Protein 6PQT (pdb70)

Sequence (92 aa):
GAHMMQARREELLAKKARLAEIKRQRELRAQQAAGRSITPSELVSPTPSRANSRREIESLIDSILSSSAGANSPRRGSRPNSVISTGELSTDGAHMMQARREELLAKKARLAEIKRQRELRAQQAAGRSITPSELVSPTPSRANSRREIESLIDSILSSSAGANSPRRGSRPNSVISTGELSTDGAHMMQARREELLAKKARLAEIKRQRELRAQQAAGRSITPSELVSPTPSRANSRREIESLIDSILSSSAGANSPRRGSRPNSVISTGELSTDGAHMMQARREELLAKKARLAEIKRQRELRAQQAAGRSITPSELVSPTPSRANSRREIESLIDSILSSSAGANSPRRGSRPNSVISTGELSTDGAHMMQARREELLAKKARLAEIKRQRELRAQQAAGRSITPSELVSPTPSRANSRREIESLIDSILSSSAGANSPRRGSRPNSVISTGELSTDGAHMMQARREELLAKKARLAEIKRQRELRAQQAAGRSITPSELVSPTPSRANSRREIESLIDSILSSSAGANSPRRGSRPNSVISTGELSTDGAHMMQARREELLAKKARLAEIKRQRELRAQQAAGRSITPSELVSPTPSRANSRREIESLIDSILSSSAGANSPRRGSRPNSVISTGELSTDGAHMMQARREELLAKKARLAEIKRQRELRAQQAAGRSITPSELVSPTPSRANSRREIESLIDSILSSSAGANSPRRGSRPNSVISTGELSTDGAHMMQARREELLAKKARLAEIKRQRELRAQQAAGRSITPSELVSPTPSRANSRREIESLIDSILSSSAGANSPRRGSRPNSVISTGELSTDGAHMMQARREELLAKKARLAEIKRQRELRAQQAAGRSITPSELVSPTPSRANSRREIESLIDSILSSSAGANSPRRGSRPNSVISTGELSTDGAHMMQARREELLAKKARLAEIKRQRELRAQQAAGRSITPSELVSPTPSRANSRREIESLIDSILSSSAGANSPRRGSRPNSVISTGELSTDGAHMMQARREELLAKKARLAEIKRQRELRAQQAAGRSITPSELVSPTPSRANSRREIESLIDSILSSSAGANSPRRGSRPNSVISTGELSTDGAHMMQARREELLAKKARLAEIKRQRELRAQQAAGRSITPSELVSPTPSRANSRREIESLIDSILSSSAGANSPRRGSRPNSVISTGELSTDGAHMMQARREELLAKKARLAEIKRQRELRAQQAAGRSITPSELVSPTPSRANSRREIESLIDSILSSSAGANSPRRGSRPNSVISTGELSTDGAHMMQARREELLAKKARLAEIKRQRELRAQQAAGRSITPSELVSPTPSRANSRREIESLIDSILSSSAGANSPRRGSRPNSVISTGELSTDGAHMMQARREELLAKKARLAEIKRQRELRAQQAAGRSITPSELVSPTPSRANSRREIESLIDSILSSSAGANSPRRGSRPNSVISTGELSTDGAHMMQARREELLAKKARLAEIKRQRELRAQQAAGRSITPSELVSPTPSRANSRREIESLIDSILSSSAGANSPRRGSRPNSVISTGELSTDGAHMMQARREELLAKKARLAEIKRQRELRAQQAAGRSITPSELVSPTPSRANSRREIESLIDSILSSSAGANSPRRGSRPNSVISTGELSTDGAHMMQARREELLAKKARLAEIKRQRELRAQQAAGRSITPSELVSPTPSRANSRREIESLIDSILSSSAGANSPRRGSRPNSVISTGELSTDGAHMMQARREELLAKKARLAEIKRQRELRAQQAAGRSITPSELVSPTPSRANSRREIESLIDSILSSSAGANSPRRGSRPNSVISTGELSTD

Radius of gyration: 39.23 Å; Cα contacts (8 Å, |Δi|>4): 24; chains: 1; bounding box: 118×35×17 Å

InterPro domains:
  IPR001680 WD40 repeat [PF00400] (389-422)
  IPR001680 WD40 repeat [PF00400] (489-528)
  IPR001680 WD40 repeat [PS50082] (491-538)
  IPR001680 WD40 repeat [SM00320] (334-373)
  IPR001680 WD40 repeat [SM00320] (379-422)
  IPR001680 WD40 repeat [SM00320] (484-529)
  IPR001680 WD40 repeat [SM00320] (576-615)
  IPR001680 WD40 repeat [SM00320] (631-670)
  IPR015943 WD40/YVTN repeat-like-containing domain superfamily [G3DSA:2.130.10.10] (247-434)
  IPR015943 WD40/YVTN repeat-like-containing domain superfamily [G3DSA:2.130.10.10] (435-679)
  IPR036322 WD40-repeat-containing domain superfamily [SSF50978] (292-672)
  IPR050687 Dynein axonemal intermediate chain 1/2/3/4 [PTHR12442] (11-694)

Organism: Chaetomium thermophilum (strain DSM 1495 / CBS 144.50 / IMI 039719) (NCBI:txid759272)

Solvent-accessible surface area: 9391 Å² total; per-residue (Å²): 96,29,174,178,97,119,84,140,85,79,101,53,90,71,91,92,71,178,83,50,103,114,114,124,86,150,71,76,131,53,141,101,57,78,33,180,80,125,108,118,107,156,166,121,90,111,57,135,96,168,113,134,87,179,177,63,116,181,43,103,118,60,33,111,73,13,82,64,69,43,114,148,95,68,131,146,49,98,208,98,110,109,53,123,105,49,28,136,124,86,137,106

Secondary structure (DSSP, 8-state):
--TT-HHHHHHHHHHHHHHHHHHHHHHHHHHHHGGG-----------SSS---SS-TTTSHHHHHSTT--SS---------S-SSSSTTT--

Structure (mmCIF, N/CA/C/O backbone):
data_6PQT
#
_entry.id   6PQT
#
loop_
_atom_site.group_PDB
_atom_site.id
_atom_site.type_symbol
_atom_site.label_atom_id
_atom_site.label_alt_id
_atom_site.label_comp_id
_atom_site.label_asym_id
_atom_site.label_entity_id
_atom_site.label_seq_id
_atom_site.pdbx_PDB_ins_code
_atom_site.Cartn_x
_atom_site.Cartn_y
_atom_site.Cartn_z
_atom_site.occupancy
_atom_site.B_iso_or_equiv
_atom_site.auth_seq_id
_atom_site.auth_comp_id
_atom_site.auth_asym_id
_atom_site.auth_atom_id
_atom_site.pdbx_PDB_model_num
ATOM 1 N N . GLY A 1 1 ? -55.127 4.894 -11.525 1.00 0.00 -3 GLY A N 1
ATOM 2 C CA . GLY A 1 1 ? -54.260 4.860 -10.324 1.00 0.00 -3 GLY A CA 1
ATOM 3 C C . GLY A 1 1 ? -54.903 4.100 -9.184 1.00 0.00 -3 GLY A C 1
ATOM 4 O O . GLY A 1 1 ? -56.076 3.736 -9.260 1.00 0.00 -3 GLY A O 1
ATOM 10 N N . ALA A 1 2 ? -54.141 3.869 -8.122 1.00 0.00 -2 ALA A N 1
ATOM 11 C CA . ALA A 1 2 ? -54.632 3.118 -6.974 1.00 0.00 -2 ALA A CA 1
ATOM 12 C C . ALA A 1 2 ? -55.524 3.983 -6.090 1.00 0.00 -2 ALA A C 1
ATOM 13 O O . ALA A 1 2 ? -56.314 3.470 -5.294 1.00 0.00 -2 ALA A O 1
ATOM 20 N N . HIS A 1 3 ? -55.403 5.297 -6.243 1.00 0.00 -1 HIS A N 1
ATOM 21 C CA . HIS A 1 3 ? -56.193 6.241 -5.457 1.00 0.00 -1 HIS A CA 1
ATOM 22 C C . HIS A 1 3 ? -57.685 6.050 -5.726 1.00 0.00 -1 HIS A C 1
ATOM 23 O O . HIS A 1 3 ? -58.502 6.154 -4.816 1.00 0.00 -1 HIS A O 1
ATOM 38 N N . MET A 1 4 ? -58.036 5.767 -6.973 1.00 0.00 0 MET A N 1
ATOM 39 C CA . MET A 1 4 ? -59.429 5.517 -7.329 1.00 0.00 0 MET A CA 1
ATOM 40 C C . MET A 1 4 ? -59.626 4.063 -7.742 1.00 0.00 0 MET A C 1
ATOM 41 O O . MET A 1 4 ? -60.465 3.753 -8.588 1.00 0.00 0 MET A O 1
ATOM 55 N N . MET A 1 5 ? -58.845 3.178 -7.138 1.00 0.00 1 MET A N 1
ATOM 56 C CA . MET A 1 5 ? -58.950 1.751 -7.406 1.00 0.00 1 MET A CA 1
ATOM 57 C C . MET A 1 5 ? -58.463 0.958 -6.196 1.00 0.00 1 MET A C 1
ATOM 58 O O . MET A 1 5 ? -57.303 0.540 -6.134 1.00 0.00 1 MET A O 1
ATOM 72 N N . GLN A 1 6 ? -59.356 0.755 -5.233 1.00 0.00 2 GLN A N 1
ATOM 73 C CA . GLN A 1 6 ? -59.006 0.066 -3.993 1.00 0.00 2 GLN A CA 1
ATOM 74 C C . GLN A 1 6 ? -58.632 -1.388 -4.259 1.00 0.00 2 GLN A C 1
ATOM 75 O O . GLN A 1 6 ? -57.784 -1.948 -3.565 1.00 0.00 2 GLN A O 1
ATOM 89 N N . ALA A 1 7 ? -59.247 -1.985 -5.275 1.00 0.00 3 ALA A N 1
ATOM 90 C CA . ALA A 1 7 ? -58.950 -3.364 -5.649 1.00 0.00 3 ALA A CA 1
ATOM 91 C C . ALA A 1 7 ? -57.452 -3.556 -5.863 1.00 0.00 3 ALA A C 1
ATOM 92 O O . ALA A 1 7 ? -56.853 -4.515 -5.368 1.00 0.00 3 ALA A O 1
ATOM 99 N N . ARG A 1 8 ? -56.852 -2.626 -6.594 1.00 0.00 4 ARG A N 1
ATOM 100 C CA . ARG A 1 8 ? -55.422 -2.658 -6.853 1.00 0.00 4 ARG A CA 1
ATOM 101 C C . ARG A 1 8 ? -54.644 -2.199 -5.624 1.00 0.00 4 ARG A C 1
ATOM 102 O O . ARG A 1 8 ? -53.621 -2.787 -5.273 1.00 0.00 4 ARG A O 1
ATOM 123 N N . ARG A 1 9 ? -55.154 -1.169 -4.948 1.00 0.00 5 ARG A N 1
ATOM 124 C CA . ARG A 1 9 ? -54.456 -0.545 -3.826 1.00 0.00 5 ARG A CA 1
ATOM 125 C C . ARG A 1 9 ? -54.294 -1.529 -2.674 1.00 0.00 5 ARG A C 1
ATOM 126 O O . ARG A 1 9 ? -53.252 -1.572 -2.022 1.00 0.00 5 ARG A O 1
ATOM 147 N N . GLU A 1 10 ? -55.324 -2.326 -2.438 1.00 0.00 6 GLU A N 1
ATOM 148 C CA . GLU A 1 10 ? -55.343 -3.212 -1.287 1.00 0.00 6 GLU A CA 1
ATOM 149 C C . GLU A 1 10 ? -54.276 -4.291 -1.442 1.00 0.00 6 GLU A C 1
ATOM 150 O O . GLU A 1 10 ? -53.626 -4.681 -0.468 1.00 0.00 6 GLU A O 1
ATOM 162 N N . GLU A 1 11 ? -54.084 -4.763 -2.672 1.00 0.00 7 GLU A N 1
ATOM 163 C CA . GLU A 1 11 ? -53.030 -5.718 -2.974 1.00 0.00 7 GLU A CA 1
ATOM 164 C C . GLU A 1 11 ? -51.665 -5.048 -2.864 1.00 0.00 7 GLU A C 1
ATOM 165 O O . GLU A 1 11 ? -50.689 -5.664 -2.448 1.00 0.00 7 GLU A O 1
ATOM 177 N N . LEU A 1 12 ? -51.608 -3.778 -3.241 1.00 0.00 8 LEU A N 1
ATOM 178 C CA . LEU A 1 12 ? -50.371 -3.013 -3.170 1.00 0.00 8 LEU A CA 1
ATOM 179 C C . LEU A 1 12 ? -49.894 -2.860 -1.726 1.00 0.00 8 LEU A C 1
ATOM 180 O O . LEU A 1 12 ? -48.693 -2.785 -1.469 1.00 0.00 8 LEU A O 1
ATOM 196 N N . LEU A 1 13 ? -50.829 -2.795 -0.789 1.00 0.00 9 LEU A N 1
ATOM 197 C CA . LEU A 1 13 ? -50.484 -2.802 0.628 1.00 0.00 9 LEU A CA 1
ATOM 198 C C . LEU A 1 13 ? -49.980 -4.176 1.062 1.00 0.00 9 LEU A C 1
ATOM 199 O O . LEU A 1 13 ? -49.081 -4.286 1.896 1.00 0.00 9 LEU A O 1
ATOM 215 N N . ALA A 1 14 ? -50.579 -5.219 0.508 1.00 0.00 10 ALA A N 1
ATOM 216 C CA . ALA A 1 14 ? -50.100 -6.577 0.723 1.00 0.00 10 ALA A CA 1
ATOM 217 C C . ALA A 1 14 ? -48.678 -6.728 0.191 1.00 0.00 10 ALA A C 1
ATOM 218 O O . ALA A 1 14 ? -47.784 -7.220 0.881 1.00 0.00 10 ALA A O 1
ATOM 225 N N . LYS A 1 15 ? -48.481 -6.269 -1.037 1.00 0.00 11 LYS A N 1
ATOM 226 C CA . LYS A 1 15 ? -47.182 -6.321 -1.697 1.00 0.00 11 LYS A CA 1
ATOM 227 C C . LYS A 1 15 ? -46.209 -5.336 -1.061 1.00 0.00 11 LYS A C 1
ATOM 228 O O . LYS A 1 15 ? -44.998 -5.443 -1.239 1.00 0.00 11 LYS A O 1
ATOM 247 N N . LYS A 1 16 ? -46.755 -4.363 -0.334 1.00 0.00 12 LYS A N 1
ATOM 248 C CA . LYS A 1 16 ? -45.955 -3.376 0.380 1.00 0.00 12 LYS A CA 1
ATOM 249 C C . LYS A 1 16 ? -44.949 -4.063 1.308 1.00 0.00 12 LYS A C 1
ATOM 250 O O . LYS A 1 16 ? -43.849 -3.557 1.529 1.00 0.00 12 LYS A O 1
ATOM 269 N N . ALA A 1 17 ? -45.327 -5.227 1.831 1.00 0.00 13 ALA A N 1
ATOM 270 C CA . ALA A 1 17 ? -44.436 -6.018 2.667 1.00 0.00 13 ALA A CA 1
ATOM 271 C C . ALA A 1 17 ? -43.233 -6.505 1.864 1.00 0.00 13 ALA A C 1
ATOM 272 O O . ALA A 1 17 ? -42.097 -6.486 2.341 1.00 0.00 13 ALA A O 1
ATOM 279 N N . ARG A 1 18 ? -43.497 -6.953 0.641 1.00 0.00 14 ARG A N 1
ATOM 280 C CA . ARG A 1 18 ? -42.438 -7.343 -0.286 1.00 0.00 14 ARG A CA 1
ATOM 281 C C . ARG A 1 18 ? -41.564 -6.144 -0.636 1.00 0.00 14 ARG A C 1
ATOM 282 O O . ARG A 1 18 ? -40.350 -6.269 -0.799 1.00 0.00 14 ARG A O 1
ATOM 303 N N . LEU A 1 19 ? -42.194 -4.982 -0.756 1.00 0.00 15 LEU A N 1
ATOM 304 C CA . LEU A 1 19 ? -41.480 -3.753 -1.069 1.00 0.00 15 LEU A CA 1
ATOM 305 C C . LEU A 1 19 ? -40.571 -3.347 0.084 1.00 0.00 15 LEU A C 1
ATOM 306 O O . LEU A 1 19 ? -39.466 -2.847 -0.133 1.00 0.00 15 LEU A O 1
ATOM 322 N N . ALA A 1 20 ? -41.040 -3.565 1.307 1.00 0.00 16 ALA A N 1
ATOM 323 C CA . ALA A 1 20 ? -40.230 -3.336 2.492 1.00 0.00 16 ALA A CA 1
ATOM 324 C C . ALA A 1 20 ? -39.016 -4.261 2.492 1.00 0.00 16 ALA A C 1
ATOM 325 O O . ALA A 1 20 ? -37.930 -3.879 2.927 1.00 0.00 16 ALA A O 1
ATOM 332 N N . GLU A 1 21 ? -39.222 -5.483 2.009 1.00 0.00 17 GLU A N 1
ATOM 333 C CA . GLU A 1 21 ? -38.131 -6.432 1.820 1.00 0.00 17 GLU A CA 1
ATOM 334 C C . GLU A 1 21 ? -37.089 -5.856 0.856 1.00 0.00 17 GLU A C 1
ATOM 335 O O . GLU A 1 21 ? -35.887 -5.905 1.124 1.00 0.00 17 GLU A O 1
ATOM 347 N N . ILE A 1 22 ? -37.554 -5.306 -0.263 1.00 0.00 18 ILE A N 1
ATOM 348 C CA . ILE A 1 22 ? -36.671 -4.641 -1.213 1.00 0.00 18 ILE A CA 1
ATOM 349 C C . ILE A 1 22 ? -35.939 -3.472 -0.551 1.00 0.00 18 ILE A C 1
ATOM 350 O O . ILE A 1 22 ? -34.739 -3.283 -0.753 1.00 0.00 18 ILE A O 1
ATOM 366 N N . LYS A 1 23 ? -36.665 -2.690 0.239 1.00 0.00 19 LYS A N 1
ATOM 367 C CA . LYS A 1 23 ? -36.066 -1.579 0.975 1.00 0.00 19 LYS A CA 1
ATOM 368 C C . LYS A 1 23 ? -34.999 -2.090 1.941 1.00 0.00 19 LYS A C 1
ATOM 369 O O .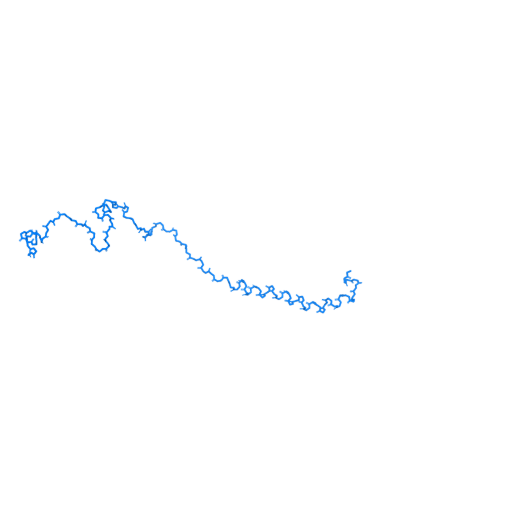 LYS A 1 23 ? -33.961 -1.461 2.121 1.00 0.00 19 LYS A O 1
ATOM 388 N N . ARG A 1 24 ? -35.262 -3.250 2.539 1.00 0.00 20 ARG A N 1
ATOM 389 C CA . ARG A 1 24 ? -34.354 -3.846 3.514 1.00 0.00 20 ARG A CA 1
ATOM 390 C C . ARG A 1 24 ? -32.993 -4.122 2.890 1.00 0.00 20 ARG A C 1
ATOM 391 O O . ARG A 1 24 ? -31.971 -4.095 3.574 1.00 0.00 20 ARG A O 1
ATOM 412 N N . GLN A 1 25 ? -32.992 -4.373 1.587 1.00 0.00 21 GLN A N 1
ATOM 413 C CA . GLN A 1 25 ? -31.761 -4.643 0.858 1.00 0.00 21 GLN A CA 1
ATOM 414 C C . GLN A 1 25 ? -30.834 -3.438 0.948 1.00 0.00 21 GLN A C 1
ATOM 415 O O . GLN A 1 25 ? -29.620 -3.577 1.070 1.00 0.00 21 GLN A O 1
ATOM 429 N N . ARG A 1 26 ? -31.429 -2.256 0.883 1.00 0.00 22 ARG A N 1
ATOM 430 C CA . ARG A 1 26 ? -30.690 -1.008 1.010 1.00 0.00 22 ARG A CA 1
ATOM 431 C C . ARG A 1 26 ? -29.969 -0.925 2.359 1.00 0.00 22 ARG A C 1
ATOM 432 O O . ARG A 1 26 ? -28.792 -0.562 2.416 1.00 0.00 22 ARG A O 1
ATOM 453 N N . GLU A 1 27 ? -30.668 -1.275 3.437 1.00 0.00 23 GLU A N 1
ATOM 454 C CA . GLU A 1 27 ? -30.062 -1.278 4.767 1.00 0.00 23 GLU A CA 1
ATOM 455 C C . GLU A 1 27 ? -29.069 -2.423 4.891 1.00 0.00 23 GLU A C 1
ATOM 456 O O . GLU A 1 27 ? -28.070 -2.324 5.604 1.00 0.00 23 GLU A O 1
ATOM 468 N N . LEU A 1 28 ? -29.353 -3.511 4.196 1.00 0.00 24 LEU A N 1
ATOM 469 C CA . LEU A 1 28 ? -28.490 -4.674 4.206 1.00 0.00 24 LEU A CA 1
ATOM 470 C C . LEU A 1 28 ? -27.161 -4.333 3.552 1.00 0.00 24 LEU A C 1
ATOM 471 O O . LEU A 1 28 ? -26.095 -4.589 4.110 1.00 0.00 24 LEU A O 1
ATOM 487 N N . ARG A 1 29 ? -27.240 -3.716 2.377 1.00 0.00 25 ARG A N 1
ATOM 488 C CA . ARG A 1 29 ? -26.058 -3.334 1.618 1.00 0.00 25 ARG A CA 1
ATOM 489 C C . ARG A 1 29 ? -25.216 -2.317 2.383 1.00 0.00 25 ARG A C 1
ATOM 490 O O . ARG A 1 29 ? -24.027 -2.162 2.120 1.00 0.00 25 ARG A O 1
ATOM 511 N N . ALA A 1 30 ? -25.837 -1.638 3.334 1.00 0.00 26 ALA A N 1
ATOM 512 C CA . ALA A 1 30 ? -25.128 -0.677 4.158 1.00 0.00 26 ALA A CA 1
ATOM 513 C C . ALA A 1 30 ? -24.087 -1.389 5.015 1.00 0.00 26 ALA A C 1
ATOM 514 O O . ALA A 1 30 ? -22.900 -1.093 4.935 1.00 0.00 26 ALA A O 1
ATOM 521 N N . GLN A 1 31 ? -24.534 -2.351 5.810 1.00 0.00 27 GLN A N 1
ATOM 522 C CA . GLN A 1 31 ? -23.624 -3.152 6.629 1.00 0.00 27 GLN A CA 1
ATOM 523 C C . GLN A 1 31 ? -22.764 -4.079 5.763 1.00 0.00 27 GLN A C 1
ATOM 524 O O . GLN A 1 31 ? -21.668 -4.481 6.158 1.00 0.00 27 GLN A O 1
ATOM 538 N N . GLN A 1 32 ? -23.259 -4.392 4.577 1.00 0.00 28 GLN A N 1
ATOM 539 C CA . GLN A 1 32 ? -22.547 -5.285 3.675 1.00 0.00 28 GLN A CA 1
ATOM 540 C C . GLN A 1 32 ? -21.410 -4.565 2.951 1.00 0.00 28 GLN A C 1
ATOM 541 O O . GLN A 1 32 ? -20.244 -4.921 3.110 1.00 0.00 28 GLN A O 1
ATOM 555 N N . ALA A 1 33 ? -21.744 -3.550 2.166 1.00 0.00 29 ALA A N 1
ATOM 556 C CA . ALA A 1 33 ? -20.746 -2.838 1.385 1.00 0.00 29 ALA A CA 1
ATOM 557 C C . ALA A 1 33 ? -19.999 -1.814 2.225 1.00 0.00 29 ALA A C 1
ATOM 558 O O . ALA A 1 33 ? -18.770 -1.834 2.303 1.00 0.00 29 ALA A O 1
ATOM 565 N N . ALA A 1 34 ? -20.752 -0.948 2.893 1.00 0.00 30 ALA A N 1
ATOM 566 C CA . ALA A 1 34 ? -20.161 0.137 3.664 1.00 0.00 30 ALA A CA 1
ATOM 567 C C . ALA A 1 34 ? -19.659 -0.369 5.004 1.00 0.00 30 ALA A C 1
ATOM 568 O O . ALA A 1 34 ? -18.873 0.292 5.682 1.00 0.00 30 ALA A O 1
ATOM 575 N N . GLY A 1 35 ? -20.124 -1.547 5.377 1.00 0.00 31 GLY A N 1
ATOM 576 C CA . GLY A 1 35 ? -19.661 -2.177 6.593 1.00 0.00 31 GLY A CA 1
ATOM 577 C C . GLY A 1 35 ? -18.352 -2.899 6.376 1.00 0.00 31 GLY A C 1
ATOM 578 O O . GLY A 1 35 ? -17.618 -3.177 7.322 1.00 0.00 31 GLY A O 1
ATOM 582 N N . ARG A 1 36 ? -18.058 -3.198 5.119 1.00 0.00 32 ARG A N 1
ATOM 583 C CA . ARG A 1 36 ? -16.822 -3.870 4.761 1.00 0.00 32 ARG A CA 1
ATOM 584 C C . ARG A 1 36 ? -15.969 -2.985 3.861 1.00 0.00 32 ARG A C 1
ATOM 585 O O . ARG A 1 36 ? -15.592 -3.372 2.756 1.00 0.00 32 ARG A O 1
ATOM 606 N N . SER A 1 37 ? -15.684 -1.788 4.337 1.00 0.00 33 SER A N 1
ATOM 607 C CA . SER A 1 37 ? -14.777 -0.887 3.643 1.00 0.00 33 SER A CA 1
ATOM 608 C C . SER A 1 37 ? -13.631 -0.525 4.577 1.00 0.00 33 SER A C 1
ATOM 609 O O . SER A 1 37 ? -13.209 0.629 4.669 1.00 0.00 33 SER A O 1
ATOM 617 N N . ILE A 1 38 ? -13.128 -1.544 5.257 1.00 0.00 34 ILE A N 1
ATOM 618 C CA . ILE A 1 38 ? -12.111 -1.366 6.277 1.00 0.00 34 ILE A CA 1
ATOM 619 C C . ILE A 1 38 ? -10.728 -1.500 5.658 1.00 0.00 34 ILE A C 1
ATOM 620 O O . ILE A 1 38 ? -10.113 -2.568 5.685 1.00 0.00 34 ILE A O 1
ATOM 636 N N . THR A 1 39 ? -10.263 -0.420 5.070 1.00 0.00 35 THR A N 1
ATOM 637 C CA . THR A 1 39 ? -8.954 -0.384 4.456 1.00 0.00 35 THR A CA 1
ATOM 638 C C . THR A 1 39 ? -8.171 0.811 4.988 1.00 0.00 35 THR A C 1
ATOM 639 O O . THR A 1 39 ? -8.300 1.923 4.474 1.00 0.00 35 THR A O 1
ATOM 650 N N . PRO A 1 40 ? -7.382 0.603 6.058 1.00 0.00 36 PRO A N 1
ATOM 651 C CA . PRO A 1 40 ? -6.587 1.665 6.685 1.00 0.00 36 PRO A CA 1
ATOM 652 C C . PRO A 1 40 ? -5.453 2.155 5.788 1.00 0.00 36 PRO A C 1
ATOM 653 O O . PRO A 1 40 ? -4.281 1.853 6.017 1.00 0.00 36 PRO A O 1
ATOM 664 N N . SER A 1 41 ? -5.816 2.914 4.771 1.00 0.00 37 SER A N 1
ATOM 665 C CA . SER A 1 41 ? -4.850 3.497 3.859 1.00 0.00 37 SER A CA 1
ATOM 666 C C . SER A 1 41 ? -4.165 4.696 4.511 1.00 0.00 37 SER A C 1
ATOM 667 O O . SER A 1 41 ? -4.598 5.841 4.360 1.00 0.00 37 SER A O 1
ATOM 675 N N . GLU A 1 42 ? -3.103 4.426 5.255 1.00 0.00 38 GLU A N 1
ATOM 676 C CA . GLU A 1 42 ? -2.419 5.465 5.997 1.00 0.00 38 GLU A CA 1
ATOM 677 C C . GLU A 1 42 ? -0.911 5.367 5.801 1.00 0.00 38 GLU A C 1
ATOM 678 O O . GLU A 1 42 ? -0.176 4.934 6.691 1.00 0.00 38 GLU A O 1
ATOM 690 N N . LEU A 1 43 ? -0.462 5.750 4.623 1.00 0.00 39 LEU A N 1
ATOM 691 C CA . LEU A 1 43 ? 0.956 5.814 4.328 1.00 0.00 39 LEU A CA 1
ATOM 692 C C . LEU A 1 43 ? 1.304 7.213 3.839 1.00 0.00 39 LEU A C 1
ATOM 693 O O . LEU A 1 43 ? 1.497 7.448 2.646 1.00 0.00 39 LEU A O 1
ATOM 709 N N . VAL A 1 44 ? 1.355 8.142 4.774 1.00 0.00 40 VAL A N 1
ATOM 710 C CA . VAL A 1 44 ? 1.609 9.535 4.464 1.00 0.00 40 VAL A CA 1
ATOM 711 C C . VAL A 1 44 ? 2.951 9.953 5.047 1.00 0.00 40 VAL A C 1
ATOM 712 O O . VAL A 1 44 ? 3.057 10.255 6.235 1.00 0.00 40 VAL A O 1
ATOM 725 N N . SER A 1 45 ? 3.978 9.946 4.216 1.00 0.00 41 SER A N 1
ATOM 726 C CA . SER A 1 45 ? 5.322 10.270 4.668 1.00 0.00 41 SER A CA 1
ATOM 727 C C . SER A 1 45 ? 5.962 11.367 3.812 1.00 0.00 41 SER A C 1
ATOM 728 O O . SER A 1 45 ? 6.873 11.106 3.027 1.00 0.00 41 SER A O 1
ATOM 736 N N . PRO A 1 46 ? 5.499 12.619 3.956 1.00 0.00 42 PRO A N 1
ATOM 737 C CA . PRO A 1 46 ? 6.065 13.761 3.255 1.00 0.00 42 PRO A CA 1
ATOM 738 C C . PRO A 1 46 ? 7.214 14.372 4.050 1.00 0.00 42 PRO A C 1
ATOM 739 O O . PRO A 1 46 ? 7.256 15.579 4.283 1.00 0.00 42 PRO A O 1
ATOM 750 N N . THR A 1 47 ? 8.137 13.525 4.476 1.00 0.00 43 THR A N 1
ATOM 751 C CA . THR A 1 47 ? 9.223 13.947 5.343 1.00 0.00 43 THR A CA 1
ATOM 752 C C . THR A 1 47 ? 10.552 13.986 4.585 1.00 0.00 43 THR A C 1
ATOM 753 O O . THR A 1 47 ? 11.182 12.948 4.372 1.00 0.00 43 THR A O 1
ATOM 764 N N . PRO A 1 48 ? 10.993 15.184 4.151 1.00 0.00 44 PRO A N 1
ATOM 765 C CA . PRO A 1 48 ? 12.279 15.344 3.466 1.00 0.00 44 PRO A CA 1
ATOM 766 C C . PRO A 1 48 ? 13.458 15.071 4.395 1.00 0.00 44 PRO A C 1
ATOM 767 O O . PRO A 1 48 ? 14.537 14.687 3.947 1.00 0.00 44 PRO A O 1
ATOM 778 N N . SER A 1 49 ? 13.246 15.254 5.693 1.00 0.00 45 SER A N 1
ATOM 779 C CA . SER A 1 49 ? 14.275 14.966 6.675 1.00 0.00 45 SER A CA 1
ATOM 780 C C . SER A 1 49 ? 14.097 13.543 7.188 1.00 0.00 45 SER A C 1
ATOM 781 O O . SER A 1 49 ? 13.648 13.319 8.314 1.00 0.00 45 SER A O 1
ATOM 789 N N . ARG A 1 50 ? 14.433 12.586 6.339 1.00 0.00 46 ARG A N 1
ATOM 790 C CA . ARG A 1 50 ? 14.294 11.180 6.667 1.00 0.00 46 ARG A CA 1
ATOM 791 C C . ARG A 1 50 ? 15.293 10.373 5.853 1.00 0.00 46 ARG A C 1
ATOM 792 O O . ARG A 1 50 ? 15.443 10.610 4.654 1.00 0.00 46 ARG A O 1
ATOM 813 N N . ALA A 1 51 ? 15.980 9.440 6.503 1.00 0.00 47 ALA A N 1
ATOM 814 C CA . ALA A 1 51 ? 16.939 8.585 5.822 1.00 0.00 47 ALA A CA 1
ATOM 815 C C . ALA A 1 51 ? 16.225 7.612 4.895 1.00 0.00 47 ALA A C 1
ATOM 816 O O . ALA A 1 51 ? 15.901 6.486 5.277 1.00 0.00 47 ALA A O 1
ATOM 823 N N . ASN A 1 52 ? 15.962 8.063 3.681 1.00 0.00 48 ASN A N 1
ATOM 824 C CA . ASN A 1 52 ? 15.274 7.248 2.693 1.00 0.00 48 ASN A CA 1
ATOM 825 C C . ASN A 1 52 ? 15.961 7.407 1.345 1.00 0.00 48 ASN A C 1
ATOM 826 O O . ASN A 1 52 ? 15.459 8.093 0.453 1.00 0.00 48 ASN A O 1
ATOM 837 N N . SER A 1 53 ? 17.131 6.797 1.214 1.00 0.00 49 SER A N 1
ATOM 838 C CA . SER A 1 53 ? 17.932 6.929 0.011 1.00 0.00 49 SER A CA 1
ATOM 839 C C . SER A 1 53 ? 18.900 5.758 -0.109 1.00 0.00 49 SER A C 1
ATOM 840 O O . SER A 1 53 ? 19.323 5.183 0.894 1.00 0.00 49 SER A O 1
ATOM 848 N N . ARG A 1 54 ? 19.232 5.402 -1.337 1.00 0.00 50 ARG A N 1
ATOM 849 C CA . ARG A 1 54 ? 20.222 4.372 -1.602 1.00 0.00 50 ARG A CA 1
ATOM 850 C C . ARG A 1 54 ? 21.268 4.942 -2.552 1.00 0.00 50 ARG A C 1
ATOM 851 O O . ARG A 1 54 ? 21.481 4.419 -3.649 1.00 0.00 50 ARG A O 1
ATOM 872 N N . ARG A 1 55 ? 21.911 6.024 -2.133 1.00 0.00 51 ARG A N 1
ATOM 873 C CA . ARG A 1 55 ? 22.838 6.738 -2.995 1.00 0.00 51 ARG A CA 1
ATOM 874 C C . ARG A 1 55 ? 23.715 7.683 -2.180 1.00 0.00 51 ARG A C 1
ATOM 875 O O . ARG A 1 55 ? 23.214 8.615 -1.550 1.00 0.00 51 ARG A O 1
ATOM 896 N N . GLU A 1 56 ? 25.016 7.418 -2.181 1.00 0.00 52 GLU A N 1
ATOM 897 C CA . GLU A 1 56 ? 25.989 8.275 -1.505 1.00 0.00 52 GLU A CA 1
ATOM 898 C C . GLU A 1 56 ? 26.166 9.588 -2.266 1.00 0.00 52 GLU A C 1
ATOM 899 O O . GLU A 1 56 ? 27.121 9.759 -3.026 1.00 0.00 52 GLU A O 1
ATOM 911 N N . ILE A 1 57 ? 25.243 10.508 -2.053 1.00 0.00 53 ILE A N 1
ATOM 912 C CA . ILE A 1 57 ? 25.232 11.773 -2.768 1.00 0.00 53 ILE A CA 1
ATOM 913 C C . ILE A 1 57 ? 26.205 12.773 -2.147 1.00 0.00 53 ILE A C 1
ATOM 914 O O . ILE A 1 57 ? 26.927 13.474 -2.858 1.00 0.00 53 ILE A O 1
ATOM 930 N N . GLU A 1 58 ? 26.231 12.819 -0.821 1.00 0.00 54 GLU A N 1
ATOM 931 C CA . GLU A 1 58 ? 27.048 13.795 -0.102 1.00 0.00 54 GLU A CA 1
ATOM 932 C C . GLU A 1 58 ? 28.535 13.511 -0.294 1.00 0.00 54 GLU A C 1
ATOM 933 O O . GLU A 1 58 ? 29.366 14.421 -0.257 1.00 0.00 54 GLU A O 1
ATOM 945 N N . SER A 1 59 ? 28.872 12.252 -0.516 1.00 0.00 55 SER A N 1
ATOM 946 C CA . SER A 1 59 ? 30.260 11.870 -0.689 1.00 0.00 55 SER A CA 1
ATOM 947 C C . SER A 1 59 ? 30.635 11.835 -2.167 1.00 0.00 55 SER A C 1
ATOM 948 O O . SER A 1 59 ? 31.617 12.455 -2.575 1.00 0.00 55 SER A O 1
ATOM 956 N N . LEU A 1 60 ? 29.825 11.120 -2.954 1.00 0.00 56 LEU A N 1
ATOM 957 C CA . LEU A 1 60 ? 29.982 11.012 -4.410 1.00 0.00 56 LEU A CA 1
ATOM 958 C C . LEU A 1 60 ? 31.256 10.245 -4.785 1.00 0.00 56 LEU A C 1
ATOM 959 O O . LEU A 1 60 ? 31.185 9.176 -5.388 1.00 0.00 56 LEU A O 1
ATOM 975 N N . ILE A 1 61 ? 32.408 10.770 -4.395 1.00 0.00 57 ILE A N 1
ATOM 976 C CA . ILE A 1 61 ? 33.691 10.192 -4.778 1.00 0.00 57 ILE A CA 1
ATOM 977 C C . ILE A 1 61 ? 33.903 8.852 -4.092 1.00 0.00 57 ILE A C 1
ATOM 978 O O . ILE A 1 61 ? 34.470 7.926 -4.671 1.00 0.00 57 ILE A O 1
ATOM 994 N N . ASP A 1 62 ? 33.409 8.740 -2.869 1.00 0.00 58 ASP A N 1
ATOM 995 C CA . ASP A 1 62 ? 33.524 7.499 -2.113 1.00 0.00 58 ASP A CA 1
ATOM 996 C C . ASP A 1 62 ? 32.708 6.400 -2.778 1.00 0.00 58 ASP A C 1
ATOM 997 O O . ASP A 1 62 ? 33.023 5.215 -2.667 1.00 0.00 58 ASP A O 1
ATOM 1006 N N . SER A 1 63 ? 31.681 6.812 -3.504 1.00 0.00 59 SER A N 1
ATOM 1007 C CA . SER A 1 63 ? 30.828 5.881 -4.227 1.00 0.00 59 SER A CA 1
ATOM 1008 C C . SER A 1 63 ? 31.529 5.422 -5.504 1.00 0.00 59 SER A C 1
ATOM 1009 O O . SER A 1 63 ? 31.194 4.391 -6.074 1.00 0.00 59 SER A O 1
ATOM 1017 N N . ILE A 1 64 ? 32.515 6.195 -5.940 1.00 0.00 60 ILE A N 1
ATOM 1018 C CA . ILE A 1 64 ? 33.300 5.854 -7.112 1.00 0.00 60 ILE A CA 1
ATOM 1019 C C . ILE A 1 64 ? 34.543 5.066 -6.703 1.00 0.00 60 ILE A C 1
ATOM 1020 O O . ILE A 1 64 ? 35.020 4.197 -7.434 1.00 0.00 60 ILE A O 1
ATOM 1036 N N . LEU A 1 65 ? 35.037 5.367 -5.510 1.00 0.00 61 LEU A N 1
ATOM 1037 C CA . LEU A 1 65 ? 36.262 4.764 -4.994 1.00 0.00 61 LEU A CA 1
ATOM 1038 C C . LEU A 1 65 ? 36.107 3.255 -4.812 1.00 0.00 61 LEU A C 1
ATOM 1039 O O . LEU A 1 65 ? 37.058 2.496 -5.009 1.00 0.00 61 LEU A O 1
ATOM 1055 N N . SER A 1 66 ? 34.909 2.824 -4.451 1.00 0.00 62 SER A N 1
ATOM 1056 C CA . SER A 1 66 ? 34.645 1.405 -4.264 1.00 0.00 62 SER A CA 1
ATOM 1057 C C . SER A 1 66 ? 33.432 0.985 -5.085 1.00 0.00 62 SER A C 1
ATOM 1058 O O . SER A 1 66 ? 32.922 -0.129 -4.940 1.00 0.00 62 SER A O 1
ATOM 1066 N N . SER A 1 67 ? 32.975 1.900 -5.942 1.00 0.00 63 SER A N 1
ATOM 1067 C CA . SER A 1 67 ? 31.819 1.670 -6.814 1.00 0.00 63 SER A CA 1
ATOM 1068 C C . SER A 1 67 ? 30.558 1.316 -6.015 1.00 0.00 63 SER A C 1
ATOM 1069 O O . SER A 1 67 ? 29.558 0.875 -6.589 1.00 0.00 63 SER A O 1
ATOM 1077 N N . SER A 1 68 ? 30.604 1.541 -4.696 1.00 0.00 64 SER A N 1
ATOM 1078 C CA . SER A 1 68 ? 29.538 1.116 -3.787 1.00 0.00 64 SER A CA 1
ATOM 1079 C C . SER A 1 68 ? 29.208 -0.360 -3.997 1.00 0.00 64 SER A C 1
ATOM 1080 O O . SER A 1 68 ? 28.064 -0.786 -3.847 1.00 0.00 64 SER A O 1
ATOM 1088 N N . ALA A 1 69 ? 30.228 -1.132 -4.344 1.00 0.00 65 ALA A N 1
ATOM 1089 C CA . ALA A 1 69 ? 30.065 -2.547 -4.612 1.00 0.00 65 ALA A CA 1
ATOM 1090 C C . ALA A 1 69 ? 30.734 -3.365 -3.521 1.00 0.00 65 ALA A C 1
ATOM 1091 O O . ALA A 1 69 ? 31.960 -3.364 -3.398 1.00 0.00 65 ALA A O 1
ATOM 1098 N N . GLY A 1 70 ? 29.931 -4.050 -2.726 1.00 0.00 66 GLY A N 1
ATOM 1099 C CA . GLY A 1 70 ? 30.467 -4.821 -1.629 1.00 0.00 66 GLY A CA 1
ATOM 1100 C C . GLY A 1 70 ? 30.002 -4.290 -0.292 1.00 0.00 66 GLY A C 1
ATOM 1101 O O . GLY A 1 70 ? 30.629 -3.402 0.281 1.00 0.00 66 GLY A O 1
ATOM 1105 N N . ALA A 1 71 ? 28.902 -4.834 0.212 1.00 0.00 67 ALA A N 1
ATOM 1106 C CA . ALA A 1 71 ? 28.330 -4.366 1.468 1.00 0.00 67 ALA A CA 1
ATOM 1107 C C . ALA A 1 71 ? 29.019 -5.006 2.670 1.00 0.00 67 ALA A C 1
ATOM 1108 O O . ALA A 1 71 ? 28.555 -4.875 3.804 1.00 0.00 67 ALA A O 1
ATOM 1115 N N . ASN A 1 72 ? 30.128 -5.693 2.421 1.00 0.00 68 ASN A N 1
ATOM 1116 C CA . ASN A 1 72 ? 30.896 -6.319 3.496 1.00 0.00 68 ASN A CA 1
ATOM 1117 C C . ASN A 1 72 ? 32.086 -5.443 3.847 1.00 0.00 68 ASN A C 1
ATOM 1118 O O . ASN A 1 72 ? 32.201 -4.946 4.969 1.00 0.00 68 ASN A O 1
ATOM 1129 N N . SER A 1 73 ? 32.961 -5.241 2.876 1.00 0.00 69 SER A N 1
ATOM 1130 C CA . SER A 1 73 ? 34.131 -4.403 3.065 1.00 0.00 69 SER A CA 1
ATOM 1131 C C . SER A 1 73 ? 34.522 -3.721 1.755 1.00 0.00 69 SER A C 1
ATOM 1132 O O . SER A 1 73 ? 35.239 -4.298 0.934 1.00 0.00 69 SER A O 1
ATOM 1140 N N . PRO A 1 74 ? 34.020 -2.493 1.527 1.00 0.00 70 PRO A N 1
ATOM 1141 C CA . PRO A 1 74 ? 34.396 -1.686 0.361 1.00 0.00 70 PRO A CA 1
ATOM 1142 C C . PRO A 1 74 ? 35.910 -1.538 0.234 1.00 0.00 70 PRO A C 1
ATOM 1143 O O . PRO A 1 74 ? 36.640 -1.624 1.226 1.00 0.00 70 PRO A O 1
ATOM 1154 N N . ARG A 1 75 ? 36.374 -1.315 -0.985 1.00 0.00 71 ARG A N 1
ATOM 1155 C CA . ARG A 1 75 ? 37.800 -1.193 -1.248 1.00 0.00 71 ARG A CA 1
ATOM 1156 C C . ARG A 1 75 ? 38.292 0.162 -0.748 1.00 0.00 71 ARG A C 1
ATOM 1157 O O . ARG A 1 75 ? 38.213 1.169 -1.453 1.00 0.00 71 ARG A O 1
ATOM 1178 N N . ARG A 1 76 ? 38.779 0.177 0.485 1.00 0.00 72 ARG A N 1
ATOM 1179 C CA . ARG A 1 76 ? 39.220 1.405 1.130 1.00 0.00 72 ARG A CA 1
ATOM 1180 C C . ARG A 1 76 ? 40.688 1.294 1.520 1.00 0.00 72 ARG A C 1
ATOM 1181 O O . ARG A 1 76 ? 41.017 0.893 2.639 1.00 0.00 72 ARG A O 1
ATOM 1202 N N . GLY A 1 77 ? 41.563 1.627 0.589 1.00 0.00 73 GLY A N 1
ATOM 1203 C CA . GLY A 1 77 ? 42.980 1.602 0.864 1.00 0.00 73 GLY A CA 1
ATOM 1204 C C . GLY A 1 77 ? 43.787 1.149 -0.331 1.00 0.00 73 GLY A C 1
ATOM 1205 O O . GLY A 1 77 ? 43.290 0.408 -1.181 1.00 0.00 73 GLY A O 1
ATOM 1209 N N . SER A 1 78 ? 45.026 1.604 -0.410 1.00 0.00 74 SER A N 1
ATOM 1210 C CA . SER A 1 78 ? 45.921 1.206 -1.483 1.00 0.00 74 SER A CA 1
ATOM 1211 C C . SER A 1 78 ? 47.312 0.914 -0.931 1.00 0.00 74 SER A C 1
ATOM 1212 O O . SER A 1 78 ? 48.291 1.569 -1.289 1.00 0.00 74 SER A O 1
ATOM 1220 N N . ARG A 1 79 ? 47.391 -0.069 -0.044 1.00 0.00 75 ARG A N 1
ATOM 1221 C CA . ARG A 1 79 ? 48.650 -0.410 0.602 1.00 0.00 75 ARG A CA 1
ATOM 1222 C C . ARG A 1 79 ? 48.866 -1.920 0.587 1.00 0.00 75 ARG A C 1
ATOM 1223 O O . ARG A 1 79 ? 48.077 -2.671 1.163 1.00 0.00 75 ARG A O 1
ATOM 1244 N N . PRO A 1 80 ? 49.913 -2.391 -0.108 1.00 0.00 76 PRO A N 1
ATOM 1245 C CA . PRO A 1 80 ? 50.290 -3.808 -0.106 1.00 0.00 76 PRO A CA 1
ATOM 1246 C C . PRO A 1 80 ? 50.749 -4.269 1.276 1.00 0.00 76 PRO A C 1
ATOM 1247 O O . PRO A 1 80 ? 51.930 -4.200 1.615 1.00 0.00 76 PRO A O 1
ATOM 1258 N N . ASN A 1 81 ? 49.798 -4.731 2.069 1.00 0.00 77 ASN A N 1
ATOM 1259 C CA . ASN A 1 81 ? 50.075 -5.196 3.421 1.00 0.00 77 ASN A CA 1
ATOM 1260 C C . ASN A 1 81 ? 49.926 -6.711 3.489 1.00 0.00 77 ASN A C 1
ATOM 1261 O O . ASN A 1 81 ? 49.082 -7.283 2.794 1.00 0.00 77 ASN A O 1
ATOM 1272 N N . SER A 1 82 ? 50.762 -7.350 4.306 1.00 0.00 78 SER A N 1
ATOM 1273 C CA . SER A 1 82 ? 50.734 -8.804 4.475 1.00 0.00 78 SER A CA 1
ATOM 1274 C C . SER A 1 82 ? 50.893 -9.512 3.129 1.00 0.00 78 SER A C 1
ATOM 1275 O O . SER A 1 82 ? 50.253 -10.531 2.862 1.00 0.00 78 SER A O 1
ATOM 1283 N N . VAL A 1 83 ? 51.754 -8.961 2.285 1.00 0.00 79 VAL A N 1
ATOM 1284 C CA . VAL A 1 83 ? 51.949 -9.482 0.943 1.00 0.00 79 VAL A CA 1
ATOM 1285 C C . VAL A 1 83 ? 53.343 -9.111 0.428 1.00 0.00 79 VAL A C 1
ATOM 1286 O O . VAL A 1 83 ? 53.632 -9.160 -0.769 1.00 0.00 79 VAL A O 1
ATOM 1299 N N . ILE A 1 84 ? 54.214 -8.755 1.353 1.00 0.00 80 ILE A N 1
ATOM 1300 C CA . ILE A 1 84 ? 55.577 -8.383 1.020 1.00 0.00 80 ILE A CA 1
ATOM 1301 C C . ILE A 1 84 ? 56.537 -9.438 1.553 1.00 0.00 80 ILE A C 1
ATOM 1302 O O . ILE A 1 84 ? 56.550 -9.715 2.752 1.00 0.00 80 ILE A O 1
ATOM 1318 N N . SER A 1 85 ? 57.310 -10.041 0.650 1.00 0.00 81 SER A N 1
ATOM 1319 C CA . SER A 1 85 ? 58.236 -11.122 1.008 1.00 0.00 81 SER A CA 1
ATOM 1320 C C . SER A 1 85 ? 57.464 -12.344 1.514 1.00 0.00 81 SER A C 1
ATOM 1321 O O . SER A 1 85 ? 57.978 -13.142 2.300 1.00 0.00 81 SER A O 1
ATOM 1329 N N . THR A 1 86 ? 56.228 -12.488 1.045 1.00 0.00 82 THR A N 1
ATOM 1330 C CA . THR A 1 86 ? 55.364 -13.572 1.465 1.00 0.00 82 THR A CA 1
ATOM 1331 C C . THR A 1 86 ? 54.136 -13.606 0.561 1.00 0.00 82 THR A C 1
ATOM 1332 O O . THR A 1 86 ? 53.753 -12.580 -0.008 1.00 0.00 82 THR A O 1
ATOM 1343 N N . GLY A 1 87 ? 53.553 -14.783 0.396 1.00 0.00 83 GLY A N 1
ATOM 1344 C CA . GLY A 1 87 ? 52.357 -14.917 -0.413 1.00 0.00 83 GLY A CA 1
ATOM 1345 C C . GLY A 1 87 ? 52.655 -14.958 -1.898 1.00 0.00 83 GLY A C 1
ATOM 1346 O O . GLY A 1 87 ? 52.483 -15.994 -2.543 1.00 0.00 83 GLY A O 1
ATOM 1350 N N . GLU A 1 88 ? 53.144 -13.846 -2.433 1.00 0.00 84 GLU A N 1
ATOM 1351 C CA . GLU A 1 88 ? 53.338 -13.700 -3.875 1.00 0.00 84 GLU A CA 1
ATOM 1352 C C . GLU A 1 88 ? 54.683 -14.268 -4.324 1.00 0.00 84 GLU A C 1
ATOM 1353 O O . GLU A 1 88 ? 55.356 -13.705 -5.188 1.00 0.00 84 GLU A O 1
ATOM 1365 N N . LEU A 1 89 ? 55.070 -15.380 -3.725 1.00 0.00 85 LEU A N 1
ATOM 1366 C CA . LEU A 1 89 ? 56.285 -16.083 -4.111 1.00 0.00 85 LEU A CA 1
ATOM 1367 C C . LEU A 1 89 ? 55.950 -17.520 -4.486 1.00 0.00 85 LEU A C 1
ATOM 1368 O O . LEU A 1 89 ? 56.122 -17.934 -5.632 1.00 0.00 85 LEU A O 1
ATOM 1384 N N . SER A 1 90 ? 55.465 -18.272 -3.510 1.00 0.00 86 SER A N 1
ATOM 1385 C CA . SER A 1 90 ? 55.081 -19.657 -3.725 1.00 0.00 86 SER A CA 1
ATOM 1386 C C . SER A 1 90 ? 53.881 -20.018 -2.856 1.00 0.00 86 SER A C 1
ATOM 1387 O O . SER A 1 90 ? 53.779 -21.137 -2.353 1.00 0.00 86 SER A O 1
ATOM 1395 N N . THR A 1 91 ? 52.971 -19.057 -2.694 1.00 0.00 87 THR A N 1
ATOM 1396 C CA . THR A 1 91 ? 51.824 -19.219 -1.799 1.00 0.00 87 THR A CA 1
ATOM 1397 C C . THR A 1 91 ? 52.318 -19.560 -0.389 1.00 0.00 87 THR A C 1
ATOM 1398 O O . THR A 1 91 ? 51.895 -20.539 0.233 1.00 0.00 87 THR A O 1
ATOM 1409 N N . ASP A 1 92 ? 53.241 -18.743 0.093 1.00 0.00 88 ASP A N 1
ATOM 1410 C CA . ASP A 1 92 ? 53.891 -18.979 1.371 1.00 0.00 88 ASP A CA 1
ATOM 1411 C C . ASP A 1 92 ? 53.793 -17.743 2.253 1.00 0.00 88 ASP A C 1
ATOM 1412 O O . ASP A 1 92 ? 52.993 -17.765 3.209 1.00 0.00 88 ASP A O 1
ATOM 1422 N N . GLY A 1 1 ? -69.147 -3.455 -2.912 1.00 0.00 -3 GLY A N 2
ATOM 1423 C CA . GLY A 1 1 ? -68.331 -2.226 -2.791 1.00 0.00 -3 GLY A CA 2
ATOM 1424 C C . GLY A 1 1 ? -67.140 -2.245 -3.719 1.00 0.00 -3 GLY A C 2
ATOM 1425 O O . GLY A 1 1 ? -66.198 -3.012 -3.515 1.00 0.00 -3 GLY A O 2
ATOM 1431 N N . ALA A 1 2 ? -67.180 -1.410 -4.745 1.00 0.00 -2 ALA A N 2
ATOM 1432 C CA . ALA A 1 2 ? -66.103 -1.344 -5.716 1.00 0.00 -2 ALA A CA 2
ATOM 1433 C C . ALA A 1 2 ? -65.892 0.085 -6.196 1.00 0.00 -2 ALA A C 2
ATOM 1434 O O . ALA A 1 2 ? -65.741 0.335 -7.390 1.00 0.00 -2 ALA A O 2
ATOM 1441 N N . HIS A 1 3 ? -65.893 1.025 -5.258 1.00 0.00 -1 HIS A N 2
ATOM 1442 C CA . HIS A 1 3 ? -65.632 2.424 -5.581 1.00 0.00 -1 HIS A CA 2
ATOM 1443 C C . HIS A 1 3 ? -64.198 2.572 -6.068 1.00 0.00 -1 HIS A C 2
ATOM 1444 O O . HIS A 1 3 ? -63.917 3.341 -6.984 1.00 0.00 -1 HIS A O 2
ATOM 1459 N N . MET A 1 4 ? -63.299 1.835 -5.438 1.00 0.00 0 MET A N 2
ATOM 1460 C CA . MET A 1 4 ? -61.904 1.801 -5.849 1.00 0.00 0 MET A CA 2
ATOM 1461 C C . MET A 1 4 ? -61.375 0.371 -5.752 1.00 0.00 0 MET A C 2
ATOM 1462 O O . MET A 1 4 ? -60.266 0.065 -6.193 1.00 0.00 0 MET A O 2
ATOM 1476 N N . MET A 1 5 ? -62.229 -0.508 -5.217 1.00 0.00 1 MET A N 2
ATOM 1477 C CA . MET A 1 5 ? -61.892 -1.910 -4.972 1.00 0.00 1 MET A CA 2
ATOM 1478 C C . MET A 1 5 ? -60.894 -2.004 -3.819 1.00 0.00 1 MET A C 2
ATOM 1479 O O . MET A 1 5 ? -59.756 -2.455 -3.981 1.00 0.00 1 MET A O 2
ATOM 1493 N N . GLN A 1 6 ? -61.352 -1.577 -2.645 1.00 0.00 2 GLN A N 2
ATOM 1494 C CA . GLN A 1 6 ? -60.510 -1.511 -1.454 1.00 0.00 2 GLN A CA 2
ATOM 1495 C C . GLN A 1 6 ? -60.071 -2.907 -1.018 1.00 0.00 2 GLN A C 2
ATOM 1496 O O . GLN A 1 6 ? -58.985 -3.076 -0.461 1.00 0.00 2 GLN A O 2
ATOM 1510 N N . ALA A 1 7 ? -60.914 -3.902 -1.286 1.00 0.00 3 ALA A N 2
ATOM 1511 C CA . ALA A 1 7 ? -60.585 -5.290 -0.981 1.00 0.00 3 ALA A CA 2
ATOM 1512 C C . ALA A 1 7 ? -59.283 -5.693 -1.663 1.00 0.00 3 ALA A C 2
ATOM 1513 O O . ALA A 1 7 ? -58.397 -6.287 -1.047 1.00 0.00 3 ALA A O 2
ATOM 1520 N N . ARG A 1 8 ? -59.170 -5.345 -2.937 1.00 0.00 4 ARG A N 2
ATOM 1521 C CA . ARG A 1 8 ? -57.965 -5.624 -3.702 1.00 0.00 4 ARG A CA 2
ATOM 1522 C C . ARG A 1 8 ? -56.836 -4.728 -3.226 1.00 0.00 4 ARG A C 2
ATOM 1523 O O . ARG A 1 8 ? -55.700 -5.175 -3.066 1.00 0.00 4 ARG A O 2
ATOM 1544 N N . ARG A 1 9 ? -57.156 -3.455 -3.000 1.00 0.00 5 ARG A N 2
ATOM 1545 C CA . ARG A 1 9 ? -56.177 -2.478 -2.544 1.00 0.00 5 ARG A CA 2
ATOM 1546 C C . ARG A 1 9 ? -55.482 -2.911 -1.257 1.00 0.00 5 ARG A C 2
ATOM 1547 O O . ARG A 1 9 ? -54.311 -2.588 -1.056 1.00 0.00 5 ARG A O 2
ATOM 1568 N N . GLU A 1 10 ? -56.156 -3.664 -0.393 1.00 0.00 6 GLU A N 2
ATOM 1569 C CA . GLU A 1 10 ? -55.530 -4.082 0.853 1.00 0.00 6 GLU A CA 2
ATOM 1570 C C . GLU A 1 10 ? -54.489 -5.159 0.568 1.00 0.00 6 GLU A C 2
ATOM 1571 O O . GLU A 1 10 ? -53.459 -5.244 1.239 1.00 0.00 6 GLU A O 2
ATOM 1583 N N . GLU A 1 11 ? -54.757 -5.963 -0.454 1.00 0.00 7 GLU A N 2
ATOM 1584 C CA . GLU A 1 11 ? -53.835 -7.010 -0.862 1.00 0.00 7 GLU A CA 2
ATOM 1585 C C . GLU A 1 11 ? -52.615 -6.373 -1.517 1.00 0.00 7 GLU A C 2
ATOM 1586 O O . GLU A 1 11 ? -51.514 -6.915 -1.484 1.00 0.00 7 GLU A O 2
ATOM 1598 N N . LEU A 1 12 ? -52.824 -5.203 -2.108 1.00 0.00 8 LEU A N 2
ATOM 1599 C CA . LEU A 1 12 ? -51.741 -4.436 -2.693 1.00 0.00 8 LEU A CA 2
ATOM 1600 C C . LEU A 1 12 ? -50.847 -3.867 -1.597 1.00 0.00 8 LEU A C 2
ATOM 1601 O O . LEU A 1 12 ? -49.635 -3.755 -1.770 1.00 0.00 8 LEU A O 2
ATOM 1617 N N . LEU A 1 13 ? -51.455 -3.508 -0.469 1.00 0.00 9 LEU A N 2
ATOM 1618 C CA . LEU A 1 13 ? -50.700 -3.083 0.709 1.00 0.00 9 LEU A CA 2
ATOM 1619 C C . LEU A 1 13 ? -49.940 -4.261 1.304 1.00 0.00 9 LEU A C 2
ATOM 1620 O O . LEU A 1 13 ? -48.895 -4.093 1.930 1.00 0.00 9 LEU A O 2
ATOM 1636 N N . ALA A 1 14 ? -50.484 -5.449 1.106 1.00 0.00 10 ALA A N 2
ATOM 1637 C CA . ALA A 1 14 ? -49.808 -6.672 1.499 1.00 0.00 10 ALA A CA 2
ATOM 1638 C C . ALA A 1 14 ? -48.585 -6.868 0.612 1.00 0.00 10 ALA A C 2
ATOM 1639 O O . ALA A 1 14 ? -47.490 -7.169 1.082 1.00 0.00 10 ALA A O 2
ATOM 1646 N N . LYS A 1 15 ? -48.798 -6.661 -0.683 1.00 0.00 11 LYS A N 2
ATOM 1647 C CA . LYS A 1 15 ? -47.737 -6.743 -1.679 1.00 0.00 11 LYS A CA 2
ATOM 1648 C C . LYS A 1 15 ? -46.741 -5.600 -1.522 1.00 0.00 11 LYS A C 2
ATOM 1649 O O . LYS A 1 15 ? -45.630 -5.663 -2.040 1.00 0.00 11 LYS A O 2
ATOM 1668 N N . LYS A 1 16 ? -47.153 -4.545 -0.816 1.00 0.00 12 LYS A N 2
ATOM 1669 C CA . LYS A 1 16 ? -46.297 -3.389 -0.561 1.00 0.00 12 LYS A CA 2
ATOM 1670 C C . LYS A 1 16 ? -44.998 -3.812 0.131 1.00 0.00 12 LYS A C 2
ATOM 1671 O O . LYS A 1 16 ? -43.990 -3.103 0.077 1.00 0.00 12 LYS A O 2
ATOM 1690 N N . ALA A 1 17 ? -45.029 -4.986 0.759 1.00 0.00 13 ALA A N 2
ATOM 1691 C CA . ALA A 1 17 ? -43.855 -5.559 1.400 1.00 0.00 13 ALA A CA 2
ATOM 1692 C C . ALA A 1 17 ? -42.702 -5.735 0.411 1.00 0.00 13 ALA A C 2
ATOM 1693 O O . ALA A 1 17 ? -41.549 -5.856 0.813 1.00 0.00 13 ALA A O 2
ATOM 1700 N N . ARG A 1 18 ? -43.020 -5.747 -0.884 1.00 0.00 14 ARG A N 2
ATOM 1701 C CA . ARG A 1 18 ? -42.000 -5.834 -1.928 1.00 0.00 14 ARG A CA 2
ATOM 1702 C C . ARG A 1 18 ? -41.015 -4.676 -1.819 1.00 0.00 14 ARG A C 2
ATOM 1703 O O . ARG A 1 18 ? -39.806 -4.856 -1.986 1.00 0.00 14 ARG A O 2
ATOM 1724 N N . LEU A 1 19 ? -41.534 -3.486 -1.527 1.00 0.00 15 LEU A N 2
ATOM 1725 C CA . LEU A 1 19 ? -40.695 -2.307 -1.377 1.00 0.00 15 LEU A CA 2
ATOM 1726 C C . LEU A 1 19 ? -39.984 -2.331 -0.034 1.00 0.00 15 LEU A C 2
ATOM 1727 O O . LEU A 1 19 ? -38.847 -1.877 0.084 1.00 0.00 15 LEU A O 2
ATOM 1743 N N . ALA A 1 20 ? -40.658 -2.869 0.977 1.00 0.00 16 ALA A N 2
ATOM 1744 C CA . ALA A 1 20 ? -40.052 -3.054 2.285 1.00 0.00 16 ALA A CA 2
ATOM 1745 C C . ALA A 1 20 ? -38.875 -4.019 2.187 1.00 0.00 16 ALA A C 2
ATOM 1746 O O . ALA A 1 20 ? -37.855 -3.847 2.850 1.00 0.00 16 ALA A O 2
ATOM 1753 N N . GLU A 1 21 ? -39.036 -5.033 1.344 1.00 0.00 17 GLU A N 2
ATOM 1754 C CA . GLU A 1 21 ? -37.975 -5.985 1.048 1.00 0.00 17 GLU A CA 2
ATOM 1755 C C . GLU A 1 21 ? -36.769 -5.264 0.444 1.00 0.00 17 GLU A C 2
ATOM 1756 O O . GLU A 1 21 ? -35.645 -5.400 0.928 1.00 0.00 17 GLU A O 2
ATOM 1768 N N . ILE A 1 22 ? -37.028 -4.488 -0.605 1.00 0.00 18 ILE A N 2
ATOM 1769 C CA . ILE A 1 22 ? -35.985 -3.727 -1.281 1.00 0.00 18 ILE A CA 2
ATOM 1770 C C . ILE A 1 22 ? -35.302 -2.758 -0.318 1.00 0.00 18 ILE A C 2
ATOM 1771 O O . ILE A 1 22 ? -34.074 -2.645 -0.297 1.00 0.00 18 ILE A O 2
ATOM 1787 N N . LYS A 1 23 ? -36.099 -2.061 0.477 1.00 0.00 19 LYS A N 2
ATOM 1788 C CA . LYS A 1 23 ? -35.566 -1.121 1.452 1.00 0.00 19 LYS A CA 2
ATOM 1789 C C . LYS A 1 23 ? -34.714 -1.837 2.497 1.00 0.00 19 LYS A C 2
ATOM 1790 O O . LYS A 1 23 ? -33.614 -1.390 2.824 1.00 0.00 19 LYS A O 2
ATOM 1809 N N . ARG A 1 24 ? -35.221 -2.952 3.013 1.00 0.00 20 ARG A N 2
ATOM 1810 C CA . ARG A 1 24 ? -34.517 -3.701 4.043 1.00 0.00 20 ARG A CA 2
ATOM 1811 C C . ARG A 1 24 ? -33.212 -4.277 3.509 1.00 0.00 20 ARG A C 2
ATOM 1812 O O . ARG A 1 24 ? -32.189 -4.229 4.184 1.00 0.00 20 ARG A O 2
ATOM 1833 N N . GLN A 1 25 ? -33.251 -4.829 2.300 1.00 0.00 21 GLN A N 2
ATOM 1834 C CA . GLN A 1 25 ? -32.056 -5.415 1.702 1.00 0.00 21 GLN A CA 2
ATOM 1835 C C . GLN A 1 25 ? -31.002 -4.335 1.460 1.00 0.00 21 GLN A C 2
ATOM 1836 O O . GLN A 1 25 ? -29.801 -4.597 1.536 1.00 0.00 21 GLN A O 2
ATOM 1850 N N . ARG A 1 26 ? -31.458 -3.114 1.183 1.00 0.00 22 ARG A N 2
ATOM 1851 C CA . ARG A 1 26 ? -30.563 -1.969 1.102 1.00 0.00 22 ARG A CA 2
ATOM 1852 C C . ARG A 1 26 ? -29.943 -1.700 2.473 1.00 0.00 22 ARG A C 2
ATOM 1853 O O . ARG A 1 26 ? -28.735 -1.525 2.591 1.00 0.00 22 ARG A O 2
ATOM 1874 N N . GLU A 1 27 ? -30.790 -1.663 3.498 1.00 0.00 23 GLU A N 2
ATOM 1875 C CA . GLU A 1 27 ? -30.339 -1.502 4.882 1.00 0.00 23 GLU A CA 2
ATOM 1876 C C . GLU A 1 27 ? -29.376 -2.621 5.291 1.00 0.00 23 GLU A C 2
ATOM 1877 O O . GLU A 1 27 ? -28.483 -2.421 6.116 1.00 0.00 23 GLU A O 2
ATOM 1889 N N . LEU A 1 28 ? -29.559 -3.792 4.704 1.00 0.00 24 LEU A N 2
ATOM 1890 C CA . LEU A 1 28 ? -28.693 -4.925 4.976 1.00 0.00 24 LEU A CA 2
ATOM 1891 C C . LEU A 1 28 ? -27.335 -4.667 4.332 1.00 0.00 24 LEU A C 2
ATOM 1892 O O . LEU A 1 28 ? -26.283 -4.862 4.944 1.00 0.00 24 LEU A O 2
ATOM 1908 N N . ARG A 1 29 ? -27.383 -4.220 3.083 1.00 0.00 25 ARG A N 2
ATOM 1909 C CA . ARG A 1 29 ? -26.190 -3.823 2.350 1.00 0.00 25 ARG A CA 2
ATOM 1910 C C . ARG A 1 29 ? -25.515 -2.624 3.012 1.00 0.00 25 ARG A C 2
ATOM 1911 O O . ARG A 1 29 ? -24.309 -2.450 2.903 1.00 0.00 25 ARG A O 2
ATOM 1932 N N . ALA A 1 30 ? -26.298 -1.800 3.693 1.00 0.00 26 ALA A N 2
ATOM 1933 C CA . ALA A 1 30 ? -25.760 -0.661 4.425 1.00 0.00 26 ALA A CA 2
ATOM 1934 C C . ALA A 1 30 ? -24.882 -1.146 5.570 1.00 0.00 26 ALA A C 2
ATOM 1935 O O . ALA A 1 30 ? -23.917 -0.493 5.958 1.00 0.00 26 ALA A O 2
ATOM 1942 N N . GLN A 1 31 ? -25.234 -2.308 6.091 1.00 0.00 27 GLN A N 2
ATOM 1943 C CA . GLN A 1 31 ? -24.425 -2.960 7.104 1.00 0.00 27 GLN A CA 2
ATOM 1944 C C . GLN A 1 31 ? -23.151 -3.505 6.464 1.00 0.00 27 GLN A C 2
ATOM 1945 O O . GLN A 1 31 ? -22.042 -3.154 6.865 1.00 0.00 27 GLN A O 2
ATOM 1959 N N . GLN A 1 32 ? -23.332 -4.362 5.463 1.00 0.00 28 GLN A N 2
ATOM 1960 C CA . GLN A 1 32 ? -22.215 -4.961 4.738 1.00 0.00 28 GLN A CA 2
ATOM 1961 C C . GLN A 1 32 ? -21.281 -3.927 4.102 1.00 0.00 28 GLN A C 2
ATOM 1962 O O . GLN A 1 32 ? -20.099 -3.874 4.439 1.00 0.00 28 GLN A O 2
ATOM 1976 N N . ALA A 1 33 ? -21.802 -3.105 3.203 1.00 0.00 29 ALA A N 2
ATOM 1977 C CA . ALA A 1 33 ? -20.974 -2.165 2.463 1.00 0.00 29 ALA A CA 2
ATOM 1978 C C . ALA A 1 33 ? -20.486 -1.038 3.359 1.00 0.00 29 ALA A C 2
ATOM 1979 O O . ALA A 1 33 ? -19.326 -0.635 3.284 1.00 0.00 29 ALA A O 2
ATOM 1986 N N . ALA A 1 34 ? -21.401 -0.519 4.181 1.00 0.00 30 ALA A N 2
ATOM 1987 C CA . ALA A 1 34 ? -21.094 0.510 5.185 1.00 0.00 30 ALA A CA 2
ATOM 1988 C C . ALA A 1 34 ? -20.810 1.880 4.562 1.00 0.00 30 ALA A C 2
ATOM 1989 O O . ALA A 1 34 ? -20.887 2.905 5.238 1.00 0.00 30 ALA A O 2
ATOM 1996 N N . GLY A 1 35 ? -20.493 1.893 3.278 1.00 0.00 31 GLY A N 2
ATOM 1997 C CA . GLY A 1 35 ? -20.198 3.137 2.595 1.00 0.00 31 GLY A CA 2
ATOM 1998 C C . GLY A 1 35 ? -21.145 3.401 1.443 1.00 0.00 31 GLY A C 2
ATOM 1999 O O . GLY A 1 35 ? -20.727 3.455 0.287 1.00 0.00 31 GLY A O 2
ATOM 2003 N N . ARG A 1 36 ? -22.425 3.551 1.756 1.00 0.00 32 ARG A N 2
ATOM 2004 C CA . ARG A 1 36 ? -23.434 3.847 0.746 1.00 0.00 32 ARG A CA 2
ATOM 2005 C C . ARG A 1 36 ? -24.270 5.048 1.173 1.00 0.00 32 ARG A C 2
ATOM 2006 O O . ARG A 1 36 ? -25.494 4.952 1.282 1.00 0.00 32 ARG A O 2
ATOM 2027 N N . SER A 1 37 ? -23.594 6.172 1.413 1.00 0.00 33 SER A N 2
ATOM 2028 C CA . SER A 1 37 ? -24.242 7.388 1.905 1.00 0.00 33 SER A CA 2
ATOM 2029 C C . SER A 1 37 ? -24.902 7.119 3.253 1.00 0.00 33 SER A C 2
ATOM 2030 O O . SER A 1 37 ? -26.115 7.271 3.421 1.00 0.00 33 SER A O 2
ATOM 2038 N N . ILE A 1 38 ? -24.084 6.711 4.210 1.00 0.00 34 ILE A N 2
ATOM 2039 C CA . ILE A 1 38 ? -24.565 6.327 5.524 1.00 0.00 34 ILE A CA 2
ATOM 2040 C C . ILE A 1 38 ? -23.930 7.200 6.597 1.00 0.00 34 ILE A C 2
ATOM 2041 O O . ILE A 1 38 ? -22.871 6.880 7.139 1.00 0.00 34 ILE A O 2
ATOM 2057 N N . THR A 1 39 ? -24.565 8.320 6.873 1.00 0.00 35 THR A N 2
ATOM 2058 C CA . THR A 1 39 ? -24.118 9.216 7.919 1.00 0.00 35 THR A CA 2
ATOM 2059 C C . THR A 1 39 ? -25.072 9.152 9.103 1.00 0.00 35 THR A C 2
ATOM 2060 O O . THR A 1 39 ? -26.170 9.709 9.051 1.00 0.00 35 THR A O 2
ATOM 2071 N N . PRO A 1 40 ? -24.690 8.428 10.166 1.00 0.00 36 PRO A N 2
ATOM 2072 C CA . PRO A 1 40 ? -25.490 8.345 11.388 1.00 0.00 36 PRO A CA 2
ATOM 2073 C C . PRO A 1 40 ? -25.827 9.728 11.939 1.00 0.00 36 PRO A C 2
ATOM 2074 O O . PRO A 1 40 ? -24.933 10.542 12.177 1.00 0.00 36 PRO A O 2
ATOM 2085 N N . SER A 1 41 ? -27.121 9.981 12.111 1.00 0.00 37 SER A N 2
ATOM 2086 C CA . SER A 1 41 ? -27.617 11.257 12.615 1.00 0.00 37 SER A CA 2
ATOM 2087 C C . SER A 1 41 ? -27.387 12.373 11.591 1.00 0.00 37 SER A C 2
ATOM 2088 O O . SER A 1 41 ? -26.749 13.386 11.881 1.00 0.00 37 SER A O 2
ATOM 2096 N N . GLU A 1 42 ? -27.932 12.181 10.394 1.00 0.00 38 GLU A N 2
ATOM 2097 C CA . GLU A 1 42 ? -27.823 13.170 9.328 1.00 0.00 38 GLU A CA 2
ATOM 2098 C C . GLU A 1 42 ? -29.197 13.781 9.055 1.00 0.00 38 GLU A C 2
ATOM 2099 O O . GLU A 1 42 ? -29.553 14.099 7.919 1.00 0.00 38 GLU A O 2
ATOM 2111 N N . LEU A 1 43 ? -29.972 13.927 10.111 1.00 0.00 39 LEU A N 2
ATOM 2112 C CA . LEU A 1 43 ? -31.304 14.488 10.008 1.00 0.00 39 LEU A CA 2
ATOM 2113 C C . LEU A 1 43 ? -31.399 15.724 10.890 1.00 0.00 39 LEU A C 2
ATOM 2114 O O . LEU A 1 43 ? -32.121 15.748 11.884 1.00 0.00 39 LEU A O 2
ATOM 2130 N N . VAL A 1 44 ? -30.648 16.747 10.526 1.00 0.00 40 VAL A N 2
ATOM 2131 C CA . VAL A 1 44 ? -30.580 17.961 11.319 1.00 0.00 40 VAL A CA 2
ATOM 2132 C C . VAL A 1 44 ? -31.224 19.121 10.568 1.00 0.00 40 VAL A C 2
ATOM 2133 O O . VAL A 1 44 ? -30.534 19.961 9.984 1.00 0.00 40 VAL A O 2
ATOM 2146 N N . SER A 1 45 ? -32.554 19.134 10.581 1.00 0.00 41 SER A N 2
ATOM 2147 C CA . SER A 1 45 ? -33.344 20.189 9.935 1.00 0.00 41 SER A CA 2
ATOM 2148 C C . SER A 1 45 ? -32.903 20.424 8.482 1.00 0.00 41 SER A C 2
ATOM 2149 O O . SER A 1 45 ? -32.291 21.446 8.169 1.00 0.00 41 SER A O 2
ATOM 2157 N N . PRO A 1 46 ? -33.220 19.489 7.570 1.00 0.00 42 PRO A N 2
ATOM 2158 C CA . PRO A 1 46 ? -32.799 19.565 6.169 1.00 0.00 42 PRO A CA 2
ATOM 2159 C C . PRO A 1 46 ? -33.670 20.515 5.342 1.00 0.00 42 PRO A C 2
ATOM 2160 O O . PRO A 1 46 ? -34.121 20.169 4.249 1.00 0.00 42 PRO A O 2
ATOM 2171 N N . THR A 1 47 ? -33.918 21.704 5.872 1.00 0.00 43 THR A N 2
ATOM 2172 C CA . THR A 1 47 ? -34.690 22.714 5.162 1.00 0.00 43 THR A CA 2
ATOM 2173 C C . THR A 1 47 ? -33.792 23.889 4.772 1.00 0.00 43 THR A C 2
ATOM 2174 O O . THR A 1 47 ? -33.502 24.752 5.600 1.00 0.00 43 THR A O 2
ATOM 2185 N N . PRO A 1 48 ? -33.328 23.935 3.512 1.00 0.00 44 PRO A N 2
ATOM 2186 C CA . PRO A 1 48 ? -32.417 24.982 3.041 1.00 0.00 44 PRO A CA 2
ATOM 2187 C C . PRO A 1 48 ? -33.119 26.325 2.839 1.00 0.00 44 PRO A C 2
ATOM 2188 O O . PRO A 1 48 ? -33.495 26.678 1.723 1.00 0.00 44 PRO A O 2
ATOM 2199 N N . SER A 1 49 ? -33.310 27.057 3.925 1.00 0.00 45 SER A N 2
ATOM 2200 C CA . SER A 1 49 ? -33.897 28.385 3.855 1.00 0.00 45 SER A CA 2
ATOM 2201 C C . SER A 1 49 ? -33.096 29.378 4.691 1.00 0.00 45 SER A C 2
ATOM 2202 O O . SER A 1 49 ? -33.565 29.853 5.728 1.00 0.00 45 SER A O 2
ATOM 2210 N N . ARG A 1 50 ? -31.875 29.670 4.227 1.00 0.00 46 ARG A N 2
ATOM 2211 C CA . ARG A 1 50 ? -30.975 30.619 4.888 1.00 0.00 46 ARG A CA 2
ATOM 2212 C C . ARG A 1 50 ? -30.478 30.086 6.233 1.00 0.00 46 ARG A C 2
ATOM 2213 O O . ARG A 1 50 ? -31.263 29.609 7.053 1.00 0.00 46 ARG A O 2
ATOM 2234 N N . ALA A 1 51 ? -29.165 30.176 6.445 1.00 0.00 47 ALA A N 2
ATOM 2235 C CA . ALA A 1 51 ? -28.537 29.747 7.695 1.00 0.00 47 ALA A CA 2
ATOM 2236 C C . ALA A 1 51 ? -28.843 28.286 7.997 1.00 0.00 47 ALA A C 2
ATOM 2237 O O . ALA A 1 51 ? -28.986 27.892 9.153 1.00 0.00 47 ALA A O 2
ATOM 2244 N N . ASN A 1 52 ? -28.933 27.484 6.947 1.00 0.00 48 ASN A N 2
ATOM 2245 C CA . ASN A 1 52 ? -29.234 26.067 7.092 1.00 0.00 48 ASN A CA 2
ATOM 2246 C C . ASN A 1 52 ? -28.264 25.225 6.277 1.00 0.00 48 ASN A C 2
ATOM 2247 O O . ASN A 1 52 ? -28.525 24.914 5.114 1.00 0.00 48 ASN A O 2
ATOM 2258 N N . SER A 1 53 ? -27.138 24.886 6.898 1.00 0.00 49 SER A N 2
ATOM 2259 C CA . SER A 1 53 ? -26.121 24.035 6.289 1.00 0.00 49 SER A CA 2
ATOM 2260 C C . SER A 1 53 ? -25.518 24.699 5.053 1.00 0.00 49 SER A C 2
ATOM 2261 O O . SER A 1 53 ? -25.845 24.353 3.915 1.00 0.00 49 SER A O 2
ATOM 2269 N N . ARG A 1 54 ? -24.638 25.664 5.282 1.00 0.00 50 ARG A N 2
ATOM 2270 C CA . ARG A 1 54 ? -23.938 26.320 4.188 1.00 0.00 50 ARG A CA 2
ATOM 2271 C C . ARG A 1 54 ? -22.739 25.484 3.759 1.00 0.00 50 ARG A C 2
ATOM 2272 O O . ARG A 1 54 ? -21.611 25.710 4.201 1.00 0.00 50 ARG A O 2
ATOM 2293 N N . ARG A 1 55 ? -22.991 24.519 2.887 1.00 0.00 51 ARG A N 2
ATOM 2294 C CA . ARG A 1 55 ? -21.948 23.629 2.405 1.00 0.00 51 ARG A CA 2
ATOM 2295 C C . ARG A 1 55 ? -22.334 23.083 1.035 1.00 0.00 51 ARG A C 2
ATOM 2296 O O . ARG A 1 55 ? -22.657 21.907 0.881 1.00 0.00 51 ARG A O 2
ATOM 2317 N N . GLU A 1 56 ? -22.310 23.982 0.059 1.00 0.00 52 GLU A N 2
ATOM 2318 C CA . GLU A 1 56 ? -22.603 23.677 -1.338 1.00 0.00 52 GLU A CA 2
ATOM 2319 C C . GLU A 1 56 ? -22.169 24.862 -2.190 1.00 0.00 52 GLU A C 2
ATOM 2320 O O . GLU A 1 56 ? -22.997 25.628 -2.686 1.00 0.00 52 GLU A O 2
ATOM 2332 N N . ILE A 1 57 ? -20.861 25.005 -2.342 1.00 0.00 53 ILE A N 2
ATOM 2333 C CA . ILE A 1 57 ? -20.276 26.171 -2.989 1.00 0.00 53 ILE A CA 2
ATOM 2334 C C . ILE A 1 57 ? -20.511 26.138 -4.493 1.00 0.00 53 ILE A C 2
ATOM 2335 O O . ILE A 1 57 ? -20.648 27.180 -5.137 1.00 0.00 53 ILE A O 2
ATOM 2351 N N . GLU A 1 58 ? -20.613 24.932 -5.036 1.00 0.00 54 GLU A N 2
ATOM 2352 C CA . GLU A 1 58 ? -20.766 24.750 -6.476 1.00 0.00 54 GLU A CA 2
ATOM 2353 C C . GLU A 1 58 ? -22.083 25.356 -6.955 1.00 0.00 54 GLU A C 2
ATOM 2354 O O . GLU A 1 58 ? -22.222 25.727 -8.118 1.00 0.00 54 GLU A O 2
ATOM 2366 N N . SER A 1 59 ? -23.036 25.477 -6.044 1.00 0.00 55 SER A N 2
ATOM 2367 C CA . SER A 1 59 ? -24.338 26.049 -6.364 1.00 0.00 55 SER A CA 2
ATOM 2368 C C . SER A 1 59 ? -24.560 27.335 -5.576 1.00 0.00 55 SER A C 2
ATOM 2369 O O . SER A 1 59 ? -25.638 27.928 -5.615 1.00 0.00 55 SER A O 2
ATOM 2377 N N . LEU A 1 60 ? -23.521 27.768 -4.871 1.00 0.00 56 LEU A N 2
ATOM 2378 C CA . LEU A 1 60 ? -23.615 28.943 -4.010 1.00 0.00 56 LEU A CA 2
ATOM 2379 C C . LEU A 1 60 ? -23.119 30.188 -4.732 1.00 0.00 56 LEU A C 2
ATOM 2380 O O . LEU A 1 60 ? -23.613 31.290 -4.504 1.00 0.00 56 LEU A O 2
ATOM 2396 N N . ILE A 1 61 ? -22.154 30.004 -5.622 1.00 0.00 57 ILE A N 2
ATOM 2397 C CA . ILE A 1 61 ? -21.535 31.124 -6.324 1.00 0.00 57 ILE A CA 2
ATOM 2398 C C . ILE A 1 61 ? -22.481 31.671 -7.392 1.00 0.00 57 ILE A C 2
ATOM 2399 O O . ILE A 1 61 ? -22.298 32.777 -7.903 1.00 0.00 57 ILE A O 2
ATOM 2415 N N . ASP A 1 62 ? -23.529 30.910 -7.679 1.00 0.00 58 ASP A N 2
ATOM 2416 C CA . ASP A 1 62 ? -24.500 31.291 -8.698 1.00 0.00 58 ASP A CA 2
ATOM 2417 C C . ASP A 1 62 ? -25.216 32.581 -8.312 1.00 0.00 58 ASP A C 2
ATOM 2418 O O . ASP A 1 62 ? -25.549 33.398 -9.169 1.00 0.00 58 ASP A O 2
ATOM 2427 N N . SER A 1 63 ? -25.413 32.779 -7.019 1.00 0.00 59 SER A N 2
ATOM 2428 C CA . SER A 1 63 ? -26.135 33.947 -6.525 1.00 0.00 59 SER A CA 2
ATOM 2429 C C . SER A 1 63 ? -25.211 35.153 -6.392 1.00 0.00 59 SER A C 2
ATOM 2430 O O . SER A 1 63 ? -25.664 36.282 -6.201 1.00 0.00 59 SER A O 2
ATOM 2438 N N . ILE A 1 64 ? -23.915 34.904 -6.480 1.00 0.00 60 ILE A N 2
ATOM 2439 C CA . ILE A 1 64 ? -22.919 35.956 -6.386 1.00 0.00 60 ILE A CA 2
ATOM 2440 C C . ILE A 1 64 ? -22.544 36.466 -7.780 1.00 0.00 60 ILE A C 2
ATOM 2441 O O . ILE A 1 64 ? -22.039 37.580 -7.943 1.00 0.00 60 ILE A O 2
ATOM 2457 N N . LEU A 1 65 ? -22.832 35.652 -8.785 1.00 0.00 61 LEU A N 2
ATOM 2458 C CA . LEU A 1 65 ? -22.368 35.905 -10.145 1.00 0.00 61 LEU A CA 2
ATOM 2459 C C . LEU A 1 65 ? -23.396 36.694 -10.962 1.00 0.00 61 LEU A C 2
ATOM 2460 O O . LEU A 1 65 ? -23.558 36.456 -12.161 1.00 0.00 61 LEU A O 2
ATOM 2476 N N . SER A 1 66 ? -24.101 37.614 -10.295 1.00 0.00 62 SER A N 2
ATOM 2477 C CA . SER A 1 66 ? -25.065 38.505 -10.950 1.00 0.00 62 SER A CA 2
ATOM 2478 C C . SER A 1 66 ? -26.041 37.733 -11.841 1.00 0.00 62 SER A C 2
ATOM 2479 O O . SER A 1 66 ? -26.254 38.089 -13.001 1.00 0.00 62 SER A O 2
ATOM 2487 N N . SER A 1 67 ? -26.636 36.682 -11.297 1.00 0.00 63 SER A N 2
ATOM 2488 C CA . SER A 1 67 ? -27.529 35.835 -12.072 1.00 0.00 63 SER A CA 2
ATOM 2489 C C . SER A 1 67 ? -28.494 35.073 -11.168 1.00 0.00 63 SER A C 2
ATOM 2490 O O . SER A 1 67 ? -29.711 35.165 -11.346 1.00 0.00 63 SER A O 2
ATOM 2498 N N . SER A 1 68 ? -27.950 34.332 -10.201 1.00 0.00 64 SER A N 2
ATOM 2499 C CA . SER A 1 68 ? -28.759 33.543 -9.271 1.00 0.00 64 SER A CA 2
ATOM 2500 C C . SER A 1 68 ? -29.689 32.590 -10.019 1.00 0.00 64 SER A C 2
ATOM 2501 O O . SER A 1 68 ? -30.900 32.818 -10.087 1.00 0.00 64 SER A O 2
ATOM 2509 N N . ALA A 1 69 ? -29.116 31.541 -10.601 1.00 0.00 65 ALA A N 2
ATOM 2510 C CA . ALA A 1 69 ? -29.903 30.514 -11.273 1.00 0.00 65 ALA A CA 2
ATOM 2511 C C . ALA A 1 69 ? -30.759 29.763 -10.260 1.00 0.00 65 ALA A C 2
ATOM 2512 O O . ALA A 1 69 ? -30.306 28.800 -9.638 1.00 0.00 65 ALA A O 2
ATOM 2519 N N . GLY A 1 70 ? -31.991 30.214 -10.090 1.00 0.00 66 GLY A N 2
ATOM 2520 C CA . GLY A 1 70 ? -32.846 29.661 -9.062 1.00 0.00 66 GLY A CA 2
ATOM 2521 C C . GLY A 1 70 ? -32.646 30.380 -7.742 1.00 0.00 66 GLY A C 2
ATOM 2522 O O . GLY A 1 70 ? -32.030 29.846 -6.816 1.00 0.00 66 GLY A O 2
ATOM 2526 N N . ALA A 1 71 ? -33.154 31.600 -7.660 1.00 0.00 67 ALA A N 2
ATOM 2527 C CA . ALA A 1 71 ? -32.986 32.425 -6.474 1.00 0.00 67 ALA A CA 2
ATOM 2528 C C . ALA A 1 71 ? -34.062 32.099 -5.447 1.00 0.00 67 ALA A C 2
ATOM 2529 O O . ALA A 1 71 ? -35.033 32.845 -5.298 1.00 0.00 67 ALA A O 2
ATOM 2536 N N . ASN A 1 72 ? -33.899 30.960 -4.769 1.00 0.00 68 ASN A N 2
ATOM 2537 C CA . ASN A 1 72 ? -34.877 30.488 -3.779 1.00 0.00 68 ASN A CA 2
ATOM 2538 C C . ASN A 1 72 ? -36.233 30.275 -4.440 1.00 0.00 68 ASN A C 2
ATOM 2539 O O . ASN A 1 72 ? -37.278 30.348 -3.795 1.00 0.00 68 ASN A O 2
ATOM 2550 N N . SER A 1 73 ? -36.198 30.009 -5.737 1.00 0.00 69 SER A N 2
ATOM 2551 C CA . SER A 1 73 ? -37.401 29.833 -6.530 1.00 0.00 69 SER A CA 2
ATOM 2552 C C . SER A 1 73 ? -37.034 29.292 -7.908 1.00 0.00 69 SER A C 2
ATOM 2553 O O . SER A 1 73 ? -36.206 29.879 -8.607 1.00 0.00 69 SER A O 2
ATOM 2561 N N . PRO A 1 74 ? -37.616 28.154 -8.307 1.00 0.00 70 PRO A N 2
ATOM 2562 C CA . PRO A 1 74 ? -37.364 27.575 -9.626 1.00 0.00 70 PRO A CA 2
ATOM 2563 C C . PRO A 1 74 ? -37.993 28.412 -10.734 1.00 0.00 70 PRO A C 2
ATOM 2564 O O . PRO A 1 74 ? -39.023 29.058 -10.526 1.00 0.00 70 PRO A O 2
ATOM 2575 N N . ARG A 1 75 ? -37.369 28.415 -11.902 1.00 0.00 71 ARG A N 2
ATOM 2576 C CA . ARG A 1 75 ? -37.892 29.159 -13.038 1.00 0.00 71 ARG A CA 2
ATOM 2577 C C . ARG A 1 75 ? -39.002 28.355 -13.712 1.00 0.00 71 ARG A C 2
ATOM 2578 O O . ARG A 1 75 ? -38.796 27.734 -14.753 1.00 0.00 71 ARG A O 2
ATOM 2599 N N . ARG A 1 76 ? -40.176 28.357 -13.097 1.00 0.00 72 ARG A N 2
ATOM 2600 C CA . ARG A 1 76 ? -41.309 27.597 -13.605 1.00 0.00 72 ARG A CA 2
ATOM 2601 C C . ARG A 1 76 ? -42.502 28.516 -13.821 1.00 0.00 72 ARG A C 2
ATOM 2602 O O . ARG A 1 76 ? -43.462 28.504 -13.051 1.00 0.00 72 ARG A O 2
ATOM 2623 N N . GLY A 1 77 ? -42.428 29.322 -14.869 1.00 0.00 73 GLY A N 2
ATOM 2624 C CA . GLY A 1 77 ? -43.482 30.272 -15.156 1.00 0.00 73 GLY A CA 2
ATOM 2625 C C . GLY A 1 77 ? -42.957 31.689 -15.188 1.00 0.00 73 GLY A C 2
ATOM 2626 O O . GLY A 1 77 ? -43.182 32.420 -16.153 1.00 0.00 73 GLY A O 2
ATOM 2630 N N . SER A 1 78 ? -42.247 32.068 -14.126 1.00 0.00 74 SER A N 2
ATOM 2631 C CA . SER A 1 78 ? -41.617 33.383 -14.034 1.00 0.00 74 SER A CA 2
ATOM 2632 C C . SER A 1 78 ? -42.664 34.498 -14.092 1.00 0.00 74 SER A C 2
ATOM 2633 O O . SER A 1 78 ? -42.456 35.535 -14.725 1.00 0.00 74 SER A O 2
ATOM 2641 N N . ARG A 1 79 ? -43.783 34.281 -13.416 1.00 0.00 75 ARG A N 2
ATOM 2642 C CA . ARG A 1 79 ? -44.884 35.232 -13.413 1.00 0.00 75 ARG A CA 2
ATOM 2643 C C . ARG A 1 79 ? -45.912 34.820 -12.367 1.00 0.00 75 ARG A C 2
ATOM 2644 O O . ARG A 1 79 ? -46.321 33.656 -12.324 1.00 0.00 75 ARG A O 2
ATOM 2665 N N . PRO A 1 80 ? -46.328 35.756 -11.496 1.00 0.00 76 PRO A N 2
ATOM 2666 C CA . PRO A 1 80 ? -47.371 35.495 -10.504 1.00 0.00 76 PRO A CA 2
ATOM 2667 C C . PRO A 1 80 ? -48.651 35.018 -11.176 1.00 0.00 76 PRO A C 2
ATOM 2668 O O . PRO A 1 80 ? -49.168 35.677 -12.077 1.00 0.00 76 PRO A O 2
ATOM 2679 N N . ASN A 1 81 ? -49.143 33.864 -10.749 1.00 0.00 77 ASN A N 2
ATOM 2680 C CA . ASN A 1 81 ? -50.309 33.246 -11.380 1.00 0.00 77 ASN A CA 2
ATOM 2681 C C . ASN A 1 81 ? -51.581 34.028 -11.063 1.00 0.00 77 ASN A C 2
ATOM 2682 O O . ASN A 1 81 ? -52.304 33.695 -10.123 1.00 0.00 77 ASN A O 2
ATOM 2693 N N . SER A 1 82 ? -51.829 35.077 -11.846 1.00 0.00 78 SER A N 2
ATOM 2694 C CA . SER A 1 82 ? -53.009 35.923 -11.688 1.00 0.00 78 SER A CA 2
ATOM 2695 C C . SER A 1 82 ? -53.091 36.504 -10.277 1.00 0.00 78 SER A C 2
ATOM 2696 O O . SER A 1 82 ? -54.115 36.393 -9.602 1.00 0.00 78 SER A O 2
ATOM 2704 N N . VAL A 1 83 ? -52.006 37.123 -9.837 1.00 0.00 79 VAL A N 2
ATOM 2705 C CA . VAL A 1 83 ? -51.962 37.741 -8.520 1.00 0.00 79 VAL A CA 2
ATOM 2706 C C . VAL A 1 83 ? -51.947 39.258 -8.670 1.00 0.00 79 VAL A C 2
ATOM 2707 O O . VAL A 1 83 ? -50.903 39.903 -8.553 1.00 0.00 79 VAL A O 2
ATOM 2720 N N . ILE A 1 84 ? -53.108 39.822 -8.967 1.00 0.00 80 ILE A N 2
ATOM 2721 C CA . ILE A 1 84 ? -53.224 41.251 -9.193 1.00 0.00 80 ILE A CA 2
ATOM 2722 C C . ILE A 1 84 ? -54.069 41.891 -8.095 1.00 0.00 80 ILE A C 2
ATOM 2723 O O . ILE A 1 84 ? -55.253 42.173 -8.281 1.00 0.00 80 ILE A O 2
ATOM 2739 N N . SER A 1 85 ? -53.460 42.095 -6.939 1.00 0.00 81 SER A N 2
ATOM 2740 C CA . SER A 1 85 ? -54.159 42.686 -5.806 1.00 0.00 81 SER A CA 2
ATOM 2741 C C . SER A 1 85 ? -54.104 44.216 -5.848 1.00 0.00 81 SER A C 2
ATOM 2742 O O . SER A 1 85 ? -55.017 44.891 -5.369 1.00 0.00 81 SER A O 2
ATOM 2750 N N . THR A 1 86 ? -53.047 44.764 -6.440 1.00 0.00 82 THR A N 2
ATOM 2751 C CA . THR A 1 86 ? -52.877 46.206 -6.501 1.00 0.00 82 THR A CA 2
ATOM 2752 C C . THR A 1 86 ? -52.944 46.702 -7.941 1.00 0.00 82 THR A C 2
ATOM 2753 O O . THR A 1 86 ? -52.249 47.643 -8.325 1.00 0.00 82 THR A O 2
ATOM 2764 N N . GLY A 1 87 ? -53.789 46.058 -8.731 1.00 0.00 83 GLY A N 2
ATOM 2765 C CA . GLY A 1 87 ? -53.959 46.449 -10.112 1.00 0.00 83 GLY A CA 2
ATOM 2766 C C . GLY A 1 87 ? -55.378 46.886 -10.392 1.00 0.00 83 GLY A C 2
ATOM 2767 O O . GLY A 1 87 ? -56.314 46.415 -9.741 1.00 0.00 83 GLY A O 2
ATOM 2771 N N . GLU A 1 88 ? -55.549 47.782 -11.348 1.00 0.00 84 GLU A N 2
ATOM 2772 C CA . GLU A 1 88 ? -56.861 48.317 -11.664 1.00 0.00 84 GLU A CA 2
ATOM 2773 C C . GLU A 1 88 ? -57.321 47.821 -13.029 1.00 0.00 84 GLU A C 2
ATOM 2774 O O . GLU A 1 88 ? -57.393 48.584 -13.993 1.00 0.00 84 GLU A O 2
ATOM 2786 N N . LEU A 1 89 ? -57.615 46.533 -13.105 1.00 0.00 85 LEU A N 2
ATOM 2787 C CA . LEU A 1 89 ? -58.102 45.933 -14.339 1.00 0.00 85 LEU A CA 2
ATOM 2788 C C . LEU A 1 89 ? -59.622 45.999 -14.406 1.00 0.00 85 LEU A C 2
ATOM 2789 O O . LEU A 1 89 ? -60.194 46.418 -15.411 1.00 0.00 85 LEU A O 2
ATOM 2805 N N . SER A 1 90 ? -60.276 45.597 -13.328 1.00 0.00 86 SER A N 2
ATOM 2806 C CA . SER A 1 90 ? -61.731 45.575 -13.291 1.00 0.00 86 SER A CA 2
ATOM 2807 C C . SER A 1 90 ? -62.258 46.278 -12.045 1.00 0.00 86 SER A C 2
ATOM 2808 O O . SER A 1 90 ? -63.258 45.866 -11.457 1.00 0.00 86 SER A O 2
ATOM 2816 N N . THR A 1 91 ? -61.585 47.346 -11.650 1.00 0.00 87 THR A N 2
ATOM 2817 C CA . THR A 1 91 ? -61.993 48.101 -10.476 1.00 0.00 87 THR A CA 2
ATOM 2818 C C . THR A 1 91 ? -62.876 49.284 -10.880 1.00 0.00 87 THR A C 2
ATOM 2819 O O . THR A 1 91 ? -64.067 49.287 -10.581 1.00 0.00 87 THR A O 2
ATOM 2830 N N . ASP A 1 92 ? -62.269 50.263 -11.568 1.00 0.00 88 ASP A N 2
ATOM 2831 C CA . ASP A 1 92 ? -62.968 51.444 -12.121 1.00 0.00 88 ASP A CA 2
ATOM 2832 C C . ASP A 1 92 ? -64.111 51.930 -11.228 1.00 0.00 88 ASP A C 2
ATOM 2833 O O . ASP A 1 92 ? -65.290 51.697 -11.564 1.00 0.00 88 ASP A O 2
ATOM 2843 N N . GLY A 1 1 ? -64.137 0.834 8.528 1.00 0.00 -3 GLY A N 3
ATOM 2844 C CA . GLY A 1 1 ? -64.081 1.396 7.156 1.00 0.00 -3 GLY A CA 3
ATOM 2845 C C . GLY A 1 1 ? -64.938 0.617 6.180 1.00 0.00 -3 GLY A C 3
ATOM 2846 O O . GLY A 1 1 ? -65.962 1.119 5.715 1.00 0.00 -3 GLY A O 3
ATOM 2852 N N . ALA A 1 2 ? -64.505 -0.610 5.872 1.00 0.00 -2 ALA A N 3
ATOM 2853 C CA . ALA A 1 2 ? -65.215 -1.502 4.954 1.00 0.00 -2 ALA A CA 3
ATOM 2854 C C . ALA A 1 2 ? -65.219 -0.952 3.531 1.00 0.00 -2 ALA A C 3
ATOM 2855 O O . ALA A 1 2 ? -65.963 -0.026 3.206 1.00 0.00 -2 ALA A O 3
ATOM 2862 N N . HIS A 1 3 ? -64.376 -1.521 2.686 1.00 0.00 -1 HIS A N 3
ATOM 2863 C CA . HIS A 1 3 ? -64.289 -1.098 1.295 1.00 0.00 -1 HIS A CA 3
ATOM 2864 C C . HIS A 1 3 ? -65.139 -2.000 0.408 1.00 0.00 -1 HIS A C 3
ATOM 2865 O O . HIS A 1 3 ? -66.115 -1.544 -0.190 1.00 0.00 -1 HIS A O 3
ATOM 2880 N N . MET A 1 4 ? -64.770 -3.277 0.329 1.00 0.00 0 MET A N 3
ATOM 2881 C CA . MET A 1 4 ? -65.514 -4.244 -0.472 1.00 0.00 0 MET A CA 3
ATOM 2882 C C . MET A 1 4 ? -64.946 -5.645 -0.278 1.00 0.00 0 MET A C 3
ATOM 2883 O O . MET A 1 4 ? -65.672 -6.572 0.083 1.00 0.00 0 MET A O 3
ATOM 2897 N N . MET A 1 5 ? -63.642 -5.794 -0.489 1.00 0.00 1 MET A N 3
ATOM 2898 C CA . MET A 1 5 ? -63.013 -7.110 -0.439 1.00 0.00 1 MET A CA 3
ATOM 2899 C C . MET A 1 5 ? -61.581 -7.020 0.090 1.00 0.00 1 MET A C 3
ATOM 2900 O O . MET A 1 5 ? -60.783 -6.207 -0.380 1.00 0.00 1 MET A O 3
ATOM 2914 N N . GLN A 1 6 ? -61.261 -7.880 1.057 1.00 0.00 2 GLN A N 3
ATOM 2915 C CA . GLN A 1 6 ? -59.950 -7.873 1.709 1.00 0.00 2 GLN A CA 3
ATOM 2916 C C . GLN A 1 6 ? -58.860 -8.350 0.758 1.00 0.00 2 GLN A C 3
ATOM 2917 O O . GLN A 1 6 ? -57.681 -8.060 0.960 1.00 0.00 2 GLN A O 3
ATOM 2931 N N . ALA A 1 7 ? -59.264 -9.083 -0.273 1.00 0.00 3 ALA A N 3
ATOM 2932 C CA . ALA A 1 7 ? -58.333 -9.581 -1.279 1.00 0.00 3 ALA A CA 3
ATOM 2933 C C . ALA A 1 7 ? -57.530 -8.445 -1.904 1.00 0.00 3 ALA A C 3
ATOM 2934 O O . ALA A 1 7 ? -56.328 -8.579 -2.138 1.00 0.00 3 ALA A O 3
ATOM 2941 N N . ARG A 1 8 ? -58.196 -7.323 -2.160 1.00 0.00 4 ARG A N 3
ATOM 2942 C CA . ARG A 1 8 ? -57.531 -6.159 -2.733 1.00 0.00 4 ARG A CA 3
ATOM 2943 C C . ARG A 1 8 ? -56.632 -5.503 -1.696 1.00 0.00 4 ARG A C 3
ATOM 2944 O O . ARG A 1 8 ? -55.562 -4.986 -2.021 1.00 0.00 4 ARG A O 3
ATOM 2965 N N . ARG A 1 9 ? -57.069 -5.543 -0.443 1.00 0.00 5 ARG A N 3
ATOM 2966 C CA . ARG A 1 9 ? -56.317 -4.934 0.640 1.00 0.00 5 ARG A CA 3
ATOM 2967 C C . ARG A 1 9 ? -54.994 -5.661 0.813 1.00 0.00 5 ARG A C 3
ATOM 2968 O O . ARG A 1 9 ? -53.941 -5.033 0.916 1.00 0.00 5 ARG A O 3
ATOM 2989 N N . GLU A 1 10 ? -55.042 -6.988 0.819 1.00 0.00 6 GLU A N 3
ATOM 2990 C CA . GLU A 1 10 ? -53.837 -7.782 0.985 1.00 0.00 6 GLU A CA 3
ATOM 2991 C C . GLU A 1 10 ? -52.943 -7.660 -0.245 1.00 0.00 6 GLU A C 3
ATOM 2992 O O . GLU A 1 10 ? -51.730 -7.822 -0.160 1.00 0.00 6 GLU A O 3
ATOM 3004 N N . GLU A 1 11 ? -53.560 -7.364 -1.384 1.00 0.00 7 GLU A N 3
ATOM 3005 C CA . GLU A 1 11 ? -52.840 -7.225 -2.645 1.00 0.00 7 GLU A CA 3
ATOM 3006 C C . GLU A 1 11 ? -51.893 -6.028 -2.594 1.00 0.00 7 GLU A C 3
ATOM 3007 O O . GLU A 1 11 ? -50.723 -6.131 -2.970 1.00 0.00 7 GLU A O 3
ATOM 3019 N N . LEU A 1 12 ? -52.395 -4.898 -2.111 1.00 0.00 8 LEU A N 3
ATOM 3020 C CA . LEU A 1 12 ? -51.586 -3.694 -2.001 1.00 0.00 8 LEU A CA 3
ATOM 3021 C C . LEU A 1 12 ? -50.493 -3.885 -0.952 1.00 0.00 8 LEU A C 3
ATOM 3022 O O . LEU A 1 12 ? -49.357 -3.444 -1.130 1.00 0.00 8 LEU A O 3
ATOM 3038 N N . LEU A 1 13 ? -50.856 -4.552 0.135 1.00 0.00 9 LEU A N 3
ATOM 3039 C CA . LEU A 1 13 ? -49.923 -4.864 1.212 1.00 0.00 9 LEU A CA 3
ATOM 3040 C C . LEU A 1 13 ? -48.859 -5.854 0.750 1.00 0.00 9 LEU A C 3
ATOM 3041 O O . LEU A 1 13 ? -47.716 -5.801 1.197 1.00 0.00 9 LEU A O 3
ATOM 3057 N N . ALA A 1 14 ? -49.242 -6.752 -0.147 1.00 0.00 10 ALA A N 3
ATOM 3058 C CA . ALA A 1 14 ? -48.301 -7.688 -0.748 1.00 0.00 10 ALA A CA 3
ATOM 3059 C C . ALA A 1 14 ? -47.272 -6.923 -1.567 1.00 0.00 10 ALA A C 3
ATOM 3060 O O . ALA A 1 14 ? -46.080 -7.228 -1.555 1.00 0.00 10 ALA A O 3
ATOM 3067 N N . LYS A 1 15 ? -47.759 -5.906 -2.260 1.00 0.00 11 LYS A N 3
ATOM 3068 C CA . LYS A 1 15 ? -46.914 -5.033 -3.056 1.00 0.00 11 LYS A CA 3
ATOM 3069 C C . LYS A 1 15 ? -46.098 -4.104 -2.165 1.00 0.00 11 LYS A C 3
ATOM 3070 O O . LYS A 1 15 ? -45.060 -3.590 -2.574 1.00 0.00 11 LYS A O 3
ATOM 3089 N N . LYS A 1 16 ? -46.561 -3.913 -0.936 1.00 0.00 12 LYS A N 3
ATOM 3090 C CA . LYS A 1 16 ? -45.839 -3.107 0.031 1.00 0.00 12 LYS A CA 3
ATOM 3091 C C . LYS A 1 16 ? -44.741 -3.944 0.673 1.00 0.00 12 LYS A C 3
ATOM 3092 O O . LYS A 1 16 ? -43.654 -3.446 0.961 1.00 0.00 12 LYS A O 3
ATOM 3111 N N . ALA A 1 17 ? -45.029 -5.226 0.874 1.00 0.00 13 ALA A N 3
ATOM 3112 C CA . ALA A 1 17 ? -44.045 -6.168 1.380 1.00 0.00 13 ALA A CA 3
ATOM 3113 C C . ALA A 1 17 ? -42.868 -6.276 0.420 1.00 0.00 13 ALA A C 3
ATOM 3114 O O . ALA A 1 17 ? -41.712 -6.344 0.840 1.00 0.00 13 ALA A O 3
ATOM 3121 N N . ARG A 1 18 ? -43.178 -6.271 -0.877 1.00 0.00 14 ARG A N 3
ATOM 3122 C CA . ARG A 1 18 ? -42.156 -6.282 -1.924 1.00 0.00 14 ARG A CA 3
ATOM 3123 C C . ARG A 1 18 ? -41.220 -5.089 -1.777 1.00 0.00 14 ARG A C 3
ATOM 3124 O O . ARG A 1 18 ? -40.022 -5.187 -2.044 1.00 0.00 14 ARG A O 3
ATOM 3145 N N . LEU A 1 19 ? -41.774 -3.964 -1.350 1.00 0.00 15 LEU A N 3
ATOM 3146 C CA . LEU A 1 19 ? -40.994 -2.755 -1.150 1.00 0.00 15 LEU A CA 3
ATOM 3147 C C . LEU A 1 19 ? -40.272 -2.805 0.190 1.00 0.00 15 LEU A C 3
ATOM 3148 O O . LEU A 1 19 ? -39.135 -2.354 0.315 1.00 0.00 15 LEU A O 3
ATOM 3164 N N . ALA A 1 20 ? -40.944 -3.365 1.189 1.00 0.00 16 ALA A N 3
ATOM 3165 C CA . ALA A 1 20 ? -40.391 -3.484 2.527 1.00 0.00 16 ALA A CA 3
ATOM 3166 C C . ALA A 1 20 ? -39.154 -4.374 2.534 1.00 0.00 16 ALA A C 3
ATOM 3167 O O . ALA A 1 20 ? -38.148 -4.051 3.168 1.00 0.00 16 ALA A O 3
ATOM 3174 N N . GLU A 1 21 ? -39.236 -5.488 1.819 1.00 0.00 17 GLU A N 3
ATOM 3175 C CA . GLU A 1 21 ? -38.120 -6.423 1.743 1.00 0.00 17 GLU A CA 3
ATOM 3176 C C . GLU A 1 21 ? -36.917 -5.756 1.070 1.00 0.00 17 GLU A C 3
ATOM 3177 O O . GLU A 1 21 ? -35.802 -5.809 1.588 1.00 0.00 17 GLU A O 3
ATOM 3189 N N . ILE A 1 22 ? -37.159 -5.118 -0.073 1.00 0.00 18 ILE A N 3
ATOM 3190 C CA . ILE A 1 22 ? -36.123 -4.376 -0.780 1.00 0.00 18 ILE A CA 3
ATOM 3191 C C . ILE A 1 22 ? -35.522 -3.288 0.110 1.00 0.00 18 ILE A C 3
ATOM 3192 O O . ILE A 1 22 ? -34.305 -3.110 0.143 1.00 0.00 18 ILE A O 3
ATOM 3208 N N . LYS A 1 23 ? -36.377 -2.571 0.835 1.00 0.00 19 LYS A N 3
ATOM 3209 C CA . LYS A 1 23 ? -35.918 -1.530 1.751 1.00 0.00 19 LYS A CA 3
ATOM 3210 C C . LYS A 1 23 ? -34.964 -2.109 2.792 1.00 0.00 19 LYS A C 3
ATOM 3211 O O . LYS A 1 23 ? -33.906 -1.542 3.060 1.00 0.00 19 LYS A O 3
ATOM 3230 N N . ARG A 1 24 ? -35.334 -3.255 3.356 1.00 0.00 20 ARG A N 3
ATOM 3231 C CA . ARG A 1 24 ? -34.504 -3.921 4.357 1.00 0.00 20 ARG A CA 3
ATOM 3232 C C . ARG A 1 24 ? -33.160 -4.323 3.760 1.00 0.00 20 ARG A C 3
ATOM 3233 O O . ARG A 1 24 ? -32.119 -4.215 4.408 1.00 0.00 20 ARG A O 3
ATOM 3254 N N . GLN A 1 25 ? -33.199 -4.784 2.518 1.00 0.00 21 GLN A N 3
ATOM 3255 C CA . GLN A 1 25 ? -32.001 -5.221 1.815 1.00 0.00 21 GLN A CA 3
ATOM 3256 C C . GLN A 1 25 ? -31.081 -4.037 1.530 1.00 0.00 21 GLN A C 3
ATOM 3257 O O . GLN A 1 25 ? -29.899 -4.057 1.869 1.00 0.00 21 GLN A O 3
ATOM 3271 N N . ARG A 1 26 ? -31.648 -3.011 0.912 1.00 0.00 22 ARG A N 3
ATOM 3272 C CA . ARG A 1 26 ? -30.900 -1.829 0.507 1.00 0.00 22 ARG A CA 3
ATOM 3273 C C . ARG A 1 26 ? -30.263 -1.130 1.707 1.00 0.00 22 ARG A C 3
A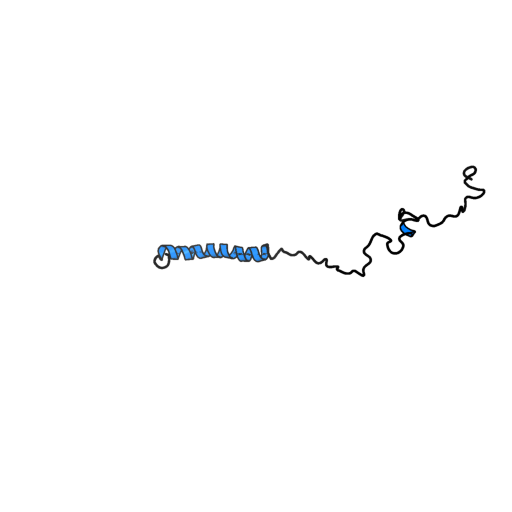TOM 3274 O O . ARG A 1 26 ? -29.056 -0.882 1.717 1.00 0.00 22 ARG A O 3
ATOM 3295 N N . GLU A 1 27 ? -31.078 -0.818 2.711 1.00 0.00 23 GLU A N 3
ATOM 3296 C CA . GLU A 1 27 ? -30.598 -0.144 3.916 1.00 0.00 23 GLU A CA 3
ATOM 3297 C C . GLU A 1 27 ? -29.474 -0.930 4.582 1.00 0.00 23 GLU A C 3
ATOM 3298 O O . GLU A 1 27 ? -28.438 -0.371 4.934 1.00 0.00 23 GLU A O 3
ATOM 3310 N N . LEU A 1 28 ? -29.680 -2.229 4.739 1.00 0.00 24 LEU A N 3
ATOM 3311 C CA . LEU A 1 28 ? -28.700 -3.082 5.393 1.00 0.00 24 LEU A CA 3
ATOM 3312 C C . LEU A 1 28 ? -27.423 -3.166 4.564 1.00 0.00 24 LEU A C 3
ATOM 3313 O O . LEU A 1 28 ? -26.316 -3.163 5.103 1.00 0.00 24 LEU A O 3
ATOM 3329 N N . ARG A 1 29 ? -27.585 -3.254 3.250 1.00 0.00 25 ARG A N 3
ATOM 3330 C CA . ARG A 1 29 ? -26.452 -3.362 2.340 1.00 0.00 25 ARG A CA 3
ATOM 3331 C C . ARG A 1 29 ? -25.560 -2.126 2.411 1.00 0.00 25 ARG A C 3
ATOM 3332 O O . ARG A 1 29 ? -24.368 -2.200 2.117 1.00 0.00 25 ARG A O 3
ATOM 3353 N N . ALA A 1 30 ? -26.130 -0.996 2.809 1.00 0.00 26 ALA A N 3
ATOM 3354 C CA . ALA A 1 30 ? -25.364 0.235 2.945 1.00 0.00 26 ALA A CA 3
ATOM 3355 C C . ALA A 1 30 ? -24.325 0.106 4.050 1.00 0.00 26 ALA A C 3
ATOM 3356 O O . ALA A 1 30 ? -23.240 0.679 3.966 1.00 0.00 26 ALA A O 3
ATOM 3363 N N . GLN A 1 31 ? -24.663 -0.653 5.081 1.00 0.00 27 GLN A N 3
ATOM 3364 C CA . GLN A 1 31 ? -23.732 -0.924 6.167 1.00 0.00 27 GLN A CA 3
ATOM 3365 C C . GLN A 1 31 ? -22.765 -2.033 5.762 1.00 0.00 27 GLN A C 3
ATOM 3366 O O . GLN A 1 31 ? -21.612 -2.065 6.190 1.00 0.00 27 GLN A O 3
ATOM 3380 N N . GLN A 1 32 ? -23.248 -2.923 4.904 1.00 0.00 28 GLN A N 3
ATOM 3381 C CA . GLN A 1 32 ? -22.484 -4.088 4.494 1.00 0.00 28 GLN A CA 3
ATOM 3382 C C . GLN A 1 32 ? -21.416 -3.718 3.472 1.00 0.00 28 GLN A C 3
ATOM 3383 O O . GLN A 1 32 ? -20.224 -3.901 3.718 1.00 0.00 28 GLN A O 3
ATOM 3397 N N . ALA A 1 33 ? -21.842 -3.193 2.331 1.00 0.00 29 ALA A N 3
ATOM 3398 C CA . ALA A 1 33 ? -20.915 -2.788 1.289 1.00 0.00 29 ALA A CA 3
ATOM 3399 C C . ALA A 1 33 ? -20.199 -1.506 1.682 1.00 0.00 29 ALA A C 3
ATOM 3400 O O . ALA A 1 33 ? -18.990 -1.357 1.470 1.00 0.00 29 ALA A O 3
ATOM 3407 N N . ALA A 1 34 ? -20.977 -0.586 2.259 1.00 0.00 30 ALA A N 3
ATOM 3408 C CA . ALA A 1 34 ? -20.468 0.678 2.790 1.00 0.00 30 ALA A CA 3
ATOM 3409 C C . ALA A 1 34 ? -19.949 1.581 1.681 1.00 0.00 30 ALA A C 3
ATOM 3410 O O . ALA A 1 34 ? -19.097 2.442 1.909 1.00 0.00 30 ALA A O 3
ATOM 3417 N N . GLY A 1 35 ? -20.486 1.392 0.487 1.00 0.00 31 GLY A N 3
ATOM 3418 C CA . GLY A 1 35 ? -20.080 2.199 -0.644 1.00 0.00 31 GLY A CA 3
ATOM 3419 C C . GLY A 1 35 ? -20.920 3.449 -0.780 1.00 0.00 31 GLY A C 3
ATOM 3420 O O . GLY A 1 35 ? -20.401 4.514 -1.118 1.00 0.00 31 GLY A O 3
ATOM 3424 N N . ARG A 1 36 ? -22.224 3.297 -0.509 1.00 0.00 32 ARG A N 3
ATOM 3425 C CA . ARG A 1 36 ? -23.222 4.379 -0.584 1.00 0.00 32 ARG A CA 3
ATOM 3426 C C . ARG A 1 36 ? -23.052 5.252 -1.832 1.00 0.00 32 ARG A C 3
ATOM 3427 O O . ARG A 1 36 ? -23.342 6.453 -1.814 1.00 0.00 32 ARG A O 3
ATOM 3448 N N . SER A 1 37 ? -22.626 4.629 -2.919 1.00 0.00 33 SER A N 3
ATOM 3449 C CA . SER A 1 37 ? -22.377 5.322 -4.171 1.00 0.00 33 SER A CA 3
ATOM 3450 C C . SER A 1 37 ? -21.977 4.313 -5.235 1.00 0.00 33 SER A C 3
ATOM 3451 O O . SER A 1 37 ? -20.956 3.636 -5.107 1.00 0.00 33 SER A O 3
ATOM 3459 N N . ILE A 1 38 ? -22.790 4.201 -6.271 1.00 0.00 34 ILE A N 3
ATOM 3460 C CA . ILE A 1 38 ? -22.517 3.277 -7.356 1.00 0.00 34 ILE A CA 3
ATOM 3461 C C . ILE A 1 38 ? -22.149 4.063 -8.605 1.00 0.00 34 ILE A C 3
ATOM 3462 O O . ILE A 1 38 ? -22.937 4.187 -9.545 1.00 0.00 34 ILE A O 3
ATOM 3478 N N . THR A 1 39 ? -20.959 4.631 -8.590 1.00 0.00 35 THR A N 3
ATOM 3479 C CA . THR A 1 39 ? -20.474 5.424 -9.706 1.00 0.00 35 THR A CA 3
ATOM 3480 C C . THR A 1 39 ? -18.962 5.245 -9.867 1.00 0.00 35 THR A C 3
ATOM 3481 O O . THR A 1 39 ? -18.170 6.081 -9.421 1.00 0.00 35 THR A O 3
ATOM 3492 N N . PRO A 1 40 ? -18.551 4.128 -10.492 1.00 0.00 36 PRO A N 3
ATOM 3493 C CA . PRO A 1 40 ? -17.137 3.809 -10.705 1.00 0.00 36 PRO A CA 3
ATOM 3494 C C . PRO A 1 40 ? -16.465 4.794 -11.651 1.00 0.00 36 PRO A C 3
ATOM 3495 O O . PRO A 1 40 ? -17.008 5.123 -12.709 1.00 0.00 36 PRO A O 3
ATOM 3506 N N . SER A 1 41 ? -15.289 5.264 -11.272 1.00 0.00 37 SER A N 3
ATOM 3507 C CA . SER A 1 41 ? -14.536 6.187 -12.105 1.00 0.00 37 SER A CA 3
ATOM 3508 C C . SER A 1 41 ? -13.733 5.428 -13.157 1.00 0.00 37 SER A C 3
ATOM 3509 O O . SER A 1 41 ? -12.513 5.295 -13.055 1.00 0.00 37 SER A O 3
ATOM 3517 N N . GLU A 1 42 ? -14.434 4.917 -14.160 1.00 0.00 38 GLU A N 3
ATOM 3518 C CA . GLU A 1 42 ? -13.797 4.199 -15.253 1.00 0.00 38 GLU A CA 3
ATOM 3519 C C . GLU A 1 42 ? -14.071 4.930 -16.565 1.00 0.00 38 GLU A C 3
ATOM 3520 O O . GLU A 1 42 ? -14.423 4.328 -17.582 1.00 0.00 38 GLU A O 3
ATOM 3532 N N . LEU A 1 43 ? -13.925 6.241 -16.526 1.00 0.00 39 LEU A N 3
ATOM 3533 C CA . LEU A 1 43 ? -14.154 7.071 -17.696 1.00 0.00 39 LEU A CA 3
ATOM 3534 C C . LEU A 1 43 ? -12.941 7.962 -17.918 1.00 0.00 39 LEU A C 3
ATOM 3535 O O . LEU A 1 43 ? -12.980 9.174 -17.686 1.00 0.00 39 LEU A O 3
ATOM 3551 N N . VAL A 1 44 ? -11.862 7.348 -18.373 1.00 0.00 40 VAL A N 3
ATOM 3552 C CA . VAL A 1 44 ? -10.614 8.057 -18.588 1.00 0.00 40 VAL A CA 3
ATOM 3553 C C . VAL A 1 44 ? -10.483 8.417 -20.062 1.00 0.00 40 VAL A C 3
ATOM 3554 O O . VAL A 1 44 ? -9.632 7.898 -20.785 1.00 0.00 40 VAL A O 3
ATOM 3567 N N . SER A 1 45 ? -11.363 9.295 -20.503 1.00 0.00 41 SER A N 3
ATOM 3568 C CA . SER A 1 45 ? -11.379 9.746 -21.885 1.00 0.00 41 SER A CA 3
ATOM 3569 C C . SER A 1 45 ? -12.056 11.115 -21.969 1.00 0.00 41 SER A C 3
ATOM 3570 O O . SER A 1 45 ? -13.202 11.233 -22.410 1.00 0.00 41 SER A O 3
ATOM 3578 N N . PRO A 1 46 ? -11.357 12.172 -21.528 1.00 0.00 42 PRO A N 3
ATOM 3579 C CA . PRO A 1 46 ? -11.896 13.522 -21.500 1.00 0.00 42 PRO A CA 3
ATOM 3580 C C . PRO A 1 46 ? -11.709 14.240 -22.833 1.00 0.00 42 PRO A C 3
ATOM 3581 O O . PRO A 1 46 ? -10.960 15.213 -22.925 1.00 0.00 42 PRO A O 3
ATOM 3592 N N . THR A 1 47 ? -12.379 13.749 -23.864 1.00 0.00 43 THR A N 3
ATOM 3593 C CA . THR A 1 47 ? -12.298 14.351 -25.188 1.00 0.00 43 THR A CA 3
ATOM 3594 C C . THR A 1 47 ? -13.496 15.268 -25.440 1.00 0.00 43 THR A C 3
ATOM 3595 O O . THR A 1 47 ? -14.581 14.794 -25.776 1.00 0.00 43 THR A O 3
ATOM 3606 N N . PRO A 1 48 ? -13.326 16.594 -25.289 1.00 0.00 44 PRO A N 3
ATOM 3607 C CA . PRO A 1 48 ? -14.399 17.559 -25.512 1.00 0.00 44 PRO A CA 3
ATOM 3608 C C . PRO A 1 48 ? -14.546 17.905 -26.992 1.00 0.00 44 PRO A C 3
ATOM 3609 O O . PRO A 1 48 ? -14.532 19.079 -27.365 1.00 0.00 44 PRO A O 3
ATOM 3620 N N . SER A 1 49 ? -14.674 16.864 -27.820 1.00 0.00 45 SER A N 3
ATOM 3621 C CA . SER A 1 49 ? -14.763 17.002 -29.274 1.00 0.00 45 SER A CA 3
ATOM 3622 C C . SER A 1 49 ? -13.400 17.379 -29.864 1.00 0.00 45 SER A C 3
ATOM 3623 O O . SER A 1 49 ? -12.627 18.127 -29.260 1.00 0.00 45 SER A O 3
ATOM 3631 N N . ARG A 1 50 ? -13.101 16.845 -31.038 1.00 0.00 46 ARG A N 3
ATOM 3632 C CA . ARG A 1 50 ? -11.819 17.092 -31.677 1.00 0.00 46 ARG A CA 3
ATOM 3633 C C . ARG A 1 50 ? -12.021 17.307 -33.174 1.00 0.00 46 ARG A C 3
ATOM 3634 O O . ARG A 1 50 ? -11.675 16.458 -33.995 1.00 0.00 46 ARG A O 3
ATOM 3655 N N . ALA A 1 51 ? -12.609 18.443 -33.519 1.00 0.00 47 ALA A N 3
ATOM 3656 C CA . ALA A 1 51 ? -12.888 18.769 -34.906 1.00 0.00 47 ALA A CA 3
ATOM 3657 C C . ALA A 1 51 ? -12.111 20.005 -35.342 1.00 0.00 47 ALA A C 3
ATOM 3658 O O . ALA A 1 51 ? -12.600 21.129 -35.219 1.00 0.00 47 ALA A O 3
ATOM 3665 N N . ASN A 1 52 ? -10.894 19.784 -35.841 1.00 0.00 48 ASN A N 3
ATOM 3666 C CA . ASN A 1 52 ? -10.043 20.865 -36.361 1.00 0.00 48 ASN A CA 3
ATOM 3667 C C . ASN A 1 52 ? -9.707 21.876 -35.269 1.00 0.00 48 ASN A C 3
ATOM 3668 O O . ASN A 1 52 ? -9.807 23.085 -35.477 1.00 0.00 48 ASN A O 3
ATOM 3679 N N . SER A 1 53 ? -9.293 21.386 -34.109 1.00 0.00 49 SER A N 3
ATOM 3680 C CA . SER A 1 53 ? -8.989 22.261 -32.987 1.00 0.00 49 SER A CA 3
ATOM 3681 C C . SER A 1 53 ? -7.482 22.460 -32.844 1.00 0.00 49 SER A C 3
ATOM 3682 O O . SER A 1 53 ? -6.927 22.337 -31.752 1.00 0.00 49 SER A O 3
ATOM 3690 N N . ARG A 1 54 ? -6.823 22.770 -33.949 1.00 0.00 50 ARG A N 3
ATOM 3691 C CA . ARG A 1 54 ? -5.384 22.987 -33.940 1.00 0.00 50 ARG A CA 3
ATOM 3692 C C . ARG A 1 54 ? -5.090 24.423 -34.364 1.00 0.00 50 ARG A C 3
ATOM 3693 O O . ARG A 1 54 ? -4.056 24.722 -34.967 1.00 0.00 50 ARG A O 3
ATOM 3714 N N . ARG A 1 55 ? -6.025 25.303 -34.047 1.00 0.00 51 ARG A N 3
ATOM 3715 C CA . ARG A 1 55 ? -5.915 26.714 -34.373 1.00 0.00 51 ARG A CA 3
ATOM 3716 C C . ARG A 1 55 ? -6.946 27.507 -33.576 1.00 0.00 51 ARG A C 3
ATOM 3717 O O . ARG A 1 55 ? -8.077 27.711 -34.022 1.00 0.00 51 ARG A O 3
ATOM 3738 N N . GLU A 1 56 ? -6.563 27.910 -32.374 1.00 0.00 52 GLU A N 3
ATOM 3739 C CA . GLU A 1 56 ? -7.422 28.725 -31.533 1.00 0.00 52 GLU A CA 3
ATOM 3740 C C . GLU A 1 56 ? -7.504 30.137 -32.106 1.00 0.00 52 GLU A C 3
ATOM 3741 O O . GLU A 1 56 ? -6.725 31.018 -31.737 1.00 0.00 52 GLU A O 3
ATOM 3753 N N . ILE A 1 57 ? -8.442 30.336 -33.020 1.00 0.00 53 ILE A N 3
ATOM 3754 C CA . ILE A 1 57 ? -8.625 31.626 -33.673 1.00 0.00 53 ILE A CA 3
ATOM 3755 C C . ILE A 1 57 ? -9.074 32.667 -32.656 1.00 0.00 53 ILE A C 3
ATOM 3756 O O . ILE A 1 57 ? -8.791 33.859 -32.793 1.00 0.00 53 ILE A O 3
ATOM 3772 N N . GLU A 1 58 ? -9.737 32.189 -31.614 1.00 0.00 54 GLU A N 3
ATOM 3773 C CA . GLU A 1 58 ? -10.212 33.044 -30.529 1.00 0.00 54 GLU A CA 3
ATOM 3774 C C . GLU A 1 58 ? -9.031 33.700 -29.811 1.00 0.00 54 GLU A C 3
ATOM 3775 O O . GLU A 1 58 ? -9.177 34.748 -29.185 1.00 0.00 54 GLU A O 3
ATOM 3787 N N . SER A 1 59 ? -7.859 33.094 -29.936 1.00 0.00 55 SER A N 3
ATOM 3788 C CA . SER A 1 59 ? -6.666 33.600 -29.276 1.00 0.00 55 SER A CA 3
ATOM 3789 C C . SER A 1 59 ? -5.496 33.639 -30.252 1.00 0.00 55 SER A C 3
ATOM 3790 O O . SER A 1 59 ? -4.354 33.349 -29.892 1.00 0.00 55 SER A O 3
ATOM 3798 N N . LEU A 1 60 ? -5.795 33.993 -31.494 1.00 0.00 56 LEU A N 3
ATOM 3799 C CA . LEU A 1 60 ? -4.772 34.087 -32.529 1.00 0.00 56 LEU A CA 3
ATOM 3800 C C . LEU A 1 60 ? -4.135 35.469 -32.518 1.00 0.00 56 LEU A C 3
ATOM 3801 O O . LEU A 1 60 ? -2.918 35.609 -32.629 1.00 0.00 56 LEU A O 3
ATOM 3817 N N . ILE A 1 61 ? -4.966 36.488 -32.353 1.00 0.00 57 ILE A N 3
ATOM 3818 C CA . ILE A 1 61 ? -4.490 37.862 -32.334 1.00 0.00 57 ILE A CA 3
ATOM 3819 C C . ILE A 1 61 ? -3.917 38.185 -30.958 1.00 0.00 57 ILE A C 3
ATOM 3820 O O . ILE A 1 61 ? -3.153 39.134 -30.787 1.00 0.00 57 ILE A O 3
ATOM 3836 N N . ASP A 1 62 ? -4.255 37.345 -29.988 1.00 0.00 58 ASP A N 3
ATOM 3837 C CA . ASP A 1 62 ? -3.772 37.506 -28.620 1.00 0.00 58 ASP A CA 3
ATOM 3838 C C . ASP A 1 62 ? -2.260 37.368 -28.558 1.00 0.00 58 ASP A C 3
ATOM 3839 O O . ASP A 1 62 ? -1.602 37.997 -27.735 1.00 0.00 58 ASP A O 3
ATOM 3848 N N . SER A 1 63 ? -1.710 36.554 -29.444 1.00 0.00 59 SER A N 3
ATOM 3849 C CA . SER A 1 63 ? -0.268 36.352 -29.496 1.00 0.00 59 SER A CA 3
ATOM 3850 C C . SER A 1 63 ? 0.407 37.510 -30.228 1.00 0.00 59 SER A C 3
ATOM 3851 O O . SER A 1 63 ? 1.609 37.735 -30.092 1.00 0.00 59 SER A O 3
ATOM 3859 N N . ILE A 1 64 ? -0.382 38.253 -30.990 1.00 0.00 60 ILE A N 3
ATOM 3860 C CA . ILE A 1 64 ? 0.122 39.383 -31.741 1.00 0.00 60 ILE A CA 3
ATOM 3861 C C . ILE A 1 64 ? 0.088 40.640 -30.880 1.00 0.00 60 ILE A C 3
ATOM 3862 O O . ILE A 1 64 ? 1.004 41.462 -30.913 1.00 0.00 60 ILE A O 3
ATOM 3878 N N . LEU A 1 65 ? -0.963 40.765 -30.081 1.00 0.00 61 LEU A N 3
ATOM 3879 C CA . LEU A 1 65 ? -1.131 41.923 -29.222 1.00 0.00 61 LEU A CA 3
ATOM 3880 C C . LEU A 1 65 ? -0.156 41.867 -28.051 1.00 0.00 61 LEU A C 3
ATOM 3881 O O . LEU A 1 65 ? 0.263 42.898 -27.532 1.00 0.00 61 LEU A O 3
ATOM 3897 N N . SER A 1 66 ? 0.246 40.661 -27.673 1.00 0.00 62 SER A N 3
ATOM 3898 C CA . SER A 1 66 ? 1.175 40.485 -26.565 1.00 0.00 62 SER A CA 3
ATOM 3899 C C . SER A 1 66 ? 2.615 40.646 -27.041 1.00 0.00 62 SER A C 3
ATOM 3900 O O . SER A 1 66 ? 3.563 40.390 -26.299 1.00 0.00 62 SER A O 3
ATOM 3908 N N . SER A 1 67 ? 2.767 41.060 -28.289 1.00 0.00 63 SER A N 3
ATOM 3909 C CA . SER A 1 67 ? 4.079 41.319 -28.853 1.00 0.00 63 SER A CA 3
ATOM 3910 C C . SER A 1 67 ? 4.095 42.670 -29.564 1.00 0.00 63 SER A C 3
ATOM 3911 O O . SER A 1 67 ? 5.006 42.970 -30.338 1.00 0.00 63 SER A O 3
ATOM 3919 N N . SER A 1 68 ? 3.077 43.484 -29.292 1.00 0.00 64 SER A N 3
ATOM 3920 C CA . SER A 1 68 ? 2.983 44.818 -29.870 1.00 0.00 64 SER A CA 3
ATOM 3921 C C . SER A 1 68 ? 1.961 45.665 -29.113 1.00 0.00 64 SER A C 3
ATOM 3922 O O . SER A 1 68 ? 1.203 46.431 -29.709 1.00 0.00 64 SER A O 3
ATOM 3930 N N . ALA A 1 69 ? 1.947 45.524 -27.793 1.00 0.00 65 ALA A N 3
ATOM 3931 C CA . ALA A 1 69 ? 1.014 46.276 -26.958 1.00 0.00 65 ALA A CA 3
ATOM 3932 C C . ALA A 1 69 ? 1.609 47.619 -26.560 1.00 0.00 65 ALA A C 3
ATOM 3933 O O . ALA A 1 69 ? 0.906 48.512 -26.080 1.00 0.00 65 ALA A O 3
ATOM 3940 N N . GLY A 1 70 ? 2.910 47.753 -26.762 1.00 0.00 66 GLY A N 3
ATOM 3941 C CA . GLY A 1 70 ? 3.588 48.992 -26.459 1.00 0.00 66 GLY A CA 3
ATOM 3942 C C . GLY A 1 70 ? 4.302 49.542 -27.669 1.00 0.00 66 GLY A C 3
ATOM 3943 O O . GLY A 1 70 ? 5.373 50.136 -27.555 1.00 0.00 66 GLY A O 3
ATOM 3947 N N . ALA A 1 71 ? 3.699 49.357 -28.833 1.00 0.00 67 ALA A N 3
ATOM 3948 C CA . ALA A 1 71 ? 4.309 49.771 -30.084 1.00 0.00 67 ALA A CA 3
ATOM 3949 C C . ALA A 1 71 ? 3.691 51.071 -30.580 1.00 0.00 67 ALA A C 3
ATOM 3950 O O . ALA A 1 71 ? 3.406 51.227 -31.766 1.00 0.00 67 ALA A O 3
ATOM 3957 N N . ASN A 1 72 ? 3.488 52.009 -29.665 1.00 0.00 68 ASN A N 3
ATOM 3958 C CA . ASN A 1 72 ? 2.899 53.302 -30.014 1.00 0.00 68 ASN A CA 3
ATOM 3959 C C . ASN A 1 72 ? 3.997 54.324 -30.262 1.00 0.00 68 ASN A C 3
ATOM 3960 O O . ASN A 1 72 ? 3.883 55.490 -29.884 1.00 0.00 68 ASN A O 3
ATOM 3971 N N . SER A 1 73 ? 5.066 53.870 -30.892 1.00 0.00 69 SER A N 3
ATOM 3972 C CA . SER A 1 73 ? 6.188 54.737 -31.212 1.00 0.00 69 SER A CA 3
ATOM 3973 C C . SER A 1 73 ? 6.329 54.875 -32.723 1.00 0.00 69 SER A C 3
ATOM 3974 O O . SER A 1 73 ? 6.608 53.893 -33.415 1.00 0.00 69 SER A O 3
ATOM 3982 N N . PRO A 1 74 ? 6.122 56.089 -33.259 1.00 0.00 70 PRO A N 3
ATOM 3983 C CA . PRO A 1 74 ? 6.244 56.337 -34.696 1.00 0.00 70 PRO A CA 3
ATOM 3984 C C . PRO A 1 74 ? 7.682 56.171 -35.174 1.00 0.00 70 PRO A C 3
ATOM 3985 O O . PRO A 1 74 ? 8.607 56.765 -34.615 1.00 0.00 70 PRO A O 3
ATOM 3996 N N . ARG A 1 75 ? 7.873 55.357 -36.197 1.00 0.00 71 ARG A N 3
ATOM 3997 C CA . ARG A 1 75 ? 9.201 55.109 -36.725 1.00 0.00 71 ARG A CA 3
ATOM 3998 C C . ARG A 1 75 ? 9.529 56.131 -37.807 1.00 0.00 71 ARG A C 3
ATOM 3999 O O . ARG A 1 75 ? 9.377 55.866 -38.999 1.00 0.00 71 ARG A O 3
ATOM 4020 N N . ARG A 1 76 ? 9.968 57.304 -37.380 1.00 0.00 72 ARG A N 3
ATOM 4021 C CA . ARG A 1 76 ? 10.261 58.390 -38.302 1.00 0.00 72 ARG A CA 3
ATOM 4022 C C . ARG A 1 76 ? 11.759 58.657 -38.342 1.00 0.00 72 ARG A C 3
ATOM 4023 O O . ARG A 1 76 ? 12.303 59.353 -37.484 1.00 0.00 72 ARG A O 3
ATOM 4044 N N . GLY A 1 77 ? 12.419 58.088 -39.338 1.00 0.00 73 GLY A N 3
ATOM 4045 C CA . GLY A 1 77 ? 13.854 58.213 -39.447 1.00 0.00 73 GLY A CA 3
ATOM 4046 C C . GLY A 1 77 ? 14.521 56.861 -39.554 1.00 0.00 73 GLY A C 3
ATOM 4047 O O . GLY A 1 77 ? 14.906 56.440 -40.648 1.00 0.00 73 GLY A O 3
ATOM 4051 N N . SER A 1 78 ? 14.618 56.166 -38.421 1.00 0.00 74 SER A N 3
ATOM 4052 C CA . SER A 1 78 ? 15.254 54.852 -38.355 1.00 0.00 74 SER A CA 3
ATOM 4053 C C . SER A 1 78 ? 16.677 54.917 -38.911 1.00 0.00 74 SER A C 3
ATOM 4054 O O . SER A 1 78 ? 17.094 54.068 -39.703 1.00 0.00 74 SER A O 3
ATOM 4062 N N . ARG A 1 79 ? 17.412 55.937 -38.491 1.00 0.00 75 ARG A N 3
ATOM 4063 C CA . ARG A 1 79 ? 18.771 56.149 -38.954 1.00 0.00 75 ARG A CA 3
ATOM 4064 C C . ARG A 1 79 ? 19.470 57.161 -38.060 1.00 0.00 75 ARG A C 3
ATOM 4065 O O . ARG A 1 79 ? 18.987 58.284 -37.896 1.00 0.00 75 ARG A O 3
ATOM 4086 N N . PRO A 1 80 ? 20.598 56.783 -37.451 1.00 0.00 76 PRO A N 3
ATOM 4087 C CA . PRO A 1 80 ? 21.406 57.719 -36.681 1.00 0.00 76 PRO A CA 3
ATOM 4088 C C . PRO A 1 80 ? 22.099 58.720 -37.599 1.00 0.00 76 PRO A C 3
ATOM 4089 O O . PRO A 1 80 ? 22.899 58.344 -38.457 1.00 0.00 76 PRO A O 3
ATOM 4100 N N . ASN A 1 81 ? 21.759 59.990 -37.441 1.00 0.00 77 ASN A N 3
ATOM 4101 C CA . ASN A 1 81 ? 22.352 61.045 -38.257 1.00 0.00 77 ASN A CA 3
ATOM 4102 C C . ASN A 1 81 ? 23.783 61.322 -37.818 1.00 0.00 77 ASN A C 3
ATOM 4103 O O . ASN A 1 81 ? 24.062 62.343 -37.183 1.00 0.00 77 ASN A O 3
ATOM 4114 N N . SER A 1 82 ? 24.676 60.393 -38.153 1.00 0.00 78 SER A N 3
ATOM 4115 C CA . SER A 1 82 ? 26.087 60.500 -37.805 1.00 0.00 78 SER A CA 3
ATOM 4116 C C . SER A 1 82 ? 26.258 60.624 -36.291 1.00 0.00 78 SER A C 3
ATOM 4117 O O . SER A 1 82 ? 26.887 61.561 -35.795 1.00 0.00 78 SER A O 3
ATOM 4125 N N . VAL A 1 83 ? 25.689 59.677 -35.561 1.00 0.00 79 VAL A N 3
ATOM 4126 C CA . VAL A 1 83 ? 25.734 59.703 -34.109 1.00 0.00 79 VAL A CA 3
ATOM 4127 C C . VAL A 1 83 ? 26.422 58.451 -33.581 1.00 0.00 79 VAL A C 3
ATOM 4128 O O . VAL A 1 83 ? 25.811 57.383 -33.520 1.00 0.00 79 VAL A O 3
ATOM 4141 N N . ILE A 1 84 ? 27.699 58.589 -33.227 1.00 0.00 80 ILE A N 3
ATOM 4142 C CA . ILE A 1 84 ? 28.487 57.485 -32.687 1.00 0.00 80 ILE A CA 3
ATOM 4143 C C . ILE A 1 84 ? 28.462 56.296 -33.653 1.00 0.00 80 ILE A C 3
ATOM 4144 O O . ILE A 1 84 ? 27.981 55.206 -33.328 1.00 0.00 80 ILE A O 3
ATOM 4160 N N . SER A 1 85 ? 28.986 56.523 -34.849 1.00 0.00 81 SER A N 3
ATOM 4161 C CA . SER A 1 85 ? 28.963 55.522 -35.912 1.00 0.00 81 SER A CA 3
ATOM 4162 C C . SER A 1 85 ? 30.046 54.463 -35.706 1.00 0.00 81 SER A C 3
ATOM 4163 O O . SER A 1 85 ? 30.184 53.543 -36.509 1.00 0.00 81 SER A O 3
ATOM 4171 N N . THR A 1 86 ? 30.810 54.597 -34.631 1.00 0.00 82 THR A N 3
ATOM 4172 C CA . THR A 1 86 ? 31.878 53.659 -34.334 1.00 0.00 82 THR A CA 3
ATOM 4173 C C . THR A 1 86 ? 31.840 53.242 -32.868 1.00 0.00 82 THR A C 3
ATOM 4174 O O . THR A 1 86 ? 32.877 53.163 -32.207 1.00 0.00 82 THR A O 3
ATOM 4185 N N . GLY A 1 87 ? 30.643 52.975 -32.358 1.00 0.00 83 GLY A N 3
ATOM 4186 C CA . GLY A 1 87 ? 30.514 52.624 -30.959 1.00 0.00 83 GLY A CA 3
ATOM 4187 C C . GLY A 1 87 ? 29.108 52.218 -30.568 1.00 0.00 83 GLY A C 3
ATOM 4188 O O . GLY A 1 87 ? 28.927 51.314 -29.758 1.00 0.00 83 GLY A O 3
ATOM 4192 N N . GLU A 1 88 ? 28.108 52.872 -31.141 1.00 0.00 84 GLU A N 3
ATOM 4193 C CA . GLU A 1 88 ? 26.726 52.600 -30.770 1.00 0.00 84 GLU A CA 3
ATOM 4194 C C . GLU A 1 88 ? 26.196 51.389 -31.533 1.00 0.00 84 GLU A C 3
ATOM 4195 O O . GLU A 1 88 ? 25.459 51.514 -32.516 1.00 0.00 84 GLU A O 3
ATOM 4207 N N . LEU A 1 89 ? 26.601 50.217 -31.079 1.00 0.00 85 LEU A N 3
ATOM 4208 C CA . LEU A 1 89 ? 26.133 48.969 -31.651 1.00 0.00 85 LEU A CA 3
ATOM 4209 C C . LEU A 1 89 ? 25.630 48.065 -30.531 1.00 0.00 85 LEU A C 3
ATOM 4210 O O . LEU A 1 89 ? 26.411 47.408 -29.848 1.00 0.00 85 LEU A O 3
ATOM 4226 N N . SER A 1 90 ? 24.327 48.063 -30.331 1.00 0.00 86 SER A N 3
ATOM 4227 C CA . SER A 1 90 ? 23.713 47.221 -29.320 1.00 0.00 86 SER A CA 3
ATOM 4228 C C . SER A 1 90 ? 22.541 46.471 -29.943 1.00 0.00 86 SER A C 3
ATOM 4229 O O . SER A 1 90 ? 21.480 46.307 -29.338 1.00 0.00 86 SER A O 3
ATOM 4237 N N . THR A 1 91 ? 22.736 46.039 -31.181 1.00 0.00 87 THR A N 3
ATOM 4238 C CA . THR A 1 91 ? 21.709 45.315 -31.910 1.00 0.00 87 THR A CA 3
ATOM 4239 C C . THR A 1 91 ? 22.346 44.308 -32.867 1.00 0.00 87 THR A C 3
ATOM 4240 O O . THR A 1 91 ? 22.649 44.631 -34.017 1.00 0.00 87 THR A O 3
ATOM 4251 N N . ASP A 1 92 ? 22.569 43.099 -32.374 1.00 0.00 88 ASP A N 3
ATOM 4252 C CA . ASP A 1 92 ? 23.142 42.030 -33.186 1.00 0.00 88 ASP A CA 3
ATOM 4253 C C . ASP A 1 92 ? 22.724 40.679 -32.633 1.00 0.00 88 ASP A C 3
ATOM 4254 O O . ASP A 1 92 ? 23.246 40.276 -31.576 1.00 0.00 88 ASP A O 3
ATOM 4264 N N . GLY A 1 1 ? -54.394 4.160 -6.628 1.00 0.00 -3 GLY A N 4
ATOM 4265 C CA . GLY A 1 1 ? -55.653 4.386 -7.379 1.00 0.00 -3 GLY A CA 4
ATOM 4266 C C . GLY A 1 1 ? -56.871 4.268 -6.489 1.00 0.00 -3 GLY A C 4
ATOM 4267 O O . GLY A 1 1 ? -56.873 3.489 -5.536 1.00 0.00 -3 GLY A O 4
ATOM 4273 N N . ALA A 1 2 ? -57.908 5.041 -6.793 1.00 0.00 -2 ALA A N 4
ATOM 4274 C CA . ALA A 1 2 ? -59.123 5.034 -5.989 1.00 0.00 -2 ALA A CA 4
ATOM 4275 C C . ALA A 1 2 ? -60.363 5.263 -6.848 1.00 0.00 -2 ALA A C 4
ATOM 4276 O O . ALA A 1 2 ? -61.311 5.930 -6.428 1.00 0.00 -2 ALA A O 4
ATOM 4283 N N . HIS A 1 3 ? -60.357 4.718 -8.055 1.00 0.00 -1 HIS A N 4
ATOM 4284 C CA . HIS A 1 3 ? -61.522 4.814 -8.928 1.00 0.00 -1 HIS A CA 4
ATOM 4285 C C . HIS A 1 3 ? -62.372 3.563 -8.766 1.00 0.00 -1 HIS A C 4
ATOM 4286 O O . HIS A 1 3 ? -63.558 3.636 -8.436 1.00 0.00 -1 HIS A O 4
ATOM 4301 N N . MET A 1 4 ? -61.747 2.416 -8.994 1.00 0.00 0 MET A N 4
ATOM 4302 C CA . MET A 1 4 ? -62.381 1.126 -8.771 1.00 0.00 0 MET A CA 4
ATOM 4303 C C . MET A 1 4 ? -61.313 0.041 -8.751 1.00 0.00 0 MET A C 4
ATOM 4304 O O . MET A 1 4 ? -61.353 -0.917 -9.522 1.00 0.00 0 MET A O 4
ATOM 4318 N N . MET A 1 5 ? -60.338 0.220 -7.880 1.00 0.00 1 MET A N 4
ATOM 4319 C CA . MET A 1 5 ? -59.240 -0.721 -7.756 1.00 0.00 1 MET A CA 4
ATOM 4320 C C . MET A 1 5 ? -58.839 -0.841 -6.290 1.00 0.00 1 MET A C 4
ATOM 4321 O O . MET A 1 5 ? -57.673 -1.042 -5.955 1.00 0.00 1 MET A O 4
ATOM 4335 N N . GLN A 1 6 ? -59.825 -0.721 -5.412 1.00 0.00 2 GLN A N 4
ATOM 4336 C CA . GLN A 1 6 ? -59.565 -0.721 -3.979 1.00 0.00 2 GLN A CA 4
ATOM 4337 C C . GLN A 1 6 ? -59.229 -2.127 -3.497 1.00 0.00 2 GLN A C 4
ATOM 4338 O O . GLN A 1 6 ? -58.427 -2.302 -2.580 1.00 0.00 2 GLN A O 4
ATOM 4352 N N . ALA A 1 7 ? -59.835 -3.125 -4.128 1.00 0.00 3 ALA A N 4
ATOM 4353 C CA . ALA A 1 7 ? -59.575 -4.514 -3.782 1.00 0.00 3 ALA A CA 4
ATOM 4354 C C . ALA A 1 7 ? -58.113 -4.853 -4.037 1.00 0.00 3 ALA A C 4
ATOM 4355 O O . ALA A 1 7 ? -57.435 -5.439 -3.188 1.00 0.00 3 ALA A O 4
ATOM 4362 N N . ARG A 1 8 ? -57.626 -4.459 -5.204 1.00 0.00 4 ARG A N 4
ATOM 4363 C CA . ARG A 1 8 ? -56.233 -4.661 -5.553 1.00 0.00 4 ARG A CA 4
ATOM 4364 C C . ARG A 1 8 ? -55.345 -3.746 -4.721 1.00 0.00 4 ARG A C 4
ATOM 4365 O O . ARG A 1 8 ? -54.279 -4.151 -4.289 1.00 0.00 4 ARG A O 4
ATOM 4386 N N . ARG A 1 9 ? -55.789 -2.510 -4.507 1.00 0.00 5 ARG A N 4
ATOM 4387 C CA . ARG A 1 9 ? -55.038 -1.557 -3.687 1.00 0.00 5 ARG A CA 4
ATOM 4388 C C . ARG A 1 9 ? -54.790 -2.102 -2.281 1.00 0.00 5 ARG A C 4
ATOM 4389 O O . ARG A 1 9 ? -53.716 -1.905 -1.715 1.00 0.00 5 ARG A O 4
ATOM 4410 N N . GLU A 1 10 ? -55.768 -2.806 -1.736 1.00 0.00 6 GLU A N 4
ATOM 4411 C CA . GLU A 1 10 ? -55.606 -3.408 -0.422 1.00 0.00 6 GLU A CA 4
ATOM 4412 C C . GLU A 1 10 ? -54.557 -4.511 -0.502 1.00 0.00 6 GLU A C 4
ATOM 4413 O O . GLU A 1 10 ? -53.635 -4.581 0.316 1.00 0.00 6 GLU A O 4
ATOM 4425 N N . GLU A 1 11 ? -54.715 -5.360 -1.509 1.00 0.00 7 GLU A N 4
ATOM 4426 C CA . GLU A 1 11 ? -53.757 -6.420 -1.792 1.00 0.00 7 GLU A CA 4
ATOM 4427 C C . GLU A 1 11 ? -52.365 -5.838 -2.044 1.00 0.00 7 GLU A C 4
ATOM 4428 O O . GLU A 1 11 ? -51.363 -6.401 -1.610 1.00 0.00 7 GLU A O 4
ATOM 4440 N N . LEU A 1 12 ? -52.311 -4.709 -2.741 1.00 0.00 8 LEU A N 4
ATOM 4441 C CA . LEU A 1 12 ? -51.054 -4.039 -3.036 1.00 0.00 8 LEU A CA 4
ATOM 4442 C C . LEU A 1 12 ? -50.395 -3.488 -1.781 1.00 0.00 8 LEU A C 4
ATOM 4443 O O . LEU A 1 12 ? -49.171 -3.472 -1.684 1.00 0.00 8 LEU A O 4
ATOM 4459 N N . LEU A 1 13 ? -51.190 -3.027 -0.822 1.00 0.00 9 LEU A N 4
ATOM 4460 C CA . LEU A 1 13 ? -50.643 -2.556 0.442 1.00 0.00 9 LEU A CA 4
ATOM 4461 C C . LEU A 1 13 ? -50.118 -3.732 1.251 1.00 0.00 9 LEU A C 4
ATOM 4462 O O . LEU A 1 13 ? -49.095 -3.635 1.917 1.00 0.00 9 LEU A O 4
ATOM 4478 N N . ALA A 1 14 ? -50.825 -4.847 1.197 1.00 0.00 10 ALA A N 4
ATOM 4479 C CA . ALA A 1 14 ? -50.317 -6.088 1.753 1.00 0.00 10 ALA A CA 4
ATOM 4480 C C . ALA A 1 14 ? -49.022 -6.485 1.049 1.00 0.00 10 ALA A C 4
ATOM 4481 O O . ALA A 1 14 ? -48.071 -6.952 1.673 1.00 0.00 10 ALA A O 4
ATOM 4488 N N . LYS A 1 15 ? -48.994 -6.256 -0.257 1.00 0.00 11 LYS A N 4
ATOM 4489 C CA . LYS A 1 15 ? -47.860 -6.619 -1.095 1.00 0.00 11 LYS A CA 4
ATOM 4490 C C . LYS A 1 15 ? -46.685 -5.664 -0.878 1.00 0.00 11 LYS A C 4
ATOM 4491 O O . LYS A 1 15 ? -45.545 -5.991 -1.207 1.00 0.00 11 LYS A O 4
ATOM 4510 N N . LYS A 1 16 ? -46.979 -4.477 -0.337 1.00 0.00 12 LYS A N 4
ATOM 4511 C CA . LYS A 1 16 ? -45.953 -3.478 -0.012 1.00 0.00 12 LYS A CA 4
ATOM 4512 C C . LYS A 1 16 ? -44.829 -4.070 0.846 1.00 0.00 12 LYS A C 4
ATOM 4513 O O . LYS A 1 16 ? -43.737 -3.509 0.918 1.00 0.00 12 LYS A O 4
ATOM 4532 N N . ALA A 1 17 ? -45.098 -5.199 1.497 1.00 0.00 13 ALA A N 4
ATOM 4533 C CA . ALA A 1 17 ? -44.075 -5.919 2.240 1.00 0.00 13 ALA A CA 4
ATOM 4534 C C . ALA A 1 17 ? -42.908 -6.292 1.325 1.00 0.00 13 ALA A C 4
ATOM 4535 O O . ALA A 1 17 ? -41.747 -6.250 1.728 1.00 0.00 13 ALA A O 4
ATOM 4542 N N . ARG A 1 18 ? -43.230 -6.656 0.086 1.00 0.00 14 ARG A N 4
ATOM 4543 C CA . ARG A 1 18 ? -42.216 -6.958 -0.922 1.00 0.00 14 ARG A CA 4
ATOM 4544 C C . ARG A 1 18 ? -41.397 -5.713 -1.258 1.00 0.00 14 ARG A C 4
ATOM 4545 O O . ARG A 1 18 ? -40.249 -5.808 -1.690 1.00 0.00 14 ARG A O 4
ATOM 4566 N N . LEU A 1 19 ? -42.002 -4.547 -1.071 1.00 0.00 15 LEU A N 4
ATOM 4567 C CA . LEU A 1 19 ? -41.306 -3.286 -1.273 1.00 0.00 15 LEU A CA 4
ATOM 4568 C C . LEU A 1 19 ? -40.415 -2.999 -0.072 1.00 0.00 15 LEU A C 4
ATOM 4569 O O . LEU A 1 19 ? -39.313 -2.466 -0.209 1.00 0.00 15 LEU A O 4
ATOM 4585 N N . ALA A 1 20 ? -40.903 -3.367 1.109 1.00 0.00 16 ALA A N 4
ATOM 4586 C CA . ALA A 1 20 ? -40.109 -3.299 2.323 1.00 0.00 16 ALA A CA 4
ATOM 4587 C C . ALA A 1 20 ? -38.910 -4.235 2.213 1.00 0.00 16 ALA A C 4
ATOM 4588 O O . ALA A 1 20 ? -37.847 -3.972 2.773 1.00 0.00 16 ALA A O 4
ATOM 4595 N N . GLU A 1 21 ? -39.106 -5.338 1.497 1.00 0.00 17 GLU A N 4
ATOM 4596 C CA . GLU A 1 21 ? -38.026 -6.262 1.167 1.00 0.00 17 GLU A CA 4
ATOM 4597 C C . GLU A 1 21 ? -36.915 -5.536 0.401 1.00 0.00 17 GLU A C 4
ATOM 4598 O O . GLU A 1 21 ? -35.728 -5.747 0.653 1.00 0.00 17 GLU A O 4
ATOM 4610 N N . ILE A 1 22 ? -37.311 -4.687 -0.542 1.00 0.00 18 ILE A N 4
ATOM 4611 C CA . ILE A 1 22 ? -36.363 -3.880 -1.295 1.00 0.00 18 ILE A CA 4
ATOM 4612 C C . ILE A 1 22 ? -35.610 -2.931 -0.363 1.00 0.00 18 ILE A C 4
ATOM 4613 O O . ILE A 1 22 ? -34.404 -2.731 -0.498 1.00 0.00 18 ILE A O 4
ATOM 4629 N N . LYS A 1 23 ? -36.333 -2.340 0.579 1.00 0.00 19 LYS A N 4
ATOM 4630 C CA . LYS A 1 23 ? -35.716 -1.486 1.587 1.00 0.00 19 LYS A CA 4
ATOM 4631 C C . LYS A 1 23 ? -34.759 -2.289 2.470 1.00 0.00 19 LYS A C 4
ATOM 4632 O O . LYS A 1 23 ? -33.688 -1.810 2.825 1.00 0.00 19 LYS A O 4
ATOM 4651 N N . ARG A 1 24 ? -35.151 -3.516 2.795 1.00 0.00 20 ARG A N 4
ATOM 4652 C CA . ARG A 1 24 ? -34.359 -4.394 3.655 1.00 0.00 20 ARG A CA 4
ATOM 4653 C C . ARG A 1 24 ? -32.978 -4.634 3.051 1.00 0.00 20 ARG A C 4
ATOM 4654 O O . ARG A 1 24 ? -31.957 -4.388 3.692 1.00 0.00 20 ARG A O 4
ATOM 4675 N N . GLN A 1 25 ? -32.967 -5.119 1.818 1.00 0.00 21 GLN A N 4
ATOM 4676 C CA . GLN A 1 25 ? -31.718 -5.375 1.103 1.00 0.00 21 GLN A CA 4
ATOM 4677 C C . GLN A 1 25 ? -30.881 -4.099 0.979 1.00 0.00 21 GLN A C 4
ATOM 4678 O O . GLN A 1 25 ? -29.652 -4.147 1.041 1.00 0.00 21 GLN A O 4
ATOM 4692 N N . ARG A 1 26 ? -31.552 -2.964 0.814 1.00 0.00 22 ARG A N 4
ATOM 4693 C CA . ARG A 1 26 ? -30.884 -1.667 0.776 1.00 0.00 22 ARG A CA 4
ATOM 4694 C C . ARG A 1 26 ? -30.244 -1.344 2.127 1.00 0.00 22 ARG A C 4
ATOM 4695 O O . ARG A 1 26 ? -29.072 -0.979 2.202 1.00 0.00 22 ARG A O 4
ATOM 4716 N N . GLU A 1 27 ? -31.030 -1.486 3.186 1.00 0.00 23 GLU A N 4
ATOM 4717 C CA . GLU A 1 27 ? -30.556 -1.225 4.541 1.00 0.00 23 GLU A CA 4
ATOM 4718 C C . GLU A 1 27 ? -29.417 -2.174 4.902 1.00 0.00 23 GLU A C 4
ATOM 4719 O O . GLU A 1 27 ? -28.474 -1.797 5.601 1.00 0.00 23 GLU A O 4
ATOM 4731 N N . LEU A 1 28 ? -29.518 -3.405 4.420 1.00 0.00 24 LEU A N 4
ATOM 4732 C CA . LEU A 1 28 ? -28.470 -4.397 4.590 1.00 0.00 24 LEU A CA 4
ATOM 4733 C C . LEU A 1 28 ? -27.197 -3.951 3.873 1.00 0.00 24 LEU A C 4
ATOM 4734 O O . LEU A 1 28 ? -26.099 -4.035 4.417 1.00 0.00 24 LEU A O 4
ATOM 4750 N N . ARG A 1 29 ? -27.371 -3.448 2.657 1.00 0.00 25 ARG A N 4
ATOM 4751 C CA . ARG A 1 29 ? -26.252 -2.990 1.844 1.00 0.00 25 ARG A CA 4
ATOM 4752 C C . ARG A 1 29 ? -25.587 -1.780 2.493 1.00 0.00 25 ARG A C 4
ATOM 4753 O O . ARG A 1 29 ? -24.365 -1.638 2.455 1.00 0.00 25 ARG A O 4
ATOM 4774 N N . ALA A 1 30 ? -26.397 -0.932 3.117 1.00 0.00 26 ALA A N 4
ATOM 4775 C CA . ALA A 1 30 ? -25.899 0.260 3.789 1.00 0.00 26 ALA A CA 4
ATOM 4776 C C . ALA A 1 30 ? -25.097 -0.117 5.026 1.00 0.00 26 ALA A C 4
ATOM 4777 O O . ALA A 1 30 ? -24.216 0.621 5.462 1.00 0.00 26 ALA A O 4
ATOM 4784 N N . GLN A 1 31 ? -25.411 -1.277 5.583 1.00 0.00 27 GLN A N 4
ATOM 4785 C CA . GLN A 1 31 ? -24.690 -1.778 6.741 1.00 0.00 27 GLN A CA 4
ATOM 4786 C C . GLN A 1 31 ? -23.420 -2.488 6.285 1.00 0.00 27 GLN A C 4
ATOM 4787 O O . GLN A 1 31 ? -22.393 -2.457 6.964 1.00 0.00 27 GLN A O 4
ATOM 4801 N N . GLN A 1 32 ? -23.502 -3.125 5.120 1.00 0.00 28 GLN A N 4
ATOM 4802 C CA . GLN A 1 32 ? -22.387 -3.883 4.580 1.00 0.00 28 GLN A CA 4
ATOM 4803 C C . GLN A 1 32 ? -21.341 -2.958 3.970 1.00 0.00 28 GLN A C 4
ATOM 4804 O O . GLN A 1 32 ? -20.203 -2.900 4.434 1.00 0.00 28 GLN A O 4
ATOM 4818 N N . ALA A 1 33 ? -21.738 -2.216 2.945 1.00 0.00 29 ALA A N 4
ATOM 4819 C CA . ALA A 1 33 ? -20.819 -1.347 2.240 1.00 0.00 29 ALA A CA 4
ATOM 4820 C C . ALA A 1 33 ? -20.522 -0.104 3.057 1.00 0.00 29 ALA A C 4
ATOM 4821 O O . ALA A 1 33 ? -19.360 0.240 3.291 1.00 0.00 29 ALA A O 4
ATOM 4828 N N . ALA A 1 34 ? -21.599 0.550 3.500 1.00 0.00 30 ALA A N 4
ATOM 4829 C CA . ALA A 1 34 ? -21.525 1.745 4.345 1.00 0.00 30 ALA A CA 4
ATOM 4830 C C . ALA A 1 34 ? -20.874 2.919 3.619 1.00 0.00 30 ALA A C 4
ATOM 4831 O O . ALA A 1 34 ? -20.643 3.981 4.207 1.00 0.00 30 ALA A O 4
ATOM 4838 N N . GLY A 1 35 ? -20.613 2.729 2.332 1.00 0.00 31 GLY A N 4
ATOM 4839 C CA . GLY A 1 35 ? -19.922 3.732 1.546 1.00 0.00 31 GLY A CA 4
ATOM 4840 C C . GLY A 1 35 ? -18.513 3.969 2.049 1.00 0.00 31 GLY A C 4
ATOM 4841 O O . GLY A 1 35 ? -18.018 5.096 2.025 1.00 0.00 31 GLY A O 4
ATOM 4845 N N . ARG A 1 36 ? -17.867 2.904 2.507 1.00 0.00 32 ARG A N 4
ATOM 4846 C CA . ARG A 1 36 ? -16.546 3.011 3.112 1.00 0.00 32 ARG A CA 4
ATOM 4847 C C . ARG A 1 36 ? -15.446 3.066 2.049 1.00 0.00 32 ARG A C 4
ATOM 4848 O O . ARG A 1 36 ? -14.334 3.515 2.322 1.00 0.00 32 ARG A O 4
ATOM 4869 N N . SER A 1 37 ? -15.752 2.616 0.838 1.00 0.00 33 SER A N 4
ATOM 4870 C CA . SER A 1 37 ? -14.760 2.589 -0.226 1.00 0.00 33 SER A CA 4
ATOM 4871 C C . SER A 1 37 ? -15.221 3.405 -1.427 1.00 0.00 33 SER A C 4
ATOM 4872 O O . SER A 1 37 ? -15.403 2.881 -2.526 1.00 0.00 33 SER A O 4
ATOM 4880 N N . ILE A 1 38 ? -15.409 4.697 -1.208 1.00 0.00 34 ILE A N 4
ATOM 4881 C CA . ILE A 1 38 ? -15.812 5.601 -2.272 1.00 0.00 34 ILE A CA 4
ATOM 4882 C C . ILE A 1 38 ? -14.719 6.634 -2.514 1.00 0.00 34 ILE A C 4
ATOM 4883 O O . ILE A 1 38 ? -14.727 7.716 -1.928 1.00 0.00 34 ILE A O 4
ATOM 4899 N N . THR A 1 39 ? -13.762 6.282 -3.353 1.00 0.00 35 THR A N 4
ATOM 4900 C CA . THR A 1 39 ? -12.664 7.176 -3.668 1.00 0.00 35 THR A CA 4
ATOM 4901 C C . THR A 1 39 ? -12.298 7.080 -5.148 1.00 0.00 35 THR A C 4
ATOM 4902 O O . THR A 1 39 ? -11.487 6.242 -5.544 1.00 0.00 35 THR A O 4
ATOM 4913 N N . PRO A 1 40 ? -12.928 7.913 -5.990 1.00 0.00 36 PRO A N 4
ATOM 4914 C CA . PRO A 1 40 ? -12.606 7.991 -7.417 1.00 0.00 36 PRO A CA 4
ATOM 4915 C C . PRO A 1 40 ? -11.218 8.581 -7.645 1.00 0.00 36 PRO A C 4
ATOM 4916 O O . PRO A 1 40 ? -10.873 9.616 -7.069 1.00 0.00 36 PRO A O 4
ATOM 4927 N N . SER A 1 41 ? -10.417 7.911 -8.461 1.00 0.00 37 SER A N 4
ATOM 4928 C CA . SER A 1 41 ? -9.071 8.380 -8.758 1.00 0.00 37 SER A CA 4
ATOM 4929 C C . SER A 1 41 ? -8.684 8.042 -10.191 1.00 0.00 37 SER A C 4
ATOM 4930 O O . SER A 1 41 ? -7.502 7.950 -10.529 1.00 0.00 37 SER A O 4
ATOM 4938 N N . GLU A 1 42 ? -9.687 7.866 -11.032 1.00 0.00 38 GLU A N 4
ATOM 4939 C CA . GLU A 1 42 ? -9.460 7.566 -12.431 1.00 0.00 38 GLU A CA 4
ATOM 4940 C C . GLU A 1 42 ? -10.614 8.100 -13.270 1.00 0.00 38 GLU A C 4
ATOM 4941 O O . GLU A 1 42 ? -11.535 7.368 -13.636 1.00 0.00 38 GLU A O 4
ATOM 4953 N N . LEU A 1 43 ? -10.560 9.387 -13.562 1.00 0.00 39 LEU A N 4
ATOM 4954 C CA . LEU A 1 43 ? -11.599 10.045 -14.340 1.00 0.00 39 LEU A CA 4
ATOM 4955 C C . LEU A 1 43 ? -11.222 10.075 -15.819 1.00 0.00 39 LEU A C 4
ATOM 4956 O O . LEU A 1 43 ? -11.499 11.047 -16.526 1.00 0.00 39 LEU A O 4
ATOM 4972 N N . VAL A 1 44 ? -10.585 8.981 -16.255 1.00 0.00 40 VAL A N 4
ATOM 4973 C CA . VAL A 1 44 ? -10.107 8.792 -17.633 1.00 0.00 40 VAL A CA 4
ATOM 4974 C C . VAL A 1 44 ? -9.516 10.083 -18.223 1.00 0.00 40 VAL A C 4
ATOM 4975 O O . VAL A 1 44 ? -9.947 10.591 -19.260 1.00 0.00 40 VAL A O 4
ATOM 4988 N N . SER A 1 45 ? -8.499 10.596 -17.546 1.00 0.00 41 SER A N 4
ATOM 4989 C CA . SER A 1 45 ? -7.843 11.834 -17.951 1.00 0.00 41 SER A CA 4
ATOM 4990 C C . SER A 1 45 ? -6.323 11.724 -17.808 1.00 0.00 41 SER A C 4
ATOM 4991 O O . SER A 1 45 ? -5.745 12.236 -16.848 1.00 0.00 41 SER A O 4
ATOM 4999 N N . PRO A 1 46 ? -5.651 11.053 -18.756 1.00 0.00 42 PRO A N 4
ATOM 5000 C CA . PRO A 1 46 ? -4.202 10.910 -18.753 1.00 0.00 42 PRO A CA 4
ATOM 5001 C C . PRO A 1 46 ? -3.518 12.041 -19.518 1.00 0.00 42 PRO A C 4
ATOM 5002 O O . PRO A 1 46 ? -2.498 11.838 -20.175 1.00 0.00 42 PRO A O 4
ATOM 5013 N N . THR A 1 47 ? -4.093 13.230 -19.429 1.00 0.00 43 THR A N 4
ATOM 5014 C CA . THR A 1 47 ? -3.591 14.383 -20.157 1.00 0.00 43 THR A CA 4
ATOM 5015 C C . THR A 1 47 ? -2.990 15.413 -19.199 1.00 0.00 43 THR A C 4
ATOM 5016 O O . THR A 1 47 ? -3.721 16.164 -18.552 1.00 0.00 43 THR A O 4
ATOM 5027 N N . PRO A 1 48 ? -1.651 15.461 -19.083 1.00 0.00 44 PRO A N 4
ATOM 5028 C CA . PRO A 1 48 ? -0.958 16.430 -18.225 1.00 0.00 44 PRO A CA 4
ATOM 5029 C C . PRO A 1 48 ? -0.930 17.833 -18.838 1.00 0.00 44 PRO A C 4
ATOM 5030 O O . PRO A 1 48 ? 0.124 18.467 -18.915 1.00 0.00 44 PRO A O 4
ATOM 5041 N N . SER A 1 49 ? -2.099 18.301 -19.277 1.00 0.00 45 SER A N 4
ATOM 5042 C CA . SER A 1 49 ? -2.240 19.609 -19.910 1.00 0.00 45 SER A CA 4
ATOM 5043 C C . SER A 1 49 ? -1.319 19.714 -21.126 1.00 0.00 45 SER A C 4
ATOM 5044 O O . SER A 1 49 ? -0.749 20.771 -21.408 1.00 0.00 45 SER A O 4
ATOM 5052 N N . ARG A 1 50 ? -1.190 18.606 -21.845 1.00 0.00 46 ARG A N 4
ATOM 5053 C CA . ARG A 1 50 ? -0.294 18.526 -22.986 1.00 0.00 46 ARG A CA 4
ATOM 5054 C C . ARG A 1 50 ? -0.690 17.350 -23.871 1.00 0.00 46 ARG A C 4
ATOM 5055 O O . ARG A 1 50 ? -1.059 16.292 -23.356 1.00 0.00 46 ARG A O 4
ATOM 5076 N N . ALA A 1 51 ? -0.625 17.550 -25.189 1.00 0.00 47 ALA A N 4
ATOM 5077 C CA . ALA A 1 51 ? -0.966 16.510 -26.158 1.00 0.00 47 ALA A CA 4
ATOM 5078 C C . ALA A 1 51 ? -2.413 16.065 -25.981 1.00 0.00 47 ALA A C 4
ATOM 5079 O O . ALA A 1 51 ? -2.692 14.942 -25.549 1.00 0.00 47 ALA A O 4
ATOM 5086 N N . ASN A 1 52 ? -3.331 16.953 -26.333 1.00 0.00 48 ASN A N 4
ATOM 5087 C CA . ASN A 1 52 ? -4.761 16.705 -26.154 1.00 0.00 48 ASN A CA 4
ATOM 5088 C C . ASN A 1 52 ? -5.312 15.908 -27.329 1.00 0.00 48 ASN A C 4
ATOM 5089 O O . ASN A 1 52 ? -6.300 16.310 -27.945 1.00 0.00 48 ASN A O 4
ATOM 5100 N N . SER A 1 53 ? -4.665 14.782 -27.631 1.00 0.00 49 SER A N 4
ATOM 5101 C CA . SER A 1 53 ? -5.045 13.945 -28.764 1.00 0.00 49 SER A CA 4
ATOM 5102 C C . SER A 1 53 ? -4.852 14.719 -30.068 1.00 0.00 49 SER A C 4
ATOM 5103 O O . SER A 1 53 ? -5.795 15.299 -30.609 1.00 0.00 49 SER A O 4
ATOM 5111 N N . ARG A 1 54 ? -3.617 14.735 -30.556 1.00 0.00 50 ARG A N 4
ATOM 5112 C CA . ARG A 1 54 ? -3.291 15.465 -31.776 1.00 0.00 50 ARG A CA 4
ATOM 5113 C C . ARG A 1 54 ? -3.893 14.762 -32.982 1.00 0.00 50 ARG A C 4
ATOM 5114 O O . ARG A 1 54 ? -4.746 15.324 -33.670 1.00 0.00 50 ARG A O 4
ATOM 5135 N N . ARG A 1 55 ? -3.451 13.526 -33.210 1.00 0.00 51 ARG A N 4
ATOM 5136 C CA . ARG A 1 55 ? -3.926 12.702 -34.317 1.00 0.00 51 ARG A CA 4
ATOM 5137 C C . ARG A 1 55 ? -3.760 13.438 -35.646 1.00 0.00 51 ARG A C 4
ATOM 5138 O O . ARG A 1 55 ? -4.678 14.106 -36.116 1.00 0.00 51 ARG A O 4
ATOM 5159 N N . GLU A 1 56 ? -2.587 13.291 -36.245 1.00 0.00 52 GLU A N 4
ATOM 5160 C CA . GLU A 1 56 ? -2.274 13.911 -37.527 1.00 0.00 52 GLU A CA 4
ATOM 5161 C C . GLU A 1 56 ? -1.088 13.207 -38.164 1.00 0.00 52 GLU A C 4
ATOM 5162 O O . GLU A 1 56 ? 0.051 13.668 -38.090 1.00 0.00 52 GLU A O 4
ATOM 5174 N N . ILE A 1 57 ? -1.382 12.089 -38.809 1.00 0.00 53 ILE A N 4
ATOM 5175 C CA . ILE A 1 57 ? -0.364 11.254 -39.424 1.00 0.00 53 ILE A CA 4
ATOM 5176 C C . ILE A 1 57 ? 0.268 11.984 -40.604 1.00 0.00 53 ILE A C 4
ATOM 5177 O O . ILE A 1 57 ? 1.437 11.771 -40.935 1.00 0.00 53 ILE A O 4
ATOM 5193 N N . GLU A 1 58 ? -0.500 12.890 -41.193 1.00 0.00 54 GLU A N 4
ATOM 5194 C CA . GLU A 1 58 ? -0.052 13.639 -42.362 1.00 0.00 54 GLU A CA 4
ATOM 5195 C C . GLU A 1 58 ? 1.179 14.478 -42.017 1.00 0.00 54 GLU A C 4
ATOM 5196 O O . GLU A 1 58 ? 2.106 14.596 -42.818 1.00 0.00 54 GLU A O 4
ATOM 5208 N N . SER A 1 59 ? 1.200 15.025 -40.809 1.00 0.00 55 SER A N 4
ATOM 5209 C CA . SER A 1 59 ? 2.308 15.870 -40.380 1.00 0.00 55 SER A CA 4
ATOM 5210 C C . SER A 1 59 ? 3.506 15.019 -39.961 1.00 0.00 55 SER A C 4
ATOM 5211 O O . SER A 1 59 ? 4.658 15.439 -40.092 1.00 0.00 55 SER A O 4
ATOM 5219 N N . LEU A 1 60 ? 3.234 13.804 -39.495 1.00 0.00 56 LEU A N 4
ATOM 5220 C CA . LEU A 1 60 ? 4.296 12.880 -39.112 1.00 0.00 56 LEU A CA 4
ATOM 5221 C C . LEU A 1 60 ? 5.007 12.353 -40.351 1.00 0.00 56 LEU A C 4
ATOM 5222 O O . LEU A 1 60 ? 6.232 12.225 -40.374 1.00 0.00 56 LEU A O 4
ATOM 5238 N N . ILE A 1 61 ? 4.234 12.068 -41.389 1.00 0.00 57 ILE A N 4
ATOM 5239 C CA . ILE A 1 61 ? 4.792 11.612 -42.651 1.00 0.00 57 ILE A CA 4
ATOM 5240 C C . ILE A 1 61 ? 5.471 12.772 -43.370 1.00 0.00 57 ILE A C 4
ATOM 5241 O O . ILE A 1 61 ? 6.446 12.583 -44.097 1.00 0.00 57 ILE A O 4
ATOM 5257 N N . ASP A 1 62 ? 4.969 13.978 -43.130 1.00 0.00 58 ASP A N 4
ATOM 5258 C CA . ASP A 1 62 ? 5.553 15.183 -43.714 1.00 0.00 58 ASP A CA 4
ATOM 5259 C C . ASP A 1 62 ? 6.945 15.415 -43.148 1.00 0.00 58 ASP A C 4
ATOM 5260 O O . ASP A 1 62 ? 7.833 15.924 -43.832 1.00 0.00 58 ASP A O 4
ATOM 5269 N N . SER A 1 63 ? 7.134 15.014 -41.899 1.00 0.00 59 SER A N 4
ATOM 5270 C CA . SER A 1 63 ? 8.434 15.122 -41.254 1.00 0.00 59 SER A CA 4
ATOM 5271 C C . SER A 1 63 ? 9.454 14.251 -41.986 1.00 0.00 59 SER A C 4
ATOM 5272 O O . SER A 1 63 ? 10.581 14.675 -42.235 1.00 0.00 59 SER A O 4
ATOM 5280 N N . ILE A 1 64 ? 9.025 13.057 -42.381 1.00 0.00 60 ILE A N 4
ATOM 5281 C CA . ILE A 1 64 ? 9.884 12.112 -43.074 1.00 0.00 60 ILE A CA 4
ATOM 5282 C C . ILE A 1 64 ? 10.069 12.544 -44.527 1.00 0.00 60 ILE A C 4
ATOM 5283 O O . ILE A 1 64 ? 11.087 12.257 -45.164 1.00 0.00 60 ILE A O 4
ATOM 5299 N N . LEU A 1 65 ? 9.082 13.272 -45.020 1.00 0.00 61 LEU A N 4
ATOM 5300 C CA . LEU A 1 65 ? 9.046 13.710 -46.408 1.00 0.00 61 LEU A CA 4
ATOM 5301 C C . LEU A 1 65 ? 10.063 14.823 -46.656 1.00 0.00 61 LEU A C 4
ATOM 5302 O O . LEU A 1 65 ? 10.413 15.12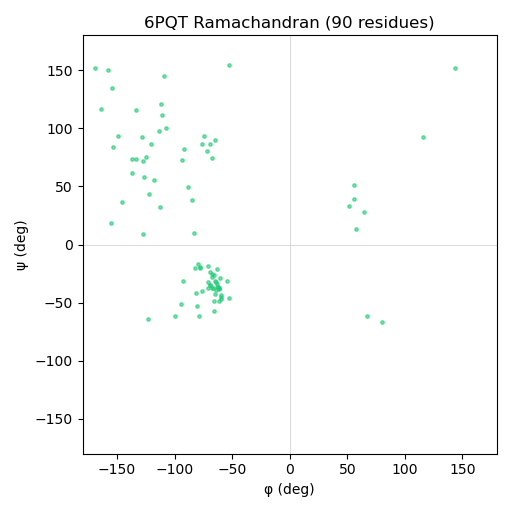0 -47.799 1.00 0.00 61 LEU A O 4
ATOM 5318 N N . SER A 1 66 ? 10.556 15.420 -45.579 1.00 0.00 62 SER A N 4
ATOM 5319 C CA . SER A 1 66 ? 11.492 16.525 -45.696 1.00 0.00 62 SER A CA 4
ATOM 5320 C C . SER A 1 66 ? 12.677 16.324 -44.750 1.00 0.00 62 SER A C 4
ATOM 5321 O O . SER A 1 66 ? 13.151 17.266 -44.111 1.00 0.00 62 SER A O 4
ATOM 5329 N N . SER A 1 67 ? 13.149 15.088 -44.657 1.00 0.00 63 SER A N 4
ATOM 5330 C CA . SER A 1 67 ? 14.323 14.782 -43.849 1.00 0.00 63 SER A CA 4
ATOM 5331 C C . SER A 1 67 ? 15.174 13.708 -44.519 1.00 0.00 63 SER A C 4
ATOM 5332 O O . SER A 1 67 ? 16.337 13.938 -44.841 1.00 0.00 63 SER A O 4
ATOM 5340 N N . SER A 1 68 ? 14.585 12.544 -44.756 1.00 0.00 64 SER A N 4
ATOM 5341 C CA . SER A 1 68 ? 15.311 11.434 -45.351 1.00 0.00 64 SER A CA 4
ATOM 5342 C C . SER A 1 68 ? 14.911 11.231 -46.810 1.00 0.00 64 SER A C 4
ATOM 5343 O O . SER A 1 68 ? 14.682 10.105 -47.256 1.00 0.00 64 SER A O 4
ATOM 5351 N N . ALA A 1 69 ? 14.839 12.327 -47.552 1.00 0.00 65 ALA A N 4
ATOM 5352 C CA . ALA A 1 69 ? 14.488 12.275 -48.964 1.00 0.00 65 ALA A CA 4
ATOM 5353 C C . ALA A 1 69 ? 15.687 11.814 -49.789 1.00 0.00 65 ALA A C 4
ATOM 5354 O O . ALA A 1 69 ? 16.394 12.620 -50.395 1.00 0.00 65 ALA A O 4
ATOM 5361 N N . GLY A 1 70 ? 15.921 10.512 -49.783 1.00 0.00 66 GLY A N 4
ATOM 5362 C CA . GLY A 1 70 ? 17.063 9.954 -50.468 1.00 0.00 66 GLY A CA 4
ATOM 5363 C C . GLY A 1 70 ? 17.881 9.089 -49.536 1.00 0.00 66 GLY A C 4
ATOM 5364 O O . GLY A 1 70 ? 17.323 8.391 -48.687 1.00 0.00 66 GLY A O 4
ATOM 5368 N N . ALA A 1 71 ? 19.196 9.145 -49.669 1.00 0.00 67 ALA A N 4
ATOM 5369 C CA . ALA A 1 71 ? 20.080 8.389 -48.799 1.00 0.00 67 ALA A CA 4
ATOM 5370 C C . ALA A 1 71 ? 20.339 9.162 -47.512 1.00 0.00 67 ALA A C 4
ATOM 5371 O O . ALA A 1 71 ? 21.363 9.837 -47.381 1.00 0.00 67 ALA A O 4
ATOM 5378 N N . ASN A 1 72 ? 19.372 9.092 -46.591 1.00 0.00 68 ASN A N 4
ATOM 5379 C CA . ASN A 1 72 ? 19.468 9.721 -45.261 1.00 0.00 68 ASN A CA 4
ATOM 5380 C C . ASN A 1 72 ? 19.220 11.220 -45.326 1.00 0.00 68 ASN A C 4
ATOM 5381 O O . ASN A 1 72 ? 18.394 11.751 -44.588 1.00 0.00 68 ASN A O 4
ATOM 5392 N N . SER A 1 73 ? 19.926 11.895 -46.213 1.00 0.00 69 SER A N 4
ATOM 5393 C CA . SER A 1 73 ? 19.838 13.341 -46.316 1.00 0.00 69 SER A CA 4
ATOM 5394 C C . SER A 1 73 ? 19.477 13.771 -47.736 1.00 0.00 69 SER A C 4
ATOM 5395 O O . SER A 1 73 ? 19.888 13.136 -48.711 1.00 0.00 69 SER A O 4
ATOM 5403 N N . PRO A 1 74 ? 18.688 14.849 -47.872 1.00 0.00 70 PRO A N 4
ATOM 5404 C CA . PRO A 1 74 ? 18.346 15.407 -49.171 1.00 0.00 70 PRO A CA 4
ATOM 5405 C C . PRO A 1 74 ? 19.427 16.357 -49.666 1.00 0.00 70 PRO A C 4
ATOM 5406 O O . PRO A 1 74 ? 19.991 17.128 -48.888 1.00 0.00 70 PRO A O 4
ATOM 5417 N N . ARG A 1 75 ? 19.713 16.312 -50.957 1.00 0.00 71 ARG A N 4
ATOM 5418 C CA . ARG A 1 75 ? 20.738 17.169 -51.534 1.00 0.00 71 ARG A CA 4
ATOM 5419 C C . ARG A 1 75 ? 20.144 18.531 -51.865 1.00 0.00 71 ARG A C 4
ATOM 5420 O O . ARG A 1 75 ? 20.094 18.945 -53.023 1.00 0.00 71 ARG A O 4
ATOM 5441 N N . ARG A 1 76 ? 19.684 19.220 -50.833 1.00 0.00 72 ARG A N 4
ATOM 5442 C CA . ARG A 1 76 ? 19.066 20.525 -50.992 1.00 0.00 72 ARG A CA 4
ATOM 5443 C C . ARG A 1 76 ? 20.093 21.621 -50.723 1.00 0.00 72 ARG A C 4
ATOM 5444 O O . ARG A 1 76 ? 20.076 22.267 -49.674 1.00 0.00 72 ARG A O 4
ATOM 5465 N N . GLY A 1 77 ? 21.007 21.802 -51.664 1.00 0.00 73 GLY A N 4
ATOM 5466 C CA . GLY A 1 77 ? 22.030 22.821 -51.519 1.00 0.00 73 GLY A CA 4
ATOM 5467 C C . GLY A 1 77 ? 23.229 22.330 -50.733 1.00 0.00 73 GLY A C 4
ATOM 5468 O O . GLY A 1 77 ? 24.373 22.556 -51.136 1.00 0.00 73 GLY A O 4
ATOM 5472 N N . SER A 1 78 ? 22.961 21.652 -49.615 1.00 0.00 74 SER A N 4
ATOM 5473 C CA . SER A 1 78 ? 24.011 21.168 -48.723 1.00 0.00 74 SER A CA 4
ATOM 5474 C C . SER A 1 78 ? 24.871 22.331 -48.239 1.00 0.00 74 SER A C 4
ATOM 5475 O O . SER A 1 78 ? 26.102 22.290 -48.304 1.00 0.00 74 SER A O 4
ATOM 5483 N N . ARG A 1 79 ? 24.202 23.370 -47.758 1.00 0.00 75 ARG A N 4
ATOM 5484 C CA . ARG A 1 79 ? 24.865 24.581 -47.313 1.00 0.00 75 ARG A CA 4
ATOM 5485 C C . ARG A 1 79 ? 23.921 25.358 -46.400 1.00 0.00 75 ARG A C 4
ATOM 5486 O O . ARG A 1 79 ? 23.160 26.207 -46.866 1.00 0.00 75 ARG A O 4
ATOM 5507 N N . PRO A 1 80 ? 23.943 25.056 -45.095 1.00 0.00 76 PRO A N 4
ATOM 5508 C CA . PRO A 1 80 ? 23.039 25.674 -44.124 1.00 0.00 76 PRO A CA 4
ATOM 5509 C C . PRO A 1 80 ? 23.314 27.163 -43.962 1.00 0.00 76 PRO A C 4
ATOM 5510 O O . PRO A 1 80 ? 24.291 27.562 -43.327 1.00 0.00 76 PRO A O 4
ATOM 5521 N N . ASN A 1 81 ? 22.453 27.979 -44.546 1.00 0.00 77 ASN A N 4
ATOM 5522 C CA . ASN A 1 81 ? 22.593 29.429 -44.462 1.00 0.00 77 ASN A CA 4
ATOM 5523 C C . ASN A 1 81 ? 22.026 29.940 -43.141 1.00 0.00 77 ASN A C 4
ATOM 5524 O O . ASN A 1 81 ? 21.183 30.838 -43.113 1.00 0.00 77 ASN A O 4
ATOM 5535 N N . SER A 1 82 ? 22.504 29.368 -42.045 1.00 0.00 78 SER A N 4
ATOM 5536 C CA . SER A 1 82 ? 22.020 29.715 -40.721 1.00 0.00 78 SER A CA 4
ATOM 5537 C C . SER A 1 82 ? 22.710 30.977 -40.209 1.00 0.00 78 SER A C 4
ATOM 5538 O O . SER A 1 82 ? 23.567 30.920 -39.327 1.00 0.00 78 SER A O 4
ATOM 5546 N N . VAL A 1 83 ? 22.345 32.112 -40.784 1.00 0.00 79 VAL A N 4
ATOM 5547 C CA . VAL A 1 83 ? 22.893 33.390 -40.359 1.00 0.00 79 VAL A CA 4
ATOM 5548 C C . VAL A 1 83 ? 21.850 34.137 -39.535 1.00 0.00 79 VAL A C 4
ATOM 5549 O O . VAL A 1 83 ? 21.267 35.129 -39.978 1.00 0.00 79 VAL A O 4
ATOM 5562 N N . ILE A 1 84 ? 21.599 33.628 -38.341 1.00 0.00 80 ILE A N 4
ATOM 5563 C CA . ILE A 1 84 ? 20.601 34.200 -37.457 1.00 0.00 80 ILE A CA 4
ATOM 5564 C C . ILE A 1 84 ? 21.286 34.911 -36.295 1.00 0.00 80 ILE A C 4
ATOM 5565 O O . ILE A 1 84 ? 21.416 34.364 -35.201 1.00 0.00 80 ILE A O 4
ATOM 5581 N N . SER A 1 85 ? 21.743 36.124 -36.548 1.00 0.00 81 SER A N 4
ATOM 5582 C CA . SER A 1 85 ? 22.417 36.914 -35.527 1.00 0.00 81 SER A CA 4
ATOM 5583 C C . SER A 1 85 ? 21.408 37.715 -34.703 1.00 0.00 81 SER A C 4
ATOM 5584 O O . SER A 1 85 ? 21.786 38.485 -33.819 1.00 0.00 81 SER A O 4
ATOM 5592 N N . THR A 1 86 ? 20.124 37.530 -34.991 1.00 0.00 82 THR A N 4
ATOM 5593 C CA . THR A 1 86 ? 19.069 38.209 -34.260 1.00 0.00 82 THR A CA 4
ATOM 5594 C C . THR A 1 86 ? 17.785 37.385 -34.311 1.00 0.00 82 THR A C 4
ATOM 5595 O O . THR A 1 86 ? 17.031 37.446 -35.285 1.00 0.00 82 THR A O 4
ATOM 5606 N N . GLY A 1 87 ? 17.555 36.591 -33.278 1.00 0.00 83 GLY A N 4
ATOM 5607 C CA . GLY A 1 87 ? 16.347 35.800 -33.218 1.00 0.00 83 GLY A CA 4
ATOM 5608 C C . GLY A 1 87 ? 16.475 34.612 -32.291 1.00 0.00 83 GLY A C 4
ATOM 5609 O O . GLY A 1 87 ? 15.909 33.552 -32.557 1.00 0.00 83 GLY A O 4
ATOM 5613 N N . GLU A 1 88 ? 17.222 34.782 -31.207 1.00 0.00 84 GLU A N 4
ATOM 5614 C CA . GLU A 1 88 ? 17.402 33.715 -30.230 1.00 0.00 84 GLU A CA 4
ATOM 5615 C C . GLU A 1 88 ? 17.387 34.272 -28.813 1.00 0.00 84 GLU A C 4
ATOM 5616 O O . GLU A 1 88 ? 18.272 33.986 -28.009 1.00 0.00 84 GLU A O 4
ATOM 5628 N N . LEU A 1 89 ? 16.382 35.076 -28.521 1.00 0.00 85 LEU A N 4
ATOM 5629 C CA . LEU A 1 89 ? 16.193 35.624 -27.186 1.00 0.00 85 LEU A CA 4
ATOM 5630 C C . LEU A 1 89 ? 14.729 35.508 -26.790 1.00 0.00 85 LEU A C 4
ATOM 5631 O O . LEU A 1 89 ? 13.861 35.332 -27.645 1.00 0.00 85 LEU A O 4
ATOM 5647 N N . SER A 1 90 ? 14.457 35.600 -25.498 1.00 0.00 86 SER A N 4
ATOM 5648 C CA . SER A 1 90 ? 13.091 35.514 -25.000 1.00 0.00 86 SER A CA 4
ATOM 5649 C C . SER A 1 90 ? 12.550 36.903 -24.673 1.00 0.00 86 SER A C 4
ATOM 5650 O O . SER A 1 90 ? 11.945 37.121 -23.621 1.00 0.00 86 SER A O 4
ATOM 5658 N N . THR A 1 91 ? 12.772 37.843 -25.580 1.00 0.00 87 THR A N 4
ATOM 5659 C CA . THR A 1 91 ? 12.270 39.199 -25.413 1.00 0.00 87 THR A CA 4
ATOM 5660 C C . THR A 1 91 ? 11.028 39.406 -26.284 1.00 0.00 87 THR A C 4
ATOM 5661 O O . THR A 1 91 ? 10.807 40.484 -26.842 1.00 0.00 87 THR A O 4
ATOM 5672 N N . ASP A 1 92 ? 10.230 38.350 -26.404 1.00 0.00 88 ASP A N 4
ATOM 5673 C CA . ASP A 1 92 ? 9.001 38.379 -27.192 1.00 0.00 88 ASP A CA 4
ATOM 5674 C C . ASP A 1 92 ? 8.247 37.074 -26.992 1.00 0.00 88 ASP A C 4
ATOM 5675 O O . ASP A 1 92 ? 8.901 36.057 -26.676 1.00 0.00 88 ASP A O 4
ATOM 5685 N N . GLY A 1 1 ? -62.004 -14.223 -8.349 1.00 0.00 -3 GLY A N 5
ATOM 5686 C CA . GLY A 1 1 ? -61.474 -12.888 -7.990 1.00 0.00 -3 GLY A CA 5
ATOM 5687 C C . GLY A 1 1 ? -62.581 -11.880 -7.783 1.00 0.00 -3 GLY A C 5
ATOM 5688 O O . GLY A 1 1 ? -63.735 -12.261 -7.572 1.00 0.00 -3 GLY A O 5
ATOM 5694 N N . ALA A 1 2 ? -62.223 -10.598 -7.834 1.00 0.00 -2 ALA A N 5
ATOM 5695 C CA . ALA A 1 2 ? -63.179 -9.501 -7.700 1.00 0.00 -2 ALA A CA 5
ATOM 5696 C C . ALA A 1 2 ? -63.952 -9.588 -6.387 1.00 0.00 -2 ALA A C 5
ATOM 5697 O O . ALA A 1 2 ? -65.173 -9.429 -6.357 1.00 0.00 -2 ALA A O 5
ATOM 5704 N N . HIS A 1 3 ? -63.235 -9.842 -5.302 1.00 0.00 -1 HIS A N 5
ATOM 5705 C CA . HIS A 1 3 ? -63.853 -9.917 -3.982 1.00 0.00 -1 HIS A CA 5
ATOM 5706 C C . HIS A 1 3 ? -63.933 -8.540 -3.349 1.00 0.00 -1 HIS A C 5
ATOM 5707 O O . HIS A 1 3 ? -64.730 -8.333 -2.432 1.00 0.00 -1 HIS A O 5
ATOM 5722 N N . MET A 1 4 ? -63.111 -7.612 -3.855 1.00 0.00 0 MET A N 5
ATOM 5723 C CA . MET A 1 4 ? -63.109 -6.205 -3.427 1.00 0.00 0 MET A CA 5
ATOM 5724 C C . MET A 1 4 ? -63.326 -6.069 -1.921 1.00 0.00 0 MET A C 5
ATOM 5725 O O . MET A 1 4 ? -64.222 -5.356 -1.461 1.00 0.00 0 MET A O 5
ATOM 5739 N N . MET A 1 5 ? -62.502 -6.776 -1.165 1.00 0.00 1 MET A N 5
ATOM 5740 C CA . MET A 1 5 ? -62.597 -6.785 0.284 1.00 0.00 1 MET A CA 5
ATOM 5741 C C . MET A 1 5 ? -61.301 -6.228 0.872 1.00 0.00 1 MET A C 5
ATOM 5742 O O . MET A 1 5 ? -60.385 -5.903 0.116 1.00 0.00 1 MET A O 5
ATOM 5756 N N . GLN A 1 6 ? -61.211 -6.107 2.193 1.00 0.00 2 GLN A N 5
ATOM 5757 C CA . GLN A 1 6 ? -59.992 -5.600 2.831 1.00 0.00 2 GLN A CA 5
ATOM 5758 C C . GLN A 1 6 ? -58.768 -6.420 2.409 1.00 0.00 2 GLN A C 5
ATOM 5759 O O . GLN A 1 6 ? -57.644 -5.915 2.389 1.00 0.00 2 GLN A O 5
ATOM 5773 N N . ALA A 1 7 ? -59.002 -7.680 2.052 1.00 0.00 3 ALA A N 5
ATOM 5774 C CA . ALA A 1 7 ? -57.954 -8.561 1.546 1.00 0.00 3 ALA A CA 5
ATOM 5775 C C . ALA A 1 7 ? -57.248 -7.958 0.331 1.00 0.00 3 ALA A C 5
ATOM 5776 O O . ALA A 1 7 ? -56.069 -8.217 0.095 1.00 0.00 3 ALA A O 5
ATOM 5783 N N . ARG A 1 8 ? -57.973 -7.156 -0.439 1.00 0.00 4 ARG A N 5
ATOM 5784 C CA . ARG A 1 8 ? -57.409 -6.498 -1.610 1.00 0.00 4 ARG A CA 5
ATOM 5785 C C . ARG A 1 8 ? -56.457 -5.384 -1.176 1.00 0.00 4 ARG A C 5
ATOM 5786 O O . ARG A 1 8 ? -55.404 -5.175 -1.777 1.00 0.00 4 ARG A O 5
ATOM 5807 N N . ARG A 1 9 ? -56.845 -4.673 -0.124 1.00 0.00 5 ARG A N 5
ATOM 5808 C CA . ARG A 1 9 ? -55.990 -3.656 0.482 1.00 0.00 5 ARG A CA 5
ATOM 5809 C C . ARG A 1 9 ? -54.784 -4.342 1.125 1.00 0.00 5 ARG A C 5
ATOM 5810 O O . ARG A 1 9 ? -53.677 -3.803 1.154 1.00 0.00 5 ARG A O 5
ATOM 5831 N N . GLU A 1 10 ? -55.030 -5.540 1.632 1.00 0.00 6 GLU A N 5
ATOM 5832 C CA . GLU A 1 10 ? -53.975 -6.372 2.194 1.00 0.00 6 GLU A CA 5
ATOM 5833 C C . GLU A 1 10 ? -52.984 -6.748 1.093 1.00 0.00 6 GLU A C 5
ATOM 5834 O O . GLU A 1 10 ? -51.777 -6.614 1.261 1.00 0.00 6 GLU A O 5
ATOM 5846 N N . GLU A 1 11 ? -53.516 -7.213 -0.035 1.00 0.00 7 GLU A N 5
ATOM 5847 C CA . GLU A 1 11 ? -52.718 -7.484 -1.236 1.00 0.00 7 GLU A CA 5
ATOM 5848 C C . GLU A 1 11 ? -51.915 -6.255 -1.664 1.00 0.00 7 GLU A C 5
ATOM 5849 O O . GLU A 1 11 ? -50.827 -6.378 -2.222 1.00 0.00 7 GLU A O 5
ATOM 5861 N N . LEU A 1 12 ? -52.445 -5.077 -1.378 1.00 0.00 8 LEU A N 5
ATOM 5862 C CA . LEU A 1 12 ? -51.763 -3.837 -1.709 1.00 0.00 8 LEU A CA 5
ATOM 5863 C C . LEU A 1 12 ? -50.560 -3.644 -0.786 1.00 0.00 8 LEU A C 5
ATOM 5864 O O . LEU A 1 12 ? -49.440 -3.429 -1.245 1.00 0.00 8 LEU A O 5
ATOM 5880 N N . LEU A 1 13 ? -50.809 -3.714 0.517 1.00 0.00 9 LEU A N 5
ATOM 5881 C CA . LEU A 1 13 ? -49.737 -3.649 1.512 1.00 0.00 9 LEU A CA 5
ATOM 5882 C C . LEU A 1 13 ? -48.730 -4.780 1.328 1.00 0.00 9 LEU A C 5
ATOM 5883 O O . LEU A 1 13 ? -47.535 -4.601 1.566 1.00 0.00 9 LEU A O 5
ATOM 5899 N N . ALA A 1 14 ? -49.216 -5.947 0.924 1.00 0.00 10 ALA A N 5
ATOM 5900 C CA . ALA A 1 14 ? -48.348 -7.066 0.592 1.00 0.00 10 ALA A CA 5
ATOM 5901 C C . ALA A 1 14 ? -47.481 -6.720 -0.612 1.00 0.00 10 ALA A C 5
ATOM 5902 O O . ALA A 1 14 ? -46.286 -7.018 -0.650 1.00 0.00 10 ALA A O 5
ATOM 5909 N N . LYS A 1 15 ? -48.104 -6.080 -1.590 1.00 0.00 11 LYS A N 5
ATOM 5910 C CA . LYS A 1 15 ? -47.424 -5.657 -2.802 1.00 0.00 11 LYS A CA 5
ATOM 5911 C C . LYS A 1 15 ? -46.405 -4.571 -2.476 1.00 0.00 11 LYS A C 5
ATOM 5912 O O . LYS A 1 15 ? -45.350 -4.475 -3.105 1.00 0.00 11 LYS A O 5
ATOM 5931 N N . LYS A 1 16 ? -46.722 -3.773 -1.462 1.00 0.00 12 LYS A N 5
ATOM 5932 C CA . LYS A 1 16 ? -45.822 -2.743 -0.977 1.00 0.00 12 LYS A CA 5
ATOM 5933 C C . LYS A 1 16 ? -44.667 -3.373 -0.204 1.00 0.00 12 LYS A C 5
ATOM 5934 O O . LYS A 1 16 ? -43.539 -2.887 -0.247 1.00 0.00 12 LYS A O 5
ATOM 5953 N N . ALA A 1 17 ? -44.957 -4.474 0.481 1.00 0.00 13 ALA A N 5
ATOM 5954 C CA . ALA A 1 17 ? -43.954 -5.190 1.254 1.00 0.00 13 ALA A CA 5
ATOM 5955 C C . ALA A 1 17 ? -42.824 -5.692 0.361 1.00 0.00 13 ALA A C 5
ATOM 5956 O O . ALA A 1 17 ? -41.697 -5.875 0.815 1.00 0.00 13 ALA A O 5
ATOM 5963 N N . ARG A 1 18 ? -43.135 -5.923 -0.909 1.00 0.00 14 ARG A N 5
ATOM 5964 C CA . ARG A 1 18 ? -42.120 -6.292 -1.890 1.00 0.00 14 ARG A CA 5
ATOM 5965 C C . ARG A 1 18 ? -41.102 -5.166 -2.057 1.00 0.00 14 ARG A C 5
ATOM 5966 O O . ARG A 1 18 ? -39.896 -5.404 -2.114 1.00 0.00 14 ARG A O 5
ATOM 5987 N N . LEU A 1 19 ? -41.597 -3.935 -2.120 1.00 0.00 15 LEU A N 5
ATOM 5988 C CA . LEU A 1 19 ? -40.734 -2.767 -2.231 1.00 0.00 15 LEU A CA 5
ATOM 5989 C C . LEU A 1 19 ? -40.030 -2.513 -0.906 1.00 0.00 15 LEU A C 5
ATOM 5990 O O . LEU A 1 19 ? -38.867 -2.111 -0.872 1.00 0.00 15 LEU A O 5
ATOM 6006 N N . ALA A 1 20 ? -40.750 -2.754 0.184 1.00 0.00 16 ALA A N 5
ATOM 6007 C CA . ALA A 1 20 ? -40.182 -2.658 1.517 1.00 0.00 16 ALA A CA 5
ATOM 6008 C C . ALA A 1 20 ? -39.056 -3.671 1.688 1.00 0.00 16 ALA A C 5
ATOM 6009 O O . ALA A 1 20 ? -38.084 -3.422 2.395 1.00 0.00 16 ALA A O 5
ATOM 6016 N N . GLU A 1 21 ? -39.201 -4.810 1.019 1.00 0.00 17 GLU A N 5
ATOM 6017 C CA . GLU A 1 21 ? -38.182 -5.847 1.026 1.00 0.00 17 GLU A CA 5
ATOM 6018 C C . GLU A 1 21 ? -36.890 -5.300 0.424 1.00 0.00 17 GLU A C 5
ATOM 6019 O O . GLU A 1 21 ? -35.829 -5.390 1.032 1.00 0.00 17 GLU A O 5
ATOM 6031 N N . ILE A 1 22 ? -37.006 -4.713 -0.764 1.00 0.00 18 ILE A N 5
ATOM 6032 C CA . ILE A 1 22 ? -35.874 -4.081 -1.433 1.00 0.00 18 ILE A CA 5
ATOM 6033 C C . ILE A 1 22 ? -35.250 -3.002 -0.545 1.00 0.00 18 ILE A C 5
ATOM 6034 O O . ILE A 1 22 ? -34.029 -2.936 -0.392 1.00 0.00 18 ILE A O 5
ATOM 6050 N N . LYS A 1 23 ? -36.102 -2.175 0.051 1.00 0.00 19 LYS A N 5
ATOM 6051 C CA . LYS A 1 23 ? -35.658 -1.125 0.966 1.00 0.00 19 LYS A CA 5
ATOM 6052 C C . LYS A 1 23 ? -34.884 -1.724 2.145 1.00 0.00 19 LYS A C 5
ATOM 6053 O O . LYS A 1 23 ? -33.839 -1.205 2.552 1.00 0.00 19 LYS A O 5
ATOM 6072 N N . ARG A 1 24 ? -35.409 -2.815 2.683 1.00 0.00 20 ARG A N 5
ATOM 6073 C CA . ARG A 1 24 ? -34.786 -3.508 3.805 1.00 0.00 20 ARG A CA 5
ATOM 6074 C C . ARG A 1 24 ? -33.476 -4.169 3.385 1.00 0.00 20 ARG A C 5
ATOM 6075 O O . ARG A 1 24 ? -32.500 -4.152 4.130 1.00 0.00 20 ARG A O 5
ATOM 6096 N N . GLN A 1 25 ? -33.462 -4.750 2.189 1.00 0.00 21 GLN A N 5
ATOM 6097 C CA . GLN A 1 25 ? -32.265 -5.393 1.656 1.00 0.00 21 GLN A CA 5
ATOM 6098 C C . GLN A 1 25 ? -31.158 -4.366 1.453 1.00 0.00 21 GLN A C 5
ATOM 6099 O O . GLN A 1 25 ? -29.976 -4.678 1.579 1.00 0.00 21 GLN A O 5
ATOM 6113 N N . ARG A 1 26 ? -31.564 -3.146 1.133 1.00 0.00 22 ARG A N 5
ATOM 6114 C CA . ARG A 1 26 ? -30.632 -2.034 1.011 1.00 0.00 22 ARG A CA 5
ATOM 6115 C C . ARG A 1 26 ? -29.945 -1.775 2.350 1.00 0.00 22 ARG A C 5
ATOM 6116 O O . ARG A 1 26 ? -28.719 -1.665 2.420 1.00 0.00 22 ARG A O 5
ATOM 6137 N N . GLU A 1 27 ? -30.748 -1.695 3.409 1.00 0.00 23 GLU A N 5
ATOM 6138 C CA . GLU A 1 27 ? -30.231 -1.526 4.765 1.00 0.00 23 GLU A CA 5
ATOM 6139 C C . GLU A 1 27 ? -29.404 -2.742 5.176 1.00 0.00 23 GLU A C 5
ATOM 6140 O O . GLU A 1 27 ? -28.444 -2.636 5.941 1.00 0.00 23 GLU A O 5
ATOM 6152 N N . LEU A 1 28 ? -29.780 -3.891 4.637 1.00 0.00 24 LEU A N 5
ATOM 6153 C CA . LEU A 1 28 ? -29.108 -5.138 4.942 1.00 0.00 24 LEU A CA 5
ATOM 6154 C C . LEU A 1 28 ? -27.725 -5.127 4.305 1.00 0.00 24 LEU A C 5
ATOM 6155 O O . LEU A 1 28 ? -26.719 -5.413 4.955 1.00 0.00 24 LEU A O 5
ATOM 6171 N N . ARG A 1 29 ? -27.697 -4.794 3.022 1.00 0.00 25 ARG A N 5
ATOM 6172 C CA . ARG A 1 29 ? -26.453 -4.628 2.292 1.00 0.00 25 ARG A CA 5
ATOM 6173 C C . ARG A 1 29 ? -25.572 -3.575 2.949 1.00 0.00 25 ARG A C 5
ATOM 6174 O O . ARG A 1 29 ? -24.366 -3.762 3.059 1.00 0.00 25 ARG A O 5
ATOM 6195 N N . ALA A 1 30 ? -26.165 -2.466 3.384 1.00 0.00 26 ALA A N 5
ATOM 6196 C CA . ALA A 1 30 ? -25.422 -1.437 4.100 1.00 0.00 26 ALA A CA 5
ATOM 6197 C C . ALA A 1 30 ? -24.789 -1.979 5.373 1.00 0.00 26 ALA A C 5
ATOM 6198 O O . ALA A 1 30 ? -23.726 -1.517 5.787 1.00 0.00 26 ALA A O 5
ATOM 6205 N N . GLN A 1 31 ? -25.417 -2.974 5.983 1.00 0.00 27 GLN A N 5
ATOM 6206 C CA . GLN A 1 31 ? -24.862 -3.597 7.176 1.00 0.00 27 GLN A CA 5
ATOM 6207 C C . GLN A 1 31 ? -23.737 -4.544 6.773 1.00 0.00 27 GLN A C 5
ATOM 6208 O O . GLN A 1 31 ? -22.754 -4.712 7.492 1.00 0.00 27 GLN A O 5
ATOM 6222 N N . GLN A 1 32 ? -23.890 -5.138 5.596 1.00 0.00 28 GLN A N 5
ATOM 6223 C CA . GLN A 1 32 ? -22.922 -6.077 5.067 1.00 0.00 28 GLN A CA 5
ATOM 6224 C C . GLN A 1 32 ? -21.671 -5.337 4.596 1.00 0.00 28 GLN A C 5
ATOM 6225 O O . GLN A 1 32 ? -20.546 -5.754 4.876 1.00 0.00 28 GLN A O 5
ATOM 6239 N N . ALA A 1 33 ? -21.882 -4.234 3.884 1.00 0.00 29 ALA A N 5
ATOM 6240 C CA . ALA A 1 33 ? -20.791 -3.397 3.404 1.00 0.00 29 ALA A CA 5
ATOM 6241 C C . ALA A 1 33 ? -20.174 -2.603 4.547 1.00 0.00 29 ALA A C 5
ATOM 6242 O O . ALA A 1 33 ? -18.980 -2.289 4.541 1.00 0.00 29 ALA A O 5
ATOM 6249 N N . ALA A 1 34 ? -21.030 -2.263 5.511 1.00 0.00 30 ALA A N 5
ATOM 6250 C CA . ALA A 1 34 ? -20.625 -1.588 6.743 1.00 0.00 30 ALA A CA 5
ATOM 6251 C C . ALA A 1 34 ? -20.164 -0.164 6.470 1.00 0.00 30 ALA A C 5
ATOM 6252 O O . ALA A 1 34 ? -19.234 0.337 7.105 1.00 0.00 30 ALA A O 5
ATOM 6259 N N . GLY A 1 35 ? -20.824 0.485 5.524 1.00 0.00 31 GLY A N 5
ATOM 6260 C CA . GLY A 1 35 ? -20.487 1.852 5.192 1.00 0.00 31 GLY A CA 5
ATOM 6261 C C . GLY A 1 35 ? -20.642 2.146 3.715 1.00 0.00 31 GLY A C 5
ATOM 6262 O O . GLY A 1 35 ? -19.655 2.305 3.001 1.00 0.00 31 GLY A O 5
ATOM 6266 N N . ARG A 1 36 ? -21.881 2.212 3.251 1.00 0.00 32 ARG A N 5
ATOM 6267 C CA . ARG A 1 36 ? -22.150 2.549 1.864 1.00 0.00 32 ARG A CA 5
ATOM 6268 C C . ARG A 1 36 ? -22.725 3.962 1.780 1.00 0.00 32 ARG A C 5
ATOM 6269 O O . ARG A 1 36 ? -23.912 4.160 1.509 1.00 0.00 32 ARG A O 5
ATOM 6290 N N . SER A 1 37 ? -21.878 4.941 2.062 1.00 0.00 33 SER A N 5
ATOM 6291 C CA . SER A 1 37 ? -22.266 6.344 1.995 1.00 0.00 33 SER A CA 5
ATOM 6292 C C . SER A 1 37 ? -21.052 7.200 1.653 1.00 0.00 33 SER A C 5
ATOM 6293 O O . SER A 1 37 ? -20.617 8.036 2.445 1.00 0.00 33 SER A O 5
ATOM 6301 N N . ILE A 1 38 ? -20.504 6.984 0.467 1.00 0.00 34 ILE A N 5
ATOM 6302 C CA . ILE A 1 38 ? -19.273 7.651 0.064 1.00 0.00 34 ILE A CA 5
ATOM 6303 C C . ILE A 1 38 ? -19.428 8.354 -1.276 1.00 0.00 34 ILE A C 5
ATOM 6304 O O . ILE A 1 38 ? -20.440 8.206 -1.965 1.00 0.00 34 ILE A O 5
ATOM 6320 N N . THR A 1 39 ? -18.419 9.127 -1.622 1.00 0.00 35 THR A N 5
ATOM 6321 C CA . THR A 1 39 ? -18.351 9.795 -2.907 1.00 0.00 35 THR A CA 5
ATOM 6322 C C . THR A 1 39 ? -16.941 9.647 -3.477 1.00 0.00 35 THR A C 5
ATOM 6323 O O . THR A 1 39 ? -16.092 10.525 -3.300 1.00 0.00 35 THR A O 5
ATOM 6334 N N . PRO A 1 40 ? -16.670 8.515 -4.146 1.00 0.00 36 PRO A N 5
ATOM 6335 C CA . PRO A 1 40 ? -15.341 8.206 -4.675 1.00 0.00 36 PRO A CA 5
ATOM 6336 C C . PRO A 1 40 ? -14.914 9.176 -5.765 1.00 0.00 36 PRO A C 5
ATOM 6337 O O . PRO A 1 40 ? -15.585 9.312 -6.793 1.00 0.00 36 PRO A O 5
ATOM 6348 N N . SER A 1 41 ? -13.798 9.846 -5.538 1.00 0.00 37 SER A N 5
ATOM 6349 C CA . SER A 1 41 ? -13.289 10.811 -6.492 1.00 0.00 37 SER A CA 5
ATOM 6350 C C . SER A 1 41 ? -11.770 10.825 -6.472 1.00 0.00 37 SER A C 5
ATOM 6351 O O . SER A 1 41 ? -11.153 11.035 -5.428 1.00 0.00 37 SER A O 5
ATOM 6359 N N . GLU A 1 42 ? -11.174 10.603 -7.631 1.00 0.00 38 GLU A N 5
ATOM 6360 C CA . GLU A 1 42 ? -9.729 10.633 -7.773 1.00 0.00 38 GLU A CA 5
ATOM 6361 C C . GLU A 1 42 ? -9.288 12.064 -8.072 1.00 0.00 38 GLU A C 5
ATOM 6362 O O . GLU A 1 42 ? -8.546 12.326 -9.022 1.00 0.00 38 GLU A O 5
ATOM 6374 N N . LEU A 1 43 ? -9.781 12.980 -7.244 1.00 0.00 39 LEU A N 5
ATOM 6375 C CA . LEU A 1 43 ? -9.548 14.412 -7.404 1.00 0.00 39 LEU A CA 5
ATOM 6376 C C . LEU A 1 43 ? -10.069 14.869 -8.760 1.00 0.00 39 LEU A C 5
ATOM 6377 O O . LEU A 1 43 ? -9.306 15.090 -9.702 1.00 0.00 39 LEU A O 5
ATOM 6393 N N . VAL A 1 44 ? -11.382 14.989 -8.855 1.00 0.00 40 VAL A N 5
ATOM 6394 C CA . VAL A 1 44 ? -12.016 15.474 -10.068 1.00 0.00 40 VAL A CA 5
ATOM 6395 C C . VAL A 1 44 ? -12.423 16.928 -9.859 1.00 0.00 40 VAL A C 5
ATOM 6396 O O . VAL A 1 44 ? -13.587 17.308 -9.988 1.00 0.00 40 VAL A O 5
ATOM 6409 N N . SER A 1 45 ? -11.438 17.727 -9.490 1.00 0.00 41 SER A N 5
ATOM 6410 C CA . SER A 1 45 ? -11.646 19.137 -9.205 1.00 0.00 41 SER A CA 5
ATOM 6411 C C . SER A 1 45 ? -10.326 19.899 -9.306 1.00 0.00 41 SER A C 5
ATOM 6412 O O . SER A 1 45 ? -9.671 20.173 -8.299 1.00 0.00 41 SER A O 5
ATOM 6420 N N . PRO A 1 46 ? -9.917 20.259 -10.532 1.00 0.00 42 PRO A N 5
ATOM 6421 C CA . PRO A 1 46 ? -8.655 20.954 -10.781 1.00 0.00 42 PRO A CA 5
ATOM 6422 C C . PRO A 1 46 ? -8.769 22.453 -10.530 1.00 0.00 42 PRO A C 5
ATOM 6423 O O . PRO A 1 46 ? -8.096 23.259 -11.176 1.00 0.00 42 PRO A O 5
ATOM 6434 N N . THR A 1 47 ? -9.630 22.820 -9.596 1.00 0.00 43 THR A N 5
ATOM 6435 C CA . THR A 1 47 ? -9.881 24.216 -9.302 1.00 0.00 43 THR A CA 5
ATOM 6436 C C . THR A 1 47 ? -9.361 24.581 -7.909 1.00 0.00 43 THR A C 5
ATOM 6437 O O . THR A 1 47 ? -10.036 24.347 -6.906 1.00 0.00 43 THR A O 5
ATOM 6448 N N . PRO A 1 48 ? -8.152 25.157 -7.828 1.00 0.00 44 PRO A N 5
ATOM 6449 C CA . PRO A 1 48 ? -7.585 25.616 -6.563 1.00 0.00 44 PRO A CA 5
ATOM 6450 C C . PRO A 1 48 ? -8.035 27.033 -6.190 1.00 0.00 44 PRO A C 5
ATOM 6451 O O . PRO A 1 48 ? -7.390 28.018 -6.560 1.00 0.00 44 PRO A O 5
ATOM 6462 N N . SER A 1 49 ? -9.154 27.121 -5.472 1.00 0.00 45 SER A N 5
ATOM 6463 C CA . SER A 1 49 ? -9.687 28.397 -4.994 1.00 0.00 45 SER A CA 5
ATOM 6464 C C . SER A 1 49 ? -9.928 29.374 -6.146 1.00 0.00 45 SER A C 5
ATOM 6465 O O . SER A 1 49 ? -9.290 30.428 -6.243 1.00 0.00 45 SER A O 5
ATOM 6473 N N . ARG A 1 50 ? -10.856 29.009 -7.015 1.00 0.00 46 ARG A N 5
ATOM 6474 C CA . ARG A 1 50 ? -11.216 29.834 -8.159 1.00 0.00 46 ARG A CA 5
ATOM 6475 C C . ARG A 1 50 ? -12.729 29.949 -8.254 1.00 0.00 46 ARG A C 5
ATOM 6476 O O . ARG A 1 50 ? -13.452 29.076 -7.767 1.00 0.00 46 ARG A O 5
ATOM 6497 N N . ALA A 1 51 ? -13.200 31.024 -8.871 1.00 0.00 47 ALA A N 5
ATOM 6498 C CA . ALA A 1 51 ? -14.626 31.242 -9.060 1.00 0.00 47 ALA A CA 5
ATOM 6499 C C . ALA A 1 51 ? -15.165 30.340 -10.167 1.00 0.00 47 ALA A C 5
ATOM 6500 O O . ALA A 1 51 ? -15.373 30.777 -11.299 1.00 0.00 47 ALA A O 5
ATOM 6507 N N . ASN A 1 52 ? -15.399 29.081 -9.827 1.00 0.00 48 ASN A N 5
ATOM 6508 C CA . ASN A 1 52 ? -15.833 28.086 -10.803 1.00 0.00 48 ASN A CA 5
ATOM 6509 C C . ASN A 1 52 ? -17.357 28.004 -10.861 1.00 0.00 48 ASN A C 5
ATOM 6510 O O . ASN A 1 52 ? -17.928 26.959 -11.175 1.00 0.00 48 ASN A O 5
ATOM 6521 N N . SER A 1 53 ? -18.008 29.121 -10.591 1.00 0.00 49 SER A N 5
ATOM 6522 C CA . SER A 1 53 ? -19.457 29.180 -10.607 1.00 0.00 49 SER A CA 5
ATOM 6523 C C . SER A 1 53 ? -19.932 30.377 -11.422 1.00 0.00 49 SER A C 5
ATOM 6524 O O . SER A 1 53 ? -20.818 31.123 -11.002 1.00 0.00 49 SER A O 5
ATOM 6532 N N . ARG A 1 54 ? -19.323 30.561 -12.589 1.00 0.00 50 ARG A N 5
ATOM 6533 C CA . ARG A 1 54 ? -19.691 31.667 -13.470 1.00 0.00 50 ARG A CA 5
ATOM 6534 C C . ARG A 1 54 ? -21.097 31.448 -14.021 1.00 0.00 50 ARG A C 5
ATOM 6535 O O . ARG A 1 54 ? -21.909 32.371 -14.061 1.00 0.00 50 ARG A O 5
ATOM 6556 N N . ARG A 1 55 ? -21.380 30.215 -14.428 1.00 0.00 51 ARG A N 5
ATOM 6557 C CA . ARG A 1 55 ? -22.692 29.855 -14.947 1.00 0.00 51 ARG A CA 5
ATOM 6558 C C . ARG A 1 55 ? -22.813 28.339 -15.029 1.00 0.00 51 ARG A C 5
ATOM 6559 O O . ARG A 1 55 ? -23.680 27.741 -14.390 1.00 0.00 51 ARG A O 5
ATOM 6580 N N . GLU A 1 56 ? -21.919 27.724 -15.797 1.00 0.00 52 GLU A N 5
ATOM 6581 C CA . GLU A 1 56 ? -21.891 26.280 -15.945 1.00 0.00 52 GLU A CA 5
ATOM 6582 C C . GLU A 1 56 ? -20.606 25.835 -16.631 1.00 0.00 52 GLU A C 5
ATOM 6583 O O . GLU A 1 56 ? -20.600 25.513 -17.820 1.00 0.00 52 GLU A O 5
ATOM 6595 N N . ILE A 1 57 ? -19.524 25.807 -15.871 1.00 0.00 53 ILE A N 5
ATOM 6596 C CA . ILE A 1 57 ? -18.231 25.395 -16.393 1.00 0.00 53 ILE A CA 5
ATOM 6597 C C . ILE A 1 57 ? -18.205 23.884 -16.608 1.00 0.00 53 ILE A C 5
ATOM 6598 O O . ILE A 1 57 ? -17.475 23.376 -17.461 1.00 0.00 53 ILE A O 5
ATOM 6614 N N . GLU A 1 58 ? -19.047 23.172 -15.863 1.00 0.00 54 GLU A N 5
ATOM 6615 C CA . GLU A 1 58 ? -19.159 21.720 -16.001 1.00 0.00 54 GLU A CA 5
ATOM 6616 C C . GLU A 1 58 ? -19.775 21.366 -17.356 1.00 0.00 54 GLU A C 5
ATOM 6617 O O . GLU A 1 58 ? -19.798 20.202 -17.761 1.00 0.00 54 GLU A O 5
ATOM 6629 N N . SER A 1 59 ? -20.289 22.396 -18.033 1.00 0.00 55 SER A N 5
ATOM 6630 C CA . SER A 1 59 ? -20.753 22.293 -19.411 1.00 0.00 55 SER A CA 5
ATOM 6631 C C . SER A 1 59 ? -22.074 21.539 -19.521 1.00 0.00 55 SER A C 5
ATOM 6632 O O . SER A 1 59 ? -22.279 20.756 -20.447 1.00 0.00 55 SER A O 5
ATOM 6640 N N . LEU A 1 60 ? -22.983 21.793 -18.584 1.00 0.00 56 LEU A N 5
ATOM 6641 C CA . LEU A 1 60 ? -24.340 21.260 -18.684 1.00 0.00 56 LEU A CA 5
ATOM 6642 C C . LEU A 1 60 ? -25.051 21.889 -19.876 1.00 0.00 56 LEU A C 5
ATOM 6643 O O . LEU A 1 60 ? -25.995 21.329 -20.428 1.00 0.00 56 LEU A O 5
ATOM 6659 N N . ILE A 1 61 ? -24.555 23.049 -20.284 1.00 0.00 57 ILE A N 5
ATOM 6660 C CA . ILE A 1 61 ? -25.139 23.799 -21.390 1.00 0.00 57 ILE A CA 5
ATOM 6661 C C . ILE A 1 61 ? -24.933 23.053 -22.705 1.00 0.00 57 ILE A C 5
ATOM 6662 O O . ILE A 1 61 ? -25.667 23.254 -23.673 1.00 0.00 57 ILE A O 5
ATOM 6678 N N . ASP A 1 62 ? -23.957 22.155 -22.714 1.00 0.00 58 ASP A N 5
ATOM 6679 C CA . ASP A 1 62 ? -23.623 21.390 -23.913 1.00 0.00 58 ASP A CA 5
ATOM 6680 C C . ASP A 1 62 ? -24.778 20.478 -24.312 1.00 0.00 58 ASP A C 5
ATOM 6681 O O . ASP A 1 62 ? -25.126 20.378 -25.490 1.00 0.00 58 ASP A O 5
ATOM 6690 N N . SER A 1 63 ? -25.395 19.847 -23.329 1.00 0.00 59 SER A N 5
ATOM 6691 C CA . SER A 1 63 ? -26.508 18.950 -23.594 1.00 0.00 59 SER A CA 5
ATOM 6692 C C . SER A 1 63 ? -27.795 19.739 -23.806 1.00 0.00 59 SER A C 5
ATOM 6693 O O . SER A 1 63 ? -28.763 19.238 -24.378 1.00 0.00 59 SER A O 5
ATOM 6701 N N . ILE A 1 64 ? -27.792 20.983 -23.351 1.00 0.00 60 ILE A N 5
ATOM 6702 C CA . ILE A 1 64 ? -28.929 21.863 -23.525 1.00 0.00 60 ILE A CA 5
ATOM 6703 C C . ILE A 1 64 ? -28.920 22.455 -24.931 1.00 0.00 60 ILE A C 5
ATOM 6704 O O . ILE A 1 64 ? -29.963 22.604 -25.568 1.00 0.00 60 ILE A O 5
ATOM 6720 N N . LEU A 1 65 ? -27.727 22.738 -25.431 1.00 0.00 61 LEU A N 5
ATOM 6721 C CA . LEU A 1 65 ? -27.570 23.314 -26.760 1.00 0.00 61 LEU A CA 5
ATOM 6722 C C . LEU A 1 65 ? -27.941 22.291 -27.833 1.00 0.00 61 LEU A C 5
ATOM 6723 O O . LEU A 1 65 ? -28.195 22.640 -28.985 1.00 0.00 61 LEU A O 5
ATOM 6739 N N . SER A 1 66 ? -27.994 21.028 -27.438 1.00 0.00 62 SER A N 5
ATOM 6740 C CA . SER A 1 66 ? -28.362 19.957 -28.349 1.00 0.00 62 SER A CA 5
ATOM 6741 C C . SER A 1 66 ? -29.759 19.424 -28.031 1.00 0.00 62 SER A C 5
ATOM 6742 O O . SER A 1 66 ? -30.138 18.333 -28.464 1.00 0.00 62 SER A O 5
ATOM 6750 N N . SER A 1 67 ? -30.524 20.196 -27.271 1.00 0.00 63 SER A N 5
ATOM 6751 C CA . SER A 1 67 ? -31.889 19.812 -26.937 1.00 0.00 63 SER A CA 5
ATOM 6752 C C . SER A 1 67 ? -32.849 20.981 -27.130 1.00 0.00 63 SER A C 5
ATOM 6753 O O . SER A 1 67 ? -34.023 20.788 -27.449 1.00 0.00 63 SER A O 5
ATOM 6761 N N . SER A 1 68 ? -32.352 22.193 -26.941 1.00 0.00 64 SER A N 5
ATOM 6762 C CA . SER A 1 68 ? -33.156 23.376 -27.175 1.00 0.00 64 SER A CA 5
ATOM 6763 C C . SER A 1 68 ? -32.474 24.303 -28.174 1.00 0.00 64 SER A C 5
ATOM 6764 O O . SER A 1 68 ? -32.272 25.487 -27.910 1.00 0.00 64 SER A O 5
ATOM 6772 N N . ALA A 1 69 ? -32.128 23.752 -29.335 1.00 0.00 65 ALA A N 5
ATOM 6773 C CA . ALA A 1 69 ? -31.562 24.545 -30.422 1.00 0.00 65 ALA A CA 5
ATOM 6774 C C . ALA A 1 69 ? -32.674 25.232 -31.204 1.00 0.00 65 ALA A C 5
ATOM 6775 O O . ALA A 1 69 ? -32.453 25.815 -32.267 1.00 0.00 65 ALA A O 5
ATOM 6782 N N . GLY A 1 70 ? -33.874 25.144 -30.657 1.00 0.00 66 GLY A N 5
ATOM 6783 C CA . GLY A 1 70 ? -35.031 25.765 -31.249 1.00 0.00 66 GLY A CA 5
ATOM 6784 C C . GLY A 1 70 ? -36.229 25.640 -30.338 1.00 0.00 66 GLY A C 5
ATOM 6785 O O . GLY A 1 70 ? -36.274 24.742 -29.494 1.00 0.00 66 GLY A O 5
ATOM 6789 N N . ALA A 1 71 ? -37.199 26.523 -30.500 1.00 0.00 67 ALA A N 5
ATOM 6790 C CA . ALA A 1 71 ? -38.388 26.515 -29.657 1.00 0.00 67 ALA A CA 5
ATOM 6791 C C . ALA A 1 71 ? -39.419 25.520 -30.181 1.00 0.00 67 ALA A C 5
ATOM 6792 O O . ALA A 1 71 ? -40.617 25.793 -30.188 1.00 0.00 67 ALA A O 5
ATOM 6799 N N . ASN A 1 72 ? -38.945 24.352 -30.598 1.00 0.00 68 ASN A N 5
ATOM 6800 C CA . ASN A 1 72 ? -39.820 23.330 -31.173 1.00 0.00 68 ASN A CA 5
ATOM 6801 C C . ASN A 1 72 ? -39.756 22.051 -30.353 1.00 0.00 68 ASN A C 5
ATOM 6802 O O . ASN A 1 72 ? -39.825 20.945 -30.888 1.00 0.00 68 ASN A O 5
ATOM 6813 N N . SER A 1 73 ? -39.631 22.222 -29.044 1.00 0.00 69 SER A N 5
ATOM 6814 C CA . SER A 1 73 ? -39.616 21.104 -28.110 1.00 0.00 69 SER A CA 5
ATOM 6815 C C . SER A 1 73 ? -39.738 21.617 -26.667 1.00 0.00 69 SER A C 5
ATOM 6816 O O . SER A 1 73 ? -40.637 21.193 -25.940 1.00 0.00 69 SER A O 5
ATOM 6824 N N . PRO A 1 74 ? -38.855 22.545 -26.222 1.00 0.00 70 PRO A N 5
ATOM 6825 C CA . PRO A 1 74 ? -38.989 23.172 -24.900 1.00 0.00 70 PRO A CA 5
ATOM 6826 C C . PRO A 1 74 ? -40.130 24.184 -24.871 1.00 0.00 70 PRO A C 5
ATOM 6827 O O . PRO A 1 74 ? -39.918 25.385 -25.049 1.00 0.00 70 PRO A O 5
ATOM 6838 N N . ARG A 1 75 ? -41.342 23.700 -24.661 1.00 0.00 71 ARG A N 5
ATOM 6839 C CA . ARG A 1 75 ? -42.508 24.566 -24.663 1.00 0.00 71 ARG A CA 5
ATOM 6840 C C . ARG A 1 75 ? -43.133 24.629 -23.278 1.00 0.00 71 ARG A C 5
ATOM 6841 O O . ARG A 1 75 ? -44.354 24.626 -23.121 1.00 0.00 71 ARG A O 5
ATOM 6862 N N . ARG A 1 76 ? -42.271 24.673 -22.274 1.00 0.00 72 ARG A N 5
ATOM 6863 C CA . ARG A 1 76 ? -42.692 24.893 -20.900 1.00 0.00 72 ARG A CA 5
ATOM 6864 C C . ARG A 1 76 ? -42.382 26.340 -20.531 1.00 0.00 72 ARG A C 5
ATOM 6865 O O . ARG A 1 76 ? -42.110 26.679 -19.380 1.00 0.00 72 ARG A O 5
ATOM 6886 N N . GLY A 1 77 ? -42.419 27.178 -21.551 1.00 0.00 73 GLY A N 5
ATOM 6887 C CA . GLY A 1 77 ? -42.110 28.579 -21.412 1.00 0.00 73 GLY A CA 5
ATOM 6888 C C . GLY A 1 77 ? -42.051 29.231 -22.773 1.00 0.00 73 GLY A C 5
ATOM 6889 O O . GLY A 1 77 ? -41.769 28.557 -23.764 1.00 0.00 73 GLY A O 5
ATOM 6893 N N . SER A 1 78 ? -42.324 30.522 -22.842 1.00 0.00 74 SER A N 5
ATOM 6894 C CA . SER A 1 78 ? -42.352 31.208 -24.117 1.00 0.00 74 SER A CA 5
ATOM 6895 C C . SER A 1 78 ? -41.726 32.594 -23.992 1.00 0.00 74 SER A C 5
ATOM 6896 O O . SER A 1 78 ? -42.372 33.545 -23.543 1.00 0.00 74 SER A O 5
ATOM 6904 N N . ARG A 1 79 ? -40.462 32.688 -24.370 1.00 0.00 75 ARG A N 5
ATOM 6905 C CA . ARG A 1 79 ? -39.735 33.949 -24.362 1.00 0.00 75 ARG A CA 5
ATOM 6906 C C . ARG A 1 79 ? -38.496 33.808 -25.239 1.00 0.00 75 ARG A C 5
ATOM 6907 O O . ARG A 1 79 ? -37.822 32.780 -25.180 1.00 0.00 75 ARG A O 5
ATOM 6928 N N . PRO A 1 80 ? -38.194 34.819 -26.079 1.00 0.00 76 PRO A N 5
ATOM 6929 C CA . PRO A 1 80 ? -37.011 34.801 -26.949 1.00 0.00 76 PRO A CA 5
ATOM 6930 C C . PRO A 1 80 ? -35.728 34.547 -26.160 1.00 0.00 76 PRO A C 5
ATOM 6931 O O . PRO A 1 80 ? -35.146 35.463 -25.581 1.00 0.00 76 PRO A O 5
ATOM 6942 N N . ASN A 1 81 ? -35.306 33.293 -26.135 1.00 0.00 77 ASN A N 5
ATOM 6943 C CA . ASN A 1 81 ? -34.141 32.880 -25.358 1.00 0.00 77 ASN A CA 5
ATOM 6944 C C . ASN A 1 81 ? -32.941 32.640 -26.264 1.00 0.00 77 ASN A C 5
ATOM 6945 O O . ASN A 1 81 ? -32.063 31.831 -25.961 1.00 0.00 77 ASN A O 5
ATOM 6956 N N . SER A 1 82 ? -32.901 33.371 -27.361 1.00 0.00 78 SER A N 5
ATOM 6957 C CA . SER A 1 82 ? -31.820 33.264 -28.318 1.00 0.00 78 SER A CA 5
ATOM 6958 C C . SER A 1 82 ? -31.515 34.642 -28.892 1.00 0.00 78 SER A C 5
ATOM 6959 O O . SER A 1 82 ? -32.319 35.208 -29.636 1.00 0.00 78 SER A O 5
ATOM 6967 N N . VAL A 1 83 ? -30.370 35.195 -28.518 1.00 0.00 79 VAL A N 5
ATOM 6968 C CA . VAL A 1 83 ? -29.996 36.538 -28.940 1.00 0.00 79 VAL A CA 5
ATOM 6969 C C . VAL A 1 83 ? -29.502 36.528 -30.383 1.00 0.00 79 VAL A C 5
ATOM 6970 O O . VAL A 1 83 ? -28.297 36.481 -30.642 1.00 0.00 79 VAL A O 5
ATOM 6983 N N . ILE A 1 84 ? -30.455 36.554 -31.313 1.00 0.00 80 ILE A N 5
ATOM 6984 C CA . ILE A 1 84 ? -30.166 36.544 -32.743 1.00 0.00 80 ILE A CA 5
ATOM 6985 C C . ILE A 1 84 ? -29.240 35.374 -33.090 1.00 0.00 80 ILE A C 5
ATOM 6986 O O . ILE A 1 84 ? -28.241 35.514 -33.796 1.00 0.00 80 ILE A O 5
ATOM 7002 N N . SER A 1 85 ? -29.576 34.211 -32.560 1.00 0.00 81 SER A N 5
ATOM 7003 C CA . SER A 1 85 ? -28.812 33.002 -32.826 1.00 0.00 81 SER A CA 5
ATOM 7004 C C . SER A 1 85 ? -29.301 32.341 -34.114 1.00 0.00 81 SER A C 5
ATOM 7005 O O . SER A 1 85 ? -28.652 31.444 -34.650 1.00 0.00 81 SER A O 5
ATOM 7013 N N . THR A 1 86 ? -30.441 32.806 -34.619 1.00 0.00 82 THR A N 5
ATOM 7014 C CA . THR A 1 86 ? -31.027 32.246 -35.826 1.00 0.00 82 THR A CA 5
ATOM 7015 C C . THR A 1 86 ? -30.877 33.201 -37.006 1.00 0.00 82 THR A C 5
ATOM 7016 O O . THR A 1 86 ? -31.522 33.036 -38.044 1.00 0.00 82 THR A O 5
ATOM 7027 N N . GLY A 1 87 ? -30.010 34.189 -36.846 1.00 0.00 83 GLY A N 5
ATOM 7028 C CA . GLY A 1 87 ? -29.798 35.169 -37.889 1.00 0.00 83 GLY A CA 5
ATOM 7029 C C . GLY A 1 87 ? -28.432 35.807 -37.794 1.00 0.00 83 GLY A C 5
ATOM 7030 O O . GLY A 1 87 ? -28.304 37.030 -37.835 1.00 0.00 83 GLY A O 5
ATOM 7034 N N . GLU A 1 88 ? -27.407 34.978 -37.661 1.00 0.00 84 GLU A N 5
ATOM 7035 C CA . GLU A 1 88 ? -26.047 35.473 -37.521 1.00 0.00 84 GLU A CA 5
ATOM 7036 C C . GLU A 1 88 ? -25.056 34.438 -38.044 1.00 0.00 84 GLU A C 5
ATOM 7037 O O . GLU A 1 88 ? -24.240 33.894 -37.298 1.00 0.00 84 GLU A O 5
ATOM 7049 N N . LEU A 1 89 ? -25.150 34.161 -39.334 1.00 0.00 85 LEU A N 5
ATOM 7050 C CA . LEU A 1 89 ? -24.254 33.219 -39.991 1.00 0.00 85 LEU A CA 5
ATOM 7051 C C . LEU A 1 89 ? -23.824 33.771 -41.346 1.00 0.00 85 LEU A C 5
ATOM 7052 O O . LEU A 1 89 ? -23.639 33.028 -42.310 1.00 0.00 85 LEU A O 5
ATOM 7068 N N . SER A 1 90 ? -23.674 35.084 -41.409 1.00 0.00 86 SER A N 5
ATOM 7069 C CA . SER A 1 90 ? -23.290 35.753 -42.642 1.00 0.00 86 SER A CA 5
ATOM 7070 C C . SER A 1 90 ? -21.833 36.206 -42.583 1.00 0.00 86 SER A C 5
ATOM 7071 O O . SER A 1 90 ? -21.508 37.343 -42.925 1.00 0.00 86 SER A O 5
ATOM 7079 N N . THR A 1 91 ? -20.955 35.316 -42.142 1.00 0.00 87 THR A N 5
ATOM 7080 C CA . THR A 1 91 ? -19.539 35.637 -42.034 1.00 0.00 87 THR A CA 5
ATOM 7081 C C . THR A 1 91 ? -18.690 34.565 -42.719 1.00 0.00 87 THR A C 5
ATOM 7082 O O . THR A 1 91 ? -18.081 33.717 -42.062 1.00 0.00 87 THR A O 5
ATOM 7093 N N . ASP A 1 92 ? -18.668 34.599 -44.044 1.00 0.00 88 ASP A N 5
ATOM 7094 C CA . ASP A 1 92 ? -17.859 33.667 -44.829 1.00 0.00 88 ASP A CA 5
ATOM 7095 C C . ASP A 1 92 ? -17.142 34.422 -45.930 1.00 0.00 88 ASP A C 5
ATOM 7096 O O . ASP A 1 92 ? -17.751 34.634 -46.998 1.00 0.00 88 ASP A O 5
ATOM 7106 N N . GLY A 1 1 ? -65.638 -3.003 9.873 1.00 0.00 -3 GLY A N 6
ATOM 7107 C CA . GLY A 1 1 ? -64.652 -1.964 9.490 1.00 0.00 -3 GLY A CA 6
ATOM 7108 C C . GLY A 1 1 ? -64.043 -2.229 8.130 1.00 0.00 -3 GLY A C 6
ATOM 7109 O O . GLY A 1 1 ? -62.821 -2.281 7.989 1.00 0.00 -3 GLY A O 6
ATOM 7115 N N . ALA A 1 2 ? -64.894 -2.411 7.128 1.00 0.00 -2 ALA A N 6
ATOM 7116 C CA . ALA A 1 2 ? -64.441 -2.656 5.769 1.00 0.00 -2 ALA A CA 6
ATOM 7117 C C . ALA A 1 2 ? -65.446 -2.107 4.765 1.00 0.00 -2 ALA A C 6
ATOM 7118 O O . ALA A 1 2 ? -66.334 -2.822 4.304 1.00 0.00 -2 ALA A O 6
ATOM 7125 N N . HIS A 1 3 ? -65.315 -0.829 4.439 1.00 0.00 -1 HIS A N 6
ATOM 7126 C CA . HIS A 1 3 ? -66.228 -0.190 3.494 1.00 0.00 -1 HIS A CA 6
ATOM 7127 C C . HIS A 1 3 ? -65.585 -0.057 2.120 1.00 0.00 -1 HIS A C 6
ATOM 7128 O O . HIS A 1 3 ? -66.271 0.154 1.123 1.00 0.00 -1 HIS A O 6
ATOM 7143 N N . MET A 1 4 ? -64.267 -0.182 2.068 1.00 0.00 0 MET A N 6
ATOM 7144 C CA . MET A 1 4 ? -63.539 -0.072 0.810 1.00 0.00 0 MET A CA 6
ATOM 7145 C C . MET A 1 4 ? -62.748 -1.354 0.561 1.00 0.00 0 MET A C 6
ATOM 7146 O O . MET A 1 4 ? -61.625 -1.327 0.056 1.00 0.00 0 MET A O 6
ATOM 7160 N N . MET A 1 5 ? -63.358 -2.474 0.944 1.00 0.00 1 MET A N 6
ATOM 7161 C CA . MET A 1 5 ? -62.766 -3.804 0.798 1.00 0.00 1 MET A CA 6
ATOM 7162 C C . MET A 1 5 ? -61.397 -3.875 1.480 1.00 0.00 1 MET A C 6
ATOM 7163 O O . MET A 1 5 ? -60.350 -3.815 0.829 1.00 0.00 1 MET A O 6
ATOM 7177 N N . GLN A 1 6 ? -61.418 -4.023 2.803 1.00 0.00 2 GLN A N 6
ATOM 7178 C CA . GLN A 1 6 ? -60.193 -4.063 3.597 1.00 0.00 2 GLN A CA 6
ATOM 7179 C C . GLN A 1 6 ? -59.359 -5.284 3.223 1.00 0.00 2 GLN A C 6
ATOM 7180 O O . GLN A 1 6 ? -58.138 -5.283 3.366 1.00 0.00 2 GLN A O 6
ATOM 7194 N N . ALA A 1 7 ? -60.032 -6.315 2.728 1.00 0.00 3 ALA A N 6
ATOM 7195 C CA . ALA A 1 7 ? -59.365 -7.524 2.273 1.00 0.00 3 ALA A CA 6
ATOM 7196 C C . ALA A 1 7 ? -58.369 -7.210 1.163 1.00 0.00 3 ALA A C 6
ATOM 7197 O O . ALA A 1 7 ? -57.225 -7.673 1.189 1.00 0.00 3 ALA A O 6
ATOM 7204 N N . ARG A 1 8 ? -58.806 -6.407 0.202 1.00 0.00 4 ARG A N 6
ATOM 7205 C CA . ARG A 1 8 ? -57.966 -6.037 -0.928 1.00 0.00 4 ARG A CA 6
ATOM 7206 C C . ARG A 1 8 ? -56.913 -5.029 -0.488 1.00 0.00 4 ARG A C 6
ATOM 7207 O O . ARG A 1 8 ? -55.810 -4.988 -1.033 1.00 0.00 4 ARG A O 6
ATOM 7228 N N . ARG A 1 9 ? -57.257 -4.236 0.521 1.00 0.00 5 ARG A N 6
ATOM 7229 C CA . ARG A 1 9 ? -56.341 -3.244 1.065 1.00 0.00 5 ARG A CA 6
ATOM 7230 C C . ARG A 1 9 ? -55.180 -3.939 1.766 1.00 0.00 5 ARG A C 6
ATOM 7231 O O . ARG A 1 9 ? -54.017 -3.586 1.565 1.00 0.00 5 ARG A O 6
ATOM 7252 N N . GLU A 1 10 ? -55.509 -4.940 2.571 1.00 0.00 6 GLU A N 6
ATOM 7253 C CA . GLU A 1 10 ? -54.503 -5.725 3.266 1.00 0.00 6 GLU A CA 6
ATOM 7254 C C . GLU A 1 10 ? -53.613 -6.430 2.252 1.00 0.00 6 GLU A C 6
ATOM 7255 O O . GLU A 1 10 ? -52.391 -6.340 2.322 1.00 0.00 6 GLU A O 6
ATOM 7267 N N . GLU A 1 11 ? -54.240 -7.124 1.307 1.00 0.00 7 GLU A N 6
ATOM 7268 C CA . GLU A 1 11 ? -53.518 -7.767 0.215 1.00 0.00 7 GLU A CA 6
ATOM 7269 C C . GLU A 1 11 ? -52.617 -6.788 -0.537 1.00 0.00 7 GLU A C 6
ATOM 7270 O O . GLU A 1 11 ? -51.510 -7.148 -0.936 1.00 0.00 7 GLU A O 6
ATOM 7282 N N . LEU A 1 12 ? -53.065 -5.551 -0.713 1.00 0.00 8 LEU A N 6
ATOM 7283 C CA . LEU A 1 12 ? -52.277 -4.568 -1.437 1.00 0.00 8 LEU A CA 6
ATOM 7284 C C . LEU A 1 12 ? -51.060 -4.171 -0.612 1.00 0.00 8 LEU A C 6
ATOM 7285 O O . LEU A 1 12 ? -49.944 -4.139 -1.119 1.00 0.00 8 LEU A O 6
ATOM 7301 N N . LEU A 1 13 ? -51.290 -3.864 0.659 1.00 0.00 9 LEU A N 6
ATOM 7302 C CA . LEU A 1 13 ? -50.202 -3.547 1.581 1.00 0.00 9 LEU A CA 6
ATOM 7303 C C . LEU A 1 13 ? -49.250 -4.731 1.737 1.00 0.00 9 LEU A C 6
ATOM 7304 O O . LEU A 1 13 ? -48.045 -4.549 1.933 1.00 0.00 9 LEU A O 6
ATOM 7320 N N . ALA A 1 14 ? -49.794 -5.937 1.636 1.00 0.00 10 ALA A N 6
ATOM 7321 C CA . ALA A 1 14 ? -48.990 -7.147 1.633 1.00 0.00 10 ALA A CA 6
ATOM 7322 C C . ALA A 1 14 ? -48.063 -7.152 0.424 1.00 0.00 10 ALA A C 6
ATOM 7323 O O . ALA A 1 14 ? -46.887 -7.496 0.523 1.00 0.00 10 ALA A O 6
ATOM 7330 N N . LYS A 1 15 ? -48.612 -6.757 -0.717 1.00 0.00 11 LYS A N 6
ATOM 7331 C CA . LYS A 1 15 ? -47.850 -6.664 -1.954 1.00 0.00 11 LYS A CA 6
ATOM 7332 C C . LYS A 1 15 ? -46.909 -5.465 -1.915 1.00 0.00 11 LYS A C 6
ATOM 7333 O O . LYS A 1 15 ? -45.856 -5.461 -2.552 1.00 0.00 11 LYS A O 6
ATOM 7352 N N . LYS A 1 16 ? -47.297 -4.451 -1.150 1.00 0.00 12 LYS A N 6
ATOM 7353 C CA . LYS A 1 16 ? -46.507 -3.240 -0.994 1.00 0.00 12 LYS A CA 6
ATOM 7354 C C . LYS A 1 16 ? -45.214 -3.549 -0.242 1.00 0.00 12 LYS A C 6
ATOM 7355 O O . LYS A 1 16 ? -44.234 -2.802 -0.320 1.00 0.00 12 LYS A O 6
ATOM 7374 N N . ALA A 1 17 ? -45.226 -4.665 0.484 1.00 0.00 13 ALA A N 6
ATOM 7375 C CA . ALA A 1 17 ? -44.069 -5.125 1.235 1.00 0.00 13 ALA A CA 6
ATOM 7376 C C . ALA A 1 17 ? -42.898 -5.445 0.313 1.00 0.00 13 ALA A C 6
ATOM 7377 O O . ALA A 1 17 ? -41.759 -5.551 0.762 1.00 0.00 13 ALA A O 6
ATOM 7384 N N . ARG A 1 18 ? -43.189 -5.621 -0.973 1.00 0.00 14 ARG A N 6
ATOM 7385 C CA . ARG A 1 18 ? -42.150 -5.832 -1.978 1.00 0.00 14 ARG A CA 6
ATOM 7386 C C . ARG A 1 18 ? -41.136 -4.692 -1.960 1.00 0.00 14 ARG A C 6
ATOM 7387 O O . ARG A 1 18 ? -39.928 -4.926 -2.029 1.00 0.00 14 ARG A O 6
ATOM 7408 N N . LEU A 1 19 ? -41.629 -3.463 -1.848 1.00 0.00 15 LEU A N 6
ATOM 7409 C CA . LEU A 1 19 ? -40.758 -2.297 -1.775 1.00 0.00 15 LEU A CA 6
ATOM 7410 C C . LEU A 1 19 ? -39.972 -2.310 -0.473 1.00 0.00 15 LEU A C 6
ATOM 7411 O O . LEU A 1 19 ? -38.803 -1.932 -0.436 1.00 0.00 15 LEU A O 6
ATOM 7427 N N . ALA A 1 20 ? -40.623 -2.765 0.592 1.00 0.00 16 ALA A N 6
ATOM 7428 C CA . ALA A 1 20 ? -39.973 -2.917 1.882 1.00 0.00 16 ALA A CA 6
ATOM 7429 C C . ALA A 1 20 ? -38.851 -3.944 1.795 1.00 0.00 16 ALA A C 6
ATOM 7430 O O . ALA A 1 20 ? -37.819 -3.800 2.440 1.00 0.00 16 ALA A O 6
ATOM 7437 N N . GLU A 1 21 ? -39.067 -4.979 0.987 1.00 0.00 17 GLU A N 6
ATOM 7438 C CA . GLU A 1 21 ? -38.055 -6.006 0.757 1.00 0.00 17 GLU A CA 6
ATOM 7439 C C . GLU A 1 21 ? -36.847 -5.411 0.045 1.00 0.00 17 GLU A C 6
ATOM 7440 O O . GLU A 1 21 ? -35.708 -5.587 0.481 1.00 0.00 17 GLU A O 6
ATOM 7452 N N . ILE A 1 22 ? -37.105 -4.704 -1.049 1.00 0.00 18 ILE A N 6
ATOM 7453 C CA . ILE A 1 22 ? -36.051 -4.039 -1.799 1.00 0.00 18 ILE A CA 6
ATOM 7454 C C . ILE A 1 22 ? -35.285 -3.062 -0.905 1.00 0.00 18 ILE A C 6
ATOM 7455 O O . ILE A 1 22 ? -34.051 -3.040 -0.904 1.00 0.00 18 ILE A O 6
ATOM 7471 N N . LYS A 1 23 ? -36.022 -2.267 -0.141 1.00 0.00 19 LYS A N 6
ATOM 7472 C CA . LYS A 1 23 ? -35.422 -1.336 0.808 1.00 0.00 19 LYS A CA 6
ATOM 7473 C C . LYS A 1 23 ? -34.616 -2.087 1.870 1.00 0.00 19 LYS A C 6
ATOM 7474 O O . LYS A 1 23 ? -33.536 -1.653 2.270 1.00 0.00 19 LYS A O 6
ATOM 7493 N N . ARG A 1 24 ? -35.148 -3.224 2.309 1.00 0.00 20 ARG A N 6
ATOM 7494 C CA . ARG A 1 24 ? -34.513 -4.032 3.344 1.00 0.00 20 ARG A CA 6
ATOM 7495 C C . ARG A 1 24 ? -33.162 -4.554 2.873 1.00 0.00 20 ARG A C 6
ATOM 7496 O O . ARG A 1 24 ? -32.231 -4.663 3.660 1.00 0.00 20 ARG A O 6
ATOM 7517 N N . GLN A 1 25 ? -33.059 -4.866 1.586 1.00 0.00 21 GLN A N 6
ATOM 7518 C CA . GLN A 1 25 ? -31.791 -5.303 1.006 1.00 0.00 21 GLN A CA 6
ATOM 7519 C C . GLN A 1 25 ? -30.756 -4.189 1.111 1.00 0.00 21 GLN A C 6
ATOM 7520 O O . GLN A 1 25 ? -29.582 -4.429 1.410 1.00 0.00 21 GLN A O 6
ATOM 7534 N N . ARG A 1 26 ? -31.202 -2.969 0.851 1.00 0.00 22 ARG A N 6
ATOM 7535 C CA . ARG A 1 26 ? -30.353 -1.797 0.966 1.00 0.00 22 ARG A CA 6
ATOM 7536 C C . ARG A 1 26 ? -29.925 -1.590 2.418 1.00 0.00 22 ARG A C 6
ATOM 7537 O O . ARG A 1 26 ? -28.737 -1.474 2.713 1.00 0.00 22 ARG A O 6
ATOM 7558 N N . GLU A 1 27 ? -30.903 -1.559 3.318 1.00 0.00 23 GLU A N 6
ATOM 7559 C CA . GLU A 1 27 ? -30.637 -1.377 4.742 1.00 0.00 23 GLU A CA 6
ATOM 7560 C C . GLU A 1 27 ? -29.863 -2.559 5.324 1.00 0.00 23 GLU A C 6
ATOM 7561 O O . GLU A 1 27 ? -29.217 -2.441 6.369 1.00 0.00 23 GLU A O 6
ATOM 7573 N N . LEU A 1 28 ? -29.917 -3.686 4.631 1.00 0.00 24 LEU A N 6
ATOM 7574 C CA . LEU A 1 28 ? -29.166 -4.860 5.027 1.00 0.00 24 LEU A CA 6
ATOM 7575 C C . LEU A 1 28 ? -27.692 -4.591 4.784 1.00 0.00 24 LEU A C 6
ATOM 7576 O O . LEU A 1 28 ? -26.864 -4.741 5.677 1.00 0.00 24 LEU A O 6
ATOM 7592 N N . ARG A 1 29 ? -27.394 -4.165 3.562 1.00 0.00 25 ARG A N 6
ATOM 7593 C CA . ARG A 1 29 ? -26.047 -3.765 3.175 1.00 0.00 25 ARG A CA 6
ATOM 7594 C C . ARG A 1 29 ? -25.566 -2.585 4.017 1.00 0.00 25 ARG A C 6
ATOM 7595 O O . ARG A 1 29 ? -24.376 -2.454 4.284 1.00 0.00 25 ARG A O 6
ATOM 7616 N N . ALA A 1 30 ? -26.501 -1.754 4.459 1.00 0.00 26 ALA A N 6
ATOM 7617 C CA . ALA A 1 30 ? -26.164 -0.573 5.240 1.00 0.00 26 ALA A CA 6
ATOM 7618 C C . ALA A 1 30 ? -25.663 -0.972 6.619 1.00 0.00 26 ALA A C 6
ATOM 7619 O O . ALA A 1 30 ? -24.662 -0.450 7.105 1.00 0.00 26 ALA A O 6
ATOM 7626 N N . GLN A 1 31 ? -26.366 -1.900 7.248 1.00 0.00 27 GLN A N 6
ATOM 7627 C CA . GLN A 1 31 ? -25.961 -2.409 8.550 1.00 0.00 27 GLN A CA 6
ATOM 7628 C C . GLN A 1 31 ? -24.787 -3.375 8.405 1.00 0.00 27 GLN A C 6
ATOM 7629 O O . GLN A 1 31 ? -23.975 -3.527 9.317 1.00 0.00 27 GLN A O 6
ATOM 7643 N N . GLN A 1 32 ? -24.708 -4.025 7.251 1.00 0.00 28 GLN A N 6
ATOM 7644 C CA . GLN A 1 32 ? -23.674 -5.008 6.987 1.00 0.00 28 GLN A CA 6
ATOM 7645 C C . GLN A 1 32 ? -22.332 -4.325 6.746 1.00 0.00 28 GLN A C 6
ATOM 7646 O O . GLN A 1 32 ? -21.326 -4.673 7.367 1.00 0.00 28 GLN A O 6
ATOM 7660 N N . ALA A 1 33 ? -22.324 -3.353 5.842 1.00 0.00 29 ALA A N 6
ATOM 7661 C CA . ALA A 1 33 ? -21.116 -2.618 5.520 1.00 0.00 29 ALA A CA 6
ATOM 7662 C C . ALA A 1 33 ? -20.777 -1.636 6.628 1.00 0.00 29 ALA A C 6
ATOM 7663 O O . ALA A 1 33 ? -19.642 -1.603 7.100 1.00 0.00 29 ALA A O 6
ATOM 7670 N N . ALA A 1 34 ? -21.762 -0.839 7.030 1.00 0.00 30 ALA A N 6
ATOM 7671 C CA . ALA A 1 34 ? -21.599 0.100 8.139 1.00 0.00 30 ALA A CA 6
ATOM 7672 C C . ALA A 1 34 ? -20.419 1.042 7.900 1.00 0.00 30 ALA A C 6
ATOM 7673 O O . ALA A 1 34 ? -19.580 1.257 8.781 1.00 0.00 30 ALA A O 6
ATOM 7680 N N . GLY A 1 35 ? -20.352 1.572 6.685 1.00 0.00 31 GLY A N 6
ATOM 7681 C CA . GLY A 1 35 ? -19.360 2.578 6.349 1.00 0.00 31 GLY A CA 6
ATOM 7682 C C . GLY A 1 35 ? -17.933 2.057 6.348 1.00 0.00 31 GLY A C 6
ATOM 7683 O O . GLY A 1 35 ? -17.011 2.769 6.741 1.00 0.00 31 GLY A O 6
ATOM 7687 N N . ARG A 1 36 ? -17.743 0.821 5.910 1.00 0.00 32 ARG A N 6
ATOM 7688 C CA . ARG A 1 36 ? -16.403 0.253 5.795 1.00 0.00 32 ARG A CA 6
ATOM 7689 C C . ARG A 1 36 ? -15.850 0.465 4.389 1.00 0.00 32 ARG A C 6
ATOM 7690 O O . ARG A 1 36 ? -15.456 -0.490 3.719 1.00 0.00 32 ARG A O 6
ATOM 7711 N N . SER A 1 37 ? -15.824 1.726 3.965 1.00 0.00 33 SER A N 6
ATOM 7712 C CA . SER A 1 37 ? -15.340 2.106 2.636 1.00 0.00 33 SER A CA 6
ATOM 7713 C C . SER A 1 37 ? -16.217 1.506 1.540 1.00 0.00 33 SER A C 6
ATOM 7714 O O . SER A 1 37 ? -15.836 0.537 0.877 1.00 0.00 33 SER A O 6
ATOM 7722 N N . ILE A 1 38 ? -17.391 2.090 1.354 1.00 0.00 34 ILE A N 6
ATOM 7723 C CA . ILE A 1 38 ? -18.320 1.628 0.330 1.00 0.00 34 ILE A CA 6
ATOM 7724 C C . ILE A 1 38 ? -18.816 2.791 -0.519 1.00 0.00 34 ILE A C 6
ATOM 7725 O O . ILE A 1 38 ? -20.017 2.987 -0.703 1.00 0.00 34 ILE A O 6
ATOM 7741 N N . THR A 1 39 ? -17.883 3.566 -1.038 1.00 0.00 35 THR A N 6
ATOM 7742 C CA . THR A 1 39 ? -18.223 4.676 -1.908 1.00 0.00 35 THR A CA 6
ATOM 7743 C C . THR A 1 39 ? -17.691 4.433 -3.322 1.00 0.00 35 THR A C 6
ATOM 7744 O O . THR A 1 39 ? -16.639 4.949 -3.701 1.00 0.00 35 THR A O 6
ATOM 7755 N N . PRO A 1 40 ? -18.411 3.634 -4.122 1.00 0.00 36 PRO A N 6
ATOM 7756 C CA . PRO A 1 40 ? -18.018 3.303 -5.478 1.00 0.00 36 PRO A CA 6
ATOM 7757 C C . PRO A 1 40 ? -18.658 4.239 -6.493 1.00 0.00 36 PRO A C 6
ATOM 7758 O O . PRO A 1 40 ? -19.329 3.808 -7.431 1.00 0.00 36 PRO A O 6
ATOM 7769 N N . SER A 1 41 ? -18.450 5.526 -6.290 1.00 0.00 37 SER A N 6
ATOM 7770 C CA . SER A 1 41 ? -19.034 6.536 -7.156 1.00 0.00 37 SER A CA 6
ATOM 7771 C C . SER A 1 41 ? -17.943 7.384 -7.794 1.00 0.00 37 SER A C 6
ATOM 7772 O O . SER A 1 41 ? -18.080 8.598 -7.942 1.00 0.00 37 SER A O 6
ATOM 7780 N N . GLU A 1 42 ? -16.853 6.730 -8.160 1.00 0.00 38 GLU A N 6
ATOM 7781 C CA . GLU A 1 42 ? -15.753 7.391 -8.841 1.00 0.00 38 GLU A CA 6
ATOM 7782 C C . GLU A 1 42 ? -15.193 6.455 -9.905 1.00 0.00 38 GLU A C 6
ATOM 7783 O O . GLU A 1 42 ? -13.982 6.258 -10.023 1.00 0.00 38 GLU A O 6
ATOM 7795 N N . LEU A 1 43 ? -16.098 5.871 -10.672 1.00 0.00 39 LEU A N 6
ATOM 7796 C CA . LEU A 1 43 ? -15.733 4.892 -11.686 1.00 0.00 39 LEU A CA 6
ATOM 7797 C C . LEU A 1 43 ? -15.873 5.477 -13.086 1.00 0.00 39 LEU A C 6
ATOM 7798 O O . LEU A 1 43 ? -16.155 4.758 -14.050 1.00 0.00 39 LEU A O 6
ATOM 7814 N N . VAL A 1 44 ? -15.644 6.785 -13.180 1.00 0.00 40 VAL A N 6
ATOM 7815 C CA . VAL A 1 44 ? -15.751 7.522 -14.436 1.00 0.00 40 VAL A CA 6
ATOM 7816 C C . VAL A 1 44 ? -17.209 7.658 -14.862 1.00 0.00 40 VAL A C 6
ATOM 7817 O O . VAL A 1 44 ? -17.838 6.701 -15.311 1.00 0.00 40 VAL A O 6
ATOM 7830 N N . SER A 1 45 ? -17.745 8.852 -14.692 1.00 0.00 41 SER A N 6
ATOM 7831 C CA . SER A 1 45 ? -19.111 9.143 -15.092 1.00 0.00 41 SER A CA 6
ATOM 7832 C C . SER A 1 45 ? -19.173 10.483 -15.823 1.00 0.00 41 SER A C 6
ATOM 7833 O O . SER A 1 45 ? -19.457 11.522 -15.225 1.00 0.00 41 SER A O 6
ATOM 7841 N N . PRO A 1 46 ? -18.886 10.477 -17.137 1.00 0.00 42 PRO A N 6
ATOM 7842 C CA . PRO A 1 46 ? -18.873 11.691 -17.960 1.00 0.00 42 PRO A CA 6
ATOM 7843 C C . PRO A 1 46 ? -20.274 12.238 -18.261 1.00 0.00 42 PRO A C 6
ATOM 7844 O O . PRO A 1 46 ? -20.425 13.170 -19.053 1.00 0.00 42 PRO A O 6
ATOM 7855 N N . THR A 1 47 ? -21.294 11.662 -17.642 1.00 0.00 43 THR A N 6
ATOM 7856 C CA . THR A 1 47 ? -22.647 12.182 -17.774 1.00 0.00 43 THR A CA 6
ATOM 7857 C C . THR A 1 47 ? -23.116 12.780 -16.445 1.00 0.00 43 THR A C 6
ATOM 7858 O O . THR A 1 47 ? -23.565 12.057 -15.551 1.00 0.00 43 THR A O 6
ATOM 7869 N N . PRO A 1 48 ? -23.017 14.112 -16.296 1.00 0.00 44 PRO A N 6
ATOM 7870 C CA . PRO A 1 48 ? -23.437 14.814 -15.090 1.00 0.00 44 PRO A CA 6
ATOM 7871 C C . PRO A 1 48 ? -24.911 15.200 -15.135 1.00 0.00 44 PRO A C 6
ATOM 7872 O O . PRO A 1 48 ? -25.273 16.353 -14.900 1.00 0.00 44 PRO A O 6
ATOM 7883 N N . SER A 1 49 ? -25.756 14.231 -15.450 1.00 0.00 45 SER A N 6
ATOM 7884 C CA . SER A 1 49 ? -27.190 14.459 -15.514 1.00 0.00 45 SER A CA 6
ATOM 7885 C C . SER A 1 49 ? -27.783 14.483 -14.110 1.00 0.00 45 SER A C 6
ATOM 7886 O O . SER A 1 49 ? -28.140 13.436 -13.563 1.00 0.00 45 SER A O 6
ATOM 7894 N N . ARG A 1 50 ? -27.851 15.678 -13.529 1.00 0.00 46 ARG A N 6
ATOM 7895 C CA . ARG A 1 50 ? -28.408 15.876 -12.196 1.00 0.00 46 ARG A CA 6
ATOM 7896 C C . ARG A 1 50 ? -27.636 15.052 -11.166 1.00 0.00 46 ARG A C 6
ATOM 7897 O O . ARG A 1 50 ? -28.132 14.053 -10.644 1.00 0.00 46 ARG A O 6
ATOM 7918 N N . ALA A 1 51 ? -26.413 15.479 -10.884 1.00 0.00 47 ALA A N 6
ATOM 7919 C CA . ALA A 1 51 ? -25.551 14.776 -9.944 1.00 0.00 47 ALA A CA 6
ATOM 7920 C C . ALA A 1 51 ? -25.594 15.436 -8.569 1.00 0.00 47 ALA A C 6
ATOM 7921 O O . ALA A 1 51 ? -24.713 15.222 -7.731 1.00 0.00 47 ALA A O 6
ATOM 7928 N N . ASN A 1 52 ? -26.627 16.234 -8.349 1.00 0.00 48 ASN A N 6
ATOM 7929 C CA . ASN A 1 52 ? -26.817 16.941 -7.087 1.00 0.00 48 ASN A CA 6
ATOM 7930 C C . ASN A 1 52 ? -28.308 17.164 -6.856 1.00 0.00 48 ASN A C 6
ATOM 7931 O O . ASN A 1 52 ? -29.011 17.573 -7.779 1.00 0.00 48 ASN A O 6
ATOM 7942 N N . SER A 1 53 ? -28.777 16.885 -5.634 1.00 0.00 49 SER A N 6
ATOM 7943 C CA . SER A 1 53 ? -30.192 17.037 -5.247 1.00 0.00 49 SER A CA 6
ATOM 7944 C C . SER A 1 53 ? -31.145 16.321 -6.216 1.00 0.00 49 SER A C 6
ATOM 7945 O O . SER A 1 53 ? -31.514 16.849 -7.268 1.00 0.00 49 SER A O 6
ATOM 7953 N N . ARG A 1 54 ? -31.533 15.103 -5.855 1.00 0.00 50 ARG A N 6
ATOM 7954 C CA . ARG A 1 54 ? -32.446 14.312 -6.671 1.00 0.00 50 ARG A CA 6
ATOM 7955 C C . ARG A 1 54 ? -33.748 14.037 -5.923 1.00 0.00 50 ARG A C 6
ATOM 7956 O O . ARG A 1 54 ? -34.173 12.886 -5.802 1.00 0.00 50 ARG A O 6
ATOM 7977 N N . ARG A 1 55 ? -34.384 15.089 -5.429 1.00 0.00 51 ARG A N 6
ATOM 7978 C CA . ARG A 1 55 ? -35.631 14.943 -4.696 1.00 0.00 51 ARG A CA 6
ATOM 7979 C C . ARG A 1 55 ? -36.377 16.270 -4.643 1.00 0.00 51 ARG A C 6
ATOM 7980 O O . ARG A 1 55 ? -36.469 16.906 -3.592 1.00 0.00 51 ARG A O 6
ATOM 8001 N N . GLU A 1 56 ? -36.929 16.674 -5.780 1.00 0.00 52 GLU A N 6
ATOM 8002 C CA . GLU A 1 56 ? -37.674 17.922 -5.881 1.00 0.00 52 GLU A CA 6
ATOM 8003 C C . GLU A 1 56 ? -38.676 17.819 -7.023 1.00 0.00 52 GLU A C 6
ATOM 8004 O O . GLU A 1 56 ? -38.462 18.357 -8.112 1.00 0.00 52 GLU A O 6
ATOM 8016 N N . ILE A 1 57 ? -39.771 17.123 -6.763 1.00 0.00 53 ILE A N 6
ATOM 8017 C CA . ILE A 1 57 ? -40.835 16.964 -7.744 1.00 0.00 53 ILE A CA 6
ATOM 8018 C C . ILE A 1 57 ? -41.548 18.295 -7.955 1.00 0.00 53 ILE A C 6
ATOM 8019 O O . ILE A 1 57 ? -42.123 18.562 -9.016 1.00 0.00 53 ILE A O 6
ATOM 8035 N N . GLU A 1 58 ? -41.458 19.145 -6.943 1.00 0.00 54 GLU A N 6
ATOM 8036 C CA . GLU A 1 58 ? -42.062 20.473 -6.976 1.00 0.00 54 GLU A CA 6
ATOM 8037 C C . GLU A 1 58 ? -41.436 21.323 -8.081 1.00 0.00 54 GLU A C 6
ATOM 8038 O O . GLU A 1 58 ? -42.065 22.244 -8.603 1.00 0.00 54 GLU A O 6
ATOM 8050 N N . SER A 1 59 ? -40.208 20.992 -8.454 1.00 0.00 55 SER A N 6
ATOM 8051 C CA . SER A 1 59 ? -39.496 21.741 -9.474 1.00 0.00 55 SER A CA 6
ATOM 8052 C C . SER A 1 59 ? -39.078 20.832 -10.626 1.00 0.00 55 SER A C 6
ATOM 8053 O O . SER A 1 59 ? -38.021 21.017 -11.235 1.00 0.00 55 SER A O 6
ATOM 8061 N N . LEU A 1 60 ? -39.911 19.837 -10.909 1.00 0.00 56 LEU A N 6
ATOM 8062 C CA . LEU A 1 60 ? -39.684 18.953 -12.047 1.00 0.00 56 LEU A CA 6
ATOM 8063 C C . LEU A 1 60 ? -40.542 19.362 -13.237 1.00 0.00 56 LEU A C 6
ATOM 8064 O O . LEU A 1 60 ? -40.091 19.314 -14.379 1.00 0.00 56 LEU A O 6
ATOM 8080 N N . ILE A 1 61 ? -41.764 19.799 -12.961 1.00 0.00 57 ILE A N 6
ATOM 8081 C CA . ILE A 1 61 ? -42.731 20.097 -14.011 1.00 0.00 57 ILE A CA 6
ATOM 8082 C C . ILE A 1 61 ? -42.241 21.244 -14.883 1.00 0.00 57 ILE A C 6
ATOM 8083 O O . ILE A 1 61 ? -42.340 21.200 -16.109 1.00 0.00 57 ILE A O 6
ATOM 8099 N N . ASP A 1 62 ? -41.673 22.252 -14.240 1.00 0.00 58 ASP A N 6
ATOM 8100 C CA . ASP A 1 62 ? -41.159 23.424 -14.938 1.00 0.00 58 ASP A CA 6
ATOM 8101 C C . ASP A 1 62 ? -39.969 23.060 -15.812 1.00 0.00 58 ASP A C 6
ATOM 8102 O O . ASP A 1 62 ? -39.686 23.729 -16.804 1.00 0.00 58 ASP A O 6
ATOM 8111 N N . SER A 1 63 ? -39.281 21.993 -15.443 1.00 0.00 59 SER A N 6
ATOM 8112 C CA . SER A 1 63 ? -38.135 21.530 -16.210 1.00 0.00 59 SER A CA 6
ATOM 8113 C C . SER A 1 63 ? -38.610 20.648 -17.363 1.00 0.00 59 SER A C 6
ATOM 8114 O O . SER A 1 63 ? -38.076 20.717 -18.472 1.00 0.00 59 SER A O 6
ATOM 8122 N N . ILE A 1 64 ? -39.648 19.854 -17.107 1.00 0.00 60 ILE A N 6
ATOM 8123 C CA . ILE A 1 64 ? -40.228 18.986 -18.120 1.00 0.00 60 ILE A CA 6
ATOM 8124 C C . ILE A 1 64 ? -40.889 19.826 -19.207 1.00 0.00 60 ILE A C 6
ATOM 8125 O O . ILE A 1 64 ? -40.967 19.430 -20.373 1.00 0.00 60 ILE A O 6
ATOM 8141 N N . LEU A 1 65 ? -41.324 21.012 -18.809 1.00 0.00 61 LEU A N 6
ATOM 8142 C CA . LEU A 1 65 ? -41.930 21.969 -19.722 1.00 0.00 61 LEU A CA 6
ATOM 8143 C C . LEU A 1 65 ? -40.944 22.380 -20.817 1.00 0.00 61 LEU A C 6
ATOM 8144 O O . LEU A 1 65 ? -41.343 22.811 -21.901 1.00 0.00 61 LEU A O 6
ATOM 8160 N N . SER A 1 66 ? -39.658 22.214 -20.540 1.00 0.00 62 SER A N 6
ATOM 8161 C CA . SER A 1 66 ? -38.621 22.584 -21.488 1.00 0.00 62 SER A CA 6
ATOM 8162 C C . SER A 1 66 ? -37.775 21.357 -21.839 1.00 0.00 62 SER A C 6
ATOM 8163 O O . SER A 1 66 ? -36.607 21.471 -22.206 1.00 0.00 62 SER A O 6
ATOM 8171 N N . SER A 1 67 ? -38.380 20.181 -21.717 1.00 0.00 63 SER A N 6
ATOM 8172 C CA . SER A 1 67 ? -37.722 18.932 -22.084 1.00 0.00 63 SER A CA 6
ATOM 8173 C C . SER A 1 67 ? -38.764 17.882 -22.457 1.00 0.00 63 SER A C 6
ATOM 8174 O O . SER A 1 67 ? -38.846 16.811 -21.849 1.00 0.00 63 SER A O 6
ATOM 8182 N N . SER A 1 68 ? -39.574 18.205 -23.453 1.00 0.00 64 SER A N 6
ATOM 8183 C CA . SER A 1 68 ? -40.627 17.311 -23.906 1.00 0.00 64 SER A CA 6
ATOM 8184 C C . SER A 1 68 ? -40.956 17.577 -25.370 1.00 0.00 64 SER A C 6
ATOM 8185 O O . SER A 1 68 ? -42.122 17.642 -25.760 1.00 0.00 64 SER A O 6
ATOM 8193 N N . ALA A 1 69 ? -39.917 17.719 -26.181 1.00 0.00 65 ALA A N 6
ATOM 8194 C CA . ALA A 1 69 ? -40.085 18.059 -27.587 1.00 0.00 65 ALA A CA 6
ATOM 8195 C C . ALA A 1 69 ? -40.305 16.817 -28.445 1.00 0.00 65 ALA A C 6
ATOM 8196 O O . ALA A 1 69 ? -40.378 16.905 -29.671 1.00 0.00 65 ALA A O 6
ATOM 8203 N N . GLY A 1 70 ? -40.407 15.667 -27.799 1.00 0.00 66 GLY A N 6
ATOM 8204 C CA . GLY A 1 70 ? -40.681 14.440 -28.516 1.00 0.00 66 GLY A CA 6
ATOM 8205 C C . GLY A 1 70 ? -39.531 13.456 -28.441 1.00 0.00 66 GLY A C 6
ATOM 8206 O O . GLY A 1 70 ? -38.439 13.729 -28.945 1.00 0.00 66 GLY A O 6
ATOM 8210 N N . ALA A 1 71 ? -39.769 12.309 -27.812 1.00 0.00 67 ALA A N 6
ATOM 8211 C CA . ALA A 1 71 ? -38.752 11.267 -27.705 1.00 0.00 67 ALA A CA 6
ATOM 8212 C C . ALA A 1 71 ? -38.776 10.346 -28.925 1.00 0.00 67 ALA A C 6
ATOM 8213 O O . ALA A 1 71 ? -38.054 9.348 -28.984 1.00 0.00 67 ALA A O 6
ATOM 8220 N N . ASN A 1 72 ? -39.596 10.698 -29.902 1.00 0.00 68 ASN A N 6
ATOM 8221 C CA . ASN A 1 72 ? -39.728 9.917 -31.127 1.00 0.00 68 ASN A CA 6
ATOM 8222 C C . ASN A 1 72 ? -40.264 10.817 -32.232 1.00 0.00 68 ASN A C 6
ATOM 8223 O O . ASN A 1 72 ? -41.422 10.723 -32.635 1.00 0.00 68 ASN A O 6
ATOM 8234 N N . SER A 1 73 ? -39.422 11.728 -32.687 1.00 0.00 69 SER A N 6
ATOM 8235 C CA . SER A 1 73 ? -39.802 12.668 -33.722 1.00 0.00 69 SER A CA 6
ATOM 8236 C C . SER A 1 73 ? -38.682 12.793 -34.748 1.00 0.00 69 SER A C 6
ATOM 8237 O O . SER A 1 73 ? -37.502 12.767 -34.389 1.00 0.00 69 SER A O 6
ATOM 8245 N N . PRO A 1 74 ? -39.031 12.899 -36.041 1.00 0.00 70 PRO A N 6
ATOM 8246 C CA . PRO A 1 74 ? -38.047 13.059 -37.116 1.00 0.00 70 PRO A CA 6
ATOM 8247 C C . PRO A 1 74 ? -37.209 14.318 -36.927 1.00 0.00 70 PRO A C 6
ATOM 8248 O O . PRO A 1 74 ? -37.737 15.381 -36.593 1.00 0.00 70 PRO A O 6
ATOM 8259 N N . ARG A 1 75 ? -35.906 14.190 -37.134 1.00 0.00 71 ARG A N 6
ATOM 8260 C CA . ARG A 1 75 ? -34.986 15.299 -36.928 1.00 0.00 71 ARG A CA 6
ATOM 8261 C C . ARG A 1 75 ? -35.212 16.367 -37.996 1.00 0.00 71 ARG A C 6
ATOM 8262 O O . ARG A 1 75 ? -34.990 16.128 -39.183 1.00 0.00 71 ARG A O 6
ATOM 8283 N N . ARG A 1 76 ? -35.657 17.536 -37.562 1.00 0.00 72 ARG A N 6
ATOM 8284 C CA . ARG A 1 76 ? -35.904 18.654 -38.460 1.00 0.00 72 ARG A CA 6
ATOM 8285 C C . ARG A 1 76 ? -35.193 19.895 -37.938 1.00 0.00 72 ARG A C 6
ATOM 8286 O O . ARG A 1 76 ? -35.806 20.750 -37.299 1.00 0.00 72 ARG A O 6
ATOM 8307 N N . GLY A 1 77 ? -33.897 19.986 -38.199 1.00 0.00 73 GLY A N 6
ATOM 8308 C CA . GLY A 1 77 ? -33.119 21.094 -37.682 1.00 0.00 73 GLY A CA 6
ATOM 8309 C C . GLY A 1 77 ? -32.482 21.923 -38.775 1.00 0.00 73 GLY A C 6
ATOM 8310 O O . GLY A 1 77 ? -31.358 22.403 -38.623 1.00 0.00 73 GLY A O 6
ATOM 8314 N N . SER A 1 78 ? -33.198 22.098 -39.872 1.00 0.00 74 SER A N 6
ATOM 8315 C CA . SER A 1 78 ? -32.705 22.893 -40.983 1.00 0.00 74 SER A CA 6
ATOM 8316 C C . SER A 1 78 ? -33.677 24.037 -41.255 1.00 0.00 74 SER A C 6
ATOM 8317 O O . SER A 1 78 ? -34.178 24.202 -42.368 1.00 0.00 74 SER A O 6
ATOM 8325 N N . ARG A 1 79 ? -33.950 24.814 -40.216 1.00 0.00 75 ARG A N 6
ATOM 8326 C CA . ARG A 1 79 ? -34.868 25.938 -40.312 1.00 0.00 75 ARG A CA 6
ATOM 8327 C C . ARG A 1 79 ? -34.606 26.917 -39.177 1.00 0.00 75 ARG A C 6
ATOM 8328 O O . ARG A 1 79 ? -34.518 26.513 -38.017 1.00 0.00 75 ARG A O 6
ATOM 8349 N N . PRO A 1 80 ? -34.452 28.210 -39.492 1.00 0.00 76 PRO A N 6
ATOM 8350 C CA . PRO A 1 80 ? -34.350 29.248 -38.470 1.00 0.00 76 PRO A CA 6
ATOM 8351 C C . PRO A 1 80 ? -35.692 29.473 -37.786 1.00 0.00 76 PRO A C 6
ATOM 8352 O O . PRO A 1 80 ? -36.721 29.631 -38.450 1.00 0.00 76 PRO A O 6
ATOM 8363 N N . ASN A 1 81 ? -35.685 29.450 -36.462 1.00 0.00 77 ASN A N 6
ATOM 8364 C CA . ASN A 1 81 ? -36.895 29.705 -35.692 1.00 0.00 77 ASN A CA 6
ATOM 8365 C C . ASN A 1 81 ? -37.432 31.092 -36.011 1.00 0.00 77 ASN A C 6
ATOM 8366 O O . ASN A 1 81 ? -36.673 32.061 -36.068 1.00 0.00 77 ASN A O 6
ATOM 8377 N N . SER A 1 82 ? -38.737 31.181 -36.223 1.00 0.00 78 SER A N 6
ATOM 8378 C CA . SER A 1 82 ? -39.365 32.431 -36.627 1.00 0.00 78 SER A CA 6
ATOM 8379 C C . SER A 1 82 ? -39.520 33.371 -35.432 1.00 0.00 78 SER A C 6
ATOM 8380 O O . SER A 1 82 ? -40.633 33.682 -35.006 1.00 0.00 78 SER A O 6
ATOM 8388 N N . VAL A 1 83 ? -38.393 33.807 -34.887 1.00 0.00 79 VAL A N 6
ATOM 8389 C CA . VAL A 1 83 ? -38.393 34.711 -33.748 1.00 0.00 79 VAL A CA 6
ATOM 8390 C C . VAL A 1 83 ? -38.040 36.123 -34.198 1.00 0.00 79 VAL A C 6
ATOM 8391 O O . VAL A 1 83 ? -38.351 37.108 -33.526 1.00 0.00 79 VAL A O 6
ATOM 8404 N N . ILE A 1 84 ? -37.423 36.215 -35.363 1.00 0.00 80 ILE A N 6
ATOM 8405 C CA . ILE A 1 84 ? -36.988 37.492 -35.900 1.00 0.00 80 ILE A CA 6
ATOM 8406 C C . ILE A 1 84 ? -37.994 37.976 -36.942 1.00 0.00 80 ILE A C 6
ATOM 8407 O O . ILE A 1 84 ? -37.720 37.999 -38.142 1.00 0.00 80 ILE A O 6
ATOM 8423 N N . SER A 1 85 ? -39.177 38.331 -36.468 1.00 0.00 81 SER A N 6
ATOM 8424 C CA . SER A 1 85 ? -40.251 38.771 -37.343 1.00 0.00 81 SER A CA 6
ATOM 8425 C C . SER A 1 85 ? -40.183 40.277 -37.612 1.00 0.00 81 SER A C 6
ATOM 8426 O O . SER A 1 85 ? -40.960 40.810 -38.406 1.00 0.00 81 SER A O 6
ATOM 8434 N N . THR A 1 86 ? -39.250 40.964 -36.959 1.00 0.00 82 THR A N 6
ATOM 8435 C CA . THR A 1 86 ? -39.035 42.383 -37.210 1.00 0.00 82 THR A CA 6
ATOM 8436 C C . THR A 1 86 ? -37.570 42.639 -37.543 1.00 0.00 82 THR A C 6
ATOM 8437 O O . THR A 1 86 ? -36.948 43.568 -37.027 1.00 0.00 82 THR A O 6
ATOM 8448 N N . GLY A 1 87 ? -37.025 41.793 -38.404 1.00 0.00 83 GLY A N 6
ATOM 8449 C CA . GLY A 1 87 ? -35.637 41.911 -38.793 1.00 0.00 83 GLY A CA 6
ATOM 8450 C C . GLY A 1 87 ? -35.392 41.358 -40.177 1.00 0.00 83 GLY A C 6
ATOM 8451 O O . GLY A 1 87 ? -34.317 40.837 -40.468 1.00 0.00 83 GLY A O 6
ATOM 8455 N N . GLU A 1 88 ? -36.400 41.463 -41.026 1.00 0.00 84 GLU A N 6
ATOM 8456 C CA . GLU A 1 88 ? -36.301 41.016 -42.403 1.00 0.00 84 GLU A CA 6
ATOM 8457 C C . GLU A 1 88 ? -36.862 42.092 -43.317 1.00 0.00 84 GLU A C 6
ATOM 8458 O O . GLU A 1 88 ? -38.079 42.207 -43.482 1.00 0.00 84 GLU A O 6
ATOM 8470 N N . LEU A 1 89 ? -35.963 42.899 -43.872 1.00 0.00 85 LEU A N 6
ATOM 8471 C CA . LEU A 1 89 ? -36.333 44.012 -44.743 1.00 0.00 85 LEU A CA 6
ATOM 8472 C C . LEU A 1 89 ? -37.167 45.022 -43.966 1.00 0.00 85 LEU A C 6
ATOM 8473 O O . LEU A 1 89 ? -38.041 45.693 -44.518 1.00 0.00 85 LEU A O 6
ATOM 8489 N N . SER A 1 90 ? -36.880 45.120 -42.678 1.00 0.00 86 SER A N 6
ATOM 8490 C CA . SER A 1 90 ? -37.594 46.023 -41.794 1.00 0.00 86 SER A CA 6
ATOM 8491 C C . SER A 1 90 ? -36.630 46.594 -40.761 1.00 0.00 86 SER A C 6
ATOM 8492 O O . SER A 1 90 ? -36.597 46.165 -39.606 1.00 0.00 86 SER A O 6
ATOM 8500 N N . THR A 1 91 ? -35.831 47.550 -41.197 1.00 0.00 87 THR A N 6
ATOM 8501 C CA . THR A 1 91 ? -34.860 48.187 -40.325 1.00 0.00 87 THR A CA 6
ATOM 8502 C C . THR A 1 91 ? -35.334 49.594 -39.958 1.00 0.00 87 THR A C 6
ATOM 8503 O O . THR A 1 91 ? -34.538 50.524 -39.811 1.00 0.00 87 THR A O 6
ATOM 8514 N N . ASP A 1 92 ? -36.646 49.741 -39.823 1.00 0.00 88 ASP A N 6
ATOM 8515 C CA . ASP A 1 92 ? -37.250 51.013 -39.445 1.00 0.00 88 ASP A CA 6
ATOM 8516 C C . ASP A 1 92 ? -38.646 50.758 -38.895 1.00 0.00 88 ASP A C 6
ATOM 8517 O O . ASP A 1 92 ? -39.266 49.752 -39.299 1.00 0.00 88 ASP A O 6
ATOM 8527 N N . GLY A 1 1 ? -70.549 4.405 -11.824 1.00 0.00 -3 GLY A N 7
ATOM 8528 C CA . GLY A 1 1 ? -69.489 5.294 -11.289 1.00 0.00 -3 GLY A CA 7
ATOM 8529 C C . GLY A 1 1 ? -69.240 5.063 -9.814 1.00 0.00 -3 GLY A C 7
ATOM 8530 O O . GLY A 1 1 ? -70.121 4.577 -9.103 1.00 0.00 -3 GLY A O 7
ATOM 8536 N N . ALA A 1 2 ? -68.041 5.423 -9.357 1.00 0.00 -2 ALA A N 7
ATOM 8537 C CA . ALA A 1 2 ? -67.644 5.262 -7.959 1.00 0.00 -2 ALA A CA 7
ATOM 8538 C C . ALA A 1 2 ? -67.691 3.796 -7.536 1.00 0.00 -2 ALA A C 7
ATOM 8539 O O . ALA A 1 2 ? -68.256 3.454 -6.497 1.00 0.00 -2 ALA A O 7
ATOM 8546 N N . HIS A 1 3 ? -67.092 2.934 -8.347 1.00 0.00 -1 HIS A N 7
ATOM 8547 C CA . HIS A 1 3 ? -67.038 1.509 -8.039 1.00 0.00 -1 HIS A CA 7
ATOM 8548 C C . HIS A 1 3 ? -65.844 1.229 -7.128 1.00 0.00 -1 HIS A C 7
ATOM 8549 O O . HIS A 1 3 ? -65.761 0.175 -6.493 1.00 0.00 -1 HIS A O 7
ATOM 8564 N N . MET A 1 4 ? -64.927 2.202 -7.087 1.00 0.00 0 MET A N 7
ATOM 8565 C CA . MET A 1 4 ? -63.753 2.169 -6.212 1.00 0.00 0 MET A CA 7
ATOM 8566 C C . MET A 1 4 ? -62.815 1.024 -6.584 1.00 0.00 0 MET A C 7
ATOM 8567 O O . MET A 1 4 ? -63.032 0.331 -7.580 1.00 0.00 0 MET A O 7
ATOM 8581 N N . MET A 1 5 ? -61.762 0.835 -5.798 1.00 0.00 1 MET A N 7
ATOM 8582 C CA . MET A 1 5 ? -60.773 -0.195 -6.089 1.00 0.00 1 MET A CA 7
ATOM 8583 C C . MET A 1 5 ? -60.029 -0.598 -4.813 1.00 0.00 1 MET A C 7
ATOM 8584 O O . MET A 1 5 ? -58.803 -0.509 -4.731 1.00 0.00 1 MET A O 7
ATOM 8598 N N . GLN A 1 6 ? -60.779 -1.043 -3.813 1.00 0.00 2 GLN A N 7
ATOM 8599 C CA . GLN A 1 6 ? -60.178 -1.498 -2.561 1.00 0.00 2 GLN A CA 7
ATOM 8600 C C . GLN A 1 6 ? -59.665 -2.921 -2.718 1.00 0.00 2 GLN A C 7
ATOM 8601 O O . GLN A 1 6 ? -58.705 -3.322 -2.059 1.00 0.00 2 GLN A O 7
ATOM 8615 N N . ALA A 1 7 ? -60.307 -3.668 -3.608 1.00 0.00 3 ALA A N 7
ATOM 8616 C CA . ALA A 1 7 ? -59.949 -5.057 -3.863 1.00 0.00 3 ALA A CA 7
ATOM 8617 C C . ALA A 1 7 ? -58.491 -5.184 -4.288 1.00 0.00 3 ALA A C 7
ATOM 8618 O O . ALA A 1 7 ? -57.713 -5.896 -3.655 1.00 0.00 3 ALA A O 7
ATOM 8625 N N . ARG A 1 8 ? -58.119 -4.467 -5.341 1.00 0.00 4 ARG A N 7
ATOM 8626 C CA . ARG A 1 8 ? -56.752 -4.512 -5.849 1.00 0.00 4 ARG A CA 7
ATOM 8627 C C . ARG A 1 8 ? -55.809 -3.820 -4.877 1.00 0.00 4 ARG A C 7
ATOM 8628 O O . ARG A 1 8 ? -54.622 -4.139 -4.806 1.00 0.00 4 ARG A O 7
ATOM 8649 N N . ARG A 1 9 ? -56.354 -2.891 -4.104 1.00 0.00 5 ARG A N 7
ATOM 8650 C CA . ARG A 1 9 ? -55.567 -2.114 -3.162 1.00 0.00 5 ARG A CA 7
ATOM 8651 C C . ARG A 1 9 ? -55.027 -3.020 -2.057 1.00 0.00 5 ARG A C 7
ATOM 8652 O O . ARG A 1 9 ? -53.971 -2.753 -1.482 1.00 0.00 5 ARG A O 7
ATOM 8673 N N . GLU A 1 10 ? -55.742 -4.107 -1.784 1.00 0.00 6 GLU A N 7
ATOM 8674 C CA . GLU A 1 10 ? -55.348 -5.020 -0.723 1.00 0.00 6 GLU A CA 7
ATOM 8675 C C . GLU A 1 10 ? -54.039 -5.716 -1.084 1.00 0.00 6 GLU A C 7
ATOM 8676 O O . GLU A 1 10 ? -53.135 -5.820 -0.248 1.00 0.00 6 GLU A O 7
ATOM 8688 N N . GLU A 1 11 ? -53.926 -6.183 -2.328 1.00 0.00 7 GLU A N 7
ATOM 8689 C CA . GLU A 1 11 ? -52.688 -6.790 -2.802 1.00 0.00 7 GLU A CA 7
ATOM 8690 C C . GLU A 1 11 ? -51.588 -5.744 -2.915 1.00 0.00 7 GLU A C 7
ATOM 8691 O O . GLU A 1 11 ? -50.408 -6.060 -2.797 1.00 0.00 7 GLU A O 7
ATOM 8703 N N . LEU A 1 12 ? -51.981 -4.499 -3.150 1.00 0.00 8 LEU A N 7
ATOM 8704 C CA . LEU A 1 12 ? -51.025 -3.411 -3.241 1.00 0.00 8 LEU A CA 7
ATOM 8705 C C . LEU A 1 12 ? -50.349 -3.175 -1.898 1.00 0.00 8 LEU A C 7
ATOM 8706 O O . LEU A 1 12 ? -49.161 -2.862 -1.844 1.00 0.00 8 LEU A O 7
ATOM 8722 N N . LEU A 1 13 ? -51.105 -3.318 -0.814 1.00 0.00 9 LEU A N 7
ATOM 8723 C CA . LEU A 1 13 ? -50.533 -3.254 0.527 1.00 0.00 9 LEU A CA 7
ATOM 8724 C C . LEU A 1 13 ? -49.636 -4.455 0.784 1.00 0.00 9 LEU A C 7
ATOM 8725 O O . LEU A 1 13 ? -48.590 -4.339 1.428 1.00 0.00 9 LEU A O 7
ATOM 8741 N N . ALA A 1 14 ? -50.046 -5.607 0.269 1.00 0.00 10 ALA A N 7
ATOM 8742 C CA . ALA A 1 14 ? -49.234 -6.807 0.351 1.00 0.00 10 ALA A CA 7
ATOM 8743 C C . ALA A 1 14 ? -47.910 -6.581 -0.367 1.00 0.00 10 ALA A C 7
ATOM 8744 O O . ALA A 1 14 ? -46.836 -6.912 0.142 1.00 0.00 10 ALA A O 7
ATOM 8751 N N . LYS A 1 15 ? -48.009 -5.984 -1.548 1.00 0.00 11 LYS A N 7
ATOM 8752 C CA . LYS A 1 15 ? -46.848 -5.647 -2.354 1.00 0.00 11 LYS A CA 7
ATOM 8753 C C . LYS A 1 15 ? -46.037 -4.537 -1.701 1.00 0.00 11 LYS A C 7
ATOM 8754 O O . LYS A 1 15 ? -44.830 -4.454 -1.896 1.00 0.00 11 LYS A O 7
ATOM 8773 N N . LYS A 1 16 ? -46.700 -3.696 -0.913 1.00 0.00 12 LYS A N 7
ATOM 8774 C CA . LYS A 1 16 ? -46.034 -2.614 -0.199 1.00 0.00 12 LYS A CA 7
ATOM 8775 C C . LYS A 1 16 ? -45.095 -3.182 0.861 1.00 0.00 12 LYS A C 7
ATOM 8776 O O . LYS A 1 16 ? -43.967 -2.714 1.021 1.00 0.00 12 LYS A O 7
ATOM 8795 N N . ALA A 1 17 ? -45.563 -4.201 1.572 1.00 0.00 13 ALA A N 7
ATOM 8796 C CA . ALA A 1 17 ? -44.736 -4.892 2.544 1.00 0.00 13 ALA A CA 7
ATOM 8797 C C . ALA A 1 17 ? -43.583 -5.600 1.845 1.00 0.00 13 ALA A C 7
ATOM 8798 O O . ALA A 1 17 ? -42.447 -5.581 2.319 1.00 0.00 13 ALA A O 7
ATOM 8805 N N . ARG A 1 18 ? -43.887 -6.215 0.706 1.00 0.00 14 ARG A N 7
ATOM 8806 C CA . ARG A 1 18 ? -42.874 -6.880 -0.107 1.00 0.00 14 ARG A CA 7
ATOM 8807 C C . ARG A 1 18 ? -41.830 -5.874 -0.593 1.00 0.00 14 ARG A C 7
ATOM 8808 O O .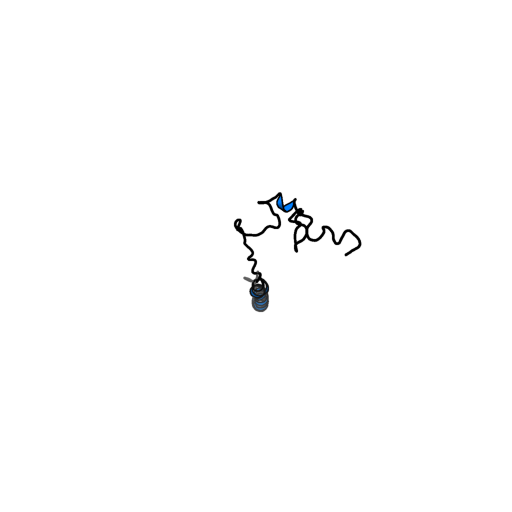 ARG A 1 18 ? -40.632 -6.163 -0.597 1.00 0.00 14 ARG A O 7
ATOM 8829 N N . LEU A 1 19 ? -42.291 -4.693 -0.994 1.00 0.00 15 LEU A N 7
ATOM 8830 C CA . LEU A 1 19 ? -41.398 -3.620 -1.415 1.00 0.00 15 LEU A CA 7
ATOM 8831 C C . LEU A 1 19 ? -40.534 -3.153 -0.254 1.00 0.00 15 LEU A C 7
ATOM 8832 O O . LEU A 1 19 ? -39.350 -2.878 -0.427 1.00 0.00 15 LEU A O 7
ATOM 8848 N N . ALA A 1 20 ? -41.136 -3.064 0.925 1.00 0.00 16 ALA A N 7
ATOM 8849 C CA . ALA A 1 20 ? -40.413 -2.682 2.127 1.00 0.00 16 ALA A CA 7
ATOM 8850 C C . ALA A 1 20 ? -39.325 -3.697 2.438 1.00 0.00 16 ALA A C 7
ATOM 8851 O O . ALA A 1 20 ? -38.223 -3.338 2.855 1.00 0.00 16 ALA A O 7
ATOM 8858 N N . GLU A 1 21 ? -39.645 -4.969 2.240 1.00 0.00 17 GLU A N 7
ATOM 8859 C CA . GLU A 1 21 ? -38.670 -6.033 2.405 1.00 0.00 17 GLU A CA 7
ATOM 8860 C C . GLU A 1 21 ? -37.510 -5.845 1.427 1.00 0.00 17 GLU A C 7
ATOM 8861 O O . GLU A 1 21 ? -36.347 -5.968 1.801 1.00 0.00 17 GLU A O 7
ATOM 8873 N N . ILE A 1 22 ? -37.830 -5.539 0.174 1.00 0.00 18 ILE A N 7
ATOM 8874 C CA . ILE A 1 22 ? -36.813 -5.252 -0.827 1.00 0.00 18 ILE A CA 7
ATOM 8875 C C . ILE A 1 22 ? -35.987 -4.024 -0.431 1.00 0.00 18 ILE A C 7
ATOM 8876 O O . ILE A 1 22 ? -34.782 -3.974 -0.669 1.00 0.00 18 ILE A O 7
ATOM 8892 N N . LYS A 1 23 ? -36.635 -3.043 0.188 1.00 0.00 19 LYS A N 7
ATOM 8893 C CA . LYS A 1 23 ? -35.948 -1.835 0.658 1.00 0.00 19 LYS A CA 7
ATOM 8894 C C . LYS A 1 23 ? -34.851 -2.178 1.663 1.00 0.00 19 LYS A C 7
ATOM 8895 O O . LYS A 1 23 ? -33.862 -1.455 1.783 1.00 0.00 19 LYS A O 7
ATOM 8914 N N . ARG A 1 24 ? -35.032 -3.287 2.372 1.00 0.00 20 ARG A N 7
ATOM 8915 C CA . ARG A 1 24 ? -34.078 -3.740 3.378 1.00 0.00 20 ARG A CA 7
ATOM 8916 C C . ARG A 1 24 ? -32.710 -4.057 2.762 1.00 0.00 20 ARG A C 7
ATOM 8917 O O . ARG A 1 24 ? -31.694 -4.069 3.459 1.00 0.00 20 ARG A O 7
ATOM 8938 N N . GLN A 1 25 ? -32.687 -4.310 1.456 1.00 0.00 21 GLN A N 7
ATOM 8939 C CA . GLN A 1 25 ? -31.428 -4.583 0.766 1.00 0.00 21 GLN A CA 7
ATOM 8940 C C . GLN A 1 25 ? -30.487 -3.387 0.926 1.00 0.00 21 GLN A C 7
ATOM 8941 O O . GLN A 1 25 ? -29.273 -3.548 1.003 1.00 0.00 21 GLN A O 7
ATOM 8955 N N . ARG A 1 26 ? -31.070 -2.194 0.985 1.00 0.00 22 ARG A N 7
ATOM 8956 C CA . ARG A 1 26 ? -30.322 -0.970 1.251 1.00 0.00 22 ARG A CA 7
ATOM 8957 C C . ARG A 1 26 ? -29.577 -1.069 2.583 1.00 0.00 22 ARG A C 7
ATOM 8958 O O . ARG A 1 26 ? -28.404 -0.708 2.678 1.00 0.00 22 ARG A O 7
ATOM 8979 N N . GLU A 1 27 ? -30.259 -1.584 3.600 1.00 0.00 23 GLU A N 7
ATOM 8980 C CA . GLU A 1 27 ? -29.651 -1.769 4.909 1.00 0.00 23 GLU A CA 7
ATOM 8981 C C . GLU A 1 27 ? -28.626 -2.895 4.856 1.00 0.00 23 GLU A C 7
ATOM 8982 O O . GLU A 1 27 ? -27.643 -2.891 5.596 1.00 0.00 23 GLU A O 7
ATOM 8994 N N . LEU A 1 28 ? -28.855 -3.850 3.967 1.00 0.00 24 LEU A N 7
ATOM 8995 C CA . LEU A 1 28 ? -27.928 -4.951 3.768 1.00 0.00 24 LEU A CA 7
ATOM 8996 C C . LEU A 1 28 ? -26.640 -4.434 3.138 1.00 0.00 24 LEU A C 7
ATOM 8997 O O . LEU A 1 28 ? -25.544 -4.767 3.579 1.00 0.00 24 LEU A O 7
ATOM 9013 N N . ARG A 1 29 ? -26.785 -3.594 2.114 1.00 0.00 25 ARG A N 7
ATOM 9014 C CA . ARG A 1 29 ? -25.639 -2.987 1.442 1.00 0.00 25 ARG A CA 7
ATOM 9015 C C . ARG A 1 29 ? -24.859 -2.087 2.390 1.00 0.00 25 ARG A C 7
ATOM 9016 O O . ARG A 1 29 ? -23.669 -1.844 2.189 1.00 0.00 25 ARG A O 7
ATOM 9037 N N . ALA A 1 30 ? -25.527 -1.601 3.428 1.00 0.00 26 ALA A N 7
ATOM 9038 C CA . ALA A 1 30 ? -24.864 -0.815 4.455 1.00 0.00 26 ALA A CA 7
ATOM 9039 C C . ALA A 1 30 ? -23.854 -1.674 5.200 1.00 0.00 26 ALA A C 7
ATOM 9040 O O . ALA A 1 30 ? -22.792 -1.197 5.607 1.00 0.00 26 ALA A O 7
ATOM 9047 N N . GLN A 1 31 ? -24.182 -2.952 5.336 1.00 0.00 27 GLN A N 7
ATOM 9048 C CA . GLN A 1 31 ? -23.309 -3.913 5.995 1.00 0.00 27 GLN A CA 7
ATOM 9049 C C . GLN A 1 31 ? -22.259 -4.414 5.004 1.00 0.00 27 GLN A C 7
ATOM 9050 O O . GLN A 1 31 ? -21.169 -4.848 5.382 1.00 0.00 27 GLN A O 7
ATOM 9064 N N . GLN A 1 32 ? -22.608 -4.316 3.725 1.00 0.00 28 GLN A N 7
ATOM 9065 C CA . GLN A 1 32 ? -21.744 -4.766 2.644 1.00 0.00 28 GLN A CA 7
ATOM 9066 C C . GLN A 1 32 ? -20.632 -3.755 2.407 1.00 0.00 28 GLN A C 7
ATOM 9067 O O . GLN A 1 32 ? -19.456 -4.110 2.330 1.00 0.00 28 GLN A O 7
ATOM 9081 N N . ALA A 1 33 ? -21.018 -2.492 2.281 1.00 0.00 29 ALA A N 7
ATOM 9082 C CA . ALA A 1 33 ? -20.066 -1.409 2.125 1.00 0.00 29 ALA A CA 7
ATOM 9083 C C . ALA A 1 33 ? -19.368 -1.119 3.444 1.00 0.00 29 ALA A C 7
ATOM 9084 O O . ALA A 1 33 ? -18.187 -0.776 3.472 1.00 0.00 29 ALA A O 7
ATOM 9091 N N . ALA A 1 34 ? -20.139 -1.238 4.530 1.00 0.00 30 ALA A N 7
ATOM 9092 C CA . ALA A 1 34 ? -19.629 -1.116 5.902 1.00 0.00 30 ALA A CA 7
ATOM 9093 C C . ALA A 1 34 ? -19.303 0.330 6.259 1.00 0.00 30 ALA A C 7
ATOM 9094 O O . ALA A 1 34 ? -18.780 0.611 7.338 1.00 0.00 30 ALA A O 7
ATOM 9101 N N . GLY A 1 35 ? -19.625 1.241 5.357 1.00 0.00 31 GLY A N 7
ATOM 9102 C CA . GLY A 1 35 ? -19.380 2.647 5.601 1.00 0.00 31 GLY A CA 7
ATOM 9103 C C . GLY A 1 35 ? -20.665 3.428 5.767 1.00 0.00 31 GLY A C 7
ATOM 9104 O O . GLY A 1 35 ? -20.655 4.655 5.837 1.00 0.00 31 GLY A O 7
ATOM 9108 N N . ARG A 1 36 ? -21.778 2.715 5.834 1.00 0.00 32 ARG A N 7
ATOM 9109 C CA . ARG A 1 36 ? -23.084 3.347 5.960 1.00 0.00 32 ARG A CA 7
ATOM 9110 C C . ARG A 1 36 ? -23.601 3.226 7.387 1.00 0.00 32 ARG A C 7
ATOM 9111 O O . ARG A 1 36 ? -24.718 2.767 7.628 1.00 0.00 32 ARG A O 7
ATOM 9132 N N . SER A 1 37 ? -22.772 3.643 8.327 1.00 0.00 33 SER A N 7
ATOM 9133 C CA . SER A 1 37 ? -23.119 3.601 9.736 1.00 0.00 33 SER A CA 7
ATOM 9134 C C . SER A 1 37 ? -22.439 4.756 10.457 1.00 0.00 33 SER A C 7
ATOM 9135 O O . SER A 1 37 ? -21.225 4.932 10.353 1.00 0.00 33 SER A O 7
ATOM 9143 N N . ILE A 1 38 ? -23.222 5.554 11.164 1.00 0.00 34 ILE A N 7
ATOM 9144 C CA . ILE A 1 38 ? -22.699 6.716 11.859 1.00 0.00 34 ILE A CA 7
ATOM 9145 C C . ILE A 1 38 ? -22.880 6.550 13.364 1.00 0.00 34 ILE A C 7
ATOM 9146 O O . ILE A 1 38 ? -23.820 7.083 13.958 1.00 0.00 34 ILE A O 7
ATOM 9162 N N . THR A 1 39 ? -22.002 5.768 13.969 1.00 0.00 35 THR A N 7
ATOM 9163 C CA . THR A 1 39 ? -22.023 5.569 15.408 1.00 0.00 35 THR A CA 7
ATOM 9164 C C . THR A 1 39 ? -20.712 6.060 16.026 1.00 0.00 35 THR A C 7
ATOM 9165 O O . THR A 1 39 ? -19.728 5.317 16.086 1.00 0.00 35 THR A O 7
ATOM 9176 N N . PRO A 1 40 ? -20.673 7.331 16.465 1.00 0.00 36 PRO A N 7
ATOM 9177 C CA . PRO A 1 40 ? -19.482 7.918 17.089 1.00 0.00 36 PRO A CA 7
ATOM 9178 C C . PRO A 1 40 ? -19.097 7.183 18.366 1.00 0.00 36 PRO A C 7
ATOM 9179 O O . PRO A 1 40 ? -19.940 6.950 19.233 1.00 0.00 36 PRO A O 7
ATOM 9190 N N . SER A 1 41 ? -17.829 6.812 18.477 1.00 0.00 37 SER A N 7
ATOM 9191 C CA . SER A 1 41 ? -17.353 6.071 19.638 1.00 0.00 37 SER A CA 7
ATOM 9192 C C . SER A 1 41 ? -17.135 6.992 20.833 1.00 0.00 37 SER A C 7
ATOM 9193 O O . SER A 1 41 ? -16.005 7.231 21.264 1.00 0.00 37 SER A O 7
ATOM 9201 N N . GLU A 1 42 ? -18.235 7.510 21.356 1.00 0.00 38 GLU A N 7
ATOM 9202 C CA . GLU A 1 42 ? -18.206 8.335 22.549 1.00 0.00 38 GLU A CA 7
ATOM 9203 C C . GLU A 1 42 ? -19.270 7.838 23.518 1.00 0.00 38 GLU A C 7
ATOM 9204 O O . GLU A 1 42 ? -20.110 8.597 24.009 1.00 0.00 38 GLU A O 7
ATOM 9216 N N . LEU A 1 43 ? -19.238 6.540 23.763 1.00 0.00 39 LEU A N 7
ATOM 9217 C CA . LEU A 1 43 ? -20.213 5.899 24.625 1.00 0.00 39 LEU A CA 7
ATOM 9218 C C . LEU A 1 43 ? -19.579 4.703 25.325 1.00 0.00 39 LEU A C 7
ATOM 9219 O O . LEU A 1 43 ? -20.054 3.571 25.205 1.00 0.00 39 LEU A O 7
ATOM 9235 N N . VAL A 1 44 ? -18.490 4.972 26.043 1.00 0.00 40 VAL A N 7
ATOM 9236 C CA . VAL A 1 44 ? -17.762 3.944 26.786 1.00 0.00 40 VAL A CA 7
ATOM 9237 C C . VAL A 1 44 ? -17.205 2.879 25.846 1.00 0.00 40 VAL A C 7
ATOM 9238 O O . VAL A 1 44 ? -17.874 1.896 25.523 1.00 0.00 40 VAL A O 7
ATOM 9251 N N . SER A 1 45 ? -15.977 3.087 25.404 1.00 0.00 41 SER A N 7
ATOM 9252 C CA . SER A 1 45 ? -15.321 2.153 24.507 1.00 0.00 41 SER A CA 7
ATOM 9253 C C . SER A 1 45 ? -14.040 1.615 25.146 1.00 0.00 41 SER A C 7
ATOM 9254 O O . SER A 1 45 ? -12.969 2.210 25.009 1.00 0.00 41 SER A O 7
ATOM 9262 N N . PRO A 1 46 ? -14.146 0.488 25.874 1.00 0.00 42 PRO A N 7
ATOM 9263 C CA . PRO A 1 46 ? -13.013 -0.134 26.570 1.00 0.00 42 PRO A CA 7
ATOM 9264 C C . PRO A 1 46 ? -12.038 -0.828 25.616 1.00 0.00 42 PRO A C 7
ATOM 9265 O O . PRO A 1 46 ? -11.790 -2.032 25.721 1.00 0.00 42 PRO A O 7
ATOM 9276 N N . THR A 1 47 ? -11.499 -0.060 24.684 1.00 0.00 43 THR A N 7
ATOM 9277 C CA . THR A 1 47 ? -10.505 -0.555 23.745 1.00 0.00 43 THR A CA 7
ATOM 9278 C C . THR A 1 47 ? -9.121 -0.566 24.406 1.00 0.00 43 THR A C 7
ATOM 9279 O O . THR A 1 47 ? -8.573 0.497 24.707 1.00 0.00 43 THR A O 7
ATOM 9290 N N . PRO A 1 48 ? -8.548 -1.760 24.675 1.00 0.00 44 PRO A N 7
ATOM 9291 C CA . PRO A 1 48 ? -7.243 -1.887 25.342 1.00 0.00 44 PRO A CA 7
ATOM 9292 C C . PRO A 1 48 ? -6.079 -1.416 24.469 1.00 0.00 44 PRO A C 7
ATOM 9293 O O . PRO A 1 48 ? -5.297 -2.221 23.961 1.00 0.00 44 PRO A O 7
ATOM 9304 N N . SER A 1 49 ? -5.988 -0.109 24.293 1.00 0.00 45 SER A N 7
ATOM 9305 C CA . SER A 1 49 ? -4.891 0.510 23.573 1.00 0.00 45 SER A CA 7
ATOM 9306 C C . SER A 1 49 ? -4.813 1.981 23.968 1.00 0.00 45 SER A C 7
ATOM 9307 O O . SER A 1 49 ? -5.626 2.800 23.528 1.00 0.00 45 SER A O 7
ATOM 9315 N N . ARG A 1 50 ? -3.850 2.305 24.821 1.00 0.00 46 ARG A N 7
ATOM 9316 C CA . ARG A 1 50 ? -3.749 3.634 25.404 1.00 0.00 46 ARG A CA 7
ATOM 9317 C C . ARG A 1 50 ? -2.453 3.730 26.197 1.00 0.00 46 ARG A C 7
ATOM 9318 O O . ARG A 1 50 ? -1.860 2.704 26.534 1.00 0.00 46 ARG A O 7
ATOM 9339 N N . ALA A 1 51 ? -2.014 4.950 26.495 1.00 0.00 47 ALA A N 7
ATOM 9340 C CA . ALA A 1 51 ? -0.812 5.158 27.297 1.00 0.00 47 ALA A CA 7
ATOM 9341 C C . ALA A 1 51 ? -1.100 4.928 28.777 1.00 0.00 47 ALA A C 7
ATOM 9342 O O . ALA A 1 51 ? -0.750 5.741 29.632 1.00 0.00 47 ALA A O 7
ATOM 9349 N N . ASN A 1 52 ? -1.739 3.808 29.060 1.00 0.00 48 ASN A N 7
ATOM 9350 C CA . ASN A 1 52 ? -2.115 3.436 30.411 1.00 0.00 48 ASN A CA 7
ATOM 9351 C C . ASN A 1 52 ? -2.318 1.932 30.467 1.00 0.00 48 ASN A C 7
ATOM 9352 O O . ASN A 1 52 ? -3.175 1.396 29.763 1.00 0.00 48 ASN A O 7
ATOM 9363 N N . SER A 1 53 ? -1.518 1.251 31.272 1.00 0.00 49 SER A N 7
ATOM 9364 C CA . SER A 1 53 ? -1.617 -0.195 31.388 1.00 0.00 49 SER A CA 7
ATOM 9365 C C . SER A 1 53 ? -2.869 -0.586 32.165 1.00 0.00 49 SER A C 7
ATOM 9366 O O . SER A 1 53 ? -2.833 -0.766 33.379 1.00 0.00 49 SER A O 7
ATOM 9374 N N . ARG A 1 54 ? -3.981 -0.670 31.454 1.00 0.00 50 ARG A N 7
ATOM 9375 C CA . ARG A 1 54 ? -5.232 -1.126 32.032 1.00 0.00 50 ARG A CA 7
ATOM 9376 C C . ARG A 1 54 ? -5.511 -2.533 31.522 1.00 0.00 50 ARG A C 7
ATOM 9377 O O . ARG A 1 54 ? -6.226 -2.709 30.533 1.00 0.00 50 ARG A O 7
ATOM 9398 N N . ARG A 1 55 ? -4.934 -3.517 32.213 1.00 0.00 51 ARG A N 7
ATOM 9399 C CA . ARG A 1 55 ? -4.917 -4.906 31.761 1.00 0.00 51 ARG A CA 7
ATOM 9400 C C . ARG A 1 55 ? -3.996 -5.015 30.549 1.00 0.00 51 ARG A C 7
ATOM 9401 O O . ARG A 1 55 ? -4.448 -5.042 29.407 1.00 0.00 51 ARG A O 7
ATOM 9422 N N . GLU A 1 56 ? -2.697 -5.067 30.826 1.00 0.00 52 GLU A N 7
ATOM 9423 C CA . GLU A 1 56 ? -1.662 -5.104 29.798 1.00 0.00 52 GLU A CA 7
ATOM 9424 C C . GLU A 1 56 ? -0.339 -5.536 30.417 1.00 0.00 52 GLU A C 7
ATOM 9425 O O . GLU A 1 56 ? 0.433 -4.711 30.907 1.00 0.00 52 GLU A O 7
ATOM 9437 N N . ILE A 1 57 ? -0.079 -6.833 30.385 1.00 0.00 53 ILE A N 7
ATOM 9438 C CA . ILE A 1 57 ? 1.131 -7.388 30.974 1.00 0.00 53 ILE A CA 7
ATOM 9439 C C . ILE A 1 57 ? 2.351 -7.047 30.115 1.00 0.00 53 ILE A C 7
ATOM 9440 O O . ILE A 1 57 ? 3.491 -7.117 30.572 1.00 0.00 53 ILE A O 7
ATOM 9456 N N . GLU A 1 58 ? 2.094 -6.608 28.889 1.00 0.00 54 GLU A N 7
ATOM 9457 C CA . GLU A 1 58 ? 3.164 -6.281 27.946 1.00 0.00 54 GLU A CA 7
ATOM 9458 C C . GLU A 1 58 ? 4.037 -5.147 28.486 1.00 0.00 54 GLU A C 7
ATOM 9459 O O . GLU A 1 58 ? 5.236 -5.088 28.217 1.00 0.00 54 GLU A O 7
ATOM 9471 N N . SER A 1 59 ? 3.436 -4.257 29.263 1.00 0.00 55 SER A N 7
ATOM 9472 C CA . SER A 1 59 ? 4.172 -3.154 29.863 1.00 0.00 55 SER A CA 7
ATOM 9473 C C . SER A 1 59 ? 4.423 -3.419 31.343 1.00 0.00 55 SER A C 7
ATOM 9474 O O . SER A 1 59 ? 5.077 -2.638 32.032 1.00 0.00 55 SER A O 7
ATOM 9482 N N . LEU A 1 60 ? 3.915 -4.546 31.820 1.00 0.00 56 LEU A N 7
ATOM 9483 C CA . LEU A 1 60 ? 4.082 -4.926 33.215 1.00 0.00 56 LEU A CA 7
ATOM 9484 C C . LEU A 1 60 ? 5.420 -5.632 33.405 1.00 0.00 56 LEU A C 7
ATOM 9485 O O . LEU A 1 60 ? 5.941 -5.725 34.515 1.00 0.00 56 LEU A O 7
ATOM 9501 N N . ILE A 1 61 ? 5.982 -6.110 32.304 1.00 0.00 57 ILE A N 7
ATOM 9502 C CA . ILE A 1 61 ? 7.262 -6.806 32.331 1.00 0.00 57 ILE A CA 7
ATOM 9503 C C . ILE A 1 61 ? 8.410 -5.799 32.185 1.00 0.00 57 ILE A C 7
ATOM 9504 O O . ILE A 1 61 ? 9.584 -6.163 32.123 1.00 0.00 57 ILE A O 7
ATOM 9520 N N . ASP A 1 62 ? 8.057 -4.519 32.188 1.00 0.00 58 ASP A N 7
ATOM 9521 C CA . ASP A 1 62 ? 9.040 -3.447 32.037 1.00 0.00 58 ASP A CA 7
ATOM 9522 C C . ASP A 1 62 ? 10.035 -3.469 33.187 1.00 0.00 58 ASP A C 7
ATOM 9523 O O . ASP A 1 62 ? 11.241 -3.340 32.984 1.00 0.00 58 ASP A O 7
ATOM 9532 N N . SER A 1 63 ? 9.520 -3.671 34.387 1.00 0.00 59 SER A N 7
ATOM 9533 C CA . SER A 1 63 ? 10.340 -3.686 35.588 1.00 0.00 59 SER A CA 7
ATOM 9534 C C . SER A 1 63 ? 11.210 -4.942 35.642 1.00 0.00 59 SER A C 7
ATOM 9535 O O . SER A 1 63 ? 12.204 -4.998 36.369 1.00 0.00 59 SER A O 7
ATOM 9543 N N . ILE A 1 64 ? 10.838 -5.935 34.848 1.00 0.00 60 ILE A N 7
ATOM 9544 C CA . ILE A 1 64 ? 11.524 -7.213 34.835 1.00 0.00 60 ILE A CA 7
ATOM 9545 C C . ILE A 1 64 ? 12.621 -7.223 33.771 1.00 0.00 60 ILE A C 7
ATOM 9546 O O . ILE A 1 64 ? 13.590 -7.978 33.864 1.00 0.00 60 ILE A O 7
ATOM 9562 N N . LEU A 1 65 ? 12.484 -6.342 32.789 1.00 0.00 61 LEU A N 7
ATOM 9563 C CA . LEU A 1 65 ? 13.398 -6.303 31.653 1.00 0.00 61 LEU A CA 7
ATOM 9564 C C . LEU A 1 65 ? 14.683 -5.535 31.997 1.00 0.00 61 LEU A C 7
ATOM 9565 O O . LEU A 1 65 ? 15.065 -4.599 31.293 1.00 0.00 61 LEU A O 7
ATOM 9581 N N . SER A 1 66 ? 15.327 -5.929 33.095 1.00 0.00 62 SER A N 7
ATOM 9582 C CA . SER A 1 66 ? 16.615 -5.366 33.503 1.00 0.00 62 SER A CA 7
ATOM 9583 C C . SER A 1 66 ? 16.585 -3.836 33.544 1.00 0.00 62 SER A C 7
ATOM 9584 O O . SER A 1 66 ? 17.443 -3.171 32.962 1.00 0.00 62 SER A O 7
ATOM 9592 N N . SER A 1 67 ? 15.601 -3.278 34.231 1.00 0.00 63 SER A N 7
ATOM 9593 C CA . SER A 1 67 ? 15.465 -1.829 34.307 1.00 0.00 63 SER A CA 7
ATOM 9594 C C . SER A 1 67 ? 15.731 -1.334 35.724 1.00 0.00 63 SER A C 7
ATOM 9595 O O . SER A 1 67 ? 15.545 -0.156 36.031 1.00 0.00 63 SER A O 7
ATOM 9603 N N . SER A 1 68 ? 16.168 -2.244 36.584 1.00 0.00 64 SER A N 7
ATOM 9604 C CA . SER A 1 68 ? 16.510 -1.902 37.955 1.00 0.00 64 SER A CA 7
ATOM 9605 C C . SER A 1 68 ? 17.465 -2.945 38.526 1.00 0.00 64 SER A C 7
ATOM 9606 O O . SER A 1 68 ? 17.076 -3.787 39.330 1.00 0.00 64 SER A O 7
ATOM 9614 N N . ALA A 1 69 ? 18.717 -2.894 38.098 1.00 0.00 65 ALA A N 7
ATOM 9615 C CA . ALA A 1 69 ? 19.721 -3.839 38.567 1.00 0.00 65 ALA A CA 7
ATOM 9616 C C . ALA A 1 69 ? 20.583 -3.203 39.651 1.00 0.00 65 ALA A C 7
ATOM 9617 O O . ALA A 1 69 ? 21.628 -3.732 40.029 1.00 0.00 65 ALA A O 7
ATOM 9624 N N . GLY A 1 70 ? 20.122 -2.066 40.151 1.00 0.00 66 GLY A N 7
ATOM 9625 C CA . GLY A 1 70 ? 20.859 -1.338 41.162 1.00 0.00 66 GLY A CA 7
ATOM 9626 C C . GLY A 1 70 ? 20.794 -1.999 42.524 1.00 0.00 66 GLY A C 7
ATOM 9627 O O . GLY A 1 70 ? 19.773 -1.916 43.209 1.00 0.00 66 GLY A O 7
ATOM 9631 N N . ALA A 1 71 ? 21.877 -2.677 42.897 1.00 0.00 67 ALA A N 7
ATOM 9632 C CA . ALA A 1 71 ? 22.026 -3.275 44.228 1.00 0.00 67 ALA A CA 7
ATOM 9633 C C . ALA A 1 71 ? 20.915 -4.274 44.558 1.00 0.00 67 ALA A C 7
ATOM 9634 O O . ALA A 1 71 ? 20.540 -4.432 45.719 1.00 0.00 67 ALA A O 7
ATOM 9641 N N . ASN A 1 72 ? 20.380 -4.939 43.541 1.00 0.00 68 ASN A N 7
ATOM 9642 C CA . ASN A 1 72 ? 19.396 -5.998 43.771 1.00 0.00 68 ASN A CA 7
ATOM 9643 C C . ASN A 1 72 ? 19.547 -7.111 42.739 1.00 0.00 68 ASN A C 7
ATOM 9644 O O . ASN A 1 72 ? 18.630 -7.903 42.521 1.00 0.00 68 ASN A O 7
ATOM 9655 N N . SER A 1 73 ? 20.717 -7.181 42.115 1.00 0.00 69 SER A N 7
ATOM 9656 C CA . SER A 1 73 ? 20.977 -8.158 41.064 1.00 0.00 69 SER A CA 7
ATOM 9657 C C . SER A 1 73 ? 22.481 -8.332 40.875 1.00 0.00 69 SER A C 7
ATOM 9658 O O . SER A 1 73 ? 23.208 -7.345 40.767 1.00 0.00 69 SER A O 7
ATOM 9666 N N . PRO A 1 74 ? 22.972 -9.584 40.841 1.00 0.00 70 PRO A N 7
ATOM 9667 C CA . PRO A 1 74 ? 24.392 -9.876 40.593 1.00 0.00 70 PRO A CA 7
ATOM 9668 C C . PRO A 1 74 ? 24.786 -9.655 39.130 1.00 0.00 70 PRO A C 7
ATOM 9669 O O . PRO A 1 74 ? 25.438 -10.497 38.511 1.00 0.00 70 PRO A O 7
ATOM 9680 N N . ARG A 1 75 ? 24.392 -8.511 38.594 1.00 0.00 71 ARG A N 7
ATOM 9681 C CA . ARG A 1 75 ? 24.656 -8.168 37.205 1.00 0.00 71 ARG A CA 7
ATOM 9682 C C . ARG A 1 75 ? 25.242 -6.767 37.108 1.00 0.00 71 ARG A C 7
ATOM 9683 O O . ARG A 1 75 ? 25.203 -6.130 36.055 1.00 0.00 71 ARG A O 7
ATOM 9704 N N . ARG A 1 76 ? 25.794 -6.295 38.212 1.00 0.00 72 ARG A N 7
ATOM 9705 C CA . ARG A 1 76 ? 26.351 -4.955 38.267 1.00 0.00 72 ARG A CA 7
ATOM 9706 C C . ARG A 1 76 ? 27.872 -5.024 38.382 1.00 0.00 72 ARG A C 7
ATOM 9707 O O . ARG A 1 76 ? 28.522 -4.104 38.881 1.00 0.00 72 ARG A O 7
ATOM 9728 N N . GLY A 1 77 ? 28.434 -6.127 37.916 1.00 0.00 73 GLY A N 7
ATOM 9729 C CA . GLY A 1 77 ? 29.869 -6.313 37.979 1.00 0.00 73 GLY A CA 7
ATOM 9730 C C . GLY A 1 77 ? 30.578 -5.712 36.781 1.00 0.00 73 GLY A C 7
ATOM 9731 O O . GLY A 1 77 ? 30.897 -6.425 35.828 1.00 0.00 73 GLY A O 7
ATOM 9735 N N . SER A 1 78 ? 30.817 -4.398 36.835 1.00 0.00 74 SER A N 7
ATOM 9736 C CA . SER A 1 78 ? 31.496 -3.656 35.764 1.00 0.00 74 SER A CA 7
ATOM 9737 C C . SER A 1 78 ? 30.900 -3.970 34.390 1.00 0.00 74 SER A C 7
ATOM 9738 O O . SER A 1 78 ? 31.622 -4.222 33.423 1.00 0.00 74 SER A O 7
ATOM 9746 N N . ARG A 1 79 ? 29.578 -3.945 34.316 1.00 0.00 75 ARG A N 7
ATOM 9747 C CA . ARG A 1 79 ? 28.872 -4.215 33.073 1.00 0.00 75 ARG A CA 7
ATOM 9748 C C . ARG A 1 79 ? 27.677 -3.286 32.926 1.00 0.00 75 ARG A C 7
ATOM 9749 O O . ARG A 1 79 ? 26.554 -3.641 33.292 1.00 0.00 75 ARG A O 7
ATOM 9770 N N . PRO A 1 80 ? 27.906 -2.071 32.415 1.00 0.00 76 PRO A N 7
ATOM 9771 C CA . PRO A 1 80 ? 26.828 -1.147 32.098 1.00 0.00 76 PRO A CA 7
ATOM 9772 C C . PRO A 1 80 ? 26.190 -1.511 30.765 1.00 0.00 76 PRO A C 7
ATOM 9773 O O . PRO A 1 80 ? 26.464 -0.892 29.736 1.00 0.00 76 PRO A O 7
ATOM 9784 N N . ASN A 1 81 ? 25.347 -2.532 30.792 1.00 0.00 77 ASN A N 7
ATOM 9785 C CA . ASN A 1 81 ? 24.743 -3.053 29.572 1.00 0.00 77 ASN A CA 7
ATOM 9786 C C . ASN A 1 81 ? 23.666 -2.100 29.065 1.00 0.00 77 ASN A C 7
ATOM 9787 O O . ASN A 1 81 ? 22.494 -2.218 29.431 1.00 0.00 77 ASN A O 7
ATOM 9798 N N . SER A 1 82 ? 24.092 -1.139 28.249 1.00 0.00 78 SER A N 7
ATOM 9799 C CA . SER A 1 82 ? 23.198 -0.159 27.645 1.00 0.00 78 SER A CA 7
ATOM 9800 C C . SER A 1 82 ? 22.467 0.654 28.710 1.00 0.00 78 SER A C 7
ATOM 9801 O O . SER A 1 82 ? 21.241 0.762 28.702 1.00 0.00 78 SER A O 7
ATOM 9809 N N . VAL A 1 83 ? 23.231 1.233 29.627 1.00 0.00 79 VAL A N 7
ATOM 9810 C CA . VAL A 1 83 ? 22.660 2.078 30.665 1.00 0.00 79 VAL A CA 7
ATOM 9811 C C . VAL A 1 83 ? 22.697 3.531 30.200 1.00 0.00 79 VAL A C 7
ATOM 9812 O O . VAL A 1 83 ? 23.380 4.378 30.779 1.00 0.00 79 VAL A O 7
ATOM 9825 N N . ILE A 1 84 ? 21.985 3.800 29.116 1.00 0.00 80 ILE A N 7
ATOM 9826 C CA . ILE A 1 84 ? 21.967 5.126 28.522 1.00 0.00 80 ILE A CA 7
ATOM 9827 C C . ILE A 1 84 ? 20.531 5.651 28.478 1.00 0.00 80 ILE A C 7
ATOM 9828 O O . ILE A 1 84 ? 20.057 6.155 27.460 1.00 0.00 80 ILE A O 7
ATOM 9844 N N . SER A 1 85 ? 19.836 5.510 29.593 1.00 0.00 81 SER A N 7
ATOM 9845 C CA . SER A 1 85 ? 18.458 5.968 29.696 1.00 0.00 81 SER A CA 7
ATOM 9846 C C . SER A 1 85 ? 18.390 7.482 29.888 1.00 0.00 81 SER A C 7
ATOM 9847 O O . SER A 1 85 ? 17.400 8.117 29.521 1.00 0.00 81 SER A O 7
ATOM 9855 N N . THR A 1 86 ? 19.448 8.057 30.457 1.00 0.00 82 THR A N 7
ATOM 9856 C CA . THR A 1 86 ? 19.519 9.497 30.654 1.00 0.00 82 THR A CA 7
ATOM 9857 C C . THR A 1 86 ? 19.750 10.206 29.320 1.00 0.00 82 THR A C 7
ATOM 9858 O O . THR A 1 86 ? 19.185 11.268 29.055 1.00 0.00 82 THR A O 7
ATOM 9869 N N . GLY A 1 87 ? 20.582 9.602 28.482 1.00 0.00 83 GLY A N 7
ATOM 9870 C CA . GLY A 1 87 ? 20.830 10.145 27.161 1.00 0.00 83 GLY A CA 7
ATOM 9871 C C . GLY A 1 87 ? 19.700 9.831 26.205 1.00 0.00 83 GLY A C 7
ATOM 9872 O O . GLY A 1 87 ? 19.253 10.702 25.456 1.00 0.00 83 GLY A O 7
ATOM 9876 N N . GLU A 1 88 ? 19.243 8.580 26.243 1.00 0.00 84 GLU A N 7
ATOM 9877 C CA . GLU A 1 88 ? 18.123 8.123 25.423 1.00 0.00 84 GLU A CA 7
ATOM 9878 C C . GLU A 1 88 ? 18.437 8.284 23.933 1.00 0.00 84 GLU A C 7
ATOM 9879 O O . GLU A 1 88 ? 17.788 9.049 23.219 1.00 0.00 84 GLU A O 7
ATOM 9891 N N . LEU A 1 89 ? 19.453 7.565 23.477 1.00 0.00 85 LEU A N 7
ATOM 9892 C CA . LEU A 1 89 ? 19.816 7.552 22.064 1.00 0.00 85 LEU A CA 7
ATOM 9893 C C . LEU A 1 89 ? 19.399 6.231 21.434 1.00 0.00 85 LEU A C 7
ATOM 9894 O O . LEU A 1 89 ? 18.463 6.177 20.640 1.00 0.00 85 LEU A O 7
ATOM 9910 N N . SER A 1 90 ? 20.079 5.163 21.821 1.00 0.00 86 SER A N 7
ATOM 9911 C CA . SER A 1 90 ? 19.810 3.841 21.280 1.00 0.00 86 SER A CA 7
ATOM 9912 C C . SER A 1 90 ? 18.860 3.070 22.194 1.00 0.00 86 SER A C 7
ATOM 9913 O O . SER A 1 90 ? 19.180 1.985 22.683 1.00 0.00 86 SER A O 7
ATOM 9921 N N . THR A 1 91 ? 17.694 3.648 22.435 1.00 0.00 87 THR A N 7
ATOM 9922 C CA . THR A 1 91 ? 16.692 3.026 23.292 1.00 0.00 87 THR A CA 7
ATOM 9923 C C . THR A 1 91 ? 15.292 3.461 22.869 1.00 0.00 87 THR A C 7
ATOM 9924 O O . THR A 1 91 ? 14.544 2.669 22.294 1.00 0.00 87 THR A O 7
ATOM 9935 N N . ASP A 1 92 ? 14.973 4.732 23.134 1.00 0.00 88 ASP A N 7
ATOM 9936 C CA . ASP A 1 92 ? 13.670 5.319 22.798 1.00 0.00 88 ASP A CA 7
ATOM 9937 C C . ASP A 1 92 ? 12.577 4.754 23.696 1.00 0.00 88 ASP A C 7
ATOM 9938 O O . ASP A 1 92 ? 12.024 3.682 23.378 1.00 0.00 88 ASP A O 7
ATOM 9948 N N . GLY A 1 1 ? -66.031 -13.466 4.469 1.00 0.00 -3 GLY A N 8
ATOM 9949 C CA . GLY A 1 1 ? -65.686 -12.059 4.166 1.00 0.00 -3 GLY A CA 8
ATOM 9950 C C . GLY A 1 1 ? -64.730 -11.487 5.187 1.00 0.00 -3 GLY A C 8
ATOM 9951 O O . GLY A 1 1 ? -64.533 -12.072 6.253 1.00 0.00 -3 GLY A O 8
ATOM 9957 N N . ALA A 1 2 ? -64.133 -10.349 4.869 1.00 0.00 -2 ALA A N 8
ATOM 9958 C CA . ALA A 1 2 ? -63.195 -9.703 5.768 1.00 0.00 -2 ALA A CA 8
ATOM 9959 C C . ALA A 1 2 ? -63.280 -8.190 5.629 1.00 0.00 -2 ALA A C 8
ATOM 9960 O O . ALA A 1 2 ? -62.811 -7.626 4.636 1.00 0.00 -2 ALA A O 8
ATOM 9967 N N . HIS A 1 3 ? -63.897 -7.554 6.626 1.00 0.00 -1 HIS A N 8
ATOM 9968 C CA . HIS A 1 3 ? -64.085 -6.098 6.659 1.00 0.00 -1 HIS A CA 8
ATOM 9969 C C . HIS A 1 3 ? -65.064 -5.658 5.569 1.00 0.00 -1 HIS A C 8
ATOM 9970 O O . HIS A 1 3 ? -66.232 -5.383 5.845 1.00 0.00 -1 HIS A O 8
ATOM 9985 N N . MET A 1 4 ? -64.586 -5.612 4.336 1.00 0.00 0 MET A N 8
ATOM 9986 C CA . MET A 1 4 ? -65.408 -5.249 3.193 1.00 0.00 0 MET A CA 8
ATOM 9987 C C . MET A 1 4 ? -64.859 -5.937 1.953 1.00 0.00 0 MET A C 8
ATOM 9988 O O . MET A 1 4 ? -65.553 -6.710 1.291 1.00 0.00 0 MET A O 8
ATOM 10002 N N . MET A 1 5 ? -63.597 -5.665 1.665 1.00 0.00 1 MET A N 8
ATOM 10003 C CA . MET A 1 5 ? -62.887 -6.319 0.580 1.00 0.00 1 MET A CA 8
ATOM 10004 C C . MET A 1 5 ? -61.395 -6.277 0.882 1.00 0.00 1 MET A C 8
ATOM 10005 O O . MET A 1 5 ? -60.603 -5.662 0.157 1.00 0.00 1 MET A O 8
ATOM 10019 N N . GLN A 1 6 ? -61.021 -6.935 1.973 1.00 0.00 2 GLN A N 8
ATOM 10020 C CA . GLN A 1 6 ? -59.650 -6.906 2.460 1.00 0.00 2 GLN A CA 8
ATOM 10021 C C . GLN A 1 6 ? -58.742 -7.722 1.549 1.00 0.00 2 GLN A C 8
ATOM 10022 O O . GLN A 1 6 ? -57.526 -7.578 1.586 1.00 0.00 2 GLN A O 8
ATOM 10036 N N . ALA A 1 7 ? -59.341 -8.571 0.725 1.00 0.00 3 ALA A N 8
ATOM 10037 C CA . ALA A 1 7 ? -58.590 -9.329 -0.265 1.00 0.00 3 ALA A CA 8
ATOM 10038 C C . ALA A 1 7 ? -57.845 -8.387 -1.211 1.00 0.00 3 ALA A C 8
ATOM 10039 O O . ALA A 1 7 ? -56.636 -8.512 -1.405 1.00 0.00 3 ALA A O 8
ATOM 10046 N N . ARG A 1 8 ? -58.570 -7.420 -1.764 1.00 0.00 4 ARG A N 8
ATOM 10047 C CA . ARG A 1 8 ? -57.975 -6.413 -2.640 1.00 0.00 4 ARG A CA 8
ATOM 10048 C C . ARG A 1 8 ? -57.063 -5.490 -1.839 1.00 0.00 4 ARG A C 8
ATOM 10049 O O . ARG A 1 8 ? -56.066 -4.978 -2.349 1.00 0.00 4 ARG A O 8
ATOM 10070 N N . ARG A 1 9 ? -57.408 -5.297 -0.574 1.00 0.00 5 ARG A N 8
ATOM 10071 C CA . ARG A 1 9 ? -56.611 -4.469 0.323 1.00 0.00 5 ARG A CA 8
ATOM 10072 C C . ARG A 1 9 ? -55.262 -5.146 0.569 1.00 0.00 5 ARG A C 8
ATOM 10073 O O . ARG A 1 9 ? -54.218 -4.490 0.626 1.00 0.00 5 ARG A O 8
ATOM 10094 N N . GLU A 1 10 ? -55.300 -6.468 0.685 1.00 0.00 6 GLU A N 8
ATOM 10095 C CA . GLU A 1 10 ? -54.115 -7.273 0.951 1.00 0.00 6 GLU A CA 8
ATOM 10096 C C . GLU A 1 10 ? -53.148 -7.210 -0.223 1.00 0.00 6 GLU A C 8
ATOM 10097 O O . GLU A 1 10 ? -51.938 -7.332 -0.049 1.00 0.00 6 GLU A O 8
ATOM 10109 N N . GLU A 1 11 ? -53.694 -6.991 -1.413 1.00 0.00 7 GLU A N 8
ATOM 10110 C CA . GLU A 1 11 ? -52.894 -6.932 -2.629 1.00 0.00 7 GLU A CA 8
ATOM 10111 C C . GLU A 1 11 ? -51.948 -5.738 -2.571 1.00 0.00 7 GLU A C 8
ATOM 10112 O O . GLU A 1 11 ? -50.787 -5.831 -2.967 1.00 0.00 7 GLU A O 8
ATOM 10124 N N . LEU A 1 12 ? -52.444 -4.623 -2.050 1.00 0.00 8 LEU A N 8
ATOM 10125 C CA . LEU A 1 12 ? -51.635 -3.425 -1.908 1.00 0.00 8 LEU A CA 8
ATOM 10126 C C . LEU A 1 12 ? -50.541 -3.641 -0.873 1.00 0.00 8 LEU A C 8
ATOM 10127 O O . LEU A 1 12 ? -49.385 -3.297 -1.102 1.00 0.00 8 LEU A O 8
ATOM 10143 N N . LEU A 1 13 ? -50.907 -4.223 0.265 1.00 0.00 9 LEU A N 8
ATOM 10144 C CA . LEU A 1 13 ? -49.940 -4.491 1.322 1.00 0.00 9 LEU A CA 8
ATOM 10145 C C . LEU A 1 13 ? -48.924 -5.526 0.868 1.00 0.00 9 LEU A C 8
ATOM 10146 O O . LEU A 1 13 ? -47.769 -5.500 1.287 1.00 0.00 9 LEU A O 8
ATOM 10162 N N . ALA A 1 14 ? -49.359 -6.427 -0.001 1.00 0.00 10 ALA A N 8
ATOM 10163 C CA . ALA A 1 14 ? -48.470 -7.403 -0.604 1.00 0.00 10 ALA A CA 8
ATOM 10164 C C . ALA A 1 14 ? -47.420 -6.691 -1.438 1.00 0.00 10 ALA A C 8
ATOM 10165 O O . ALA A 1 14 ? -46.227 -6.979 -1.351 1.00 0.00 10 ALA A O 8
ATOM 10172 N N . LYS A 1 15 ? -47.887 -5.734 -2.228 1.00 0.00 11 LYS A N 8
ATOM 10173 C CA . LYS A 1 15 ? -47.024 -4.933 -3.081 1.00 0.00 11 LYS A CA 8
ATOM 10174 C C . LYS A 1 15 ? -46.141 -4.015 -2.243 1.00 0.00 11 LYS A C 8
ATOM 10175 O O . LYS A 1 15 ? -45.056 -3.617 -2.664 1.00 0.00 11 LYS A O 8
ATOM 10194 N N . LYS A 1 16 ? -46.598 -3.712 -1.036 1.00 0.00 12 LYS A N 8
ATOM 10195 C CA . LYS A 1 16 ? -45.866 -2.823 -0.153 1.00 0.00 12 LYS A CA 8
ATOM 10196 C C . LYS A 1 16 ? -44.800 -3.602 0.605 1.00 0.00 12 LYS A C 8
ATOM 10197 O O . LYS A 1 16 ? -43.690 -3.115 0.805 1.00 0.00 12 LYS A O 8
ATOM 10216 N N . ALA A 1 17 ? -45.140 -4.820 1.011 1.00 0.00 13 ALA A N 8
ATOM 10217 C CA . ALA A 1 17 ? -44.193 -5.706 1.668 1.00 0.00 13 ALA A CA 8
ATOM 10218 C C . ALA A 1 17 ? -43.052 -6.061 0.724 1.00 0.00 13 ALA A C 8
ATOM 10219 O O . ALA A 1 17 ? -41.912 -6.251 1.147 1.00 0.00 13 ALA A O 8
ATOM 10226 N N . ARG A 1 18 ? -43.377 -6.152 -0.562 1.00 0.00 14 ARG A N 8
ATOM 10227 C CA . ARG A 1 18 ? -42.377 -6.374 -1.599 1.00 0.00 14 ARG A CA 8
ATOM 10228 C C . ARG A 1 18 ? -41.349 -5.245 -1.600 1.00 0.00 14 ARG A C 8
ATOM 10229 O O . ARG A 1 18 ? -40.147 -5.480 -1.745 1.00 0.00 14 ARG A O 8
ATOM 10250 N N . LEU A 1 19 ? -41.830 -4.019 -1.428 1.00 0.00 15 LEU A N 8
ATOM 10251 C CA . LEU A 1 19 ? -40.965 -2.848 -1.404 1.00 0.00 15 LEU A CA 8
ATOM 10252 C C . LEU A 1 19 ? -40.252 -2.730 -0.060 1.00 0.00 15 LEU A C 8
ATOM 10253 O O . LEU A 1 19 ? -39.104 -2.284 0.008 1.00 0.00 15 LEU A O 8
ATOM 10269 N N . ALA A 1 20 ? -40.937 -3.131 1.004 1.00 0.00 16 ALA A N 8
ATOM 10270 C CA . ALA A 1 20 ? -40.355 -3.149 2.339 1.00 0.00 16 ALA A CA 8
ATOM 10271 C C . ALA A 1 20 ? -39.179 -4.118 2.400 1.00 0.00 16 ALA A C 8
ATOM 10272 O O . ALA A 1 20 ? -38.185 -3.868 3.088 1.00 0.00 16 ALA A O 8
ATOM 10279 N N . GLU A 1 21 ? -39.307 -5.220 1.668 1.00 0.00 17 GLU A N 8
ATOM 10280 C CA . GLU A 1 21 ? -38.239 -6.201 1.548 1.00 0.00 17 GLU A CA 8
ATOM 10281 C C . GLU A 1 21 ? -37.019 -5.549 0.905 1.00 0.00 17 GLU A C 8
ATOM 10282 O O . GLU A 1 21 ? -35.913 -5.606 1.444 1.00 0.00 17 GLU A O 8
ATOM 10294 N N . ILE A 1 22 ? -37.240 -4.910 -0.243 1.00 0.00 18 ILE A N 8
ATOM 10295 C CA . ILE A 1 22 ? -36.193 -4.176 -0.937 1.00 0.00 18 ILE A CA 8
ATOM 10296 C C . ILE A 1 22 ? -35.571 -3.119 -0.026 1.00 0.00 18 ILE A C 8
ATOM 10297 O O . ILE A 1 22 ? -34.353 -2.968 0.013 1.00 0.00 18 ILE A O 8
ATOM 10313 N N . LYS A 1 23 ? -36.413 -2.408 0.715 1.00 0.00 19 LYS A N 8
ATOM 10314 C CA . LYS A 1 23 ? -35.947 -1.369 1.627 1.00 0.00 19 LYS A CA 8
ATOM 10315 C C . LYS A 1 23 ? -34.997 -1.950 2.675 1.00 0.00 19 LYS A C 8
ATOM 10316 O O . LYS A 1 23 ? -33.928 -1.395 2.933 1.00 0.00 19 LYS A O 8
ATOM 10335 N N . ARG A 1 24 ? -35.387 -3.079 3.256 1.00 0.00 20 ARG A N 8
ATOM 10336 C CA . ARG A 1 24 ? -34.574 -3.749 4.266 1.00 0.00 20 ARG A CA 8
ATOM 10337 C C . ARG A 1 24 ? -33.246 -4.204 3.668 1.00 0.00 20 ARG A C 8
ATOM 10338 O O . ARG A 1 24 ? -32.189 -4.044 4.284 1.00 0.00 20 ARG A O 8
ATOM 10359 N N . GLN A 1 25 ? -33.311 -4.747 2.459 1.00 0.00 21 GLN A N 8
ATOM 10360 C CA . GLN A 1 25 ? -32.127 -5.262 1.784 1.00 0.00 21 GLN A CA 8
ATOM 10361 C C . GLN A 1 25 ? -31.200 -4.119 1.409 1.00 0.00 21 GLN A C 8
ATOM 10362 O O . GLN A 1 25 ? -29.989 -4.202 1.595 1.00 0.00 21 GLN A O 8
ATOM 10376 N N . ARG A 1 26 ? -31.794 -3.053 0.889 1.00 0.00 22 ARG A N 8
ATOM 10377 C CA . ARG A 1 26 ? -31.065 -1.851 0.519 1.00 0.00 22 ARG A CA 8
ATOM 10378 C C . ARG A 1 26 ? -30.310 -1.291 1.720 1.00 0.00 22 ARG A C 8
ATOM 10379 O O . ARG A 1 26 ? -29.098 -1.077 1.656 1.00 0.00 22 ARG A O 8
ATOM 10400 N N . GLU A 1 27 ? -31.034 -1.072 2.812 1.00 0.00 23 GLU A N 8
ATOM 10401 C CA . GLU A 1 27 ? -30.437 -0.556 4.038 1.00 0.00 23 GLU A CA 8
ATOM 10402 C C . GLU A 1 27 ? -29.317 -1.461 4.532 1.00 0.00 23 GLU A C 8
ATOM 10403 O O . GLU A 1 27 ? -28.268 -0.980 4.958 1.00 0.00 23 GLU A O 8
ATOM 10415 N N . LEU A 1 28 ? -29.527 -2.770 4.471 1.00 0.00 24 LEU A N 8
ATOM 10416 C CA . LEU A 1 28 ? -28.518 -3.719 4.901 1.00 0.00 24 LEU A CA 8
ATOM 10417 C C . LEU A 1 28 ? -27.315 -3.702 3.968 1.00 0.00 24 LEU A C 8
ATOM 10418 O O . LEU A 1 28 ? -26.171 -3.706 4.415 1.00 0.00 24 LEU A O 8
ATOM 10434 N N . ARG A 1 29 ? -27.582 -3.696 2.670 1.00 0.00 25 ARG A N 8
ATOM 10435 C CA . ARG A 1 29 ? -26.531 -3.726 1.668 1.00 0.00 25 ARG A CA 8
ATOM 10436 C C . ARG A 1 29 ? -25.668 -2.472 1.727 1.00 0.00 25 ARG A C 8
ATOM 10437 O O . ARG A 1 29 ? -24.484 -2.523 1.411 1.00 0.00 25 ARG A O 8
ATOM 10458 N N . ALA A 1 30 ? -26.244 -1.350 2.141 1.00 0.00 26 ALA A N 8
ATOM 10459 C CA . ALA A 1 30 ? -25.479 -0.122 2.296 1.00 0.00 26 ALA A CA 8
ATOM 10460 C C . ALA A 1 30 ? -24.463 -0.258 3.424 1.00 0.00 26 ALA A C 8
ATOM 10461 O O . ALA A 1 30 ? -23.381 0.324 3.379 1.00 0.00 26 ALA A O 8
ATOM 10468 N N . GLN A 1 31 ? -24.818 -1.045 4.429 1.00 0.00 27 GLN A N 8
ATOM 10469 C CA . GLN A 1 31 ? -23.915 -1.347 5.537 1.00 0.00 27 GLN A CA 8
ATOM 10470 C C . GLN A 1 31 ? -22.884 -2.389 5.101 1.00 0.00 27 GLN A C 8
ATOM 10471 O O . GLN A 1 31 ? -21.780 -2.467 5.637 1.00 0.00 27 GLN A O 8
ATOM 10485 N N . GLN A 1 32 ? -23.267 -3.178 4.112 1.00 0.00 28 GLN A N 8
ATOM 10486 C CA . GLN A 1 32 ? -22.434 -4.264 3.621 1.00 0.00 28 GLN A CA 8
ATOM 10487 C C . GLN A 1 32 ? -21.420 -3.762 2.591 1.00 0.00 28 GLN A C 8
ATOM 10488 O O . GLN A 1 32 ? -20.210 -3.888 2.778 1.00 0.00 28 GLN A O 8
ATOM 10502 N N . ALA A 1 33 ? -21.931 -3.192 1.508 1.00 0.00 29 ALA A N 8
ATOM 10503 C CA . ALA A 1 33 ? -21.099 -2.676 0.434 1.00 0.00 29 ALA A CA 8
ATOM 10504 C C . ALA A 1 33 ? -20.432 -1.372 0.841 1.00 0.00 29 ALA A C 8
ATOM 10505 O O . ALA A 1 33 ? -19.223 -1.210 0.665 1.00 0.00 29 ALA A O 8
ATOM 10512 N N . ALA A 1 34 ? -21.230 -0.449 1.379 1.00 0.00 30 ALA A N 8
ATOM 10513 C CA . ALA A 1 34 ? -20.744 0.867 1.792 1.00 0.00 30 ALA A CA 8
ATOM 10514 C C . ALA A 1 34 ? -20.234 1.655 0.590 1.00 0.00 30 ALA A C 8
ATOM 10515 O O . ALA A 1 34 ? -19.051 2.001 0.503 1.00 0.00 30 ALA A O 8
ATOM 10522 N N . GLY A 1 35 ? -21.141 1.927 -0.337 1.00 0.00 31 GLY A N 8
ATOM 10523 C CA . GLY A 1 35 ? -20.792 2.669 -1.532 1.00 0.00 31 GLY A CA 8
ATOM 10524 C C . GLY A 1 35 ? -21.098 1.889 -2.792 1.00 0.00 31 GLY A C 8
ATOM 10525 O O . GLY A 1 35 ? -20.535 2.162 -3.852 1.00 0.00 31 GLY A O 8
ATOM 10529 N N . ARG A 1 36 ? -22.004 0.917 -2.666 1.00 0.00 32 ARG A N 8
ATOM 10530 C CA . ARG A 1 36 ? -22.364 0.010 -3.761 1.00 0.00 32 ARG A CA 8
ATOM 10531 C C . ARG A 1 36 ? -21.132 -0.677 -4.351 1.00 0.00 32 ARG A C 8
ATOM 10532 O O . ARG A 1 36 ? -21.150 -1.130 -5.496 1.00 0.00 32 ARG A O 8
ATOM 10553 N N . SER A 1 37 ? -20.073 -0.772 -3.558 1.00 0.00 33 SER A N 8
ATOM 10554 C CA . SER A 1 37 ? -18.819 -1.345 -4.011 1.00 0.00 33 SER A CA 8
ATOM 10555 C C . SER A 1 37 ? -17.873 -1.504 -2.827 1.00 0.00 33 SER A C 8
ATOM 10556 O O . SER A 1 37 ? -17.803 -0.631 -1.961 1.00 0.00 33 SER A O 8
ATOM 10564 N N . ILE A 1 38 ? -17.168 -2.622 -2.785 1.00 0.00 34 ILE A N 8
ATOM 10565 C CA . ILE A 1 38 ? -16.243 -2.900 -1.701 1.00 0.00 34 ILE A CA 8
ATOM 10566 C C . ILE A 1 38 ? -14.808 -2.662 -2.161 1.00 0.00 34 ILE A C 8
ATOM 10567 O O . ILE A 1 38 ? -14.194 -3.520 -2.794 1.00 0.00 34 ILE A O 8
ATOM 10583 N N . THR A 1 39 ? -14.294 -1.480 -1.868 1.00 0.00 35 THR A N 8
ATOM 10584 C CA . THR A 1 39 ? -12.938 -1.114 -2.245 1.00 0.00 35 THR A CA 8
ATOM 10585 C C . THR A 1 39 ? -11.953 -1.439 -1.118 1.00 0.00 35 THR A C 8
ATOM 10586 O O . THR A 1 39 ? -12.052 -0.874 -0.026 1.00 0.00 35 THR A O 8
ATOM 10597 N N . PRO A 1 40 ? -11.014 -2.381 -1.354 1.00 0.00 36 PRO A N 8
ATOM 10598 C CA . PRO A 1 40 ? -9.936 -2.682 -0.402 1.00 0.00 36 PRO A CA 8
ATOM 10599 C C . PRO A 1 40 ? -9.223 -1.414 0.053 1.00 0.00 36 PRO A C 8
ATOM 10600 O O . PRO A 1 40 ? -8.450 -0.814 -0.695 1.00 0.00 36 PRO A O 8
ATOM 10611 N N . SER A 1 41 ? -9.487 -1.011 1.283 1.00 0.00 37 SER A N 8
ATOM 10612 C CA . SER A 1 41 ? -9.016 0.274 1.774 1.00 0.00 37 SER A CA 8
ATOM 10613 C C . SER A 1 41 ? -7.662 0.147 2.463 1.00 0.00 37 SER A C 8
ATOM 10614 O O . SER A 1 41 ? -7.584 0.102 3.691 1.00 0.00 37 SER A O 8
ATOM 10622 N N . GLU A 1 42 ? -6.608 0.078 1.654 1.00 0.00 38 GLU A N 8
ATOM 10623 C CA . GLU A 1 42 ? -5.233 0.056 2.145 1.00 0.00 38 GLU A CA 8
ATOM 10624 C C . GLU A 1 42 ? -4.897 -1.263 2.842 1.00 0.00 38 GLU A C 8
ATOM 10625 O O . GLU A 1 42 ? -5.058 -1.403 4.056 1.00 0.00 38 GLU A O 8
ATOM 10637 N N . LEU A 1 43 ? -4.437 -2.224 2.045 1.00 0.00 39 LEU A N 8
ATOM 10638 C CA . LEU A 1 43 ? -3.932 -3.507 2.542 1.00 0.00 39 LEU A CA 8
ATOM 10639 C C . LEU A 1 43 ? -4.975 -4.262 3.359 1.00 0.00 39 LEU A C 8
ATOM 10640 O O . LEU A 1 43 ? -4.657 -4.889 4.371 1.00 0.00 39 LEU A O 8
ATOM 10656 N N . VAL A 1 44 ? -6.216 -4.214 2.906 1.00 0.00 40 VAL A N 8
ATOM 10657 C CA . VAL A 1 44 ? -7.297 -4.931 3.558 1.00 0.00 40 VAL A CA 8
ATOM 10658 C C . VAL A 1 44 ? -8.459 -5.123 2.589 1.00 0.00 40 VAL A C 8
ATOM 10659 O O . VAL A 1 44 ? -9.067 -4.162 2.118 1.00 0.00 40 VAL A O 8
ATOM 10672 N N . SER A 1 45 ? -8.734 -6.372 2.265 1.00 0.00 41 SER A N 8
ATOM 10673 C CA . SER A 1 45 ? -9.790 -6.704 1.324 1.00 0.00 41 SER A CA 8
ATOM 10674 C C . SER A 1 45 ? -10.902 -7.480 2.029 1.00 0.00 41 SER A C 8
ATOM 10675 O O . SER A 1 45 ? -10.748 -8.668 2.312 1.00 0.00 41 SER A O 8
ATOM 10683 N N . PRO A 1 46 ? -12.028 -6.809 2.346 1.00 0.00 42 PRO A N 8
ATOM 10684 C CA . PRO A 1 46 ? -13.180 -7.441 3.015 1.00 0.00 42 PRO A CA 8
ATOM 10685 C C . PRO A 1 46 ? -13.765 -8.619 2.228 1.00 0.00 42 PRO A C 8
ATOM 10686 O O . PRO A 1 46 ? -14.582 -9.378 2.750 1.00 0.00 42 PRO A O 8
ATOM 10697 N N . THR A 1 47 ? -13.348 -8.762 0.977 1.00 0.00 43 THR A N 8
ATOM 10698 C CA . THR A 1 47 ? -13.756 -9.883 0.149 1.00 0.00 43 THR A CA 8
ATOM 10699 C C . THR A 1 47 ? -12.649 -10.940 0.134 1.00 0.00 43 THR A C 8
ATOM 10700 O O . THR A 1 47 ? -11.644 -10.769 -0.556 1.00 0.00 43 THR A O 8
ATOM 10711 N N . PRO A 1 48 ? -12.789 -12.020 0.926 1.00 0.00 44 PRO A N 8
ATOM 10712 C CA . PRO A 1 48 ? -11.790 -13.095 0.987 1.00 0.00 44 PRO A CA 8
ATOM 10713 C C . PRO A 1 48 ? -11.708 -13.885 -0.319 1.00 0.00 44 PRO A C 8
ATOM 10714 O O . PRO A 1 48 ? -12.349 -14.925 -0.475 1.00 0.00 44 PRO A O 8
ATOM 10725 N N . SER A 1 49 ? -10.933 -13.374 -1.261 1.00 0.00 45 SER A N 8
ATOM 10726 C CA . SER A 1 49 ? -10.739 -14.034 -2.540 1.00 0.00 45 SER A CA 8
ATOM 10727 C C . SER A 1 49 ? -9.301 -13.839 -3.007 1.00 0.00 45 SER A C 8
ATOM 10728 O O . SER A 1 49 ? -9.046 -13.302 -4.085 1.00 0.00 45 SER A O 8
ATOM 10736 N N . ARG A 1 50 ? -8.362 -14.272 -2.177 1.00 0.00 46 ARG A N 8
ATOM 10737 C CA . ARG A 1 50 ? -6.949 -14.119 -2.478 1.00 0.00 46 ARG A CA 8
ATOM 10738 C C . ARG A 1 50 ? -6.196 -15.395 -2.130 1.00 0.00 46 ARG A C 8
ATOM 10739 O O . ARG A 1 50 ? -5.941 -15.679 -0.959 1.00 0.00 46 ARG A O 8
ATOM 10760 N N . ALA A 1 51 ? -5.855 -16.164 -3.153 1.00 0.00 47 ALA A N 8
ATOM 10761 C CA . ALA A 1 51 ? -5.145 -17.419 -2.969 1.00 0.00 47 ALA A CA 8
ATOM 10762 C C . ALA A 1 51 ? -3.693 -17.175 -2.564 1.00 0.00 47 ALA A C 8
ATOM 10763 O O . ALA A 1 51 ? -2.858 -16.810 -3.394 1.00 0.00 47 ALA A O 8
ATOM 10770 N N . ASN A 1 52 ? -3.402 -17.354 -1.283 1.00 0.00 48 ASN A N 8
ATOM 10771 C CA . ASN A 1 52 ? -2.045 -17.176 -0.771 1.00 0.00 48 ASN A CA 8
ATOM 10772 C C . ASN A 1 52 ? -1.515 -18.479 -0.190 1.00 0.00 48 ASN A C 8
ATOM 10773 O O . ASN A 1 52 ? -1.035 -18.520 0.944 1.00 0.00 48 ASN A O 8
ATOM 10784 N N . SER A 1 53 ? -1.595 -19.542 -0.977 1.00 0.00 49 SER A N 8
ATOM 10785 C CA . SER A 1 53 ? -1.117 -20.848 -0.544 1.00 0.00 49 SER A CA 8
ATOM 10786 C C . SER A 1 53 ? 0.386 -20.964 -0.781 1.00 0.00 49 SER A C 8
ATOM 10787 O O . SER A 1 53 ? 0.839 -21.782 -1.589 1.00 0.00 49 SER A O 8
ATOM 10795 N N . ARG A 1 54 ? 1.147 -20.137 -0.065 1.00 0.00 50 ARG A N 8
ATOM 10796 C CA . ARG A 1 54 ? 2.598 -20.061 -0.229 1.00 0.00 50 ARG A CA 8
ATOM 10797 C C . ARG A 1 54 ? 2.945 -19.792 -1.693 1.00 0.00 50 ARG A C 8
ATOM 10798 O O . ARG A 1 54 ? 3.713 -20.522 -2.315 1.00 0.00 50 ARG A O 8
ATOM 10819 N N . ARG A 1 55 ? 2.336 -18.755 -2.247 1.00 0.00 51 ARG A N 8
ATOM 10820 C CA . ARG A 1 55 ? 2.584 -18.378 -3.630 1.00 0.00 51 ARG A CA 8
ATOM 10821 C C . ARG A 1 55 ? 3.897 -17.605 -3.724 1.00 0.00 51 ARG A C 8
ATOM 10822 O O . ARG A 1 55 ? 4.093 -16.635 -2.993 1.00 0.00 51 ARG A O 8
ATOM 10843 N N . GLU A 1 56 ? 4.793 -18.042 -4.604 1.00 0.00 52 GLU A N 8
ATOM 10844 C CA . GLU A 1 56 ? 6.090 -17.385 -4.764 1.00 0.00 52 GLU A CA 8
ATOM 10845 C C . GLU A 1 56 ? 5.928 -16.005 -5.397 1.00 0.00 52 GLU A C 8
ATOM 10846 O O . GLU A 1 56 ? 6.072 -15.840 -6.606 1.00 0.00 52 GLU A O 8
ATOM 10858 N N . ILE A 1 57 ? 5.637 -15.020 -4.563 1.00 0.00 53 ILE A N 8
ATOM 10859 C CA . ILE A 1 57 ? 5.515 -13.639 -5.004 1.00 0.00 53 ILE A CA 8
ATOM 10860 C C . ILE A 1 57 ? 6.885 -13.119 -5.430 1.00 0.00 53 ILE A C 8
ATOM 10861 O O . ILE A 1 57 ? 7.001 -12.241 -6.289 1.00 0.00 53 ILE A O 8
ATOM 10877 N N . GLU A 1 58 ? 7.918 -13.721 -4.850 1.00 0.00 54 GLU A N 8
ATOM 10878 C CA . GLU A 1 58 ? 9.312 -13.405 -5.171 1.00 0.00 54 GLU A CA 8
ATOM 10879 C C . GLU A 1 58 ? 9.640 -13.810 -6.613 1.00 0.00 54 GLU A C 8
ATOM 10880 O O . GLU A 1 58 ? 10.683 -13.439 -7.155 1.00 0.00 54 GLU A O 8
ATOM 10892 N N . SER A 1 59 ? 8.743 -14.567 -7.227 1.00 0.00 55 SER A N 8
ATOM 10893 C CA . SER A 1 59 ? 8.938 -15.048 -8.585 1.00 0.00 55 SER A CA 8
ATOM 10894 C C . SER A 1 59 ? 7.609 -15.016 -9.336 1.00 0.00 55 SER A C 8
ATOM 10895 O O . SER A 1 59 ? 7.178 -16.018 -9.913 1.00 0.00 55 SER A O 8
ATOM 10903 N N . LEU A 1 60 ? 6.958 -13.859 -9.313 1.00 0.00 56 LEU A N 8
ATOM 10904 C CA . LEU A 1 60 ? 5.651 -13.708 -9.944 1.00 0.00 56 LEU A CA 8
ATOM 10905 C C . LEU A 1 60 ? 5.421 -12.256 -10.360 1.00 0.00 56 LEU A C 8
ATOM 10906 O O . LEU A 1 60 ? 5.165 -11.965 -11.529 1.00 0.00 56 LEU A O 8
ATOM 10922 N N . ILE A 1 61 ? 5.549 -11.341 -9.407 1.00 0.00 57 ILE A N 8
ATOM 10923 C CA . ILE A 1 61 ? 5.256 -9.932 -9.655 1.00 0.00 57 ILE A CA 8
ATOM 10924 C C . ILE A 1 61 ? 6.359 -9.295 -10.500 1.00 0.00 57 ILE A C 8
ATOM 10925 O O . ILE A 1 61 ? 6.199 -8.203 -11.043 1.00 0.00 57 ILE A O 8
ATOM 10941 N N . ASP A 1 62 ? 7.454 -10.020 -10.653 1.00 0.00 58 ASP A N 8
ATOM 10942 C CA . ASP A 1 62 ? 8.610 -9.540 -11.402 1.00 0.00 58 ASP A CA 8
ATOM 10943 C C . ASP A 1 62 ? 8.248 -9.307 -12.862 1.00 0.00 58 ASP A C 8
ATOM 10944 O O . ASP A 1 62 ? 8.716 -8.355 -13.488 1.00 0.00 58 ASP A O 8
ATOM 10953 N N . SER A 1 63 ? 7.398 -10.172 -13.391 1.00 0.00 59 SER A N 8
ATOM 10954 C CA . SER A 1 63 ? 6.991 -10.088 -14.785 1.00 0.00 59 SER A CA 8
ATOM 10955 C C . SER A 1 63 ? 5.852 -9.085 -14.956 1.00 0.00 59 SER A C 8
ATOM 10956 O O . SER A 1 63 ? 5.643 -8.544 -16.039 1.00 0.00 59 SER A O 8
ATOM 10964 N N . ILE A 1 64 ? 5.131 -8.828 -13.873 1.00 0.00 60 ILE A N 8
ATOM 10965 C CA . ILE A 1 64 ? 4.038 -7.870 -13.890 1.00 0.00 60 ILE A CA 8
ATOM 10966 C C . ILE A 1 64 ? 4.597 -6.459 -13.758 1.00 0.00 60 ILE A C 8
ATOM 10967 O O . ILE A 1 64 ? 4.019 -5.485 -14.246 1.00 0.00 60 ILE A O 8
ATOM 10983 N N . LEU A 1 65 ? 5.756 -6.379 -13.123 1.00 0.00 61 LEU A N 8
ATOM 10984 C CA . LEU A 1 65 ? 6.426 -5.111 -12.873 1.00 0.00 61 LEU A CA 8
ATOM 10985 C C . LEU A 1 65 ? 6.952 -4.522 -14.189 1.00 0.00 61 LEU A C 8
ATOM 10986 O O . LEU A 1 65 ? 7.198 -3.322 -14.298 1.00 0.00 61 LEU A O 8
ATOM 11002 N N . SER A 1 66 ? 7.083 -5.393 -15.193 1.00 0.00 62 SER A N 8
ATOM 11003 C CA . SER A 1 66 ? 7.483 -4.999 -16.544 1.00 0.00 62 SER A CA 8
ATOM 11004 C C . SER A 1 66 ? 8.905 -4.437 -16.578 1.00 0.00 62 SER A C 8
ATOM 11005 O O . SER A 1 66 ? 9.242 -3.621 -17.436 1.00 0.00 62 SER A O 8
ATOM 11013 N N . SER A 1 67 ? 9.738 -4.889 -15.647 1.00 0.00 63 SER A N 8
ATOM 11014 C CA . SER A 1 67 ? 11.137 -4.471 -15.590 1.00 0.00 63 SER A CA 8
ATOM 11015 C C . SER A 1 67 ? 11.968 -5.542 -14.892 1.00 0.00 63 SER A C 8
ATOM 11016 O O . SER A 1 67 ? 12.544 -5.312 -13.828 1.00 0.00 63 SER A O 8
ATOM 11024 N N . SER A 1 68 ? 12.023 -6.718 -15.497 1.00 0.00 64 SER A N 8
ATOM 11025 C CA . SER A 1 68 ? 12.731 -7.851 -14.914 1.00 0.00 64 SER A CA 8
ATOM 11026 C C . SER A 1 68 ? 14.217 -7.802 -15.272 1.00 0.00 64 SER A C 8
ATOM 11027 O O . SER A 1 68 ? 14.793 -8.787 -15.730 1.00 0.00 64 SER A O 8
ATOM 11035 N N . ALA A 1 69 ? 14.834 -6.648 -15.046 1.00 0.00 65 ALA A N 8
ATOM 11036 C CA . ALA A 1 69 ? 16.245 -6.453 -15.350 1.00 0.00 65 ALA A CA 8
ATOM 11037 C C . ALA A 1 69 ? 17.111 -6.879 -14.167 1.00 0.00 65 ALA A C 8
ATOM 11038 O O . ALA A 1 69 ? 18.011 -6.151 -13.743 1.00 0.00 65 ALA A O 8
ATOM 11045 N N . GLY A 1 70 ? 16.831 -8.069 -13.648 1.00 0.00 66 GLY A N 8
ATOM 11046 C CA . GLY A 1 70 ? 17.523 -8.563 -12.471 1.00 0.00 66 GLY A CA 8
ATOM 11047 C C . GLY A 1 70 ? 18.995 -8.828 -12.711 1.00 0.00 66 GLY A C 8
ATOM 11048 O O . GLY A 1 70 ? 19.809 -8.698 -11.797 1.00 0.00 66 GLY A O 8
ATOM 11052 N N . ALA A 1 71 ? 19.342 -9.184 -13.941 1.00 0.00 67 ALA A N 8
ATOM 11053 C CA . ALA A 1 71 ? 20.725 -9.489 -14.288 1.00 0.00 67 ALA A CA 8
ATOM 11054 C C . ALA A 1 71 ? 21.554 -8.218 -14.465 1.00 0.00 67 ALA A C 8
ATOM 11055 O O . ALA A 1 71 ? 22.739 -8.282 -14.786 1.00 0.00 67 ALA A O 8
ATOM 11062 N N . ASN A 1 72 ? 20.928 -7.064 -14.260 1.00 0.00 68 ASN A N 8
ATOM 11063 C CA . ASN A 1 72 ? 21.626 -5.781 -14.371 1.00 0.00 68 ASN A CA 8
ATOM 11064 C C . ASN A 1 72 ? 21.496 -4.999 -13.072 1.00 0.00 68 ASN A C 8
ATOM 11065 O O . ASN A 1 72 ? 22.423 -4.961 -12.265 1.00 0.00 68 ASN A O 8
ATOM 11076 N N . SER A 1 73 ? 20.329 -4.394 -12.866 1.00 0.00 69 SER A N 8
ATOM 11077 C CA . SER A 1 73 ? 20.055 -3.637 -11.650 1.00 0.00 69 SER A CA 8
ATOM 11078 C C . SER A 1 73 ? 18.590 -3.198 -11.600 1.00 0.00 69 SER A C 8
ATOM 11079 O O . SER A 1 73 ? 18.225 -2.146 -12.131 1.00 0.00 69 SER A O 8
ATOM 11087 N N . PRO A 1 74 ? 17.721 -4.016 -10.992 1.00 0.00 70 PRO A N 8
ATOM 11088 C CA . PRO A 1 74 ? 16.309 -3.677 -10.832 1.00 0.00 70 PRO A CA 8
ATOM 11089 C C . PRO A 1 74 ? 16.073 -2.775 -9.622 1.00 0.00 70 PRO A C 8
ATOM 11090 O O . PRO A 1 74 ? 16.777 -2.875 -8.614 1.00 0.00 70 PRO A O 8
ATOM 11101 N N . ARG A 1 75 ? 15.085 -1.899 -9.726 1.00 0.00 71 ARG A N 8
ATOM 11102 C CA . ARG A 1 75 ? 14.753 -0.987 -8.640 1.00 0.00 71 ARG A CA 8
ATOM 11103 C C . ARG A 1 75 ? 13.919 -1.706 -7.583 1.00 0.00 71 ARG A C 8
ATOM 11104 O O . ARG A 1 75 ? 12.698 -1.554 -7.520 1.00 0.00 71 ARG A O 8
ATOM 11125 N N . ARG A 1 76 ? 14.589 -2.503 -6.766 1.00 0.00 72 ARG A N 8
ATOM 11126 C CA . ARG A 1 76 ? 13.932 -3.252 -5.703 1.00 0.00 72 ARG A CA 8
ATOM 11127 C C . ARG A 1 76 ? 14.665 -3.036 -4.389 1.00 0.00 72 ARG A C 8
ATOM 11128 O O . ARG A 1 76 ? 14.713 -3.919 -3.531 1.00 0.00 72 ARG A O 8
ATOM 11149 N N . GLY A 1 77 ? 15.229 -1.849 -4.239 1.00 0.00 73 GLY A N 8
ATOM 11150 C CA . GLY A 1 77 ? 16.019 -1.542 -3.068 1.00 0.00 73 GLY A CA 8
ATOM 11151 C C . GLY A 1 77 ? 15.171 -1.072 -1.903 1.00 0.00 73 GLY A C 8
ATOM 11152 O O . GLY A 1 77 ? 13.977 -1.371 -1.829 1.00 0.00 73 GLY A O 8
ATOM 11156 N N . SER A 1 78 ? 15.779 -0.316 -1.001 1.00 0.00 74 SER A N 8
ATOM 11157 C CA . SER A 1 78 ? 15.099 0.140 0.203 1.00 0.00 74 SER A CA 8
ATOM 11158 C C . SER A 1 78 ? 14.346 1.445 -0.049 1.00 0.00 74 SER A C 8
ATOM 11159 O O . SER A 1 78 ? 14.496 2.417 0.694 1.00 0.00 74 SER A O 8
ATOM 11167 N N . ARG A 1 79 ? 13.541 1.465 -1.106 1.00 0.00 75 ARG A N 8
ATOM 11168 C CA . ARG A 1 79 ? 12.729 2.634 -1.436 1.00 0.00 75 ARG A CA 8
ATOM 11169 C C . ARG A 1 79 ? 11.751 2.322 -2.564 1.00 0.00 75 ARG A C 8
ATOM 11170 O O . ARG A 1 79 ? 12.009 2.619 -3.731 1.00 0.00 75 ARG A O 8
ATOM 11191 N N . PRO A 1 80 ? 10.613 1.704 -2.226 1.00 0.00 76 PRO A N 8
ATOM 11192 C CA . PRO A 1 80 ? 9.550 1.420 -3.189 1.00 0.00 76 PRO A CA 8
ATOM 11193 C C . PRO A 1 80 ? 8.833 2.698 -3.612 1.00 0.00 76 PRO A C 8
ATOM 11194 O O . PRO A 1 80 ? 7.955 3.195 -2.902 1.00 0.00 76 PRO A O 8
ATOM 11205 N N . ASN A 1 81 ? 9.237 3.229 -4.762 1.00 0.00 77 ASN A N 8
ATOM 11206 C CA . ASN A 1 81 ? 8.676 4.477 -5.299 1.00 0.00 77 ASN A CA 8
ATOM 11207 C C . ASN A 1 81 ? 8.811 5.624 -4.301 1.00 0.00 77 ASN A C 8
ATOM 11208 O O . ASN A 1 81 ? 7.835 6.311 -3.996 1.00 0.00 77 ASN A O 8
ATOM 11219 N N . SER A 1 82 ? 10.022 5.828 -3.801 1.00 0.00 78 SER A N 8
ATOM 11220 C CA . SER A 1 82 ? 10.294 6.916 -2.873 1.00 0.00 78 SER A CA 8
ATOM 11221 C C . SER A 1 82 ? 11.795 7.175 -2.811 1.00 0.00 78 SER A C 8
ATOM 11222 O O . SER A 1 82 ? 12.480 6.741 -1.883 1.00 0.00 78 SER A O 8
ATOM 11230 N N . VAL A 1 83 ? 12.304 7.873 -3.816 1.00 0.00 79 VAL A N 8
ATOM 11231 C CA . VAL A 1 83 ? 13.730 8.148 -3.908 1.00 0.00 79 VAL A CA 8
ATOM 11232 C C . VAL A 1 83 ? 14.107 9.349 -3.041 1.00 0.00 79 VAL A C 8
ATOM 11233 O O . VAL A 1 83 ? 15.281 9.586 -2.755 1.00 0.00 79 VAL A O 8
ATOM 11246 N N . ILE A 1 84 ? 13.102 10.089 -2.606 1.00 0.00 80 ILE A N 8
ATOM 11247 C CA . ILE A 1 84 ? 13.323 11.234 -1.743 1.00 0.00 80 ILE A CA 8
ATOM 11248 C C . ILE A 1 84 ? 13.144 10.817 -0.288 1.00 0.00 80 ILE A C 8
ATOM 11249 O O . ILE A 1 84 ? 12.109 11.064 0.333 1.00 0.00 80 ILE A O 8
ATOM 11265 N N . SER A 1 85 ? 14.165 10.167 0.243 1.00 0.00 81 SER A N 8
ATOM 11266 C CA . SER A 1 85 ? 14.123 9.649 1.606 1.00 0.00 81 SER A CA 8
ATOM 11267 C C . SER A 1 85 ? 14.525 10.724 2.617 1.00 0.00 81 SER A C 8
ATOM 11268 O O . SER A 1 85 ? 14.840 10.421 3.767 1.00 0.00 81 SER A O 8
ATOM 11276 N N . THR A 1 86 ? 14.503 11.979 2.184 1.00 0.00 82 THR A N 8
ATOM 11277 C CA . THR A 1 86 ? 14.848 13.101 3.045 1.00 0.00 82 THR A CA 8
ATOM 11278 C C . THR A 1 86 ? 13.598 13.848 3.500 1.00 0.00 82 THR A C 8
ATOM 11279 O O . THR A 1 86 ? 13.664 15.005 3.923 1.00 0.00 82 THR A O 8
ATOM 11290 N N . GLY A 1 87 ? 12.459 13.176 3.413 1.00 0.00 83 GLY A N 8
ATOM 11291 C CA . GLY A 1 87 ? 11.212 13.770 3.844 1.00 0.00 83 GLY A CA 8
ATOM 11292 C C . GLY A 1 87 ? 10.616 13.019 5.012 1.00 0.00 83 GLY A C 8
ATOM 11293 O O . GLY A 1 87 ? 10.571 13.536 6.130 1.00 0.00 83 GLY A O 8
ATOM 11297 N N . GLU A 1 88 ? 10.162 11.796 4.744 1.00 0.00 84 GLU A N 8
ATOM 11298 C CA . GLU A 1 88 ? 9.634 10.902 5.774 1.00 0.00 84 GLU A CA 8
ATOM 11299 C C . GLU A 1 88 ? 8.522 11.575 6.586 1.00 0.00 84 GLU A C 8
ATOM 11300 O O . GLU A 1 88 ? 8.586 11.656 7.814 1.00 0.00 84 GLU A O 8
ATOM 11312 N N . LEU A 1 89 ? 7.506 12.062 5.894 1.00 0.00 85 LEU A N 8
ATOM 11313 C CA . LEU A 1 89 ? 6.344 12.632 6.564 1.00 0.00 85 LEU A CA 8
ATOM 11314 C C . LEU A 1 89 ? 5.356 11.522 6.880 1.00 0.00 85 LEU A C 8
ATOM 11315 O O . LEU A 1 89 ? 4.753 11.492 7.951 1.00 0.00 85 LEU A O 8
ATOM 11331 N N . SER A 1 90 ? 5.206 10.608 5.938 1.00 0.00 86 SER A N 8
ATOM 11332 C CA . SER A 1 90 ? 4.343 9.454 6.124 1.00 0.00 86 SER A CA 8
ATOM 11333 C C . SER A 1 90 ? 5.055 8.179 5.687 1.00 0.00 86 SER A C 8
ATOM 11334 O O . SER A 1 90 ? 4.424 7.153 5.431 1.00 0.00 86 SER A O 8
ATOM 11342 N N . THR A 1 91 ? 6.380 8.243 5.621 1.00 0.00 87 THR A N 8
ATOM 11343 C CA . THR A 1 91 ? 7.174 7.102 5.187 1.00 0.00 87 THR A CA 8
ATOM 11344 C C . THR A 1 91 ? 7.563 6.237 6.384 1.00 0.00 87 THR A C 8
ATOM 11345 O O . THR A 1 91 ? 8.743 6.070 6.695 1.00 0.00 87 THR A O 8
ATOM 11356 N N . ASP A 1 92 ? 6.561 5.701 7.058 1.00 0.00 88 ASP A N 8
ATOM 11357 C CA . ASP A 1 92 ? 6.796 4.840 8.212 1.00 0.00 88 ASP A CA 8
ATOM 11358 C C . ASP A 1 92 ? 6.052 3.534 8.039 1.00 0.00 88 ASP A C 8
ATOM 11359 O O . ASP A 1 92 ? 4.835 3.497 8.306 1.00 0.00 88 ASP A O 8
ATOM 11369 N N . GLY A 1 1 ? -63.017 5.729 -18.305 1.00 0.00 -3 GLY A N 9
ATOM 11370 C CA . GLY A 1 1 ? -61.878 5.116 -17.587 1.00 0.00 -3 GLY A CA 9
ATOM 11371 C C . GLY A 1 1 ? -62.276 4.637 -16.210 1.00 0.00 -3 GLY A C 9
ATOM 11372 O O . GLY A 1 1 ? -63.408 4.191 -16.004 1.00 0.00 -3 GLY A O 9
ATOM 11378 N N . ALA A 1 2 ? -61.359 4.736 -15.265 1.00 0.00 -2 ALA A N 9
ATOM 11379 C CA . ALA A 1 2 ? -61.625 4.318 -13.901 1.00 0.00 -2 ALA A CA 9
ATOM 11380 C C . ALA A 1 2 ? -61.410 5.473 -12.936 1.00 0.00 -2 ALA A C 9
ATOM 11381 O O . ALA A 1 2 ? -60.355 6.110 -12.937 1.00 0.00 -2 ALA A O 9
ATOM 11388 N N . HIS A 1 3 ? -62.424 5.755 -12.131 1.00 0.00 -1 HIS A N 9
ATOM 11389 C CA . HIS A 1 3 ? -62.328 6.782 -11.100 1.00 0.00 -1 HIS A CA 9
ATOM 11390 C C . HIS A 1 3 ? -61.424 6.283 -9.980 1.00 0.00 -1 HIS A C 9
ATOM 11391 O O . HIS A 1 3 ? -60.692 7.055 -9.360 1.00 0.00 -1 HIS A O 9
ATOM 11406 N N . MET A 1 4 ? -61.490 4.982 -9.735 1.00 0.00 0 MET A N 9
ATOM 11407 C CA . MET A 1 4 ? -60.642 4.326 -8.751 1.00 0.00 0 MET A CA 9
ATOM 11408 C C . MET A 1 4 ? -60.792 2.819 -8.882 1.00 0.00 0 MET A C 9
ATOM 11409 O O . MET A 1 4 ? -61.706 2.338 -9.554 1.00 0.00 0 MET A O 9
ATOM 11423 N N . MET A 1 5 ? -59.895 2.082 -8.253 1.00 0.00 1 MET A N 9
ATOM 11424 C CA . MET A 1 5 ? -59.979 0.632 -8.232 1.00 0.00 1 MET A CA 9
ATOM 11425 C C . MET A 1 5 ? -59.441 0.122 -6.905 1.00 0.00 1 MET A C 9
ATOM 11426 O O . MET A 1 5 ? -58.327 -0.404 -6.826 1.00 0.00 1 MET A O 9
ATOM 11440 N N . GLN A 1 6 ? -60.246 0.288 -5.861 1.00 0.00 2 GLN A N 9
ATOM 11441 C CA . GLN A 1 6 ? -59.823 -0.015 -4.495 1.00 0.00 2 GLN A CA 9
ATOM 11442 C C . GLN A 1 6 ? -59.442 -1.485 -4.346 1.00 0.00 2 GLN A C 9
ATOM 11443 O O . GLN A 1 6 ? -58.541 -1.816 -3.585 1.00 0.00 2 GLN A O 9
ATOM 11457 N N . ALA A 1 7 ? -60.119 -2.357 -5.084 1.00 0.00 3 ALA A N 9
ATOM 11458 C CA . ALA A 1 7 ? -59.823 -3.785 -5.047 1.00 0.00 3 ALA A CA 9
ATOM 11459 C C . ALA A 1 7 ? -58.365 -4.051 -5.411 1.00 0.00 3 ALA A C 9
ATOM 11460 O O . ALA A 1 7 ? -57.661 -4.786 -4.716 1.00 0.00 3 ALA A O 9
ATOM 11467 N N . ARG A 1 8 ? -57.914 -3.428 -6.491 1.00 0.00 4 ARG A N 9
ATOM 11468 C CA . ARG A 1 8 ? -56.545 -3.594 -6.959 1.00 0.00 4 ARG A CA 9
ATOM 11469 C C . ARG A 1 8 ? -55.574 -2.881 -6.028 1.00 0.00 4 ARG A C 9
ATOM 11470 O O . ARG A 1 8 ? -54.483 -3.382 -5.748 1.00 0.00 4 ARG A O 9
ATOM 11491 N N . ARG A 1 9 ? -55.980 -1.716 -5.538 1.00 0.00 5 ARG A N 9
ATOM 11492 C CA . ARG A 1 9 ? -55.115 -0.891 -4.709 1.00 0.00 5 ARG A CA 9
ATOM 11493 C C . ARG A 1 9 ? -54.939 -1.516 -3.325 1.00 0.00 5 ARG A C 9
ATOM 11494 O O . ARG A 1 9 ? -53.885 -1.382 -2.701 1.00 0.00 5 ARG A O 9
ATOM 11515 N N . GLU A 1 10 ? -55.968 -2.217 -2.864 1.00 0.00 6 GLU A N 9
ATOM 11516 C CA . GLU A 1 10 ? -55.928 -2.861 -1.559 1.00 0.00 6 GLU A CA 9
ATOM 11517 C C . GLU A 1 10 ? -54.909 -3.989 -1.597 1.00 0.00 6 GLU A C 9
ATOM 11518 O O . GLU A 1 10 ? -54.140 -4.194 -0.652 1.00 0.00 6 GLU A O 9
ATOM 11530 N N . GLU A 1 11 ? -54.897 -4.699 -2.717 1.00 0.00 7 GLU A N 9
ATOM 11531 C CA . GLU A 1 11 ? -53.944 -5.766 -2.945 1.00 0.00 7 GLU A CA 9
ATOM 11532 C C . GLU A 1 11 ? -52.547 -5.176 -3.108 1.00 0.00 7 GLU A C 9
ATOM 11533 O O . GLU A 1 11 ? -51.557 -5.754 -2.670 1.00 0.00 7 GLU A O 9
ATOM 11545 N N . LEU A 1 12 ? -52.490 -4.000 -3.728 1.00 0.00 8 LEU A N 9
ATOM 11546 C CA . LEU A 1 12 ? -51.233 -3.300 -3.950 1.00 0.00 8 LEU A CA 9
ATOM 11547 C C . LEU A 1 12 ? -50.584 -2.945 -2.615 1.00 0.00 8 LEU A C 9
ATOM 11548 O O . LEU A 1 12 ? -49.370 -3.026 -2.474 1.00 0.00 8 LEU A O 9
ATOM 11564 N N . LEU A 1 13 ? -51.398 -2.584 -1.631 1.00 0.00 9 LEU A N 9
ATOM 11565 C CA . LEU A 1 13 ? -50.885 -2.284 -0.299 1.00 0.00 9 LEU A CA 9
ATOM 11566 C C . LEU A 1 13 ? -50.353 -3.548 0.359 1.00 0.00 9 LEU A C 9
ATOM 11567 O O . LEU A 1 13 ? -49.312 -3.532 1.013 1.00 0.00 9 LEU A O 9
ATOM 11583 N N . ALA A 1 14 ? -51.078 -4.640 0.172 1.00 0.00 10 ALA A N 9
ATOM 11584 C CA . ALA A 1 14 ? -50.664 -5.935 0.684 1.00 0.00 10 ALA A CA 9
ATOM 11585 C C . ALA A 1 14 ? -49.335 -6.360 0.073 1.00 0.00 10 ALA A C 9
ATOM 11586 O O . ALA A 1 14 ? -48.461 -6.885 0.759 1.00 0.00 10 ALA A O 9
ATOM 11593 N N . LYS A 1 15 ? -49.187 -6.129 -1.225 1.00 0.00 11 LYS A N 9
ATOM 11594 C CA . LYS A 1 15 ? -47.951 -6.462 -1.920 1.00 0.00 11 LYS A CA 9
ATOM 11595 C C . LYS A 1 15 ? -46.861 -5.443 -1.599 1.00 0.00 11 LYS A C 9
ATOM 11596 O O . LYS A 1 15 ? -45.674 -5.764 -1.627 1.00 0.00 11 LYS A O 9
ATOM 11615 N N . LYS A 1 16 ? -47.275 -4.215 -1.289 1.00 0.00 12 LYS A N 9
ATOM 11616 C CA . LYS A 1 16 ? -46.351 -3.162 -0.882 1.00 0.00 12 LYS A CA 9
ATOM 11617 C C . LYS A 1 16 ? -45.565 -3.579 0.359 1.00 0.00 12 LYS A C 9
ATOM 11618 O O . LYS A 1 16 ? -44.417 -3.173 0.544 1.00 0.00 12 LYS A O 9
ATOM 11637 N N . ALA A 1 17 ? -46.185 -4.399 1.200 1.00 0.00 13 ALA A N 9
ATOM 11638 C CA . ALA A 1 17 ? -45.526 -4.924 2.386 1.00 0.00 13 ALA A CA 9
ATOM 11639 C C . ALA A 1 17 ? -44.272 -5.711 2.011 1.00 0.00 13 ALA A C 9
ATOM 11640 O O . ALA A 1 17 ? -43.264 -5.669 2.717 1.00 0.00 13 ALA A O 9
ATOM 11647 N N . ARG A 1 18 ? -44.345 -6.415 0.886 1.00 0.00 14 ARG A N 9
ATOM 11648 C CA . ARG A 1 18 ? -43.222 -7.204 0.383 1.00 0.00 14 ARG A CA 9
ATOM 11649 C C . ARG A 1 18 ? -42.006 -6.329 0.100 1.00 0.00 14 ARG A C 9
ATOM 11650 O O . ARG A 1 18 ? -40.875 -6.788 0.190 1.00 0.00 14 ARG A O 9
ATOM 11671 N N . LEU A 1 19 ? -42.250 -5.067 -0.226 1.00 0.00 15 LEU A N 9
ATOM 11672 C CA . LEU A 1 19 ? -41.181 -4.146 -0.603 1.00 0.00 15 LEU A CA 9
ATOM 11673 C C . LEU A 1 19 ? -40.201 -3.925 0.547 1.00 0.00 15 LEU A C 9
ATOM 11674 O O . LEU A 1 19 ? -39.082 -3.458 0.336 1.00 0.00 15 LEU A O 9
ATOM 11690 N N . ALA A 1 20 ? -40.628 -4.253 1.761 1.00 0.00 16 ALA A N 9
ATOM 11691 C CA . ALA A 1 20 ? -39.769 -4.148 2.931 1.00 0.00 16 ALA A CA 9
ATOM 11692 C C . ALA A 1 20 ? -38.543 -5.054 2.798 1.00 0.00 16 ALA A C 9
ATOM 11693 O O . ALA A 1 20 ? -37.460 -4.722 3.281 1.00 0.00 16 ALA A O 9
ATOM 11700 N N . GLU A 1 21 ? -38.729 -6.207 2.161 1.00 0.00 17 GLU A N 9
ATOM 11701 C CA . GLU A 1 21 ? -37.611 -7.112 1.892 1.00 0.00 17 GLU A CA 9
ATOM 11702 C C . GLU A 1 21 ? -36.559 -6.408 1.029 1.00 0.00 17 GLU A C 9
ATOM 11703 O O . GLU A 1 21 ? -35.359 -6.558 1.253 1.00 0.00 17 GLU A O 9
ATOM 11715 N N . ILE A 1 22 ? -37.018 -5.630 0.051 1.00 0.00 18 ILE A N 9
ATOM 11716 C CA . ILE A 1 22 ? -36.134 -4.769 -0.727 1.00 0.00 18 ILE A CA 9
ATOM 11717 C C . ILE A 1 22 ? -35.467 -3.724 0.172 1.00 0.00 18 ILE A C 9
ATOM 11718 O O . ILE A 1 22 ? -34.270 -3.452 0.045 1.00 0.00 18 ILE A O 9
ATOM 11734 N N . LYS A 1 23 ? -36.248 -3.149 1.086 1.00 0.00 19 LYS A N 9
ATOM 11735 C CA . LYS A 1 23 ? -35.731 -2.163 2.037 1.00 0.00 19 LYS A CA 9
ATOM 11736 C C . LYS A 1 23 ? -34.594 -2.759 2.866 1.00 0.00 19 LYS A C 9
ATOM 11737 O O . LYS A 1 23 ? -33.637 -2.064 3.218 1.00 0.00 19 LYS A O 9
ATOM 11756 N N . ARG A 1 24 ? -34.705 -4.049 3.170 1.00 0.00 20 ARG A N 9
ATOM 11757 C CA . ARG A 1 24 ? -33.655 -4.762 3.882 1.00 0.00 20 ARG A CA 9
ATOM 11758 C C . ARG A 1 24 ? -32.369 -4.725 3.074 1.00 0.00 20 ARG A C 9
ATOM 11759 O O . ARG A 1 24 ? -31.309 -4.405 3.597 1.00 0.00 20 ARG A O 9
ATOM 11780 N N . GLN A 1 25 ? -32.485 -5.028 1.789 1.00 0.00 21 GLN A N 9
ATOM 11781 C CA . GLN A 1 25 ? -31.333 -5.114 0.902 1.00 0.00 21 GLN A CA 9
ATOM 11782 C C . GLN A 1 25 ? -30.652 -3.761 0.739 1.00 0.00 21 GLN A C 9
ATOM 11783 O O . GLN A 1 25 ? -29.423 -3.677 0.696 1.00 0.00 21 GLN A O 9
ATOM 11797 N N . ARG A 1 26 ? -31.452 -2.708 0.639 1.00 0.00 22 ARG A N 9
ATOM 11798 C CA . ARG A 1 26 ? -30.924 -1.353 0.537 1.00 0.00 22 ARG A CA 9
ATOM 11799 C C . ARG A 1 26 ? -30.087 -0.997 1.760 1.00 0.00 22 ARG A C 9
ATOM 11800 O O . ARG A 1 26 ? -28.982 -0.466 1.639 1.00 0.00 22 ARG A O 9
ATOM 11821 N N . GLU A 1 27 ? -30.620 -1.289 2.936 1.00 0.00 23 GLU A N 9
ATOM 11822 C CA . GLU A 1 27 ? -29.933 -0.972 4.179 1.00 0.00 23 GLU A CA 9
ATOM 11823 C C . GLU A 1 27 ? -28.823 -1.981 4.451 1.00 0.00 23 GLU A C 9
ATOM 11824 O O . GLU A 1 27 ? -27.873 -1.697 5.180 1.00 0.00 23 GLU A O 9
ATOM 11836 N N . LEU A 1 28 ? -28.960 -3.165 3.873 1.00 0.00 24 LEU A N 9
ATOM 11837 C CA . LEU A 1 28 ? -27.912 -4.171 3.919 1.00 0.00 24 LEU A CA 9
ATOM 11838 C C . LEU A 1 28 ? -26.695 -3.681 3.147 1.00 0.00 24 LEU A C 9
ATOM 11839 O O . LEU A 1 28 ? -25.554 -3.911 3.547 1.00 0.00 24 LEU A O 9
ATOM 11855 N N . ARG A 1 29 ? -26.952 -2.982 2.046 1.00 0.00 25 ARG A N 9
ATOM 11856 C CA . ARG A 1 29 ? -25.892 -2.409 1.228 1.00 0.00 25 ARG A CA 9
ATOM 11857 C C . ARG A 1 29 ? -25.097 -1.370 2.016 1.00 0.00 25 ARG A C 9
ATOM 11858 O O . ARG A 1 29 ? -23.963 -1.054 1.670 1.00 0.00 25 ARG A O 9
ATOM 11879 N N . ALA A 1 30 ? -25.689 -0.853 3.085 1.00 0.00 26 ALA A N 9
ATOM 11880 C CA . ALA A 1 30 ? -24.998 0.082 3.956 1.00 0.00 26 ALA A CA 9
ATOM 11881 C C . ALA A 1 30 ? -23.835 -0.612 4.655 1.00 0.00 26 ALA A C 9
ATOM 11882 O O . ALA A 1 30 ? -22.820 0.007 4.964 1.00 0.00 26 ALA A O 9
ATOM 11889 N N . GLN A 1 31 ? -23.995 -1.908 4.881 1.00 0.00 27 GLN A N 9
ATOM 11890 C CA . GLN A 1 31 ? -22.949 -2.728 5.481 1.00 0.00 27 GLN A CA 9
ATOM 11891 C C . GLN A 1 31 ? -21.978 -3.209 4.400 1.00 0.00 27 GLN A C 9
ATOM 11892 O O . GLN A 1 31 ? -20.778 -3.369 4.632 1.00 0.00 27 GLN A O 9
ATOM 11906 N N . GLN A 1 32 ? -22.524 -3.419 3.210 1.00 0.00 28 GLN A N 9
ATOM 11907 C CA . GLN A 1 32 ? -21.768 -3.975 2.097 1.00 0.00 28 GLN A CA 9
ATOM 11908 C C . GLN A 1 32 ? -20.916 -2.908 1.413 1.00 0.00 28 GLN A C 9
ATOM 11909 O O . GLN A 1 32 ? -19.692 -3.018 1.369 1.00 0.00 28 GLN A O 9
ATOM 11923 N N . ALA A 1 33 ? -21.565 -1.877 0.886 1.00 0.00 29 ALA A N 9
ATOM 11924 C CA . ALA A 1 33 ? -20.866 -0.783 0.234 1.00 0.00 29 ALA A CA 9
ATOM 11925 C C . ALA A 1 33 ? -20.177 0.101 1.265 1.00 0.00 29 ALA A C 9
ATOM 11926 O O . ALA A 1 33 ? -19.115 0.668 1.006 1.00 0.00 29 ALA A O 9
ATOM 11933 N N . ALA A 1 34 ? -20.829 0.223 2.426 1.00 0.00 30 ALA A N 9
ATOM 11934 C CA . ALA A 1 34 ? -20.268 0.903 3.598 1.00 0.00 30 ALA A CA 9
ATOM 11935 C C . ALA A 1 34 ? -20.214 2.415 3.414 1.00 0.00 30 ALA A C 9
ATOM 11936 O O . ALA A 1 34 ? -19.566 3.124 4.186 1.00 0.00 30 ALA A O 9
ATOM 11943 N N . GLY A 1 35 ? -20.921 2.905 2.409 1.00 0.00 31 GLY A N 9
ATOM 11944 C CA . GLY A 1 35 ? -20.961 4.332 2.157 1.00 0.00 31 GLY A CA 9
ATOM 11945 C C . GLY A 1 35 ? -22.188 4.978 2.764 1.00 0.00 31 GLY A C 9
ATOM 11946 O O . GLY A 1 35 ? -22.633 6.035 2.319 1.00 0.00 31 GLY A O 9
ATOM 11950 N N . ARG A 1 36 ? -22.739 4.330 3.780 1.00 0.00 32 ARG A N 9
ATOM 11951 C CA . ARG A 1 36 ? -23.915 4.836 4.475 1.00 0.00 32 ARG A CA 9
ATOM 11952 C C . ARG A 1 36 ? -23.676 4.808 5.982 1.00 0.00 32 ARG A C 9
ATOM 11953 O O . ARG A 1 36 ? -24.563 4.453 6.758 1.00 0.00 32 ARG A O 9
ATOM 11974 N N . SER A 1 37 ? -22.471 5.181 6.386 1.00 0.00 33 SER A N 9
ATOM 11975 C CA . SER A 1 37 ? -22.086 5.137 7.788 1.00 0.00 33 SER A CA 9
ATOM 11976 C C . SER A 1 37 ? -20.869 6.025 8.016 1.00 0.00 33 SER A C 9
ATOM 11977 O O . SER A 1 37 ? -19.752 5.667 7.638 1.00 0.00 33 SER A O 9
ATOM 11985 N N . ILE A 1 38 ? -21.100 7.187 8.627 1.00 0.00 34 ILE A N 9
ATOM 11986 C CA . ILE A 1 38 ? -20.057 8.196 8.820 1.00 0.00 34 ILE A CA 9
ATOM 11987 C C . ILE A 1 38 ? -19.423 8.525 7.469 1.00 0.00 34 ILE A C 9
ATOM 11988 O O . ILE A 1 38 ? -18.205 8.594 7.316 1.00 0.00 34 ILE A O 9
ATOM 12004 N N . THR A 1 39 ? -20.280 8.698 6.484 1.00 0.00 35 THR A N 9
ATOM 12005 C CA . THR A 1 39 ? -19.849 8.950 5.124 1.00 0.00 35 THR A CA 9
ATOM 12006 C C . THR A 1 39 ? -20.348 10.318 4.667 1.00 0.00 35 THR A C 9
ATOM 12007 O O . THR A 1 39 ? -21.454 10.433 4.137 1.00 0.00 35 THR A O 9
ATOM 12018 N N . PRO A 1 40 ? -19.549 11.375 4.897 1.00 0.00 36 PRO A N 9
ATOM 12019 C CA . PRO A 1 40 ? -19.934 12.751 4.564 1.00 0.00 36 PRO A CA 9
ATOM 12020 C C . PRO A 1 40 ? -20.216 12.934 3.080 1.00 0.00 36 PRO A C 9
ATOM 12021 O O . PRO A 1 40 ? -19.295 12.998 2.262 1.00 0.00 36 PRO A O 9
ATOM 12032 N N . SER A 1 41 ? -21.495 13.004 2.742 1.00 0.00 37 SER A N 9
ATOM 12033 C CA . SER A 1 41 ? -21.916 13.235 1.372 1.00 0.00 37 SER A CA 9
ATOM 12034 C C . SER A 1 41 ? -23.349 13.763 1.356 1.00 0.00 37 SER A C 9
ATOM 12035 O O . SER A 1 41 ? -24.178 13.357 0.537 1.00 0.00 37 SER A O 9
ATOM 12043 N N . GLU A 1 42 ? -23.636 14.665 2.282 1.00 0.00 38 GLU A N 9
ATOM 12044 C CA . GLU A 1 42 ? -24.943 15.296 2.357 1.00 0.00 38 GLU A CA 9
ATOM 12045 C C . GLU A 1 42 ? -24.785 16.744 2.811 1.00 0.00 38 GLU A C 9
ATOM 12046 O O . GLU A 1 42 ? -25.245 17.142 3.887 1.00 0.00 38 GLU A O 9
ATOM 12058 N N . LEU A 1 43 ? -24.091 17.512 1.992 1.00 0.00 39 LEU A N 9
ATOM 12059 C CA . LEU A 1 43 ? -23.895 18.930 2.234 1.00 0.00 39 LEU A CA 9
ATOM 12060 C C . LEU A 1 43 ? -23.907 19.673 0.904 1.00 0.00 39 LEU A C 9
ATOM 12061 O O . LEU A 1 43 ? -22.880 20.166 0.433 1.00 0.00 39 LEU A O 9
ATOM 12077 N N . VAL A 1 44 ? -25.075 19.725 0.287 1.00 0.00 40 VAL A N 9
ATOM 12078 C CA . VAL A 1 44 ? -25.224 20.376 -1.003 1.00 0.00 40 VAL A CA 9
ATOM 12079 C C . VAL A 1 44 ? -26.127 21.594 -0.873 1.00 0.00 40 VAL A C 9
ATOM 12080 O O . VAL A 1 44 ? -27.352 21.480 -0.909 1.00 0.00 40 VAL A O 9
ATOM 12093 N N . SER A 1 45 ? -25.518 22.750 -0.698 1.00 0.00 41 SER A N 9
ATOM 12094 C CA . SER A 1 45 ? -26.265 23.994 -0.598 1.00 0.00 41 SER A CA 9
ATOM 12095 C C . SER A 1 45 ? -25.544 25.096 -1.365 1.00 0.00 41 SER A C 9
ATOM 12096 O O . SER A 1 45 ? -24.852 25.927 -0.771 1.00 0.00 41 SER A O 9
ATOM 12104 N N . PRO A 1 46 ? -25.678 25.109 -2.705 1.00 0.00 42 PRO A N 9
ATOM 12105 C CA . PRO A 1 46 ? -25.068 26.141 -3.553 1.00 0.00 42 PRO A CA 9
ATOM 12106 C C . PRO A 1 46 ? -25.648 27.527 -3.280 1.00 0.00 42 PRO A C 9
ATOM 12107 O O . PRO A 1 46 ? -25.138 28.536 -3.772 1.00 0.00 42 PRO A O 9
ATOM 12118 N N . THR A 1 47 ? -26.709 27.568 -2.486 1.00 0.00 43 THR A N 9
ATOM 12119 C CA . THR A 1 47 ? -27.312 28.818 -2.068 1.00 0.00 43 THR A CA 9
ATOM 12120 C C . THR A 1 47 ? -26.763 29.211 -0.695 1.00 0.00 43 THR A C 9
ATOM 12121 O O . THR A 1 47 ? -27.062 28.548 0.299 1.00 0.00 43 THR A O 9
ATOM 12132 N N . PRO A 1 48 ? -25.927 30.266 -0.624 1.00 0.00 44 PRO A N 9
ATOM 12133 C CA . PRO A 1 48 ? -25.327 30.710 0.640 1.00 0.00 44 PRO A CA 9
ATOM 12134 C C . PRO A 1 48 ? -26.382 31.118 1.670 1.00 0.00 44 PRO A C 9
ATOM 12135 O O . PRO A 1 48 ? -26.987 32.190 1.569 1.00 0.00 44 PRO A O 9
ATOM 12146 N N . SER A 1 49 ? -26.609 30.252 2.648 1.00 0.00 45 SER A N 9
ATOM 12147 C CA . SER A 1 49 ? -27.575 30.519 3.700 1.00 0.00 45 SER A CA 9
ATOM 12148 C C . SER A 1 49 ? -26.897 31.156 4.910 1.00 0.00 45 SER A C 9
ATOM 12149 O O . SER A 1 49 ? -26.126 30.507 5.617 1.00 0.00 45 SER A O 9
ATOM 12157 N N . ARG A 1 50 ? -27.176 32.435 5.136 1.00 0.00 46 ARG A N 9
ATOM 12158 C CA . ARG A 1 50 ? -26.625 33.143 6.282 1.00 0.00 46 ARG A CA 9
ATOM 12159 C C . ARG A 1 50 ? -27.729 33.427 7.293 1.00 0.00 46 ARG A C 9
ATOM 12160 O O . ARG A 1 50 ? -27.940 34.570 7.699 1.00 0.00 46 ARG A O 9
ATOM 12181 N N . ALA A 1 51 ? -28.433 32.379 7.686 1.00 0.00 47 ALA A N 9
ATOM 12182 C CA . ALA A 1 51 ? -29.540 32.503 8.620 1.00 0.00 47 ALA A CA 9
ATOM 12183 C C . ALA A 1 51 ? -29.457 31.420 9.688 1.00 0.00 47 ALA A C 9
ATOM 12184 O O . ALA A 1 51 ? -29.968 30.315 9.497 1.00 0.00 47 ALA A O 9
ATOM 12191 N N . ASN A 1 52 ? -28.800 31.744 10.804 1.00 0.00 48 ASN A N 9
ATOM 12192 C CA . ASN A 1 52 ? -28.572 30.778 11.884 1.00 0.00 48 ASN A CA 9
ATOM 12193 C C . ASN A 1 52 ? -27.917 29.515 11.339 1.00 0.00 48 ASN A C 9
ATOM 12194 O O . ASN A 1 52 ? -28.486 28.422 11.415 1.00 0.00 48 ASN A O 9
ATOM 12205 N N . SER A 1 53 ? -26.719 29.672 10.788 1.00 0.00 49 SER A N 9
ATOM 12206 C CA . SER A 1 53 ? -26.008 28.564 10.163 1.00 0.00 49 SER A CA 9
ATOM 12207 C C . SER A 1 53 ? -25.375 27.654 11.216 1.00 0.00 49 SER A C 9
ATOM 12208 O O . SER A 1 53 ? -24.152 27.533 11.307 1.00 0.00 49 SER A O 9
ATOM 12216 N N . ARG A 1 54 ? -26.222 27.008 12.007 1.00 0.00 50 ARG A N 9
ATOM 12217 C CA . ARG A 1 54 ? -25.762 26.066 13.017 1.00 0.00 50 ARG A CA 9
ATOM 12218 C C . ARG A 1 54 ? -25.604 24.691 12.380 1.00 0.00 50 ARG A C 9
ATOM 12219 O O . ARG A 1 54 ? -26.247 23.719 12.779 1.00 0.00 50 ARG A O 9
ATOM 12240 N N . ARG A 1 55 ? -24.747 24.636 11.375 1.00 0.00 51 ARG A N 9
ATOM 12241 C CA . ARG A 1 55 ? -24.451 23.410 10.664 1.00 0.00 51 ARG A CA 9
ATOM 12242 C C . ARG A 1 55 ? -23.175 23.615 9.855 1.00 0.00 51 ARG A C 9
ATOM 12243 O O . ARG A 1 55 ? -23.147 24.454 8.950 1.00 0.00 51 ARG A O 9
ATOM 12264 N N . GLU A 1 56 ? -22.125 22.875 10.221 1.00 0.00 52 GLU A N 9
ATOM 12265 C CA . GLU A 1 56 ? -20.809 22.980 9.586 1.00 0.00 52 GLU A CA 9
ATOM 12266 C C . GLU A 1 56 ? -20.062 24.214 10.083 1.00 0.00 52 GLU A C 9
ATOM 12267 O O . GLU A 1 56 ? -20.084 25.272 9.449 1.00 0.00 52 GLU A O 9
ATOM 12279 N N . ILE A 1 57 ? -19.384 24.057 11.213 1.00 0.00 53 ILE A N 9
ATOM 12280 C CA . ILE A 1 57 ? -18.619 25.141 11.821 1.00 0.00 53 ILE A CA 9
ATOM 12281 C C . ILE A 1 57 ? -17.382 25.449 10.980 1.00 0.00 53 ILE A C 9
ATOM 12282 O O . ILE A 1 57 ? -16.824 26.548 11.033 1.00 0.00 53 ILE A O 9
ATOM 12298 N N . GLU A 1 58 ? -16.991 24.478 10.166 1.00 0.00 54 GLU A N 9
ATOM 12299 C CA . GLU A 1 58 ? -15.832 24.620 9.286 1.00 0.00 54 GLU A CA 9
ATOM 12300 C C . GLU A 1 58 ? -16.071 25.738 8.272 1.00 0.00 54 GLU A C 9
ATOM 12301 O O . GLU A 1 58 ? -15.132 26.287 7.695 1.00 0.00 54 GLU A O 9
ATOM 12313 N N . SER A 1 59 ? -17.332 26.093 8.082 1.00 0.00 55 SER A N 9
ATOM 12314 C CA . SER A 1 59 ? -17.689 27.174 7.179 1.00 0.00 55 SER A CA 9
ATOM 12315 C C . SER A 1 59 ? -18.443 28.259 7.939 1.00 0.00 55 SER A C 9
ATOM 12316 O O . SER A 1 59 ? -19.331 28.920 7.397 1.00 0.00 55 SER A O 9
ATOM 12324 N N . LEU A 1 60 ? -18.091 28.422 9.210 1.00 0.00 56 LEU A N 9
ATOM 12325 C CA . LEU A 1 60 ? -18.686 29.458 10.050 1.00 0.00 56 LEU A CA 9
ATOM 12326 C C . LEU A 1 60 ? -17.624 30.436 10.555 1.00 0.00 56 LEU A C 9
ATOM 12327 O O . LEU A 1 60 ? -17.914 31.602 10.825 1.00 0.00 56 LEU A O 9
ATOM 12343 N N . ILE A 1 61 ? -16.387 29.960 10.655 1.00 0.00 57 ILE A N 9
ATOM 12344 C CA . ILE A 1 61 ? -15.295 30.745 11.229 1.00 0.00 57 ILE A CA 9
ATOM 12345 C C . ILE A 1 61 ? -14.964 31.948 10.349 1.00 0.00 57 ILE A C 9
ATOM 12346 O O . ILE A 1 61 ? -14.542 32.997 10.836 1.00 0.00 57 ILE A O 9
ATOM 12362 N N . ASP A 1 62 ? -15.203 31.801 9.055 1.00 0.00 58 ASP A N 9
ATOM 12363 C CA . ASP A 1 62 ? -14.931 32.867 8.093 1.00 0.00 58 ASP A CA 9
ATOM 12364 C C . ASP A 1 62 ? -15.814 34.081 8.370 1.00 0.00 58 ASP A C 9
ATOM 12365 O O . ASP A 1 62 ? -15.390 35.225 8.191 1.00 0.00 58 ASP A O 9
ATOM 12374 N N . SER A 1 63 ? -17.028 33.829 8.841 1.00 0.00 59 SER A N 9
ATOM 12375 C CA . SER A 1 63 ? -17.950 34.908 9.183 1.00 0.00 59 SER A CA 9
ATOM 12376 C C . SER A 1 63 ? -17.510 35.610 10.463 1.00 0.00 59 SER A C 9
ATOM 12377 O O . SER A 1 63 ? -17.798 36.789 10.663 1.00 0.00 59 SER A O 9
ATOM 12385 N N . ILE A 1 64 ? -16.791 34.890 11.316 1.00 0.00 60 ILE A N 9
ATOM 12386 C CA . ILE A 1 64 ? -16.280 35.458 12.551 1.00 0.00 60 ILE A CA 9
ATOM 12387 C C . ILE A 1 64 ? -15.049 36.308 12.251 1.00 0.00 60 ILE A C 9
ATOM 12388 O O . ILE A 1 64 ? -14.791 37.324 12.902 1.00 0.00 60 ILE A O 9
ATOM 12404 N N . LEU A 1 65 ? -14.319 35.891 11.226 1.00 0.00 61 LEU A N 9
ATOM 12405 C CA . LEU A 1 65 ? -13.127 36.595 10.778 1.00 0.00 61 LEU A CA 9
ATOM 12406 C C . LEU A 1 65 ? -13.517 37.945 10.171 1.00 0.00 61 LEU A C 9
ATOM 12407 O O . LEU A 1 65 ? -12.755 38.909 10.229 1.00 0.00 61 LEU A O 9
ATOM 12423 N N . SER A 1 66 ? -14.727 38.020 9.631 1.00 0.00 62 SER A N 9
ATOM 12424 C CA . SER A 1 66 ? -15.198 39.244 8.991 1.00 0.00 62 SER A CA 9
ATOM 12425 C C . SER A 1 66 ? -16.265 39.913 9.855 1.00 0.00 62 SER A C 9
ATOM 12426 O O . SER A 1 66 ? -17.316 40.338 9.364 1.00 0.00 62 SER A O 9
ATOM 12434 N N . SER A 1 67 ? -15.991 39.991 11.148 1.00 0.00 63 SER A N 9
ATOM 12435 C CA . SER A 1 67 ? -16.893 40.646 12.082 1.00 0.00 63 SER A CA 9
ATOM 12436 C C . SER A 1 67 ? -16.146 41.058 13.347 1.00 0.00 63 SER A C 9
ATOM 12437 O O . SER A 1 67 ? -16.315 42.174 13.841 1.00 0.00 63 SER A O 9
ATOM 12445 N N . SER A 1 68 ? -15.304 40.165 13.857 1.00 0.00 64 SER A N 9
ATOM 12446 C CA . SER A 1 68 ? -14.544 40.446 15.065 1.00 0.00 64 SER A CA 9
ATOM 12447 C C . SER A 1 68 ? -13.061 40.125 14.872 1.00 0.00 64 SER A C 9
ATOM 12448 O O . SER A 1 68 ? -12.651 38.968 14.943 1.00 0.00 64 SER A O 9
ATOM 12456 N N . ALA A 1 69 ? -12.263 41.154 14.614 1.00 0.00 65 ALA A N 9
ATOM 12457 C CA . ALA A 1 69 ? -10.828 40.985 14.451 1.00 0.00 65 ALA A CA 9
ATOM 12458 C C . ALA A 1 69 ? -10.134 41.006 15.809 1.00 0.00 65 ALA A C 9
ATOM 12459 O O . ALA A 1 69 ? -9.838 42.074 16.347 1.00 0.00 65 ALA A O 9
ATOM 12466 N N . GLY A 1 70 ? -9.891 39.821 16.362 1.00 0.00 66 GLY A N 9
ATOM 12467 C CA . GLY A 1 70 ? -9.271 39.712 17.671 1.00 0.00 66 GLY A CA 9
ATOM 12468 C C . GLY A 1 70 ? -7.928 40.412 17.763 1.00 0.00 66 GLY A C 9
ATOM 12469 O O . GLY A 1 70 ? -7.628 41.061 18.764 1.00 0.00 66 GLY A O 9
ATOM 12473 N N . ALA A 1 71 ? -7.126 40.307 16.715 1.00 0.00 67 ALA A N 9
ATOM 12474 C CA . ALA A 1 71 ? -5.798 40.902 16.710 1.00 0.00 67 ALA A CA 9
ATOM 12475 C C . ALA A 1 71 ? -5.826 42.345 16.207 1.00 0.00 67 ALA A C 9
ATOM 12476 O O . ALA A 1 71 ? -4.916 42.784 15.505 1.00 0.00 67 ALA A O 9
ATOM 12483 N N . ASN A 1 72 ? -6.865 43.087 16.573 1.00 0.00 68 ASN A N 9
ATOM 12484 C CA . ASN A 1 72 ? -6.940 44.504 16.206 1.00 0.00 68 ASN A CA 9
ATOM 12485 C C . ASN A 1 72 ? -5.976 45.308 17.077 1.00 0.00 68 ASN A C 9
ATOM 12486 O O . ASN A 1 72 ? -5.398 46.300 16.637 1.00 0.00 68 ASN A O 9
ATOM 12497 N N . SER A 1 73 ? -5.804 44.859 18.310 1.00 0.00 69 SER A N 9
ATOM 12498 C CA . SER A 1 73 ? -4.839 45.449 19.224 1.00 0.00 69 SER A CA 9
ATOM 12499 C C . SER A 1 73 ? -4.460 44.431 20.298 1.00 0.00 69 SER A C 9
ATOM 12500 O O . SER A 1 73 ? -4.783 44.602 21.476 1.00 0.00 69 SER A O 9
ATOM 12508 N N . PRO A 1 74 ? -3.758 43.354 19.902 1.00 0.00 70 PRO A N 9
ATOM 12509 C CA . PRO A 1 74 ? -3.449 42.244 20.806 1.00 0.00 70 PRO A CA 9
ATOM 12510 C C . PRO A 1 74 ? -2.511 42.669 21.925 1.00 0.00 70 PRO A C 9
ATOM 12511 O O . PRO A 1 74 ? -1.728 43.608 21.772 1.00 0.00 70 PRO A O 9
ATOM 12522 N N . ARG A 1 75 ? -2.580 41.963 23.041 1.00 0.00 71 ARG A N 9
ATOM 12523 C CA . ARG A 1 75 ? -1.749 42.274 24.192 1.00 0.00 71 ARG A CA 9
ATOM 12524 C C . ARG A 1 75 ? -0.406 41.562 24.061 1.00 0.00 71 ARG A C 9
ATOM 12525 O O . ARG A 1 75 ? 0.293 41.325 25.045 1.00 0.00 71 ARG A O 9
ATOM 12546 N N . ARG A 1 76 ? -0.059 41.223 22.827 1.00 0.00 72 ARG A N 9
ATOM 12547 C CA . ARG A 1 76 ? 1.192 40.546 22.533 1.00 0.00 72 ARG A CA 9
ATOM 12548 C C . ARG A 1 76 ? 2.339 41.549 22.552 1.00 0.00 72 ARG A C 9
ATOM 12549 O O . ARG A 1 76 ? 2.616 42.208 21.547 1.00 0.00 72 ARG A O 9
ATOM 12570 N N . GLY A 1 77 ? 2.979 41.685 23.704 1.00 0.00 73 GLY A N 9
ATOM 12571 C CA . GLY A 1 77 ? 4.071 42.625 23.841 1.00 0.00 73 GLY A CA 9
ATOM 12572 C C . GLY A 1 77 ? 3.796 43.661 24.912 1.00 0.00 73 GLY A C 9
ATOM 12573 O O . GLY A 1 77 ? 2.998 44.577 24.704 1.00 0.00 73 GLY A O 9
ATOM 12577 N N . SER A 1 78 ? 4.437 43.515 26.063 1.00 0.00 74 SER A N 9
ATOM 12578 C CA . SER A 1 78 ? 4.257 44.456 27.157 1.00 0.00 74 SER A CA 9
ATOM 12579 C C . SER A 1 78 ? 5.540 44.562 27.978 1.00 0.00 74 SER A C 9
ATOM 12580 O O . SER A 1 78 ? 5.569 44.231 29.166 1.00 0.00 74 SER A O 9
ATOM 12588 N N . ARG A 1 79 ? 6.599 45.026 27.335 1.00 0.00 75 ARG A N 9
ATOM 12589 C CA . ARG A 1 79 ? 7.888 45.197 27.993 1.00 0.00 75 ARG A CA 9
ATOM 12590 C C . ARG A 1 79 ? 8.404 46.603 27.739 1.00 0.00 75 ARG A C 9
ATOM 12591 O O . ARG A 1 79 ? 8.409 47.065 26.600 1.00 0.00 75 ARG A O 9
ATOM 12612 N N . PRO A 1 80 ? 8.819 47.312 28.796 1.00 0.00 76 PRO A N 9
ATOM 12613 C CA . PRO A 1 80 ? 9.343 48.670 28.669 1.00 0.00 76 PRO A CA 9
ATOM 12614 C C . PRO A 1 80 ? 10.712 48.696 27.996 1.00 0.00 76 PRO A C 9
ATOM 12615 O O . PRO A 1 80 ? 11.751 48.656 28.659 1.00 0.00 76 PRO A O 9
ATOM 12626 N N . ASN A 1 81 ? 10.708 48.754 26.677 1.00 0.00 77 ASN A N 9
ATOM 12627 C CA . ASN A 1 81 ? 11.950 48.812 25.916 1.00 0.00 77 ASN A CA 9
ATOM 12628 C C . ASN A 1 81 ? 12.388 50.264 25.771 1.00 0.00 77 ASN A C 9
ATOM 12629 O O . ASN A 1 81 ? 12.282 50.854 24.693 1.00 0.00 77 ASN A O 9
ATOM 12640 N N . SER A 1 82 ? 12.850 50.838 26.882 1.00 0.00 78 SER A N 9
ATOM 12641 C CA . SER A 1 82 ? 13.283 52.232 26.921 1.00 0.00 78 SER A CA 9
ATOM 12642 C C . SER A 1 82 ? 12.174 53.153 26.417 1.00 0.00 78 SER A C 9
ATOM 12643 O O . SER A 1 82 ? 12.365 53.924 25.473 1.00 0.00 78 SER A O 9
ATOM 12651 N N . VAL A 1 83 ? 11.016 53.058 27.054 1.00 0.00 79 VAL A N 9
ATOM 12652 C CA . VAL A 1 83 ? 9.850 53.825 26.652 1.00 0.00 79 VAL A CA 9
ATOM 12653 C C . VAL A 1 83 ? 10.020 55.293 27.030 1.00 0.00 79 VAL A C 9
ATOM 12654 O O . VAL A 1 83 ? 9.751 55.693 28.166 1.00 0.00 79 VAL A O 9
ATOM 12667 N N . ILE A 1 84 ? 10.483 56.082 26.077 1.00 0.00 80 ILE A N 9
ATOM 12668 C CA . ILE A 1 84 ? 10.688 57.504 26.283 1.00 0.00 80 ILE A CA 9
ATOM 12669 C C . ILE A 1 84 ? 9.806 58.280 25.318 1.00 0.00 80 ILE A C 9
ATOM 12670 O O . ILE A 1 84 ? 10.256 58.696 24.247 1.00 0.00 80 ILE A O 9
ATOM 12686 N N . SER A 1 85 ? 8.539 58.442 25.692 1.00 0.00 81 SER A N 9
ATOM 12687 C CA . SER A 1 85 ? 7.549 59.082 24.826 1.00 0.00 81 SER A CA 9
ATOM 12688 C C . SER A 1 85 ? 7.480 58.364 23.473 1.00 0.00 81 SER A C 9
ATOM 12689 O O . SER A 1 85 ? 7.263 58.986 22.432 1.00 0.00 81 SER A O 9
ATOM 12697 N N . THR A 1 86 ? 7.672 57.046 23.497 1.00 0.00 82 THR A N 9
ATOM 12698 C CA . THR A 1 86 ? 7.710 56.250 22.281 1.00 0.00 82 THR A CA 9
ATOM 12699 C C . THR A 1 86 ? 6.509 55.312 22.200 1.00 0.00 82 THR A C 9
ATOM 12700 O O . THR A 1 86 ? 6.611 54.192 21.700 1.00 0.00 82 THR A O 9
ATOM 12711 N N . GLY A 1 87 ? 5.372 55.779 22.693 1.00 0.00 83 GLY A N 9
ATOM 12712 C CA . GLY A 1 87 ? 4.177 54.964 22.687 1.00 0.00 83 GLY A CA 9
ATOM 12713 C C . GLY A 1 87 ? 3.784 54.522 24.078 1.00 0.00 83 GLY A C 9
ATOM 12714 O O . GLY A 1 87 ? 3.706 53.326 24.358 1.00 0.00 83 GLY A O 9
ATOM 12718 N N . GLU A 1 88 ? 3.539 55.486 24.950 1.00 0.00 84 GLU A N 9
ATOM 12719 C CA . GLU A 1 88 ? 3.150 55.197 26.319 1.00 0.00 84 GLU A CA 9
ATOM 12720 C C . GLU A 1 88 ? 1.839 55.893 26.651 1.00 0.00 84 GLU A C 9
ATOM 12721 O O . GLU A 1 88 ? 1.820 56.998 27.202 1.00 0.00 84 GLU A O 9
ATOM 12733 N N . LEU A 1 89 ? 0.744 55.253 26.283 1.00 0.00 85 LEU A N 9
ATOM 12734 C CA . LEU A 1 89 ? -0.578 55.749 26.630 1.00 0.00 85 LEU A CA 9
ATOM 12735 C C . LEU A 1 89 ? -1.025 55.102 27.931 1.00 0.00 85 LEU A C 9
ATOM 12736 O O . LEU A 1 89 ? -1.335 55.781 28.912 1.00 0.00 85 LEU A O 9
ATOM 12752 N N . SER A 1 90 ? -1.019 53.780 27.936 1.00 0.00 86 SER A N 9
ATOM 12753 C CA . SER A 1 90 ? -1.390 53.008 29.107 1.00 0.00 86 SER A CA 9
ATOM 12754 C C . SER A 1 90 ? -0.766 51.620 29.026 1.00 0.00 86 SER A C 9
ATOM 12755 O O . SER A 1 90 ? -1.406 50.615 29.333 1.00 0.00 86 SER A O 9
ATOM 12763 N N . THR A 1 91 ? 0.492 51.573 28.614 1.00 0.00 87 THR A N 9
ATOM 12764 C CA . THR A 1 91 ? 1.165 50.308 28.364 1.00 0.00 87 THR A CA 9
ATOM 12765 C C . THR A 1 91 ? 1.841 49.796 29.635 1.00 0.00 87 THR A C 9
ATOM 12766 O O . THR A 1 91 ? 3.069 49.714 29.727 1.00 0.00 87 THR A O 9
ATOM 12777 N N . ASP A 1 92 ? 1.027 49.471 30.629 1.00 0.00 88 ASP A N 9
ATOM 12778 C CA . ASP A 1 92 ? 1.534 48.942 31.887 1.00 0.00 88 ASP A CA 9
ATOM 12779 C C . ASP A 1 92 ? 1.320 47.435 31.944 1.00 0.00 88 ASP A C 9
ATOM 12780 O O . ASP A 1 92 ? 0.161 46.985 31.840 1.00 0.00 88 ASP A O 9
ATOM 12790 N N . GLY A 1 1 ? -58.172 3.368 -7.044 1.00 0.00 -3 GLY A N 10
ATOM 12791 C CA . GLY A 1 1 ? -57.150 3.774 -6.050 1.00 0.00 -3 GLY A CA 10
ATOM 12792 C C . GLY A 1 1 ? -57.592 3.477 -4.634 1.00 0.00 -3 GLY A C 10
ATOM 12793 O O . GLY A 1 1 ? -58.368 2.548 -4.404 1.00 0.00 -3 GLY A O 10
ATOM 12799 N N . ALA A 1 2 ? -57.115 4.273 -3.685 1.00 0.00 -2 ALA A N 10
ATOM 12800 C CA . ALA A 1 2 ? -57.441 4.075 -2.279 1.00 0.00 -2 ALA A CA 10
ATOM 12801 C C . ALA A 1 2 ? -58.813 4.653 -1.941 1.00 0.00 -2 ALA A C 10
ATOM 12802 O O . ALA A 1 2 ? -58.938 5.560 -1.117 1.00 0.00 -2 ALA A O 10
ATOM 12809 N N . HIS A 1 3 ? -59.841 4.125 -2.590 1.00 0.00 -1 HIS A N 10
ATOM 12810 C CA . HIS A 1 3 ? -61.212 4.540 -2.329 1.00 0.00 -1 HIS A CA 10
ATOM 12811 C C . HIS A 1 3 ? -62.156 3.381 -2.622 1.00 0.00 -1 HIS A C 10
ATOM 12812 O O . HIS A 1 3 ? -62.876 2.917 -1.741 1.00 0.00 -1 HIS A O 10
ATOM 12827 N N . MET A 1 4 ? -62.147 2.912 -3.863 1.00 0.00 0 MET A N 10
ATOM 12828 C CA . MET A 1 4 ? -62.929 1.743 -4.236 1.00 0.00 0 MET A CA 10
ATOM 12829 C C . MET A 1 4 ? -62.014 0.540 -4.403 1.00 0.00 0 MET A C 10
ATOM 12830 O O . MET A 1 4 ? -60.805 0.702 -4.596 1.00 0.00 0 MET A O 10
ATOM 12844 N N . MET A 1 5 ? -62.592 -0.657 -4.330 1.00 0.00 1 MET A N 10
ATOM 12845 C CA . MET A 1 5 ? -61.829 -1.900 -4.431 1.00 0.00 1 MET A CA 10
ATOM 12846 C C . MET A 1 5 ? -60.829 -1.982 -3.271 1.00 0.00 1 MET A C 10
ATOM 12847 O O . MET A 1 5 ? -59.648 -2.297 -3.448 1.00 0.00 1 MET A O 10
ATOM 12861 N N . GLN A 1 6 ? -61.329 -1.687 -2.078 1.00 0.00 2 GLN A N 10
ATOM 12862 C CA . GLN A 1 6 ? -60.505 -1.617 -0.877 1.00 0.00 2 GLN A CA 10
ATOM 12863 C C . GLN A 1 6 ? -60.230 -3.010 -0.314 1.00 0.00 2 GLN A C 10
ATOM 12864 O O . GLN A 1 6 ? -59.192 -3.241 0.310 1.00 0.00 2 GLN A O 10
ATOM 12878 N N . ALA A 1 7 ? -61.146 -3.943 -0.553 1.00 0.00 3 ALA A N 10
ATOM 12879 C CA . ALA A 1 7 ? -60.962 -5.316 -0.098 1.00 0.00 3 ALA A CA 10
ATOM 12880 C C . ALA A 1 7 ? -59.707 -5.914 -0.719 1.00 0.00 3 ALA A C 10
ATOM 12881 O O . ALA A 1 7 ? -58.931 -6.605 -0.053 1.00 0.00 3 ALA A O 10
ATOM 12888 N N . ARG A 1 8 ? -59.514 -5.639 -2.000 1.00 0.00 4 ARG A N 10
ATOM 12889 C CA . ARG A 1 8 ? -58.296 -6.028 -2.692 1.00 0.00 4 ARG A CA 10
ATOM 12890 C C . ARG A 1 8 ? -57.135 -5.155 -2.246 1.00 0.00 4 ARG A C 10
ATOM 12891 O O . ARG A 1 8 ? -56.025 -5.644 -2.044 1.00 0.00 4 ARG A O 10
ATOM 12912 N N . ARG A 1 9 ? -57.395 -3.856 -2.090 1.00 0.00 5 ARG A N 10
ATOM 12913 C CA . ARG A 1 9 ? -56.354 -2.889 -1.743 1.00 0.00 5 ARG A CA 10
ATOM 12914 C C . ARG A 1 9 ? -55.699 -3.210 -0.399 1.00 0.00 5 ARG A C 10
ATOM 12915 O O . ARG A 1 9 ? -54.571 -2.794 -0.147 1.00 0.00 5 ARG A O 10
ATOM 12936 N N . GLU A 1 10 ? -56.381 -3.963 0.455 1.00 0.00 6 GLU A N 10
ATOM 12937 C CA . GLU A 1 10 ? -55.779 -4.393 1.710 1.00 0.00 6 GLU A CA 10
ATOM 12938 C C . GLU A 1 10 ? -54.658 -5.383 1.406 1.00 0.00 6 GLU A C 10
ATOM 12939 O O . GLU A 1 10 ? -53.503 -5.173 1.775 1.00 0.00 6 GLU A O 10
ATOM 12951 N N . GLU A 1 11 ? -55.013 -6.467 0.722 1.00 0.00 7 GLU A N 10
ATOM 12952 C CA . GLU A 1 11 ? -54.035 -7.433 0.226 1.00 0.00 7 GLU A CA 10
ATOM 12953 C C . GLU A 1 11 ? -52.992 -6.763 -0.675 1.00 0.00 7 GLU A C 10
ATOM 12954 O O . GLU A 1 11 ? -51.869 -7.247 -0.803 1.00 0.00 7 GLU A O 10
ATOM 12966 N N . LEU A 1 12 ? -53.355 -5.642 -1.284 1.00 0.00 8 LEU A N 10
ATOM 12967 C CA . LEU A 1 12 ? -52.418 -4.889 -2.103 1.00 0.00 8 LEU A CA 10
ATOM 12968 C C . LEU A 1 12 ? -51.353 -4.253 -1.218 1.00 0.00 8 LEU A C 10
ATOM 12969 O O . LEU A 1 12 ? -50.174 -4.265 -1.549 1.00 0.00 8 LEU A O 10
ATOM 12985 N N . LEU A 1 13 ? -51.785 -3.701 -0.087 1.00 0.00 9 LEU A N 10
ATOM 12986 C CA . LEU A 1 13 ? -50.860 -3.183 0.916 1.00 0.00 9 LEU A CA 10
ATOM 12987 C C . LEU A 1 13 ? -49.991 -4.300 1.472 1.00 0.00 9 LEU A C 10
ATOM 12988 O O . LEU A 1 13 ? -48.856 -4.069 1.886 1.00 0.00 9 LEU A O 10
ATOM 13004 N N . ALA A 1 14 ? -50.530 -5.508 1.495 1.00 0.00 10 ALA A N 10
ATOM 13005 C CA . ALA A 1 14 ? -49.757 -6.677 1.872 1.00 0.00 10 ALA A CA 10
ATOM 13006 C C . ALA A 1 14 ? -48.642 -6.914 0.861 1.00 0.00 10 ALA A C 10
ATOM 13007 O O . ALA A 1 14 ? -47.491 -7.148 1.224 1.00 0.00 10 ALA A O 10
ATOM 13014 N N . LYS A 1 15 ? -48.999 -6.835 -0.415 1.00 0.00 11 LYS A N 10
ATOM 13015 C CA . LYS A 1 15 ? -48.045 -7.011 -1.501 1.00 0.00 11 LYS A CA 10
ATOM 13016 C C . LYS A 1 15 ? -47.115 -5.801 -1.597 1.00 0.00 11 LYS A C 10
ATOM 13017 O O . LYS A 1 15 ? -46.024 -5.877 -2.166 1.00 0.00 11 LYS A O 10
ATOM 13036 N N . LYS A 1 16 ? -47.552 -4.687 -1.016 1.00 0.00 12 LYS A N 10
ATOM 13037 C CA . LYS A 1 16 ? -46.764 -3.464 -0.975 1.00 0.00 12 LYS A CA 10
ATOM 13038 C C . LYS A 1 16 ? -45.481 -3.685 -0.175 1.00 0.00 12 LYS A C 10
ATOM 13039 O O . LYS A 1 16 ? -44.476 -3.001 -0.384 1.00 0.00 12 LYS A O 10
ATOM 13058 N N . ALA A 1 17 ? -45.523 -4.667 0.725 1.00 0.00 13 ALA A N 10
ATOM 13059 C CA . ALA A 1 17 ? -44.377 -5.022 1.551 1.00 0.00 13 ALA A CA 10
ATOM 13060 C C . ALA A 1 17 ? -43.177 -5.423 0.701 1.00 0.00 13 ALA A C 10
ATOM 13061 O O . ALA A 1 17 ? -42.045 -5.405 1.173 1.00 0.00 13 ALA A O 10
ATOM 13068 N N . ARG A 1 18 ? -43.434 -5.777 -0.556 1.00 0.00 14 ARG A N 10
ATOM 13069 C CA . ARG A 1 18 ? -42.373 -6.132 -1.495 1.00 0.00 14 ARG A CA 10
ATOM 13070 C C . ARG A 1 18 ? -41.341 -5.014 -1.598 1.00 0.00 14 ARG A C 10
ATOM 13071 O O . ARG A 1 18 ? -40.139 -5.272 -1.624 1.00 0.00 14 ARG A O 10
ATOM 13092 N N . LEU A 1 19 ? -41.812 -3.770 -1.632 1.00 0.00 15 LEU A N 10
ATOM 13093 C CA . LEU A 1 19 ? -40.921 -2.623 -1.739 1.00 0.00 15 LEU A CA 10
ATOM 13094 C C . LEU A 1 19 ? -40.092 -2.470 -0.472 1.00 0.00 15 LEU A C 10
ATOM 13095 O O . LEU A 1 19 ? -38.897 -2.177 -0.531 1.00 0.00 15 LEU A O 10
ATOM 13111 N N . ALA A 1 20 ? -40.734 -2.676 0.669 1.00 0.00 16 ALA A N 10
ATOM 13112 C CA . ALA A 1 20 ? -40.060 -2.608 1.953 1.00 0.00 16 ALA A CA 10
ATOM 13113 C C . ALA A 1 20 ? -39.024 -3.720 2.074 1.00 0.00 16 ALA A C 10
ATOM 13114 O O . ALA A 1 20 ? -37.955 -3.529 2.656 1.00 0.00 16 ALA A O 10
ATOM 13121 N N . GLU A 1 21 ? -39.347 -4.878 1.507 1.00 0.00 17 GLU A N 10
ATOM 13122 C CA . GLU A 1 21 ? -38.426 -6.009 1.492 1.00 0.00 17 GLU A CA 10
ATOM 13123 C C . GLU A 1 21 ? -37.223 -5.691 0.612 1.00 0.00 17 GLU A C 10
ATOM 13124 O O . GLU A 1 21 ? -36.081 -5.936 0.996 1.00 0.00 17 GLU A O 10
ATOM 13136 N N . ILE A 1 22 ? -37.488 -5.153 -0.573 1.00 0.00 18 ILE A N 10
ATOM 13137 C CA . ILE A 1 22 ? -36.429 -4.724 -1.474 1.00 0.00 18 ILE A CA 10
ATOM 13138 C C . ILE A 1 22 ? -35.521 -3.695 -0.799 1.00 0.00 18 ILE A C 10
ATOM 13139 O O . ILE A 1 22 ? -34.299 -3.766 -0.914 1.00 0.00 18 ILE A O 10
ATOM 13155 N N . LYS A 1 23 ? -36.125 -2.765 -0.067 1.00 0.00 19 LYS A N 10
ATOM 13156 C CA . LYS A 1 23 ? -35.374 -1.710 0.618 1.00 0.00 19 LYS A CA 10
ATOM 13157 C C . LYS A 1 23 ? -34.395 -2.299 1.639 1.00 0.00 19 LYS A C 10
ATOM 13158 O O . LYS A 1 23 ? -33.419 -1.654 2.028 1.00 0.00 19 LYS A O 10
ATOM 13177 N N . ARG A 1 24 ? -34.651 -3.536 2.055 1.00 0.00 20 ARG A N 10
ATOM 13178 C CA . ARG A 1 24 ? -33.795 -4.220 3.020 1.00 0.00 20 ARG A CA 10
ATOM 13179 C C . ARG A 1 24 ? -32.398 -4.458 2.450 1.00 0.00 20 ARG A C 10
ATOM 13180 O O . ARG A 1 24 ? -31.446 -4.647 3.205 1.00 0.00 20 ARG A O 10
ATOM 13201 N N . GLN A 1 25 ? -32.278 -4.471 1.122 1.00 0.00 21 GLN A N 10
ATOM 13202 C CA . GLN A 1 25 ? -30.972 -4.609 0.478 1.00 0.00 21 GLN A CA 10
ATOM 13203 C C . GLN A 1 25 ? -30.065 -3.456 0.897 1.00 0.00 21 GLN A C 10
ATOM 13204 O O . GLN A 1 25 ? -28.865 -3.634 1.121 1.00 0.00 21 GLN A O 10
ATOM 13218 N N . ARG A 1 26 ? -30.653 -2.269 1.001 1.00 0.00 22 ARG A N 10
ATOM 13219 C CA . ARG A 1 26 ? -29.947 -1.102 1.488 1.00 0.00 22 ARG A CA 10
ATOM 13220 C C . ARG A 1 26 ? -29.582 -1.293 2.950 1.00 0.00 22 ARG A C 10
ATOM 13221 O O . ARG A 1 26 ? -28.432 -1.119 3.337 1.00 0.00 22 ARG A O 10
ATOM 13242 N N . GLU A 1 27 ? -30.582 -1.669 3.743 1.00 0.00 23 GLU A N 10
ATOM 13243 C CA . GLU A 1 27 ? -30.406 -1.909 5.174 1.00 0.00 23 GLU A CA 10
ATOM 13244 C C . GLU A 1 27 ? -29.279 -2.906 5.430 1.00 0.00 23 GLU A C 10
ATOM 13245 O O . GLU A 1 27 ? -28.516 -2.769 6.390 1.00 0.00 23 GLU A O 10
ATOM 13257 N N . LEU A 1 28 ? -29.166 -3.884 4.542 1.00 0.00 24 LEU A N 10
ATOM 13258 C CA . LEU A 1 28 ? -28.164 -4.924 4.659 1.00 0.00 24 LEU A CA 10
ATOM 13259 C C . LEU A 1 28 ? -26.778 -4.344 4.415 1.00 0.00 24 LEU A C 10
ATOM 13260 O O . LEU A 1 28 ? -25.895 -4.437 5.265 1.00 0.00 24 LEU A O 10
ATOM 13276 N N . ARG A 1 29 ? -26.603 -3.734 3.249 1.00 0.00 25 ARG A N 10
ATOM 13277 C CA . ARG A 1 29 ? -25.329 -3.131 2.879 1.00 0.00 25 ARG A CA 10
ATOM 13278 C C . ARG A 1 29 ? -24.975 -1.950 3.778 1.00 0.00 25 ARG A C 10
ATOM 13279 O O . ARG A 1 29 ? -23.804 -1.624 3.947 1.00 0.00 25 ARG A O 10
ATOM 13300 N N . ALA A 1 30 ? -25.981 -1.318 4.365 1.00 0.00 26 ALA A N 10
ATOM 13301 C CA . ALA A 1 30 ? -25.747 -0.264 5.341 1.00 0.00 26 ALA A CA 10
ATOM 13302 C C . ALA A 1 30 ? -25.089 -0.853 6.578 1.00 0.00 26 ALA A C 10
ATOM 13303 O O . ALA A 1 30 ? -24.192 -0.255 7.170 1.00 0.00 26 ALA A O 10
ATOM 13310 N N . GLN A 1 31 ? -25.531 -2.048 6.937 1.00 0.00 27 GLN A N 10
ATOM 13311 C CA . GLN A 1 31 ? -24.977 -2.778 8.066 1.00 0.00 27 GLN A CA 10
ATOM 13312 C C . GLN A 1 31 ? -23.591 -3.314 7.716 1.00 0.00 27 GLN A C 10
ATOM 13313 O O . GLN A 1 31 ? -22.711 -3.413 8.574 1.00 0.00 27 GLN A O 10
ATOM 13327 N N . GLN A 1 32 ? -23.402 -3.633 6.442 1.00 0.00 28 GLN A N 10
ATOM 13328 C CA . GLN A 1 32 ? -22.156 -4.213 5.970 1.00 0.00 28 GLN A CA 10
ATOM 13329 C C . GLN A 1 32 ? -21.071 -3.150 5.855 1.00 0.00 28 GLN A C 10
ATOM 13330 O O . GLN A 1 32 ? -19.980 -3.299 6.405 1.00 0.00 28 GLN A O 10
ATOM 13344 N N . ALA A 1 33 ? -21.385 -2.075 5.144 1.00 0.00 29 ALA A N 10
ATOM 13345 C CA . ALA A 1 33 ? -20.443 -0.990 4.929 1.00 0.00 29 ALA A CA 10
ATOM 13346 C C . ALA A 1 33 ? -20.246 -0.164 6.194 1.00 0.00 29 ALA A C 10
ATOM 13347 O O . ALA A 1 33 ? -19.165 0.374 6.432 1.00 0.00 29 ALA A O 10
ATOM 13354 N N . ALA A 1 34 ? -21.321 -0.057 6.979 1.00 0.00 30 ALA A N 10
ATOM 13355 C CA . ALA A 1 34 ? -21.305 0.622 8.281 1.00 0.00 30 ALA A CA 10
ATOM 13356 C C . ALA A 1 34 ? -21.286 2.141 8.126 1.00 0.00 30 ALA A C 10
ATOM 13357 O O . ALA A 1 34 ? -21.185 2.877 9.111 1.00 0.00 30 ALA A O 10
ATOM 13364 N N . GLY A 1 35 ? -21.392 2.599 6.887 1.00 0.00 31 GLY A N 10
ATOM 13365 C CA . GLY A 1 35 ? -21.487 4.022 6.619 1.00 0.00 31 GLY A CA 10
ATOM 13366 C C . GLY A 1 35 ? -22.919 4.443 6.370 1.00 0.00 31 GLY A C 10
ATOM 13367 O O . GLY A 1 35 ? -23.199 5.611 6.104 1.00 0.00 31 GLY A O 10
ATOM 13371 N N . ARG A 1 36 ? -23.812 3.455 6.446 1.00 0.00 32 ARG A N 10
ATOM 13372 C CA . ARG A 1 36 ? -25.260 3.636 6.308 1.00 0.00 32 ARG A CA 10
ATOM 13373 C C . ARG A 1 36 ? -25.684 4.003 4.877 1.00 0.00 32 ARG A C 10
ATOM 13374 O O . ARG A 1 36 ? -26.644 3.437 4.356 1.00 0.00 32 ARG A O 10
ATOM 13395 N N . SER A 1 37 ? -24.978 4.922 4.236 1.00 0.00 33 SER A N 10
ATOM 13396 C CA . SER A 1 37 ? -25.380 5.393 2.920 1.00 0.00 33 SER A CA 10
ATOM 13397 C C . SER A 1 37 ? -24.180 5.863 2.110 1.00 0.00 33 SER A C 10
ATOM 13398 O O . SER A 1 37 ? -23.418 6.718 2.568 1.00 0.00 33 SER A O 10
ATOM 13406 N N . ILE A 1 38 ? -24.026 5.297 0.913 1.00 0.00 34 ILE A N 10
ATOM 13407 C CA . ILE A 1 38 ? -22.939 5.662 0.003 1.00 0.00 34 ILE A CA 10
ATOM 13408 C C . ILE A 1 38 ? -21.589 5.456 0.681 1.00 0.00 34 ILE A C 10
ATOM 13409 O O . ILE A 1 38 ? -20.943 6.401 1.142 1.00 0.00 34 ILE A O 10
ATOM 13425 N N . THR A 1 39 ? -21.182 4.204 0.756 1.00 0.00 35 THR A N 10
ATOM 13426 C CA . THR A 1 39 ? -19.953 3.838 1.432 1.00 0.00 35 THR A CA 10
ATOM 13427 C C . THR A 1 39 ? -19.151 2.857 0.577 1.00 0.00 35 THR A C 10
ATOM 13428 O O . THR A 1 39 ? -19.433 1.660 0.572 1.00 0.00 35 THR A O 10
ATOM 13439 N N . PRO A 1 40 ? -18.162 3.362 -0.181 1.00 0.00 36 PRO A N 10
ATOM 13440 C CA . PRO A 1 40 ? -17.332 2.527 -1.062 1.00 0.00 36 PRO A CA 10
ATOM 13441 C C . PRO A 1 40 ? -16.650 1.386 -0.312 1.00 0.00 36 PRO A C 10
ATOM 13442 O O . PRO A 1 40 ? -16.033 1.600 0.735 1.00 0.00 36 PRO A O 10
ATOM 13453 N N . SER A 1 41 ? -16.772 0.176 -0.852 1.00 0.00 37 SER A N 10
ATOM 13454 C CA . SER A 1 41 ? -16.174 -1.008 -0.247 1.00 0.00 37 SER A CA 10
ATOM 13455 C C . SER A 1 41 ? -14.653 -0.982 -0.383 1.00 0.00 37 SER A C 10
ATOM 13456 O O . SER A 1 41 ? -14.095 -1.516 -1.346 1.00 0.00 37 SER A O 10
ATOM 13464 N N . GLU A 1 42 ? -14.004 -0.339 0.582 1.00 0.00 38 GLU A N 10
ATOM 13465 C CA . GLU A 1 42 ? -12.549 -0.221 0.618 1.00 0.00 38 GLU A CA 10
ATOM 13466 C C . GLU A 1 42 ? -12.023 0.385 -0.682 1.00 0.00 38 GLU A C 10
ATOM 13467 O O . GLU A 1 42 ? -11.142 -0.169 -1.340 1.00 0.00 38 GLU A O 10
ATOM 13479 N N . LEU A 1 43 ? -12.592 1.522 -1.050 1.00 0.00 39 LEU A N 10
ATOM 13480 C CA . LEU A 1 43 ? -12.174 2.236 -2.248 1.00 0.00 39 LEU A CA 10
ATOM 13481 C C . LEU A 1 43 ? -11.904 3.696 -1.924 1.00 0.00 39 LEU A C 10
ATOM 13482 O O . LEU A 1 43 ? -12.338 4.599 -2.639 1.00 0.00 39 LEU A O 10
ATOM 13498 N N . VAL A 1 44 ? -11.200 3.920 -0.826 1.00 0.00 40 VAL A N 10
ATOM 13499 C CA . VAL A 1 44 ? -10.841 5.264 -0.406 1.00 0.00 40 VAL A CA 10
ATOM 13500 C C . VAL A 1 44 ? -9.336 5.349 -0.191 1.00 0.00 40 VAL A C 10
ATOM 13501 O O . VAL A 1 44 ? -8.838 5.237 0.932 1.00 0.00 40 VAL A O 10
ATOM 13514 N N . SER A 1 45 ? -8.618 5.525 -1.284 1.00 0.00 41 SER A N 10
ATOM 13515 C CA . SER A 1 45 ? -7.168 5.602 -1.240 1.00 0.00 41 SER A CA 10
ATOM 13516 C C . SER A 1 45 ? -6.637 6.546 -2.320 1.00 0.00 41 SER A C 10
ATOM 13517 O O . SER A 1 45 ? -5.972 6.117 -3.263 1.00 0.00 41 SER A O 10
ATOM 13525 N N . PRO A 1 46 ? -6.928 7.851 -2.196 1.00 0.00 42 PRO A N 10
ATOM 13526 C CA . PRO A 1 46 ? -6.486 8.850 -3.164 1.00 0.00 42 PRO A CA 10
ATOM 13527 C C . PRO A 1 46 ? -5.068 9.345 -2.887 1.00 0.00 42 PRO A C 10
ATOM 13528 O O . PRO A 1 46 ? -4.668 10.404 -3.365 1.00 0.00 42 PRO A O 10
ATOM 13539 N N . THR A 1 47 ? -4.317 8.580 -2.108 1.00 0.00 43 THR A N 10
ATOM 13540 C CA . THR A 1 47 ? -2.941 8.929 -1.794 1.00 0.00 43 THR A CA 10
ATOM 13541 C C . THR A 1 47 ? -1.979 8.030 -2.571 1.00 0.00 43 THR A C 10
ATOM 13542 O O . THR A 1 47 ? -1.747 6.882 -2.185 1.00 0.00 43 THR A O 10
ATOM 13553 N N . PRO A 1 48 ? -1.414 8.533 -3.686 1.00 0.00 44 PRO A N 10
ATOM 13554 C CA . PRO A 1 48 ? -0.494 7.759 -4.526 1.00 0.00 44 PRO A CA 10
ATOM 13555 C C . PRO A 1 48 ? 0.924 7.680 -3.955 1.00 0.00 44 PRO A C 10
ATOM 13556 O O . PRO A 1 48 ? 1.851 7.228 -4.628 1.00 0.00 44 PRO A O 10
ATOM 13567 N N . SER A 1 49 ? 1.089 8.121 -2.716 1.00 0.00 45 SE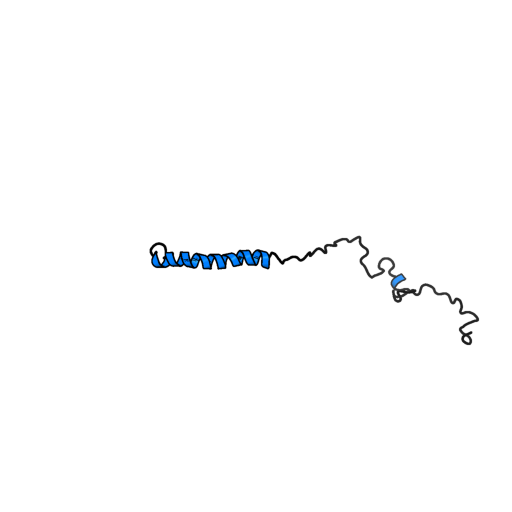R A N 10
ATOM 13568 C CA . SER A 1 49 ? 2.380 8.050 -2.048 1.00 0.00 45 SER A CA 10
ATOM 13569 C C . SER A 1 49 ? 2.427 6.821 -1.145 1.00 0.00 45 SER A C 10
ATOM 13570 O O . SER A 1 49 ? 1.578 6.659 -0.266 1.00 0.00 45 SER A O 10
ATOM 13578 N N . ARG A 1 50 ? 3.401 5.950 -1.379 1.00 0.00 46 ARG A N 10
ATOM 13579 C CA . ARG A 1 50 ? 3.555 4.746 -0.577 1.00 0.00 46 ARG A CA 10
ATOM 13580 C C . ARG A 1 50 ? 5.029 4.369 -0.473 1.00 0.00 46 ARG A C 10
ATOM 13581 O O . ARG A 1 50 ? 5.820 4.670 -1.369 1.00 0.00 46 ARG A O 10
ATOM 13602 N N . ALA A 1 51 ? 5.394 3.712 0.618 1.00 0.00 47 ALA A N 10
ATOM 13603 C CA . ALA A 1 51 ? 6.783 3.358 0.871 1.00 0.00 47 ALA A CA 10
ATOM 13604 C C . ALA A 1 51 ? 7.187 2.095 0.118 1.00 0.00 47 ALA A C 10
ATOM 13605 O O . ALA A 1 51 ? 7.386 1.040 0.725 1.00 0.00 47 ALA A O 10
ATOM 13612 N N . ASN A 1 52 ? 7.299 2.213 -1.206 1.00 0.00 48 ASN A N 10
ATOM 13613 C CA . ASN A 1 52 ? 7.750 1.107 -2.063 1.00 0.00 48 ASN A CA 10
ATOM 13614 C C . ASN A 1 52 ? 6.901 -0.144 -1.850 1.00 0.00 48 ASN A C 10
ATOM 13615 O O . ASN A 1 52 ? 7.396 -1.172 -1.379 1.00 0.00 48 ASN A O 10
ATOM 13626 N N . SER A 1 53 ? 5.626 -0.063 -2.201 1.00 0.00 49 SER A N 10
ATOM 13627 C CA . SER A 1 53 ? 4.712 -1.177 -1.989 1.00 0.00 49 SER A CA 10
ATOM 13628 C C . SER A 1 53 ? 4.863 -2.236 -3.080 1.00 0.00 49 SER A C 10
ATOM 13629 O O . SER A 1 53 ? 4.051 -2.321 -4.002 1.00 0.00 49 SER A O 10
ATOM 13637 N N . ARG A 1 54 ? 5.925 -3.021 -2.980 1.00 0.00 50 ARG A N 10
ATOM 13638 C CA . ARG A 1 54 ? 6.123 -4.166 -3.856 1.00 0.00 50 ARG A CA 10
ATOM 13639 C C . ARG A 1 54 ? 7.012 -5.189 -3.157 1.00 0.00 50 ARG A C 10
ATOM 13640 O O . ARG A 1 54 ? 7.574 -6.087 -3.784 1.00 0.00 50 ARG A O 10
ATOM 13661 N N . ARG A 1 55 ? 7.138 -5.044 -1.847 1.00 0.00 51 ARG A N 10
ATOM 13662 C CA . ARG A 1 55 ? 8.011 -5.904 -1.063 1.00 0.00 51 ARG A CA 10
ATOM 13663 C C . ARG A 1 55 ? 7.359 -7.267 -0.844 1.00 0.00 51 ARG A C 10
ATOM 13664 O O . ARG A 1 55 ? 6.132 -7.372 -0.775 1.00 0.00 51 ARG A O 10
ATOM 13685 N N . GLU A 1 56 ? 8.187 -8.305 -0.768 1.00 0.00 52 GLU A N 10
ATOM 13686 C CA . GLU A 1 56 ? 7.720 -9.669 -0.542 1.00 0.00 52 GLU A CA 10
ATOM 13687 C C . GLU A 1 56 ? 7.200 -9.833 0.882 1.00 0.00 52 GLU A C 10
ATOM 13688 O O . GLU A 1 56 ? 7.840 -10.473 1.718 1.00 0.00 52 GLU A O 10
ATOM 13700 N N . ILE A 1 57 ? 6.036 -9.267 1.147 1.00 0.00 53 ILE A N 10
ATOM 13701 C CA . ILE A 1 57 ? 5.423 -9.352 2.462 1.00 0.00 53 ILE A CA 10
ATOM 13702 C C . ILE A 1 57 ? 4.867 -10.753 2.687 1.00 0.00 53 ILE A C 10
ATOM 13703 O O . ILE A 1 57 ? 4.748 -11.222 3.820 1.00 0.00 53 ILE A O 10
ATOM 13719 N N . GLU A 1 58 ? 4.568 -11.428 1.584 1.00 0.00 54 GLU A N 10
ATOM 13720 C CA . GLU A 1 58 ? 3.994 -12.770 1.624 1.00 0.00 54 GLU A CA 10
ATOM 13721 C C . GLU A 1 58 ? 5.008 -13.790 2.148 1.00 0.00 54 GLU A C 10
ATOM 13722 O O . GLU A 1 58 ? 4.668 -14.947 2.401 1.00 0.00 54 GLU A O 10
ATOM 13734 N N . SER A 1 59 ? 6.260 -13.342 2.278 1.00 0.00 55 SER A N 10
ATOM 13735 C CA . SER A 1 59 ? 7.368 -14.179 2.730 1.00 0.00 55 SER A CA 10
ATOM 13736 C C . SER A 1 59 ? 7.730 -15.190 1.645 1.00 0.00 55 SER A C 10
ATOM 13737 O O . SER A 1 59 ? 7.703 -16.404 1.854 1.00 0.00 55 SER A O 10
ATOM 13745 N N . LEU A 1 60 ? 8.068 -14.669 0.475 1.00 0.00 56 LEU A N 10
ATOM 13746 C CA . LEU A 1 60 ? 8.406 -15.500 -0.673 1.00 0.00 56 LEU A CA 10
ATOM 13747 C C . LEU A 1 60 ? 9.863 -15.940 -0.584 1.00 0.00 56 LEU A C 10
ATOM 13748 O O . LEU A 1 60 ? 10.215 -17.055 -0.966 1.00 0.00 56 LEU A O 10
ATOM 13764 N N . ILE A 1 61 ? 10.698 -15.078 -0.024 1.00 0.00 57 ILE A N 10
ATOM 13765 C CA . ILE A 1 61 ? 12.136 -15.314 0.017 1.00 0.00 57 ILE A CA 10
ATOM 13766 C C . ILE A 1 61 ? 12.502 -16.305 1.128 1.00 0.00 57 ILE A C 10
ATOM 13767 O O . ILE A 1 61 ? 13.634 -16.774 1.208 1.00 0.00 57 ILE A O 10
ATOM 13783 N N . ASP A 1 62 ? 11.527 -16.671 1.951 1.00 0.00 58 ASP A N 10
ATOM 13784 C CA . ASP A 1 62 ? 11.769 -17.609 3.051 1.00 0.00 58 ASP A CA 10
ATOM 13785 C C . ASP A 1 62 ? 12.204 -18.971 2.520 1.00 0.00 58 ASP A C 10
ATOM 13786 O O . ASP A 1 62 ? 13.039 -19.651 3.121 1.00 0.00 58 ASP A O 10
ATOM 13795 N N . SER A 1 63 ? 11.664 -19.347 1.371 1.00 0.00 59 SER A N 10
ATOM 13796 C CA . SER A 1 63 ? 12.001 -20.620 0.749 1.00 0.00 59 SER A CA 10
ATOM 13797 C C . SER A 1 63 ? 13.395 -20.560 0.130 1.00 0.00 59 SER A C 10
ATOM 13798 O O . SER A 1 63 ? 13.993 -21.585 -0.193 1.00 0.00 59 SER A O 10
ATOM 13806 N N . ILE A 1 64 ? 13.900 -19.348 -0.033 1.00 0.00 60 ILE A N 10
ATOM 13807 C CA . ILE A 1 64 ? 15.244 -19.129 -0.535 1.00 0.00 60 ILE A CA 10
ATOM 13808 C C . ILE A 1 64 ? 16.208 -19.017 0.644 1.00 0.00 60 ILE A C 10
ATOM 13809 O O . ILE A 1 64 ? 17.346 -19.483 0.591 1.00 0.00 60 ILE A O 10
ATOM 13825 N N . LEU A 1 65 ? 15.708 -18.447 1.733 1.00 0.00 61 LEU A N 10
ATOM 13826 C CA . LEU A 1 65 ? 16.520 -18.158 2.908 1.00 0.00 61 LEU A CA 10
ATOM 13827 C C . LEU A 1 65 ? 16.741 -19.418 3.746 1.00 0.00 61 LEU A C 10
ATOM 13828 O O . LEU A 1 65 ? 17.373 -19.375 4.800 1.00 0.00 61 LEU A O 10
ATOM 13844 N N . SER A 1 66 ? 16.223 -20.542 3.274 1.00 0.00 62 SER A N 10
ATOM 13845 C CA . SER A 1 66 ? 16.427 -21.818 3.947 1.00 0.00 62 SER A CA 10
ATOM 13846 C C . SER A 1 66 ? 17.688 -22.503 3.424 1.00 0.00 62 SER A C 10
ATOM 13847 O O . SER A 1 66 ? 18.131 -23.516 3.965 1.00 0.00 62 SER A O 10
ATOM 13855 N N . SER A 1 67 ? 18.265 -21.935 2.373 1.00 0.00 63 SER A N 10
ATOM 13856 C CA . SER A 1 67 ? 19.474 -22.485 1.773 1.00 0.00 63 SER A CA 10
ATOM 13857 C C . SER A 1 67 ? 20.434 -21.362 1.398 1.00 0.00 63 SER A C 10
ATOM 13858 O O . SER A 1 67 ? 21.241 -21.498 0.479 1.00 0.00 63 SER A O 10
ATOM 13866 N N . SER A 1 68 ? 20.348 -20.257 2.123 1.00 0.00 64 SER A N 10
ATOM 13867 C CA . SER A 1 68 ? 21.139 -19.078 1.809 1.00 0.00 64 SER A CA 10
ATOM 13868 C C . SER A 1 68 ? 21.595 -18.383 3.086 1.00 0.00 64 SER A C 10
ATOM 13869 O O . SER A 1 68 ? 20.814 -17.682 3.730 1.00 0.00 64 SER A O 10
ATOM 13877 N N . ALA A 1 69 ? 22.848 -18.592 3.464 1.00 0.00 65 ALA A N 10
ATOM 13878 C CA . ALA A 1 69 ? 23.402 -17.932 4.635 1.00 0.00 65 ALA A CA 10
ATOM 13879 C C . ALA A 1 69 ? 23.844 -16.517 4.279 1.00 0.00 65 ALA A C 10
ATOM 13880 O O . ALA A 1 69 ? 25.038 -16.216 4.219 1.00 0.00 65 ALA A O 10
ATOM 13887 N N . GLY A 1 70 ? 22.869 -15.659 4.020 1.00 0.00 66 GLY A N 10
ATOM 13888 C CA . GLY A 1 70 ? 23.149 -14.298 3.633 1.00 0.00 66 GLY A CA 10
ATOM 13889 C C . GLY A 1 70 ? 21.876 -13.519 3.393 1.00 0.00 66 GLY A C 10
ATOM 13890 O O . GLY A 1 70 ? 20.778 -14.061 3.537 1.00 0.00 66 GLY A O 10
ATOM 13894 N N . ALA A 1 71 ? 22.013 -12.257 3.013 1.00 0.00 67 ALA A N 10
ATOM 13895 C CA . ALA A 1 71 ? 20.859 -11.398 2.789 1.00 0.00 67 ALA A CA 10
ATOM 13896 C C . ALA A 1 71 ? 20.184 -11.734 1.463 1.00 0.00 67 ALA A C 10
ATOM 13897 O O . ALA A 1 71 ? 20.494 -11.139 0.428 1.00 0.00 67 ALA A O 10
ATOM 13904 N N . ASN A 1 72 ? 19.291 -12.722 1.501 1.00 0.00 68 ASN A N 10
ATOM 13905 C CA . ASN A 1 72 ? 18.498 -13.113 0.326 1.00 0.00 68 ASN A CA 10
ATOM 13906 C C . ASN A 1 72 ? 19.393 -13.657 -0.781 1.00 0.00 68 ASN A C 10
ATOM 13907 O O . ASN A 1 72 ? 19.065 -13.553 -1.964 1.00 0.00 68 ASN A O 10
ATOM 13918 N N . SER A 1 73 ? 20.519 -14.242 -0.395 1.00 0.00 69 SER A N 10
ATOM 13919 C CA . SER A 1 73 ? 21.488 -14.740 -1.362 1.00 0.00 69 SER A CA 10
ATOM 13920 C C . SER A 1 73 ? 22.445 -15.730 -0.700 1.00 0.00 69 SER A C 10
ATOM 13921 O O . SER A 1 73 ? 23.005 -15.445 0.360 1.00 0.00 69 SER A O 10
ATOM 13929 N N . PRO A 1 74 ? 22.611 -16.923 -1.297 1.00 0.00 70 PRO A N 10
ATOM 13930 C CA . PRO A 1 74 ? 23.563 -17.922 -0.816 1.00 0.00 70 PRO A CA 10
ATOM 13931 C C . PRO A 1 74 ? 24.983 -17.645 -1.297 1.00 0.00 70 PRO A C 10
ATOM 13932 O O . PRO A 1 74 ? 25.230 -16.689 -2.036 1.00 0.00 70 PRO A O 10
ATOM 13943 N N . ARG A 1 75 ? 25.911 -18.486 -0.876 1.00 0.00 71 ARG A N 10
ATOM 13944 C CA . ARG A 1 75 ? 27.301 -18.355 -1.280 1.00 0.00 71 ARG A CA 10
ATOM 13945 C C . ARG A 1 75 ? 27.538 -19.110 -2.580 1.00 0.00 71 ARG A C 10
ATOM 13946 O O . ARG A 1 75 ? 28.034 -18.532 -3.548 1.00 0.00 71 ARG A O 10
ATOM 13967 N N . ARG A 1 76 ? 27.181 -20.393 -2.599 1.00 0.00 72 ARG A N 10
ATOM 13968 C CA . ARG A 1 76 ? 27.349 -21.228 -3.790 1.00 0.00 72 ARG A CA 10
ATOM 13969 C C . ARG A 1 76 ? 28.806 -21.229 -4.239 1.00 0.00 72 ARG A C 10
ATOM 13970 O O . ARG A 1 76 ? 29.109 -21.083 -5.425 1.00 0.00 72 ARG A O 10
ATOM 13991 N N . GLY A 1 77 ? 29.707 -21.393 -3.283 1.00 0.00 73 GLY A N 10
ATOM 13992 C CA . GLY A 1 77 ? 31.123 -21.384 -3.590 1.00 0.00 73 GLY A CA 10
ATOM 13993 C C . GLY A 1 77 ? 31.633 -22.761 -3.945 1.00 0.00 73 GLY A C 10
ATOM 13994 O O . GLY A 1 77 ? 32.531 -23.285 -3.283 1.00 0.00 73 GLY A O 10
ATOM 13998 N N . SER A 1 78 ? 31.049 -23.344 -4.991 1.00 0.00 74 SER A N 10
ATOM 13999 C CA . SER A 1 78 ? 31.411 -24.682 -5.443 1.00 0.00 74 SER A CA 10
ATOM 14000 C C . SER A 1 78 ? 31.220 -25.692 -4.310 1.00 0.00 74 SER A C 10
ATOM 14001 O O . SER A 1 78 ? 32.167 -26.345 -3.872 1.00 0.00 74 SER A O 10
ATOM 14009 N N . ARG A 1 79 ? 29.988 -25.809 -3.838 1.00 0.00 75 ARG A N 10
ATOM 14010 C CA . ARG A 1 79 ? 29.677 -26.698 -2.730 1.00 0.00 75 ARG A CA 10
ATOM 14011 C C . ARG A 1 79 ? 28.383 -27.453 -3.011 1.00 0.00 75 ARG A C 10
ATOM 14012 O O . ARG A 1 79 ? 27.301 -26.859 -3.014 1.00 0.00 75 ARG A O 10
ATOM 14033 N N . PRO A 1 80 ? 28.476 -28.763 -3.289 1.00 0.00 76 PRO A N 10
ATOM 14034 C CA . PRO A 1 80 ? 27.306 -29.616 -3.509 1.00 0.00 76 PRO A CA 10
ATOM 14035 C C . PRO A 1 80 ? 26.537 -29.872 -2.217 1.00 0.00 76 PRO A C 10
ATOM 14036 O O . PRO A 1 80 ? 26.558 -30.971 -1.662 1.00 0.00 76 PRO A O 10
ATOM 14047 N N . ASN A 1 81 ? 25.865 -28.841 -1.743 1.00 0.00 77 ASN A N 10
ATOM 14048 C CA . ASN A 1 81 ? 25.051 -28.937 -0.541 1.00 0.00 77 ASN A CA 10
ATOM 14049 C C . ASN A 1 81 ? 23.651 -29.447 -0.882 1.00 0.00 77 ASN A C 10
ATOM 14050 O O . ASN A 1 81 ? 22.704 -28.670 -1.008 1.00 0.00 77 ASN A O 10
ATOM 14061 N N . SER A 1 82 ? 23.546 -30.767 -1.042 1.00 0.00 78 SER A N 10
ATOM 14062 C CA . SER A 1 82 ? 22.298 -31.417 -1.439 1.00 0.00 78 SER A CA 10
ATOM 14063 C C . SER A 1 82 ? 21.924 -31.014 -2.862 1.00 0.00 78 SER A C 10
ATOM 14064 O O . SER A 1 82 ? 20.764 -30.735 -3.166 1.00 0.00 78 SER A O 10
ATOM 14072 N N . VAL A 1 83 ? 22.924 -30.997 -3.734 1.00 0.00 79 VAL A N 10
ATOM 14073 C CA . VAL A 1 83 ? 22.727 -30.617 -5.123 1.00 0.00 79 VAL A CA 10
ATOM 14074 C C . VAL A 1 83 ? 22.854 -31.848 -6.016 1.00 0.00 79 VAL A C 10
ATOM 14075 O O . VAL A 1 83 ? 23.918 -32.127 -6.574 1.00 0.00 79 VAL A O 10
ATOM 14088 N N . ILE A 1 84 ? 21.766 -32.592 -6.117 1.00 0.00 80 ILE A N 10
ATOM 14089 C CA . ILE A 1 84 ? 21.724 -33.804 -6.914 1.00 0.00 80 ILE A CA 10
ATOM 14090 C C . ILE A 1 84 ? 20.620 -33.692 -7.959 1.00 0.00 80 ILE A C 10
ATOM 14091 O O . ILE A 1 84 ? 19.432 -33.771 -7.636 1.00 0.00 80 ILE A O 10
ATOM 14107 N N . SER A 1 85 ? 21.013 -33.484 -9.204 1.00 0.00 81 SER A N 10
ATOM 14108 C CA . SER A 1 85 ? 20.058 -33.255 -10.282 1.00 0.00 81 SER A CA 10
ATOM 14109 C C . SER A 1 85 ? 19.357 -34.549 -10.710 1.00 0.00 81 SER A C 10
ATOM 14110 O O . SER A 1 85 ? 18.301 -34.506 -11.338 1.00 0.00 81 SER A O 10
ATOM 14118 N N . THR A 1 86 ? 19.936 -35.691 -10.359 1.00 0.00 82 THR A N 10
ATOM 14119 C CA . THR A 1 86 ? 19.392 -36.985 -10.746 1.00 0.00 82 THR A CA 10
ATOM 14120 C C . THR A 1 86 ? 19.635 -38.019 -9.651 1.00 0.00 82 THR A C 10
ATOM 14121 O O . THR A 1 86 ? 20.660 -38.702 -9.642 1.00 0.00 82 THR A O 10
ATOM 14132 N N . GLY A 1 87 ? 18.702 -38.114 -8.716 1.00 0.00 83 GLY A N 10
ATOM 14133 C CA . GLY A 1 87 ? 18.833 -39.068 -7.637 1.00 0.00 83 GLY A CA 10
ATOM 14134 C C . GLY A 1 87 ? 17.511 -39.342 -6.948 1.00 0.00 83 GLY A C 10
ATOM 14135 O O . GLY A 1 87 ? 16.451 -39.227 -7.565 1.00 0.00 83 GLY A O 10
ATOM 14139 N N . GLU A 1 88 ? 17.566 -39.672 -5.666 1.00 0.00 84 GLU A N 10
ATOM 14140 C CA . GLU A 1 88 ? 16.368 -39.984 -4.904 1.00 0.00 84 GLU A CA 10
ATOM 14141 C C . GLU A 1 88 ? 15.927 -38.764 -4.100 1.00 0.00 84 GLU A C 10
ATOM 14142 O O . GLU A 1 88 ? 15.960 -38.765 -2.869 1.00 0.00 84 GLU A O 10
ATOM 14154 N N . LEU A 1 89 ? 15.534 -37.714 -4.809 1.00 0.00 85 LEU A N 10
ATOM 14155 C CA . LEU A 1 89 ? 15.087 -36.481 -4.172 1.00 0.00 85 LEU A CA 10
ATOM 14156 C C . LEU A 1 89 ? 13.567 -36.459 -4.076 1.00 0.00 85 LEU A C 10
ATOM 14157 O O . LEU A 1 89 ? 12.887 -35.821 -4.882 1.00 0.00 85 LEU A O 10
ATOM 14173 N N . SER A 1 90 ? 13.037 -37.154 -3.086 1.00 0.00 86 SER A N 10
ATOM 14174 C CA . SER A 1 90 ? 11.597 -37.225 -2.900 1.00 0.00 86 SER A CA 10
ATOM 14175 C C . SER A 1 90 ? 11.085 -36.017 -2.113 1.00 0.00 86 SER A C 10
ATOM 14176 O O . SER A 1 90 ? 10.736 -36.128 -0.935 1.00 0.00 86 SER A O 10
ATOM 14184 N N . THR A 1 91 ? 11.079 -34.857 -2.775 1.00 0.00 87 THR A N 10
ATOM 14185 C CA . THR A 1 91 ? 10.545 -33.608 -2.208 1.00 0.00 87 THR A CA 10
ATOM 14186 C C . THR A 1 91 ? 11.478 -32.993 -1.154 1.00 0.00 87 THR A C 10
ATOM 14187 O O . THR A 1 91 ? 11.699 -31.779 -1.148 1.00 0.00 87 THR A O 10
ATOM 14198 N N . ASP A 1 92 ? 12.035 -33.823 -0.283 1.00 0.00 88 ASP A N 10
ATOM 14199 C CA . ASP A 1 92 ? 12.914 -33.341 0.783 1.00 0.00 88 ASP A CA 10
ATOM 14200 C C . ASP A 1 92 ? 14.220 -34.115 0.787 1.00 0.00 88 ASP A C 10
ATOM 14201 O O . ASP A 1 92 ? 15.251 -33.542 0.389 1.00 0.00 88 ASP A O 10
ATOM 14211 N N . GLY A 1 1 ? -67.461 3.647 2.335 1.00 0.00 -3 GLY A N 11
ATOM 14212 C CA . GLY A 1 1 ? -66.390 3.374 3.322 1.00 0.00 -3 GLY A CA 11
ATOM 14213 C C . GLY A 1 1 ? -65.247 2.591 2.714 1.00 0.00 -3 GLY A C 11
ATOM 14214 O O . GLY A 1 1 ? -65.270 1.360 2.695 1.00 0.00 -3 GLY A O 11
ATOM 14220 N N . ALA A 1 2 ? -64.240 3.306 2.225 1.00 0.00 -2 ALA A N 11
ATOM 14221 C CA . ALA A 1 2 ? -63.103 2.685 1.554 1.00 0.00 -2 ALA A CA 11
ATOM 14222 C C . ALA A 1 2 ? -62.235 1.908 2.534 1.00 0.00 -2 ALA A C 11
ATOM 14223 O O . ALA A 1 2 ? -61.469 1.029 2.137 1.00 0.00 -2 ALA A O 11
ATOM 14230 N N . HIS A 1 3 ? -62.357 2.234 3.816 1.00 0.00 -1 HIS A N 11
ATOM 14231 C CA . HIS A 1 3 ? -61.602 1.544 4.854 1.00 0.00 -1 HIS A CA 11
ATOM 14232 C C . HIS A 1 3 ? -62.033 0.082 4.929 1.00 0.00 -1 HIS A C 11
ATOM 14233 O O . HIS A 1 3 ? -61.235 -0.797 5.247 1.00 0.00 -1 HIS A O 11
ATOM 14248 N N . MET A 1 4 ? -63.299 -0.169 4.616 1.00 0.00 0 MET A N 11
ATOM 14249 C CA . MET A 1 4 ? -63.839 -1.521 4.622 1.00 0.00 0 MET A CA 11
ATOM 14250 C C . MET A 1 4 ? -63.630 -2.180 3.264 1.00 0.00 0 MET A C 11
ATOM 14251 O O . MET A 1 4 ? -64.584 -2.475 2.544 1.00 0.00 0 MET A O 11
ATOM 14265 N N . MET A 1 5 ? -62.373 -2.392 2.916 1.00 0.00 1 MET A N 11
ATOM 14266 C CA . MET A 1 5 ? -62.013 -2.996 1.642 1.00 0.00 1 MET A CA 11
ATOM 14267 C C . MET A 1 5 ? -60.815 -3.913 1.854 1.00 0.00 1 MET A C 11
ATOM 14268 O O . MET A 1 5 ? -59.843 -3.888 1.102 1.00 0.00 1 MET A O 11
ATOM 14282 N N . GLN A 1 6 ? -60.918 -4.737 2.890 1.00 0.00 2 GLN A N 11
ATOM 14283 C CA . GLN A 1 6 ? -59.789 -5.526 3.398 1.00 0.00 2 GLN A CA 11
ATOM 14284 C C . GLN A 1 6 ? -59.168 -6.437 2.344 1.00 0.00 2 GLN A C 11
ATOM 14285 O O . GLN A 1 6 ? -57.964 -6.689 2.376 1.00 0.00 2 GLN A O 11
ATOM 14299 N N . ALA A 1 7 ? -59.971 -6.930 1.416 1.00 0.00 3 ALA A N 11
ATOM 14300 C CA . ALA A 1 7 ? -59.464 -7.833 0.391 1.00 0.00 3 ALA A CA 11
ATOM 14301 C C . ALA A 1 7 ? -58.492 -7.118 -0.544 1.00 0.00 3 ALA A C 11
ATOM 14302 O O . ALA A 1 7 ? -57.339 -7.530 -0.691 1.00 0.00 3 ALA A O 11
ATOM 14309 N N . ARG A 1 8 ? -58.955 -6.039 -1.160 1.00 0.00 4 ARG A N 11
ATOM 14310 C CA . ARG A 1 8 ? -58.134 -5.280 -2.097 1.00 0.00 4 ARG A CA 11
ATOM 14311 C C . ARG A 1 8 ? -57.076 -4.464 -1.359 1.00 0.00 4 ARG A C 11
ATOM 14312 O O . ARG A 1 8 ? -55.976 -4.246 -1.872 1.00 0.00 4 ARG A O 11
ATOM 14333 N N . ARG A 1 9 ? -57.408 -4.038 -0.145 1.00 0.00 5 ARG A N 11
ATOM 14334 C CA . ARG A 1 9 ? -56.503 -3.219 0.647 1.00 0.00 5 ARG A CA 11
ATOM 14335 C C . ARG A 1 9 ? -55.277 -4.023 1.061 1.00 0.00 5 ARG A C 11
ATOM 14336 O O . ARG A 1 9 ? -54.146 -3.557 0.913 1.00 0.00 5 ARG A O 11
ATOM 14357 N N . GLU A 1 10 ? -55.497 -5.241 1.556 1.00 0.00 6 GLU A N 11
ATOM 14358 C CA . GLU A 1 10 ? -54.399 -6.105 1.967 1.00 0.00 6 GLU A CA 11
ATOM 14359 C C . GLU A 1 10 ? -53.552 -6.486 0.763 1.00 0.00 6 GLU A C 11
ATOM 14360 O O . GLU A 1 10 ? -52.350 -6.690 0.878 1.00 0.00 6 GLU A O 11
ATOM 14372 N N . GLU A 1 11 ? -54.194 -6.559 -0.393 1.00 0.00 7 GLU A N 11
ATOM 14373 C CA . GLU A 1 11 ? -53.519 -6.941 -1.622 1.00 0.00 7 GLU A CA 11
ATOM 14374 C C . GLU A 1 11 ? -52.522 -5.866 -2.043 1.00 0.00 7 GLU A C 11
ATOM 14375 O O . GLU A 1 11 ? -51.391 -6.171 -2.426 1.00 0.00 7 GLU A O 11
ATOM 14387 N N . LEU A 1 12 ? -52.931 -4.606 -1.951 1.00 0.00 8 LEU A N 11
ATOM 14388 C CA . LEU A 1 12 ? -52.050 -3.503 -2.294 1.00 0.00 8 LEU A CA 11
ATOM 14389 C C . LEU A 1 12 ? -50.931 -3.393 -1.269 1.00 0.00 8 LEU A C 11
ATOM 14390 O O . LEU A 1 12 ? -49.767 -3.220 -1.622 1.00 0.00 8 LEU A O 11
ATOM 14406 N N . LEU A 1 13 ? -51.292 -3.508 0.005 1.00 0.00 9 LEU A N 11
ATOM 14407 C CA . LEU A 1 13 ? -50.312 -3.472 1.083 1.00 0.00 9 LEU A CA 11
ATOM 14408 C C . LEU A 1 13 ? -49.374 -4.670 1.005 1.00 0.00 9 LEU A C 11
ATOM 14409 O O . LEU A 1 13 ? -48.229 -4.599 1.441 1.00 0.00 9 LEU A O 11
ATOM 14425 N N . ALA A 1 14 ? -49.864 -5.761 0.435 1.00 0.00 10 ALA A N 11
ATOM 14426 C CA . ALA A 1 14 ? -49.040 -6.932 0.184 1.00 0.00 10 ALA A CA 11
ATOM 14427 C C . ALA A 1 14 ? -47.958 -6.579 -0.821 1.00 0.00 10 ALA A C 11
ATOM 14428 O O . ALA A 1 14 ? -46.773 -6.840 -0.612 1.00 0.00 10 ALA A O 11
ATOM 14435 N N . LYS A 1 15 ? -48.389 -5.946 -1.906 1.00 0.00 11 LYS A N 11
ATOM 14436 C CA . LYS A 1 15 ? -47.492 -5.491 -2.960 1.00 0.00 11 LYS A CA 11
ATOM 14437 C C . LYS A 1 15 ? -46.553 -4.405 -2.445 1.00 0.00 11 LYS A C 11
ATOM 14438 O O . LYS A 1 15 ? -45.477 -4.184 -2.997 1.00 0.00 11 LYS A O 11
ATOM 14457 N N . LYS A 1 16 ? -46.961 -3.736 -1.376 1.00 0.00 12 LYS A N 11
ATOM 14458 C CA . LYS A 1 16 ? -46.150 -2.685 -0.784 1.00 0.00 12 LYS A CA 11
ATOM 14459 C C . LYS A 1 16 ? -45.139 -3.279 0.188 1.00 0.00 12 LYS A C 11
ATOM 14460 O O . LYS A 1 16 ? -43.970 -2.889 0.198 1.00 0.00 12 LYS A O 11
ATOM 14479 N N . ALA A 1 17 ? -45.589 -4.236 0.990 1.00 0.00 13 ALA A N 11
ATOM 14480 C CA . ALA A 1 17 ? -44.731 -4.897 1.958 1.00 0.00 13 ALA A CA 11
ATOM 14481 C C . ALA A 1 17 ? -43.639 -5.697 1.263 1.00 0.00 13 ALA A C 11
ATOM 14482 O O . ALA A 1 17 ? -42.527 -5.809 1.769 1.00 0.00 13 ALA A O 11
ATOM 14489 N N . ARG A 1 18 ? -43.970 -6.242 0.097 1.00 0.00 14 ARG A N 11
ATOM 14490 C CA . ARG A 1 18 ? -43.021 -7.012 -0.707 1.00 0.00 14 ARG A CA 11
ATOM 14491 C C . ARG A 1 18 ? -41.777 -6.191 -1.048 1.00 0.00 14 ARG A C 11
ATOM 14492 O O . ARG A 1 18 ? -40.676 -6.732 -1.165 1.00 0.00 14 ARG A O 11
ATOM 14513 N N . LEU A 1 19 ? -41.959 -4.885 -1.202 1.00 0.00 15 LEU A N 11
ATOM 14514 C CA . LEU A 1 19 ? -40.859 -3.994 -1.545 1.00 0.00 15 LEU A CA 11
ATOM 14515 C C . LEU A 1 19 ? -39.933 -3.786 -0.353 1.00 0.00 15 LEU A C 11
ATOM 14516 O O . LEU A 1 19 ? -38.745 -3.506 -0.520 1.00 0.00 15 LEU A O 11
ATOM 14532 N N . ALA A 1 20 ? -40.482 -3.930 0.848 1.00 0.00 16 ALA A N 11
ATOM 14533 C CA . ALA A 1 20 ? -39.725 -3.716 2.074 1.00 0.00 16 ALA A CA 11
ATOM 14534 C C . ALA A 1 20 ? -38.585 -4.721 2.213 1.00 0.00 16 ALA A C 11
ATOM 14535 O O . ALA A 1 20 ? -37.559 -4.421 2.824 1.00 0.00 16 ALA A O 11
ATOM 14542 N N . GLU A 1 21 ? -38.768 -5.907 1.640 1.00 0.00 17 GLU A N 11
ATOM 14543 C CA . GLU A 1 21 ? -37.709 -6.911 1.623 1.00 0.00 17 GLU A CA 11
ATOM 14544 C C . GLU A 1 21 ? -36.523 -6.399 0.814 1.00 0.00 17 GLU A C 11
ATOM 14545 O O . GLU A 1 21 ? -35.384 -6.401 1.287 1.00 0.00 17 GLU A O 11
ATOM 14557 N N . ILE A 1 22 ? -36.806 -5.957 -0.406 1.00 0.00 18 ILE A N 11
ATOM 14558 C CA . ILE A 1 22 ? -35.790 -5.400 -1.285 1.00 0.00 18 ILE A CA 11
ATOM 14559 C C . ILE A 1 22 ? -35.144 -4.162 -0.662 1.00 0.00 18 ILE A C 11
ATOM 14560 O O . ILE A 1 22 ? -33.923 -4.004 -0.698 1.00 0.00 18 ILE A O 11
ATOM 14576 N N . LYS A 1 23 ? -35.969 -3.297 -0.083 1.00 0.00 19 LYS A N 11
ATOM 14577 C CA . LYS A 1 23 ? -35.487 -2.071 0.546 1.00 0.00 19 LYS A CA 11
ATOM 14578 C C . LYS A 1 23 ? -34.503 -2.385 1.671 1.00 0.00 19 LYS A C 11
ATOM 14579 O O . LYS A 1 23 ? -33.446 -1.766 1.772 1.00 0.00 19 LYS A O 11
ATOM 14598 N N . ARG A 1 24 ? -34.847 -3.381 2.485 1.00 0.00 20 ARG A N 11
ATOM 14599 C CA . ARG A 1 24 ? -34.061 -3.732 3.667 1.00 0.00 20 ARG A CA 11
ATOM 14600 C C . ARG A 1 24 ? -32.636 -4.131 3.292 1.00 0.00 20 ARG A C 11
ATOM 14601 O O . ARG A 1 24 ? -31.712 -4.010 4.099 1.00 0.00 20 ARG A O 11
ATOM 14622 N N . GLN A 1 25 ? -32.464 -4.601 2.064 1.00 0.00 21 GLN A N 11
ATOM 14623 C CA . GLN A 1 25 ? -31.153 -4.998 1.575 1.00 0.00 21 GLN A CA 11
ATOM 14624 C C . GLN A 1 25 ? -30.227 -3.787 1.531 1.00 0.00 21 GLN A C 11
ATOM 14625 O O . GLN A 1 25 ? -29.037 -3.887 1.837 1.00 0.00 21 GLN A O 11
ATOM 14639 N N . ARG A 1 26 ? -30.789 -2.643 1.158 1.00 0.00 22 ARG A N 11
ATOM 14640 C CA . ARG A 1 26 ? -30.036 -1.399 1.121 1.00 0.00 22 ARG A CA 11
ATOM 14641 C C . ARG A 1 26 ? -29.601 -0.992 2.525 1.00 0.00 22 ARG A C 11
ATOM 14642 O O . ARG A 1 26 ? -28.430 -0.691 2.750 1.00 0.00 22 ARG A O 11
ATOM 14663 N N . GLU A 1 27 ? -30.551 -0.980 3.461 1.00 0.00 23 GLU A N 11
ATOM 14664 C CA . GLU A 1 27 ? -30.252 -0.682 4.860 1.00 0.00 23 GLU A CA 11
ATOM 14665 C C . GLU A 1 27 ? -29.098 -1.534 5.376 1.00 0.00 23 GLU A C 11
ATOM 14666 O O . GLU A 1 27 ? -28.192 -1.029 6.045 1.00 0.00 23 GLU A O 11
ATOM 14678 N N . LEU A 1 28 ? -29.125 -2.827 5.079 1.00 0.00 24 LEU A N 11
ATOM 14679 C CA . LEU A 1 28 ? -28.047 -3.716 5.475 1.00 0.00 24 LEU A CA 11
ATOM 14680 C C . LEU A 1 28 ? -26.740 -3.352 4.776 1.00 0.00 24 LEU A C 11
ATOM 14681 O O . LEU A 1 28 ? -25.674 -3.368 5.390 1.00 0.00 24 LEU A O 11
ATOM 14697 N N . ARG A 1 29 ? -26.825 -3.025 3.493 1.00 0.00 25 ARG A N 11
ATOM 14698 C CA . ARG A 1 29 ? -25.650 -2.647 2.717 1.00 0.00 25 ARG A CA 11
ATOM 14699 C C . ARG A 1 29 ? -25.051 -1.337 3.228 1.00 0.00 25 ARG A C 11
ATOM 14700 O O . ARG A 1 29 ? -23.865 -1.084 3.054 1.00 0.00 25 ARG A O 11
ATOM 14721 N N . ALA A 1 30 ? -25.867 -0.522 3.885 1.00 0.00 26 ALA A N 11
ATOM 14722 C CA . ALA A 1 30 ? -25.388 0.724 4.472 1.00 0.00 26 ALA A CA 11
ATOM 14723 C C . ALA A 1 30 ? -24.461 0.423 5.644 1.00 0.00 26 ALA A C 11
ATOM 14724 O O . ALA A 1 30 ? -23.449 1.089 5.844 1.00 0.00 26 ALA A O 11
ATOM 14731 N N . GLN A 1 31 ? -24.828 -0.592 6.411 1.00 0.00 27 GLN A N 11
ATOM 14732 C CA . GLN A 1 31 ? -23.989 -1.074 7.508 1.00 0.00 27 GLN A CA 11
ATOM 14733 C C . GLN A 1 31 ? -22.735 -1.752 6.954 1.00 0.00 27 GLN A C 11
ATOM 14734 O O . GLN A 1 31 ? -21.681 -1.759 7.590 1.00 0.00 27 GLN A O 11
ATOM 14748 N N . GLN A 1 32 ? -22.851 -2.285 5.748 1.00 0.00 28 GLN A N 11
ATOM 14749 C CA . GLN A 1 32 ? -21.754 -3.004 5.120 1.00 0.00 28 GLN A CA 11
ATOM 14750 C C . GLN A 1 32 ? -20.764 -2.026 4.496 1.00 0.00 28 GLN A C 11
ATOM 14751 O O . GLN A 1 32 ? -19.557 -2.106 4.731 1.00 0.00 28 GLN A O 11
ATOM 14765 N N . ALA A 1 33 ? -21.288 -1.095 3.714 1.00 0.00 29 ALA A N 11
ATOM 14766 C CA . ALA A 1 33 ? -20.473 -0.089 3.063 1.00 0.00 29 ALA A CA 11
ATOM 14767 C C . ALA A 1 33 ? -19.946 0.911 4.075 1.00 0.00 29 ALA A C 11
ATOM 14768 O O . ALA A 1 33 ? -18.748 1.181 4.104 1.00 0.00 29 ALA A O 11
ATOM 14775 N N . ALA A 1 34 ? -20.838 1.447 4.903 1.00 0.00 30 ALA A N 11
ATOM 14776 C CA . ALA A 1 34 ? -20.454 2.395 5.951 1.00 0.00 30 ALA A CA 11
ATOM 14777 C C . ALA A 1 34 ? -19.579 3.506 5.381 1.00 0.00 30 ALA A C 11
ATOM 14778 O O . ALA A 1 34 ? -18.524 3.838 5.929 1.00 0.00 30 ALA A O 11
ATOM 14785 N N . GLY A 1 35 ? -20.017 4.052 4.259 1.00 0.00 31 GLY A N 11
ATOM 14786 C CA . GLY A 1 35 ? -19.255 5.075 3.579 1.00 0.00 31 GLY A CA 11
ATOM 14787 C C . GLY A 1 35 ? -18.748 4.595 2.236 1.00 0.00 31 GLY A C 11
ATOM 14788 O O . GLY A 1 35 ? -19.432 4.738 1.223 1.00 0.00 31 GLY A O 11
ATOM 14792 N N . ARG A 1 36 ? -17.560 4.003 2.224 1.00 0.00 32 ARG A N 11
ATOM 14793 C CA . ARG A 1 36 ? -16.951 3.530 0.990 1.00 0.00 32 ARG A CA 11
ATOM 14794 C C . ARG A 1 36 ? -16.343 2.147 1.183 1.00 0.00 32 ARG A C 11
ATOM 14795 O O . ARG A 1 36 ? -15.123 2.004 1.265 1.00 0.00 32 ARG A O 11
ATOM 14816 N N . SER A 1 37 ? -17.206 1.138 1.256 1.00 0.00 33 SER A N 11
ATOM 14817 C CA . SER A 1 37 ? -16.775 -0.252 1.394 1.00 0.00 33 SER A CA 11
ATOM 14818 C C . SER A 1 37 ? -15.959 -0.455 2.668 1.00 0.00 33 SER A C 11
ATOM 14819 O O . SER A 1 37 ? -14.742 -0.641 2.619 1.00 0.00 33 SER A O 11
ATOM 14827 N N . ILE A 1 38 ? -16.649 -0.410 3.803 1.00 0.00 34 ILE A N 11
ATOM 14828 C CA . ILE A 1 38 ? -16.027 -0.573 5.116 1.00 0.00 34 ILE A CA 11
ATOM 14829 C C . ILE A 1 38 ? -15.065 0.581 5.390 1.00 0.00 34 ILE A C 11
ATOM 14830 O O . ILE A 1 38 ? -13.856 0.467 5.176 1.00 0.00 34 ILE A O 11
ATOM 14846 N N . THR A 1 39 ? -15.610 1.699 5.840 1.00 0.00 35 THR A N 11
ATOM 14847 C CA . THR A 1 39 ? -14.807 2.877 6.124 1.00 0.00 35 THR A CA 11
ATOM 14848 C C . THR A 1 39 ? -14.964 3.305 7.583 1.00 0.00 35 THR A C 11
ATOM 14849 O O . THR A 1 39 ? -15.920 3.998 7.933 1.00 0.00 35 THR A O 11
ATOM 14860 N N . PRO A 1 40 ? -14.038 2.875 8.456 1.00 0.00 36 PRO A N 11
ATOM 14861 C CA . PRO A 1 40 ? -14.049 3.260 9.871 1.00 0.00 36 PRO A CA 11
ATOM 14862 C C . PRO A 1 40 ? -13.865 4.764 10.053 1.00 0.00 36 PRO A C 11
ATOM 14863 O O . PRO A 1 40 ? -13.145 5.410 9.287 1.00 0.00 36 PRO A O 11
ATOM 14874 N N . SER A 1 41 ? -14.519 5.322 11.057 1.00 0.00 37 SER A N 11
ATOM 14875 C CA . SER A 1 41 ? -14.392 6.735 11.358 1.00 0.00 37 SER A CA 11
ATOM 14876 C C . SER A 1 41 ? -14.307 6.923 12.867 1.00 0.00 37 SER A C 11
ATOM 14877 O O . SER A 1 41 ? -14.847 6.111 13.622 1.00 0.00 37 SER A O 11
ATOM 14885 N N . GLU A 1 42 ? -13.612 7.979 13.290 1.00 0.00 38 GLU A N 11
ATOM 14886 C CA . GLU A 1 42 ? -13.412 8.278 14.707 1.00 0.00 38 GLU A CA 11
ATOM 14887 C C . GLU A 1 42 ? -12.549 7.195 15.357 1.00 0.00 38 GLU A C 11
ATOM 14888 O O . GLU A 1 42 ? -12.698 6.874 16.537 1.00 0.00 38 GLU A O 11
ATOM 14900 N N . LEU A 1 43 ? -11.640 6.641 14.570 1.00 0.00 39 LEU A N 11
ATOM 14901 C CA . LEU A 1 43 ? -10.730 5.614 15.051 1.00 0.00 39 LEU A CA 11
ATOM 14902 C C . LEU A 1 43 ? -9.503 6.278 15.656 1.00 0.00 39 LEU A C 11
ATOM 14903 O O . LEU A 1 43 ? -8.392 6.193 15.126 1.00 0.00 39 LEU A O 11
ATOM 14919 N N . VAL A 1 44 ? -9.723 6.956 16.767 1.00 0.00 40 VAL A N 11
ATOM 14920 C CA . VAL A 1 44 ? -8.677 7.708 17.426 1.00 0.00 40 VAL A CA 11
ATOM 14921 C C . VAL A 1 44 ? -8.526 7.242 18.864 1.00 0.00 40 VAL A C 11
ATOM 14922 O O . VAL A 1 44 ? -9.211 7.727 19.764 1.00 0.00 40 VAL A O 11
ATOM 14935 N N . SER A 1 45 ? -7.649 6.279 19.067 1.00 0.00 41 SER A N 11
ATOM 14936 C CA . SER A 1 45 ? -7.343 5.803 20.407 1.00 0.00 41 SER A CA 11
ATOM 14937 C C . SER A 1 45 ? -5.838 5.543 20.539 1.00 0.00 41 SER A C 11
ATOM 14938 O O . SER A 1 45 ? -5.405 4.411 20.752 1.00 0.00 41 SER A O 11
ATOM 14946 N N . PRO A 1 46 ? -5.016 6.599 20.402 1.00 0.00 42 PRO A N 11
ATOM 14947 C CA . PRO A 1 46 ? -3.568 6.507 20.463 1.00 0.00 42 PRO A CA 11
ATOM 14948 C C . PRO A 1 46 ? -3.026 6.904 21.833 1.00 0.00 42 PRO A C 11
ATOM 14949 O O . PRO A 1 46 ? -1.996 7.570 21.938 1.00 0.00 42 PRO A O 11
ATOM 14960 N N . THR A 1 47 ? -3.727 6.499 22.876 1.00 0.00 43 THR A N 11
ATOM 14961 C CA . THR A 1 47 ? -3.361 6.867 24.233 1.00 0.00 43 THR A CA 11
ATOM 14962 C C . THR A 1 47 ? -2.670 5.694 24.934 1.00 0.00 43 THR A C 11
ATOM 14963 O O . THR A 1 47 ? -3.333 4.752 25.375 1.00 0.00 43 THR A O 11
ATOM 14974 N N . PRO A 1 48 ? -1.325 5.720 25.023 1.00 0.00 44 PRO A N 11
ATOM 14975 C CA . PRO A 1 48 ? -0.544 4.637 25.629 1.00 0.00 44 PRO A CA 11
ATOM 14976 C C . PRO A 1 48 ? -0.664 4.612 27.150 1.00 0.00 44 PRO A C 11
ATOM 14977 O O . PRO A 1 48 ? 0.238 5.047 27.868 1.00 0.00 44 PRO A O 11
ATOM 14988 N N . SER A 1 49 ? -1.792 4.117 27.631 1.00 0.00 45 SER A N 11
ATOM 14989 C CA . SER A 1 49 ? -2.019 3.967 29.056 1.00 0.00 45 SER A CA 11
ATOM 14990 C C . SER A 1 49 ? -3.089 2.910 29.287 1.00 0.00 45 SER A C 11
ATOM 14991 O O . SER A 1 49 ? -3.938 2.682 28.425 1.00 0.00 45 SER A O 11
ATOM 14999 N N . ARG A 1 50 ? -3.035 2.258 30.436 1.00 0.00 46 ARG A N 11
ATOM 15000 C CA . ARG A 1 50 ? -3.977 1.202 30.762 1.00 0.00 46 ARG A CA 11
ATOM 15001 C C . ARG A 1 50 ? -4.150 1.126 32.271 1.00 0.00 46 ARG A C 11
ATOM 15002 O O . ARG A 1 50 ? -3.232 1.469 33.021 1.00 0.00 46 ARG A O 11
ATOM 15023 N N . ALA A 1 51 ? -5.322 0.689 32.707 1.00 0.00 47 ALA A N 11
ATOM 15024 C CA . ALA A 1 51 ? -5.641 0.626 34.125 1.00 0.00 47 ALA A CA 11
ATOM 15025 C C . ALA A 1 51 ? -4.919 -0.533 34.800 1.00 0.00 47 ALA A C 11
ATOM 15026 O O . ALA A 1 51 ? -5.476 -1.621 34.962 1.00 0.00 47 ALA A O 11
ATOM 15033 N N . ASN A 1 52 ? -3.676 -0.295 35.183 1.00 0.00 48 ASN A N 11
ATOM 15034 C CA . ASN A 1 52 ? -2.861 -1.306 35.845 1.00 0.00 48 ASN A CA 11
ATOM 15035 C C . ASN A 1 52 ? -1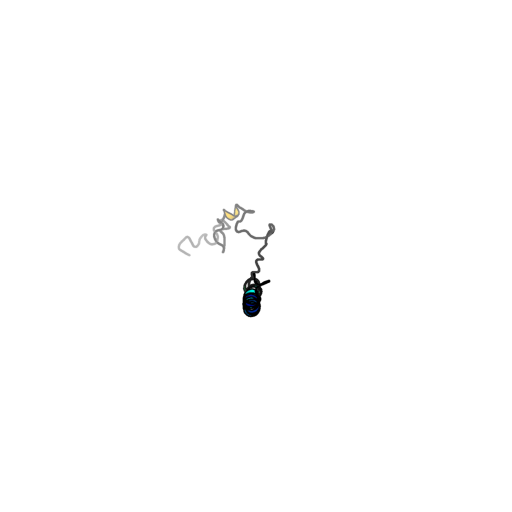.904 -0.631 36.821 1.00 0.00 48 ASN A C 11
ATOM 15036 O O . ASN A 1 52 ? -0.691 -0.594 36.605 1.00 0.00 48 ASN A O 11
ATOM 15047 N N . SER A 1 53 ? -2.460 -0.070 37.882 1.00 0.00 49 SER A N 11
ATOM 15048 C CA . SER A 1 53 ? -1.668 0.619 38.883 1.00 0.00 49 SER A CA 11
ATOM 15049 C C . SER A 1 53 ? -2.215 0.324 40.273 1.00 0.00 49 SER A C 11
ATOM 15050 O O . SER A 1 53 ? -3.429 0.337 40.492 1.00 0.00 49 SER A O 11
ATOM 15058 N N . ARG A 1 54 ? -1.318 0.052 41.205 1.00 0.00 50 ARG A N 11
ATOM 15059 C CA . ARG A 1 54 ? -1.705 -0.276 42.566 1.00 0.00 50 ARG A CA 11
ATOM 15060 C C . ARG A 1 54 ? -1.038 0.700 43.534 1.00 0.00 50 ARG A C 11
ATOM 15061 O O . ARG A 1 54 ? -0.800 0.381 44.700 1.00 0.00 50 ARG A O 11
ATOM 15082 N N . ARG A 1 55 ? -0.752 1.900 43.017 1.00 0.00 51 ARG A N 11
ATOM 15083 C CA . ARG A 1 55 ? -0.102 2.969 43.776 1.00 0.00 51 ARG A CA 11
ATOM 15084 C C . ARG A 1 55 ? 1.352 2.616 44.091 1.00 0.00 51 ARG A C 11
ATOM 15085 O O . ARG A 1 55 ? 1.626 1.600 44.720 1.00 0.00 51 ARG A O 11
ATOM 15106 N N . GLU A 1 56 ? 2.262 3.490 43.650 1.00 0.00 52 GLU A N 11
ATOM 15107 C CA . GLU A 1 56 ? 3.714 3.282 43.719 1.00 0.00 52 GLU A CA 11
ATOM 15108 C C . GLU A 1 56 ? 4.116 1.906 43.178 1.00 0.00 52 GLU A C 11
ATOM 15109 O O . GLU A 1 56 ? 4.104 0.890 43.877 1.00 0.00 52 GLU A O 11
ATOM 15121 N N . ILE A 1 57 ? 4.489 1.894 41.909 1.00 0.00 53 ILE A N 11
ATOM 15122 C CA . ILE A 1 57 ? 4.829 0.662 41.214 1.00 0.00 53 ILE A CA 11
ATOM 15123 C C . ILE A 1 57 ? 6.066 0.020 41.839 1.00 0.00 53 ILE A C 11
ATOM 15124 O O . ILE A 1 57 ? 6.209 -1.205 41.851 1.00 0.00 53 ILE A O 11
ATOM 15140 N N . GLU A 1 58 ? 6.930 0.860 42.399 1.00 0.00 54 GLU A N 11
ATOM 15141 C CA . GLU A 1 58 ? 8.162 0.396 43.032 1.00 0.00 54 GLU A CA 11
ATOM 15142 C C . GLU A 1 58 ? 7.856 -0.404 44.301 1.00 0.00 54 GLU A C 11
ATOM 15143 O O . GLU A 1 58 ? 8.700 -1.149 44.808 1.00 0.00 54 GLU A O 11
ATOM 15155 N N . SER A 1 59 ? 6.626 -0.239 44.799 1.00 0.00 55 SER A N 11
ATOM 15156 C CA . SER A 1 59 ? 6.159 -0.934 45.994 1.00 0.00 55 SER A CA 11
ATOM 15157 C C . SER A 1 59 ? 7.053 -0.622 47.192 1.00 0.00 55 SER A C 11
ATOM 15158 O O . SER A 1 59 ? 7.305 -1.484 48.026 1.00 0.00 55 SER A O 11
ATOM 15166 N N . LEU A 1 60 ? 7.503 0.625 47.275 1.00 0.00 56 LEU A N 11
ATOM 15167 C CA . LEU A 1 60 ? 8.457 1.035 48.300 1.00 0.00 56 LEU A CA 11
ATOM 15168 C C . LEU A 1 60 ? 7.864 0.869 49.695 1.00 0.00 56 LEU A C 11
ATOM 15169 O O . LEU A 1 60 ? 8.390 0.118 50.516 1.00 0.00 56 LEU A O 11
ATOM 15185 N N . ILE A 1 61 ? 6.747 1.534 49.939 1.00 0.00 57 ILE A N 11
ATOM 15186 C CA . ILE A 1 61 ? 6.092 1.478 51.238 1.00 0.00 57 ILE A CA 11
ATOM 15187 C C . ILE A 1 61 ? 5.492 0.098 51.454 1.00 0.00 57 ILE A C 11
ATOM 15188 O O . ILE A 1 61 ? 5.463 -0.420 52.569 1.00 0.00 57 ILE A O 11
ATOM 15204 N N . ASP A 1 62 ? 5.060 -0.509 50.362 1.00 0.00 58 ASP A N 11
ATOM 15205 C CA . ASP A 1 62 ? 4.479 -1.845 50.403 1.00 0.00 58 ASP A CA 11
ATOM 15206 C C . ASP A 1 62 ? 5.524 -2.868 50.833 1.00 0.00 58 ASP A C 11
ATOM 15207 O O . ASP A 1 62 ? 5.212 -3.840 51.517 1.00 0.00 58 ASP A O 11
ATOM 15216 N N . SER A 1 63 ? 6.771 -2.624 50.452 1.00 0.00 59 SER A N 11
ATOM 15217 C CA . SER A 1 63 ? 7.869 -3.513 50.809 1.00 0.00 59 SER A CA 11
ATOM 15218 C C . SER A 1 63 ? 8.296 -3.263 52.254 1.00 0.00 59 SER A C 11
ATOM 15219 O O . SER A 1 63 ? 8.712 -4.186 52.960 1.00 0.00 59 SER A O 11
ATOM 15227 N N . ILE A 1 64 ? 8.161 -2.019 52.703 1.00 0.00 60 ILE A N 11
ATOM 15228 C CA . ILE A 1 64 ? 8.451 -1.672 54.084 1.00 0.00 60 ILE A CA 11
ATOM 15229 C C . ILE A 1 64 ? 7.394 -2.286 54.988 1.00 0.00 60 ILE A C 11
ATOM 15230 O O . ILE A 1 64 ? 7.657 -2.668 56.129 1.00 0.00 60 ILE A O 11
ATOM 15246 N N . LEU A 1 65 ? 6.199 -2.418 54.442 1.00 0.00 61 LEU A N 11
ATOM 15247 C CA . LEU A 1 65 ? 5.095 -3.029 55.158 1.00 0.00 61 LEU A CA 11
ATOM 15248 C C . LEU A 1 65 ? 5.054 -4.528 54.880 1.00 0.00 61 LEU A C 11
ATOM 15249 O O . LEU A 1 65 ? 4.106 -5.213 55.250 1.00 0.00 61 LEU A O 11
ATOM 15265 N N . SER A 1 66 ? 6.100 -5.030 54.236 1.00 0.00 62 SER A N 11
ATOM 15266 C CA . SER A 1 66 ? 6.199 -6.447 53.909 1.00 0.00 62 SER A CA 11
ATOM 15267 C C . SER A 1 66 ? 7.539 -6.983 54.405 1.00 0.00 62 SER A C 11
ATOM 15268 O O . SER A 1 66 ? 8.143 -7.868 53.798 1.00 0.00 62 SER A O 11
ATOM 15276 N N . SER A 1 67 ? 8.003 -6.429 55.513 1.00 0.00 63 SER A N 11
ATOM 15277 C CA . SER A 1 67 ? 9.267 -6.842 56.103 1.00 0.00 63 SER A CA 11
ATOM 15278 C C . SER A 1 67 ? 9.152 -6.877 57.623 1.00 0.00 63 SER A C 11
ATOM 15279 O O . SER A 1 67 ? 10.029 -6.386 58.336 1.00 0.00 63 SER A O 11
ATOM 15287 N N . SER A 1 68 ? 8.047 -7.467 58.095 1.00 0.00 64 SER A N 11
ATOM 15288 C CA . SER A 1 68 ? 7.740 -7.577 59.524 1.00 0.00 64 SER A CA 11
ATOM 15289 C C . SER A 1 68 ? 7.292 -6.228 60.085 1.00 0.00 64 SER A C 11
ATOM 15290 O O . SER A 1 68 ? 7.859 -5.183 59.751 1.00 0.00 64 SER A O 11
ATOM 15298 N N . ALA A 1 69 ? 6.257 -6.262 60.924 1.00 0.00 65 ALA A N 11
ATOM 15299 C CA . ALA A 1 69 ? 5.732 -5.064 61.568 1.00 0.00 65 ALA A CA 11
ATOM 15300 C C . ALA A 1 69 ? 5.277 -4.039 60.534 1.00 0.00 65 ALA A C 11
ATOM 15301 O O . ALA A 1 69 ? 5.871 -2.967 60.392 1.00 0.00 65 ALA A O 11
ATOM 15308 N N . GLY A 1 70 ? 4.225 -4.376 59.808 1.00 0.00 66 GLY A N 11
ATOM 15309 C CA . GLY A 1 70 ? 3.706 -3.482 58.797 1.00 0.00 66 GLY A CA 11
ATOM 15310 C C . GLY A 1 70 ? 2.323 -3.890 58.338 1.00 0.00 66 GLY A C 11
ATOM 15311 O O . GLY A 1 70 ? 1.340 -3.657 59.038 1.00 0.00 66 GLY A O 11
ATOM 15315 N N . ALA A 1 71 ? 2.247 -4.516 57.173 1.00 0.00 67 ALA A N 11
ATOM 15316 C CA . ALA A 1 71 ? 0.979 -4.978 56.638 1.00 0.00 67 ALA A CA 11
ATOM 15317 C C . ALA A 1 71 ? 1.092 -6.425 56.178 1.00 0.00 67 ALA A C 11
ATOM 15318 O O . ALA A 1 71 ? 0.584 -6.794 55.118 1.00 0.00 67 ALA A O 11
ATOM 15325 N N . ASN A 1 72 ? 1.770 -7.244 56.970 1.00 0.00 68 ASN A N 11
ATOM 15326 C CA . ASN A 1 72 ? 1.921 -8.656 56.640 1.00 0.00 68 ASN A CA 11
ATOM 15327 C C . ASN A 1 72 ? 1.963 -9.508 57.909 1.00 0.00 68 ASN A C 11
ATOM 15328 O O . ASN A 1 72 ? 1.022 -10.258 58.181 1.00 0.00 68 ASN A O 11
ATOM 15339 N N . SER A 1 73 ? 3.025 -9.374 58.689 1.00 0.00 69 SER A N 11
ATOM 15340 C CA . SER A 1 73 ? 3.179 -10.114 59.930 1.00 0.00 69 SER A CA 11
ATOM 15341 C C . SER A 1 73 ? 4.459 -9.690 60.642 1.00 0.00 69 SER A C 11
ATOM 15342 O O . SER A 1 73 ? 5.529 -9.649 60.034 1.00 0.00 69 SER A O 11
ATOM 15350 N N . PRO A 1 74 ? 4.363 -9.315 61.924 1.00 0.00 70 PRO A N 11
ATOM 15351 C CA . PRO A 1 74 ? 5.542 -9.086 62.755 1.00 0.00 70 PRO A CA 11
ATOM 15352 C C . PRO A 1 74 ? 6.198 -10.410 63.125 1.00 0.00 70 PRO A C 11
ATOM 15353 O O . PRO A 1 74 ? 5.511 -11.395 63.402 1.00 0.00 70 PRO A O 11
ATOM 15364 N N . ARG A 1 75 ? 7.526 -10.429 63.117 1.00 0.00 71 ARG A N 11
ATOM 15365 C CA . ARG A 1 75 ? 8.279 -11.634 63.442 1.00 0.00 71 ARG A CA 11
ATOM 15366 C C . ARG A 1 75 ? 7.944 -12.095 64.854 1.00 0.00 71 ARG A C 11
ATOM 15367 O O . ARG A 1 75 ? 7.833 -13.291 65.107 1.00 0.00 71 ARG A O 11
ATOM 15388 N N . ARG A 1 76 ? 7.783 -11.128 65.757 1.00 0.00 72 ARG A N 11
ATOM 15389 C CA . ARG A 1 76 ? 7.339 -11.390 67.125 1.00 0.00 72 ARG A CA 11
ATOM 15390 C C . ARG A 1 76 ? 8.159 -12.512 67.765 1.00 0.00 72 ARG A C 11
ATOM 15391 O O . ARG A 1 76 ? 7.644 -13.591 68.076 1.00 0.00 72 ARG A O 11
ATOM 15412 N N . GLY A 1 77 ? 9.441 -12.249 67.948 1.00 0.00 73 GLY A N 11
ATOM 15413 C CA . GLY A 1 77 ? 10.333 -13.233 68.518 1.00 0.00 73 GLY A CA 11
ATOM 15414 C C . GLY A 1 77 ? 11.704 -13.162 67.891 1.00 0.00 73 GLY A C 11
ATOM 15415 O O . GLY A 1 77 ? 11.907 -12.419 66.931 1.00 0.00 73 GLY A O 11
ATOM 15419 N N . SER A 1 78 ? 12.642 -13.929 68.414 1.00 0.00 74 SER A N 11
ATOM 15420 C CA . SER A 1 78 ? 14.002 -13.908 67.912 1.00 0.00 74 SER A CA 11
ATOM 15421 C C . SER A 1 78 ? 14.457 -15.324 67.564 1.00 0.00 74 SER A C 11
ATOM 15422 O O . SER A 1 78 ? 14.933 -16.066 68.426 1.00 0.00 74 SER A O 11
ATOM 15430 N N . ARG A 1 79 ? 14.274 -15.699 66.304 1.00 0.00 75 ARG A N 11
ATOM 15431 C CA . ARG A 1 79 ? 14.715 -16.999 65.813 1.00 0.00 75 ARG A CA 11
ATOM 15432 C C . ARG A 1 79 ? 14.844 -16.953 64.290 1.00 0.00 75 ARG A C 11
ATOM 15433 O O . ARG A 1 79 ? 14.058 -16.278 63.620 1.00 0.00 75 ARG A O 11
ATOM 15454 N N . PRO A 1 80 ? 15.847 -17.642 63.718 1.00 0.00 76 PRO A N 11
ATOM 15455 C CA . PRO A 1 80 ? 16.056 -17.669 62.276 1.00 0.00 76 PRO A CA 11
ATOM 15456 C C . PRO A 1 80 ? 15.185 -18.715 61.589 1.00 0.00 76 PRO A C 11
ATOM 15457 O O . PRO A 1 80 ? 15.544 -19.891 61.519 1.00 0.00 76 PRO A O 11
ATOM 15468 N N . ASN A 1 81 ? 14.038 -18.287 61.087 1.00 0.00 77 ASN A N 11
ATOM 15469 C CA . ASN A 1 81 ? 13.147 -19.186 60.363 1.00 0.00 77 ASN A CA 11
ATOM 15470 C C . ASN A 1 81 ? 13.560 -19.274 58.904 1.00 0.00 77 ASN A C 11
ATOM 15471 O O . ASN A 1 81 ? 12.912 -18.701 58.026 1.00 0.00 77 ASN A O 11
ATOM 15482 N N . SER A 1 82 ? 14.645 -19.986 58.646 1.00 0.00 78 SER A N 11
ATOM 15483 C CA . SER A 1 82 ? 15.150 -20.125 57.294 1.00 0.00 78 SER A CA 11
ATOM 15484 C C . SER A 1 82 ? 15.666 -21.543 57.069 1.00 0.00 78 SER A C 11
ATOM 15485 O O . SER A 1 82 ? 16.784 -21.882 57.462 1.00 0.00 78 SER A O 11
ATOM 15493 N N . VAL A 1 83 ? 14.837 -22.371 56.449 1.00 0.00 79 VAL A N 11
ATOM 15494 C CA . VAL A 1 83 ? 15.202 -23.753 56.172 1.00 0.00 79 VAL A CA 11
ATOM 15495 C C . VAL A 1 83 ? 15.580 -23.899 54.701 1.00 0.00 79 VAL A C 11
ATOM 15496 O O . VAL A 1 83 ? 14.773 -24.330 53.873 1.00 0.00 79 VAL A O 11
ATOM 15509 N N . ILE A 1 84 ? 16.799 -23.502 54.370 1.00 0.00 80 ILE A N 11
ATOM 15510 C CA . ILE A 1 84 ? 17.274 -23.560 52.998 1.00 0.00 80 ILE A CA 11
ATOM 15511 C C . ILE A 1 84 ? 18.622 -24.274 52.939 1.00 0.00 80 ILE A C 11
ATOM 15512 O O . ILE A 1 84 ? 19.662 -23.652 52.728 1.00 0.00 80 ILE A O 11
ATOM 15528 N N . SER A 1 85 ? 18.599 -25.577 53.157 1.00 0.00 81 SER A N 11
ATOM 15529 C CA . SER A 1 85 ? 19.816 -26.379 53.122 1.00 0.00 81 SER A CA 11
ATOM 15530 C C . SER A 1 85 ? 19.549 -27.717 52.422 1.00 0.00 81 SER A C 11
ATOM 15531 O O . SER A 1 85 ? 20.150 -28.740 52.749 1.00 0.00 81 SER A O 11
ATOM 15539 N N . THR A 1 86 ? 18.637 -27.703 51.455 1.00 0.00 82 THR A N 11
ATOM 15540 C CA . THR A 1 86 ? 18.279 -28.901 50.716 1.00 0.00 82 THR A CA 11
ATOM 15541 C C . THR A 1 86 ? 17.702 -28.511 49.358 1.00 0.00 82 THR A C 11
ATOM 15542 O O . THR A 1 86 ? 16.827 -27.650 49.278 1.00 0.00 82 THR A O 11
ATOM 15553 N N . GLY A 1 87 ? 18.212 -29.118 48.297 1.00 0.00 83 GLY A N 11
ATOM 15554 C CA . GLY A 1 87 ? 17.730 -28.813 46.966 1.00 0.00 83 GLY A CA 11
ATOM 15555 C C . GLY A 1 87 ? 18.861 -28.702 45.970 1.00 0.00 83 GLY A C 11
ATOM 15556 O O . GLY A 1 87 ? 18.894 -27.779 45.156 1.00 0.00 83 GLY A O 11
ATOM 15560 N N . GLU A 1 88 ? 19.797 -29.645 46.052 1.00 0.00 84 GLU A N 11
ATOM 15561 C CA . GLU A 1 88 ? 20.971 -29.672 45.180 1.00 0.00 84 GLU A CA 11
ATOM 15562 C C . GLU A 1 88 ? 21.870 -28.462 45.433 1.00 0.00 84 GLU A C 11
ATOM 15563 O O . GLU A 1 88 ? 22.584 -28.011 44.536 1.00 0.00 84 GLU A O 11
ATOM 15575 N N . LEU A 1 89 ? 21.838 -27.947 46.654 1.00 0.00 85 LEU A N 11
ATOM 15576 C CA . LEU A 1 89 ? 22.657 -26.792 47.009 1.00 0.00 85 LEU A CA 11
ATOM 15577 C C . LEU A 1 89 ? 24.069 -27.233 47.365 1.00 0.00 85 LEU A C 11
ATOM 15578 O O . LEU A 1 89 ? 24.259 -28.224 48.070 1.00 0.00 85 LEU A O 11
ATOM 15594 N N . SER A 1 90 ? 25.053 -26.503 46.868 1.00 0.00 86 SER A N 11
ATOM 15595 C CA . SER A 1 90 ? 26.449 -26.804 47.147 1.00 0.00 86 SER A CA 11
ATOM 15596 C C . SER A 1 90 ? 27.075 -25.684 47.969 1.00 0.00 86 SER A C 11
ATOM 15597 O O . SER A 1 90 ? 28.282 -25.449 47.914 1.00 0.00 86 SER A O 11
ATOM 15605 N N . THR A 1 91 ? 26.241 -24.988 48.727 1.00 0.00 87 THR A N 11
ATOM 15606 C CA . THR A 1 91 ? 26.697 -23.871 49.538 1.00 0.00 87 THR A CA 11
ATOM 15607 C C . THR A 1 91 ? 25.843 -23.748 50.795 1.00 0.00 87 THR A C 11
ATOM 15608 O O . THR A 1 91 ? 26.256 -24.185 51.869 1.00 0.00 87 THR A O 11
ATOM 15619 N N . ASP A 1 92 ? 24.640 -23.179 50.628 1.00 0.00 88 ASP A N 11
ATOM 15620 C CA . ASP A 1 92 ? 23.667 -22.989 51.721 1.00 0.00 88 ASP A CA 11
ATOM 15621 C C . ASP A 1 92 ? 24.341 -22.572 53.029 1.00 0.00 88 ASP A C 11
ATOM 15622 O O . ASP A 1 92 ? 24.371 -23.372 53.983 1.00 0.00 88 ASP A O 11
ATOM 15632 N N . GLY A 1 1 ? -62.793 -0.774 7.488 1.00 0.00 -3 GLY A N 12
ATOM 15633 C CA . GLY A 1 1 ? -62.024 -0.707 6.222 1.00 0.00 -3 GLY A CA 12
ATOM 15634 C C . GLY A 1 1 ? -62.842 -1.128 5.014 1.00 0.00 -3 GLY A C 12
ATOM 15635 O O . GLY A 1 1 ? -62.456 -0.860 3.875 1.00 0.00 -3 GLY A O 12
ATOM 15641 N N . ALA A 1 2 ? -63.996 -1.749 5.253 1.00 0.00 -2 ALA A N 12
ATOM 15642 C CA . ALA A 1 2 ? -64.809 -2.315 4.177 1.00 0.00 -2 ALA A CA 12
ATOM 15643 C C . ALA A 1 2 ? -65.531 -1.240 3.364 1.00 0.00 -2 ALA A C 12
ATOM 15644 O O . ALA A 1 2 ? -66.349 -1.552 2.498 1.00 0.00 -2 ALA A O 12
ATOM 15651 N N . HIS A 1 3 ? -65.239 0.020 3.647 1.00 0.00 -1 HIS A N 12
ATOM 15652 C CA . HIS A 1 3 ? -65.809 1.125 2.888 1.00 0.00 -1 HIS A CA 12
ATOM 15653 C C . HIS A 1 3 ? -64.706 1.824 2.096 1.00 0.00 -1 HIS A C 12
ATOM 15654 O O . HIS A 1 3 ? -64.962 2.751 1.330 1.00 0.00 -1 HIS A O 12
ATOM 15669 N N . MET A 1 4 ? -63.474 1.361 2.283 1.00 0.00 0 MET A N 12
ATOM 15670 C CA . MET A 1 4 ? -62.313 1.991 1.665 1.00 0.00 0 MET A CA 12
ATOM 15671 C C . MET A 1 4 ? -61.686 1.074 0.622 1.00 0.00 0 MET A C 12
ATOM 15672 O O . MET A 1 4 ? -60.508 1.226 0.280 1.00 0.00 0 MET A O 12
ATOM 15686 N N . MET A 1 5 ? -62.483 0.131 0.120 1.00 0.00 1 MET A N 12
ATOM 15687 C CA . MET A 1 5 ? -62.000 -0.882 -0.820 1.00 0.00 1 MET A CA 12
ATOM 15688 C C . MET A 1 5 ? -60.853 -1.663 -0.178 1.00 0.00 1 MET A C 12
ATOM 15689 O O . MET A 1 5 ? -59.733 -1.702 -0.689 1.00 0.00 1 MET A O 12
ATOM 15703 N N . GLN A 1 6 ? -61.162 -2.295 0.952 1.00 0.00 2 GLN A N 12
ATOM 15704 C CA . GLN A 1 6 ? -60.146 -2.897 1.811 1.00 0.00 2 GLN A CA 12
ATOM 15705 C C . GLN A 1 6 ? -59.447 -4.076 1.139 1.00 0.00 2 GLN A C 12
ATOM 15706 O O . GLN A 1 6 ? -58.261 -4.307 1.371 1.00 0.00 2 GLN A O 12
ATOM 15720 N N . ALA A 1 7 ? -60.173 -4.812 0.308 1.00 0.00 3 ALA A N 12
ATOM 15721 C CA . ALA A 1 7 ? -59.599 -5.963 -0.378 1.00 0.00 3 ALA A CA 12
ATOM 15722 C C . ALA A 1 7 ? -58.406 -5.545 -1.232 1.00 0.00 3 ALA A C 12
ATOM 15723 O O . ALA A 1 7 ? -57.326 -6.132 -1.142 1.00 0.00 3 ALA A O 12
ATOM 15730 N N . ARG A 1 8 ? -58.602 -4.514 -2.046 1.00 0.00 4 ARG A N 12
ATOM 15731 C CA . ARG A 1 8 ? -57.535 -3.992 -2.889 1.00 0.00 4 ARG A CA 12
ATOM 15732 C C . ARG A 1 8 ? -56.524 -3.213 -2.052 1.00 0.00 4 ARG A C 12
ATOM 15733 O O . ARG A 1 8 ? -55.346 -3.122 -2.406 1.00 0.00 4 ARG A O 12
ATOM 15754 N N . ARG A 1 9 ? -56.986 -2.660 -0.940 1.00 0.00 5 ARG A N 12
ATOM 15755 C CA . ARG A 1 9 ? -56.113 -1.910 -0.048 1.00 0.00 5 ARG A CA 12
ATOM 15756 C C . ARG A 1 9 ? -55.080 -2.836 0.575 1.00 0.00 5 ARG A C 12
ATOM 15757 O O . ARG A 1 9 ? -53.883 -2.550 0.535 1.00 0.00 5 ARG A O 12
ATOM 15778 N N . GLU A 1 10 ? -55.535 -3.954 1.133 1.00 0.00 6 GLU A N 12
ATOM 15779 C CA . GLU A 1 10 ? -54.638 -4.913 1.751 1.00 0.00 6 GLU A CA 12
ATOM 15780 C C . GLU A 1 10 ? -53.757 -5.577 0.699 1.00 0.00 6 GLU A C 12
ATOM 15781 O O . GLU A 1 10 ? -52.635 -5.988 0.984 1.00 0.00 6 GLU A O 12
ATOM 15793 N N . GLU A 1 11 ? -54.270 -5.663 -0.523 1.00 0.00 7 GLU A N 12
ATOM 15794 C CA . GLU A 1 11 ? -53.530 -6.270 -1.622 1.00 0.00 7 GLU A CA 12
ATOM 15795 C C . GLU A 1 11 ? -52.325 -5.407 -1.983 1.00 0.00 7 GLU A C 12
ATOM 15796 O O . GLU A 1 11 ? -51.224 -5.918 -2.187 1.00 0.00 7 GLU A O 12
ATOM 15808 N N . LEU A 1 12 ? -52.529 -4.094 -2.040 1.00 0.00 8 LEU A N 12
ATOM 15809 C CA . LEU A 1 12 ? -51.448 -3.167 -2.331 1.00 0.00 8 LEU A CA 12
ATOM 15810 C C . LEU A 1 12 ? -50.431 -3.168 -1.196 1.00 0.00 8 LEU A C 12
ATOM 15811 O O . LEU A 1 12 ? -49.226 -3.110 -1.429 1.00 0.00 8 LEU A O 12
ATOM 15827 N N . LEU A 1 13 ? -50.931 -3.231 0.032 1.00 0.00 9 LEU A N 12
ATOM 15828 C CA . LEU A 1 13 ? -50.070 -3.328 1.207 1.00 0.00 9 LEU A CA 12
ATOM 15829 C C . LEU A 1 13 ? -49.308 -4.650 1.214 1.00 0.00 9 LEU A C 12
ATOM 15830 O O . LEU A 1 13 ? -48.173 -4.723 1.684 1.00 0.00 9 LEU A O 12
ATOM 15846 N N . ALA A 1 14 ? -49.938 -5.687 0.680 1.00 0.00 10 ALA A N 12
ATOM 15847 C CA . ALA A 1 14 ? -49.294 -6.982 0.523 1.00 0.00 10 ALA A CA 12
ATOM 15848 C C . ALA A 1 14 ? -48.140 -6.867 -0.463 1.00 0.00 10 ALA A C 12
ATOM 15849 O O . ALA A 1 14 ? -47.085 -7.482 -0.295 1.00 0.00 10 ALA A O 12
ATOM 15856 N N . LYS A 1 15 ? -48.362 -6.068 -1.497 1.00 0.00 11 LYS A N 12
ATOM 15857 C CA . LYS A 1 15 ? -47.340 -5.775 -2.490 1.00 0.00 11 LYS A CA 12
ATOM 15858 C C . LYS A 1 15 ? -46.278 -4.852 -1.901 1.00 0.00 11 LYS A C 12
ATOM 15859 O O . LYS A 1 15 ? -45.108 -4.908 -2.277 1.00 0.00 11 LYS A O 12
ATOM 15878 N N . LYS A 1 16 ? -46.694 -4.031 -0.943 1.00 0.00 12 LYS A N 12
ATOM 15879 C CA . LYS A 1 16 ? -45.798 -3.091 -0.287 1.00 0.00 12 LYS A CA 12
ATOM 15880 C C . LYS A 1 16 ? -44.865 -3.836 0.658 1.00 0.00 12 LYS A C 12
ATOM 15881 O O . LYS A 1 16 ? -43.711 -3.453 0.835 1.00 0.00 12 LYS A O 12
ATOM 15900 N N . ALA A 1 17 ? -45.371 -4.910 1.252 1.00 0.00 13 ALA A N 12
ATOM 15901 C CA . ALA A 1 17 ? -44.565 -5.762 2.106 1.00 0.00 13 ALA A CA 12
ATOM 15902 C C . ALA A 1 17 ? -43.371 -6.314 1.339 1.00 0.00 13 ALA A C 12
ATOM 15903 O O . ALA A 1 17 ? -42.255 -6.350 1.854 1.00 0.00 13 ALA A O 12
ATOM 15910 N N . ARG A 1 18 ? -43.617 -6.742 0.103 1.00 0.00 14 ARG A N 12
ATOM 15911 C CA . ARG A 1 18 ? -42.547 -7.217 -0.769 1.00 0.00 14 ARG A CA 12
ATOM 15912 C C . ARG A 1 18 ? -41.575 -6.089 -1.098 1.00 0.00 14 ARG A C 12
ATOM 15913 O O . ARG A 1 18 ? -40.364 -6.300 -1.157 1.00 0.00 14 ARG A O 12
ATOM 15934 N N . LEU A 1 19 ? -42.109 -4.889 -1.311 1.00 0.00 15 LEU A N 12
ATOM 15935 C CA . LEU A 1 19 ? -41.278 -3.721 -1.572 1.00 0.00 15 LEU A CA 12
ATOM 15936 C C . LEU A 1 19 ? -40.401 -3.416 -0.364 1.00 0.00 15 LEU A C 12
ATOM 15937 O O . LEU A 1 19 ? -39.236 -3.058 -0.508 1.00 0.00 15 LEU A O 12
ATOM 15953 N N . ALA A 1 20 ? -40.972 -3.570 0.825 1.00 0.00 16 ALA A N 12
ATOM 15954 C CA . ALA A 1 20 ? -40.231 -3.408 2.064 1.00 0.00 16 ALA A CA 12
ATOM 15955 C C . ALA A 1 20 ? -39.136 -4.464 2.176 1.00 0.00 16 ALA A C 12
ATOM 15956 O O . ALA A 1 20 ? -38.067 -4.214 2.731 1.00 0.00 16 ALA A O 12
ATOM 15963 N N . GLU A 1 21 ? -39.415 -5.641 1.634 1.00 0.00 17 GLU A N 12
ATOM 15964 C CA . GLU A 1 21 ? -38.443 -6.724 1.612 1.00 0.00 17 GLU A CA 12
ATOM 15965 C C . GLU A 1 21 ? -37.274 -6.354 0.708 1.00 0.00 17 GLU A C 12
ATOM 15966 O O . GLU A 1 21 ? -36.111 -6.512 1.083 1.00 0.00 17 GLU A O 12
ATOM 15978 N N . ILE A 1 22 ? -37.600 -5.857 -0.480 1.00 0.00 18 ILE A N 12
ATOM 15979 C CA . ILE A 1 22 ? -36.603 -5.381 -1.422 1.00 0.00 18 ILE A CA 12
ATOM 15980 C C . ILE A 1 22 ? -35.833 -4.191 -0.845 1.00 0.00 18 ILE A C 12
ATOM 15981 O O . ILE A 1 22 ? -34.604 -4.169 -0.862 1.00 0.00 18 ILE A O 12
ATOM 15997 N N . LYS A 1 23 ? -36.567 -3.213 -0.322 1.00 0.00 19 LYS A N 12
ATOM 15998 C CA . LYS A 1 23 ? -35.975 -1.994 0.234 1.00 0.00 19 LYS A CA 12
ATOM 15999 C C . LYS A 1 23 ? -35.051 -2.307 1.413 1.00 0.00 19 LYS A C 12
ATOM 16000 O O . LYS A 1 23 ? -34.128 -1.548 1.712 1.00 0.00 19 LYS A O 12
ATOM 16019 N N . ARG A 1 24 ? -35.293 -3.439 2.066 1.00 0.00 20 ARG A N 12
ATOM 16020 C CA . ARG A 1 24 ? -34.507 -3.847 3.225 1.00 0.00 20 ARG A CA 12
ATOM 16021 C C . ARG A 1 24 ? -33.039 -4.043 2.852 1.00 0.00 20 ARG A C 12
ATOM 16022 O O . ARG A 1 24 ? -32.156 -3.961 3.707 1.00 0.00 20 ARG A O 12
ATOM 16043 N N . GLN A 1 25 ? -32.785 -4.299 1.570 1.00 0.00 21 GLN A N 12
ATOM 16044 C CA . GLN A 1 25 ? -31.427 -4.537 1.088 1.00 0.00 21 GLN A CA 12
ATOM 16045 C C . GLN A 1 25 ? -30.540 -3.320 1.334 1.00 0.00 21 GLN A C 12
ATOM 16046 O O . GLN A 1 25 ? -29.320 -3.446 1.422 1.00 0.00 21 GLN A O 12
ATOM 16060 N N . ARG A 1 26 ? -31.155 -2.145 1.432 1.00 0.00 22 ARG A N 12
ATOM 16061 C CA . ARG A 1 26 ? -30.419 -0.929 1.737 1.00 0.00 22 ARG A CA 12
ATOM 16062 C C . ARG A 1 26 ? -29.844 -1.018 3.146 1.00 0.00 22 ARG A C 12
ATOM 16063 O O . ARG A 1 26 ? -28.655 -0.816 3.357 1.00 0.00 22 ARG A O 12
ATOM 16084 N N . GLU A 1 27 ? -30.718 -1.321 4.099 1.00 0.00 23 GLU A N 12
ATOM 16085 C CA . GLU A 1 27 ? -30.321 -1.483 5.493 1.00 0.00 23 GLU A CA 12
ATOM 16086 C C . GLU A 1 27 ? -29.318 -2.626 5.654 1.00 0.00 23 GLU A C 12
ATOM 16087 O O . GLU A 1 27 ? -28.479 -2.610 6.553 1.00 0.00 23 GLU A O 12
ATOM 16099 N N . LEU A 1 28 ? -29.407 -3.613 4.773 1.00 0.00 24 LEU A N 12
ATOM 16100 C CA . LEU A 1 28 ? -28.449 -4.705 4.755 1.00 0.00 24 LEU A CA 12
ATOM 16101 C C . LEU A 1 28 ? -27.104 -4.182 4.259 1.00 0.00 24 LEU A C 12
ATOM 16102 O O . LEU A 1 28 ? -26.054 -4.430 4.855 1.00 0.00 24 LEU A O 12
ATOM 16118 N N . ARG A 1 29 ? -27.168 -3.449 3.155 1.00 0.00 25 ARG A N 12
ATOM 16119 C CA . ARG A 1 29 ? -25.998 -2.829 2.553 1.00 0.00 25 ARG A CA 12
ATOM 16120 C C . ARG A 1 29 ? -25.366 -1.800 3.481 1.00 0.00 25 ARG A C 12
ATOM 16121 O O . ARG A 1 29 ? -24.165 -1.613 3.455 1.00 0.00 25 ARG A O 12
ATOM 16142 N N . ALA A 1 30 ? -26.176 -1.143 4.304 1.00 0.00 26 ALA A N 12
ATOM 16143 C CA . ALA A 1 30 ? -25.670 -0.155 5.256 1.00 0.00 26 ALA A CA 12
ATOM 16144 C C . ALA A 1 30 ? -24.748 -0.812 6.272 1.00 0.00 26 ALA A C 12
ATOM 16145 O O . ALA A 1 30 ? -23.823 -0.188 6.791 1.00 0.00 26 ALA A O 12
ATOM 16152 N N . GLN A 1 31 ? -24.997 -2.085 6.520 1.00 0.00 27 GLN A N 12
ATOM 16153 C CA . GLN A 1 31 ? -24.150 -2.872 7.396 1.00 0.00 27 GLN A CA 12
ATOM 16154 C C . GLN A 1 31 ? -22.816 -3.125 6.706 1.00 0.00 27 GLN A C 12
ATOM 16155 O O . GLN A 1 31 ? -21.750 -2.798 7.230 1.00 0.00 27 GLN A O 12
ATOM 16169 N N . GLN A 1 32 ? -22.900 -3.721 5.528 1.00 0.00 28 GLN A N 12
ATOM 16170 C CA . GLN A 1 32 ? -21.729 -4.005 4.711 1.00 0.00 28 GLN A CA 12
ATOM 16171 C C . GLN A 1 32 ? -20.959 -2.743 4.318 1.00 0.00 28 GLN A C 12
ATOM 16172 O O . GLN A 1 32 ? -19.730 -2.755 4.272 1.00 0.00 28 GLN A O 12
ATOM 16186 N N . ALA A 1 33 ? -21.671 -1.666 4.037 1.00 0.00 29 ALA A N 12
ATOM 16187 C CA . ALA A 1 33 ? -21.039 -0.398 3.709 1.00 0.00 29 ALA A CA 12
ATOM 16188 C C . ALA A 1 33 ? -20.407 0.223 4.943 1.00 0.00 29 ALA A C 12
ATOM 16189 O O . ALA A 1 33 ? -19.341 0.836 4.878 1.00 0.00 29 ALA A O 12
ATOM 16196 N N . ALA A 1 34 ? -21.113 0.068 6.065 1.00 0.00 30 ALA A N 12
ATOM 16197 C CA . ALA A 1 34 ? -20.612 0.436 7.389 1.00 0.00 30 ALA A CA 12
ATOM 16198 C C . ALA A 1 34 ? -20.343 1.928 7.498 1.00 0.00 30 ALA A C 12
ATOM 16199 O O . ALA A 1 34 ? -19.494 2.361 8.278 1.00 0.00 30 ALA A O 12
ATOM 16206 N N . GLY A 1 35 ? -21.073 2.707 6.717 1.00 0.00 31 GLY A N 12
ATOM 16207 C CA . GLY A 1 35 ? -20.909 4.146 6.749 1.00 0.00 31 GLY A CA 12
ATOM 16208 C C . GLY A 1 35 ? -19.775 4.622 5.865 1.00 0.00 31 GLY A C 12
ATOM 16209 O O . GLY A 1 35 ? -19.439 5.808 5.855 1.00 0.00 31 GLY A O 12
ATOM 16213 N N . ARG A 1 36 ? -19.178 3.701 5.124 1.00 0.00 32 ARG A N 12
ATOM 16214 C CA . ARG A 1 36 ? -18.065 4.031 4.246 1.00 0.00 32 ARG A CA 12
ATOM 16215 C C . ARG A 1 36 ? -18.502 4.048 2.788 1.00 0.00 32 ARG A C 12
ATOM 16216 O O . ARG A 1 36 ? -17.774 3.595 1.906 1.00 0.00 32 ARG A O 12
ATOM 16237 N N . SER A 1 37 ? -19.694 4.568 2.541 1.00 0.00 33 SER A N 12
ATOM 16238 C CA . SER A 1 37 ? -20.215 4.664 1.187 1.00 0.00 33 SER A CA 12
ATOM 16239 C C . SER A 1 37 ? -20.845 6.032 0.957 1.00 0.00 33 SER A C 12
ATOM 16240 O O . SER A 1 37 ? -21.965 6.148 0.458 1.00 0.00 33 SER A O 12
ATOM 16248 N N . ILE A 1 38 ? -20.108 7.064 1.325 1.00 0.00 34 ILE A N 12
ATOM 16249 C CA . ILE A 1 38 ? -20.583 8.429 1.187 1.00 0.00 34 ILE A CA 12
ATOM 16250 C C . ILE A 1 38 ? -19.690 9.177 0.207 1.00 0.00 34 ILE A C 12
ATOM 16251 O O . ILE A 1 38 ? -18.756 9.877 0.604 1.00 0.00 34 ILE A O 12
ATOM 16267 N N . THR A 1 39 ? -19.968 9.000 -1.072 1.00 0.00 35 THR A N 12
ATOM 16268 C CA . THR A 1 39 ? -19.165 9.604 -2.120 1.00 0.00 35 THR A CA 12
ATOM 16269 C C . THR A 1 39 ? -19.959 10.683 -2.860 1.00 0.00 35 THR A C 12
ATOM 16270 O O . THR A 1 39 ? -20.656 10.390 -3.833 1.00 0.00 35 THR A O 12
ATOM 16281 N N . PRO A 1 40 ? -19.882 11.942 -2.399 1.00 0.00 36 PRO A N 12
ATOM 16282 C CA . PRO A 1 40 ? -20.577 13.059 -3.035 1.00 0.00 36 PRO A CA 12
ATOM 16283 C C . PRO A 1 40 ? -19.899 13.470 -4.335 1.00 0.00 36 PRO A C 12
ATOM 16284 O O . PRO A 1 40 ? -19.013 14.326 -4.345 1.00 0.00 36 PRO A O 12
ATOM 16295 N N . SER A 1 41 ? -20.312 12.851 -5.424 1.00 0.00 37 SER A N 12
ATOM 16296 C CA . SER A 1 41 ? -19.724 13.120 -6.725 1.00 0.00 37 SER A CA 12
ATOM 16297 C C . SER A 1 41 ? -20.484 14.224 -7.450 1.00 0.00 37 SER A C 12
ATOM 16298 O O . SER A 1 41 ? -19.938 14.907 -8.314 1.00 0.00 37 SER A O 12
ATOM 16306 N N . GLU A 1 42 ? -21.739 14.409 -7.079 1.00 0.00 38 GLU A N 12
ATOM 16307 C CA . GLU A 1 42 ? -22.562 15.439 -7.688 1.00 0.00 38 GLU A CA 12
ATOM 16308 C C . GLU A 1 42 ? -22.748 16.596 -6.715 1.00 0.00 38 GLU A C 12
ATOM 16309 O O . GLU A 1 42 ? -23.803 16.749 -6.095 1.00 0.00 38 GLU A O 12
ATOM 16321 N N . LEU A 1 43 ? -21.713 17.403 -6.573 1.00 0.00 39 LEU A N 12
ATOM 16322 C CA . LEU A 1 43 ? -21.749 18.523 -5.649 1.00 0.00 39 LEU A CA 12
ATOM 16323 C C . LEU A 1 43 ? -22.358 19.739 -6.340 1.00 0.00 39 LEU A C 12
ATOM 16324 O O . LEU A 1 43 ? -21.654 20.658 -6.762 1.00 0.00 39 LEU A O 12
ATOM 16340 N N . VAL A 1 44 ? -23.671 19.716 -6.471 1.00 0.00 40 VAL A N 12
ATOM 16341 C CA . VAL A 1 44 ? -24.404 20.823 -7.057 1.00 0.00 40 VAL A CA 12
ATOM 16342 C C . VAL A 1 44 ? -25.339 21.419 -6.018 1.00 0.00 40 VAL A C 12
ATOM 16343 O O . VAL A 1 44 ? -26.502 21.033 -5.909 1.00 0.00 40 VAL A O 12
ATOM 16356 N N . SER A 1 45 ? -24.817 22.343 -5.236 1.00 0.00 41 SER A N 12
ATOM 16357 C CA . SER A 1 45 ? -25.592 22.976 -4.180 1.00 0.00 41 SER A CA 12
ATOM 16358 C C . SER A 1 45 ? -25.374 24.491 -4.186 1.00 0.00 41 SER A C 12
ATOM 16359 O O . SER A 1 45 ? -24.749 25.039 -3.278 1.00 0.00 41 SER A O 12
ATOM 16367 N N . PRO A 1 46 ? -25.893 25.192 -5.210 1.00 0.00 42 PRO A N 12
ATOM 16368 C CA . PRO A 1 46 ? -25.732 26.638 -5.350 1.00 0.00 42 PRO A CA 12
ATOM 16369 C C . PRO A 1 46 ? -26.722 27.409 -4.481 1.00 0.00 42 PRO A C 12
ATOM 16370 O O . PRO A 1 46 ? -27.320 28.393 -4.918 1.00 0.00 42 PRO A O 12
ATOM 16381 N N . THR A 1 47 ? -26.886 26.954 -3.248 1.00 0.00 43 THR A N 12
ATOM 16382 C CA . THR A 1 47 ? -27.835 27.555 -2.330 1.00 0.00 43 THR A CA 12
ATOM 16383 C C . THR A 1 47 ? -27.103 28.307 -1.218 1.00 0.00 43 THR A C 12
ATOM 16384 O O . THR A 1 47 ? -26.618 27.697 -0.264 1.00 0.00 43 THR A O 12
ATOM 16395 N N . PRO A 1 48 ? -26.994 29.639 -1.332 1.00 0.00 44 PRO A N 12
ATOM 16396 C CA . PRO A 1 48 ? -26.344 30.473 -0.337 1.00 0.00 44 PRO A CA 12
ATOM 16397 C C . PRO A 1 48 ? -27.346 31.139 0.603 1.00 0.00 44 PRO A C 12
ATOM 16398 O O . PRO A 1 48 ? -27.302 32.349 0.827 1.00 0.00 44 PRO A O 12
ATOM 16409 N N . SER A 1 49 ? -28.257 30.344 1.138 1.00 0.00 45 SER A N 12
ATOM 16410 C CA . SER A 1 49 ? -29.284 30.856 2.032 1.00 0.00 45 SER A CA 12
ATOM 16411 C C . SER A 1 49 ? -29.474 29.910 3.210 1.00 0.00 45 SER A C 12
ATOM 16412 O O . SER A 1 49 ? -30.315 29.008 3.163 1.00 0.00 45 SER A O 12
ATOM 16420 N N . ARG A 1 50 ? -28.668 30.113 4.251 1.00 0.00 46 ARG A N 12
ATOM 16421 C CA . ARG A 1 50 ? -28.714 29.286 5.453 1.00 0.00 46 ARG A CA 12
ATOM 16422 C C . ARG A 1 50 ? -28.414 27.831 5.117 1.00 0.00 46 ARG A C 12
ATOM 16423 O O . ARG A 1 50 ? -29.247 26.943 5.309 1.00 0.00 46 ARG A O 12
ATOM 16444 N N . ALA A 1 51 ? -27.219 27.605 4.590 1.00 0.00 47 ALA A N 12
ATOM 16445 C CA . ALA A 1 51 ? -26.761 26.267 4.264 1.00 0.00 47 ALA A CA 12
ATOM 16446 C C . ALA A 1 51 ? -25.383 26.023 4.868 1.00 0.00 47 ALA A C 12
ATOM 16447 O O . ALA A 1 51 ? -24.516 25.402 4.251 1.00 0.00 47 ALA A O 12
ATOM 16454 N N . ASN A 1 52 ? -25.198 26.526 6.083 1.00 0.00 48 ASN A N 12
ATOM 16455 C CA . ASN A 1 52 ? -23.923 26.419 6.793 1.00 0.00 48 ASN A CA 12
ATOM 16456 C C . ASN A 1 52 ? -24.168 26.295 8.290 1.00 0.00 48 ASN A C 12
ATOM 16457 O O . ASN A 1 52 ? -24.337 27.306 8.973 1.00 0.00 48 ASN A O 12
ATOM 16468 N N . SER A 1 53 ? -24.203 25.053 8.780 1.00 0.00 49 SER A N 12
ATOM 16469 C CA . SER A 1 53 ? -24.429 24.764 10.199 1.00 0.00 49 SER A CA 12
ATOM 16470 C C . SER A 1 53 ? -25.892 25.013 10.572 1.00 0.00 49 SER A C 12
ATOM 16471 O O . SER A 1 53 ? -26.443 26.082 10.313 1.00 0.00 49 SER A O 12
ATOM 16479 N N . ARG A 1 54 ? -26.519 24.021 11.182 1.00 0.00 50 ARG A N 12
ATOM 16480 C CA . ARG A 1 54 ? -27.930 24.114 11.524 1.00 0.00 50 ARG A CA 12
ATOM 16481 C C . ARG A 1 54 ? -28.078 24.491 13.000 1.00 0.00 50 ARG A C 12
ATOM 16482 O O . ARG A 1 54 ? -29.099 24.222 13.637 1.00 0.00 50 ARG A O 12
ATOM 16503 N N . ARG A 1 55 ? -27.041 25.116 13.540 1.00 0.00 51 ARG A N 12
ATOM 16504 C CA . ARG A 1 55 ? -27.038 25.532 14.935 1.00 0.00 51 ARG A CA 12
ATOM 16505 C C . ARG A 1 55 ? -27.920 26.763 15.118 1.00 0.00 51 ARG A C 12
ATOM 16506 O O . ARG A 1 55 ? -27.534 27.868 14.747 1.00 0.00 51 ARG A O 12
ATOM 16527 N N . GLU A 1 56 ? -29.096 26.552 15.699 1.00 0.00 52 GLU A N 12
ATOM 16528 C CA . GLU A 1 56 ? -30.043 27.622 16.007 1.00 0.00 52 GLU A CA 12
ATOM 16529 C C . GLU A 1 56 ? -31.061 27.102 17.013 1.00 0.00 52 GLU A C 12
ATOM 16530 O O . GLU A 1 56 ? -32.008 26.408 16.654 1.00 0.00 52 GLU A O 12
ATOM 16542 N N . ILE A 1 57 ? -30.853 27.440 18.275 1.00 0.00 53 ILE A N 12
ATOM 16543 C CA . ILE A 1 57 ? -31.679 26.931 19.357 1.00 0.00 53 ILE A CA 12
ATOM 16544 C C . ILE A 1 57 ? -32.870 27.864 19.606 1.00 0.00 53 ILE A C 12
ATOM 16545 O O . ILE A 1 57 ? -33.606 27.729 20.587 1.00 0.00 53 ILE A O 12
ATOM 16561 N N . GLU A 1 58 ? -33.061 28.808 18.696 1.00 0.00 54 GLU A N 12
ATOM 16562 C CA . GLU A 1 58 ? -34.200 29.721 18.767 1.00 0.00 54 GLU A CA 12
ATOM 16563 C C . GLU A 1 58 ? -35.499 28.927 18.647 1.00 0.00 54 GLU A C 12
ATOM 16564 O O . GLU A 1 58 ? -36.518 29.284 19.234 1.00 0.00 54 GLU A O 12
ATOM 16576 N N . SER A 1 59 ? -35.445 27.841 17.891 1.00 0.00 55 SER A N 12
ATOM 16577 C CA . SER A 1 59 ? -36.550 26.899 17.821 1.00 0.00 55 SER A CA 12
ATOM 16578 C C . SER A 1 59 ? -36.039 25.517 17.429 1.00 0.00 55 SER A C 12
ATOM 16579 O O . SER A 1 59 ? -36.600 24.499 17.838 1.00 0.00 55 SER A O 12
ATOM 16587 N N . LEU A 1 60 ? -34.955 25.504 16.642 1.00 0.00 56 LEU A N 12
ATOM 16588 C CA . LEU A 1 60 ? -34.252 24.272 16.256 1.00 0.00 56 LEU A CA 12
ATOM 16589 C C . LEU A 1 60 ? -35.115 23.394 15.351 1.00 0.00 56 LEU A C 12
ATOM 16590 O O . LEU A 1 60 ? -34.776 22.249 15.053 1.00 0.00 56 LEU A O 12
ATOM 16606 N N . ILE A 1 61 ? -36.214 23.958 14.881 1.00 0.00 57 ILE A N 12
ATOM 16607 C CA . ILE A 1 61 ? -37.125 23.248 13.994 1.00 0.00 57 ILE A CA 12
ATOM 16608 C C . ILE A 1 61 ? -36.596 23.313 12.561 1.00 0.00 57 ILE A C 12
ATOM 16609 O O . ILE A 1 61 ? -37.167 22.744 11.635 1.00 0.00 57 ILE A O 12
ATOM 16625 N N . ASP A 1 62 ? -35.461 23.974 12.403 1.00 0.00 58 ASP A N 12
ATOM 16626 C CA . ASP A 1 62 ? -34.831 24.143 11.100 1.00 0.00 58 ASP A CA 12
ATOM 16627 C C . ASP A 1 62 ? -34.373 22.798 10.545 1.00 0.00 58 ASP A C 12
ATOM 16628 O O . ASP A 1 62 ? -34.391 22.570 9.334 1.00 0.00 58 ASP A O 12
ATOM 16637 N N . SER A 1 63 ? -33.980 21.900 11.439 1.00 0.00 59 SER A N 12
ATOM 16638 C CA . SER A 1 63 ? -33.585 20.550 11.049 1.00 0.00 59 SER A CA 12
ATOM 16639 C C . SER A 1 63 ? -34.816 19.741 10.652 1.00 0.00 59 SER A C 12
ATOM 16640 O O . SER A 1 63 ? -34.724 18.746 9.935 1.00 0.00 59 SER A O 12
ATOM 16648 N N . ILE A 1 64 ? -35.972 20.200 11.108 1.00 0.00 60 ILE A N 12
ATOM 16649 C CA . ILE A 1 64 ? -37.238 19.544 10.832 1.00 0.00 60 ILE A CA 12
ATOM 16650 C C . ILE A 1 64 ? -37.817 20.097 9.535 1.00 0.00 60 ILE A C 12
ATOM 16651 O O . ILE A 1 64 ? -38.491 19.395 8.779 1.00 0.00 60 ILE A O 12
ATOM 16667 N N . LEU A 1 65 ? -37.492 21.352 9.262 1.00 0.00 61 LEU A N 12
ATOM 16668 C CA . LEU A 1 65 ? -37.963 22.031 8.065 1.00 0.00 61 LEU A CA 12
ATOM 16669 C C . LEU A 1 65 ? -37.219 21.512 6.844 1.00 0.00 61 LEU A C 12
ATOM 16670 O O . LEU A 1 65 ? -37.707 21.595 5.720 1.00 0.00 61 LEU A O 12
ATOM 16686 N N . SER A 1 66 ? -36.033 20.972 7.082 1.00 0.00 62 SER A N 12
ATOM 16687 C CA . SER A 1 66 ? -35.234 20.388 6.020 1.00 0.00 62 SER A CA 12
ATOM 16688 C C . SER A 1 66 ? -35.306 18.866 6.080 1.00 0.00 62 SER A C 12
ATOM 16689 O O . SER A 1 66 ? -34.855 18.169 5.169 1.00 0.00 62 SER A O 12
ATOM 16697 N N . SER A 1 67 ? -35.898 18.372 7.170 1.00 0.00 63 SER A N 12
ATOM 16698 C CA . SER A 1 67 ? -36.032 16.937 7.422 1.00 0.00 63 SER A CA 12
ATOM 16699 C C . SER A 1 67 ? -34.661 16.259 7.445 1.00 0.00 63 SER A C 12
ATOM 16700 O O . SER A 1 67 ? -34.511 15.112 7.023 1.00 0.00 63 SER A O 12
ATOM 16708 N N . SER A 1 68 ? -33.672 16.971 7.966 1.00 0.00 64 SER A N 12
ATOM 16709 C CA . SER A 1 68 ? -32.300 16.488 7.974 1.00 0.00 64 SER A CA 12
ATOM 16710 C C . SER A 1 68 ? -31.985 15.761 9.280 1.00 0.00 64 SER A C 12
ATOM 16711 O O . SER A 1 68 ? -31.261 16.276 10.135 1.00 0.00 64 SER A O 12
ATOM 16719 N N . ALA A 1 69 ? -32.555 14.563 9.422 1.00 0.00 65 ALA A N 12
ATOM 16720 C CA . ALA A 1 69 ? -32.340 13.713 10.594 1.00 0.00 65 ALA A CA 12
ATOM 16721 C C . ALA A 1 69 ? -32.812 14.393 11.874 1.00 0.00 65 ALA A C 12
ATOM 16722 O O . ALA A 1 69 ? -32.220 14.220 12.942 1.00 0.00 65 ALA A O 12
ATOM 16729 N N . GLY A 1 70 ? -33.897 15.147 11.762 1.00 0.00 66 GLY A N 12
ATOM 16730 C CA . GLY A 1 70 ? -34.428 15.859 12.905 1.00 0.00 66 GLY A CA 12
ATOM 16731 C C . GLY A 1 70 ? -35.619 15.148 13.511 1.00 0.00 66 GLY A C 12
ATOM 16732 O O . GLY A 1 70 ? -35.449 14.229 14.315 1.00 0.00 66 GLY A O 12
ATOM 16736 N N . ALA A 1 71 ? -36.821 15.561 13.106 1.00 0.00 67 ALA A N 12
ATOM 16737 C CA . ALA A 1 71 ? -38.068 14.972 13.600 1.00 0.00 67 ALA A CA 12
ATOM 16738 C C . ALA A 1 71 ? -38.126 14.954 15.128 1.00 0.00 67 ALA A C 12
ATOM 16739 O O . ALA A 1 71 ? -38.060 13.893 15.752 1.00 0.00 67 ALA A O 12
ATOM 16746 N N . ASN A 1 72 ? -38.248 16.129 15.734 1.00 0.00 68 ASN A N 12
ATOM 16747 C CA . ASN A 1 72 ? -38.346 16.219 17.191 1.00 0.00 68 ASN A CA 12
ATOM 16748 C C . ASN A 1 72 ? -39.804 16.313 17.624 1.00 0.00 68 ASN A C 12
ATOM 16749 O O . ASN A 1 72 ? -40.103 16.472 18.807 1.00 0.00 68 ASN A O 12
ATOM 16760 N N . SER A 1 73 ? -40.696 16.197 16.640 1.00 0.00 69 SER A N 12
ATOM 16761 C CA . SER A 1 73 ? -42.139 16.305 16.851 1.00 0.00 69 SER A CA 12
ATOM 16762 C C . SER A 1 73 ? -42.504 17.686 17.400 1.00 0.00 69 SER A C 12
ATOM 16763 O O . SER A 1 73 ? -42.760 17.842 18.594 1.00 0.00 69 SER A O 12
ATOM 16771 N N . PRO A 1 74 ? -42.537 18.713 16.530 1.00 0.00 70 PRO A N 12
ATOM 16772 C CA . PRO A 1 74 ? -42.907 20.075 16.931 1.00 0.00 70 PRO A CA 12
ATOM 16773 C C . PRO A 1 74 ? -44.410 20.212 17.148 1.00 0.00 70 PRO A C 12
ATOM 16774 O O . PRO A 1 74 ? -45.066 21.090 16.584 1.00 0.00 70 PRO A O 12
ATOM 16785 N N . ARG A 1 75 ? -44.946 19.329 17.972 1.00 0.00 71 ARG A N 12
ATOM 16786 C CA . ARG A 1 75 ? -46.370 19.282 18.246 1.00 0.00 71 ARG A CA 12
ATOM 16787 C C . ARG A 1 75 ? -46.599 19.102 19.739 1.00 0.00 71 ARG A C 12
ATOM 16788 O O . ARG A 1 75 ? -47.444 18.316 20.164 1.00 0.00 71 ARG A O 12
ATOM 16809 N N . ARG A 1 76 ? -45.827 19.830 20.530 1.00 0.00 72 ARG A N 12
ATOM 16810 C CA . ARG A 1 76 ? -45.900 19.722 21.981 1.00 0.00 72 ARG A CA 12
ATOM 16811 C C . ARG A 1 76 ? -46.566 20.966 22.558 1.00 0.00 72 ARG A C 12
ATOM 16812 O O . ARG A 1 76 ? -46.073 21.571 23.514 1.00 0.00 72 ARG A O 12
ATOM 16833 N N . GLY A 1 77 ? -47.689 21.344 21.962 1.00 0.00 73 GLY A N 12
ATOM 16834 C CA . GLY A 1 77 ? -48.399 22.538 22.385 1.00 0.00 73 GLY A CA 12
ATOM 16835 C C . GLY A 1 77 ? -47.706 23.816 21.947 1.00 0.00 73 GLY A C 12
ATOM 16836 O O . GLY A 1 77 ? -47.641 24.785 22.702 1.00 0.00 73 GLY A O 12
ATOM 16840 N N . SER A 1 78 ? -47.189 23.827 20.727 1.00 0.00 74 SER A N 12
ATOM 16841 C CA . SER A 1 78 ? -46.499 24.991 20.195 1.00 0.00 74 SER A CA 12
ATOM 16842 C C . SER A 1 78 ? -47.307 25.635 19.071 1.00 0.00 74 SER A C 12
ATOM 16843 O O . SER A 1 78 ? -46.751 26.100 18.074 1.00 0.00 74 SER A O 12
ATOM 16851 N N . ARG A 1 79 ? -48.621 25.661 19.244 1.00 0.00 75 ARG A N 12
ATOM 16852 C CA . ARG A 1 79 ? -49.520 26.229 18.251 1.00 0.00 75 ARG A CA 12
ATOM 16853 C C . ARG A 1 79 ? -50.901 26.429 18.868 1.00 0.00 75 ARG A C 12
ATOM 16854 O O . ARG A 1 79 ? -51.762 25.554 18.781 1.00 0.00 75 ARG A O 12
ATOM 16875 N N . PRO A 1 80 ? -51.123 27.582 19.514 1.00 0.00 76 PRO A N 12
ATOM 16876 C CA . PRO A 1 80 ? -52.381 27.878 20.206 1.00 0.00 76 PRO A CA 12
ATOM 16877 C C . PRO A 1 80 ? -53.491 28.321 19.253 1.00 0.00 76 PRO A C 12
ATOM 16878 O O . PRO A 1 80 ? -54.108 29.372 19.446 1.00 0.00 76 PRO A O 12
ATOM 16889 N N . ASN A 1 81 ? -53.735 27.493 18.240 1.00 0.00 77 ASN A N 12
ATOM 16890 C CA . ASN A 1 81 ? -54.758 27.758 17.220 1.00 0.00 77 ASN A CA 12
ATOM 16891 C C . ASN A 1 81 ? -54.546 29.127 16.574 1.00 0.00 77 ASN A C 12
ATOM 16892 O O . ASN A 1 81 ? -55.146 30.125 16.980 1.00 0.00 77 ASN A O 12
ATOM 16903 N N . SER A 1 82 ? -53.695 29.168 15.560 1.00 0.00 78 SER A N 12
ATOM 16904 C CA . SER A 1 82 ? -53.368 30.420 14.889 1.00 0.00 78 SER A CA 12
ATOM 16905 C C . SER A 1 82 ? -54.300 30.651 13.703 1.00 0.00 78 SER A C 12
ATOM 16906 O O . SER A 1 82 ? -53.862 31.009 12.609 1.00 0.00 78 SER A O 12
ATOM 16914 N N . VAL A 1 83 ? -55.588 30.442 13.929 1.00 0.00 79 VAL A N 12
ATOM 16915 C CA . VAL A 1 83 ? -56.587 30.652 12.897 1.00 0.00 79 VAL A CA 12
ATOM 16916 C C . VAL A 1 83 ? -57.060 32.098 12.933 1.00 0.00 79 VAL A C 12
ATOM 16917 O O . VAL A 1 83 ? -58.118 32.415 13.478 1.00 0.00 79 VAL A O 12
ATOM 16930 N N . ILE A 1 84 ? -56.248 32.979 12.377 1.00 0.00 80 ILE A N 12
ATOM 16931 C CA . ILE A 1 84 ? -56.553 34.396 12.357 1.00 0.00 80 ILE A CA 12
ATOM 16932 C C . ILE A 1 84 ? -57.048 34.792 10.972 1.00 0.00 80 ILE A C 12
ATOM 16933 O O . ILE A 1 84 ? -56.268 35.181 10.102 1.00 0.00 80 ILE A O 12
ATOM 16949 N N . SER A 1 85 ? -58.350 34.668 10.773 1.00 0.00 81 SER A N 12
ATOM 16950 C CA . SER A 1 85 ? -58.961 34.922 9.475 1.00 0.00 81 SER A CA 12
ATOM 16951 C C . SER A 1 85 ? -58.975 36.413 9.135 1.00 0.00 81 SER A C 12
ATOM 16952 O O . SER A 1 85 ? -58.988 36.787 7.959 1.00 0.00 81 SER A O 12
ATOM 16960 N N . THR A 1 86 ? -58.954 37.263 10.156 1.00 0.00 82 THR A N 12
ATOM 16961 C CA . THR A 1 86 ? -59.014 38.699 9.950 1.00 0.00 82 THR A CA 12
ATOM 16962 C C . THR A 1 86 ? -58.470 39.446 11.172 1.00 0.00 82 THR A C 12
ATOM 16963 O O . THR A 1 86 ? -59.218 39.891 12.045 1.00 0.00 82 THR A O 12
ATOM 16974 N N . GLY A 1 87 ? -57.149 39.556 11.242 1.00 0.00 83 GLY A N 12
ATOM 16975 C CA . GLY A 1 87 ? -56.528 40.302 12.320 1.00 0.00 83 GLY A CA 12
ATOM 16976 C C . GLY A 1 87 ? -56.612 41.793 12.079 1.00 0.00 83 GLY A C 12
ATOM 16977 O O . GLY A 1 87 ? -57.001 42.559 12.961 1.00 0.00 83 GLY A O 12
ATOM 16981 N N . GLU A 1 88 ? -56.257 42.200 10.872 1.00 0.00 84 GLU A N 12
ATOM 16982 C CA . GLU A 1 88 ? -56.327 43.596 10.477 1.00 0.00 84 GLU A CA 12
ATOM 16983 C C . GLU A 1 88 ? -56.778 43.677 9.023 1.00 0.00 84 GLU A C 12
ATOM 16984 O O . GLU A 1 88 ? -56.072 44.202 8.160 1.00 0.00 84 GLU A O 12
ATOM 16996 N N . LEU A 1 89 ? -57.954 43.133 8.762 1.00 0.00 85 LEU A N 12
ATOM 16997 C CA . LEU A 1 89 ? -58.484 43.056 7.410 1.00 0.00 85 LEU A CA 12
ATOM 16998 C C . LEU A 1 89 ? -59.960 43.441 7.385 1.00 0.00 85 LEU A C 12
ATOM 16999 O O . LEU A 1 89 ? -60.823 42.662 7.790 1.00 0.00 85 LEU A O 12
ATOM 17015 N N . SER A 1 90 ? -60.244 44.643 6.915 1.00 0.00 86 SER A N 12
ATOM 17016 C CA . SER A 1 90 ? -61.616 45.110 6.796 1.00 0.00 86 SER A CA 12
ATOM 17017 C C . SER A 1 90 ? -62.043 45.135 5.329 1.00 0.00 86 SER A C 12
ATOM 17018 O O . SER A 1 90 ? -62.785 46.016 4.889 1.00 0.00 86 SER A O 12
ATOM 17026 N N . THR A 1 91 ? -61.562 44.158 4.574 1.00 0.00 87 THR A N 12
ATOM 17027 C CA . THR A 1 91 ? -61.867 44.057 3.155 1.00 0.00 87 THR A CA 12
ATOM 17028 C C . THR A 1 91 ? -62.280 42.629 2.810 1.00 0.00 87 THR A C 12
ATOM 17029 O O . THR A 1 91 ? -61.437 41.734 2.765 1.00 0.00 87 THR A O 12
ATOM 17040 N N . ASP A 1 92 ? -63.586 42.447 2.595 1.00 0.00 88 ASP A N 12
ATOM 17041 C CA . ASP A 1 92 ? -64.199 41.131 2.315 1.00 0.00 88 ASP A CA 12
ATOM 17042 C C . ASP A 1 92 ? -63.637 40.040 3.222 1.00 0.00 88 ASP A C 12
ATOM 17043 O O . ASP A 1 92 ? -63.125 39.025 2.716 1.00 0.00 88 ASP A O 12
ATOM 17053 N N . GLY A 1 1 ? -73.011 -1.074 -1.718 1.00 0.00 -3 GLY A N 13
ATOM 17054 C CA . GLY A 1 1 ? -73.010 -1.091 -0.235 1.00 0.00 -3 GLY A CA 13
ATOM 17055 C C . GLY A 1 1 ? -72.217 0.058 0.342 1.00 0.00 -3 GLY A C 13
ATOM 17056 O O . GLY A 1 1 ? -72.386 1.204 -0.071 1.00 0.00 -3 GLY A O 13
ATOM 17062 N N . ALA A 1 2 ? -71.345 -0.247 1.291 1.00 0.00 -2 ALA A N 13
ATOM 17063 C CA . ALA A 1 2 ? -70.511 0.763 1.924 1.00 0.00 -2 ALA A CA 13
ATOM 17064 C C . ALA A 1 2 ? -69.059 0.604 1.490 1.00 0.00 -2 ALA A C 13
ATOM 17065 O O . ALA A 1 2 ? -68.138 0.836 2.274 1.00 0.00 -2 ALA A O 13
ATOM 17072 N N . HIS A 1 3 ? -68.878 0.212 0.230 1.00 0.00 -1 HIS A N 13
ATOM 17073 C CA . HIS A 1 3 ? -67.554 -0.037 -0.351 1.00 0.00 -1 HIS A CA 13
ATOM 17074 C C . HIS A 1 3 ? -66.899 -1.249 0.308 1.00 0.00 -1 HIS A C 13
ATOM 17075 O O . HIS A 1 3 ? -66.981 -2.360 -0.218 1.00 0.00 -1 HIS A O 13
ATOM 17090 N N . MET A 1 4 ? -66.272 -1.027 1.466 1.00 0.00 0 MET A N 13
ATOM 17091 C CA . MET A 1 4 ? -65.648 -2.095 2.249 1.00 0.00 0 MET A CA 13
ATOM 17092 C C . MET A 1 4 ? -64.745 -2.980 1.393 1.00 0.00 0 MET A C 13
ATOM 17093 O O . MET A 1 4 ? -64.895 -4.204 1.363 1.00 0.00 0 MET A O 13
ATOM 17107 N N . MET A 1 5 ? -63.811 -2.358 0.690 1.00 0.00 1 MET A N 13
ATOM 17108 C CA . MET A 1 5 ? -62.864 -3.101 -0.132 1.00 0.00 1 MET A CA 13
ATOM 17109 C C . MET A 1 5 ? -61.657 -3.504 0.710 1.00 0.00 1 MET A C 13
ATOM 17110 O O . MET A 1 5 ? -60.555 -2.992 0.532 1.00 0.00 1 MET A O 13
ATOM 17124 N N . GLN A 1 6 ? -61.883 -4.423 1.638 1.00 0.00 2 GLN A N 13
ATOM 17125 C CA . GLN A 1 6 ? -60.844 -4.848 2.569 1.00 0.00 2 GLN A CA 13
ATOM 17126 C C . GLN A 1 6 ? -59.942 -5.906 1.944 1.00 0.00 2 GLN A C 13
ATOM 17127 O O . GLN A 1 6 ? -58.719 -5.834 2.064 1.00 0.00 2 GLN A O 13
ATOM 17141 N N . ALA A 1 7 ? -60.550 -6.869 1.261 1.00 0.00 3 ALA A N 13
ATOM 17142 C CA . ALA A 1 7 ? -59.820 -8.005 0.711 1.00 0.00 3 ALA A CA 13
ATOM 17143 C C . ALA A 1 7 ? -58.706 -7.559 -0.231 1.00 0.00 3 ALA A C 13
ATOM 17144 O O . ALA A 1 7 ? -57.552 -7.960 -0.080 1.00 0.00 3 ALA A O 13
ATOM 17151 N N . ARG A 1 8 ? -59.050 -6.720 -1.196 1.00 0.00 4 ARG A N 13
ATOM 17152 C CA . ARG A 1 8 ? -58.087 -6.284 -2.196 1.00 0.00 4 ARG A CA 13
ATOM 17153 C C . ARG A 1 8 ? -57.108 -5.278 -1.604 1.00 0.00 4 ARG A C 13
ATOM 17154 O O . ARG A 1 8 ? -55.963 -5.188 -2.041 1.00 0.00 4 ARG A O 13
ATOM 17175 N N . ARG A 1 9 ? -57.559 -4.536 -0.600 1.00 0.00 5 ARG A N 13
ATOM 17176 C CA . ARG A 1 9 ? -56.726 -3.511 0.020 1.00 0.00 5 ARG A CA 13
ATOM 17177 C C . ARG A 1 9 ? -55.617 -4.170 0.837 1.00 0.00 5 ARG A C 13
ATOM 17178 O O . ARG A 1 9 ? -54.444 -3.805 0.723 1.00 0.00 5 ARG A O 13
ATOM 17199 N N . GLU A 1 10 ? -56.001 -5.146 1.654 1.00 0.00 6 GLU A N 13
ATOM 17200 C CA . GLU A 1 10 ? -55.054 -5.848 2.509 1.00 0.00 6 GLU A CA 13
ATOM 17201 C C . GLU A 1 10 ? -54.034 -6.594 1.656 1.00 0.00 6 GLU A C 13
ATOM 17202 O O . GLU A 1 10 ? -52.825 -6.454 1.853 1.00 0.00 6 GLU A O 13
ATOM 17214 N N . GLU A 1 11 ? -54.532 -7.383 0.708 1.00 0.00 7 GLU A N 13
ATOM 17215 C CA . GLU A 1 11 ? -53.676 -8.085 -0.244 1.00 0.00 7 GLU A CA 13
ATOM 17216 C C . GLU A 1 11 ? -52.776 -7.120 -1.013 1.00 0.00 7 GLU A C 13
ATOM 17217 O O . GLU A 1 11 ? -51.665 -7.482 -1.402 1.00 0.00 7 GLU A O 13
ATOM 17229 N N . LEU A 1 12 ? -53.231 -5.888 -1.210 1.00 0.00 8 LEU A N 13
ATOM 17230 C CA . LEU A 1 12 ? -52.422 -4.898 -1.899 1.00 0.00 8 LEU A CA 13
ATOM 17231 C C . LEU A 1 12 ? -51.239 -4.515 -1.025 1.00 0.00 8 LEU A C 13
ATOM 17232 O O . LEU A 1 12 ? -50.102 -4.547 -1.472 1.00 0.00 8 LEU A O 13
ATOM 17248 N N . LEU A 1 13 ? -51.516 -4.181 0.232 1.00 0.00 9 LEU A N 13
ATOM 17249 C CA . LEU A 1 13 ? -50.462 -3.834 1.182 1.00 0.00 9 LEU A CA 13
ATOM 17250 C C . LEU A 1 13 ? -49.507 -4.999 1.387 1.00 0.00 9 LEU A C 13
ATOM 17251 O O . LEU A 1 13 ? -48.324 -4.800 1.660 1.00 0.00 9 LEU A O 13
ATOM 17267 N N . ALA A 1 14 ? -50.023 -6.211 1.252 1.00 0.00 10 ALA A N 13
ATOM 17268 C CA . ALA A 1 14 ? -49.198 -7.404 1.326 1.00 0.00 10 ALA A CA 13
ATOM 17269 C C . ALA A 1 14 ? -48.182 -7.409 0.190 1.00 0.00 10 ALA A C 13
ATOM 17270 O O . ALA A 1 14 ? -46.996 -7.668 0.392 1.00 0.00 10 ALA A O 13
ATOM 17277 N N . LYS A 1 15 ? -48.666 -7.094 -1.003 1.00 0.00 11 LYS A N 13
ATOM 17278 C CA . LYS A 1 15 ? -47.843 -7.074 -2.204 1.00 0.00 11 LYS A CA 13
ATOM 17279 C C . LYS A 1 15 ? -47.015 -5.792 -2.296 1.00 0.00 11 LYS A C 13
ATOM 17280 O O . LYS A 1 15 ? -45.979 -5.755 -2.962 1.00 0.00 11 LYS A O 13
ATOM 17299 N N . LYS A 1 16 ? -47.467 -4.753 -1.605 1.00 0.00 12 LYS A N 13
ATOM 17300 C CA . LYS A 1 16 ? -46.790 -3.461 -1.615 1.00 0.00 12 LYS A CA 13
ATOM 17301 C C . LYS A 1 16 ? -45.642 -3.460 -0.618 1.00 0.00 12 LYS A C 13
ATOM 17302 O O . LYS A 1 16 ? -44.716 -2.650 -0.716 1.00 0.00 12 LYS A O 13
ATOM 17321 N N . ALA A 1 17 ? -45.710 -4.373 0.342 1.00 0.00 13 ALA A N 13
ATOM 17322 C CA . ALA A 1 17 ? -44.670 -4.516 1.347 1.00 0.00 13 ALA A CA 13
ATOM 17323 C C . ALA A 1 17 ? -43.361 -4.975 0.719 1.00 0.00 13 ALA A C 13
ATOM 17324 O O . ALA A 1 17 ? -42.289 -4.800 1.294 1.00 0.00 13 ALA A O 13
ATOM 17331 N N . ARG A 1 18 ? -43.461 -5.556 -0.471 1.00 0.00 14 ARG A N 13
ATOM 17332 C CA . ARG A 1 18 ? -42.290 -6.028 -1.201 1.00 0.00 14 ARG A CA 13
ATOM 17333 C C . ARG A 1 18 ? -41.331 -4.882 -1.499 1.00 0.00 14 ARG A C 13
ATOM 17334 O O . ARG A 1 18 ? -40.130 -5.091 -1.628 1.00 0.00 14 ARG A O 13
ATOM 17355 N N . LEU A 1 19 ? -41.865 -3.670 -1.598 1.00 0.00 15 LEU A N 13
ATOM 17356 C CA . LEU A 1 19 ? -41.040 -2.493 -1.821 1.00 0.00 15 LEU A CA 13
ATOM 17357 C C . LEU A 1 19 ? -40.154 -2.227 -0.606 1.00 0.00 15 LEU A C 13
ATOM 17358 O O . LEU A 1 19 ? -38.953 -1.988 -0.742 1.00 0.00 15 LEU A O 13
ATOM 17374 N N . ALA A 1 20 ? -40.755 -2.284 0.578 1.00 0.00 16 ALA A N 13
ATOM 17375 C CA . ALA A 1 20 ? -40.017 -2.147 1.824 1.00 0.00 16 ALA A CA 13
ATOM 17376 C C . ALA A 1 20 ? -39.065 -3.323 2.011 1.00 0.00 16 ALA A C 13
ATOM 17377 O O . ALA A 1 20 ? -37.975 -3.181 2.569 1.00 0.00 16 ALA A O 13
ATOM 17384 N N . GLU A 1 21 ? -39.493 -4.480 1.519 1.00 0.00 17 GLU A N 13
ATOM 17385 C CA . GLU A 1 21 ? -38.685 -5.690 1.563 1.00 0.00 17 GLU A CA 13
ATOM 17386 C C . GLU A 1 21 ? -37.417 -5.484 0.733 1.00 0.00 17 GLU A C 13
ATOM 17387 O O . GLU A 1 21 ? -36.304 -5.763 1.188 1.00 0.00 17 GLU A O 13
ATOM 17399 N N . ILE A 1 22 ? -37.596 -4.982 -0.485 1.00 0.00 18 ILE A N 13
ATOM 17400 C CA . ILE A 1 22 ? -36.479 -4.614 -1.338 1.00 0.00 18 ILE A CA 13
ATOM 17401 C C . ILE A 1 22 ? -35.611 -3.552 -0.666 1.00 0.00 18 ILE A C 13
ATOM 17402 O O . ILE A 1 22 ? -34.390 -3.654 -0.665 1.00 0.00 18 ILE A O 13
ATOM 17418 N N . LYS A 1 23 ? -36.259 -2.561 -0.057 1.00 0.00 19 LYS A N 13
ATOM 17419 C CA . LYS A 1 23 ? -35.561 -1.446 0.592 1.00 0.00 19 LYS A CA 13
ATOM 17420 C C . LYS A 1 23 ? -34.587 -1.939 1.662 1.00 0.00 19 LYS A C 13
ATOM 17421 O O . LYS A 1 23 ? -33.566 -1.303 1.930 1.00 0.00 19 LYS A O 13
ATOM 17440 N N . ARG A 1 24 ? -34.898 -3.090 2.252 1.00 0.00 20 ARG A N 13
ATOM 17441 C CA . ARG A 1 24 ? -34.083 -3.660 3.318 1.00 0.00 20 ARG A CA 13
ATOM 17442 C C . ARG A 1 24 ? -32.668 -3.981 2.822 1.00 0.00 20 ARG A C 13
ATOM 17443 O O . ARG A 1 24 ? -31.733 -4.071 3.620 1.00 0.00 20 ARG A O 13
ATOM 17464 N N . GLN A 1 25 ? -32.518 -4.137 1.504 1.00 0.00 21 GLN A N 13
ATOM 17465 C CA . GLN A 1 25 ? -31.230 -4.489 0.903 1.00 0.00 21 GLN A CA 13
ATOM 17466 C C . GLN A 1 25 ? -30.166 -3.448 1.247 1.00 0.00 21 GLN A C 13
ATOM 17467 O O . GLN A 1 25 ? -28.986 -3.772 1.362 1.00 0.00 21 GLN A O 13
ATOM 17481 N N . ARG A 1 26 ? -30.600 -2.204 1.426 1.00 0.00 22 ARG A N 13
ATOM 17482 C CA . ARG A 1 26 ? -29.698 -1.119 1.779 1.00 0.00 22 ARG A CA 13
ATOM 17483 C C . ARG A 1 26 ? -29.076 -1.368 3.149 1.00 0.00 22 ARG A C 13
ATOM 17484 O O . ARG A 1 26 ? -27.855 -1.379 3.290 1.00 0.00 22 ARG A O 13
ATOM 17505 N N . GLU A 1 27 ? -29.927 -1.583 4.144 1.00 0.00 23 GLU A N 13
ATOM 17506 C CA . GLU A 1 27 ? -29.473 -1.827 5.508 1.00 0.00 23 GLU A CA 13
ATOM 17507 C C . GLU A 1 27 ? -28.653 -3.113 5.589 1.00 0.00 23 GLU A C 13
ATOM 17508 O O . GLU A 1 27 ? -27.729 -3.229 6.396 1.00 0.00 23 GLU A O 13
ATOM 17520 N N . LEU A 1 28 ? -28.991 -4.060 4.730 1.00 0.00 24 LEU A N 13
ATOM 17521 C CA . LEU A 1 28 ? -28.285 -5.324 4.667 1.00 0.00 24 LEU A CA 13
ATOM 17522 C C . LEU A 1 28 ? -26.884 -5.116 4.098 1.00 0.00 24 LEU A C 13
ATOM 17523 O O . LEU A 1 28 ? -25.879 -5.403 4.753 1.00 0.00 24 LEU A O 13
ATOM 17539 N N . ARG A 1 29 ? -26.834 -4.597 2.877 1.00 0.00 25 ARG A N 13
ATOM 17540 C CA . ARG A 1 29 ? -25.580 -4.342 2.181 1.00 0.00 25 ARG A CA 13
ATOM 17541 C C . ARG A 1 29 ? -24.703 -3.340 2.932 1.00 0.00 25 ARG A C 13
ATOM 17542 O O . ARG A 1 29 ? -23.494 -3.294 2.720 1.00 0.00 25 ARG A O 13
ATOM 17563 N N . ALA A 1 30 ? -25.301 -2.562 3.818 1.00 0.00 26 ALA A N 13
ATOM 17564 C CA . ALA A 1 30 ? -24.555 -1.572 4.575 1.00 0.00 26 ALA A CA 13
ATOM 17565 C C . ALA A 1 30 ? -23.577 -2.254 5.520 1.00 0.00 26 ALA A C 13
ATOM 17566 O O . ALA A 1 30 ? -22.391 -1.935 5.535 1.00 0.00 26 ALA A O 13
ATOM 17573 N N . GLN A 1 31 ? -24.075 -3.205 6.293 1.00 0.00 27 GLN A N 13
ATOM 17574 C CA . GLN A 1 31 ? -23.227 -3.944 7.216 1.00 0.00 27 GLN A CA 13
ATOM 17575 C C . GLN A 1 31 ? -22.372 -4.962 6.462 1.00 0.00 27 GLN A C 13
ATOM 17576 O O . GLN A 1 31 ? -21.250 -5.271 6.866 1.00 0.00 27 GLN A O 13
ATOM 17590 N N . GLN A 1 32 ? -22.902 -5.454 5.348 1.00 0.00 28 GLN A N 13
ATOM 17591 C CA . GLN A 1 32 ? -22.236 -6.494 4.577 1.00 0.00 28 GLN A CA 13
ATOM 17592 C C . GLN A 1 32 ? -21.086 -5.929 3.746 1.00 0.00 28 GLN A C 13
ATOM 17593 O O . GLN A 1 32 ? -19.934 -6.318 3.926 1.00 0.00 28 GLN A O 13
ATOM 17607 N N . ALA A 1 33 ? -21.398 -5.007 2.843 1.00 0.00 29 ALA A N 13
ATOM 17608 C CA . ALA A 1 33 ? -20.390 -4.417 1.979 1.00 0.00 29 ALA A CA 13
ATOM 17609 C C . ALA A 1 33 ? -19.529 -3.428 2.749 1.00 0.00 29 ALA A C 13
ATOM 17610 O O . ALA A 1 33 ? -18.324 -3.332 2.520 1.00 0.00 29 ALA A O 13
ATOM 17617 N N . ALA A 1 34 ? -20.180 -2.688 3.653 1.00 0.00 30 ALA A N 13
ATOM 17618 C CA . ALA A 1 34 ? -19.514 -1.739 4.553 1.00 0.00 30 ALA A CA 13
ATOM 17619 C C . ALA A 1 34 ? -18.989 -0.524 3.801 1.00 0.00 30 ALA A C 13
ATOM 17620 O O . ALA A 1 34 ? -18.200 0.260 4.334 1.00 0.00 30 ALA A O 13
ATOM 17627 N N . GLY A 1 35 ? -19.445 -0.366 2.568 1.00 0.00 31 GLY A N 13
ATOM 17628 C CA . GLY A 1 35 ? -19.020 0.750 1.752 1.00 0.00 31 GLY A CA 13
ATOM 17629 C C . GLY A 1 35 ? -18.613 0.322 0.358 1.00 0.00 31 GLY A C 13
ATOM 17630 O O . GLY A 1 35 ? -18.979 0.973 -0.619 1.00 0.00 31 GLY A O 13
ATOM 17634 N N . ARG A 1 36 ? -17.875 -0.791 0.286 1.00 0.00 32 ARG A N 13
ATOM 17635 C CA . ARG A 1 36 ? -17.356 -1.356 -0.971 1.00 0.00 32 ARG A CA 13
ATOM 17636 C C . ARG A 1 36 ? -16.779 -0.286 -1.907 1.00 0.00 32 ARG A C 13
ATOM 17637 O O . ARG A 1 36 ? -17.445 0.177 -2.836 1.00 0.00 32 ARG A O 13
ATOM 17658 N N . SER A 1 37 ? -15.521 0.080 -1.646 1.00 0.00 33 SER A N 13
ATOM 17659 C CA . SER A 1 37 ? -14.772 1.039 -2.471 1.00 0.00 33 SER A CA 13
ATOM 17660 C C . SER A 1 37 ? -15.241 2.476 -2.249 1.00 0.00 33 SER A C 13
ATOM 17661 O O . SER A 1 37 ? -16.437 2.773 -2.299 1.00 0.00 33 SER A O 13
ATOM 17669 N N . ILE A 1 38 ? -14.275 3.361 -1.997 1.00 0.00 34 ILE A N 13
ATOM 17670 C CA . ILE A 1 38 ? -14.542 4.786 -1.791 1.00 0.00 34 ILE A CA 13
ATOM 17671 C C . ILE A 1 38 ? -15.454 4.988 -0.585 1.00 0.00 34 ILE A C 13
ATOM 17672 O O . ILE A 1 38 ? -16.610 5.396 -0.711 1.00 0.00 34 ILE A O 13
ATOM 17688 N N . THR A 1 39 ? -14.926 4.677 0.584 1.00 0.00 35 THR A N 13
ATOM 17689 C CA . THR A 1 39 ? -15.665 4.836 1.822 1.00 0.00 35 THR A CA 13
ATOM 17690 C C . THR A 1 39 ? -14.848 5.667 2.807 1.00 0.00 35 THR A C 13
ATOM 17691 O O . THR A 1 39 ? -14.161 5.126 3.675 1.00 0.00 35 THR A O 13
ATOM 17702 N N . PRO A 1 40 ? -14.900 7.000 2.663 1.00 0.00 36 PRO A N 13
ATOM 17703 C CA . PRO A 1 40 ? -14.121 7.925 3.490 1.00 0.00 36 PRO A CA 13
ATOM 17704 C C . PRO A 1 40 ? -14.429 7.783 4.978 1.00 0.00 36 PRO A C 13
ATOM 17705 O O . PRO A 1 40 ? -15.543 8.060 5.428 1.00 0.00 36 PRO A O 13
ATOM 17716 N N . SER A 1 41 ? -13.438 7.327 5.724 1.00 0.00 37 SER A N 13
ATOM 17717 C CA . SER A 1 41 ? -13.560 7.163 7.161 1.00 0.00 37 SER A CA 13
ATOM 17718 C C . SER A 1 41 ? -12.208 7.446 7.809 1.00 0.00 37 SER A C 13
ATOM 17719 O O . SER A 1 41 ? -11.698 6.658 8.609 1.00 0.00 37 SER A O 13
ATOM 17727 N N . GLU A 1 42 ? -11.636 8.583 7.446 1.00 0.00 38 GLU A N 13
ATOM 17728 C CA . GLU A 1 42 ? -10.305 8.956 7.894 1.00 0.00 38 GLU A CA 13
ATOM 17729 C C . GLU A 1 42 ? -10.275 10.436 8.254 1.00 0.00 38 GLU A C 13
ATOM 17730 O O . GLU A 1 42 ? -9.642 11.241 7.568 1.00 0.00 38 GLU A O 13
ATOM 17742 N N . LEU A 1 43 ? -10.992 10.784 9.319 1.00 0.00 39 LEU A N 13
ATOM 17743 C CA . LEU A 1 43 ? -11.077 12.164 9.793 1.00 0.00 39 LEU A CA 13
ATOM 17744 C C . LEU A 1 43 ? -11.480 13.095 8.656 1.00 0.00 39 LEU A C 13
ATOM 17745 O O . LEU A 1 43 ? -10.910 14.174 8.478 1.00 0.00 39 LEU A O 13
ATOM 17761 N N . VAL A 1 44 ? -12.482 12.670 7.901 1.00 0.00 40 VAL A N 13
ATOM 17762 C CA . VAL A 1 44 ? -12.881 13.369 6.694 1.00 0.00 40 VAL A CA 13
ATOM 17763 C C . VAL A 1 44 ? -13.854 14.489 7.021 1.00 0.00 40 VAL A C 13
ATOM 17764 O O . VAL A 1 44 ? -15.074 14.307 7.022 1.00 0.00 40 VAL A O 13
ATOM 17777 N N . SER A 1 45 ? -13.290 15.635 7.341 1.00 0.00 41 SER A N 13
ATOM 17778 C CA . SER A 1 45 ? -14.063 16.834 7.591 1.00 0.00 41 SER A CA 13
ATOM 17779 C C . SER A 1 45 ? -13.162 18.049 7.411 1.00 0.00 41 SER A C 13
ATOM 17780 O O . SER A 1 45 ? -12.581 18.549 8.378 1.00 0.00 41 SER A O 13
ATOM 17788 N N . PRO A 1 46 ? -13.002 18.512 6.157 1.00 0.00 42 PRO A N 13
ATOM 17789 C CA . PRO A 1 46 ? -12.175 19.678 5.826 1.00 0.00 42 PRO A CA 13
ATOM 17790 C C . PRO A 1 46 ? -12.778 20.986 6.343 1.00 0.00 42 PRO A C 13
ATOM 17791 O O . PRO A 1 46 ? -13.147 21.869 5.566 1.00 0.00 42 PRO A O 13
ATOM 17802 N N . THR A 1 47 ? -12.881 21.096 7.654 1.00 0.00 43 THR A N 13
ATOM 17803 C CA . THR A 1 47 ? -13.392 22.294 8.295 1.00 0.00 43 THR A CA 13
ATOM 17804 C C . THR A 1 47 ? -12.232 23.115 8.862 1.00 0.00 43 THR A C 13
ATOM 17805 O O . THR A 1 47 ? -11.686 22.768 9.908 1.00 0.00 43 THR A O 13
ATOM 17816 N N . PRO A 1 48 ? -11.820 24.194 8.166 1.00 0.00 44 PRO A N 13
ATOM 17817 C CA . PRO A 1 48 ? -10.687 25.033 8.588 1.00 0.00 44 PRO A CA 13
ATOM 17818 C C . PRO A 1 48 ? -10.959 25.795 9.886 1.00 0.00 44 PRO A C 13
ATOM 17819 O O . PRO A 1 48 ? -11.191 27.007 9.876 1.00 0.00 44 PRO A O 13
ATOM 17830 N N . SER A 1 49 ? -10.929 25.078 10.996 1.00 0.00 45 SER A N 13
ATOM 17831 C CA . SER A 1 49 ? -11.135 25.672 12.303 1.00 0.00 45 SER A CA 13
ATOM 17832 C C . SER A 1 49 ? -10.514 24.777 13.369 1.00 0.00 45 SER A C 13
ATOM 17833 O O . SER A 1 49 ? -11.177 24.390 14.334 1.00 0.00 45 SER A O 13
ATOM 17841 N N . ARG A 1 50 ? -9.232 24.455 13.167 1.00 0.00 46 ARG A N 13
ATOM 17842 C CA . ARG A 1 50 ? -8.474 23.572 14.059 1.00 0.00 46 ARG A CA 13
ATOM 17843 C C . ARG A 1 50 ? -8.930 22.120 13.894 1.00 0.00 46 ARG A C 13
ATOM 17844 O O . ARG A 1 50 ? -10.103 21.859 13.625 1.00 0.00 46 ARG A O 13
ATOM 17865 N N . ALA A 1 51 ? -7.989 21.187 14.031 1.00 0.00 47 ALA A N 13
ATOM 17866 C CA . ALA A 1 51 ? -8.272 19.758 13.898 1.00 0.00 47 ALA A CA 13
ATOM 17867 C C . ALA A 1 51 ? -8.775 19.435 12.496 1.00 0.00 47 ALA A C 13
ATOM 17868 O O . ALA A 1 51 ? -9.795 18.766 12.318 1.00 0.00 47 ALA A O 13
ATOM 17875 N N . ASN A 1 52 ? -8.053 19.929 11.506 1.00 0.00 48 ASN A N 13
ATOM 17876 C CA . ASN A 1 52 ? -8.391 19.693 10.111 1.00 0.00 48 ASN A CA 13
ATOM 17877 C C . ASN A 1 52 ? -7.145 19.293 9.335 1.00 0.00 48 ASN A C 13
ATOM 17878 O O . ASN A 1 52 ? -6.426 20.143 8.808 1.00 0.00 48 ASN A O 13
ATOM 17889 N N . SER A 1 53 ? -6.883 17.998 9.272 1.00 0.00 49 SER A N 13
ATOM 17890 C CA . SER A 1 53 ? -5.732 17.490 8.546 1.00 0.00 49 SER A CA 13
ATOM 17891 C C . SER A 1 53 ? -6.147 17.029 7.154 1.00 0.00 49 SER A C 13
ATOM 17892 O O . SER A 1 53 ? -5.570 16.101 6.588 1.00 0.00 49 SER A O 13
ATOM 17900 N N . ARG A 1 54 ? -7.159 17.689 6.610 1.00 0.00 50 ARG A N 13
ATOM 17901 C CA . ARG A 1 54 ? -7.661 17.375 5.283 1.00 0.00 50 ARG A CA 13
ATOM 17902 C C . ARG A 1 54 ? -7.494 18.582 4.365 1.00 0.00 50 ARG A C 13
ATOM 17903 O O . ARG A 1 54 ? -8.444 19.333 4.132 1.00 0.00 50 ARG A O 13
ATOM 17924 N N . ARG A 1 55 ? -6.286 18.768 3.854 1.00 0.00 51 ARG A N 13
ATOM 17925 C CA . ARG A 1 55 ? -6.000 19.877 2.960 1.00 0.00 51 ARG A CA 13
ATOM 17926 C C . ARG A 1 55 ? -4.724 19.607 2.169 1.00 0.00 51 ARG A C 13
ATOM 17927 O O . ARG A 1 55 ? -4.787 19.061 1.070 1.00 0.00 51 ARG A O 13
ATOM 17948 N N . GLU A 1 56 ? -3.572 19.925 2.753 1.00 0.00 52 GLU A N 13
ATOM 17949 C CA . GLU A 1 56 ? -2.295 19.809 2.061 1.00 0.00 52 GLU A CA 13
ATOM 17950 C C . GLU A 1 56 ? -1.137 19.860 3.047 1.00 0.00 52 GLU A C 13
ATOM 17951 O O . GLU A 1 56 ? -0.458 20.877 3.177 1.00 0.00 52 GLU A O 13
ATOM 17963 N N . ILE A 1 57 ? -0.913 18.759 3.735 1.00 0.00 53 ILE A N 13
ATOM 17964 C CA . ILE A 1 57 ? 0.214 18.648 4.643 1.00 0.00 53 ILE A CA 13
ATOM 17965 C C . ILE A 1 57 ? 1.494 18.406 3.848 1.00 0.00 53 ILE A C 13
ATOM 17966 O O . ILE A 1 57 ? 2.585 18.834 4.237 1.00 0.00 53 ILE A O 13
ATOM 17982 N N . GLU A 1 58 ? 1.334 17.759 2.702 1.00 0.00 54 GLU A N 13
ATOM 17983 C CA . GLU A 1 58 ? 2.464 17.388 1.861 1.00 0.00 54 GLU A CA 13
ATOM 17984 C C . GLU A 1 58 ? 3.152 18.634 1.308 1.00 0.00 54 GLU A C 13
ATOM 17985 O O . GLU A 1 58 ? 4.379 18.741 1.329 1.00 0.00 54 GLU A O 13
ATOM 17997 N N . SER A 1 59 ? 2.362 19.594 0.851 1.00 0.00 55 SER A N 13
ATOM 17998 C CA . SER A 1 59 ? 2.916 20.814 0.284 1.00 0.00 55 SER A CA 13
ATOM 17999 C C . SER A 1 59 ? 3.317 21.775 1.391 1.00 0.00 55 SER A C 13
ATOM 18000 O O . SER A 1 59 ? 4.163 22.644 1.196 1.00 0.00 55 SER A O 13
ATOM 18008 N N . LEU A 1 60 ? 2.719 21.596 2.561 1.00 0.00 56 LEU A N 13
ATOM 18009 C CA . LEU A 1 60 ? 3.027 22.432 3.715 1.00 0.00 56 LEU A CA 13
ATOM 18010 C C . LEU A 1 60 ? 4.476 22.202 4.128 1.00 0.00 56 LEU A C 13
ATOM 18011 O O . LEU A 1 60 ? 5.242 23.147 4.314 1.00 0.00 56 LEU A O 13
ATOM 18027 N N . ILE A 1 61 ? 4.856 20.936 4.220 1.00 0.00 57 ILE A N 13
ATOM 18028 C CA . ILE A 1 61 ? 6.218 20.574 4.589 1.00 0.00 57 ILE A CA 13
ATOM 18029 C C . ILE A 1 61 ? 7.175 20.941 3.461 1.00 0.00 57 ILE A C 13
ATOM 18030 O O . ILE A 1 61 ? 8.307 21.360 3.696 1.00 0.00 57 ILE A O 13
ATOM 18046 N N . ASP A 1 62 ? 6.690 20.817 2.233 1.00 0.00 58 ASP A N 13
ATOM 18047 C CA . ASP A 1 62 ? 7.482 21.163 1.055 1.00 0.00 58 ASP A CA 13
ATOM 18048 C C . ASP A 1 62 ? 7.769 22.659 1.023 1.00 0.00 58 ASP A C 13
ATOM 18049 O O . ASP A 1 62 ? 8.818 23.094 0.547 1.00 0.00 58 ASP A O 13
ATOM 18058 N N . SER A 1 63 ? 6.837 23.439 1.550 1.00 0.00 59 SER A N 13
ATOM 18059 C CA . SER A 1 63 ? 7.003 24.884 1.623 1.00 0.00 59 SER A CA 13
ATOM 18060 C C . SER A 1 63 ? 8.104 25.239 2.617 1.00 0.00 59 SER A C 13
ATOM 18061 O O . SER A 1 63 ? 8.763 26.269 2.490 1.00 0.00 59 SER A O 13
ATOM 18069 N N . ILE A 1 64 ? 8.311 24.368 3.596 1.00 0.00 60 ILE A N 13
ATOM 18070 C CA . ILE A 1 64 ? 9.376 24.544 4.565 1.00 0.00 60 ILE A CA 13
ATOM 18071 C C . ILE A 1 64 ? 10.699 24.100 3.957 1.00 0.00 60 ILE A C 13
ATOM 18072 O O . ILE A 1 64 ? 11.740 24.722 4.160 1.00 0.00 60 ILE A O 13
ATOM 18088 N N . LEU A 1 65 ? 10.632 23.033 3.175 1.00 0.00 61 LEU A N 13
ATOM 18089 C CA . LEU A 1 65 ? 11.808 22.464 2.536 1.00 0.00 61 LEU A CA 13
ATOM 18090 C C . LEU A 1 65 ? 12.336 23.422 1.464 1.00 0.00 61 LEU A C 13
ATOM 18091 O O . LEU A 1 65 ? 13.515 23.389 1.106 1.00 0.00 61 LEU A O 13
ATOM 18107 N N . SER A 1 66 ? 11.467 24.302 0.987 1.00 0.00 62 SER A N 13
ATOM 18108 C CA . SER A 1 66 ? 11.835 25.236 -0.067 1.00 0.00 62 SER A CA 13
ATOM 18109 C C . SER A 1 66 ? 11.823 26.677 0.452 1.00 0.00 62 SER A C 13
ATOM 18110 O O . SER A 1 66 ? 11.792 27.631 -0.332 1.00 0.00 62 SER A O 13
ATOM 18118 N N . SER A 1 67 ? 11.856 26.823 1.775 1.00 0.00 63 SER A N 13
ATOM 18119 C CA . SER A 1 67 ? 11.863 28.139 2.412 1.00 0.00 63 SER A CA 13
ATOM 18120 C C . SER A 1 67 ? 12.108 27.987 3.912 1.00 0.00 63 SER A C 13
ATOM 18121 O O . SER A 1 67 ? 11.232 27.520 4.643 1.00 0.00 63 SER A O 13
ATOM 18129 N N . SER A 1 68 ? 13.302 28.380 4.359 1.00 0.00 64 SER A N 13
ATOM 18130 C CA . SER A 1 68 ? 13.705 28.225 5.758 1.00 0.00 64 SER A CA 13
ATOM 18131 C C . SER A 1 68 ? 13.689 26.754 6.165 1.00 0.00 64 SER A C 13
ATOM 18132 O O . SER A 1 68 ? 12.864 26.326 6.973 1.00 0.00 64 SER A O 13
ATOM 18140 N N . ALA A 1 69 ? 14.603 25.986 5.599 1.00 0.00 65 ALA A N 13
ATOM 18141 C CA . ALA A 1 69 ? 14.702 24.571 5.905 1.00 0.00 65 ALA A CA 13
ATOM 18142 C C . ALA A 1 69 ? 15.887 24.311 6.826 1.00 0.00 65 ALA A C 13
ATOM 18143 O O . ALA A 1 69 ? 16.993 24.781 6.568 1.00 0.00 65 ALA A O 13
ATOM 18150 N N . GLY A 1 70 ? 15.655 23.577 7.902 1.00 0.00 66 GLY A N 13
ATOM 18151 C CA . GLY A 1 70 ? 16.724 23.275 8.826 1.00 0.00 66 GLY A CA 13
ATOM 18152 C C . GLY A 1 70 ? 16.252 23.233 10.262 1.00 0.00 66 GLY A C 13
ATOM 18153 O O . GLY A 1 70 ? 15.888 24.263 10.832 1.00 0.00 66 GLY A O 13
ATOM 18157 N N . ALA A 1 71 ? 16.259 22.046 10.854 1.00 0.00 67 ALA A N 13
ATOM 18158 C CA . ALA A 1 71 ? 15.850 21.880 12.243 1.00 0.00 67 ALA A CA 13
ATOM 18159 C C . ALA A 1 71 ? 17.043 22.049 13.180 1.00 0.00 67 ALA A C 13
ATOM 18160 O O . ALA A 1 71 ? 17.113 21.428 14.239 1.00 0.00 67 ALA A O 13
ATOM 18167 N N . ASN A 1 72 ? 17.984 22.889 12.777 1.00 0.00 68 ASN A N 13
ATOM 18168 C CA . ASN A 1 72 ? 19.186 23.134 13.567 1.00 0.00 68 ASN A CA 13
ATOM 18169 C C . ASN A 1 72 ? 19.414 24.631 13.752 1.00 0.00 68 ASN A C 13
ATOM 18170 O O . ASN A 1 72 ? 20.528 25.076 14.038 1.00 0.00 68 ASN A O 13
ATOM 18181 N N . SER A 1 73 ? 18.328 25.394 13.594 1.00 0.00 69 SER A N 13
ATOM 18182 C CA . SER A 1 73 ? 18.355 26.853 13.707 1.00 0.00 69 SER A CA 13
ATOM 18183 C C . SER A 1 73 ? 19.414 27.476 12.789 1.00 0.00 69 SER A C 13
ATOM 18184 O O . SER A 1 73 ? 20.420 28.006 13.258 1.00 0.00 69 SER A O 13
ATOM 18192 N N . PRO A 1 74 ? 19.193 27.432 11.466 1.00 0.00 70 PRO A N 13
ATOM 18193 C CA . PRO A 1 74 ? 20.139 27.989 10.501 1.00 0.00 70 PRO A CA 13
ATOM 18194 C C . PRO A 1 74 ? 20.057 29.510 10.443 1.00 0.00 70 PRO A C 13
ATOM 18195 O O . PRO A 1 74 ? 19.055 30.102 10.853 1.00 0.00 70 PRO A O 13
ATOM 18206 N N . ARG A 1 75 ? 21.115 30.138 9.948 1.00 0.00 71 ARG A N 13
ATOM 18207 C CA . ARG A 1 75 ? 21.134 31.585 9.794 1.00 0.00 71 ARG A CA 13
ATOM 18208 C C . ARG A 1 75 ? 20.287 31.976 8.588 1.00 0.00 71 ARG A C 13
ATOM 18209 O O . ARG A 1 75 ? 20.783 32.038 7.462 1.00 0.00 71 ARG A O 13
ATOM 18230 N N . ARG A 1 76 ? 19.006 32.221 8.830 1.00 0.00 72 ARG A N 13
ATOM 18231 C CA . ARG A 1 76 ? 18.059 32.496 7.761 1.00 0.00 72 ARG A CA 13
ATOM 18232 C C . ARG A 1 76 ? 18.201 33.941 7.286 1.00 0.00 72 ARG A C 13
ATOM 18233 O O . ARG A 1 76 ? 17.383 34.806 7.606 1.00 0.00 72 ARG A O 13
ATOM 18254 N N . GLY A 1 77 ? 19.267 34.191 6.540 1.00 0.00 73 GLY A N 13
ATOM 18255 C CA . GLY A 1 77 ? 19.503 35.501 5.974 1.00 0.00 73 GLY A CA 13
ATOM 18256 C C . GLY A 1 77 ? 20.324 35.417 4.703 1.00 0.00 73 GLY A C 13
ATOM 18257 O O . GLY A 1 77 ? 21.508 35.758 4.697 1.00 0.00 73 GLY A O 13
ATOM 18261 N N . SER A 1 78 ? 19.700 34.951 3.628 1.00 0.00 74 SER A N 13
ATOM 18262 C CA . SER A 1 78 ? 20.380 34.796 2.349 1.00 0.00 74 SER A CA 13
ATOM 18263 C C . SER A 1 78 ? 20.488 36.139 1.629 1.00 0.00 74 SER A C 13
ATOM 18264 O O . SER A 1 78 ? 19.855 36.363 0.596 1.00 0.00 74 SER A O 13
ATOM 18272 N N . ARG A 1 79 ? 21.289 37.028 2.193 1.00 0.00 75 ARG A N 13
ATOM 18273 C CA . ARG A 1 79 ? 21.491 38.360 1.637 1.00 0.00 75 ARG A CA 13
ATOM 18274 C C . ARG A 1 79 ? 22.977 38.686 1.638 1.00 0.00 75 ARG A C 13
ATOM 18275 O O . ARG A 1 79 ? 23.727 38.162 2.464 1.00 0.00 75 ARG A O 13
ATOM 18296 N N . PRO A 1 80 ? 23.431 39.539 0.711 1.00 0.00 76 PRO A N 13
ATOM 18297 C CA . PRO A 1 80 ? 24.833 39.943 0.644 1.00 0.00 76 PRO A CA 13
ATOM 18298 C C . PRO A 1 80 ? 25.181 40.977 1.712 1.00 0.00 76 PRO A C 13
ATOM 18299 O O . PRO A 1 80 ? 25.404 42.153 1.417 1.00 0.00 76 PRO A O 13
ATOM 18310 N N . ASN A 1 81 ? 25.202 40.524 2.956 1.00 0.00 77 ASN A N 13
ATOM 18311 C CA . ASN A 1 81 ? 25.544 41.369 4.095 1.00 0.00 77 ASN A CA 13
ATOM 18312 C C . ASN A 1 81 ? 26.572 40.671 4.967 1.00 0.00 77 ASN A C 13
ATOM 18313 O O . ASN A 1 81 ? 26.822 39.476 4.806 1.00 0.00 77 ASN A O 13
ATOM 18324 N N . SER A 1 82 ? 27.174 41.416 5.881 1.00 0.00 78 SER A N 13
ATOM 18325 C CA . SER A 1 82 ? 28.147 40.851 6.803 1.00 0.00 78 SER A CA 13
ATOM 18326 C C . SER A 1 82 ? 28.104 41.570 8.147 1.00 0.00 78 SER A C 13
ATOM 18327 O O . SER A 1 82 ? 28.716 42.623 8.320 1.00 0.00 78 SER A O 13
ATOM 18335 N N . VAL A 1 83 ? 27.365 41.003 9.091 1.00 0.00 79 VAL A N 13
ATOM 18336 C CA . VAL A 1 83 ? 27.345 41.521 10.452 1.00 0.00 79 VAL A CA 13
ATOM 18337 C C . VAL A 1 83 ? 28.608 41.063 11.169 1.00 0.00 79 VAL A C 13
ATOM 18338 O O . VAL A 1 83 ? 28.603 40.080 11.914 1.00 0.00 79 VAL A O 13
ATOM 18351 N N . ILE A 1 84 ? 29.703 41.748 10.881 1.00 0.00 80 ILE A N 13
ATOM 18352 C CA . ILE A 1 84 ? 31.001 41.414 11.436 1.00 0.00 80 ILE A CA 13
ATOM 18353 C C . ILE A 1 84 ? 31.695 42.678 11.926 1.00 0.00 80 ILE A C 13
ATOM 18354 O O . ILE A 1 84 ? 31.889 43.627 11.159 1.00 0.00 80 ILE A O 13
ATOM 18370 N N . SER A 1 85 ? 32.058 42.693 13.199 1.00 0.00 81 SER A N 13
ATOM 18371 C CA . SER A 1 85 ? 32.747 43.834 13.792 1.00 0.00 81 SER A CA 13
ATOM 18372 C C . SER A 1 85 ? 34.235 43.835 13.413 1.00 0.00 81 SER A C 13
ATOM 18373 O O . SER A 1 85 ? 35.114 43.891 14.273 1.00 0.00 81 SER A O 13
ATOM 18381 N N . THR A 1 86 ? 34.505 43.744 12.118 1.00 0.00 82 THR A N 13
ATOM 18382 C CA . THR A 1 86 ? 35.856 43.836 11.591 1.00 0.00 82 THR A CA 13
ATOM 18383 C C . THR A 1 86 ? 35.802 44.543 10.240 1.00 0.00 82 THR A C 13
ATOM 18384 O O . THR A 1 86 ? 36.021 43.945 9.188 1.00 0.00 82 THR A O 13
ATOM 18395 N N . GLY A 1 87 ? 35.468 45.819 10.291 1.00 0.00 83 GLY A N 13
ATOM 18396 C CA . GLY A 1 87 ? 35.232 46.591 9.091 1.00 0.00 83 GLY A CA 13
ATOM 18397 C C . GLY A 1 87 ? 34.151 47.611 9.344 1.00 0.00 83 GLY A C 13
ATOM 18398 O O . GLY A 1 87 ? 34.049 48.620 8.649 1.00 0.00 83 GLY A O 13
ATOM 18402 N N . GLU A 1 88 ? 33.353 47.322 10.372 1.00 0.00 84 GLU A N 13
ATOM 18403 C CA . GLU A 1 88 ? 32.323 48.229 10.861 1.00 0.00 84 GLU A CA 13
ATOM 18404 C C . GLU A 1 88 ? 31.361 48.624 9.748 1.00 0.00 84 GLU A C 13
ATOM 18405 O O . GLU A 1 88 ? 31.311 49.782 9.336 1.00 0.00 84 GLU A O 13
ATOM 18417 N N . LEU A 1 89 ? 30.598 47.651 9.268 1.00 0.00 85 LEU A N 13
ATOM 18418 C CA . LEU A 1 89 ? 29.627 47.890 8.203 1.00 0.00 85 LEU A CA 13
ATOM 18419 C C . LEU A 1 89 ? 28.542 48.846 8.686 1.00 0.00 85 LEU A C 13
ATOM 18420 O O . LEU A 1 89 ? 28.052 49.689 7.931 1.00 0.00 85 LEU A O 13
ATOM 18436 N N . SER A 1 90 ? 28.182 48.709 9.950 1.00 0.00 86 SER A N 13
ATOM 18437 C CA . SER A 1 90 ? 27.220 49.595 10.581 1.00 0.00 86 SER A CA 13
ATOM 18438 C C . SER A 1 90 ? 27.661 49.880 12.013 1.00 0.00 86 SER A C 13
ATOM 18439 O O . SER A 1 90 ? 26.874 49.764 12.954 1.00 0.00 86 SER A O 13
ATOM 18447 N N . THR A 1 91 ? 28.939 50.250 12.154 1.00 0.00 87 THR A N 13
ATOM 18448 C CA . THR A 1 91 ? 29.615 50.314 13.460 1.00 0.00 87 THR A CA 13
ATOM 18449 C C . THR A 1 91 ? 29.892 48.894 13.953 1.00 0.00 87 THR A C 13
ATOM 18450 O O . THR A 1 91 ? 31.007 48.564 14.355 1.00 0.00 87 THR A O 13
ATOM 18461 N N . ASP A 1 92 ? 28.864 48.065 13.892 1.00 0.00 88 ASP A N 13
ATOM 18462 C CA . ASP A 1 92 ? 28.990 46.636 14.134 1.00 0.00 88 ASP A CA 13
ATOM 18463 C C . ASP A 1 92 ? 28.149 45.901 13.103 1.00 0.00 88 ASP A C 13
ATOM 18464 O O . ASP A 1 92 ? 27.465 44.923 13.472 1.00 0.00 88 ASP A O 13
ATOM 18474 N N . GLY A 1 1 ? -68.221 2.903 0.837 1.00 0.00 -3 GLY A N 14
ATOM 18475 C CA . GLY A 1 1 ? -67.782 2.617 -0.548 1.00 0.00 -3 GLY A CA 14
ATOM 18476 C C . GLY A 1 1 ? -66.272 2.604 -0.669 1.00 0.00 -3 GLY A C 14
ATOM 18477 O O . GLY A 1 1 ? -65.606 1.794 -0.020 1.00 0.00 -3 GLY A O 14
ATOM 18483 N N . ALA A 1 2 ? -65.745 3.506 -1.502 1.00 0.00 -2 ALA A N 14
ATOM 18484 C CA . ALA A 1 2 ? -64.303 3.663 -1.715 1.00 0.00 -2 ALA A CA 14
ATOM 18485 C C . ALA A 1 2 ? -63.691 2.447 -2.404 1.00 0.00 -2 ALA A C 14
ATOM 18486 O O . ALA A 1 2 ? -63.376 2.489 -3.593 1.00 0.00 -2 ALA A O 14
ATOM 18493 N N . HIS A 1 3 ? -63.522 1.366 -1.660 1.00 0.00 -1 HIS A N 14
ATOM 18494 C CA . HIS A 1 3 ? -62.935 0.154 -2.205 1.00 0.00 -1 HIS A CA 14
ATOM 18495 C C . HIS A 1 3 ? -63.960 -0.969 -2.230 1.00 0.00 -1 HIS A C 14
ATOM 18496 O O . HIS A 1 3 ? -64.316 -1.452 -3.304 1.00 0.00 -1 HIS A O 14
ATOM 18511 N N . MET A 1 4 ? -64.447 -1.361 -1.052 1.00 0.00 0 MET A N 14
ATOM 18512 C CA . MET A 1 4 ? -65.369 -2.492 -0.929 1.00 0.00 0 MET A CA 14
ATOM 18513 C C . MET A 1 4 ? -64.812 -3.710 -1.653 1.00 0.00 0 MET A C 14
ATOM 18514 O O . MET A 1 4 ? -65.519 -4.396 -2.395 1.00 0.00 0 MET A O 14
ATOM 18528 N N . MET A 1 5 ? -63.532 -3.962 -1.432 1.00 0.00 1 MET A N 14
ATOM 18529 C CA . MET A 1 5 ? -62.831 -5.051 -2.086 1.00 0.00 1 MET A CA 14
ATOM 18530 C C . MET A 1 5 ? -61.500 -5.284 -1.381 1.00 0.00 1 MET A C 14
ATOM 18531 O O . MET A 1 5 ? -60.426 -5.076 -1.953 1.00 0.00 1 MET A O 14
ATOM 18545 N N . GLN A 1 6 ? -61.582 -5.704 -0.123 1.00 0.00 2 GLN A N 14
ATOM 18546 C CA . GLN A 1 6 ? -60.396 -5.875 0.712 1.00 0.00 2 GLN A CA 14
ATOM 18547 C C . GLN A 1 6 ? -59.485 -6.962 0.149 1.00 0.00 2 GLN A C 14
ATOM 18548 O O . GLN A 1 6 ? -58.277 -6.943 0.377 1.00 0.00 2 GLN A O 14
ATOM 18562 N N . ALA A 1 7 ? -60.066 -7.895 -0.595 1.00 0.00 3 ALA A N 14
ATOM 18563 C CA . ALA A 1 7 ? -59.300 -8.968 -1.215 1.00 0.00 3 ALA A CA 14
ATOM 18564 C C . ALA A 1 7 ? -58.234 -8.403 -2.147 1.00 0.00 3 ALA A C 14
ATOM 18565 O O . ALA A 1 7 ? -57.055 -8.744 -2.041 1.00 0.00 3 ALA A O 14
ATOM 18572 N N . ARG A 1 8 ? -58.655 -7.524 -3.050 1.00 0.00 4 ARG A N 14
ATOM 18573 C CA . ARG A 1 8 ? -57.737 -6.886 -3.983 1.00 0.00 4 ARG A CA 14
ATOM 18574 C C . ARG A 1 8 ? -56.912 -5.814 -3.281 1.00 0.00 4 ARG A C 14
ATOM 18575 O O . ARG A 1 8 ? -55.755 -5.585 -3.625 1.00 0.00 4 ARG A O 14
ATOM 18596 N N . ARG A 1 9 ? -57.512 -5.157 -2.297 1.00 0.00 5 ARG A N 14
ATOM 18597 C CA . ARG A 1 9 ? -56.817 -4.118 -1.548 1.00 0.00 5 ARG A CA 14
ATOM 18598 C C . ARG A 1 9 ? -55.634 -4.721 -0.792 1.00 0.00 5 ARG A C 14
ATOM 18599 O O . ARG A 1 9 ? -54.599 -4.074 -0.614 1.00 0.00 5 ARG A O 14
ATOM 18620 N N . GLU A 1 10 ? -55.782 -5.973 -0.369 1.00 0.00 6 GLU A N 14
ATOM 18621 C CA . GLU A 1 10 ? -54.712 -6.691 0.315 1.00 0.00 6 GLU A CA 14
ATOM 18622 C C . GLU A 1 10 ? -53.508 -6.888 -0.608 1.00 0.00 6 GLU A C 14
ATOM 18623 O O . GLU A 1 10 ? -52.383 -7.049 -0.145 1.00 0.00 6 GLU A O 14
ATOM 18635 N N . GLU A 1 11 ? -53.749 -6.843 -1.915 1.00 0.00 7 GLU A N 14
ATOM 18636 C CA . GLU A 1 11 ? -52.683 -6.997 -2.903 1.00 0.00 7 GLU A CA 14
ATOM 18637 C C . GLU A 1 11 ? -51.757 -5.786 -2.853 1.00 0.00 7 GLU A C 14
ATOM 18638 O O . GLU A 1 11 ? -50.544 -5.899 -3.019 1.00 0.00 7 GLU A O 14
ATOM 18650 N N . LEU A 1 12 ? -52.341 -4.634 -2.565 1.00 0.00 8 LEU A N 14
ATOM 18651 C CA . LEU A 1 12 ? -51.596 -3.390 -2.526 1.00 0.00 8 LEU A CA 14
ATOM 18652 C C . LEU A 1 12 ? -50.697 -3.397 -1.293 1.00 0.00 8 LEU A C 14
ATOM 18653 O O . LEU A 1 12 ? -49.516 -3.058 -1.360 1.00 0.00 8 LEU A O 14
ATOM 18669 N N . LEU A 1 13 ? -51.280 -3.799 -0.170 1.00 0.00 9 LEU A N 14
ATOM 18670 C CA . LEU A 1 13 ? -50.545 -3.924 1.083 1.00 0.00 9 LEU A CA 14
ATOM 18671 C C . LEU A 1 13 ? -49.485 -5.016 0.990 1.00 0.00 9 LEU A C 14
ATOM 18672 O O . LEU A 1 13 ? -48.383 -4.868 1.522 1.00 0.00 9 LEU A O 14
ATOM 18688 N N . ALA A 1 14 ? -49.819 -6.104 0.305 1.00 0.00 10 ALA A N 14
ATOM 18689 C CA . ALA A 1 14 ? -48.885 -7.201 0.102 1.00 0.00 10 ALA A CA 14
ATOM 18690 C C . ALA A 1 14 ? -47.681 -6.729 -0.698 1.00 0.00 10 ALA A C 14
ATOM 18691 O O . ALA A 1 14 ? -46.532 -7.022 -0.355 1.00 0.00 10 ALA A O 14
ATOM 18698 N N . LYS A 1 15 ? -47.957 -5.986 -1.760 1.00 0.00 11 LYS A N 14
ATOM 18699 C CA . LYS A 1 15 ? -46.909 -5.426 -2.599 1.00 0.00 11 LYS A CA 14
ATOM 18700 C C . LYS A 1 15 ? -46.162 -4.317 -1.864 1.00 0.00 11 LYS A C 14
ATOM 18701 O O . LYS A 1 15 ? -44.997 -4.045 -2.156 1.00 0.00 11 LYS A O 14
ATOM 18720 N N . LYS A 1 16 ? -46.825 -3.691 -0.896 1.00 0.00 12 LYS A N 14
ATOM 18721 C CA . LYS A 1 16 ? -46.189 -2.679 -0.071 1.00 0.00 12 LYS A CA 14
ATOM 18722 C C . LYS A 1 16 ? -45.175 -3.331 0.867 1.00 0.00 12 LYS A C 14
ATOM 18723 O O . LYS A 1 16 ? -44.082 -2.807 1.081 1.00 0.00 12 LYS A O 14
ATOM 18742 N N . ALA A 1 17 ? -45.537 -4.491 1.406 1.00 0.00 13 ALA A N 14
ATOM 18743 C CA . ALA A 1 17 ? -44.623 -5.267 2.229 1.00 0.00 13 ALA A CA 14
ATOM 18744 C C . ALA A 1 17 ? -43.438 -5.744 1.397 1.00 0.00 13 ALA A C 14
ATOM 18745 O O . ALA A 1 17 ? -42.303 -5.795 1.873 1.00 0.00 13 ALA A O 14
ATOM 18752 N N . ARG A 1 18 ? -43.717 -6.095 0.146 1.00 0.00 14 ARG A N 14
ATOM 18753 C CA . ARG A 1 18 ? -42.674 -6.459 -0.808 1.00 0.00 14 ARG A CA 14
ATOM 18754 C C . ARG A 1 18 ? -41.681 -5.315 -0.991 1.00 0.00 14 ARG A C 14
ATOM 18755 O O . ARG A 1 18 ? -40.471 -5.529 -0.998 1.00 0.00 14 ARG A O 14
ATOM 18776 N N . LEU A 1 19 ? -42.200 -4.098 -1.126 1.00 0.00 15 LEU A N 14
ATOM 18777 C CA . LEU A 1 19 ? -41.356 -2.918 -1.284 1.00 0.00 15 LEU A CA 14
ATOM 18778 C C . LEU A 1 19 ? -40.466 -2.726 -0.061 1.00 0.00 15 LEU A C 14
ATOM 18779 O O . LEU A 1 19 ? -39.296 -2.361 -0.180 1.00 0.00 15 LEU A O 14
ATOM 18795 N N . ALA A 1 20 ? -41.028 -2.988 1.112 1.00 0.00 16 ALA A N 14
ATOM 18796 C CA . ALA A 1 20 ? -40.306 -2.849 2.364 1.00 0.00 16 ALA A CA 14
ATOM 18797 C C . ALA A 1 20 ? -39.137 -3.827 2.453 1.00 0.00 16 ALA A C 14
ATOM 18798 O O . ALA A 1 20 ? -38.039 -3.450 2.861 1.00 0.00 16 ALA A O 14
ATOM 18805 N N . GLU A 1 21 ? -39.372 -5.080 2.069 1.00 0.00 17 GLU A N 14
ATOM 18806 C CA . GLU A 1 21 ? -38.326 -6.100 2.143 1.00 0.00 17 GLU A CA 14
ATOM 18807 C C . GLU A 1 21 ? -37.198 -5.778 1.156 1.00 0.00 17 GLU A C 14
ATOM 18808 O O . GLU A 1 21 ? -36.017 -5.966 1.460 1.00 0.00 17 GLU A O 14
ATOM 18820 N N . ILE A 1 22 ? -37.579 -5.292 -0.023 1.00 0.00 18 ILE A N 14
ATOM 18821 C CA . ILE A 1 22 ? -36.619 -4.809 -1.010 1.00 0.00 18 ILE A CA 14
ATOM 18822 C C . ILE A 1 22 ? -35.811 -3.636 -0.448 1.00 0.00 18 ILE A C 14
ATOM 18823 O O . ILE A 1 22 ? -34.595 -3.560 -0.622 1.00 0.00 18 ILE A O 14
ATOM 18839 N N . LYS A 1 23 ? -36.498 -2.726 0.229 1.00 0.00 19 LYS A N 14
ATOM 18840 C CA . LYS A 1 23 ? -35.844 -1.594 0.878 1.00 0.00 19 LYS A CA 14
ATOM 18841 C C . LYS A 1 23 ? -34.864 -2.076 1.951 1.00 0.00 19 LYS A C 14
ATOM 18842 O O . LYS A 1 23 ? -33.798 -1.493 2.144 1.00 0.00 19 LYS A O 14
ATOM 18861 N N . ARG A 1 24 ? -35.231 -3.160 2.630 1.00 0.00 20 ARG A N 14
ATOM 18862 C CA . ARG A 1 24 ? -34.429 -3.705 3.719 1.00 0.00 20 ARG A CA 14
ATOM 18863 C C . ARG A 1 24 ? -33.066 -4.186 3.229 1.00 0.00 20 ARG A C 14
ATOM 18864 O O . ARG A 1 24 ? -32.042 -3.890 3.846 1.00 0.00 20 ARG A O 14
ATOM 18885 N N . GLN A 1 25 ? -33.056 -4.925 2.119 1.00 0.00 21 GLN A N 14
ATOM 18886 C CA . GLN A 1 25 ? -31.817 -5.513 1.610 1.00 0.00 21 GLN A CA 14
ATOM 18887 C C . GLN A 1 25 ? -30.804 -4.428 1.271 1.00 0.00 21 GLN A C 14
ATOM 18888 O O . GLN A 1 25 ? -29.595 -4.650 1.347 1.00 0.00 21 GLN A O 14
ATOM 18902 N N . ARG A 1 26 ? -31.308 -3.255 0.914 1.00 0.00 22 ARG A N 14
ATOM 18903 C CA . ARG A 1 26 ? -30.463 -2.118 0.607 1.00 0.00 22 ARG A CA 14
ATOM 18904 C C . ARG A 1 26 ? -29.681 -1.686 1.842 1.00 0.00 22 ARG A C 14
ATOM 18905 O O . ARG A 1 26 ? -28.455 -1.622 1.819 1.00 0.00 22 ARG A O 14
ATOM 18926 N N . GLU A 1 27 ? -30.404 -1.410 2.922 1.00 0.00 23 GLU A N 14
ATOM 18927 C CA . GLU A 1 27 ? -29.788 -1.009 4.184 1.00 0.00 23 GLU A CA 14
ATOM 18928 C C . GLU A 1 27 ? -28.895 -2.121 4.739 1.00 0.00 23 GLU A C 14
ATOM 18929 O O . GLU A 1 27 ? -27.932 -1.861 5.462 1.00 0.00 23 GLU A O 14
ATOM 18941 N N . LEU A 1 28 ? -29.219 -3.359 4.391 1.00 0.00 24 LEU A N 14
ATOM 18942 C CA . LEU A 1 28 ? -28.407 -4.498 4.776 1.00 0.00 24 LEU A CA 14
ATOM 18943 C C . LEU A 1 28 ? -27.076 -4.473 4.031 1.00 0.00 24 LEU A C 14
ATOM 18944 O O . LEU A 1 28 ? -26.011 -4.405 4.643 1.00 0.00 24 LEU A O 14
ATOM 18960 N N . ARG A 1 29 ? -27.155 -4.502 2.705 1.00 0.00 25 ARG A N 14
ATOM 18961 C CA . ARG A 1 29 ? -25.975 -4.464 1.847 1.00 0.00 25 ARG A CA 14
ATOM 18962 C C . ARG A 1 29 ? -25.160 -3.193 2.083 1.00 0.00 25 ARG A C 14
ATOM 18963 O O . ARG A 1 29 ? -23.948 -3.187 1.894 1.00 0.00 25 ARG A O 14
ATOM 18984 N N . ALA A 1 30 ? -25.819 -2.137 2.531 1.00 0.00 26 ALA A N 14
ATOM 18985 C CA . ALA A 1 30 ? -25.141 -0.877 2.788 1.00 0.00 26 ALA A CA 14
ATOM 18986 C C . ALA A 1 30 ? -24.155 -1.037 3.933 1.00 0.00 26 ALA A C 14
ATOM 18987 O O . ALA A 1 30 ? -23.009 -0.598 3.845 1.00 0.00 26 ALA A O 14
ATOM 18994 N N . GLN A 1 31 ? -24.604 -1.689 4.993 1.00 0.00 27 GLN A N 14
ATOM 18995 C CA . GLN A 1 31 ? -23.757 -1.949 6.147 1.00 0.00 27 GLN A CA 14
ATOM 18996 C C . GLN A 1 31 ? -22.773 -3.078 5.851 1.00 0.00 27 GLN A C 14
ATOM 18997 O O . GLN A 1 31 ? -21.651 -3.086 6.359 1.00 0.00 27 GLN A O 14
ATOM 19011 N N . GLN A 1 32 ? -23.193 -4.015 5.011 1.00 0.00 28 GLN A N 14
ATOM 19012 C CA . GLN A 1 32 ? -22.385 -5.187 4.705 1.00 0.00 28 GLN A CA 14
ATOM 19013 C C . GLN A 1 32 ? -21.241 -4.840 3.758 1.00 0.00 28 GLN A C 14
ATOM 19014 O O . GLN A 1 32 ? -20.080 -5.137 4.037 1.00 0.00 28 GLN A O 14
ATOM 19028 N N . ALA A 1 33 ? -21.571 -4.215 2.634 1.00 0.00 29 ALA A N 14
ATOM 19029 C CA . ALA A 1 33 ? -20.569 -3.823 1.659 1.00 0.00 29 ALA A CA 14
ATOM 19030 C C . ALA A 1 33 ? -19.753 -2.648 2.170 1.00 0.00 29 ALA A C 14
ATOM 19031 O O . ALA A 1 33 ? -18.549 -2.557 1.927 1.00 0.00 29 ALA A O 14
ATOM 19038 N N . ALA A 1 34 ? -20.444 -1.745 2.865 1.00 0.00 30 ALA A N 14
ATOM 19039 C CA . ALA A 1 34 ? -19.819 -0.609 3.541 1.00 0.00 30 ALA A CA 14
ATOM 19040 C C . ALA A 1 34 ? -19.150 0.336 2.553 1.00 0.00 30 ALA A C 14
ATOM 19041 O O . ALA A 1 34 ? -18.305 1.151 2.927 1.00 0.00 30 ALA A O 14
ATOM 19048 N N . GLY A 1 35 ? -19.538 0.226 1.293 1.00 0.00 31 GLY A N 14
ATOM 19049 C CA . GLY A 1 35 ? -19.000 1.096 0.272 1.00 0.00 31 GLY A CA 14
ATOM 19050 C C . GLY A 1 35 ? -18.094 0.377 -0.706 1.00 0.00 31 GLY A C 14
ATOM 19051 O O . GLY A 1 35 ? -18.108 0.673 -1.902 1.00 0.00 31 GLY A O 14
ATOM 19055 N N . ARG A 1 36 ? -17.313 -0.581 -0.217 1.00 0.00 32 ARG A N 14
ATOM 19056 C CA . ARG A 1 36 ? -16.326 -1.234 -1.060 1.00 0.00 32 ARG A CA 14
ATOM 19057 C C . ARG A 1 36 ? -16.211 -2.729 -0.762 1.00 0.00 32 ARG A C 14
ATOM 19058 O O . ARG A 1 36 ? -15.272 -3.172 -0.097 1.00 0.00 32 ARG A O 14
ATOM 19079 N N . SER A 1 37 ? -17.187 -3.484 -1.259 1.00 0.00 33 SER A N 14
ATOM 19080 C CA . SER A 1 37 ? -17.158 -4.952 -1.240 1.00 0.00 33 SER A CA 14
ATOM 19081 C C . SER A 1 37 ? -16.773 -5.518 0.127 1.00 0.00 33 SER A C 14
ATOM 19082 O O . SER A 1 37 ? -15.798 -6.264 0.252 1.00 0.00 33 SER A O 14
ATOM 19090 N N . ILE A 1 38 ? -17.554 -5.154 1.137 1.00 0.00 34 ILE A N 14
ATOM 19091 C CA . ILE A 1 38 ? -17.362 -5.640 2.505 1.00 0.00 34 ILE A CA 14
ATOM 19092 C C . ILE A 1 38 ? -16.101 -5.047 3.127 1.00 0.00 34 ILE A C 14
ATOM 19093 O O . ILE A 1 38 ? -14.995 -5.557 2.937 1.00 0.00 34 ILE A O 14
ATOM 19109 N N . THR A 1 39 ? -16.272 -3.953 3.847 1.00 0.00 35 THR A N 14
ATOM 19110 C CA . THR A 1 39 ? -15.178 -3.340 4.583 1.00 0.00 35 THR A CA 14
ATOM 19111 C C . THR A 1 39 ? -15.317 -3.646 6.078 1.00 0.00 35 THR A C 14
ATOM 19112 O O . THR A 1 39 ? -16.059 -2.965 6.788 1.00 0.00 35 THR A O 14
ATOM 19123 N N . PRO A 1 40 ? -14.637 -4.699 6.569 1.00 0.00 36 PRO A N 14
ATOM 19124 C CA . PRO A 1 40 ? -14.694 -5.098 7.980 1.00 0.00 36 PRO A CA 14
ATOM 19125 C C . PRO A 1 40 ? -13.957 -4.123 8.893 1.00 0.00 36 PRO A C 14
ATOM 19126 O O . PRO A 1 40 ? -12.819 -4.368 9.303 1.00 0.00 36 PRO A O 14
ATOM 19137 N N . SER A 1 41 ? -14.615 -3.020 9.202 1.00 0.00 37 SER A N 14
ATOM 19138 C CA . SER A 1 41 ? -14.051 -2.000 10.071 1.00 0.00 37 SER A CA 14
ATOM 19139 C C . SER A 1 41 ? -14.619 -2.133 11.481 1.00 0.00 37 SER A C 14
ATOM 19140 O O . SER A 1 41 ? -15.600 -1.468 11.828 1.00 0.00 37 SER A O 14
ATOM 19148 N N . GLU A 1 42 ? -14.006 -3.011 12.278 1.00 0.00 38 GLU A N 14
ATOM 19149 C CA . GLU A 1 42 ? -14.437 -3.260 13.650 1.00 0.00 38 GLU A CA 14
ATOM 19150 C C . GLU A 1 42 ? -15.882 -3.763 13.670 1.00 0.00 38 GLU A C 14
ATOM 19151 O O . GLU A 1 42 ? -16.791 -3.089 14.157 1.00 0.00 38 GLU A O 14
ATOM 19163 N N . LEU A 1 43 ? -16.085 -4.956 13.128 1.00 0.00 39 LEU A N 14
ATOM 19164 C CA . LEU A 1 43 ? -17.417 -5.537 13.038 1.00 0.00 39 LEU A CA 14
ATOM 19165 C C . LEU A 1 43 ? -17.547 -6.728 13.979 1.00 0.00 39 LEU A C 14
ATOM 19166 O O . LEU A 1 43 ? -17.599 -7.875 13.536 1.00 0.00 39 LEU A O 14
ATOM 19182 N N . VAL A 1 44 ? -17.587 -6.435 15.277 1.00 0.00 40 VAL A N 14
ATOM 19183 C CA . VAL A 1 44 ? -17.735 -7.456 16.316 1.00 0.00 40 VAL A CA 14
ATOM 19184 C C . VAL A 1 44 ? -16.585 -8.460 16.264 1.00 0.00 40 VAL A C 14
ATOM 19185 O O . VAL A 1 44 ? -16.655 -9.489 15.588 1.00 0.00 40 VAL A O 14
ATOM 19198 N N . SER A 1 45 ? -15.514 -8.140 16.967 1.00 0.00 41 SER A N 14
ATOM 19199 C CA . SER A 1 45 ? -14.333 -8.990 16.991 1.00 0.00 41 SER A CA 14
ATOM 19200 C C . SER A 1 45 ? -13.625 -8.898 18.345 1.00 0.00 41 SER A C 14
ATOM 19201 O O . SER A 1 45 ? -12.686 -8.118 18.512 1.00 0.00 41 SER A O 14
ATOM 19209 N N . PRO A 1 46 ? -14.072 -9.695 19.330 1.00 0.00 42 PRO A N 14
ATOM 19210 C CA . PRO A 1 46 ? -13.488 -9.716 20.672 1.00 0.00 42 PRO A CA 14
ATOM 19211 C C . PRO A 1 46 ? -12.224 -10.571 20.728 1.00 0.00 42 PRO A C 14
ATOM 19212 O O . PRO A 1 46 ? -12.092 -11.453 21.580 1.00 0.00 42 PRO A O 14
ATOM 19223 N N . THR A 1 47 ? -11.307 -10.302 19.814 1.00 0.00 43 THR A N 14
ATOM 19224 C CA . THR A 1 47 ? -10.082 -11.074 19.697 1.00 0.00 43 THR A CA 14
ATOM 19225 C C . THR A 1 47 ? -8.900 -10.305 20.294 1.00 0.00 43 THR A C 14
ATOM 19226 O O . THR A 1 47 ? -8.414 -9.347 19.693 1.00 0.00 43 THR A O 14
ATOM 19237 N N . PRO A 1 48 ? -8.434 -10.695 21.496 1.00 0.00 44 PRO A N 14
ATOM 19238 C CA . PRO A 1 48 ? -7.291 -10.049 22.149 1.00 0.00 44 PRO A CA 14
ATOM 19239 C C . PRO A 1 48 ? -5.960 -10.428 21.500 1.00 0.00 44 PRO A C 14
ATOM 19240 O O . PRO A 1 48 ? -5.281 -11.352 21.951 1.00 0.00 44 PRO A O 14
ATOM 19251 N N . SER A 1 49 ? -5.612 -9.723 20.423 1.00 0.00 45 SER A N 14
ATOM 19252 C CA . SER A 1 49 ? -4.350 -9.931 19.710 1.00 0.00 45 SER A CA 14
ATOM 19253 C C . SER A 1 49 ? -4.204 -11.369 19.219 1.00 0.00 45 SER A C 14
ATOM 19254 O O . SER A 1 49 ? -3.089 -11.865 19.052 1.00 0.00 45 SER A O 14
ATOM 19262 N N . ARG A 1 50 ? -5.339 -12.026 18.988 1.00 0.00 46 ARG A N 14
ATOM 19263 C CA . ARG A 1 50 ? -5.371 -13.416 18.527 1.00 0.00 46 ARG A CA 14
ATOM 19264 C C . ARG A 1 50 ? -4.661 -14.344 19.523 1.00 0.00 46 ARG A C 14
ATOM 19265 O O . ARG A 1 50 ? -4.308 -15.475 19.196 1.00 0.00 46 ARG A O 14
ATOM 19286 N N . ALA A 1 51 ? -4.486 -13.869 20.748 1.00 0.00 47 ALA A N 14
ATOM 19287 C CA . ALA A 1 51 ? -3.737 -14.605 21.756 1.00 0.00 47 ALA A CA 14
ATOM 19288 C C . ALA A 1 51 ? -4.622 -15.610 22.487 1.00 0.00 47 ALA A C 14
ATOM 19289 O O . ALA A 1 51 ? -5.254 -15.274 23.490 1.00 0.00 47 ALA A O 14
ATOM 19296 N N . ASN A 1 52 ? -4.655 -16.843 21.974 1.00 0.00 48 ASN A N 14
ATOM 19297 C CA . ASN A 1 52 ? -5.454 -17.926 22.563 1.00 0.00 48 ASN A CA 14
ATOM 19298 C C . ASN A 1 52 ? -6.915 -17.497 22.710 1.00 0.00 48 ASN A C 14
ATOM 19299 O O . ASN A 1 52 ? -7.420 -17.306 23.817 1.00 0.00 48 ASN A O 14
ATOM 19310 N N . SER A 1 53 ? -7.581 -17.335 21.575 1.00 0.00 49 SER A N 14
ATOM 19311 C CA . SER A 1 53 ? -8.964 -16.885 21.549 1.00 0.00 49 SER A CA 14
ATOM 19312 C C . SER A 1 53 ? -9.702 -17.599 20.422 1.00 0.00 49 SER A C 14
ATOM 19313 O O . SER A 1 53 ? -9.945 -17.021 19.359 1.00 0.00 49 SER A O 14
ATOM 19321 N N . ARG A 1 54 ? -10.026 -18.870 20.660 1.00 0.00 50 ARG A N 14
ATOM 19322 C CA . ARG A 1 54 ? -10.666 -19.722 19.655 1.00 0.00 50 ARG A CA 14
ATOM 19323 C C . ARG A 1 54 ? -9.805 -19.768 18.391 1.00 0.00 50 ARG A C 14
ATOM 19324 O O . ARG A 1 54 ? -10.304 -19.714 17.263 1.00 0.00 50 ARG A O 14
ATOM 19345 N N . ARG A 1 55 ? -8.498 -19.850 18.607 1.00 0.00 51 ARG A N 14
ATOM 19346 C CA . ARG A 1 55 ? -7.531 -19.880 17.520 1.00 0.00 51 ARG A CA 14
ATOM 19347 C C . ARG A 1 55 ? -7.527 -21.262 16.875 1.00 0.00 51 ARG A C 14
ATOM 19348 O O . ARG A 1 55 ? -6.899 -22.185 17.387 1.00 0.00 51 ARG A O 14
ATOM 19369 N N . GLU A 1 56 ? -8.266 -21.373 15.769 1.00 0.00 52 GLU A N 14
ATOM 19370 C CA . GLU A 1 56 ? -8.441 -22.613 15.002 1.00 0.00 52 GLU A CA 14
ATOM 19371 C C . GLU A 1 56 ? -8.828 -23.814 15.876 1.00 0.00 52 GLU A C 14
ATOM 19372 O O . GLU A 1 56 ? -7.993 -24.486 16.484 1.00 0.00 52 GLU A O 14
ATOM 19384 N N . ILE A 1 57 ? -10.124 -24.090 15.908 1.00 0.00 53 ILE A N 14
ATOM 19385 C CA . ILE A 1 57 ? -10.642 -25.284 16.563 1.00 0.00 53 ILE A CA 14
ATOM 19386 C C . ILE A 1 57 ? -10.266 -26.508 15.726 1.00 0.00 53 ILE A C 14
ATOM 19387 O O . ILE A 1 57 ? -10.367 -27.658 16.164 1.00 0.00 53 ILE A O 14
ATOM 19403 N N . GLU A 1 58 ? -9.793 -26.220 14.519 1.00 0.00 54 GLU A N 14
ATOM 19404 C CA . GLU A 1 58 ? -9.304 -27.234 13.589 1.00 0.00 54 GLU A CA 14
ATOM 19405 C C . GLU A 1 58 ? -8.071 -27.937 14.167 1.00 0.00 54 GLU A C 14
ATOM 19406 O O . GLU A 1 58 ? -7.733 -29.052 13.770 1.00 0.00 54 GLU A O 14
ATOM 19418 N N . SER A 1 59 ? -7.405 -27.273 15.106 1.00 0.00 55 SER A N 14
ATOM 19419 C CA . SER A 1 59 ? -6.208 -27.822 15.733 1.00 0.00 55 SER A CA 14
ATOM 19420 C C . SER A 1 59 ? -6.261 -27.601 17.242 1.00 0.00 55 SER A C 14
ATOM 19421 O O . SER A 1 59 ? -5.263 -27.244 17.869 1.00 0.00 55 SER A O 14
ATOM 19429 N N . LEU A 1 60 ? -7.432 -27.809 17.821 1.00 0.00 56 LEU A N 14
ATOM 19430 C CA . LEU A 1 60 ? -7.633 -27.547 19.241 1.00 0.00 56 LEU A CA 14
ATOM 19431 C C . LEU A 1 60 ? -8.151 -28.791 19.963 1.00 0.00 56 LEU A C 14
ATOM 19432 O O . LEU A 1 60 ? -7.708 -29.108 21.067 1.00 0.00 56 LEU A O 14
ATOM 19448 N N . ILE A 1 61 ? -9.069 -29.504 19.329 1.00 0.00 57 ILE A N 14
ATOM 19449 C CA . ILE A 1 61 ? -9.736 -30.631 19.967 1.00 0.00 57 ILE A CA 14
ATOM 19450 C C . ILE A 1 61 ? -8.930 -31.920 19.817 1.00 0.00 57 ILE A C 14
ATOM 19451 O O . ILE A 1 61 ? -8.983 -32.794 20.679 1.00 0.00 57 ILE A O 14
ATOM 19467 N N . ASP A 1 62 ? -8.154 -32.016 18.746 1.00 0.00 58 ASP A N 14
ATOM 19468 C CA . ASP A 1 62 ? -7.406 -33.239 18.443 1.00 0.00 58 ASP A CA 14
ATOM 19469 C C . ASP A 1 62 ? -6.376 -33.547 19.520 1.00 0.00 58 ASP A C 14
ATOM 19470 O O . ASP A 1 62 ? -6.138 -34.710 19.844 1.00 0.00 58 ASP A O 14
ATOM 19479 N N . SER A 1 63 ? -5.780 -32.505 20.076 1.00 0.00 59 SER A N 14
ATOM 19480 C CA . SER A 1 63 ? -4.794 -32.663 21.136 1.00 0.00 59 SER A CA 14
ATOM 19481 C C . SER A 1 63 ? -5.463 -33.111 22.432 1.00 0.00 59 SER A C 14
ATOM 19482 O O . SER A 1 63 ? -4.911 -33.912 23.187 1.00 0.00 59 SER A O 14
ATOM 19490 N N . ILE A 1 64 ? -6.668 -32.609 22.669 1.00 0.00 60 ILE A N 14
ATOM 19491 C CA . ILE A 1 64 ? -7.443 -32.999 23.833 1.00 0.00 60 ILE A CA 14
ATOM 19492 C C . ILE A 1 64 ? -7.946 -34.427 23.650 1.00 0.00 60 ILE A C 14
ATOM 19493 O O . ILE A 1 64 ? -8.033 -35.206 24.599 1.00 0.00 60 ILE A O 14
ATOM 19509 N N . LEU A 1 65 ? -8.233 -34.763 22.402 1.00 0.00 61 LEU A N 14
ATOM 19510 C CA . LEU A 1 65 ? -8.743 -36.077 22.040 1.00 0.00 61 LEU A CA 14
ATOM 19511 C C . LEU A 1 65 ? -7.625 -37.115 22.062 1.00 0.00 61 LEU A C 14
ATOM 19512 O O . LEU A 1 65 ? -7.873 -38.318 22.014 1.00 0.00 61 LEU A O 14
ATOM 19528 N N . SER A 1 66 ? -6.395 -36.645 22.156 1.00 0.00 62 SER A N 14
ATOM 19529 C CA . SER A 1 66 ? -5.245 -37.535 22.186 1.00 0.00 62 SER A CA 14
ATOM 19530 C C . SER A 1 66 ? -4.646 -37.547 23.590 1.00 0.00 62 SER A C 14
ATOM 19531 O O . SER A 1 66 ? -3.511 -37.981 23.796 1.00 0.00 62 SER A O 14
ATOM 19539 N N . SER A 1 67 ? -5.424 -37.080 24.558 1.00 0.00 63 SER A N 14
ATOM 19540 C CA . SER A 1 67 ? -4.963 -37.019 25.933 1.00 0.00 63 SER A CA 14
ATOM 19541 C C . SER A 1 67 ? -6.075 -37.396 26.910 1.00 0.00 63 SER A C 14
ATOM 19542 O O . SER A 1 67 ? -5.908 -38.301 27.728 1.00 0.00 63 SER A O 14
ATOM 19550 N N . SER A 1 68 ? -7.216 -36.723 26.818 1.00 0.00 64 SER A N 14
ATOM 19551 C CA . SER A 1 68 ? -8.293 -36.939 27.774 1.00 0.00 64 SER A CA 14
ATOM 19552 C C . SER A 1 68 ? -9.635 -36.433 27.244 1.00 0.00 64 SER A C 14
ATOM 19553 O O . SER A 1 68 ? -10.127 -35.385 27.666 1.00 0.00 64 SER A O 14
ATOM 19561 N N . ALA A 1 69 ? -10.221 -37.176 26.316 1.00 0.00 65 ALA A N 14
ATOM 19562 C CA . ALA A 1 69 ? -11.534 -36.837 25.788 1.00 0.00 65 ALA A CA 14
ATOM 19563 C C . ALA A 1 69 ? -12.361 -38.091 25.542 1.00 0.00 65 ALA A C 14
ATOM 19564 O O . ALA A 1 69 ? -12.687 -38.423 24.402 1.00 0.00 65 ALA A O 14
ATOM 19571 N N . GLY A 1 70 ? -12.686 -38.794 26.614 1.00 0.00 66 GLY A N 14
ATOM 19572 C CA . GLY A 1 70 ? -13.477 -39.997 26.502 1.00 0.00 66 GLY A CA 14
ATOM 19573 C C . GLY A 1 70 ? -14.157 -40.340 27.808 1.00 0.00 66 GLY A C 14
ATOM 19574 O O . GLY A 1 70 ? -13.870 -39.726 28.836 1.00 0.00 66 GLY A O 14
ATOM 19578 N N . ALA A 1 71 ? -15.049 -41.319 27.777 1.00 0.00 67 ALA A N 14
ATOM 19579 C CA . ALA A 1 71 ? -15.779 -41.725 28.975 1.00 0.00 67 ALA A CA 14
ATOM 19580 C C . ALA A 1 71 ? -14.908 -42.580 29.894 1.00 0.00 67 ALA A C 14
ATOM 19581 O O . ALA A 1 71 ? -15.294 -42.888 31.023 1.00 0.00 67 ALA A O 14
ATOM 19588 N N . ASN A 1 72 ? -13.731 -42.953 29.412 1.00 0.00 68 ASN A N 14
ATOM 19589 C CA . ASN A 1 72 ? -12.818 -43.790 30.180 1.00 0.00 68 ASN A CA 14
ATOM 19590 C C . ASN A 1 72 ? -11.404 -43.252 30.055 1.00 0.00 68 ASN A C 14
ATOM 19591 O O . ASN A 1 72 ? -10.518 -43.918 29.520 1.00 0.00 68 ASN A O 14
ATOM 19602 N N . SER A 1 73 ? -11.203 -42.034 30.536 1.00 0.00 69 SER A N 14
ATOM 19603 C CA . SER A 1 73 ? -9.897 -41.397 30.464 1.00 0.00 69 SER A CA 14
ATOM 19604 C C . SER A 1 73 ? -9.325 -41.151 31.862 1.00 0.00 69 SER A C 14
ATOM 19605 O O . SER A 1 73 ? -9.527 -40.086 32.446 1.00 0.00 69 SER A O 14
ATOM 19613 N N . PRO A 1 74 ? -8.612 -42.138 32.426 1.00 0.00 70 PRO A N 14
ATOM 19614 C CA . PRO A 1 74 ? -7.963 -42.001 33.718 1.00 0.00 70 PRO A CA 14
ATOM 19615 C C . PRO A 1 74 ? -6.544 -41.465 33.570 1.00 0.00 70 PRO A C 14
ATOM 19616 O O . PRO A 1 74 ? -6.154 -41.023 32.487 1.00 0.00 70 PRO A O 14
ATOM 19627 N N . ARG A 1 75 ? -5.779 -41.491 34.649 1.00 0.00 71 ARG A N 14
ATOM 19628 C CA . ARG A 1 75 ? -4.391 -41.059 34.593 1.00 0.00 71 ARG A CA 14
ATOM 19629 C C . ARG A 1 75 ? -3.611 -42.015 33.695 1.00 0.00 71 ARG A C 14
ATOM 19630 O O . ARG A 1 75 ? -2.932 -41.594 32.760 1.00 0.00 71 ARG A O 14
ATOM 19651 N N . ARG A 1 76 ? -3.733 -43.305 33.977 1.00 0.00 72 ARG A N 14
ATOM 19652 C CA . ARG A 1 76 ? -3.047 -44.320 33.195 1.00 0.00 72 ARG A CA 14
ATOM 19653 C C . ARG A 1 76 ? -3.986 -44.903 32.137 1.00 0.00 72 ARG A C 14
ATOM 19654 O O . ARG A 1 76 ? -5.143 -45.220 32.423 1.00 0.00 72 ARG A O 14
ATOM 19675 N N . GLY A 1 77 ? -3.494 -45.014 30.913 1.00 0.00 73 GLY A N 14
ATOM 19676 C CA . GLY A 1 77 ? -4.289 -45.570 29.839 1.00 0.00 73 GLY A CA 14
ATOM 19677 C C . GLY A 1 77 ? -3.650 -45.327 28.489 1.00 0.00 73 GLY A C 14
ATOM 19678 O O . GLY A 1 77 ? -2.527 -45.772 28.242 1.00 0.00 73 GLY A O 14
ATOM 19682 N N . SER A 1 78 ? -4.347 -44.611 27.620 1.00 0.00 74 SER A N 14
ATOM 19683 C CA . SER A 1 78 ? -3.820 -44.286 26.307 1.00 0.00 74 SER A CA 14
ATOM 19684 C C . SER A 1 78 ? -3.480 -42.800 26.223 1.00 0.00 74 SER A C 14
ATOM 19685 O O . SER A 1 78 ? -3.990 -42.073 25.368 1.00 0.00 74 SER A O 14
ATOM 19693 N N . ARG A 1 79 ? -2.621 -42.358 27.129 1.00 0.00 75 ARG A N 14
ATOM 19694 C CA . ARG A 1 79 ? -2.170 -40.976 27.152 1.00 0.00 75 ARG A CA 14
ATOM 19695 C C . ARG A 1 79 ? -0.738 -40.896 27.652 1.00 0.00 75 ARG A C 14
ATOM 19696 O O . ARG A 1 79 ? -0.433 -41.371 28.746 1.00 0.00 75 ARG A O 14
ATOM 19717 N N . PRO A 1 80 ? 0.166 -40.316 26.855 1.00 0.00 76 PRO A N 14
ATOM 19718 C CA . PRO A 1 80 ? 1.518 -40.013 27.311 1.00 0.00 76 PRO A CA 14
ATOM 19719 C C . PRO A 1 80 ? 1.521 -38.800 28.237 1.00 0.00 76 PRO A C 14
ATOM 19720 O O . PRO A 1 80 ? 1.746 -37.671 27.801 1.00 0.00 76 PRO A O 14
ATOM 19731 N N . ASN A 1 81 ? 1.231 -39.043 29.509 1.00 0.00 77 ASN A N 14
ATOM 19732 C CA . ASN A 1 81 ? 1.206 -37.981 30.514 1.00 0.00 77 ASN A CA 14
ATOM 19733 C C . ASN A 1 81 ? 2.556 -37.284 30.563 1.00 0.00 77 ASN A C 14
ATOM 19734 O O . ASN A 1 81 ? 3.550 -37.893 30.967 1.00 0.00 77 ASN A O 14
ATOM 19745 N N . SER A 1 82 ? 2.578 -36.018 30.144 1.00 0.00 78 SER A N 14
ATOM 19746 C CA . SER A 1 82 ? 3.817 -35.260 30.009 1.00 0.00 78 SER A CA 14
ATOM 19747 C C . SER A 1 82 ? 4.684 -35.897 28.927 1.00 0.00 78 SER A C 14
ATOM 19748 O O . SER A 1 82 ? 5.505 -36.774 29.204 1.00 0.00 78 SER A O 14
ATOM 19756 N N . VAL A 1 83 ? 4.490 -35.455 27.689 1.00 0.00 79 VAL A N 14
ATOM 19757 C CA . VAL A 1 83 ? 5.154 -36.061 26.543 1.00 0.00 79 VAL A CA 14
ATOM 19758 C C . VAL A 1 83 ? 6.607 -35.597 26.440 1.00 0.00 79 VAL A C 14
ATOM 19759 O O . VAL A 1 83 ? 6.960 -34.802 25.570 1.00 0.00 79 VAL A O 14
ATOM 19772 N N . ILE A 1 84 ? 7.442 -36.089 27.339 1.00 0.00 80 ILE A N 14
ATOM 19773 C CA . ILE A 1 84 ? 8.860 -35.764 27.320 1.00 0.00 80 ILE A CA 14
ATOM 19774 C C . ILE A 1 84 ? 9.675 -37.030 27.077 1.00 0.00 80 ILE A C 14
ATOM 19775 O O . ILE A 1 84 ? 10.334 -37.555 27.981 1.00 0.00 80 ILE A O 14
ATOM 19791 N N . SER A 1 85 ? 9.590 -37.530 25.847 1.00 0.00 81 SER A N 14
ATOM 19792 C CA . SER A 1 85 ? 10.278 -38.758 25.443 1.00 0.00 81 SER A CA 14
ATOM 19793 C C . SER A 1 85 ? 9.883 -39.934 26.343 1.00 0.00 81 SER A C 14
ATOM 19794 O O . SER A 1 85 ? 10.651 -40.877 26.528 1.00 0.00 81 SER A O 14
ATOM 19802 N N . THR A 1 86 ? 8.676 -39.870 26.893 1.00 0.00 82 THR A N 14
ATOM 19803 C CA . THR A 1 86 ? 8.202 -40.872 27.829 1.00 0.00 82 THR A CA 14
ATOM 19804 C C . THR A 1 86 ? 7.250 -41.855 27.157 1.00 0.00 82 THR A C 14
ATOM 19805 O O . THR A 1 86 ? 7.646 -42.959 26.777 1.00 0.00 82 THR A O 14
ATOM 19816 N N . GLY A 1 87 ? 6.005 -41.434 26.984 1.00 0.00 83 GLY A N 14
ATOM 19817 C CA . GLY A 1 87 ? 5.008 -42.280 26.354 1.00 0.00 83 GLY A CA 14
ATOM 19818 C C . GLY A 1 87 ? 5.010 -42.156 24.843 1.00 0.00 83 GLY A C 14
ATOM 19819 O O . GLY A 1 87 ? 4.013 -42.460 24.187 1.00 0.00 83 GLY A O 14
ATOM 19823 N N . GLU A 1 88 ? 6.129 -41.706 24.298 1.00 0.00 84 GLU A N 14
ATOM 19824 C CA . GLU A 1 88 ? 6.286 -41.548 22.862 1.00 0.00 84 GLU A CA 14
ATOM 19825 C C . GLU A 1 88 ? 7.760 -41.677 22.493 1.00 0.00 84 GLU A C 14
ATOM 19826 O O . GLU A 1 88 ? 8.483 -40.685 22.375 1.00 0.00 84 GLU A O 14
ATOM 19838 N N . LEU A 1 89 ? 8.202 -42.916 22.358 1.00 0.00 85 LEU A N 14
ATOM 19839 C CA . LEU A 1 89 ? 9.569 -43.206 21.953 1.00 0.00 85 LEU A CA 14
ATOM 19840 C C . LEU A 1 89 ? 9.597 -44.521 21.178 1.00 0.00 85 LEU A C 14
ATOM 19841 O O . LEU A 1 89 ? 10.474 -45.361 21.376 1.00 0.00 85 LEU A O 14
ATOM 19857 N N . SER A 1 90 ? 8.613 -44.697 20.308 1.00 0.00 86 SER A N 14
ATOM 19858 C CA . SER A 1 90 ? 8.502 -45.914 19.513 1.00 0.00 86 SER A CA 14
ATOM 19859 C C . SER A 1 90 ? 7.941 -45.596 18.134 1.00 0.00 86 SER A C 14
ATOM 19860 O O . SER A 1 90 ? 7.269 -46.421 17.512 1.00 0.00 86 SER A O 14
ATOM 19868 N N . THR A 1 91 ? 8.212 -44.392 17.671 1.00 0.00 87 THR A N 14
ATOM 19869 C CA . THR A 1 91 ? 7.735 -43.952 16.369 1.00 0.00 87 THR A CA 14
ATOM 19870 C C . THR A 1 91 ? 8.905 -43.518 15.486 1.00 0.00 87 THR A C 14
ATOM 19871 O O . THR A 1 91 ? 9.092 -44.055 14.393 1.00 0.00 87 THR A O 14
ATOM 19882 N N . ASP A 1 92 ? 9.692 -42.557 15.977 1.00 0.00 88 ASP A N 14
ATOM 19883 C CA . ASP A 1 92 ? 10.870 -42.058 15.258 1.00 0.00 88 ASP A CA 14
ATOM 19884 C C . ASP A 1 92 ? 10.471 -41.473 13.910 1.00 0.00 88 ASP A C 14
ATOM 19885 O O . ASP A 1 92 ? 10.744 -42.110 12.869 1.00 0.00 88 ASP A O 14
ATOM 19895 N N . GLY A 1 1 ? -69.564 -0.282 -9.380 1.00 0.00 -3 GLY A N 15
ATOM 19896 C CA . GLY A 1 1 ? -69.160 -0.486 -7.970 1.00 0.00 -3 GLY A CA 15
ATOM 19897 C C . GLY A 1 1 ? -67.658 -0.423 -7.788 1.00 0.00 -3 GLY A C 15
ATOM 19898 O O . GLY A 1 1 ? -67.023 -1.428 -7.476 1.00 0.00 -3 GLY A O 15
ATOM 19904 N N . ALA A 1 2 ? -67.081 0.757 -7.986 1.00 0.00 -2 ALA A N 15
ATOM 19905 C CA . ALA A 1 2 ? -65.645 0.936 -7.839 1.00 0.00 -2 ALA A CA 15
ATOM 19906 C C . ALA A 1 2 ? -65.330 2.244 -7.124 1.00 0.00 -2 ALA A C 15
ATOM 19907 O O . ALA A 1 2 ? -64.375 2.941 -7.467 1.00 0.00 -2 ALA A O 15
ATOM 19914 N N . HIS A 1 3 ? -66.142 2.577 -6.129 1.00 0.00 -1 HIS A N 15
ATOM 19915 C CA . HIS A 1 3 ? -65.943 3.799 -5.359 1.00 0.00 -1 HIS A CA 15
ATOM 19916 C C . HIS A 1 3 ? -64.799 3.617 -4.365 1.00 0.00 -1 HIS A C 15
ATOM 19917 O O . HIS A 1 3 ? -64.089 4.569 -4.038 1.00 0.00 -1 HIS A O 15
ATOM 19932 N N . MET A 1 4 ? -64.625 2.393 -3.887 1.00 0.00 0 MET A N 15
ATOM 19933 C CA . MET A 1 4 ? -63.559 2.088 -2.943 1.00 0.00 0 MET A CA 15
ATOM 19934 C C . MET A 1 4 ? -62.360 1.488 -3.663 1.00 0.00 0 MET A C 15
ATOM 19935 O O . MET A 1 4 ? -62.386 1.289 -4.880 1.00 0.00 0 MET A O 15
ATOM 19949 N N . MET A 1 5 ? -61.310 1.214 -2.910 1.00 0.00 1 MET A N 15
ATOM 19950 C CA . MET A 1 5 ? -60.111 0.605 -3.459 1.00 0.00 1 MET A CA 15
ATOM 19951 C C . MET A 1 5 ? -59.637 -0.500 -2.520 1.00 0.00 1 MET A C 15
ATOM 19952 O O . MET A 1 5 ? -58.449 -0.792 -2.424 1.00 0.00 1 MET A O 15
ATOM 19966 N N . GLN A 1 6 ? -60.592 -1.126 -1.842 1.00 0.00 2 GLN A N 15
ATOM 19967 C CA . GLN A 1 6 ? -60.286 -2.127 -0.823 1.00 0.00 2 GLN A CA 15
ATOM 19968 C C . GLN A 1 6 ? -59.603 -3.341 -1.448 1.00 0.00 2 GLN A C 15
ATOM 19969 O O . GLN A 1 6 ? -58.765 -3.989 -0.818 1.00 0.00 2 GLN A O 15
ATOM 19983 N N . ALA A 1 7 ? -59.951 -3.624 -2.698 1.00 0.00 3 ALA A N 15
ATOM 19984 C CA . ALA A 1 7 ? -59.362 -4.740 -3.421 1.00 0.00 3 ALA A CA 15
ATOM 19985 C C . ALA A 1 7 ? -57.856 -4.552 -3.577 1.00 0.00 3 ALA A C 15
ATOM 19986 O O . ALA A 1 7 ? -57.068 -5.419 -3.188 1.00 0.00 3 ALA A O 15
ATOM 19993 N N . ARG A 1 8 ? -57.455 -3.410 -4.132 1.00 0.00 4 ARG A N 15
ATOM 19994 C CA . ARG A 1 8 ? -56.039 -3.126 -4.312 1.00 0.00 4 ARG A CA 15
ATOM 19995 C C . ARG A 1 8 ? -55.394 -2.791 -2.974 1.00 0.00 4 ARG A C 15
ATOM 19996 O O . ARG A 1 8 ? -54.231 -3.075 -2.768 1.00 0.00 4 ARG A O 15
ATOM 20017 N N . ARG A 1 9 ? -56.158 -2.166 -2.087 1.00 0.00 5 ARG A N 15
ATOM 20018 C CA . ARG A 1 9 ? -55.680 -1.849 -0.733 1.00 0.00 5 ARG A CA 15
ATOM 20019 C C . ARG A 1 9 ? -55.054 -3.087 -0.078 1.00 0.00 5 ARG A C 15
ATOM 20020 O O . ARG A 1 9 ? -53.996 -3.004 0.543 1.00 0.00 5 ARG A O 15
ATOM 20041 N N . GLU A 1 10 ? -55.694 -4.236 -0.258 1.00 0.00 6 GLU A N 15
ATOM 20042 C CA . GLU A 1 10 ? -55.182 -5.486 0.289 1.00 0.00 6 GLU A CA 15
ATOM 20043 C C . GLU A 1 10 ? -53.908 -5.905 -0.456 1.00 0.00 6 GLU A C 15
ATOM 20044 O O . GLU A 1 10 ? -52.880 -6.220 0.152 1.00 0.00 6 GLU A O 15
ATOM 20056 N N . GLU A 1 11 ? -53.997 -5.884 -1.779 1.00 0.00 7 GLU A N 15
ATOM 20057 C CA . GLU A 1 11 ? -52.887 -6.257 -2.658 1.00 0.00 7 GLU A CA 15
ATOM 20058 C C . GLU A 1 11 ? -51.689 -5.323 -2.484 1.00 0.00 7 GLU A C 15
ATOM 20059 O O . GLU A 1 11 ? -50.540 -5.750 -2.563 1.00 0.00 7 GLU A O 15
ATOM 20071 N N . LEU A 1 12 ? -51.962 -4.053 -2.234 1.00 0.00 8 LEU A N 15
ATOM 20072 C CA . LEU A 1 12 ? -50.917 -3.052 -2.153 1.00 0.00 8 LEU A CA 15
ATOM 20073 C C . LEU A 1 12 ? -50.137 -3.229 -0.863 1.00 0.00 8 LEU A C 15
ATOM 20074 O O . LEU A 1 12 ? -48.937 -2.992 -0.817 1.00 0.00 8 LEU A O 15
ATOM 20090 N N . LEU A 1 13 ? -50.831 -3.656 0.185 1.00 0.00 9 LEU A N 15
ATOM 20091 C CA . LEU A 1 13 ? -50.176 -4.002 1.437 1.00 0.00 9 LEU A CA 15
ATOM 20092 C C . LEU A 1 13 ? -49.313 -5.244 1.246 1.00 0.00 9 LEU A C 15
ATOM 20093 O O . LEU A 1 13 ? -48.205 -5.334 1.778 1.00 0.00 9 LEU A O 15
ATOM 20109 N N . ALA A 1 14 ? -49.834 -6.195 0.479 1.00 0.00 10 ALA A N 15
ATOM 20110 C CA . ALA A 1 14 ? -49.089 -7.390 0.117 1.00 0.00 10 ALA A CA 15
ATOM 20111 C C . ALA A 1 14 ? -47.834 -7.019 -0.669 1.00 0.00 10 ALA A C 15
ATOM 20112 O O . ALA A 1 14 ? -46.750 -7.552 -0.427 1.00 0.00 10 ALA A O 15
ATOM 20119 N N . LYS A 1 15 ? -47.996 -6.090 -1.605 1.00 0.00 11 LYS A N 15
ATOM 20120 C CA . LYS A 1 15 ? -46.881 -5.587 -2.397 1.00 0.00 11 LYS A CA 15
ATOM 20121 C C . LYS A 1 15 ? -45.944 -4.753 -1.530 1.00 0.00 11 LYS A C 15
ATOM 20122 O O . LYS A 1 15 ? -44.733 -4.739 -1.742 1.00 0.00 11 LYS A O 15
ATOM 20141 N N . LYS A 1 16 ? -46.515 -4.076 -0.540 1.00 0.00 12 LYS A N 15
ATOM 20142 C CA . LYS A 1 16 ? -45.752 -3.237 0.368 1.00 0.00 12 LYS A CA 15
ATOM 20143 C C . LYS A 1 16 ? -44.787 -4.080 1.191 1.00 0.00 12 LYS A C 15
ATOM 20144 O O . LYS A 1 16 ? -43.697 -3.632 1.534 1.00 0.00 12 LYS A O 15
ATOM 20163 N N . ALA A 1 17 ? -45.189 -5.308 1.497 1.00 0.00 13 ALA A N 15
ATOM 20164 C CA . ALA A 1 17 ? -44.325 -6.237 2.201 1.00 0.00 13 ALA A CA 15
ATOM 20165 C C . ALA A 1 17 ? -43.068 -6.504 1.380 1.00 0.00 13 ALA A C 15
ATOM 20166 O O . ALA A 1 17 ? -41.950 -6.455 1.898 1.00 0.00 13 ALA A O 15
ATOM 20173 N N . ARG A 1 18 ? -43.267 -6.772 0.094 1.00 0.00 14 ARG A N 15
ATOM 20174 C CA . ARG A 1 18 ? -42.163 -6.957 -0.839 1.00 0.00 14 ARG A CA 15
ATOM 20175 C C . ARG A 1 18 ? -41.334 -5.682 -0.966 1.00 0.00 14 ARG A C 15
ATOM 20176 O O . ARG A 1 18 ? -40.104 -5.730 -0.984 1.00 0.00 14 ARG A O 15
ATOM 20197 N N . LEU A 1 19 ? -42.017 -4.544 -1.056 1.00 0.00 15 LEU A N 15
ATOM 20198 C CA . LEU A 1 19 ? -41.351 -3.251 -1.162 1.00 0.00 15 LEU A CA 15
ATOM 20199 C C . LEU A 1 19 ? -40.494 -2.977 0.068 1.00 0.00 15 LEU A C 15
ATOM 20200 O O . LEU A 1 19 ? -39.378 -2.466 -0.044 1.00 0.00 15 LEU A O 15
ATOM 20216 N N . ALA A 1 20 ? -41.023 -3.313 1.239 1.00 0.00 16 ALA A N 15
ATOM 20217 C CA . ALA A 1 20 ? -40.287 -3.180 2.484 1.00 0.00 16 ALA A CA 15
ATOM 20218 C C . ALA A 1 20 ? -39.077 -4.106 2.491 1.00 0.00 16 ALA A C 15
ATOM 20219 O O . ALA A 1 20 ? -38.006 -3.737 2.969 1.00 0.00 16 ALA A O 15
ATOM 20226 N N . GLU A 1 21 ? -39.253 -5.305 1.948 1.00 0.00 17 GLU A N 15
ATOM 20227 C CA . GLU A 1 21 ? -38.166 -6.268 1.844 1.00 0.00 17 GLU A CA 15
ATOM 20228 C C . GLU A 1 21 ? -37.050 -5.710 0.958 1.00 0.00 17 GLU A C 15
ATOM 20229 O O . GLU A 1 21 ? -35.877 -5.724 1.335 1.00 0.00 17 GLU A O 15
ATOM 20241 N N . ILE A 1 22 ? -37.430 -5.204 -0.212 1.00 0.00 18 ILE A N 15
ATOM 20242 C CA . ILE A 1 22 ? -36.484 -4.591 -1.132 1.00 0.00 18 ILE A CA 15
ATOM 20243 C C . ILE A 1 22 ? -35.827 -3.366 -0.495 1.00 0.00 18 ILE A C 15
ATOM 20244 O O . ILE A 1 22 ? -34.629 -3.129 -0.663 1.00 0.00 18 ILE A O 15
ATOM 20260 N N . LYS A 1 23 ? -36.620 -2.595 0.240 1.00 0.00 19 LYS A N 15
ATOM 20261 C CA . LYS A 1 23 ? -36.109 -1.446 0.979 1.00 0.00 19 LYS A CA 15
ATOM 20262 C C . LYS A 1 23 ? -35.073 -1.895 2.007 1.00 0.00 19 LYS A C 15
ATOM 20263 O O . LYS A 1 23 ? -34.011 -1.285 2.148 1.00 0.00 19 LYS A O 15
ATOM 20282 N N . ARG A 1 24 ? -35.389 -2.975 2.712 1.00 0.00 20 ARG A N 15
ATOM 20283 C CA . ARG A 1 24 ? -34.487 -3.545 3.701 1.00 0.00 20 ARG A CA 15
ATOM 20284 C C . ARG A 1 24 ? -33.218 -4.064 3.034 1.00 0.00 20 ARG A C 15
ATOM 20285 O O . ARG A 1 24 ? -32.148 -4.048 3.632 1.00 0.00 20 ARG A O 15
ATOM 20306 N N . GLN A 1 25 ? -33.346 -4.528 1.792 1.00 0.00 21 GLN A N 15
ATOM 20307 C CA . GLN A 1 25 ? -32.192 -4.982 1.017 1.00 0.00 21 GLN A CA 15
ATOM 20308 C C . GLN A 1 25 ? -31.189 -3.851 0.873 1.00 0.00 21 GLN A C 15
ATOM 20309 O O . GLN A 1 25 ? -29.983 -4.053 1.007 1.00 0.00 21 GLN A O 15
ATOM 20323 N N . ARG A 1 26 ? -31.708 -2.657 0.614 1.00 0.00 22 ARG A N 15
ATOM 20324 C CA . ARG A 1 26 ? -30.884 -1.466 0.522 1.00 0.00 22 ARG A CA 15
ATOM 20325 C C . ARG A 1 26 ? -30.199 -1.210 1.857 1.00 0.00 22 ARG A C 15
ATOM 20326 O O . ARG A 1 26 ? -28.979 -1.148 1.931 1.00 0.00 22 ARG A O 15
ATOM 20347 N N . GLU A 1 27 ? -31.007 -1.082 2.900 1.00 0.00 23 GLU A N 15
ATOM 20348 C CA . GLU A 1 27 ? -30.508 -0.823 4.249 1.00 0.00 23 GLU A CA 15
ATOM 20349 C C . GLU A 1 27 ? -29.471 -1.863 4.680 1.00 0.00 23 GLU A C 15
ATOM 20350 O O . GLU A 1 27 ? -28.445 -1.524 5.275 1.00 0.00 23 GLU A O 15
ATOM 20362 N N . LEU A 1 28 ? -29.741 -3.121 4.356 1.00 0.00 24 LEU A N 15
ATOM 20363 C CA . LEU A 1 28 ? -28.874 -4.224 4.742 1.00 0.00 24 LEU A CA 15
ATOM 20364 C C . LEU A 1 28 ? -27.557 -4.177 3.974 1.00 0.00 24 LEU A C 15
ATOM 20365 O O . LEU A 1 28 ? -26.481 -4.144 4.571 1.00 0.00 24 LEU A O 15
ATOM 20381 N N . ARG A 1 29 ? -27.655 -4.179 2.649 1.00 0.00 25 ARG A N 15
ATOM 20382 C CA . ARG A 1 29 ? -26.478 -4.156 1.792 1.00 0.00 25 ARG A CA 15
ATOM 20383 C C . ARG A 1 29 ? -25.681 -2.871 1.982 1.00 0.00 25 ARG A C 15
ATOM 20384 O O . ARG A 1 29 ? -24.456 -2.865 1.848 1.00 0.00 25 ARG A O 15
ATOM 20405 N N . ALA A 1 30 ? -26.369 -1.790 2.317 1.00 0.00 26 ALA A N 15
ATOM 20406 C CA . ALA A 1 30 ? -25.703 -0.530 2.583 1.00 0.00 26 ALA A CA 15
ATOM 20407 C C . ALA A 1 30 ? -24.830 -0.648 3.816 1.00 0.00 26 ALA A C 15
ATOM 20408 O O . ALA A 1 30 ? -23.709 -0.152 3.839 1.00 0.00 26 ALA A O 15
ATOM 20415 N N . GLN A 1 31 ? -25.345 -1.327 4.830 1.00 0.00 27 GLN A N 15
ATOM 20416 C CA . GLN A 1 31 ? -24.598 -1.552 6.058 1.00 0.00 27 GLN A CA 15
ATOM 20417 C C . GLN A 1 31 ? -23.535 -2.620 5.824 1.00 0.00 27 GLN A C 15
ATOM 20418 O O . GLN A 1 31 ? -22.519 -2.671 6.514 1.00 0.00 27 GLN A O 15
ATOM 20432 N N . GLN A 1 32 ? -23.783 -3.462 4.829 1.00 0.00 28 GLN A N 15
ATOM 20433 C CA . GLN A 1 32 ? -22.864 -4.517 4.464 1.00 0.00 28 GLN A CA 15
ATOM 20434 C C . GLN A 1 32 ? -21.631 -3.924 3.795 1.00 0.00 28 GLN A C 15
ATOM 20435 O O . GLN A 1 32 ? -20.504 -4.323 4.085 1.00 0.00 28 GLN A O 15
ATOM 20449 N N . ALA A 1 33 ? -21.851 -2.967 2.901 1.00 0.00 29 ALA A N 15
ATOM 20450 C CA . ALA A 1 33 ? -20.752 -2.285 2.248 1.00 0.00 29 ALA A CA 15
ATOM 20451 C C . ALA A 1 33 ? -20.093 -1.303 3.207 1.00 0.00 29 ALA A C 15
ATOM 20452 O O . ALA A 1 33 ? -18.891 -1.394 3.457 1.00 0.00 29 ALA A O 15
ATOM 20459 N N . ALA A 1 34 ? -20.923 -0.419 3.779 1.00 0.00 30 ALA A N 15
ATOM 20460 C CA . ALA A 1 34 ? -20.506 0.590 4.766 1.00 0.00 30 ALA A CA 15
ATOM 20461 C C . ALA A 1 34 ? -21.533 1.712 4.819 1.00 0.00 30 ALA A C 15
ATOM 20462 O O . ALA A 1 34 ? -22.014 2.090 5.888 1.00 0.00 30 ALA A O 15
ATOM 20469 N N . GLY A 1 35 ? -21.879 2.225 3.648 1.00 0.00 31 GLY A N 15
ATOM 20470 C CA . GLY A 1 35 ? -22.804 3.333 3.562 1.00 0.00 31 GLY A CA 15
ATOM 20471 C C . GLY A 1 35 ? -23.262 3.580 2.141 1.00 0.00 31 GLY A C 15
ATOM 20472 O O . GLY A 1 35 ? -22.777 4.491 1.470 1.00 0.00 31 GLY A O 15
ATOM 20476 N N . ARG A 1 36 ? -24.182 2.754 1.668 1.00 0.00 32 ARG A N 15
ATOM 20477 C CA . ARG A 1 36 ? -24.728 2.906 0.327 1.00 0.00 32 ARG A CA 15
ATOM 20478 C C . ARG A 1 36 ? -26.241 3.060 0.365 1.00 0.00 32 ARG A C 15
ATOM 20479 O O . ARG A 1 36 ? -26.960 2.524 -0.479 1.00 0.00 32 ARG A O 15
ATOM 20500 N N . SER A 1 37 ? -26.712 3.797 1.357 1.00 0.00 33 SER A N 15
ATOM 20501 C CA . SER A 1 37 ? -28.111 4.161 1.446 1.00 0.00 33 SER A CA 15
ATOM 20502 C C . SER A 1 37 ? -28.228 5.667 1.285 1.00 0.00 33 SER A C 15
ATOM 20503 O O . SER A 1 37 ? -28.847 6.363 2.092 1.00 0.00 33 SER A O 15
ATOM 20511 N N . ILE A 1 38 ? -27.600 6.151 0.230 1.00 0.00 34 ILE A N 15
ATOM 20512 C CA . ILE A 1 38 ? -27.512 7.570 -0.039 1.00 0.00 34 ILE A CA 15
ATOM 20513 C C . ILE A 1 38 ? -28.675 8.005 -0.917 1.00 0.00 34 ILE A C 15
ATOM 20514 O O . ILE A 1 38 ? -28.850 7.490 -2.023 1.00 0.00 34 ILE A O 15
ATOM 20530 N N . THR A 1 39 ? -29.486 8.916 -0.402 1.00 0.00 35 THR A N 15
ATOM 20531 C CA . THR A 1 39 ? -30.605 9.473 -1.145 1.00 0.00 35 THR A CA 15
ATOM 20532 C C . THR A 1 39 ? -30.108 10.186 -2.401 1.00 0.00 35 THR A C 15
ATOM 20533 O O . THR A 1 39 ? -29.419 11.202 -2.302 1.00 0.00 35 THR A O 15
ATOM 20544 N N . PRO A 1 40 ? -30.417 9.645 -3.596 1.00 0.00 36 PRO A N 15
ATOM 20545 C CA . PRO A 1 40 ? -30.018 10.261 -4.862 1.00 0.00 36 PRO A CA 15
ATOM 20546 C C . PRO A 1 40 ? -30.518 11.694 -4.977 1.00 0.00 36 PRO A C 15
ATOM 20547 O O . PRO A 1 40 ? -31.713 11.938 -5.163 1.00 0.00 36 PRO A O 15
ATOM 20558 N N . SER A 1 41 ? -29.598 12.635 -4.851 1.00 0.00 37 SER A N 15
ATOM 20559 C CA . SER A 1 41 ? -29.930 14.046 -4.932 1.00 0.00 37 SER A CA 15
ATOM 20560 C C . SER A 1 41 ? -29.586 14.564 -6.322 1.00 0.00 37 SER A C 15
ATOM 20561 O O . SER A 1 41 ? -28.484 14.321 -6.823 1.00 0.00 37 SER A O 15
ATOM 20569 N N . GLU A 1 42 ? -30.538 15.260 -6.942 1.00 0.00 38 GLU A N 15
ATOM 20570 C CA . GLU A 1 42 ? -30.386 15.743 -8.311 1.00 0.00 38 GLU A CA 15
ATOM 20571 C C . GLU A 1 42 ? -30.213 14.554 -9.253 1.00 0.00 38 GLU A C 15
ATOM 20572 O O . GLU A 1 42 ? -29.248 14.462 -10.016 1.00 0.00 38 GLU A O 15
ATOM 20584 N N . LEU A 1 43 ? -31.156 13.630 -9.174 1.00 0.00 39 LEU A N 15
ATOM 20585 C CA . LEU A 1 43 ? -31.137 12.440 -10.012 1.00 0.00 39 LEU A CA 15
ATOM 20586 C C . LEU A 1 43 ? -31.915 12.707 -11.296 1.00 0.00 39 LEU A C 15
ATOM 20587 O O . LEU A 1 43 ? -32.772 11.924 -11.704 1.00 0.00 39 LEU A O 15
ATOM 20603 N N . VAL A 1 44 ? -31.611 13.833 -11.918 1.00 0.00 40 VAL A N 15
ATOM 20604 C CA . VAL A 1 44 ? -32.295 14.254 -13.126 1.00 0.00 40 VAL A CA 15
ATOM 20605 C C . VAL A 1 44 ? -31.278 14.547 -14.222 1.00 0.00 40 VAL A C 15
ATOM 20606 O O . VAL A 1 44 ? -30.851 15.687 -14.413 1.00 0.00 40 VAL A O 15
ATOM 20619 N N . SER A 1 45 ? -30.859 13.502 -14.911 1.00 0.00 41 SER A N 15
ATOM 20620 C CA . SER A 1 45 ? -29.901 13.635 -16.001 1.00 0.00 41 SER A CA 15
ATOM 20621 C C . SER A 1 45 ? -30.095 12.515 -17.020 1.00 0.00 41 SER A C 15
ATOM 20622 O O . SER A 1 45 ? -29.332 11.551 -17.051 1.00 0.00 41 SER A O 15
ATOM 20630 N N . PRO A 1 46 ? -31.135 12.618 -17.860 1.00 0.00 42 PRO A N 15
ATOM 20631 C CA . PRO A 1 46 ? -31.441 11.622 -18.879 1.00 0.00 42 PRO A CA 15
ATOM 20632 C C . PRO A 1 46 ? -30.725 11.903 -20.197 1.00 0.00 42 PRO A C 15
ATOM 20633 O O . PRO A 1 46 ? -31.252 11.627 -21.275 1.00 0.00 42 PRO A O 15
ATOM 20644 N N . THR A 1 47 ? -29.528 12.455 -20.108 1.00 0.00 43 THR A N 15
ATOM 20645 C CA . THR A 1 47 ? -28.778 12.834 -21.291 1.00 0.00 43 THR A CA 15
ATOM 20646 C C . THR A 1 47 ? -27.543 11.947 -21.460 1.00 0.00 43 THR A C 15
ATOM 20647 O O . THR A 1 47 ? -26.533 12.148 -20.784 1.00 0.00 43 THR A O 15
ATOM 20658 N N . PRO A 1 48 ? -27.614 10.934 -22.340 1.00 0.00 44 PRO A N 15
ATOM 20659 C CA . PRO A 1 48 ? -26.474 10.063 -22.633 1.00 0.00 44 PRO A CA 15
ATOM 20660 C C . PRO A 1 48 ? -25.385 10.803 -23.407 1.00 0.00 44 PRO A C 15
ATOM 20661 O O . PRO A 1 48 ? -25.553 11.115 -24.588 1.00 0.00 44 PRO A O 15
ATOM 20672 N N . SER A 1 49 ? -24.274 11.086 -22.743 1.00 0.00 45 SER A N 15
ATOM 20673 C CA . SER A 1 49 ? -23.198 11.845 -23.356 1.00 0.00 45 SER A CA 15
ATOM 20674 C C . SER A 1 49 ? -21.868 11.116 -23.203 1.00 0.00 45 SER A C 15
ATOM 20675 O O . SER A 1 49 ? -21.387 10.921 -22.087 1.00 0.00 45 SER A O 15
ATOM 20683 N N . ARG A 1 50 ? -21.283 10.709 -24.324 1.00 0.00 46 ARG A N 15
ATOM 20684 C CA . ARG A 1 50 ? -19.978 10.061 -24.313 1.00 0.00 46 ARG A CA 15
ATOM 20685 C C . ARG A 1 50 ? -19.400 10.012 -25.720 1.00 0.00 46 ARG A C 15
ATOM 20686 O O . ARG A 1 50 ? -18.195 10.169 -25.919 1.00 0.00 46 ARG A O 15
ATOM 20707 N N . ALA A 1 51 ? -20.271 9.798 -26.694 1.00 0.00 47 ALA A N 15
ATOM 20708 C CA . ALA A 1 51 ? -19.863 9.733 -28.089 1.00 0.00 47 ALA A CA 15
ATOM 20709 C C . ALA A 1 51 ? -20.461 10.897 -28.868 1.00 0.00 47 ALA A C 15
ATOM 20710 O O . ALA A 1 51 ? -21.406 10.726 -29.642 1.00 0.00 47 ALA A O 15
ATOM 20717 N N . ASN A 1 52 ? -19.908 12.081 -28.652 1.00 0.00 48 ASN A N 15
ATOM 20718 C CA . ASN A 1 52 ? -20.430 13.301 -29.260 1.00 0.00 48 ASN A CA 15
ATOM 20719 C C . ASN A 1 52 ? -19.551 13.730 -30.428 1.00 0.00 48 ASN A C 15
ATOM 20720 O O . ASN A 1 52 ? -19.334 14.926 -30.648 1.00 0.00 48 ASN A O 15
ATOM 20731 N N . SER A 1 53 ? -19.059 12.745 -31.177 1.00 0.00 49 SER A N 15
ATOM 20732 C CA . SER A 1 53 ? -18.129 12.984 -32.275 1.00 0.00 49 SER A CA 15
ATOM 20733 C C . SER A 1 53 ? -16.846 13.618 -31.748 1.00 0.00 49 SER A C 15
ATOM 20734 O O . SER A 1 53 ? -16.630 14.828 -31.857 1.00 0.00 49 SER A O 15
ATOM 20742 N N . ARG A 1 54 ? -16.006 12.784 -31.158 1.00 0.00 50 ARG A N 15
ATOM 20743 C CA . ARG A 1 54 ? -14.768 13.239 -30.540 1.00 0.00 50 ARG A CA 15
ATOM 20744 C C . ARG A 1 54 ? -13.699 13.490 -31.602 1.00 0.00 50 ARG A C 15
ATOM 20745 O O . ARG A 1 54 ? -13.179 12.549 -32.197 1.00 0.00 50 ARG A O 15
ATOM 20766 N N . ARG A 1 55 ? -13.375 14.758 -31.844 1.00 0.00 51 ARG A N 15
ATOM 20767 C CA . ARG A 1 55 ? -12.322 15.101 -32.796 1.00 0.00 51 ARG A CA 15
ATOM 20768 C C . ARG A 1 55 ? -10.943 14.885 -32.163 1.00 0.00 51 ARG A C 15
ATOM 20769 O O . ARG A 1 55 ? -10.167 15.819 -31.973 1.00 0.00 51 ARG A O 15
ATOM 20790 N N . GLU A 1 56 ? -10.677 13.627 -31.849 1.00 0.00 52 GLU A N 15
ATOM 20791 C CA . GLU A 1 56 ? -9.440 13.176 -31.227 1.00 0.00 52 GLU A CA 15
ATOM 20792 C C . GLU A 1 56 ? -9.409 11.661 -31.325 1.00 0.00 52 GLU A C 15
ATOM 20793 O O . GLU A 1 56 ? -10.111 10.976 -30.587 1.00 0.00 52 GLU A O 15
ATOM 20805 N N . ILE A 1 57 ? -8.599 11.153 -32.244 1.00 0.00 53 ILE A N 15
ATOM 20806 C CA . ILE A 1 57 ? -8.626 9.742 -32.622 1.00 0.00 53 ILE A CA 15
ATOM 20807 C C . ILE A 1 57 ? -8.428 8.824 -31.418 1.00 0.00 53 ILE A C 15
ATOM 20808 O O . ILE A 1 57 ? -9.026 7.751 -31.342 1.00 0.00 53 ILE A O 15
ATOM 20824 N N . GLU A 1 58 ? -7.628 9.271 -30.462 1.00 0.00 54 GLU A N 15
ATOM 20825 C CA . GLU A 1 58 ? -7.305 8.457 -29.293 1.00 0.00 54 GLU A CA 15
ATOM 20826 C C . GLU A 1 58 ? -8.551 8.205 -28.439 1.00 0.00 54 GLU A C 15
ATOM 20827 O O . GLU A 1 58 ? -8.712 7.131 -27.858 1.00 0.00 54 GLU A O 15
ATOM 20839 N N . SER A 1 59 ? -9.438 9.186 -28.378 1.00 0.00 55 SER A N 15
ATOM 20840 C CA . SER A 1 59 ? -10.643 9.067 -27.575 1.00 0.00 55 SER A CA 15
ATOM 20841 C C . SER A 1 59 ? -11.863 8.808 -28.457 1.00 0.00 55 SER A C 15
ATOM 20842 O O . SER A 1 59 ? -12.918 8.399 -27.975 1.00 0.00 55 SER A O 15
ATOM 20850 N N . LEU A 1 60 ? -11.703 9.032 -29.753 1.00 0.00 56 LEU A N 15
ATOM 20851 C CA . LEU A 1 60 ? -12.756 8.735 -30.717 1.00 0.00 56 LEU A CA 15
ATOM 20852 C C . LEU A 1 60 ? -12.983 7.236 -30.781 1.00 0.00 56 LEU A C 15
ATOM 20853 O O . LEU A 1 60 ? -14.120 6.764 -30.788 1.00 0.00 56 LEU A O 15
ATOM 20869 N N . ILE A 1 61 ? -11.894 6.485 -30.795 1.00 0.00 57 ILE A N 15
ATOM 20870 C CA . ILE A 1 61 ? -11.982 5.038 -30.797 1.00 0.00 57 ILE A CA 15
ATOM 20871 C C . ILE A 1 61 ? -12.535 4.570 -29.456 1.00 0.00 57 ILE A C 15
ATOM 20872 O O . ILE A 1 61 ? -13.235 3.566 -29.372 1.00 0.00 57 ILE A O 15
ATOM 20888 N N . ASP A 1 62 ? -12.244 5.341 -28.416 1.00 0.00 58 ASP A N 15
ATOM 20889 C CA . ASP A 1 62 ? -12.745 5.055 -27.074 1.00 0.00 58 ASP A CA 15
ATOM 20890 C C . ASP A 1 62 ? -14.260 5.248 -27.003 1.00 0.00 58 ASP A C 15
ATOM 20891 O O . ASP A 1 62 ? -14.957 4.488 -26.333 1.00 0.00 58 ASP A O 15
ATOM 20900 N N . SER A 1 63 ? -14.765 6.256 -27.702 1.00 0.00 59 SER A N 15
ATOM 20901 C CA . SER A 1 63 ? -16.202 6.517 -27.719 1.00 0.00 59 SER A CA 15
ATOM 20902 C C . SER A 1 63 ? -16.933 5.474 -28.563 1.00 0.00 59 SER A C 15
ATOM 20903 O O . SER A 1 63 ? -18.117 5.207 -28.356 1.00 0.00 59 SER A O 15
ATOM 20911 N N . ILE A 1 64 ? -16.221 4.876 -29.510 1.00 0.00 60 ILE A N 15
ATOM 20912 C CA . ILE A 1 64 ? -16.762 3.772 -30.281 1.00 0.00 60 ILE A CA 15
ATOM 20913 C C . ILE A 1 64 ? -16.680 2.499 -29.447 1.00 0.00 60 ILE A C 15
ATOM 20914 O O . ILE A 1 64 ? -17.542 1.620 -29.521 1.00 0.00 60 ILE A O 15
ATOM 20930 N N . LEU A 1 65 ? -15.652 2.451 -28.609 1.00 0.00 61 LEU A N 15
ATOM 20931 C CA . LEU A 1 65 ? -15.407 1.326 -27.717 1.00 0.00 61 LEU A CA 15
ATOM 20932 C C . LEU A 1 65 ? -16.501 1.221 -26.654 1.00 0.00 61 LEU A C 15
ATOM 20933 O O . LEU A 1 65 ? -16.615 0.213 -25.956 1.00 0.00 61 LEU A O 15
ATOM 20949 N N . SER A 1 66 ? -17.312 2.263 -26.541 1.00 0.00 62 SER A N 15
ATOM 20950 C CA . SER A 1 66 ? -18.379 2.294 -25.556 1.00 0.00 62 SER A CA 15
ATOM 20951 C C . SER A 1 66 ? -19.750 2.418 -26.219 1.00 0.00 62 SER A C 15
ATOM 20952 O O . SER A 1 66 ? -20.729 2.786 -25.569 1.00 0.00 62 SER A O 15
ATOM 20960 N N . SER A 1 67 ? -19.831 2.095 -27.507 1.00 0.00 63 SER A N 15
ATOM 20961 C CA . SER A 1 67 ? -21.101 2.209 -28.218 1.00 0.00 63 SER A CA 15
ATOM 20962 C C . SER A 1 67 ? -21.260 1.150 -29.313 1.00 0.00 63 SER A C 15
ATOM 20963 O O . SER A 1 67 ? -22.365 0.651 -29.540 1.00 0.00 63 SER A O 15
ATOM 20971 N N . SER A 1 68 ? -20.175 0.801 -29.995 1.00 0.00 64 SER A N 15
ATOM 20972 C CA . SER A 1 68 ? -20.262 -0.141 -31.108 1.00 0.00 64 SER A CA 15
ATOM 20973 C C . SER A 1 68 ? -19.116 -1.147 -31.089 1.00 0.00 64 SER A C 15
ATOM 20974 O O . SER A 1 68 ? -18.768 -1.730 -32.116 1.00 0.00 64 SER A O 15
ATOM 20982 N N . ALA A 1 69 ? -18.540 -1.362 -29.919 1.00 0.00 65 ALA A N 15
ATOM 20983 C CA . ALA A 1 69 ? -17.455 -2.316 -29.775 1.00 0.00 65 ALA A CA 15
ATOM 20984 C C . ALA A 1 69 ? -17.901 -3.506 -28.939 1.00 0.00 65 ALA A C 15
ATOM 20985 O O . ALA A 1 69 ? -18.395 -3.336 -27.823 1.00 0.00 65 ALA A O 15
ATOM 20992 N N . GLY A 1 70 ? -17.745 -4.704 -29.483 1.00 0.00 66 GLY A N 15
ATOM 20993 C CA . GLY A 1 70 ? -18.148 -5.899 -28.771 1.00 0.00 66 GLY A CA 15
ATOM 20994 C C . GLY A 1 70 ? -19.005 -6.807 -29.626 1.00 0.00 66 GLY A C 15
ATOM 20995 O O . GLY A 1 70 ? -18.619 -7.938 -29.926 1.00 0.00 66 GLY A O 15
ATOM 20999 N N . ALA A 1 71 ? -20.158 -6.306 -30.042 1.00 0.00 67 ALA A N 15
ATOM 21000 C CA . ALA A 1 71 ? -21.079 -7.085 -30.857 1.00 0.00 67 ALA A CA 15
ATOM 21001 C C . ALA A 1 71 ? -20.859 -6.812 -32.343 1.00 0.00 67 ALA A C 15
ATOM 21002 O O . ALA A 1 71 ? -21.800 -6.863 -33.136 1.00 0.00 67 ALA A O 15
ATOM 21009 N N . ASN A 1 72 ? -19.606 -6.516 -32.707 1.00 0.00 68 ASN A N 15
ATOM 21010 C CA . ASN A 1 72 ? -19.238 -6.238 -34.103 1.00 0.00 68 ASN A CA 15
ATOM 21011 C C . ASN A 1 72 ? -20.083 -5.100 -34.661 1.00 0.00 68 ASN A C 15
ATOM 21012 O O . ASN A 1 72 ? -20.588 -5.188 -35.781 1.00 0.00 68 ASN A O 15
ATOM 21023 N N . SER A 1 73 ? -20.226 -4.038 -33.867 1.00 0.00 69 SER A N 15
ATOM 21024 C CA . SER A 1 73 ? -21.082 -2.906 -34.221 1.00 0.00 69 SER A CA 15
ATOM 21025 C C . SER A 1 73 ? -22.527 -3.376 -34.409 1.00 0.00 69 SER A C 15
ATOM 21026 O O . SER A 1 73 ? -22.982 -3.590 -35.536 1.00 0.00 69 SER A O 15
ATOM 21034 N N . PRO A 1 74 ? -23.271 -3.538 -33.298 1.00 0.00 70 PRO A N 15
ATOM 21035 C CA . PRO A 1 74 ? -24.624 -4.107 -33.329 1.00 0.00 70 PRO A CA 15
ATOM 21036 C C . PRO A 1 74 ? -25.584 -3.272 -34.169 1.00 0.00 70 PRO A C 15
ATOM 21037 O O . PRO A 1 74 ? -25.545 -2.039 -34.145 1.00 0.00 70 PRO A O 15
ATOM 21048 N N . ARG A 1 75 ? -26.455 -3.950 -34.900 1.00 0.00 71 ARG A N 15
ATOM 21049 C CA . ARG A 1 75 ? -27.380 -3.284 -35.799 1.00 0.00 71 ARG A CA 15
ATOM 21050 C C . ARG A 1 75 ? -28.599 -2.788 -35.024 1.00 0.00 71 ARG A C 15
ATOM 21051 O O . ARG A 1 75 ? -29.720 -3.267 -35.209 1.00 0.00 71 ARG A O 15
ATOM 21072 N N . ARG A 1 76 ? -28.362 -1.813 -34.157 1.00 0.00 72 ARG A N 15
ATOM 21073 C CA . ARG A 1 76 ? -29.416 -1.239 -33.328 1.00 0.00 72 ARG A CA 15
ATOM 21074 C C . ARG A 1 76 ? -30.158 -0.150 -34.096 1.00 0.00 72 ARG A C 15
ATOM 21075 O O . ARG A 1 76 ? -30.114 1.031 -33.735 1.00 0.00 72 ARG A O 15
ATOM 21096 N N . GLY A 1 77 ? -30.827 -0.555 -35.161 1.00 0.00 73 GLY A N 15
ATOM 21097 C CA . GLY A 1 77 ? -31.555 0.384 -35.983 1.00 0.00 73 GLY A CA 15
ATOM 21098 C C . GLY A 1 77 ? -31.105 0.346 -37.428 1.00 0.00 73 GLY A C 15
ATOM 21099 O O . GLY A 1 77 ? -30.131 1.006 -37.797 1.00 0.00 73 GLY A O 15
ATOM 21103 N N . SER A 1 78 ? -31.802 -0.427 -38.248 1.00 0.00 74 SER A N 15
ATOM 21104 C CA . SER A 1 78 ? -31.493 -0.505 -39.667 1.00 0.00 74 SER A CA 15
ATOM 21105 C C . SER A 1 78 ? -32.133 0.668 -40.402 1.00 0.00 74 SER A C 15
ATOM 21106 O O . SER A 1 78 ? -33.046 0.493 -41.213 1.00 0.00 74 SER A O 15
ATOM 21114 N N . ARG A 1 79 ? -31.655 1.864 -40.094 1.00 0.00 75 ARG A N 15
ATOM 21115 C CA . ARG A 1 79 ? -32.184 3.090 -40.673 1.00 0.00 75 ARG A CA 15
ATOM 21116 C C . ARG A 1 79 ? -31.245 4.247 -40.354 1.00 0.00 75 ARG A C 15
ATOM 21117 O O . ARG A 1 79 ? -31.345 4.852 -39.290 1.00 0.00 75 ARG A O 15
ATOM 21138 N N . PRO A 1 80 ? -30.294 4.541 -41.248 1.00 0.00 76 PRO A N 15
ATOM 21139 C CA . PRO A 1 80 ? -29.334 5.627 -41.040 1.00 0.00 76 PRO A CA 15
ATOM 21140 C C . PRO A 1 80 ? -29.997 7.003 -41.081 1.00 0.00 76 PRO A C 15
ATOM 21141 O O . PRO A 1 80 ? -30.199 7.583 -42.151 1.00 0.00 76 PRO A O 15
ATOM 21152 N N . ASN A 1 81 ? -30.336 7.514 -39.909 1.00 0.00 77 ASN A N 15
ATOM 21153 C CA . ASN A 1 81 ? -30.955 8.830 -39.798 1.00 0.00 77 ASN A CA 15
ATOM 21154 C C . ASN A 1 81 ? -29.890 9.911 -39.711 1.00 0.00 77 ASN A C 15
ATOM 21155 O O . ASN A 1 81 ? -29.549 10.373 -38.620 1.00 0.00 77 ASN A O 15
ATOM 21166 N N . SER A 1 82 ? -29.360 10.293 -40.869 1.00 0.00 78 SER A N 15
ATOM 21167 C CA . SER A 1 82 ? -28.334 11.327 -40.959 1.00 0.00 78 SER A CA 15
ATOM 21168 C C . SER A 1 82 ? -27.096 10.950 -40.147 1.00 0.00 78 SER A C 15
ATOM 21169 O O . SER A 1 82 ? -26.722 11.635 -39.193 1.00 0.00 78 SER A O 15
ATOM 21177 N N . VAL A 1 83 ? -26.469 9.845 -40.523 1.00 0.00 79 VAL A N 15
ATOM 21178 C CA . VAL A 1 83 ? -25.225 9.423 -39.903 1.00 0.00 79 VAL A CA 15
ATOM 21179 C C . VAL A 1 83 ? -24.058 10.052 -40.654 1.00 0.00 79 VAL A C 15
ATOM 21180 O O . VAL A 1 83 ? -23.379 9.397 -41.448 1.00 0.00 79 VAL A O 15
ATOM 21193 N N . ILE A 1 84 ? -23.853 11.338 -40.417 1.00 0.00 80 ILE A N 15
ATOM 21194 C CA . ILE A 1 84 ? -22.868 12.112 -41.152 1.00 0.00 80 ILE A CA 15
ATOM 21195 C C . ILE A 1 84 ? -21.764 12.600 -40.223 1.00 0.00 80 ILE A C 15
ATOM 21196 O O . ILE A 1 84 ? -21.952 13.558 -39.468 1.00 0.00 80 ILE A O 15
ATOM 21212 N N . SER A 1 85 ? -20.622 11.935 -40.276 1.00 0.00 81 SER A N 15
ATOM 21213 C CA . SER A 1 85 ? -19.492 12.301 -39.436 1.00 0.00 81 SER A CA 15
ATOM 21214 C C . SER A 1 85 ? -18.638 13.379 -40.107 1.00 0.00 81 SER A C 15
ATOM 21215 O O . SER A 1 85 ? -18.307 14.392 -39.486 1.00 0.00 81 SER A O 15
ATOM 21223 N N . THR A 1 86 ? -18.295 13.172 -41.374 1.00 0.00 82 THR A N 15
ATOM 21224 C CA . THR A 1 86 ? -17.484 14.127 -42.116 1.00 0.00 82 THR A CA 15
ATOM 21225 C C . THR A 1 86 ? -17.991 14.274 -43.545 1.00 0.00 82 THR A C 15
ATOM 21226 O O . THR A 1 86 ? -17.210 14.357 -44.495 1.00 0.00 82 THR A O 15
ATOM 21237 N N . GLY A 1 87 ? -19.308 14.286 -43.691 1.00 0.00 83 GLY A N 15
ATOM 21238 C CA . GLY A 1 87 ? -19.911 14.428 -45.001 1.00 0.00 83 GLY A CA 15
ATOM 21239 C C . GLY A 1 87 ? -20.083 13.098 -45.705 1.00 0.00 83 GLY A C 15
ATOM 21240 O O . GLY A 1 87 ? -21.179 12.767 -46.152 1.00 0.00 83 GLY A O 15
ATOM 21244 N N . GLU A 1 88 ? -18.991 12.341 -45.794 1.00 0.00 84 GLU A N 15
ATOM 21245 C CA . GLU A 1 88 ? -18.973 11.053 -46.492 1.00 0.00 84 GLU A CA 15
ATOM 21246 C C . GLU A 1 88 ? -19.447 11.207 -47.933 1.00 0.00 84 GLU A C 15
ATOM 21247 O O . GLU A 1 88 ? -20.108 10.325 -48.487 1.00 0.00 84 GLU A O 15
ATOM 21259 N N . LEU A 1 89 ? -19.115 12.338 -48.527 1.00 0.00 85 LEU A N 15
ATOM 21260 C CA . LEU A 1 89 ? -19.435 12.594 -49.921 1.00 0.00 85 LEU A CA 15
ATOM 21261 C C . LEU A 1 89 ? -18.138 12.803 -50.691 1.00 0.00 85 LEU A C 15
ATOM 21262 O O . LEU A 1 89 ? -18.133 13.073 -51.893 1.00 0.00 85 LEU A O 15
ATOM 21278 N N . SER A 1 90 ? -17.039 12.666 -49.968 1.00 0.00 86 SER A N 15
ATOM 21279 C CA . SER A 1 90 ? -15.710 12.780 -50.538 1.00 0.00 86 SER A CA 15
ATOM 21280 C C . SER A 1 90 ? -14.726 12.050 -49.629 1.00 0.00 86 SER A C 15
ATOM 21281 O O . SER A 1 90 ? -13.602 12.500 -49.400 1.00 0.00 86 SER A O 15
ATOM 21289 N N . THR A 1 91 ? -15.168 10.913 -49.112 1.00 0.00 87 THR A N 15
ATOM 21290 C CA . THR A 1 91 ? -14.381 10.135 -48.170 1.00 0.00 87 THR A CA 15
ATOM 21291 C C . THR A 1 91 ? -14.309 8.675 -48.613 1.00 0.00 87 THR A C 15
ATOM 21292 O O . THR A 1 91 ? -15.122 7.843 -48.195 1.00 0.00 87 THR A O 15
ATOM 21303 N N . ASP A 1 92 ? -13.340 8.389 -49.483 1.00 0.00 88 ASP A N 15
ATOM 21304 C CA . ASP A 1 92 ? -13.098 7.035 -49.994 1.00 0.00 88 ASP A CA 15
ATOM 21305 C C . ASP A 1 92 ? -14.261 6.561 -50.861 1.00 0.00 88 ASP A C 15
ATOM 21306 O O . ASP A 1 92 ? -14.337 6.984 -52.031 1.00 0.00 88 ASP A O 15
ATOM 21316 N N . GLY A 1 1 ? -64.310 -12.014 -6.009 1.00 0.00 -3 GLY A N 16
ATOM 21317 C CA . GLY A 1 1 ? -64.241 -10.993 -7.082 1.00 0.00 -3 GLY A CA 16
ATOM 21318 C C . GLY A 1 1 ? -64.171 -9.585 -6.528 1.00 0.00 -3 GLY A C 16
ATOM 21319 O O . GLY A 1 1 ? -64.907 -8.700 -6.967 1.00 0.00 -3 GLY A O 16
ATOM 21325 N N . ALA A 1 2 ? -63.288 -9.373 -5.563 1.00 0.00 -2 ALA A N 16
ATOM 21326 C CA . ALA A 1 2 ? -63.136 -8.070 -4.941 1.00 0.00 -2 ALA A CA 16
ATOM 21327 C C . ALA A 1 2 ? -62.111 -7.233 -5.692 1.00 0.00 -2 ALA A C 16
ATOM 21328 O O . ALA A 1 2 ? -60.913 -7.516 -5.655 1.00 0.00 -2 ALA A O 16
ATOM 21335 N N . HIS A 1 3 ? -62.588 -6.208 -6.378 1.00 0.00 -1 HIS A N 16
ATOM 21336 C CA . HIS A 1 3 ? -61.724 -5.339 -7.163 1.00 0.00 -1 HIS A CA 16
ATOM 21337 C C . HIS A 1 3 ? -61.354 -4.094 -6.370 1.00 0.00 -1 HIS A C 16
ATOM 21338 O O . HIS A 1 3 ? -60.213 -3.936 -5.953 1.00 0.00 -1 HIS A O 16
ATOM 21353 N N . MET A 1 4 ? -62.327 -3.223 -6.145 1.00 0.00 0 MET A N 16
ATOM 21354 C CA . MET A 1 4 ? -62.086 -1.990 -5.408 1.00 0.00 0 MET A CA 16
ATOM 21355 C C . MET A 1 4 ? -62.701 -2.063 -4.018 1.00 0.00 0 MET A C 16
ATOM 21356 O O . MET A 1 4 ? -63.528 -1.228 -3.642 1.00 0.00 0 MET A O 16
ATOM 21370 N N . MET A 1 5 ? -62.293 -3.074 -3.261 1.00 0.00 1 MET A N 16
ATOM 21371 C CA . MET A 1 5 ? -62.770 -3.251 -1.897 1.00 0.00 1 MET A CA 16
ATOM 21372 C C . MET A 1 5 ? -61.614 -3.593 -0.963 1.00 0.00 1 MET A C 16
ATOM 21373 O O . MET A 1 5 ? -60.450 -3.544 -1.370 1.00 0.00 1 MET A O 16
ATOM 21387 N N . GLN A 1 6 ? -61.949 -3.948 0.273 1.00 0.00 2 GLN A N 16
ATOM 21388 C CA . GLN A 1 6 ? -60.963 -4.215 1.328 1.00 0.00 2 GLN A CA 16
ATOM 21389 C C . GLN A 1 6 ? -59.872 -5.192 0.873 1.00 0.00 2 GLN A C 16
ATOM 21390 O O . GLN A 1 6 ? -58.694 -5.011 1.189 1.00 0.00 2 GLN A O 16
ATOM 21404 N N . ALA A 1 7 ? -60.268 -6.209 0.113 1.00 0.00 3 ALA A N 16
ATOM 21405 C CA . ALA A 1 7 ? -59.347 -7.247 -0.339 1.00 0.00 3 ALA A CA 16
ATOM 21406 C C . ALA A 1 7 ? -58.190 -6.674 -1.155 1.00 0.00 3 ALA A C 16
ATOM 21407 O O . ALA A 1 7 ? -57.063 -7.166 -1.077 1.00 0.00 3 ALA A O 16
ATOM 21414 N N . ARG A 1 8 ? -58.464 -5.625 -1.925 1.00 0.00 4 ARG A N 16
ATOM 21415 C CA . ARG A 1 8 ? -57.436 -5.022 -2.760 1.00 0.00 4 ARG A CA 16
ATOM 21416 C C . ARG A 1 8 ? -56.420 -4.299 -1.897 1.00 0.00 4 ARG A C 16
ATOM 21417 O O . ARG A 1 8 ? -55.248 -4.238 -2.235 1.00 0.00 4 ARG A O 16
ATOM 21438 N N . ARG A 1 9 ? -56.877 -3.761 -0.774 1.00 0.00 5 ARG A N 16
ATOM 21439 C CA . ARG A 1 9 ? -55.992 -3.061 0.145 1.00 0.00 5 ARG A CA 16
ATOM 21440 C C . ARG A 1 9 ? -54.979 -4.037 0.731 1.00 0.00 5 ARG A C 16
ATOM 21441 O O . ARG A 1 9 ? -53.811 -3.698 0.922 1.00 0.00 5 ARG A O 16
ATOM 21462 N N . GLU A 1 10 ? -55.435 -5.254 0.987 1.00 0.00 6 GLU A N 16
ATOM 21463 C CA . GLU A 1 10 ? -54.566 -6.291 1.515 1.00 0.00 6 GLU A CA 16
ATOM 21464 C C . GLU A 1 10 ? -53.512 -6.665 0.472 1.00 0.00 6 GLU A C 16
ATOM 21465 O O . GLU A 1 10 ? -52.313 -6.616 0.745 1.00 0.00 6 GLU A O 16
ATOM 21477 N N . GLU A 1 11 ? -53.965 -7.041 -0.725 1.00 0.00 7 GLU A N 16
ATOM 21478 C CA . GLU A 1 11 ? -53.056 -7.361 -1.827 1.00 0.00 7 GLU A CA 16
ATOM 21479 C C . GLU A 1 11 ? -52.176 -6.161 -2.202 1.00 0.00 7 GLU A C 16
ATOM 21480 O O . GLU A 1 11 ? -51.042 -6.329 -2.647 1.00 0.00 7 GLU A O 16
ATOM 21492 N N . LEU A 1 12 ? -52.687 -4.959 -1.994 1.00 0.00 8 LEU A N 16
ATOM 21493 C CA . LEU A 1 12 ? -51.917 -3.753 -2.265 1.00 0.00 8 LEU A CA 16
ATOM 21494 C C . LEU A 1 12 ? -50.757 -3.658 -1.280 1.00 0.00 8 LEU A C 16
ATOM 21495 O O . LEU A 1 12 ? -49.604 -3.510 -1.675 1.00 0.00 8 LEU A O 16
ATOM 21511 N N . LEU A 1 13 ? -51.081 -3.745 0.001 1.00 0.00 9 LEU A N 16
ATOM 21512 C CA . LEU A 1 13 ? -50.065 -3.819 1.048 1.00 0.00 9 LEU A CA 16
ATOM 21513 C C . LEU A 1 13 ? -49.134 -5.015 0.838 1.00 0.00 9 LEU A C 16
ATOM 21514 O O . LEU A 1 13 ? -47.967 -4.975 1.224 1.00 0.00 9 LEU A O 16
ATOM 21530 N N . ALA A 1 14 ? -49.652 -6.073 0.226 1.00 0.00 10 ALA A N 16
ATOM 21531 C CA . ALA A 1 14 ? -48.835 -7.223 -0.138 1.00 0.00 10 ALA A CA 16
ATOM 21532 C C . ALA A 1 14 ? -47.789 -6.823 -1.173 1.00 0.00 10 ALA A C 16
ATOM 21533 O O . ALA A 1 14 ? -46.624 -7.218 -1.092 1.00 0.00 10 ALA A O 16
ATOM 21540 N N . LYS A 1 15 ? -48.223 -6.029 -2.148 1.00 0.00 11 LYS A N 16
ATOM 21541 C CA . LYS A 1 15 ? -47.334 -5.507 -3.180 1.00 0.00 11 LYS A CA 16
ATOM 21542 C C . LYS A 1 15 ? -46.374 -4.484 -2.584 1.00 0.00 11 LYS A C 16
ATOM 21543 O O . LYS A 1 15 ? -45.205 -4.420 -2.962 1.00 0.00 11 LYS A O 16
ATOM 21562 N N . LYS A 1 16 ? -46.880 -3.691 -1.645 1.00 0.00 12 LYS A N 16
ATOM 21563 C CA . LYS A 1 16 ? -46.077 -2.688 -0.955 1.00 0.00 12 LYS A CA 16
ATOM 21564 C C . LYS A 1 16 ? -44.962 -3.345 -0.140 1.00 0.00 12 LYS A C 16
ATOM 21565 O O . LYS A 1 16 ? -43.883 -2.774 0.031 1.00 0.00 12 LYS A O 16
ATOM 21584 N N . ALA A 1 17 ? -45.226 -4.555 0.343 1.00 0.00 13 ALA A N 16
ATOM 21585 C CA . ALA A 1 17 ? -44.247 -5.309 1.112 1.00 0.00 13 ALA A CA 16
ATOM 21586 C C . ALA A 1 17 ? -42.960 -5.513 0.323 1.00 0.00 13 ALA A C 16
ATOM 21587 O O . ALA A 1 17 ? -41.878 -5.604 0.900 1.00 0.00 13 ALA A O 16
ATOM 21594 N N . ARG A 1 18 ? -43.087 -5.579 -1.000 1.00 0.00 14 ARG A N 16
ATOM 21595 C CA . ARG A 1 18 ? -41.932 -5.727 -1.882 1.00 0.00 14 ARG A CA 16
ATOM 21596 C C . ARG A 1 18 ? -40.985 -4.538 -1.754 1.00 0.00 14 ARG A C 16
ATOM 21597 O O . ARG A 1 18 ? -39.768 -4.707 -1.730 1.00 0.00 14 ARG A O 16
ATOM 21618 N N . LEU A 1 19 ? -41.547 -3.339 -1.658 1.00 0.00 15 LEU A N 16
ATOM 21619 C CA . LEU A 1 19 ? -40.746 -2.133 -1.532 1.00 0.00 15 LEU A CA 16
ATOM 21620 C C . LEU A 1 19 ? -40.037 -2.120 -0.181 1.00 0.00 15 LEU A C 16
ATOM 21621 O O . LEU A 1 19 ? -38.865 -1.750 -0.080 1.00 0.00 15 LEU A O 16
ATOM 21637 N N . ALA A 1 20 ? -40.753 -2.546 0.852 1.00 0.00 16 ALA A N 16
ATOM 21638 C CA . ALA A 1 20 ? -40.180 -2.684 2.179 1.00 0.00 16 ALA A CA 16
ATOM 21639 C C . ALA A 1 20 ? -39.096 -3.761 2.183 1.00 0.00 16 ALA A C 16
ATOM 21640 O O . ALA A 1 20 ? -38.111 -3.671 2.918 1.00 0.00 16 ALA A O 16
ATOM 21647 N N . GLU A 1 21 ? -39.299 -4.776 1.352 1.00 0.00 17 GLU A N 16
ATOM 21648 C CA . GLU A 1 21 ? -38.339 -5.861 1.200 1.00 0.00 17 GLU A CA 16
ATOM 21649 C C . GLU A 1 21 ? -37.040 -5.328 0.597 1.00 0.00 17 GLU A C 16
ATOM 21650 O O . GLU A 1 21 ? -35.950 -5.590 1.110 1.00 0.00 17 GLU A O 16
ATOM 21662 N N . ILE A 1 22 ? -37.171 -4.557 -0.482 1.00 0.00 18 ILE A N 16
ATOM 21663 C CA . ILE A 1 22 ? -36.026 -3.928 -1.125 1.00 0.00 18 ILE A CA 16
ATOM 21664 C C . ILE A 1 22 ? -35.302 -2.997 -0.152 1.00 0.00 18 ILE A C 16
ATOM 21665 O O . ILE A 1 22 ? -34.074 -3.023 -0.056 1.00 0.00 18 ILE A O 16
ATOM 21681 N N . LYS A 1 23 ? -36.074 -2.192 0.577 1.00 0.00 19 LYS A N 16
ATOM 21682 C CA . LYS A 1 23 ? -35.519 -1.271 1.570 1.00 0.00 19 LYS A CA 16
ATOM 21683 C C . LYS A 1 23 ? -34.704 -2.029 2.613 1.00 0.00 19 LYS A C 16
ATOM 21684 O O . LYS A 1 23 ? -33.614 -1.601 2.999 1.00 0.00 19 LYS A O 16
ATOM 21703 N N . ARG A 1 24 ? -35.239 -3.164 3.047 1.00 0.00 20 ARG A N 16
ATOM 21704 C CA . ARG A 1 24 ? -34.589 -3.997 4.045 1.00 0.00 20 ARG A CA 16
ATOM 21705 C C . ARG A 1 24 ? -33.225 -4.453 3.549 1.00 0.00 20 ARG A C 16
ATOM 21706 O O . ARG A 1 24 ? -32.205 -4.241 4.208 1.00 0.00 20 ARG A O 16
ATOM 21727 N N . GLN A 1 25 ? -33.222 -5.069 2.375 1.00 0.00 21 GLN A N 16
ATOM 21728 C CA . GLN A 1 25 ? -32.004 -5.601 1.778 1.00 0.00 21 GLN A CA 16
ATOM 21729 C C . GLN A 1 25 ? -31.022 -4.485 1.437 1.00 0.00 21 GLN A C 16
ATOM 21730 O O . GLN A 1 25 ? -29.811 -4.683 1.475 1.00 0.00 21 GLN A O 16
ATOM 21744 N N . ARG A 1 26 ? -31.555 -3.315 1.105 1.00 0.00 22 ARG A N 16
ATOM 21745 C CA . ARG A 1 26 ? -30.730 -2.170 0.748 1.00 0.00 22 ARG A CA 16
ATOM 21746 C C . ARG A 1 26 ? -29.871 -1.737 1.932 1.00 0.00 22 ARG A C 16
ATOM 21747 O O . ARG A 1 26 ? -28.642 -1.776 1.863 1.00 0.00 22 ARG A O 16
ATOM 21768 N N . GLU A 1 27 ? -30.522 -1.320 3.016 1.00 0.00 23 GLU A N 16
ATOM 21769 C CA . GLU A 1 27 ? -29.820 -0.965 4.240 1.00 0.00 23 GLU A CA 16
ATOM 21770 C C . GLU A 1 27 ? -28.962 -2.119 4.748 1.00 0.00 23 GLU A C 16
ATOM 21771 O O . GLU A 1 27 ? -27.882 -1.897 5.299 1.00 0.00 23 GLU A O 16
ATOM 21783 N N . LEU A 1 28 ? -29.424 -3.353 4.553 1.00 0.00 24 LEU A N 16
ATOM 21784 C CA . LEU A 1 28 ? -28.652 -4.523 4.937 1.00 0.00 24 LEU A CA 16
ATOM 21785 C C . LEU A 1 28 ? -27.357 -4.594 4.141 1.00 0.00 24 LEU A C 16
ATOM 21786 O O . LEU A 1 28 ? -26.294 -4.869 4.690 1.00 0.00 24 LEU A O 16
ATOM 21802 N N . ARG A 1 29 ? -27.457 -4.324 2.846 1.00 0.00 25 ARG A N 16
ATOM 21803 C CA . ARG A 1 29 ? -26.308 -4.345 1.954 1.00 0.00 25 ARG A CA 16
ATOM 21804 C C . ARG A 1 29 ? -25.311 -3.261 2.341 1.00 0.00 25 ARG A C 16
ATOM 21805 O O . ARG A 1 29 ? -24.116 -3.383 2.088 1.00 0.00 25 ARG A O 16
ATOM 21826 N N . ALA A 1 30 ? -25.812 -2.216 2.981 1.00 0.00 26 ALA A N 16
ATOM 21827 C CA . ALA A 1 30 ? -24.962 -1.141 3.461 1.00 0.00 26 ALA A CA 16
ATOM 21828 C C . ALA A 1 30 ? -24.106 -1.649 4.608 1.00 0.00 26 ALA A C 16
ATOM 21829 O O . ALA A 1 30 ? -22.908 -1.385 4.673 1.00 0.00 26 ALA A O 16
ATOM 21836 N N . GLN A 1 31 ? -24.735 -2.408 5.495 1.00 0.00 27 GLN A N 16
ATOM 21837 C CA . GLN A 1 31 ? -24.038 -3.025 6.613 1.00 0.00 27 GLN A CA 16
ATOM 21838 C C . GLN A 1 31 ? -23.144 -4.167 6.125 1.00 0.00 27 GLN A C 16
ATOM 21839 O O . GLN A 1 31 ? -22.150 -4.514 6.763 1.00 0.00 27 GLN A O 16
ATOM 21853 N N . GLN A 1 32 ? -23.496 -4.732 4.976 1.00 0.00 28 GLN A N 16
ATOM 21854 C CA . GLN A 1 32 ? -22.740 -5.835 4.405 1.00 0.00 28 GLN A CA 16
ATOM 21855 C C . GLN A 1 32 ? -21.491 -5.319 3.700 1.00 0.00 28 GLN A C 16
ATOM 21856 O O . GLN A 1 32 ? -20.378 -5.759 3.984 1.00 0.00 28 GLN A O 16
ATOM 21870 N N . ALA A 1 33 ? -21.685 -4.380 2.781 1.00 0.00 29 ALA A N 16
ATOM 21871 C CA . ALA A 1 33 ? -20.587 -3.816 2.012 1.00 0.00 29 ALA A CA 16
ATOM 21872 C C . ALA A 1 33 ? -19.734 -2.886 2.861 1.00 0.00 29 ALA A C 16
ATOM 21873 O O . ALA A 1 33 ? -18.519 -2.793 2.672 1.00 0.00 29 ALA A O 16
ATOM 21880 N N . ALA A 1 34 ? -20.401 -2.193 3.788 1.00 0.00 30 ALA A N 16
ATOM 21881 C CA . ALA A 1 34 ? -19.753 -1.256 4.708 1.00 0.00 30 ALA A CA 16
ATOM 21882 C C . ALA A 1 34 ? -19.274 -0.016 3.965 1.00 0.00 30 ALA A C 16
ATOM 21883 O O . ALA A 1 34 ? -18.327 0.655 4.378 1.00 0.00 30 ALA A O 16
ATOM 21890 N N . GLY A 1 35 ? -19.961 0.284 2.873 1.00 0.00 31 GLY A N 16
ATOM 21891 C CA . GLY A 1 35 ? -19.617 1.420 2.048 1.00 0.00 31 GLY A CA 16
ATOM 21892 C C . GLY A 1 35 ? -20.652 1.651 0.967 1.00 0.00 31 GLY A C 16
ATOM 21893 O O . GLY A 1 35 ? -20.364 1.508 -0.219 1.00 0.00 31 GLY A O 16
ATOM 21897 N N . ARG A 1 36 ? -21.864 1.994 1.387 1.00 0.00 32 ARG A N 16
ATOM 21898 C CA . ARG A 1 36 ? -22.986 2.185 0.468 1.00 0.00 32 ARG A CA 16
ATOM 21899 C C . ARG A 1 36 ? -22.812 3.439 -0.391 1.00 0.00 32 ARG A C 16
ATOM 21900 O O . ARG A 1 36 ? -23.479 3.594 -1.414 1.00 0.00 32 ARG A O 16
ATOM 21921 N N . SER A 1 37 ? -21.920 4.331 0.016 1.00 0.00 33 SER A N 16
ATOM 21922 C CA . SER A 1 37 ? -21.673 5.542 -0.743 1.00 0.00 33 SER A CA 16
ATOM 21923 C C . SER A 1 37 ? -20.190 5.679 -1.077 1.00 0.00 33 SER A C 16
ATOM 21924 O O . SER A 1 37 ? -19.391 6.142 -0.261 1.00 0.00 33 SER A O 16
ATOM 21932 N N . ILE A 1 38 ? -19.828 5.250 -2.276 1.00 0.00 34 ILE A N 16
ATOM 21933 C CA . ILE A 1 38 ? -18.458 5.351 -2.747 1.00 0.00 34 ILE A CA 16
ATOM 21934 C C . ILE A 1 38 ? -18.397 6.297 -3.939 1.00 0.00 34 ILE A C 16
ATOM 21935 O O . ILE A 1 38 ? -18.501 5.878 -5.094 1.00 0.00 34 ILE A O 16
ATOM 21951 N N . THR A 1 39 ? -18.272 7.578 -3.648 1.00 0.00 35 THR A N 16
ATOM 21952 C CA . THR A 1 39 ? -18.202 8.593 -4.682 1.00 0.00 35 THR A CA 16
ATOM 21953 C C . THR A 1 39 ? -16.887 9.363 -4.579 1.00 0.00 35 THR A C 16
ATOM 21954 O O . THR A 1 39 ? -16.774 10.319 -3.808 1.00 0.00 35 THR A O 16
ATOM 21965 N N . PRO A 1 40 ? -15.859 8.929 -5.331 1.00 0.00 36 PRO A N 16
ATOM 21966 C CA . PRO A 1 40 ? -14.541 9.573 -5.326 1.00 0.00 36 PRO A CA 16
ATOM 21967 C C . PRO A 1 40 ? -14.610 11.032 -5.758 1.00 0.00 36 PRO A C 16
ATOM 21968 O O . PRO A 1 40 ? -14.821 11.338 -6.933 1.00 0.00 36 PRO A O 16
ATOM 21979 N N . SER A 1 41 ? -14.434 11.924 -4.797 1.00 0.00 37 SER A N 16
ATOM 21980 C CA . SER A 1 41 ? -14.514 13.350 -5.047 1.00 0.00 37 SER A CA 16
ATOM 21981 C C . SER A 1 41 ? -13.837 14.105 -3.911 1.00 0.00 37 SER A C 16
ATOM 21982 O O . SER A 1 41 ? -14.005 13.760 -2.737 1.00 0.00 37 SER A O 16
ATOM 21990 N N . GLU A 1 42 ? -13.060 15.116 -4.257 1.00 0.00 38 GLU A N 16
ATOM 21991 C CA . GLU A 1 42 ? -12.365 15.910 -3.262 1.00 0.00 38 GLU A CA 16
ATOM 21992 C C . GLU A 1 42 ? -12.779 17.371 -3.386 1.00 0.00 38 GLU A C 16
ATOM 21993 O O . GLU A 1 42 ? -11.947 18.283 -3.387 1.00 0.00 38 GLU A O 16
ATOM 22005 N N . LEU A 1 43 ? -14.076 17.582 -3.499 1.00 0.00 39 LEU A N 16
ATOM 22006 C CA . LEU A 1 43 ? -14.633 18.917 -3.590 1.00 0.00 39 LEU A CA 16
ATOM 22007 C C . LEU A 1 43 ? -15.623 19.111 -2.449 1.00 0.00 39 LEU A C 16
ATOM 22008 O O . LEU A 1 43 ? -16.794 19.428 -2.657 1.00 0.00 39 LEU A O 16
ATOM 22024 N N . VAL A 1 44 ? -15.136 18.899 -1.237 1.00 0.00 40 VAL A N 16
ATOM 22025 C CA . VAL A 1 44 ? -15.969 18.992 -0.053 1.00 0.00 40 VAL A CA 16
ATOM 22026 C C . VAL A 1 44 ? -15.944 20.421 0.472 1.00 0.00 40 VAL A C 16
ATOM 22027 O O . VAL A 1 44 ? -15.271 20.732 1.458 1.00 0.00 40 VAL A O 16
ATOM 22040 N N . SER A 1 45 ? -16.659 21.290 -0.221 1.00 0.00 41 SER A N 16
ATOM 22041 C CA . SER A 1 45 ? -16.691 22.703 0.117 1.00 0.00 41 SER A CA 16
ATOM 22042 C C . SER A 1 45 ? -17.847 23.395 -0.604 1.00 0.00 41 SER A C 16
ATOM 22043 O O . SER A 1 45 ? -17.701 23.843 -1.740 1.00 0.00 41 SER A O 16
ATOM 22051 N N . PRO A 1 46 ? -19.025 23.462 0.032 1.00 0.00 42 PRO A N 16
ATOM 22052 C CA . PRO A 1 46 ? -20.168 24.188 -0.493 1.00 0.00 42 PRO A CA 16
ATOM 22053 C C . PRO A 1 46 ? -20.200 25.619 0.032 1.00 0.00 42 PRO A C 16
ATOM 22054 O O . PRO A 1 46 ? -21.266 26.185 0.280 1.00 0.00 42 PRO A O 16
ATOM 22065 N N . THR A 1 47 ? -19.020 26.190 0.211 1.00 0.00 43 THR A N 16
ATOM 22066 C CA . THR A 1 47 ? -18.888 27.514 0.784 1.00 0.00 43 THR A CA 16
ATOM 22067 C C . THR A 1 47 ? -18.392 28.514 -0.256 1.00 0.00 43 THR A C 16
ATOM 22068 O O . THR A 1 47 ? -17.227 28.468 -0.656 1.00 0.00 43 THR A O 16
ATOM 22079 N N . PRO A 1 48 ? -19.271 29.413 -0.734 1.00 0.00 44 PRO A N 16
ATOM 22080 C CA . PRO A 1 48 ? -18.860 30.513 -1.606 1.00 0.00 44 PRO A CA 16
ATOM 22081 C C . PRO A 1 48 ? -18.081 31.570 -0.827 1.00 0.00 44 PRO A C 16
ATOM 22082 O O . PRO A 1 48 ? -18.589 32.658 -0.547 1.00 0.00 44 PRO A O 16
ATOM 22093 N N . SER A 1 49 ? -16.855 31.215 -0.453 1.00 0.00 45 SER A N 16
ATOM 22094 C CA . SER A 1 49 ? -15.983 32.081 0.327 1.00 0.00 45 SER A CA 16
ATOM 22095 C C . SER A 1 49 ? -15.760 33.415 -0.374 1.00 0.00 45 SER A C 16
ATOM 22096 O O . SER A 1 49 ? -14.988 33.497 -1.333 1.00 0.00 45 SER A O 16
ATOM 22104 N N . ARG A 1 50 ? -16.461 34.442 0.106 1.00 0.00 46 ARG A N 16
ATOM 22105 C CA . ARG A 1 50 ? -16.330 35.796 -0.418 1.00 0.00 46 ARG A CA 16
ATOM 22106 C C . ARG A 1 50 ? -16.724 35.844 -1.892 1.00 0.00 46 ARG A C 16
ATOM 22107 O O . ARG A 1 50 ? -15.869 35.865 -2.781 1.00 0.00 46 ARG A O 16
ATOM 22128 N N . ALA A 1 51 ? -18.026 35.855 -2.145 1.00 0.00 47 ALA A N 16
ATOM 22129 C CA . ALA A 1 51 ? -18.543 35.896 -3.504 1.00 0.00 47 ALA A CA 16
ATOM 22130 C C . ALA A 1 51 ? -18.464 37.312 -4.066 1.00 0.00 47 ALA A C 16
ATOM 22131 O O . ALA A 1 51 ? -19.465 38.031 -4.135 1.00 0.00 47 ALA A O 16
ATOM 22138 N N . ASN A 1 52 ? -17.266 37.709 -4.463 1.00 0.00 48 ASN A N 16
ATOM 22139 C CA . ASN A 1 52 ? -17.034 39.049 -4.980 1.00 0.00 48 ASN A CA 16
ATOM 22140 C C . ASN A 1 52 ? -16.615 38.968 -6.441 1.00 0.00 48 ASN A C 16
ATOM 22141 O O . ASN A 1 52 ? -16.025 37.971 -6.857 1.00 0.00 48 ASN A O 16
ATOM 22152 N N . SER A 1 53 ? -16.926 40.009 -7.213 1.00 0.00 49 SER A N 16
ATOM 22153 C CA . SER A 1 53 ? -16.616 40.039 -8.639 1.00 0.00 49 SER A CA 16
ATOM 22154 C C . SER A 1 53 ? -17.300 38.876 -9.352 1.00 0.00 49 SER A C 16
ATOM 22155 O O . SER A 1 53 ? -16.659 37.902 -9.750 1.00 0.00 49 SER A O 16
ATOM 22163 N N . ARG A 1 54 ? -18.611 38.977 -9.490 1.00 0.00 50 ARG A N 16
ATOM 22164 C CA . ARG A 1 54 ? -19.400 37.929 -10.116 1.00 0.00 50 ARG A CA 16
ATOM 22165 C C . ARG A 1 54 ? -20.208 38.508 -11.270 1.00 0.00 50 ARG A C 16
ATOM 22166 O O . ARG A 1 54 ? -21.360 38.899 -11.089 1.00 0.00 50 ARG A O 16
ATOM 22187 N N . ARG A 1 55 ? -19.582 38.582 -12.443 1.00 0.00 51 ARG A N 16
ATOM 22188 C CA . ARG A 1 55 ? -20.226 39.103 -13.648 1.00 0.00 51 ARG A CA 16
ATOM 22189 C C . ARG A 1 55 ? -20.690 40.548 -13.432 1.00 0.00 51 ARG A C 16
ATOM 22190 O O . ARG A 1 55 ? -21.756 40.946 -13.903 1.00 0.00 51 ARG A O 16
ATOM 22211 N N . GLU A 1 56 ? -19.878 41.319 -12.710 1.00 0.00 52 GLU A N 16
ATOM 22212 C CA . GLU A 1 56 ? -20.203 42.709 -12.390 1.00 0.00 52 GLU A CA 16
ATOM 22213 C C . GLU A 1 56 ? -21.485 42.782 -11.563 1.00 0.00 52 GLU A C 16
ATOM 22214 O O . GLU A 1 56 ? -22.566 43.060 -12.086 1.00 0.00 52 GLU A O 16
ATOM 22226 N N . ILE A 1 57 ? -21.345 42.550 -10.265 1.00 0.00 53 ILE A N 16
ATOM 22227 C CA . ILE A 1 57 ? -22.480 42.529 -9.348 1.00 0.00 53 ILE A CA 16
ATOM 22228 C C . ILE A 1 57 ? -23.160 43.893 -9.307 1.00 0.00 53 ILE A C 16
ATOM 22229 O O . ILE A 1 57 ? -24.362 44.007 -9.050 1.00 0.00 53 ILE A O 16
ATOM 22245 N N . GLU A 1 58 ? -22.381 44.916 -9.615 1.00 0.00 54 GLU A N 16
ATOM 22246 C CA . GLU A 1 58 ? -22.858 46.294 -9.613 1.00 0.00 54 GLU A CA 16
ATOM 22247 C C . GLU A 1 58 ? -23.891 46.531 -10.716 1.00 0.00 54 GLU A C 16
ATOM 22248 O O . GLU A 1 58 ? -24.534 47.577 -10.748 1.00 0.00 54 GLU A O 16
ATOM 22260 N N . SER A 1 59 ? -24.039 45.574 -11.624 1.00 0.00 55 SER A N 16
ATOM 22261 C CA . SER A 1 59 ? -24.988 45.715 -12.722 1.00 0.00 55 SER A CA 16
ATOM 22262 C C . SER A 1 59 ? -25.866 44.472 -12.871 1.00 0.00 55 SER A C 16
ATOM 22263 O O . SER A 1 59 ? -26.388 44.192 -13.952 1.00 0.00 55 SER A O 16
ATOM 22271 N N . LEU A 1 60 ? -26.041 43.735 -11.784 1.00 0.00 56 LEU A N 16
ATOM 22272 C CA . LEU A 1 60 ? -26.837 42.510 -11.819 1.00 0.00 56 LEU A CA 16
ATOM 22273 C C . LEU A 1 60 ? -28.284 42.763 -11.411 1.00 0.00 56 LEU A C 16
ATOM 22274 O O . LEU A 1 60 ? -29.205 42.148 -11.949 1.00 0.00 56 LEU A O 16
ATOM 22290 N N . ILE A 1 61 ? -28.483 43.679 -10.476 1.00 0.00 57 ILE A N 16
ATOM 22291 C CA . ILE A 1 61 ? -29.798 43.896 -9.884 1.00 0.00 57 ILE A CA 16
ATOM 22292 C C . ILE A 1 61 ? -30.607 44.915 -10.686 1.00 0.00 57 ILE A C 16
ATOM 22293 O O . ILE A 1 61 ? -31.834 44.956 -10.600 1.00 0.00 57 ILE A O 16
ATOM 22309 N N . ASP A 1 62 ? -29.922 45.704 -11.498 1.00 0.00 58 ASP A N 16
ATOM 22310 C CA . ASP A 1 62 ? -30.570 46.766 -12.266 1.00 0.00 58 ASP A CA 16
ATOM 22311 C C . ASP A 1 62 ? -31.555 46.197 -13.281 1.00 0.00 58 ASP A C 16
ATOM 22312 O O . ASP A 1 62 ? -32.592 46.796 -13.569 1.00 0.00 58 ASP A O 16
ATOM 22321 N N . SER A 1 63 ? -31.229 45.034 -13.817 1.00 0.00 59 SER A N 16
ATOM 22322 C CA . SER A 1 63 ? -32.106 44.359 -14.761 1.00 0.00 59 SER A CA 16
ATOM 22323 C C . SER A 1 63 ? -33.260 43.686 -14.024 1.00 0.00 59 SER A C 16
ATOM 22324 O O . SER A 1 63 ? -34.351 43.524 -14.567 1.00 0.00 59 SER A O 16
ATOM 22332 N N . ILE A 1 64 ? -33.017 43.327 -12.770 1.00 0.00 60 ILE A N 16
ATOM 22333 C CA . ILE A 1 64 ? -34.035 42.727 -11.925 1.00 0.00 60 ILE A CA 16
ATOM 22334 C C . ILE A 1 64 ? -35.003 43.806 -11.446 1.00 0.00 60 ILE A C 16
ATOM 22335 O O . ILE A 1 64 ? -36.162 43.540 -11.124 1.00 0.00 60 ILE A O 16
ATOM 22351 N N . LEU A 1 65 ? -34.504 45.034 -11.411 1.00 0.00 61 LEU A N 16
ATOM 22352 C CA . LEU A 1 65 ? -35.314 46.194 -11.074 1.00 0.00 61 LEU A CA 16
ATOM 22353 C C . LEU A 1 65 ? -36.120 46.634 -12.294 1.00 0.00 61 LEU A C 16
ATOM 22354 O O . LEU A 1 65 ? -36.956 47.533 -12.215 1.00 0.00 61 LEU A O 16
ATOM 22370 N N . SER A 1 66 ? -35.843 45.984 -13.423 1.00 0.00 62 SER A N 16
ATOM 22371 C CA . SER A 1 66 ? -36.532 46.244 -14.683 1.00 0.00 62 SER A CA 16
ATOM 22372 C C . SER A 1 66 ? -36.226 47.643 -15.223 1.00 0.00 62 SER A C 16
ATOM 22373 O O . SER A 1 66 ? -36.870 48.111 -16.163 1.00 0.00 62 SER A O 16
ATOM 22381 N N . SER A 1 67 ? -35.223 48.297 -14.648 1.00 0.00 63 SER A N 16
ATOM 22382 C CA . SER A 1 67 ? -34.806 49.609 -15.121 1.00 0.00 63 SER A CA 16
ATOM 22383 C C . SER A 1 67 ? -33.801 49.441 -16.253 1.00 0.00 63 SER A C 16
ATOM 22384 O O . SER A 1 67 ? -33.819 50.180 -17.236 1.00 0.00 63 SER A O 16
ATOM 22392 N N . SER A 1 68 ? -32.942 48.440 -16.116 1.00 0.00 64 SER A N 16
ATOM 22393 C CA . SER A 1 68 ? -31.970 48.117 -17.149 1.00 0.00 64 SER A CA 16
ATOM 22394 C C . SER A 1 68 ? -32.405 46.857 -17.889 1.00 0.00 64 SER A C 16
ATOM 22395 O O . SER A 1 68 ? -31.637 45.908 -18.041 1.00 0.00 64 SER A O 16
ATOM 22403 N N . ALA A 1 69 ? -33.652 46.853 -18.329 1.00 0.00 65 ALA A N 16
ATOM 22404 C CA . ALA A 1 69 ? -34.220 45.705 -19.008 1.00 0.00 65 ALA A CA 16
ATOM 22405 C C . ALA A 1 69 ? -35.240 46.149 -20.048 1.00 0.00 65 ALA A C 16
ATOM 22406 O O . ALA A 1 69 ? -36.282 46.709 -19.702 1.00 0.00 65 ALA A O 16
ATOM 22413 N N . GLY A 1 70 ? -34.932 45.919 -21.315 1.00 0.00 66 GLY A N 16
ATOM 22414 C CA . GLY A 1 70 ? -35.856 46.261 -22.371 1.00 0.00 66 GLY A CA 16
ATOM 22415 C C . GLY A 1 70 ? -35.157 46.457 -23.700 1.00 0.00 66 GLY A C 16
ATOM 22416 O O . GLY A 1 70 ? -34.139 47.142 -23.771 1.00 0.00 66 GLY A O 16
ATOM 22420 N N . ALA A 1 71 ? -35.699 45.857 -24.750 1.00 0.00 67 ALA A N 16
ATOM 22421 C CA . ALA A 1 71 ? -35.134 45.988 -26.087 1.00 0.00 67 ALA A CA 16
ATOM 22422 C C . ALA A 1 71 ? -35.892 47.044 -26.887 1.00 0.00 67 ALA A C 16
ATOM 22423 O O . ALA A 1 71 ? -36.108 46.901 -28.093 1.00 0.00 67 ALA A O 16
ATOM 22430 N N . ASN A 1 72 ? -36.304 48.098 -26.197 1.00 0.00 68 ASN A N 16
ATOM 22431 C CA . ASN A 1 72 ? -37.022 49.204 -26.828 1.00 0.00 68 ASN A CA 16
ATOM 22432 C C . ASN A 1 72 ? -36.490 50.524 -26.299 1.00 0.00 68 ASN A C 16
ATOM 22433 O O . ASN A 1 72 ? -35.815 51.263 -27.013 1.00 0.00 68 ASN A O 16
ATOM 22444 N N . SER A 1 73 ? -36.774 50.804 -25.036 1.00 0.00 69 SER A N 16
ATOM 22445 C CA . SER A 1 73 ? -36.277 52.004 -24.386 1.00 0.00 69 SER A CA 16
ATOM 22446 C C . SER A 1 73 ? -36.353 51.862 -22.867 1.00 0.00 69 SER A C 16
ATOM 22447 O O . SER A 1 73 ? -37.294 52.345 -22.234 1.00 0.00 69 SER A O 16
ATOM 22455 N N . PRO A 1 74 ? -35.372 51.173 -22.259 1.00 0.00 70 PRO A N 16
ATOM 22456 C CA . PRO A 1 74 ? -35.315 51.020 -20.807 1.00 0.00 70 PRO A CA 16
ATOM 22457 C C . PRO A 1 74 ? -34.872 52.314 -20.138 1.00 0.00 70 PRO A C 16
ATOM 22458 O O . PRO A 1 74 ? -34.356 53.220 -20.798 1.00 0.00 70 PRO A O 16
ATOM 22469 N N . ARG A 1 75 ? -35.057 52.398 -18.830 1.00 0.00 71 ARG A N 16
ATOM 22470 C CA . ARG A 1 75 ? -34.763 53.624 -18.101 1.00 0.00 71 ARG A CA 16
ATOM 22471 C C . ARG A 1 75 ? -33.269 53.712 -17.782 1.00 0.00 71 ARG A C 16
ATOM 22472 O O . ARG A 1 75 ? -32.864 53.847 -16.625 1.00 0.00 71 ARG A O 16
ATOM 22493 N N . ARG A 1 76 ? -32.465 53.616 -18.833 1.00 0.00 72 ARG A N 16
ATOM 22494 C CA . ARG A 1 76 ? -31.016 53.730 -18.737 1.00 0.00 72 ARG A CA 16
ATOM 22495 C C . ARG A 1 76 ? -30.484 54.454 -19.966 1.00 0.00 72 ARG A C 16
ATOM 22496 O O . ARG A 1 76 ? -29.333 54.272 -20.367 1.00 0.00 72 ARG A O 16
ATOM 22517 N N . GLY A 1 77 ? -31.334 55.279 -20.558 1.00 0.00 73 GLY A N 16
ATOM 22518 C CA . GLY A 1 77 ? -30.974 55.973 -21.780 1.00 0.00 73 GLY A CA 16
ATOM 22519 C C . GLY A 1 77 ? -32.181 56.579 -22.465 1.00 0.00 73 GLY A C 16
ATOM 22520 O O . GLY A 1 77 ? -32.735 55.992 -23.395 1.00 0.00 73 GLY A O 16
ATOM 22524 N N . SER A 1 78 ? -32.593 57.751 -22.002 1.00 0.00 74 SER A N 16
ATOM 22525 C CA . SER A 1 78 ? -33.760 58.425 -22.547 1.00 0.00 74 SER A CA 16
ATOM 22526 C C . SER A 1 78 ? -33.606 59.934 -22.372 1.00 0.00 74 SER A C 16
ATOM 22527 O O . SER A 1 78 ? -34.264 60.546 -21.528 1.00 0.00 74 SER A O 16
ATOM 22535 N N . ARG A 1 79 ? -32.725 60.524 -23.171 1.00 0.00 75 ARG A N 16
ATOM 22536 C CA . ARG A 1 79 ? -32.397 61.937 -23.042 1.00 0.00 75 ARG A CA 16
ATOM 22537 C C . ARG A 1 79 ? -31.605 62.408 -24.259 1.00 0.00 75 ARG A C 16
ATOM 22538 O O . ARG A 1 79 ? -30.705 61.703 -24.720 1.00 0.00 75 ARG A O 16
ATOM 22559 N N . PRO A 1 80 ? -31.944 63.585 -24.817 1.00 0.00 76 PRO A N 16
ATOM 22560 C CA . PRO A 1 80 ? -31.179 64.184 -25.912 1.00 0.00 76 PRO A CA 16
ATOM 22561 C C . PRO A 1 80 ? -29.789 64.609 -25.448 1.00 0.00 76 PRO A C 16
ATOM 22562 O O . PRO A 1 80 ? -29.604 65.704 -24.914 1.00 0.00 76 PRO A O 16
ATOM 22573 N N . ASN A 1 81 ? -28.815 63.734 -25.649 1.00 0.00 77 ASN A N 16
ATOM 22574 C CA . ASN A 1 81 ? -27.453 63.988 -25.195 1.00 0.00 77 ASN A CA 16
ATOM 22575 C C . ASN A 1 81 ? -26.496 64.067 -26.383 1.00 0.00 77 ASN A C 16
ATOM 22576 O O . ASN A 1 81 ? -25.838 63.086 -26.731 1.00 0.00 77 ASN A O 16
ATOM 22587 N N . SER A 1 82 ? -26.454 65.241 -27.014 1.00 0.00 78 SER A N 16
ATOM 22588 C CA . SER A 1 82 ? -25.539 65.514 -28.125 1.00 0.00 78 SER A CA 16
ATOM 22589 C C . SER A 1 82 ? -25.781 64.582 -29.314 1.00 0.00 78 SER A C 16
ATOM 22590 O O . SER A 1 82 ? -24.842 64.159 -29.992 1.00 0.00 78 SER A O 16
ATOM 22598 N N . VAL A 1 83 ? -27.044 64.270 -29.568 1.00 0.00 79 VAL A N 16
ATOM 22599 C CA . VAL A 1 83 ? -27.421 63.471 -30.727 1.00 0.00 79 VAL A CA 16
ATOM 22600 C C . VAL A 1 83 ? -28.502 64.210 -31.510 1.00 0.00 79 VAL A C 16
ATOM 22601 O O . VAL A 1 83 ? -29.620 63.724 -31.693 1.00 0.00 79 VAL A O 16
ATOM 22614 N N . ILE A 1 84 ? -28.163 65.411 -31.938 1.00 0.00 80 ILE A N 16
ATOM 22615 C CA . ILE A 1 84 ? -29.091 66.256 -32.664 1.00 0.00 80 ILE A CA 16
ATOM 22616 C C . ILE A 1 84 ? -28.749 66.245 -34.147 1.00 0.00 80 ILE A C 16
ATOM 22617 O O . ILE A 1 84 ? -27.984 67.081 -34.630 1.00 0.00 80 ILE A O 16
ATOM 22633 N N . SER A 1 85 ? -29.293 65.275 -34.860 1.00 0.00 81 SER A N 16
ATOM 22634 C CA . SER A 1 85 ? -29.051 65.161 -36.291 1.00 0.00 81 SER A CA 16
ATOM 22635 C C . SER A 1 85 ? -29.915 66.155 -37.071 1.00 0.00 81 SER A C 16
ATOM 22636 O O . SER A 1 85 ? -29.595 66.509 -38.208 1.00 0.00 81 SER A O 16
ATOM 22644 N N . THR A 1 86 ? -31.002 66.609 -36.454 1.00 0.00 82 THR A N 16
ATOM 22645 C CA . THR A 1 86 ? -31.899 67.567 -37.077 1.00 0.00 82 THR A CA 16
ATOM 22646 C C . THR A 1 86 ? -32.977 67.973 -36.078 1.00 0.00 82 THR A C 16
ATOM 22647 O O . THR A 1 86 ? -33.096 67.373 -35.009 1.00 0.00 82 THR A O 16
ATOM 22658 N N . GLY A 1 87 ? -33.744 68.995 -36.414 1.00 0.00 83 GLY A N 16
ATOM 22659 C CA . GLY A 1 87 ? -34.812 69.433 -35.539 1.00 0.00 83 GLY A CA 16
ATOM 22660 C C . GLY A 1 87 ? -34.573 70.822 -34.993 1.00 0.00 83 GLY A C 16
ATOM 22661 O O . GLY A 1 87 ? -35.516 71.535 -34.655 1.00 0.00 83 GLY A O 16
ATOM 22665 N N . GLU A 1 88 ? -33.309 71.207 -34.912 1.00 0.00 84 GLU A N 16
ATOM 22666 C CA . GLU A 1 88 ? -32.940 72.519 -34.410 1.00 0.00 84 GLU A CA 16
ATOM 22667 C C . GLU A 1 88 ? -31.647 72.979 -35.071 1.00 0.00 84 GLU A C 16
ATOM 22668 O O . GLU A 1 88 ? -30.556 72.795 -34.531 1.00 0.00 84 GLU A O 16
ATOM 22680 N N . LEU A 1 89 ? -31.782 73.541 -36.261 1.00 0.00 85 LEU A N 16
ATOM 22681 C CA . LEU A 1 89 ? -30.642 74.063 -37.000 1.00 0.00 85 LEU A CA 16
ATOM 22682 C C . LEU A 1 89 ? -31.097 75.238 -37.859 1.00 0.00 85 LEU A C 16
ATOM 22683 O O . LEU A 1 89 ? -31.093 75.171 -39.088 1.00 0.00 85 LEU A O 16
ATOM 22699 N N . SER A 1 90 ? -31.510 76.305 -37.201 1.00 0.00 86 SER A N 16
ATOM 22700 C CA . SER A 1 90 ? -31.972 77.497 -37.890 1.00 0.00 86 SER A CA 16
ATOM 22701 C C . SER A 1 90 ? -31.369 78.737 -37.242 1.00 0.00 86 SER A C 16
ATOM 22702 O O . SER A 1 90 ? -32.077 79.687 -36.909 1.00 0.00 86 SER A O 16
ATOM 22710 N N . THR A 1 91 ? -30.053 78.694 -37.051 1.00 0.00 87 THR A N 16
ATOM 22711 C CA . THR A 1 91 ? -29.306 79.805 -36.464 1.00 0.00 87 THR A CA 16
ATOM 22712 C C . THR A 1 91 ? -29.599 79.931 -34.969 1.00 0.00 87 THR A C 16
ATOM 22713 O O . THR A 1 91 ? -30.507 80.653 -34.552 1.00 0.00 87 THR A O 16
ATOM 22724 N N . ASP A 1 92 ? -28.824 79.214 -34.168 1.00 0.00 88 ASP A N 16
ATOM 22725 C CA . ASP A 1 92 ? -28.990 79.236 -32.721 1.00 0.00 88 ASP A CA 16
ATOM 22726 C C . ASP A 1 92 ? -27.658 79.550 -32.054 1.00 0.00 88 ASP A C 16
ATOM 22727 O O . ASP A 1 92 ? -26.645 78.915 -32.403 1.00 0.00 88 ASP A O 16
ATOM 22737 N N . GLY A 1 1 ? -70.235 0.108 -10.492 1.00 0.00 -3 GLY A N 17
ATOM 22738 C CA . GLY A 1 1 ? -68.848 -0.246 -10.868 1.00 0.00 -3 GLY A CA 17
ATOM 22739 C C . GLY A 1 1 ? -67.903 -0.132 -9.695 1.00 0.00 -3 GLY A C 17
ATOM 22740 O O . GLY A 1 1 ? -68.088 0.719 -8.824 1.00 0.00 -3 GLY A O 17
ATOM 22746 N N . ALA A 1 2 ? -66.891 -0.986 -9.668 1.00 0.00 -2 ALA A N 17
ATOM 22747 C CA . ALA A 1 2 ? -65.923 -0.986 -8.585 1.00 0.00 -2 ALA A CA 17
ATOM 22748 C C . ALA A 1 2 ? -64.893 0.121 -8.781 1.00 0.00 -2 ALA A C 17
ATOM 22749 O O . ALA A 1 2 ? -63.953 -0.017 -9.566 1.00 0.00 -2 ALA A O 17
ATOM 22756 N N . HIS A 1 3 ? -65.081 1.228 -8.077 1.00 0.00 -1 HIS A N 17
ATOM 22757 C CA . HIS A 1 3 ? -64.159 2.356 -8.170 1.00 0.00 -1 HIS A CA 17
ATOM 22758 C C . HIS A 1 3 ? -62.994 2.172 -7.211 1.00 0.00 -1 HIS A C 17
ATOM 22759 O O . HIS A 1 3 ? -61.947 2.801 -7.359 1.00 0.00 -1 HIS A O 17
ATOM 22774 N N . MET A 1 4 ? -63.177 1.307 -6.228 1.00 0.00 0 MET A N 17
ATOM 22775 C CA . MET A 1 4 ? -62.146 1.067 -5.233 1.00 0.00 0 MET A CA 17
ATOM 22776 C C . MET A 1 4 ? -61.630 -0.361 -5.326 1.00 0.00 0 MET A C 17
ATOM 22777 O O . MET A 1 4 ? -60.432 -0.579 -5.512 1.00 0.00 0 MET A O 17
ATOM 22791 N N . MET A 1 5 ? -62.545 -1.321 -5.217 1.00 0.00 1 MET A N 17
ATOM 22792 C CA . MET A 1 5 ? -62.199 -2.740 -5.219 1.00 0.00 1 MET A CA 17
ATOM 22793 C C . MET A 1 5 ? -61.177 -3.033 -4.121 1.00 0.00 1 MET A C 17
ATOM 22794 O O . MET A 1 5 ? -59.980 -3.204 -4.383 1.00 0.00 1 MET A O 17
ATOM 22808 N N . GLN A 1 6 ? -61.668 -3.093 -2.890 1.00 0.00 2 GLN A N 17
ATOM 22809 C CA . GLN A 1 6 ? -60.815 -3.275 -1.719 1.00 0.00 2 GLN A CA 17
ATOM 22810 C C . GLN A 1 6 ? -60.100 -4.626 -1.772 1.00 0.00 2 GLN A C 17
ATOM 22811 O O . GLN A 1 6 ? -59.048 -4.806 -1.155 1.00 0.00 2 GLN A O 17
ATOM 22825 N N . ALA A 1 7 ? -60.669 -5.562 -2.527 1.00 0.00 3 ALA A N 17
ATOM 22826 C CA . ALA A 1 7 ? -60.055 -6.870 -2.726 1.00 0.00 3 ALA A CA 17
ATOM 22827 C C . ALA A 1 7 ? -58.681 -6.736 -3.375 1.00 0.00 3 ALA A C 17
ATOM 22828 O O . ALA A 1 7 ? -57.720 -7.388 -2.964 1.00 0.00 3 ALA A O 17
ATOM 22835 N N . ARG A 1 8 ? -58.593 -5.876 -4.384 1.00 0.00 4 ARG A N 17
ATOM 22836 C CA . ARG A 1 8 ? -57.337 -5.646 -5.083 1.00 0.00 4 ARG A CA 17
ATOM 22837 C C . ARG A 1 8 ? -56.392 -4.838 -4.209 1.00 0.00 4 ARG A C 17
ATOM 22838 O O . ARG A 1 8 ? -55.184 -5.077 -4.196 1.00 0.00 4 ARG A O 17
ATOM 22859 N N . ARG A 1 9 ? -56.948 -3.891 -3.456 1.00 0.00 5 ARG A N 17
ATOM 22860 C CA . ARG A 1 9 ? -56.151 -3.021 -2.606 1.00 0.00 5 ARG A CA 17
ATOM 22861 C C . ARG A 1 9 ? -55.508 -3.821 -1.477 1.00 0.00 5 ARG A C 17
ATOM 22862 O O . ARG A 1 9 ? -54.485 -3.419 -0.920 1.00 0.00 5 ARG A O 17
ATOM 22883 N N . GLU A 1 10 ? -56.099 -4.966 -1.168 1.00 0.00 6 GLU A N 17
ATOM 22884 C CA . GLU A 1 10 ? -55.570 -5.845 -0.139 1.00 0.00 6 GLU A CA 17
ATOM 22885 C C . GLU A 1 10 ? -54.185 -6.330 -0.547 1.00 0.00 6 GLU A C 17
ATOM 22886 O O . GLU A 1 10 ? -53.216 -6.186 0.205 1.00 0.00 6 GLU A O 17
ATOM 22898 N N . GLU A 1 11 ? -54.088 -6.870 -1.757 1.00 0.00 7 GLU A N 17
ATOM 22899 C CA . GLU A 1 11 ? -52.824 -7.354 -2.287 1.00 0.00 7 GLU A CA 17
ATOM 22900 C C . GLU A 1 11 ? -51.883 -6.190 -2.576 1.00 0.00 7 GLU A C 17
ATOM 22901 O O . GLU A 1 11 ? -50.670 -6.328 -2.476 1.00 0.00 7 GLU A O 17
ATOM 22913 N N . LEU A 1 12 ? -52.448 -5.039 -2.922 1.00 0.00 8 LEU A N 17
ATOM 22914 C CA . LEU A 1 12 ? -51.647 -3.869 -3.249 1.00 0.00 8 LEU A CA 17
ATOM 22915 C C . LEU A 1 12 ? -50.908 -3.346 -2.024 1.00 0.00 8 LEU A C 17
ATOM 22916 O O . LEU A 1 12 ? -49.713 -3.078 -2.089 1.00 0.00 8 LEU A O 17
ATOM 22932 N N . LEU A 1 13 ? -51.614 -3.213 -0.907 1.00 0.00 9 LEU A N 17
ATOM 22933 C CA . LEU A 1 13 ? -50.982 -2.782 0.335 1.00 0.00 9 LEU A CA 17
ATOM 22934 C C . LEU A 1 13 ? -50.014 -3.841 0.836 1.00 0.00 9 LEU A C 17
ATOM 22935 O O . LEU A 1 13 ? -48.969 -3.522 1.406 1.00 0.00 9 LEU A O 17
ATOM 22951 N N . ALA A 1 14 ? -50.366 -5.101 0.619 1.00 0.00 10 ALA A N 17
ATOM 22952 C CA . ALA A 1 14 ? -49.471 -6.204 0.922 1.00 0.00 10 ALA A CA 17
ATOM 22953 C C . ALA A 1 14 ? -48.205 -6.093 0.082 1.00 0.00 10 ALA A C 17
ATOM 22954 O O . ALA A 1 14 ? -47.093 -6.258 0.580 1.00 0.00 10 ALA A O 17
ATOM 22961 N N . LYS A 1 15 ? -48.399 -5.795 -1.198 1.00 0.00 11 LYS A N 17
ATOM 22962 C CA . LYS A 1 15 ? -47.304 -5.593 -2.139 1.00 0.00 11 LYS A CA 17
ATOM 22963 C C . LYS A 1 15 ? -46.445 -4.405 -1.716 1.00 0.00 11 LYS A C 17
ATOM 22964 O O . LYS A 1 15 ? -45.224 -4.412 -1.887 1.00 0.00 11 LYS A O 17
ATOM 22983 N N . LYS A 1 16 ? -47.096 -3.399 -1.140 1.00 0.00 12 LYS A N 17
ATOM 22984 C CA . LYS A 1 16 ? -46.412 -2.204 -0.667 1.00 0.00 12 LYS A CA 17
ATOM 22985 C C . LYS A 1 16 ? -45.556 -2.542 0.548 1.00 0.00 12 LYS A C 17
ATOM 22986 O O . LYS A 1 16 ? -44.447 -2.031 0.707 1.00 0.00 12 LYS A O 17
ATOM 23005 N N . ALA A 1 17 ? -46.080 -3.420 1.397 1.00 0.00 13 ALA A N 17
ATOM 23006 C CA . ALA A 1 17 ? -45.357 -3.881 2.569 1.00 0.00 13 ALA A CA 17
ATOM 23007 C C . ALA A 1 17 ? -44.211 -4.795 2.163 1.00 0.00 13 ALA A C 17
ATOM 23008 O O . ALA A 1 17 ? -43.131 -4.754 2.750 1.00 0.00 13 ALA A O 17
ATOM 23015 N N . ARG A 1 18 ? -44.459 -5.612 1.146 1.00 0.00 14 ARG A N 17
ATOM 23016 C CA . ARG A 1 18 ? -43.453 -6.523 0.614 1.00 0.00 14 ARG A CA 17
ATOM 23017 C C . ARG A 1 18 ? -42.219 -5.772 0.131 1.00 0.00 14 ARG A C 17
ATOM 23018 O O . ARG A 1 18 ? -41.116 -6.305 0.166 1.00 0.00 14 ARG A O 17
ATOM 23039 N N . LEU A 1 19 ? -42.413 -4.531 -0.307 1.00 0.00 15 LEU A N 17
ATOM 23040 C CA . LEU A 1 19 ? -41.315 -3.692 -0.787 1.00 0.00 15 LEU A CA 17
ATOM 23041 C C . LEU A 1 19 ? -40.228 -3.527 0.273 1.00 0.00 15 LEU A C 17
ATOM 23042 O O . LEU A 1 19 ? -39.093 -3.163 -0.041 1.00 0.00 15 LEU A O 17
ATOM 23058 N N . ALA A 1 20 ? -40.576 -3.793 1.523 1.00 0.00 16 ALA A N 17
ATOM 23059 C CA . ALA A 1 20 ? -39.624 -3.713 2.615 1.00 0.00 16 ALA A CA 17
ATOM 23060 C C . ALA A 1 20 ? -38.468 -4.687 2.407 1.00 0.00 16 ALA A C 17
ATOM 23061 O O . ALA A 1 20 ? -37.354 -4.435 2.857 1.00 0.00 16 ALA A O 17
ATOM 23068 N N . GLU A 1 21 ? -38.737 -5.798 1.725 1.00 0.00 17 GLU A N 17
ATOM 23069 C CA . GLU A 1 21 ? -37.679 -6.752 1.400 1.00 0.00 17 GLU A CA 17
ATOM 23070 C C . GLU A 1 21 ? -36.595 -6.062 0.565 1.00 0.00 17 GLU A C 17
ATOM 23071 O O . GLU A 1 21 ? -35.404 -6.175 0.860 1.00 0.00 17 GLU A O 17
ATOM 23083 N N . ILE A 1 22 ? -37.022 -5.330 -0.458 1.00 0.00 18 ILE A N 17
ATOM 23084 C CA . ILE A 1 22 ? -36.124 -4.519 -1.265 1.00 0.00 18 ILE A CA 17
ATOM 23085 C C . ILE A 1 22 ? -35.459 -3.438 -0.408 1.00 0.00 18 ILE A C 17
ATOM 23086 O O . ILE A 1 22 ? -34.266 -3.162 -0.544 1.00 0.00 18 ILE A O 17
ATOM 23102 N N . LYS A 1 23 ? -36.245 -2.844 0.480 1.00 0.00 19 LYS A N 17
ATOM 23103 C CA . LYS A 1 23 ? -35.754 -1.813 1.393 1.00 0.00 19 LYS A CA 17
ATOM 23104 C C . LYS A 1 23 ? -34.607 -2.349 2.254 1.00 0.00 19 LYS A C 17
ATOM 23105 O O . LYS A 1 23 ? -33.634 -1.645 2.524 1.00 0.00 19 LYS A O 17
ATOM 23124 N N . ARG A 1 24 ? -34.731 -3.603 2.678 1.00 0.00 20 ARG A N 17
ATOM 23125 C CA . ARG A 1 24 ? -33.723 -4.243 3.518 1.00 0.00 20 ARG A CA 17
ATOM 23126 C C . ARG A 1 24 ? -32.395 -4.417 2.786 1.00 0.00 20 ARG A C 17
ATOM 23127 O O . ARG A 1 24 ? -31.347 -4.490 3.423 1.00 0.00 20 ARG A O 17
ATOM 23148 N N . GLN A 1 25 ? -32.433 -4.478 1.457 1.00 0.00 21 GLN A N 17
ATOM 23149 C CA . GLN A 1 25 ? -31.215 -4.663 0.667 1.00 0.00 21 GLN A CA 17
ATOM 23150 C C . GLN A 1 25 ? -30.254 -3.510 0.908 1.00 0.00 21 GLN A C 17
ATOM 23151 O O . GLN A 1 25 ? -29.047 -3.708 1.036 1.00 0.00 21 GLN A O 17
ATOM 23165 N N . ARG A 1 26 ? -30.807 -2.305 0.959 1.00 0.00 22 ARG A N 17
ATOM 23166 C CA . ARG A 1 26 ? -30.024 -1.107 1.234 1.00 0.00 22 ARG A CA 17
ATOM 23167 C C . ARG A 1 26 ? -29.282 -1.236 2.564 1.00 0.00 22 ARG A C 17
ATOM 23168 O O . ARG A 1 26 ? -28.090 -0.942 2.652 1.00 0.00 22 ARG A O 17
ATOM 23189 N N . GLU A 1 27 ? -29.992 -1.693 3.588 1.00 0.00 23 GLU A N 17
ATOM 23190 C CA . GLU A 1 27 ? -29.410 -1.833 4.918 1.00 0.00 23 GLU A CA 17
ATOM 23191 C C . GLU A 1 27 ? -28.448 -3.012 4.959 1.00 0.00 23 GLU A C 17
ATOM 23192 O O . GLU A 1 27 ? -27.455 -3.003 5.687 1.00 0.00 23 GLU A O 17
ATOM 23204 N N . LEU A 1 28 ? -28.743 -4.026 4.164 1.00 0.00 24 LEU A N 17
ATOM 23205 C CA . LEU A 1 28 ? -27.895 -5.194 4.062 1.00 0.00 24 LEU A CA 17
ATOM 23206 C C . LEU A 1 28 ? -26.575 -4.817 3.406 1.00 0.00 24 LEU A C 17
ATOM 23207 O O . LEU A 1 28 ? -25.507 -5.243 3.837 1.00 0.00 24 LEU A O 17
ATOM 23223 N N . ARG A 1 29 ? -26.663 -4.010 2.355 1.00 0.00 25 ARG A N 17
ATOM 23224 C CA . ARG A 1 29 ? -25.487 -3.499 1.667 1.00 0.00 25 ARG A CA 17
ATOM 23225 C C . ARG A 1 29 ? -24.666 -2.606 2.591 1.00 0.00 25 ARG A C 17
ATOM 23226 O O . ARG A 1 29 ? -23.454 -2.485 2.434 1.00 0.00 25 ARG A O 17
ATOM 23247 N N . ALA A 1 30 ? -25.326 -1.992 3.563 1.00 0.00 26 ALA A N 17
ATOM 23248 C CA . ALA A 1 30 ? -24.633 -1.207 4.573 1.00 0.00 26 ALA A CA 17
ATOM 23249 C C . ALA A 1 30 ? -23.803 -2.118 5.472 1.00 0.00 26 ALA A C 17
ATOM 23250 O O . ALA A 1 30 ? -22.799 -1.700 6.038 1.00 0.00 26 ALA A O 17
ATOM 23257 N N . GLN A 1 31 ? -24.235 -3.369 5.589 1.00 0.00 27 GLN A N 17
ATOM 23258 C CA . GLN A 1 31 ? -23.479 -4.389 6.311 1.00 0.00 27 GLN A CA 17
ATOM 23259 C C . GLN A 1 31 ? -22.392 -4.967 5.399 1.00 0.00 27 GLN A C 17
ATOM 23260 O O . GLN A 1 31 ? -21.406 -5.550 5.855 1.00 0.00 27 GLN A O 17
ATOM 23274 N N . GLN A 1 32 ? -22.596 -4.790 4.099 1.00 0.00 28 GLN A N 17
ATOM 23275 C CA . GLN A 1 32 ? -21.659 -5.270 3.097 1.00 0.00 28 GLN A CA 17
ATOM 23276 C C . GLN A 1 32 ? -20.500 -4.293 2.970 1.00 0.00 28 GLN A C 17
ATOM 23277 O O . GLN A 1 32 ? -19.331 -4.682 2.997 1.00 0.00 28 GLN A O 17
ATOM 23291 N N . ALA A 1 33 ? -20.841 -3.021 2.830 1.00 0.00 29 ALA A N 17
ATOM 23292 C CA . ALA A 1 33 ? -19.856 -1.959 2.812 1.00 0.00 29 ALA A CA 17
ATOM 23293 C C . ALA A 1 33 ? -19.293 -1.754 4.208 1.00 0.00 29 ALA A C 17
ATOM 23294 O O . ALA A 1 33 ? -18.077 -1.745 4.395 1.00 0.00 29 ALA A O 17
ATOM 23301 N N . ALA A 1 34 ? -20.190 -1.596 5.179 1.00 0.00 30 ALA A N 17
ATOM 23302 C CA . ALA A 1 34 ? -19.812 -1.419 6.582 1.00 0.00 30 ALA A CA 17
ATOM 23303 C C . ALA A 1 34 ? -18.871 -0.231 6.753 1.00 0.00 30 ALA A C 17
ATOM 23304 O O . ALA A 1 34 ? -17.994 -0.232 7.620 1.00 0.00 30 ALA A O 17
ATOM 23311 N N . GLY A 1 35 ? -19.054 0.777 5.910 1.00 0.00 31 GLY A N 17
ATOM 23312 C CA . GLY A 1 35 ? -18.211 1.958 5.953 1.00 0.00 31 GLY A CA 17
ATOM 23313 C C . GLY A 1 35 ? -16.824 1.707 5.389 1.00 0.00 31 GLY A C 17
ATOM 23314 O O . GLY A 1 35 ? -16.029 2.633 5.246 1.00 0.00 31 GLY A O 17
ATOM 23318 N N . ARG A 1 36 ? -16.540 0.456 5.053 1.00 0.00 32 ARG A N 17
ATOM 23319 C CA . ARG A 1 36 ? -15.230 0.070 4.555 1.00 0.00 32 ARG A CA 17
ATOM 23320 C C . ARG A 1 36 ? -15.327 -0.348 3.095 1.00 0.00 32 ARG A C 17
ATOM 23321 O O . ARG A 1 36 ? -14.779 -1.372 2.683 1.00 0.00 32 ARG A O 17
ATOM 23342 N N . SER A 1 37 ? -16.039 0.454 2.325 1.00 0.00 33 SER A N 17
ATOM 23343 C CA . SER A 1 37 ? -16.208 0.217 0.902 1.00 0.00 33 SER A CA 17
ATOM 23344 C C . SER A 1 37 ? -16.616 1.518 0.233 1.00 0.00 33 SER A C 17
ATOM 23345 O O . SER A 1 37 ? -17.799 1.859 0.167 1.00 0.00 33 SER A O 17
ATOM 23353 N N . ILE A 1 38 ? -15.625 2.262 -0.223 1.00 0.00 34 ILE A N 17
ATOM 23354 C CA . ILE A 1 38 ? -15.863 3.552 -0.836 1.00 0.00 34 ILE A CA 17
ATOM 23355 C C . ILE A 1 38 ? -15.257 3.586 -2.234 1.00 0.00 34 ILE A C 17
ATOM 23356 O O . ILE A 1 38 ? -14.150 4.089 -2.440 1.00 0.00 34 ILE A O 17
ATOM 23372 N N . THR A 1 39 ? -15.971 3.008 -3.182 1.00 0.00 35 THR A N 17
ATOM 23373 C CA . THR A 1 39 ? -15.553 3.025 -4.572 1.00 0.00 35 THR A CA 17
ATOM 23374 C C . THR A 1 39 ? -16.710 3.473 -5.470 1.00 0.00 35 THR A C 17
ATOM 23375 O O . THR A 1 39 ? -17.375 2.653 -6.109 1.00 0.00 35 THR A O 17
ATOM 23386 N N . PRO A 1 40 ? -16.972 4.787 -5.518 1.00 0.00 36 PRO A N 17
ATOM 23387 C CA . PRO A 1 40 ? -18.059 5.349 -6.305 1.00 0.00 36 PRO A CA 17
ATOM 23388 C C . PRO A 1 40 ? -17.644 5.613 -7.747 1.00 0.00 36 PRO A C 17
ATOM 23389 O O . PRO A 1 40 ? -17.350 6.748 -8.124 1.00 0.00 36 PRO A O 17
ATOM 23400 N N . SER A 1 41 ? -17.630 4.550 -8.541 1.00 0.00 37 SER A N 17
ATOM 23401 C CA . SER A 1 41 ? -17.186 4.617 -9.928 1.00 0.00 37 SER A CA 17
ATOM 23402 C C . SER A 1 41 ? -15.751 5.134 -9.999 1.00 0.00 37 SER A C 17
ATOM 23403 O O . SER A 1 41 ? -15.480 6.205 -10.542 1.00 0.00 37 SER A O 17
ATOM 23411 N N . GLU A 1 42 ? -14.838 4.357 -9.437 1.00 0.00 38 GLU A N 17
ATOM 23412 C CA . GLU A 1 42 ? -13.439 4.745 -9.364 1.00 0.00 38 GLU A CA 17
ATOM 23413 C C . GLU A 1 42 ? -12.566 3.641 -9.954 1.00 0.00 38 GLU A C 17
ATOM 23414 O O . GLU A 1 42 ? -11.861 2.929 -9.235 1.00 0.00 38 GLU A O 17
ATOM 23426 N N . LEU A 1 43 ? -12.648 3.491 -11.266 1.00 0.00 39 LEU A N 17
ATOM 23427 C CA . LEU A 1 43 ? -11.899 2.473 -11.986 1.00 0.00 39 LEU A CA 17
ATOM 23428 C C . LEU A 1 43 ? -11.519 2.991 -13.364 1.00 0.00 39 LEU A C 17
ATOM 23429 O O . LEU A 1 43 ? -12.354 3.552 -14.073 1.00 0.00 39 LEU A O 17
ATOM 23445 N N . VAL A 1 44 ? -10.254 2.834 -13.719 1.00 0.00 40 VAL A N 17
ATOM 23446 C CA . VAL A 1 44 ? -9.770 3.232 -15.034 1.00 0.00 40 VAL A CA 17
ATOM 23447 C C . VAL A 1 44 ? -10.370 2.348 -16.132 1.00 0.00 40 VAL A C 17
ATOM 23448 O O . VAL A 1 44 ? -9.905 1.236 -16.393 1.00 0.00 40 VAL A O 17
ATOM 23461 N N . SER A 1 45 ? -11.434 2.855 -16.746 1.00 0.00 41 SER A N 17
ATOM 23462 C CA . SER A 1 45 ? -12.114 2.165 -17.843 1.00 0.00 41 SER A CA 17
ATOM 23463 C C . SER A 1 45 ? -12.593 0.769 -17.423 1.00 0.00 41 SER A C 17
ATOM 23464 O O . SER A 1 45 ? -12.070 -0.243 -17.889 1.00 0.00 41 SER A O 17
ATOM 23472 N N . PRO A 1 46 ? -13.617 0.696 -16.554 1.00 0.00 42 PRO A N 17
ATOM 23473 C CA . PRO A 1 46 ? -14.169 -0.579 -16.087 1.00 0.00 42 PRO A CA 17
ATOM 23474 C C . PRO A 1 46 ? -15.146 -1.177 -17.095 1.00 0.00 42 PRO A C 17
ATOM 23475 O O . PRO A 1 46 ? -16.047 -1.935 -16.740 1.00 0.00 42 PRO A O 17
ATOM 23486 N N . THR A 1 47 ? -14.949 -0.828 -18.355 1.00 0.00 43 THR A N 17
ATOM 23487 C CA . THR A 1 47 ? -15.825 -1.260 -19.423 1.00 0.00 43 THR A CA 17
ATOM 23488 C C . THR A 1 47 ? -15.194 -2.417 -20.196 1.00 0.00 43 THR A C 17
ATOM 23489 O O . THR A 1 47 ? -14.130 -2.255 -20.796 1.00 0.00 43 THR A O 17
ATOM 23500 N N . PRO A 1 48 ? -15.814 -3.610 -20.163 1.00 0.00 44 PRO A N 17
ATOM 23501 C CA . PRO A 1 48 ? -15.319 -4.773 -20.906 1.00 0.00 44 PRO A CA 17
ATOM 23502 C C . PRO A 1 48 ? -15.405 -4.571 -22.419 1.00 0.00 44 PRO A C 17
ATOM 23503 O O . PRO A 1 48 ? -16.470 -4.724 -23.024 1.00 0.00 44 PRO A O 17
ATOM 23514 N N . SER A 1 49 ? -14.285 -4.207 -23.025 1.00 0.00 45 SER A N 17
ATOM 23515 C CA . SER A 1 49 ? -14.218 -4.031 -24.466 1.00 0.00 45 SER A CA 17
ATOM 23516 C C . SER A 1 49 ? -14.067 -5.385 -25.152 1.00 0.00 45 SER A C 17
ATOM 23517 O O . SER A 1 49 ? -12.979 -5.753 -25.596 1.00 0.00 45 SER A O 17
ATOM 23525 N N . ARG A 1 50 ? -15.160 -6.131 -25.217 1.00 0.00 46 ARG A N 17
ATOM 23526 C CA . ARG A 1 50 ? -15.148 -7.456 -25.813 1.00 0.00 46 ARG A CA 17
ATOM 23527 C C . ARG A 1 50 ? -16.517 -7.753 -26.410 1.00 0.00 46 ARG A C 17
ATOM 23528 O O . ARG A 1 50 ? -17.509 -7.147 -26.002 1.00 0.00 46 ARG A O 17
ATOM 23549 N N . ALA A 1 51 ? -16.559 -8.671 -27.377 1.00 0.00 47 ALA A N 17
ATOM 23550 C CA . ALA A 1 51 ? -17.802 -9.041 -28.055 1.00 0.00 47 ALA A CA 17
ATOM 23551 C C . ALA A 1 51 ? -18.430 -7.831 -28.738 1.00 0.00 47 ALA A C 17
ATOM 23552 O O . ALA A 1 51 ? -19.647 -7.637 -28.710 1.00 0.00 47 ALA A O 17
ATOM 23559 N N . ASN A 1 52 ? -17.581 -7.018 -29.353 1.00 0.00 48 ASN A N 17
ATOM 23560 C CA . ASN A 1 52 ? -18.029 -5.814 -30.044 1.00 0.00 48 ASN A CA 17
ATOM 23561 C C . ASN A 1 52 ? -17.692 -5.896 -31.528 1.00 0.00 48 ASN A C 17
ATOM 23562 O O . ASN A 1 52 ? -17.196 -4.938 -32.124 1.00 0.00 48 ASN A O 17
ATOM 23573 N N . SER A 1 53 ? -17.949 -7.056 -32.117 1.00 0.00 49 SER A N 17
ATOM 23574 C CA . SER A 1 53 ? -17.718 -7.270 -33.538 1.00 0.00 49 SER A CA 17
ATOM 23575 C C . SER A 1 53 ? -18.725 -8.282 -34.083 1.00 0.00 49 SER A C 17
ATOM 23576 O O . SER A 1 53 ? -18.509 -9.492 -33.997 1.00 0.00 49 SER A O 17
ATOM 23584 N N . ARG A 1 54 ? -19.834 -7.783 -34.617 1.00 0.00 50 ARG A N 17
ATOM 23585 C CA . ARG A 1 54 ? -20.888 -8.645 -35.142 1.00 0.00 50 ARG A CA 17
ATOM 23586 C C . ARG A 1 54 ? -20.758 -8.786 -36.656 1.00 0.00 50 ARG A C 17
ATOM 23587 O O . ARG A 1 54 ? -21.488 -8.144 -37.418 1.00 0.00 50 ARG A O 17
ATOM 23608 N N . ARG A 1 55 ? -19.815 -9.612 -37.082 1.00 0.00 51 ARG A N 17
ATOM 23609 C CA . ARG A 1 55 ? -19.597 -9.868 -38.500 1.00 0.00 51 ARG A CA 17
ATOM 23610 C C . ARG A 1 55 ? -20.670 -10.827 -39.017 1.00 0.00 51 ARG A C 17
ATOM 23611 O O . ARG A 1 55 ? -20.739 -11.976 -38.585 1.00 0.00 51 ARG A O 17
ATOM 23632 N N . GLU A 1 56 ? -21.486 -10.362 -39.954 1.00 0.00 52 GLU A N 17
ATOM 23633 C CA . GLU A 1 56 ? -22.577 -11.169 -40.486 1.00 0.00 52 GLU A CA 17
ATOM 23634 C C . GLU A 1 56 ? -23.204 -10.507 -41.708 1.00 0.00 52 GLU A C 17
ATOM 23635 O O . GLU A 1 56 ? -23.535 -9.321 -41.694 1.00 0.00 52 GLU A O 17
ATOM 23647 N N . ILE A 1 57 ? -23.352 -11.285 -42.768 1.00 0.00 53 ILE A N 17
ATOM 23648 C CA . ILE A 1 57 ? -23.975 -10.814 -43.994 1.00 0.00 53 ILE A CA 17
ATOM 23649 C C . ILE A 1 57 ? -25.469 -11.144 -43.962 1.00 0.00 53 ILE A C 17
ATOM 23650 O O . ILE A 1 57 ? -26.245 -10.732 -44.826 1.00 0.00 53 ILE A O 17
ATOM 23666 N N . GLU A 1 58 ? -25.858 -11.868 -42.923 1.00 0.00 54 GLU A N 17
ATOM 23667 C CA . GLU A 1 58 ? -27.242 -12.308 -42.737 1.00 0.00 54 GLU A CA 17
ATOM 23668 C C . GLU A 1 58 ? -28.181 -11.113 -42.563 1.00 0.00 54 GLU A C 17
ATOM 23669 O O . GLU A 1 58 ? -29.387 -11.215 -42.788 1.00 0.00 54 GLU A O 17
ATOM 23681 N N . SER A 1 59 ? -27.624 -9.977 -42.180 1.00 0.00 55 SER A N 17
ATOM 23682 C CA . SER A 1 59 ? -28.405 -8.761 -42.018 1.00 0.00 55 SER A CA 17
ATOM 23683 C C . SER A 1 59 ? -27.951 -7.700 -43.018 1.00 0.00 55 SER A C 17
ATOM 23684 O O . SER A 1 59 ? -28.046 -6.498 -42.764 1.00 0.00 55 SER A O 17
ATOM 23692 N N . LEU A 1 60 ? -27.449 -8.156 -44.160 1.00 0.00 56 LEU A N 17
ATOM 23693 C CA . LEU A 1 60 ? -26.930 -7.253 -45.182 1.00 0.00 56 LEU A CA 17
ATOM 23694 C C . LEU A 1 60 ? -27.513 -7.568 -46.565 1.00 0.00 56 LEU A C 17
ATOM 23695 O O . LEU A 1 60 ? -27.246 -6.865 -47.536 1.00 0.00 56 LEU A O 17
ATOM 23711 N N . ILE A 1 61 ? -28.322 -8.614 -46.650 1.00 0.00 57 ILE A N 17
ATOM 23712 C CA . ILE A 1 61 ? -28.841 -9.068 -47.935 1.00 0.00 57 ILE A CA 17
ATOM 23713 C C . ILE A 1 61 ? -30.169 -8.399 -48.280 1.00 0.00 57 ILE A C 17
ATOM 23714 O O . ILE A 1 61 ? -30.419 -8.070 -49.437 1.00 0.00 57 ILE A O 17
ATOM 23730 N N . ASP A 1 62 ? -31.005 -8.170 -47.279 1.00 0.00 58 ASP A N 17
ATOM 23731 C CA . ASP A 1 62 ? -32.338 -7.614 -47.516 1.00 0.00 58 ASP A CA 17
ATOM 23732 C C . ASP A 1 62 ? -32.254 -6.179 -48.020 1.00 0.00 58 ASP A C 17
ATOM 23733 O O . ASP A 1 62 ? -33.138 -5.707 -48.733 1.00 0.00 58 ASP A O 17
ATOM 23742 N N . SER A 1 63 ? -31.179 -5.498 -47.662 1.00 0.00 59 SER A N 17
ATOM 23743 C CA . SER A 1 63 ? -30.940 -4.143 -48.132 1.00 0.00 59 SER A CA 17
ATOM 23744 C C . SER A 1 63 ? -30.548 -4.152 -49.609 1.00 0.00 59 SER A C 17
ATOM 23745 O O . SER A 1 63 ? -30.853 -3.221 -50.358 1.00 0.00 59 SER A O 17
ATOM 23753 N N . ILE A 1 64 ? -29.892 -5.226 -50.026 1.00 0.00 60 ILE A N 17
ATOM 23754 C CA . ILE A 1 64 ? -29.528 -5.417 -51.418 1.00 0.00 60 ILE A CA 17
ATOM 23755 C C . ILE A 1 64 ? -30.739 -5.931 -52.192 1.00 0.00 60 ILE A C 17
ATOM 23756 O O . ILE A 1 64 ? -30.953 -5.594 -53.358 1.00 0.00 60 ILE A O 17
ATOM 23772 N N . LEU A 1 65 ? -31.547 -6.720 -51.500 1.00 0.00 61 LEU A N 17
ATOM 23773 C CA . LEU A 1 65 ? -32.730 -7.341 -52.075 1.00 0.00 61 LEU A CA 17
ATOM 23774 C C . LEU A 1 65 ? -33.767 -6.277 -52.434 1.00 0.00 61 LEU A C 17
ATOM 23775 O O . LEU A 1 65 ? -34.536 -6.440 -53.377 1.00 0.00 61 LEU A O 17
ATOM 23791 N N . SER A 1 66 ? -33.756 -5.171 -51.707 1.00 0.00 62 SER A N 17
ATOM 23792 C CA . SER A 1 66 ? -34.739 -4.117 -51.914 1.00 0.00 62 SER A CA 17
ATOM 23793 C C . SER A 1 66 ? -34.192 -3.013 -52.818 1.00 0.00 62 SER A C 17
ATOM 23794 O O . SER A 1 66 ? -34.700 -1.888 -52.819 1.00 0.00 62 SER A O 17
ATOM 23802 N N . SER A 1 67 ? -33.165 -3.335 -53.598 1.00 0.00 63 SER A N 17
ATOM 23803 C CA . SER A 1 67 ? -32.558 -2.351 -54.489 1.00 0.00 63 SER A CA 17
ATOM 23804 C C . SER A 1 67 ? -32.075 -2.989 -55.795 1.00 0.00 63 SER A C 17
ATOM 23805 O O . SER A 1 67 ? -32.258 -2.421 -56.875 1.00 0.00 63 SER A O 17
ATOM 23813 N N . SER A 1 68 ? -31.470 -4.166 -55.705 1.00 0.00 64 SER A N 17
ATOM 23814 C CA . SER A 1 68 ? -31.015 -4.878 -56.893 1.00 0.00 64 SER A CA 17
ATOM 23815 C C . SER A 1 68 ? -31.478 -6.333 -56.858 1.00 0.00 64 SER A C 17
ATOM 23816 O O . SER A 1 68 ? -30.702 -7.246 -56.570 1.00 0.00 64 SER A O 17
ATOM 23824 N N . ALA A 1 69 ? -32.754 -6.539 -57.153 1.00 0.00 65 ALA A N 17
ATOM 23825 C CA . ALA A 1 69 ? -33.336 -7.870 -57.133 1.00 0.00 65 ALA A CA 17
ATOM 23826 C C . ALA A 1 69 ? -33.820 -8.268 -58.518 1.00 0.00 65 ALA A C 17
ATOM 23827 O O . ALA A 1 69 ? -34.676 -9.141 -58.664 1.00 0.00 65 ALA A O 17
ATOM 23834 N N . GLY A 1 70 ? -33.251 -7.631 -59.532 1.00 0.00 66 GLY A N 17
ATOM 23835 C CA . GLY A 1 70 ? -33.696 -7.836 -60.901 1.00 0.00 66 GLY A CA 17
ATOM 23836 C C . GLY A 1 70 ? -33.607 -9.281 -61.358 1.00 0.00 66 GLY A C 17
ATOM 23837 O O . GLY A 1 70 ? -34.462 -9.751 -62.107 1.00 0.00 66 GLY A O 17
ATOM 23841 N N . ALA A 1 71 ? -32.590 -9.994 -60.895 1.00 0.00 67 ALA A N 17
ATOM 23842 C CA . ALA A 1 71 ? -32.369 -11.365 -61.335 1.00 0.00 67 ALA A CA 17
ATOM 23843 C C . ALA A 1 71 ? -33.141 -12.375 -60.489 1.00 0.00 67 ALA A C 17
ATOM 23844 O O . ALA A 1 71 ? -32.969 -13.585 -60.652 1.00 0.00 67 ALA A O 17
ATOM 23851 N N . ASN A 1 72 ? -33.999 -11.890 -59.599 1.00 0.00 68 ASN A N 17
ATOM 23852 C CA . ASN A 1 72 ? -34.782 -12.782 -58.747 1.00 0.00 68 ASN A CA 17
ATOM 23853 C C . ASN A 1 72 ? -36.200 -12.253 -58.538 1.00 0.00 68 ASN A C 17
ATOM 23854 O O . ASN A 1 72 ? -36.795 -12.442 -57.479 1.00 0.00 68 ASN A O 17
ATOM 23865 N N . SER A 1 73 ? -36.748 -11.613 -59.561 1.00 0.00 69 SER A N 17
ATOM 23866 C CA . SER A 1 73 ? -38.105 -11.088 -59.485 1.00 0.00 69 SER A CA 17
ATOM 23867 C C . SER A 1 73 ? -38.738 -11.004 -60.876 1.00 0.00 69 SER A C 17
ATOM 23868 O O . SER A 1 73 ? -38.738 -9.946 -61.511 1.00 0.00 69 SER A O 17
ATOM 23876 N N . PRO A 1 74 ? -39.274 -12.128 -61.378 1.00 0.00 70 PRO A N 17
ATOM 23877 C CA . PRO A 1 74 ? -39.951 -12.157 -62.675 1.00 0.00 70 PRO A CA 17
ATOM 23878 C C . PRO A 1 74 ? -41.273 -11.397 -62.629 1.00 0.00 70 PRO A C 17
ATOM 23879 O O . PRO A 1 74 ? -41.907 -11.308 -61.576 1.00 0.00 70 PRO A O 17
ATOM 23890 N N . ARG A 1 75 ? -41.685 -10.848 -63.764 1.00 0.00 71 ARG A N 17
ATOM 23891 C CA . ARG A 1 75 ? -42.905 -10.053 -63.827 1.00 0.00 71 ARG A CA 17
ATOM 23892 C C . ARG A 1 75 ? -44.131 -10.959 -63.759 1.00 0.00 71 ARG A C 17
ATOM 23893 O O . ARG A 1 75 ? -44.712 -11.323 -64.780 1.00 0.00 71 ARG A O 17
ATOM 23914 N N . ARG A 1 76 ? -44.513 -11.324 -62.546 1.00 0.00 72 ARG A N 17
ATOM 23915 C CA . ARG A 1 76 ? -45.649 -12.208 -62.332 1.00 0.00 72 ARG A CA 17
ATOM 23916 C C . ARG A 1 76 ? -46.805 -11.436 -61.710 1.00 0.00 72 ARG A C 17
ATOM 23917 O O . ARG A 1 76 ? -46.969 -11.415 -60.490 1.00 0.00 72 ARG A O 17
ATOM 23938 N N . GLY A 1 77 ? -47.598 -10.795 -62.556 1.00 0.00 73 GLY A N 17
ATOM 23939 C CA . GLY A 1 77 ? -48.718 -10.017 -62.078 1.00 0.00 73 GLY A CA 17
ATOM 23940 C C . GLY A 1 77 ? -49.657 -9.631 -63.200 1.00 0.00 73 GLY A C 17
ATOM 23941 O O . GLY A 1 77 ? -49.726 -10.322 -64.217 1.00 0.00 73 GLY A O 17
ATOM 23945 N N . SER A 1 78 ? -50.350 -8.515 -63.038 1.00 0.00 74 SER A N 17
ATOM 23946 C CA . SER A 1 78 ? -51.328 -8.071 -64.024 1.00 0.00 74 SER A CA 17
ATOM 23947 C C . SER A 1 78 ? -50.649 -7.294 -65.151 1.00 0.00 74 SER A C 17
ATOM 23948 O O . SER A 1 78 ? -51.096 -6.217 -65.539 1.00 0.00 74 SER A O 17
ATOM 23956 N N . ARG A 1 79 ? -49.570 -7.857 -65.673 1.00 0.00 75 ARG A N 17
ATOM 23957 C CA . ARG A 1 79 ? -48.816 -7.235 -66.753 1.00 0.00 75 ARG A CA 17
ATOM 23958 C C . ARG A 1 79 ? -48.282 -8.309 -67.684 1.00 0.00 75 ARG A C 17
ATOM 23959 O O . ARG A 1 79 ? -47.553 -9.203 -67.251 1.00 0.00 75 ARG A O 17
ATOM 23980 N N . PRO A 1 80 ? -48.645 -8.242 -68.972 1.00 0.00 76 PRO A N 17
ATOM 23981 C CA . PRO A 1 80 ? -48.232 -9.239 -69.960 1.00 0.00 76 PRO A CA 17
ATOM 23982 C C . PRO A 1 80 ? -46.719 -9.308 -70.097 1.00 0.00 76 PRO A C 17
ATOM 23983 O O . PRO A 1 80 ? -46.051 -8.281 -70.231 1.00 0.00 76 PRO A O 17
ATOM 23994 N N . ASN A 1 81 ? -46.184 -10.517 -70.042 1.00 0.00 77 ASN A N 17
ATOM 23995 C CA . ASN A 1 81 ? -44.751 -10.730 -70.233 1.00 0.00 77 ASN A CA 17
ATOM 23996 C C . ASN A 1 81 ? -44.413 -10.655 -71.717 1.00 0.00 77 ASN A C 17
ATOM 23997 O O . ASN A 1 81 ? -44.034 -11.655 -72.332 1.00 0.00 77 ASN A O 17
ATOM 24008 N N . SER A 1 82 ? -44.562 -9.456 -72.276 1.00 0.00 78 SER A N 17
ATOM 24009 C CA . SER A 1 82 ? -44.376 -9.220 -73.703 1.00 0.00 78 SER A CA 17
ATOM 24010 C C . SER A 1 82 ? -45.393 -10.029 -74.507 1.00 0.00 78 SER A C 17
ATOM 24011 O O . SER A 1 82 ? -45.041 -10.936 -75.263 1.00 0.00 78 SER A O 17
ATOM 24019 N N . VAL A 1 83 ? -46.663 -9.692 -74.321 1.00 0.00 79 VAL A N 17
ATOM 24020 C CA . VAL A 1 83 ? -47.755 -10.378 -74.995 1.00 0.00 79 VAL A CA 17
ATOM 24021 C C . VAL A 1 83 ? -48.462 -9.423 -75.948 1.00 0.00 79 VAL A C 17
ATOM 24022 O O . VAL A 1 83 ? -49.405 -8.724 -75.567 1.00 0.00 79 VAL A O 17
ATOM 24035 N N . ILE A 1 84 ? -47.984 -9.374 -77.180 1.00 0.00 80 ILE A N 17
ATOM 24036 C CA . ILE A 1 84 ? -48.586 -8.535 -78.200 1.00 0.00 80 ILE A CA 17
ATOM 24037 C C . ILE A 1 84 ? -49.129 -9.411 -79.324 1.00 0.00 80 ILE A C 17
ATOM 24038 O O . ILE A 1 84 ? -48.453 -9.663 -80.321 1.00 0.00 80 ILE A O 17
ATOM 24054 N N . SER A 1 85 ? -50.350 -9.887 -79.132 1.00 0.00 81 SER A N 17
ATOM 24055 C CA . SER A 1 85 ? -50.977 -10.824 -80.059 1.00 0.00 81 SER A CA 17
ATOM 24056 C C . SER A 1 85 ? -51.265 -10.176 -81.416 1.00 0.00 81 SER A C 17
ATOM 24057 O O . SER A 1 85 ? -51.274 -10.858 -82.440 1.00 0.00 81 SER A O 17
ATOM 24065 N N . THR A 1 86 ? -51.475 -8.864 -81.434 1.00 0.00 82 THR A N 17
ATOM 24066 C CA . THR A 1 86 ? -51.802 -8.177 -82.674 1.00 0.00 82 THR A CA 17
ATOM 24067 C C . THR A 1 86 ? -50.684 -7.224 -83.075 1.00 0.00 82 THR A C 17
ATOM 24068 O O . THR A 1 86 ? -50.918 -6.070 -83.437 1.00 0.00 82 THR A O 17
ATOM 24079 N N . GLY A 1 87 ? -49.465 -7.724 -82.996 1.00 0.00 83 GLY A N 17
ATOM 24080 C CA . GLY A 1 87 ? -48.307 -6.945 -83.364 1.00 0.00 83 GLY A CA 17
ATOM 24081 C C . GLY A 1 87 ? -47.036 -7.736 -83.181 1.00 0.00 83 GLY A C 17
ATOM 24082 O O . GLY A 1 87 ? -46.052 -7.234 -82.646 1.00 0.00 83 GLY A O 17
ATOM 24086 N N . GLU A 1 88 ? -47.063 -8.988 -83.608 1.00 0.00 84 GLU A N 17
ATOM 24087 C CA . GLU A 1 88 ? -45.908 -9.855 -83.473 1.00 0.00 84 GLU A CA 17
ATOM 24088 C C . GLU A 1 88 ? -45.726 -10.703 -84.726 1.00 0.00 84 GLU A C 17
ATOM 24089 O O . GLU A 1 88 ? -46.062 -11.889 -84.758 1.00 0.00 84 GLU A O 17
ATOM 24101 N N . LEU A 1 89 ? -45.232 -10.070 -85.773 1.00 0.00 85 LEU A N 17
ATOM 24102 C CA . LEU A 1 89 ? -44.797 -10.788 -86.955 1.00 0.00 85 LEU A CA 17
ATOM 24103 C C . LEU A 1 89 ? -43.282 -10.903 -86.919 1.00 0.00 85 LEU A C 17
ATOM 24104 O O . LEU A 1 89 ? -42.710 -11.928 -87.299 1.00 0.00 85 LEU A O 17
ATOM 24120 N N . SER A 1 90 ? -42.647 -9.843 -86.437 1.00 0.00 86 SER A N 17
ATOM 24121 C CA . SER A 1 90 ? -41.207 -9.824 -86.242 1.00 0.00 86 SER A CA 17
ATOM 24122 C C . SER A 1 90 ? -40.822 -8.750 -85.223 1.00 0.00 86 SER A C 17
ATOM 24123 O O . SER A 1 90 ? -40.025 -7.853 -85.516 1.00 0.00 86 SER A O 17
ATOM 24131 N N . THR A 1 91 ? -41.398 -8.859 -84.025 1.00 0.00 87 THR A N 17
ATOM 24132 C CA . THR A 1 91 ? -41.182 -7.881 -82.955 1.00 0.00 87 THR A CA 17
ATOM 24133 C C . THR A 1 91 ? -41.581 -6.488 -83.433 1.00 0.00 87 THR A C 17
ATOM 24134 O O . THR A 1 91 ? -40.742 -5.603 -83.629 1.00 0.00 87 THR A O 17
ATOM 24145 N N . ASP A 1 92 ? -42.875 -6.310 -83.631 1.00 0.00 88 ASP A N 17
ATOM 24146 C CA . ASP A 1 92 ? -43.407 -5.073 -84.187 1.00 0.00 88 ASP A CA 17
ATOM 24147 C C . ASP A 1 92 ? -43.785 -4.111 -83.070 1.00 0.00 88 ASP A C 17
ATOM 24148 O O . ASP A 1 92 ? -42.998 -3.182 -82.793 1.00 0.00 88 ASP A O 17
ATOM 24158 N N . GLY A 1 1 ? -65.965 -2.729 0.840 1.00 0.00 -3 GLY A N 18
ATOM 24159 C CA . GLY A 1 1 ? -66.628 -2.746 2.167 1.00 0.00 -3 GLY A CA 18
ATOM 24160 C C . GLY A 1 1 ? -67.362 -1.452 2.450 1.00 0.00 -3 GLY A C 18
ATOM 24161 O O . GLY A 1 1 ? -66.731 -0.410 2.645 1.00 0.00 -3 GLY A O 18
ATOM 24167 N N . ALA A 1 2 ? -68.695 -1.526 2.460 1.00 0.00 -2 ALA A N 18
ATOM 24168 C CA . ALA A 1 2 ? -69.562 -0.369 2.692 1.00 0.00 -2 ALA A CA 18
ATOM 24169 C C . ALA A 1 2 ? -69.452 0.642 1.552 1.00 0.00 -2 ALA A C 18
ATOM 24170 O O . ALA A 1 2 ? -70.306 0.688 0.667 1.00 0.00 -2 ALA A O 18
ATOM 24177 N N . HIS A 1 3 ? -68.395 1.440 1.567 1.00 0.00 -1 HIS A N 18
ATOM 24178 C CA . HIS A 1 3 ? -68.150 2.410 0.507 1.00 0.00 -1 HIS A CA 18
ATOM 24179 C C . HIS A 1 3 ? -66.648 2.652 0.378 1.00 0.00 -1 HIS A C 18
ATOM 24180 O O . HIS A 1 3 ? -66.207 3.640 -0.206 1.00 0.00 -1 HIS A O 18
ATOM 24195 N N . MET A 1 4 ? -65.862 1.736 0.936 1.00 0.00 0 MET A N 18
ATOM 24196 C CA . MET A 1 4 ? -64.412 1.854 0.909 1.00 0.00 0 MET A CA 18
ATOM 24197 C C . MET A 1 4 ? -63.781 0.531 0.492 1.00 0.00 0 MET A C 18
ATOM 24198 O O . MET A 1 4 ? -64.265 -0.543 0.859 1.00 0.00 0 MET A O 18
ATOM 24212 N N . MET A 1 5 ? -62.706 0.610 -0.273 1.00 0.00 1 MET A N 18
ATOM 24213 C CA . MET A 1 5 ? -61.986 -0.581 -0.705 1.00 0.00 1 MET A CA 18
ATOM 24214 C C . MET A 1 5 ? -60.925 -0.937 0.334 1.00 0.00 1 MET A C 18
ATOM 24215 O O . MET A 1 5 ? -59.728 -0.867 0.069 1.00 0.00 1 MET A O 18
ATOM 24229 N N . GLN A 1 6 ? -61.378 -1.322 1.516 1.00 0.00 2 GLN A N 18
ATOM 24230 C CA . GLN A 1 6 ? -60.484 -1.519 2.652 1.00 0.00 2 GLN A CA 18
ATOM 24231 C C . GLN A 1 6 ? -59.739 -2.848 2.549 1.00 0.00 2 GLN A C 18
ATOM 24232 O O . GLN A 1 6 ? -58.534 -2.918 2.809 1.00 0.00 2 GLN A O 18
ATOM 24246 N N . ALA A 1 7 ? -60.450 -3.889 2.134 1.00 0.00 3 ALA A N 18
ATOM 24247 C CA . ALA A 1 7 ? -59.890 -5.236 2.089 1.00 0.00 3 ALA A CA 18
ATOM 24248 C C . ALA A 1 7 ? -58.791 -5.346 1.046 1.00 0.00 3 ALA A C 18
ATOM 24249 O O . ALA A 1 7 ? -57.718 -5.892 1.309 1.00 0.00 3 ALA A O 18
ATOM 24256 N N . ARG A 1 8 ? -59.057 -4.816 -0.138 1.00 0.00 4 ARG A N 18
ATOM 24257 C CA . ARG A 1 8 ? -58.102 -4.886 -1.232 1.00 0.00 4 ARG A CA 18
ATOM 24258 C C . ARG A 1 8 ? -56.922 -3.964 -0.958 1.00 0.00 4 ARG A C 18
ATOM 24259 O O . ARG A 1 8 ? -55.799 -4.243 -1.366 1.00 0.00 4 ARG A O 18
ATOM 24280 N N . ARG A 1 9 ? -57.184 -2.870 -0.248 1.00 0.00 5 ARG A N 18
ATOM 24281 C CA . ARG A 1 9 ? -56.150 -1.887 0.045 1.00 0.00 5 ARG A CA 18
ATOM 24282 C C . ARG A 1 9 ? -55.118 -2.485 1.002 1.00 0.00 5 ARG A C 18
ATOM 24283 O O . ARG A 1 9 ? -53.918 -2.405 0.751 1.00 0.00 5 ARG A O 18
ATOM 24304 N N . GLU A 1 10 ? -55.591 -3.068 2.104 1.00 0.00 6 GLU A N 18
ATOM 24305 C CA . GLU A 1 10 ? -54.703 -3.769 3.038 1.00 0.00 6 GLU A CA 18
ATOM 24306 C C . GLU A 1 10 ? -53.910 -4.866 2.327 1.00 0.00 6 GLU A C 18
ATOM 24307 O O . GLU A 1 10 ? -52.747 -5.116 2.647 1.00 0.00 6 GLU A O 18
ATOM 24319 N N . GLU A 1 11 ? -54.538 -5.497 1.349 1.00 0.00 7 GLU A N 18
ATOM 24320 C CA . GLU A 1 11 ? -53.880 -6.538 0.573 1.00 0.00 7 GLU A CA 18
ATOM 24321 C C . GLU A 1 11 ? -52.784 -5.915 -0.296 1.00 0.00 7 GLU A C 18
ATOM 24322 O O . GLU A 1 11 ? -51.666 -6.421 -0.371 1.00 0.00 7 GLU A O 18
ATOM 24334 N N . LEU A 1 12 ? -53.131 -4.819 -0.963 1.00 0.00 8 LEU A N 18
ATOM 24335 C CA . LEU A 1 12 ? -52.162 -4.025 -1.712 1.00 0.00 8 LEU A CA 18
ATOM 24336 C C . LEU A 1 12 ? -50.997 -3.569 -0.828 1.00 0.00 8 LEU A C 18
ATOM 24337 O O . LEU A 1 12 ? -49.869 -3.460 -1.297 1.00 0.00 8 LEU A O 18
ATOM 24353 N N . LEU A 1 13 ? -51.267 -3.318 0.448 1.00 0.00 9 LEU A N 18
ATOM 24354 C CA . LEU A 1 13 ? -50.206 -2.973 1.392 1.00 0.00 9 LEU A CA 18
ATOM 24355 C C . LEU A 1 13 ? -49.352 -4.195 1.706 1.00 0.00 9 LEU A C 18
ATOM 24356 O O . LEU A 1 13 ? -48.133 -4.097 1.856 1.00 0.00 9 LEU A O 18
ATOM 24372 N N . ALA A 1 14 ? -50.004 -5.341 1.817 1.00 0.00 10 ALA A N 18
ATOM 24373 C CA . ALA A 1 14 ? -49.314 -6.605 2.009 1.00 0.00 10 ALA A CA 18
ATOM 24374 C C . ALA A 1 14 ? -48.397 -6.898 0.824 1.00 0.00 10 ALA A C 18
ATOM 24375 O O . ALA A 1 14 ? -47.275 -7.377 0.988 1.00 0.00 10 ALA A O 18
ATOM 24382 N N . LYS A 1 15 ? -48.887 -6.597 -0.372 1.00 0.00 11 LYS A N 18
ATOM 24383 C CA . LYS A 1 15 ? -48.109 -6.776 -1.592 1.00 0.00 11 LYS A CA 18
ATOM 24384 C C . LYS A 1 15 ? -47.075 -5.662 -1.745 1.00 0.00 11 LYS A C 18
ATOM 24385 O O . LYS A 1 15 ? -46.091 -5.812 -2.469 1.00 0.00 11 LYS A O 18
ATOM 24404 N N . LYS A 1 16 ? -47.301 -4.546 -1.055 1.00 0.00 12 LYS A N 18
ATOM 24405 C CA . LYS A 1 16 ? -46.397 -3.398 -1.094 1.00 0.00 12 LYS A CA 18
ATOM 24406 C C . LYS A 1 16 ? -45.014 -3.776 -0.561 1.00 0.00 12 LYS A C 18
ATOM 24407 O O . LYS A 1 16 ? -44.005 -3.151 -0.899 1.00 0.00 12 LYS A O 18
ATOM 24426 N N . ALA A 1 17 ? -44.983 -4.820 0.265 1.00 0.00 13 ALA A N 18
ATOM 24427 C CA . ALA A 1 17 ? -43.753 -5.303 0.879 1.00 0.00 13 ALA A CA 18
ATOM 24428 C C . ALA A 1 17 ? -42.717 -5.723 -0.161 1.00 0.00 13 ALA A C 18
ATOM 24429 O O . ALA A 1 17 ? -41.532 -5.825 0.146 1.00 0.00 13 ALA A O 18
ATOM 24436 N N . ARG A 1 18 ? -43.168 -5.965 -1.391 1.00 0.00 14 ARG A N 18
ATOM 24437 C CA . ARG A 1 18 ? -42.268 -6.338 -2.483 1.00 0.00 14 ARG A CA 18
ATOM 24438 C C . ARG A 1 18 ? -41.231 -5.242 -2.730 1.00 0.00 14 ARG A C 18
ATOM 24439 O O . ARG A 1 18 ? -40.129 -5.509 -3.206 1.00 0.00 14 ARG A O 18
ATOM 24460 N N . LEU A 1 19 ? -41.593 -4.008 -2.415 1.00 0.00 15 LEU A N 18
ATOM 24461 C CA . LEU A 1 19 ? -40.675 -2.891 -2.554 1.00 0.00 15 LEU A CA 18
ATOM 24462 C C . LEU A 1 19 ? -39.810 -2.758 -1.306 1.00 0.00 15 LEU A C 18
ATOM 24463 O O . LEU A 1 19 ? -38.612 -2.476 -1.394 1.00 0.00 15 LEU A O 18
ATOM 24479 N N . ALA A 1 20 ? -40.427 -2.971 -0.148 1.00 0.00 16 ALA A N 18
ATOM 24480 C CA . ALA A 1 20 ? -39.737 -2.878 1.134 1.00 0.00 16 ALA A CA 18
ATOM 24481 C C . ALA A 1 20 ? -38.659 -3.951 1.266 1.00 0.00 16 ALA A C 18
ATOM 24482 O O . ALA A 1 20 ? -37.627 -3.734 1.895 1.00 0.00 16 ALA A O 18
ATOM 24489 N N . GLU A 1 21 ? -38.916 -5.107 0.671 1.00 0.00 17 GLU A N 18
ATOM 24490 C CA . GLU A 1 21 ? -37.951 -6.203 0.704 1.00 0.00 17 GLU A CA 18
ATOM 24491 C C . GLU A 1 21 ? -36.660 -5.777 -0.002 1.00 0.00 17 GLU A C 18
ATOM 24492 O O . GLU A 1 21 ? -35.556 -6.073 0.457 1.00 0.00 17 GLU A O 18
ATOM 24504 N N . ILE A 1 22 ? -36.815 -5.086 -1.128 1.00 0.00 18 ILE A N 18
ATOM 24505 C CA . ILE A 1 22 ? -35.692 -4.480 -1.824 1.00 0.00 18 ILE A CA 18
ATOM 24506 C C . ILE A 1 22 ? -35.016 -3.429 -0.944 1.00 0.00 18 ILE A C 18
ATOM 24507 O O . ILE A 1 22 ? -33.791 -3.374 -0.857 1.00 0.00 18 ILE A O 18
ATOM 24523 N N . LYS A 1 23 ? -35.826 -2.604 -0.284 1.00 0.00 19 LYS A N 18
ATOM 24524 C CA . LYS A 1 23 ? -35.308 -1.574 0.618 1.00 0.00 19 LYS A CA 18
ATOM 24525 C C . LYS A 1 23 ? -34.481 -2.197 1.734 1.00 0.00 19 LYS A C 18
ATOM 24526 O O . LYS A 1 23 ? -33.440 -1.673 2.111 1.00 0.00 19 LYS A O 18
ATOM 24545 N N . ARG A 1 24 ? -34.941 -3.337 2.232 1.00 0.00 20 ARG A N 18
ATOM 24546 C CA . ARG A 1 24 ? -34.288 -4.019 3.340 1.00 0.00 20 ARG A CA 18
ATOM 24547 C C . ARG A 1 24 ? -32.874 -4.452 2.970 1.00 0.00 20 ARG A C 18
ATOM 24548 O O . ARG A 1 24 ? -32.030 -4.650 3.843 1.00 0.00 20 ARG A O 18
ATOM 24569 N N . GLN A 1 25 ? -32.619 -4.594 1.673 1.00 0.00 21 GLN A N 18
ATOM 24570 C CA . GLN A 1 25 ? -31.285 -4.930 1.195 1.00 0.00 21 GLN A CA 18
ATOM 24571 C C . GLN A 1 25 ? -30.330 -3.793 1.533 1.00 0.00 21 GLN A C 18
ATOM 24572 O O . GLN A 1 25 ? -29.172 -4.013 1.880 1.00 0.00 21 GLN A O 18
ATOM 24586 N N . ARG A 1 26 ? -30.849 -2.574 1.432 1.00 0.00 22 ARG A N 18
ATOM 24587 C CA . ARG A 1 26 ? -30.105 -1.379 1.792 1.00 0.00 22 ARG A CA 18
ATOM 24588 C C . ARG A 1 26 ? -29.775 -1.386 3.281 1.00 0.00 22 ARG A C 18
ATOM 24589 O O . ARG A 1 26 ? -28.624 -1.180 3.665 1.00 0.00 22 ARG A O 18
ATOM 24610 N N . GLU A 1 27 ? -30.789 -1.616 4.117 1.00 0.00 23 GLU A N 18
ATOM 24611 C CA . GLU A 1 27 ? -30.579 -1.744 5.557 1.00 0.00 23 GLU A CA 18
ATOM 24612 C C . GLU A 1 27 ? -29.555 -2.830 5.865 1.00 0.00 23 GLU A C 18
ATOM 24613 O O . GLU A 1 27 ? -28.695 -2.652 6.728 1.00 0.00 23 GLU A O 18
ATOM 24625 N N . LEU A 1 28 ? -29.640 -3.953 5.161 1.00 0.00 24 LEU A N 18
ATOM 24626 C CA . LEU A 1 28 ? -28.683 -5.032 5.322 1.00 0.00 24 LEU A CA 18
ATOM 24627 C C . LEU A 1 28 ? -27.281 -4.559 4.959 1.00 0.00 24 LEU A C 18
ATOM 24628 O O . LEU A 1 28 ? -26.336 -4.751 5.719 1.00 0.00 24 LEU A O 18
ATOM 24644 N N . ARG A 1 29 ? -27.165 -3.908 3.807 1.00 0.00 25 ARG A N 18
ATOM 24645 C CA . ARG A 1 29 ? -25.885 -3.412 3.319 1.00 0.00 25 ARG A CA 18
ATOM 24646 C C . ARG A 1 29 ? -25.309 -2.358 4.264 1.00 0.00 25 ARG A C 18
ATOM 24647 O O . ARG A 1 29 ? -24.109 -2.084 4.250 1.00 0.00 25 ARG A O 18
ATOM 24668 N N . ALA A 1 30 ? -26.165 -1.793 5.099 1.00 0.00 26 ALA A N 18
ATOM 24669 C CA . ALA A 1 30 ? -25.734 -0.799 6.062 1.00 0.00 26 ALA A CA 18
ATOM 24670 C C . ALA A 1 30 ? -24.904 -1.463 7.151 1.00 0.00 26 ALA A C 18
ATOM 24671 O O . ALA A 1 30 ? -23.840 -0.976 7.519 1.00 0.00 26 ALA A O 18
ATOM 24678 N N . GLN A 1 31 ? -25.401 -2.583 7.657 1.00 0.00 27 GLN A N 18
ATOM 24679 C CA . GLN A 1 31 ? -24.682 -3.358 8.662 1.00 0.00 27 GLN A CA 18
ATOM 24680 C C . GLN A 1 31 ? -23.582 -4.200 8.013 1.00 0.00 27 GLN A C 18
ATOM 24681 O O . GLN A 1 31 ? -22.550 -4.472 8.621 1.00 0.00 27 GLN A O 18
ATOM 24695 N N . GLN A 1 32 ? -23.808 -4.594 6.768 1.00 0.00 28 GLN A N 18
ATOM 24696 C CA . GLN A 1 32 ? -22.884 -5.477 6.068 1.00 0.00 28 GLN A CA 18
ATOM 24697 C C . GLN A 1 32 ? -21.653 -4.712 5.589 1.00 0.00 28 GLN A C 18
ATOM 24698 O O . GLN A 1 32 ? -20.530 -5.013 5.991 1.00 0.00 28 GLN A O 18
ATOM 24712 N N . ALA A 1 33 ? -21.869 -3.719 4.736 1.00 0.00 29 ALA A N 18
ATOM 24713 C CA . ALA A 1 33 ? -20.782 -2.915 4.207 1.00 0.00 29 ALA A CA 18
ATOM 24714 C C . ALA A 1 33 ? -20.283 -1.930 5.251 1.00 0.00 29 ALA A C 18
ATOM 24715 O O . ALA A 1 33 ? -19.088 -1.648 5.329 1.00 0.00 29 ALA A O 18
ATOM 24722 N N . ALA A 1 34 ? -21.233 -1.387 6.021 1.00 0.00 30 ALA A N 18
ATOM 24723 C CA . ALA A 1 34 ? -20.956 -0.456 7.124 1.00 0.00 30 ALA A CA 18
ATOM 24724 C C . ALA A 1 34 ? -20.640 0.944 6.611 1.00 0.00 30 ALA A C 18
ATOM 24725 O O . ALA A 1 34 ? -20.874 1.936 7.302 1.00 0.00 30 ALA A O 18
ATOM 24732 N N . GLY A 1 35 ? -20.139 1.018 5.390 1.00 0.00 31 GLY A N 18
ATOM 24733 C CA . GLY A 1 35 ? -19.800 2.293 4.799 1.00 0.00 31 GLY A CA 18
ATOM 24734 C C . GLY A 1 35 ? -20.762 2.681 3.698 1.00 0.00 31 GLY A C 18
ATOM 24735 O O . GLY A 1 35 ? -20.349 3.078 2.611 1.00 0.00 31 GLY A O 18
ATOM 24739 N N . ARG A 1 36 ? -22.049 2.540 3.972 1.00 0.00 32 ARG A N 18
ATOM 24740 C CA . ARG A 1 36 ? -23.081 2.930 3.026 1.00 0.00 32 ARG A CA 18
ATOM 24741 C C . ARG A 1 36 ? -24.071 3.862 3.703 1.00 0.00 32 ARG A C 18
ATOM 24742 O O . ARG A 1 36 ? -25.258 3.551 3.835 1.00 0.00 32 ARG A O 18
ATOM 24763 N N . SER A 1 37 ? -23.560 4.996 4.146 1.00 0.00 33 SER A N 18
ATOM 24764 C CA . SER A 1 37 ? -24.358 5.989 4.835 1.00 0.00 33 SER A CA 18
ATOM 24765 C C . SER A 1 37 ? -23.688 7.350 4.728 1.00 0.00 33 SER A C 18
ATOM 24766 O O . SER A 1 37 ? -23.083 7.837 5.686 1.00 0.00 33 SER A O 18
ATOM 24774 N N . ILE A 1 38 ? -23.801 7.957 3.549 1.00 0.00 34 ILE A N 18
ATOM 24775 C CA . ILE A 1 38 ? -23.104 9.204 3.246 1.00 0.00 34 ILE A CA 18
ATOM 24776 C C . ILE A 1 38 ? -21.603 8.974 3.374 1.00 0.00 34 ILE A C 18
ATOM 24777 O O . ILE A 1 38 ? -20.919 9.571 4.213 1.00 0.00 34 ILE A O 18
ATOM 24793 N N . THR A 1 39 ? -21.112 8.067 2.552 1.00 0.00 35 THR A N 18
ATOM 24794 C CA . THR A 1 39 ? -19.724 7.654 2.596 1.00 0.00 35 THR A CA 18
ATOM 24795 C C . THR A 1 39 ? -19.046 7.903 1.250 1.00 0.00 35 THR A C 18
ATOM 24796 O O . THR A 1 39 ? -19.203 7.116 0.313 1.00 0.00 35 THR A O 18
ATOM 24807 N N . PRO A 1 40 ? -18.312 9.020 1.124 1.00 0.00 36 PRO A N 18
ATOM 24808 C CA . PRO A 1 40 ? -17.561 9.338 -0.094 1.00 0.00 36 PRO A CA 18
ATOM 24809 C C . PRO A 1 40 ? -16.496 8.289 -0.392 1.00 0.00 36 PRO A C 18
ATOM 24810 O O . PRO A 1 40 ? -15.478 8.205 0.300 1.00 0.00 36 PRO A O 18
ATOM 24821 N N . SER A 1 41 ? -16.737 7.487 -1.414 1.00 0.00 37 SER A N 18
ATOM 24822 C CA . SER A 1 41 ? -15.815 6.426 -1.779 1.00 0.00 37 SER A CA 18
ATOM 24823 C C . SER A 1 41 ? -15.585 6.414 -3.285 1.00 0.00 37 SER A C 18
ATOM 24824 O O . SER A 1 41 ? -15.900 5.439 -3.968 1.00 0.00 37 SER A O 18
ATOM 24832 N N . GLU A 1 42 ? -15.052 7.510 -3.799 1.00 0.00 38 GLU A N 18
ATOM 24833 C CA . GLU A 1 42 ? -14.721 7.600 -5.211 1.00 0.00 38 GLU A CA 18
ATOM 24834 C C . GLU A 1 42 ? -13.218 7.794 -5.361 1.00 0.00 38 GLU A C 18
ATOM 24835 O O . GLU A 1 42 ? -12.738 8.571 -6.191 1.00 0.00 38 GLU A O 18
ATOM 24847 N N . LEU A 1 43 ? -12.481 7.073 -4.533 1.00 0.00 39 LEU A N 18
ATOM 24848 C CA . LEU A 1 43 ? -11.033 7.164 -4.512 1.00 0.00 39 LEU A CA 18
ATOM 24849 C C . LEU A 1 43 ? -10.424 5.853 -4.982 1.00 0.00 39 LEU A C 18
ATOM 24850 O O . LEU A 1 43 ? -9.440 5.370 -4.420 1.00 0.00 39 LEU A O 18
ATOM 24866 N N . VAL A 1 44 ? -11.001 5.291 -6.030 1.00 0.00 40 VAL A N 18
ATOM 24867 C CA . VAL A 1 44 ? -10.573 3.993 -6.521 1.00 0.00 40 VAL A CA 18
ATOM 24868 C C . VAL A 1 44 ? -9.475 4.171 -7.563 1.00 0.00 40 VAL A C 18
ATOM 24869 O O . VAL A 1 44 ? -9.641 3.853 -8.741 1.00 0.00 40 VAL A O 18
ATOM 24882 N N . SER A 1 45 ? -8.353 4.705 -7.118 1.00 0.00 41 SER A N 18
ATOM 24883 C CA . SER A 1 45 ? -7.211 4.922 -7.993 1.00 0.00 41 SER A CA 18
ATOM 24884 C C . SER A 1 45 ? -5.903 4.590 -7.274 1.00 0.00 41 SER A C 18
ATOM 24885 O O . SER A 1 45 ? -5.068 5.464 -7.042 1.00 0.00 41 SER A O 18
ATOM 24893 N N . PRO A 1 46 ? -5.707 3.311 -6.913 1.00 0.00 42 PRO A N 18
ATOM 24894 C CA . PRO A 1 46 ? -4.515 2.850 -6.224 1.00 0.00 42 PRO A CA 18
ATOM 24895 C C . PRO A 1 46 ? -3.446 2.387 -7.209 1.00 0.00 42 PRO A C 18
ATOM 24896 O O . PRO A 1 46 ? -2.950 1.263 -7.123 1.00 0.00 42 PRO A O 18
ATOM 24907 N N . THR A 1 47 ? -3.110 3.249 -8.156 1.00 0.00 43 THR A N 18
ATOM 24908 C CA . THR A 1 47 ? -2.133 2.913 -9.177 1.00 0.00 43 THR A CA 18
ATOM 24909 C C . THR A 1 47 ? -0.826 3.669 -8.930 1.00 0.00 43 THR A C 18
ATOM 24910 O O . THR A 1 47 ? -0.696 4.831 -9.310 1.00 0.00 43 THR A O 18
ATOM 24921 N N . PRO A 1 48 ? 0.158 3.021 -8.282 1.00 0.00 44 PRO A N 18
ATOM 24922 C CA . PRO A 1 48 ? 1.443 3.621 -7.978 1.00 0.00 44 PRO A CA 18
ATOM 24923 C C . PRO A 1 48 ? 2.548 3.152 -8.920 1.00 0.00 44 PRO A C 18
ATOM 24924 O O . PRO A 1 48 ? 3.723 3.134 -8.554 1.00 0.00 44 PRO A O 18
ATOM 24935 N N . SER A 1 49 ? 2.174 2.778 -10.132 1.00 0.00 45 SER A N 18
ATOM 24936 C CA . SER A 1 49 ? 3.132 2.232 -11.081 1.00 0.00 45 SER A CA 18
ATOM 24937 C C . SER A 1 49 ? 3.564 3.285 -12.091 1.00 0.00 45 SER A C 18
ATOM 24938 O O . SER A 1 49 ? 3.668 3.006 -13.287 1.00 0.00 45 SER A O 18
ATOM 24946 N N . ARG A 1 50 ? 3.817 4.494 -11.588 1.00 0.00 46 ARG A N 18
ATOM 24947 C CA . ARG A 1 50 ? 4.287 5.612 -12.404 1.00 0.00 46 ARG A CA 18
ATOM 24948 C C . ARG A 1 50 ? 3.215 6.061 -13.396 1.00 0.00 46 ARG A C 18
ATOM 24949 O O . ARG A 1 50 ? 2.854 5.330 -14.322 1.00 0.00 46 ARG A O 18
ATOM 24970 N N . ALA A 1 51 ? 2.718 7.278 -13.205 1.00 0.00 47 ALA A N 18
ATOM 24971 C CA . ALA A 1 51 ? 1.633 7.806 -14.024 1.00 0.00 47 ALA A CA 18
ATOM 24972 C C . ALA A 1 51 ? 2.127 8.235 -15.404 1.00 0.00 47 ALA A C 18
ATOM 24973 O O . ALA A 1 51 ? 1.995 9.392 -15.791 1.00 0.00 47 ALA A O 18
ATOM 24980 N N . ASN A 1 52 ? 2.690 7.294 -16.148 1.00 0.00 48 ASN A N 18
ATOM 24981 C CA . ASN A 1 52 ? 3.191 7.572 -17.495 1.00 0.00 48 ASN A CA 18
ATOM 24982 C C . ASN A 1 52 ? 2.116 7.286 -18.534 1.00 0.00 48 ASN A C 18
ATOM 24983 O O . ASN A 1 52 ? 2.394 6.758 -19.612 1.00 0.00 48 ASN A O 18
ATOM 24994 N N . SER A 1 53 ? 0.886 7.641 -18.197 1.00 0.00 49 SER A N 18
ATOM 24995 C CA . SER A 1 53 ? -0.243 7.463 -19.090 1.00 0.00 49 SER A CA 18
ATOM 24996 C C . SER A 1 53 ? -1.119 8.706 -19.029 1.00 0.00 49 SER A C 18
ATOM 24997 O O . SER A 1 53 ? -1.744 8.978 -18.000 1.00 0.00 49 SER A O 18
ATOM 25005 N N . ARG A 1 54 ? -1.130 9.466 -20.124 1.00 0.00 50 ARG A N 18
ATOM 25006 C CA . ARG A 1 54 ? -1.838 10.746 -20.190 1.00 0.00 50 ARG A CA 18
ATOM 25007 C C . ARG A 1 54 ? -1.248 11.725 -19.173 1.00 0.00 50 ARG A C 18
ATOM 25008 O O . ARG A 1 54 ? -1.955 12.542 -18.580 1.00 0.00 50 ARG A O 18
ATOM 25029 N N . ARG A 1 55 ? 0.060 11.625 -18.968 1.00 0.00 51 ARG A N 18
ATOM 25030 C CA . ARG A 1 55 ? 0.762 12.523 -18.061 1.00 0.00 51 ARG A CA 18
ATOM 25031 C C . ARG A 1 55 ? 0.924 13.876 -18.741 1.00 0.00 51 ARG A C 18
ATOM 25032 O O . ARG A 1 55 ? 1.881 14.095 -19.483 1.00 0.00 51 ARG A O 18
ATOM 25053 N N . GLU A 1 56 ? -0.025 14.768 -18.500 1.00 0.00 52 GLU A N 18
ATOM 25054 C CA . GLU A 1 56 ? -0.062 16.050 -19.179 1.00 0.00 52 GLU A CA 18
ATOM 25055 C C . GLU A 1 56 ? -1.117 16.959 -18.561 1.00 0.00 52 GLU A C 18
ATOM 25056 O O . GLU A 1 56 ? -2.317 16.702 -18.676 1.00 0.00 52 GLU A O 18
ATOM 25068 N N . ILE A 1 57 ? -0.665 18.005 -17.892 1.00 0.00 53 ILE A N 18
ATOM 25069 C CA . ILE A 1 57 ? -1.564 19.018 -17.370 1.00 0.00 53 ILE A CA 18
ATOM 25070 C C . ILE A 1 57 ? -1.852 20.064 -18.441 1.00 0.00 53 ILE A C 18
ATOM 25071 O O . ILE A 1 57 ? -2.946 20.622 -18.504 1.00 0.00 53 ILE A O 18
ATOM 25087 N N . GLU A 1 58 ? -0.878 20.302 -19.304 1.00 0.00 54 GLU A N 18
ATOM 25088 C CA . GLU A 1 58 ? -1.012 21.340 -20.319 1.00 0.00 54 GLU A CA 18
ATOM 25089 C C . GLU A 1 58 ? -2.095 20.971 -21.334 1.00 0.00 54 GLU A C 18
ATOM 25090 O O . GLU A 1 58 ? -2.926 21.801 -21.698 1.00 0.00 54 GLU A O 18
ATOM 25102 N N . SER A 1 59 ? -2.108 19.719 -21.766 1.00 0.00 55 SER A N 18
ATOM 25103 C CA . SER A 1 59 ? -3.122 19.258 -22.705 1.00 0.00 55 SER A CA 18
ATOM 25104 C C . SER A 1 59 ? -4.282 18.593 -21.969 1.00 0.00 55 SER A C 18
ATOM 25105 O O . SER A 1 59 ? -4.999 17.761 -22.524 1.00 0.00 55 SER A O 18
ATOM 25113 N N . LEU A 1 60 ? -4.475 18.993 -20.716 1.00 0.00 56 LEU A N 18
ATOM 25114 C CA . LEU A 1 60 ? -5.591 18.495 -19.915 1.00 0.00 56 LEU A CA 18
ATOM 25115 C C . LEU A 1 60 ? -6.888 19.139 -20.389 1.00 0.00 56 LEU A C 18
ATOM 25116 O O . LEU A 1 60 ? -7.980 18.778 -19.950 1.00 0.00 56 LEU A O 18
ATOM 25132 N N . ILE A 1 61 ? -6.746 20.089 -21.309 1.00 0.00 57 ILE A N 18
ATOM 25133 C CA . ILE A 1 61 ? -7.878 20.801 -21.887 1.00 0.00 57 ILE A CA 18
ATOM 25134 C C . ILE A 1 61 ? -8.856 19.820 -22.528 1.00 0.00 57 ILE A C 18
ATOM 25135 O O . ILE A 1 61 ? -10.066 20.041 -22.522 1.00 0.00 57 ILE A O 18
ATOM 25151 N N . ASP A 1 62 ? -8.326 18.717 -23.046 1.00 0.00 58 ASP A N 18
ATOM 25152 C CA . ASP A 1 62 ? -9.162 17.684 -23.654 1.00 0.00 58 ASP A CA 18
ATOM 25153 C C . ASP A 1 62 ? -10.084 17.071 -22.610 1.00 0.00 58 ASP A C 18
ATOM 25154 O O . ASP A 1 62 ? -11.276 16.903 -22.844 1.00 0.00 58 ASP A O 18
ATOM 25163 N N . SER A 1 63 ? -9.535 16.779 -21.445 1.00 0.00 59 SER A N 18
ATOM 25164 C CA . SER A 1 63 ? -10.303 16.162 -20.372 1.00 0.00 59 SER A CA 18
ATOM 25165 C C . SER A 1 63 ? -11.299 17.155 -19.779 1.00 0.00 59 SER A C 18
ATOM 25166 O O . SER A 1 63 ? -12.359 16.768 -19.286 1.00 0.00 59 SER A O 18
ATOM 25174 N N . ILE A 1 64 ? -10.962 18.437 -19.850 1.00 0.00 60 ILE A N 18
ATOM 25175 C CA . ILE A 1 64 ? -11.849 19.483 -19.382 1.00 0.00 60 ILE A CA 18
ATOM 25176 C C . ILE A 1 64 ? -12.999 19.653 -20.367 1.00 0.00 60 ILE A C 18
ATOM 25177 O O . ILE A 1 64 ? -14.143 19.895 -19.978 1.00 0.00 60 ILE A O 18
ATOM 25193 N N . LEU A 1 65 ? -12.685 19.477 -21.644 1.00 0.00 61 LEU A N 18
ATOM 25194 C CA . LEU A 1 65 ? -13.669 19.591 -22.711 1.00 0.00 61 LEU A CA 18
ATOM 25195 C C . LEU A 1 65 ? -14.342 18.238 -22.955 1.00 0.00 61 LEU A C 18
ATOM 25196 O O . LEU A 1 65 ? -15.085 18.064 -23.921 1.00 0.00 61 LEU A O 18
ATOM 25212 N N . SER A 1 66 ? -14.055 17.286 -22.067 1.00 0.00 62 SER A N 18
ATOM 25213 C CA . SER A 1 66 ? -14.638 15.946 -22.124 1.00 0.00 62 SER A CA 18
ATOM 25214 C C . SER A 1 66 ? -14.376 15.282 -23.478 1.00 0.00 62 SER A C 18
ATOM 25215 O O . SER A 1 66 ? -15.233 14.572 -24.010 1.00 0.00 62 SER A O 18
ATOM 25223 N N . SER A 1 67 ? -13.182 15.520 -24.017 1.00 0.00 63 SER A N 18
ATOM 25224 C CA . SER A 1 67 ? -12.773 14.979 -25.308 1.00 0.00 63 SER A CA 18
ATOM 25225 C C . SER A 1 67 ? -13.702 15.455 -26.425 1.00 0.00 63 SER A C 18
ATOM 25226 O O . SER A 1 67 ? -14.463 14.673 -27.000 1.00 0.00 63 SER A O 18
ATOM 25234 N N . SER A 1 68 ? -13.635 16.757 -26.703 1.00 0.00 64 SER A N 18
ATOM 25235 C CA . SER A 1 68 ? -14.373 17.370 -27.804 1.00 0.00 64 SER A CA 18
ATOM 25236 C C . SER A 1 68 ? -15.884 17.246 -27.612 1.00 0.00 64 SER A 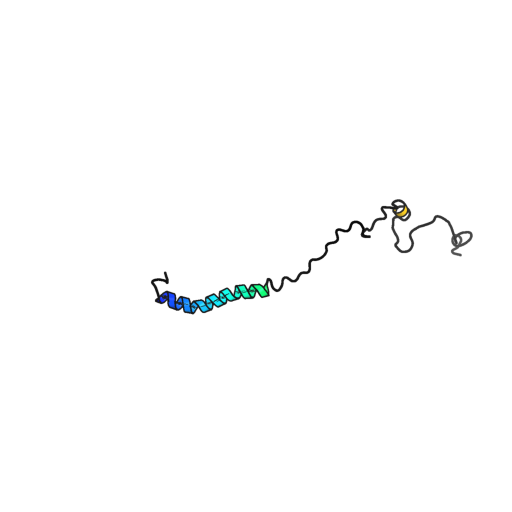C 18
ATOM 25237 O O . SER A 1 68 ? -16.613 16.875 -28.533 1.00 0.00 64 SER A O 18
ATOM 25245 N N . ALA A 1 69 ? -16.354 17.555 -26.410 1.00 0.00 65 ALA A N 18
ATOM 25246 C CA . ALA A 1 69 ? -17.782 17.559 -26.135 1.00 0.00 65 ALA A CA 18
ATOM 25247 C C . ALA A 1 69 ? -18.396 18.879 -26.582 1.00 0.00 65 ALA A C 18
ATOM 25248 O O . ALA A 1 69 ? -18.668 19.762 -25.769 1.00 0.00 65 ALA A O 18
ATOM 25255 N N . GLY A 1 70 ? -18.593 19.010 -27.883 1.00 0.00 66 GLY A N 18
ATOM 25256 C CA . GLY A 1 70 ? -19.141 20.228 -28.431 1.00 0.00 66 GLY A CA 18
ATOM 25257 C C . GLY A 1 70 ? -20.645 20.156 -28.595 1.00 0.00 66 GLY A C 18
ATOM 25258 O O . GLY A 1 70 ? -21.317 19.373 -27.920 1.00 0.00 66 GLY A O 18
ATOM 25262 N N . ALA A 1 71 ? -21.174 20.968 -29.497 1.00 0.00 67 ALA A N 18
ATOM 25263 C CA . ALA A 1 71 ? -22.609 21.020 -29.727 1.00 0.00 67 ALA A CA 18
ATOM 25264 C C . ALA A 1 71 ? -22.920 20.963 -31.221 1.00 0.00 67 ALA A C 18
ATOM 25265 O O . ALA A 1 71 ? -23.617 21.829 -31.760 1.00 0.00 67 ALA A O 18
ATOM 25272 N N . ASN A 1 72 ? -22.403 19.936 -31.886 1.00 0.00 68 ASN A N 18
ATOM 25273 C CA . ASN A 1 72 ? -22.606 19.778 -33.327 1.00 0.00 68 ASN A CA 18
ATOM 25274 C C . ASN A 1 72 ? -23.919 19.064 -33.601 1.00 0.00 68 ASN A C 18
ATOM 25275 O O . ASN A 1 72 ? -24.876 19.668 -34.085 1.00 0.00 68 ASN A O 18
ATOM 25286 N N . SER A 1 73 ? -23.967 17.784 -33.266 1.00 0.00 69 SER A N 18
ATOM 25287 C CA . SER A 1 73 ? -25.125 16.958 -33.563 1.00 0.00 69 SER A CA 18
ATOM 25288 C C . SER A 1 73 ? -25.037 15.635 -32.812 1.00 0.00 69 SER A C 18
ATOM 25289 O O . SER A 1 73 ? -23.938 15.182 -32.487 1.00 0.00 69 SER A O 18
ATOM 25297 N N . PRO A 1 74 ? -26.189 15.008 -32.510 1.00 0.00 70 PRO A N 18
ATOM 25298 C CA . PRO A 1 74 ? -26.228 13.674 -31.901 1.00 0.00 70 PRO A CA 18
ATOM 25299 C C . PRO A 1 74 ? -25.747 12.603 -32.878 1.00 0.00 70 PRO A C 18
ATOM 25300 O O . PRO A 1 74 ? -26.541 11.852 -33.445 1.00 0.00 70 PRO A O 18
ATOM 25311 N N . ARG A 1 75 ? -24.442 12.553 -33.074 1.00 0.00 71 ARG A N 18
ATOM 25312 C CA . ARG A 1 75 ? -23.838 11.654 -34.040 1.00 0.00 71 ARG A CA 18
ATOM 25313 C C . ARG A 1 75 ? -22.721 10.843 -33.404 1.00 0.00 71 ARG A C 18
ATOM 25314 O O . ARG A 1 75 ? -21.551 11.218 -33.465 1.00 0.00 71 ARG A O 18
ATOM 25335 N N . ARG A 1 76 ? -23.094 9.736 -32.788 1.00 0.00 72 ARG A N 18
ATOM 25336 C CA . ARG A 1 76 ? -22.132 8.831 -32.191 1.00 0.00 72 ARG A CA 18
ATOM 25337 C C . ARG A 1 76 ? -22.474 7.404 -32.600 1.00 0.00 72 ARG A C 18
ATOM 25338 O O . ARG A 1 76 ? -22.749 6.544 -31.764 1.00 0.00 72 ARG A O 18
ATOM 25359 N N . GLY A 1 77 ? -22.454 7.160 -33.900 1.00 0.00 73 GLY A N 18
ATOM 25360 C CA . GLY A 1 77 ? -22.854 5.867 -34.420 1.00 0.00 73 GLY A CA 18
ATOM 25361 C C . GLY A 1 77 ? -21.719 4.866 -34.425 1.00 0.00 73 GLY A C 18
ATOM 25362 O O . GLY A 1 77 ? -21.540 4.127 -35.389 1.00 0.00 73 GLY A O 18
ATOM 25366 N N . SER A 1 78 ? -20.957 4.834 -33.342 1.00 0.00 74 SER A N 18
ATOM 25367 C CA . SER A 1 78 ? -19.833 3.920 -33.226 1.00 0.00 74 SER A CA 18
ATOM 25368 C C . SER A 1 78 ? -20.267 2.589 -32.618 1.00 0.00 74 SER A C 18
ATOM 25369 O O . SER A 1 78 ? -19.525 1.969 -31.855 1.00 0.00 74 SER A O 18
ATOM 25377 N N . ARG A 1 79 ? -21.473 2.156 -32.967 1.00 0.00 75 ARG A N 18
ATOM 25378 C CA . ARG A 1 79 ? -22.027 0.901 -32.472 1.00 0.00 75 ARG A CA 18
ATOM 25379 C C . ARG A 1 79 ? -22.968 0.317 -33.518 1.00 0.00 75 ARG A C 18
ATOM 25380 O O . ARG A 1 79 ? -23.822 1.029 -34.051 1.00 0.00 75 ARG A O 18
ATOM 25401 N N . PRO A 1 80 ? -22.817 -0.976 -33.840 1.00 0.00 76 PRO A N 18
ATOM 25402 C CA . PRO A 1 80 ? -23.665 -1.647 -34.829 1.00 0.00 76 PRO A CA 18
ATOM 25403 C C . PRO A 1 80 ? -25.122 -1.700 -34.385 1.00 0.00 76 PRO A C 18
ATOM 25404 O O . PRO A 1 80 ? -25.462 -2.351 -33.394 1.00 0.00 76 PRO A O 18
ATOM 25415 N N . ASN A 1 81 ? -25.977 -0.995 -35.111 1.00 0.00 77 ASN A N 18
ATOM 25416 C CA . ASN A 1 81 ? -27.408 -0.979 -34.818 1.00 0.00 77 ASN A CA 18
ATOM 25417 C C . ASN A 1 81 ? -28.067 -2.252 -35.328 1.00 0.00 77 ASN A C 18
ATOM 25418 O O . ASN A 1 81 ? -28.719 -2.245 -36.376 1.00 0.00 77 ASN A O 18
ATOM 25429 N N . SER A 1 82 ? -27.881 -3.341 -34.588 1.00 0.00 78 SER A N 18
ATOM 25430 C CA . SER A 1 82 ? -28.439 -4.641 -34.950 1.00 0.00 78 SER A CA 18
ATOM 25431 C C . SER A 1 82 ? -27.955 -5.075 -36.333 1.00 0.00 78 SER A C 18
ATOM 25432 O O . SER A 1 82 ? -28.752 -5.357 -37.230 1.00 0.00 78 SER A O 18
ATOM 25440 N N . VAL A 1 83 ? -26.643 -5.133 -36.499 1.00 0.00 79 VAL A N 18
ATOM 25441 C CA . VAL A 1 83 ? -26.056 -5.492 -37.782 1.00 0.00 79 VAL A CA 18
ATOM 25442 C C . VAL A 1 83 ? -25.734 -6.982 -37.804 1.00 0.00 79 VAL A C 18
ATOM 25443 O O . VAL A 1 83 ? -24.580 -7.394 -37.690 1.00 0.00 79 VAL A O 18
ATOM 25456 N N . ILE A 1 84 ? -26.776 -7.786 -37.914 1.00 0.00 80 ILE A N 18
ATOM 25457 C CA . ILE A 1 84 ? -26.632 -9.228 -37.947 1.00 0.00 80 ILE A CA 18
ATOM 25458 C C . ILE A 1 84 ? -26.899 -9.746 -39.355 1.00 0.00 80 ILE A C 18
ATOM 25459 O O . ILE A 1 84 ? -28.028 -9.688 -39.844 1.00 0.00 80 ILE A O 18
ATOM 25475 N N . SER A 1 85 ? -25.859 -10.236 -40.006 1.00 0.00 81 SER A N 18
ATOM 25476 C CA . SER A 1 85 ? -25.969 -10.706 -41.380 1.00 0.00 81 SER A CA 18
ATOM 25477 C C . SER A 1 85 ? -26.563 -12.118 -41.448 1.00 0.00 81 SER A C 18
ATOM 25478 O O . SER A 1 85 ? -27.083 -12.525 -42.486 1.00 0.00 81 SER A O 18
ATOM 25486 N N . THR A 1 86 ? -26.500 -12.855 -40.344 1.00 0.00 82 THR A N 18
ATOM 25487 C CA . THR A 1 86 ? -27.046 -14.199 -40.297 1.00 0.00 82 THR A CA 18
ATOM 25488 C C . THR A 1 86 ? -27.097 -14.697 -38.856 1.00 0.00 82 THR A C 18
ATOM 25489 O O . THR A 1 86 ? -26.411 -14.169 -37.978 1.00 0.00 82 THR A O 18
ATOM 25500 N N . GLY A 1 87 ? -27.909 -15.709 -38.624 1.00 0.00 83 GLY A N 18
ATOM 25501 C CA . GLY A 1 87 ? -28.093 -16.232 -37.290 1.00 0.00 83 GLY A CA 18
ATOM 25502 C C . GLY A 1 87 ? -29.469 -16.832 -37.130 1.00 0.00 83 GLY A C 18
ATOM 25503 O O . GLY A 1 87 ? -29.611 -18.024 -36.846 1.00 0.00 83 GLY A O 18
ATOM 25507 N N . GLU A 1 88 ? -30.481 -16.004 -37.335 1.00 0.00 84 GLU A N 18
ATOM 25508 C CA . GLU A 1 88 ? -31.866 -16.448 -37.317 1.00 0.00 84 GLU A CA 18
ATOM 25509 C C . GLU A 1 88 ? -32.563 -15.969 -38.582 1.00 0.00 84 GLU A C 18
ATOM 25510 O O . GLU A 1 88 ? -33.697 -15.490 -38.548 1.00 0.00 84 GLU A O 18
ATOM 25522 N N . LEU A 1 89 ? -31.860 -16.097 -39.698 1.00 0.00 85 LEU A N 18
ATOM 25523 C CA . LEU A 1 89 ? -32.366 -15.637 -40.984 1.00 0.00 85 LEU A CA 18
ATOM 25524 C C . LEU A 1 89 ? -32.754 -16.833 -41.849 1.00 0.00 85 LEU A C 18
ATOM 25525 O O . LEU A 1 89 ? -33.447 -16.697 -42.859 1.00 0.00 85 LEU A O 18
ATOM 25541 N N . SER A 1 90 ? -32.303 -18.008 -41.440 1.00 0.00 86 SER A N 18
ATOM 25542 C CA . SER A 1 90 ? -32.605 -19.236 -42.156 1.00 0.00 86 SER A CA 18
ATOM 25543 C C . SER A 1 90 ? -33.477 -20.150 -41.301 1.00 0.00 86 SER A C 18
ATOM 25544 O O . SER A 1 90 ? -33.393 -21.375 -41.383 1.00 0.00 86 SER A O 18
ATOM 25552 N N . THR A 1 91 ? -34.325 -19.541 -40.486 1.00 0.00 87 THR A N 18
ATOM 25553 C CA . THR A 1 91 ? -35.200 -20.293 -39.597 1.00 0.00 87 THR A CA 18
ATOM 25554 C C . THR A 1 91 ? -36.556 -20.519 -40.265 1.00 0.00 87 THR A C 18
ATOM 25555 O O . THR A 1 91 ? -37.582 -20.000 -39.816 1.00 0.00 87 THR A O 18
ATOM 25566 N N . ASP A 1 92 ? -36.531 -21.288 -41.352 1.00 0.00 88 ASP A N 18
ATOM 25567 C CA . ASP A 1 92 ? -37.729 -21.588 -42.144 1.00 0.00 88 ASP A CA 18
ATOM 25568 C C . ASP A 1 92 ? -38.324 -20.317 -42.734 1.00 0.00 88 ASP A C 18
ATOM 25569 O O . ASP A 1 92 ? -37.730 -19.776 -43.689 1.00 0.00 88 ASP A O 18
ATOM 25579 N N . GLY A 1 1 ? -59.066 11.054 -5.271 1.00 0.00 -3 GLY A N 19
ATOM 25580 C CA . GLY A 1 1 ? -59.814 11.141 -3.993 1.00 0.00 -3 GLY A CA 19
ATOM 25581 C C . GLY A 1 1 ? -61.247 10.674 -4.141 1.00 0.00 -3 GLY A C 19
ATOM 25582 O O . GLY A 1 1 ? -61.635 10.190 -5.207 1.00 0.00 -3 GLY A O 19
ATOM 25588 N N . ALA A 1 2 ? -62.020 10.800 -3.063 1.00 0.00 -2 ALA A N 19
ATOM 25589 C CA . ALA A 1 2 ? -63.450 10.487 -3.066 1.00 0.00 -2 ALA A CA 19
ATOM 25590 C C . ALA A 1 2 ? -63.723 9.043 -3.490 1.00 0.00 -2 ALA A C 19
ATOM 25591 O O . ALA A 1 2 ? -64.733 8.755 -4.133 1.00 0.00 -2 ALA A O 19
ATOM 25598 N N . HIS A 1 3 ? -62.823 8.137 -3.141 1.00 0.00 -1 HIS A N 19
ATOM 25599 C CA . HIS A 1 3 ? -62.996 6.730 -3.485 1.00 0.00 -1 HIS A CA 19
ATOM 25600 C C . HIS A 1 3 ? -62.554 5.830 -2.339 1.00 0.00 -1 HIS A C 19
ATOM 25601 O O . HIS A 1 3 ? -63.388 5.216 -1.675 1.00 0.00 -1 HIS A O 19
ATOM 25616 N N . MET A 1 4 ? -61.243 5.781 -2.104 1.00 0.00 0 MET A N 19
ATOM 25617 C CA . MET A 1 4 ? -60.657 4.929 -1.070 1.00 0.00 0 MET A CA 19
ATOM 25618 C C . MET A 1 4 ? -60.992 3.463 -1.328 1.00 0.00 0 MET A C 19
ATOM 25619 O O . MET A 1 4 ? -61.898 2.897 -0.716 1.00 0.00 0 MET A O 19
ATOM 25633 N N . MET A 1 5 ? -60.262 2.857 -2.250 1.00 0.00 1 MET A N 19
ATOM 25634 C CA . MET A 1 5 ? -60.476 1.459 -2.597 1.00 0.00 1 MET A CA 19
ATOM 25635 C C . MET A 1 5 ? -59.806 0.558 -1.561 1.00 0.00 1 MET A C 19
ATOM 25636 O O . MET A 1 5 ? -58.611 0.266 -1.657 1.00 0.00 1 MET A O 19
ATOM 25650 N N . GLN A 1 6 ? -60.582 0.129 -0.568 1.00 0.00 2 GLN A N 19
ATOM 25651 C CA . GLN A 1 6 ? -60.055 -0.661 0.544 1.00 0.00 2 GLN A CA 19
ATOM 25652 C C . GLN A 1 6 ? -59.455 -1.975 0.052 1.00 0.00 2 GLN A C 19
ATOM 25653 O O . GLN A 1 6 ? -58.432 -2.430 0.565 1.00 0.00 2 GLN A O 19
ATOM 25667 N N . ALA A 1 7 ? -60.085 -2.565 -0.955 1.00 0.00 3 ALA A N 19
ATOM 25668 C CA . ALA A 1 7 ? -59.613 -3.817 -1.526 1.00 0.00 3 ALA A CA 19
ATOM 25669 C C . ALA A 1 7 ? -58.182 -3.677 -2.018 1.00 0.00 3 ALA A C 19
ATOM 25670 O O . ALA A 1 7 ? -57.323 -4.511 -1.721 1.00 0.00 3 ALA A O 19
ATOM 25677 N N . ARG A 1 8 ? -57.926 -2.602 -2.750 1.00 0.00 4 ARG A N 19
ATOM 25678 C CA . ARG A 1 8 ? -56.606 -2.361 -3.304 1.00 0.00 4 ARG A CA 19
ATOM 25679 C C . ARG A 1 8 ? -55.633 -1.917 -2.219 1.00 0.00 4 ARG A C 19
ATOM 25680 O O . ARG A 1 8 ? -54.444 -2.165 -2.321 1.00 0.00 4 ARG A O 19
ATOM 25701 N N . ARG A 1 9 ? -56.140 -1.243 -1.194 1.00 0.00 5 ARG A N 19
ATOM 25702 C CA . ARG A 1 9 ? -55.310 -0.856 -0.049 1.00 0.00 5 ARG A CA 19
ATOM 25703 C C . ARG A 1 9 ? -54.701 -2.096 0.610 1.00 0.00 5 ARG A C 19
ATOM 25704 O O . ARG A 1 9 ? -53.531 -2.098 0.995 1.00 0.00 5 ARG A O 19
ATOM 25725 N N . GLU A 1 10 ? -55.492 -3.152 0.704 1.00 0.00 6 GLU A N 19
ATOM 25726 C CA . GLU A 1 10 ? -55.007 -4.403 1.281 1.00 0.00 6 GLU A CA 19
ATOM 25727 C C . GLU A 1 10 ? -54.014 -5.064 0.333 1.00 0.00 6 GLU A C 19
ATOM 25728 O O . GLU A 1 10 ? -52.926 -5.479 0.742 1.00 0.00 6 GLU A O 19
ATOM 25740 N N . GLU A 1 11 ? -54.403 -5.145 -0.932 1.00 0.00 7 GLU A N 19
ATOM 25741 C CA . GLU A 1 11 ? -53.534 -5.650 -1.993 1.00 0.00 7 GLU A CA 19
ATOM 25742 C C . GLU A 1 11 ? -52.232 -4.846 -2.060 1.00 0.00 7 GLU A C 19
ATOM 25743 O O . GLU A 1 11 ? -51.161 -5.392 -2.333 1.00 0.00 7 GLU A O 19
ATOM 25755 N N . LEU A 1 12 ? -52.336 -3.556 -1.781 1.00 0.00 8 LEU A N 19
ATOM 25756 C CA . LEU A 1 12 ? -51.190 -2.667 -1.799 1.00 0.00 8 LEU A CA 19
ATOM 25757 C C . LEU A 1 12 ? -50.206 -3.042 -0.706 1.00 0.00 8 LEU A C 19
ATOM 25758 O O . LEU A 1 12 ? -49.007 -3.054 -0.938 1.00 0.00 8 LEU A O 19
ATOM 25774 N N . LEU A 1 13 ? -50.713 -3.377 0.474 1.00 0.00 9 LEU A N 19
ATOM 25775 C CA . LEU A 1 13 ? -49.848 -3.715 1.598 1.00 0.00 9 LEU A CA 19
ATOM 25776 C C . LEU A 1 13 ? -49.041 -4.966 1.298 1.00 0.00 9 LEU A C 19
ATOM 25777 O O . LEU A 1 13 ? -47.846 -5.023 1.589 1.00 0.00 9 LEU A O 19
ATOM 25793 N N . ALA A 1 14 ? -49.695 -5.958 0.709 1.00 0.00 10 ALA A N 19
ATOM 25794 C CA . ALA A 1 14 ? -49.029 -7.183 0.297 1.00 0.00 10 ALA A CA 19
ATOM 25795 C C . ALA A 1 14 ? -47.907 -6.891 -0.695 1.00 0.00 10 ALA A C 19
ATOM 25796 O O . ALA A 1 14 ? -46.823 -7.476 -0.624 1.00 0.00 10 ALA A O 19
ATOM 25803 N N . LYS A 1 15 ? -48.176 -5.973 -1.614 1.00 0.00 11 LYS A N 19
ATOM 25804 C CA . LYS A 1 15 ? -47.199 -5.585 -2.625 1.00 0.00 11 LYS A CA 19
ATOM 25805 C C . LYS A 1 15 ? -46.149 -4.638 -2.047 1.00 0.00 11 LYS A C 19
ATOM 25806 O O . LYS A 1 15 ? -45.018 -4.582 -2.529 1.00 0.00 11 LYS A O 19
ATOM 25825 N N . LYS A 1 16 ? -46.515 -3.921 -0.996 1.00 0.00 12 LYS A N 19
ATOM 25826 C CA . LYS A 1 16 ? -45.599 -2.997 -0.343 1.00 0.00 12 LYS A CA 19
ATOM 25827 C C . LYS A 1 16 ? -44.670 -3.759 0.593 1.00 0.00 12 LYS A C 19
ATOM 25828 O O . LYS A 1 16 ? -43.550 -3.327 0.858 1.00 0.00 12 LYS A O 19
ATOM 25847 N N . ALA A 1 17 ? -45.142 -4.898 1.088 1.00 0.00 13 ALA A N 19
ATOM 25848 C CA . ALA A 1 17 ? -44.340 -5.754 1.948 1.00 0.00 13 ALA A CA 19
ATOM 25849 C C . ALA A 1 17 ? -43.175 -6.358 1.174 1.00 0.00 13 ALA A C 19
ATOM 25850 O O . ALA A 1 17 ? -42.064 -6.486 1.696 1.00 0.00 13 ALA A O 19
ATOM 25857 N N . ARG A 1 18 ? -43.435 -6.728 -0.076 1.00 0.00 14 ARG A N 19
ATOM 25858 C CA . ARG A 1 18 ? -42.382 -7.223 -0.956 1.00 0.00 14 ARG A CA 19
ATOM 25859 C C . ARG A 1 18 ? -41.348 -6.129 -1.201 1.00 0.00 14 ARG A C 19
ATOM 25860 O O . ARG A 1 18 ? -40.145 -6.386 -1.231 1.00 0.00 14 ARG A O 19
ATOM 25881 N N . LEU A 1 19 ? -41.830 -4.901 -1.366 1.00 0.00 15 LEU A N 19
ATOM 25882 C CA . LEU A 1 19 ? -40.957 -3.754 -1.565 1.00 0.00 15 LEU A CA 19
ATOM 25883 C C . LEU A 1 19 ? -40.175 -3.442 -0.292 1.00 0.00 15 LEU A C 19
ATOM 25884 O O . LEU A 1 19 ? -39.040 -2.970 -0.350 1.00 0.00 15 LEU A O 19
ATOM 25900 N N . ALA A 1 20 ? -40.786 -3.718 0.854 1.00 0.00 16 ALA A N 19
ATOM 25901 C CA . ALA A 1 20 ? -40.125 -3.551 2.139 1.00 0.00 16 ALA A CA 19
ATOM 25902 C C . ALA A 1 20 ? -38.919 -4.480 2.248 1.00 0.00 16 ALA A C 19
ATOM 25903 O O . ALA A 1 20 ? -37.901 -4.123 2.838 1.00 0.00 16 ALA A O 19
ATOM 25910 N N . GLU A 1 21 ? -39.045 -5.673 1.677 1.00 0.00 17 GLU A N 19
ATOM 25911 C CA . GLU A 1 21 ? -37.933 -6.613 1.588 1.00 0.00 17 GLU A CA 19
ATOM 25912 C C . GLU A 1 21 ? -36.777 -5.981 0.809 1.00 0.00 17 GLU A C 19
ATOM 25913 O O . GLU A 1 21 ? -35.640 -5.943 1.283 1.00 0.00 17 GLU A O 19
ATOM 25925 N N . ILE A 1 22 ? -37.091 -5.471 -0.375 1.00 0.00 18 ILE A N 19
ATOM 25926 C CA . ILE A 1 22 ? -36.116 -4.761 -1.196 1.00 0.00 18 ILE A CA 19
ATOM 25927 C C . ILE A 1 22 ? -35.501 -3.586 -0.430 1.00 0.00 18 ILE A C 19
ATOM 25928 O O . ILE A 1 22 ? -34.286 -3.374 -0.465 1.00 0.00 18 ILE A O 19
ATOM 25944 N N . LYS A 1 23 ? -36.342 -2.830 0.268 1.00 0.00 19 LYS A N 19
ATOM 25945 C CA . LYS A 1 23 ? -35.874 -1.705 1.071 1.00 0.00 19 LYS A CA 19
ATOM 25946 C C . LYS A 1 23 ? -34.923 -2.177 2.173 1.00 0.00 19 LYS A C 19
ATOM 25947 O O . LYS A 1 23 ? -33.911 -1.533 2.446 1.00 0.00 19 LYS A O 19
ATOM 25966 N N . ARG A 1 24 ? -35.255 -3.301 2.802 1.00 0.00 20 ARG A N 19
ATOM 25967 C CA . ARG A 1 24 ? -34.421 -3.860 3.861 1.00 0.00 20 ARG A CA 19
ATOM 25968 C C . ARG A 1 24 ? -33.073 -4.293 3.302 1.00 0.00 20 ARG A C 19
ATOM 25969 O O . ARG A 1 24 ? -32.045 -4.120 3.948 1.00 0.00 20 ARG A O 19
ATOM 25990 N N . GLN A 1 25 ? -33.085 -4.859 2.100 1.00 0.00 21 GLN A N 19
ATOM 25991 C CA . GLN A 1 25 ? -31.855 -5.263 1.432 1.00 0.00 21 GLN A CA 19
ATOM 25992 C C . GLN A 1 25 ? -30.965 -4.055 1.183 1.00 0.00 21 GLN A C 19
ATOM 25993 O O . GLN A 1 25 ? -29.743 -4.138 1.288 1.00 0.00 21 GLN A O 19
ATOM 26007 N N . ARG A 1 26 ? -31.593 -2.933 0.860 1.00 0.00 22 ARG A N 19
ATOM 26008 C CA . ARG A 1 26 ? -30.887 -1.670 0.707 1.00 0.00 22 ARG A CA 19
ATOM 26009 C C . ARG A 1 26 ? -30.256 -1.264 2.035 1.00 0.00 22 ARG A C 19
ATOM 26010 O O . ARG A 1 26 ? -29.086 -0.898 2.096 1.00 0.00 22 ARG A O 19
ATOM 26031 N N . GLU A 1 27 ? -31.057 -1.334 3.092 1.00 0.00 23 GLU A N 19
ATOM 26032 C CA . GLU A 1 27 ? -30.588 -1.056 4.448 1.00 0.00 23 GLU A CA 19
ATOM 26033 C C . GLU A 1 27 ? -29.469 -2.017 4.856 1.00 0.00 23 GLU A C 19
ATOM 26034 O O . GLU A 1 27 ? -28.567 -1.657 5.613 1.00 0.00 23 GLU A O 19
ATOM 26046 N N . LEU A 1 28 ? -29.534 -3.237 4.346 1.00 0.00 24 LEU A N 19
ATOM 26047 C CA . LEU A 1 28 ? -28.516 -4.234 4.613 1.00 0.00 24 LEU A CA 19
ATOM 26048 C C . LEU A 1 28 ? -27.239 -3.860 3.873 1.00 0.00 24 LEU A C 19
ATOM 26049 O O . LEU A 1 28 ? -26.151 -3.835 4.446 1.00 0.00 24 LEU A O 19
ATOM 26065 N N . ARG A 1 29 ? -27.397 -3.556 2.591 1.00 0.00 25 ARG A N 19
ATOM 26066 C CA . ARG A 1 29 ? -26.297 -3.103 1.754 1.00 0.00 25 ARG A CA 19
ATOM 26067 C C . ARG A 1 29 ? -25.708 -1.795 2.282 1.00 0.00 25 ARG A C 19
ATOM 26068 O O . ARG A 1 29 ? -24.538 -1.498 2.052 1.00 0.00 25 ARG A O 19
ATOM 26089 N N . ALA A 1 30 ? -26.521 -1.019 2.986 1.00 0.00 26 ALA A N 19
ATOM 26090 C CA . ALA A 1 30 ? -26.054 0.207 3.619 1.00 0.00 26 ALA A CA 19
ATOM 26091 C C . ALA A 1 30 ? -25.079 -0.117 4.742 1.00 0.00 26 ALA A C 19
ATOM 26092 O O . ALA A 1 30 ? -24.133 0.626 4.994 1.00 0.00 26 ALA A O 19
ATOM 26099 N N . GLN A 1 31 ? -25.315 -1.237 5.410 1.00 0.00 27 GLN A N 19
ATOM 26100 C CA . GLN A 1 31 ? -24.407 -1.721 6.438 1.00 0.00 27 GLN A CA 19
ATOM 26101 C C . GLN A 1 31 ? -23.172 -2.349 5.794 1.00 0.00 27 GLN A C 19
ATOM 26102 O O . GLN A 1 31 ? -22.066 -2.275 6.333 1.00 0.00 27 GLN A O 19
ATOM 26116 N N . GLN A 1 32 ? -23.372 -2.953 4.631 1.00 0.00 28 GLN A N 19
ATOM 26117 C CA . GLN A 1 32 ? -22.310 -3.668 3.940 1.00 0.00 28 GLN A CA 19
ATOM 26118 C C . GLN A 1 32 ? -21.372 -2.701 3.219 1.00 0.00 28 GLN A C 19
ATOM 26119 O O . GLN A 1 32 ? -20.176 -2.640 3.510 1.00 0.00 28 GLN A O 19
ATOM 26133 N N . ALA A 1 33 ? -21.926 -1.942 2.285 1.00 0.00 29 ALA A N 19
ATOM 26134 C CA . ALA A 1 33 ? -21.151 -1.018 1.479 1.00 0.00 29 ALA A CA 19
ATOM 26135 C C . ALA A 1 33 ? -20.784 0.233 2.267 1.00 0.00 29 ALA A C 19
ATOM 26136 O O . ALA A 1 33 ? -19.671 0.743 2.150 1.00 0.00 29 ALA A O 19
ATOM 26143 N N . ALA A 1 34 ? -21.756 0.723 3.044 1.00 0.00 30 ALA A N 19
ATOM 26144 C CA . ALA A 1 34 ? -21.606 1.916 3.894 1.00 0.00 30 ALA A CA 19
ATOM 26145 C C . ALA A 1 34 ? -21.707 3.205 3.086 1.00 0.00 30 ALA A C 19
ATOM 26146 O O . ALA A 1 34 ? -22.034 4.262 3.625 1.00 0.00 30 ALA A O 19
ATOM 26153 N N . GLY A 1 35 ? -21.440 3.108 1.792 1.00 0.00 31 GLY A N 19
ATOM 26154 C CA . GLY A 1 35 ? -21.581 4.250 0.910 1.00 0.00 31 GLY A CA 19
ATOM 26155 C C . GLY A 1 35 ? -22.761 4.091 -0.025 1.00 0.00 31 GLY A C 19
ATOM 26156 O O . GLY A 1 35 ? -22.767 4.637 -1.128 1.00 0.00 31 GLY A O 19
ATOM 26160 N N . ARG A 1 36 ? -23.759 3.340 0.441 1.00 0.00 32 ARG A N 19
ATOM 26161 C CA . ARG A 1 36 ? -24.965 3.017 -0.329 1.00 0.00 32 ARG A CA 19
ATOM 26162 C C . ARG A 1 36 ? -24.629 2.556 -1.749 1.00 0.00 32 ARG A C 19
ATOM 26163 O O . ARG A 1 36 ? -25.293 2.944 -2.715 1.00 0.00 32 ARG A O 19
ATOM 26184 N N . SER A 1 37 ? -23.602 1.713 -1.850 1.00 0.00 33 SER A N 19
ATOM 26185 C CA . SER A 1 37 ? -23.138 1.181 -3.131 1.00 0.00 33 SER A CA 19
ATOM 26186 C C . SER A 1 37 ? -22.628 2.297 -4.039 1.00 0.00 33 SER A C 19
ATOM 26187 O O . SER A 1 37 ? -23.157 2.520 -5.132 1.00 0.00 33 SER A O 19
ATOM 26195 N N . ILE A 1 38 ? -21.592 2.986 -3.566 1.00 0.00 34 ILE A N 19
ATOM 26196 C CA . ILE A 1 38 ? -20.938 4.054 -4.322 1.00 0.00 34 ILE A CA 19
ATOM 26197 C C . ILE A 1 38 ? -21.908 5.203 -4.588 1.00 0.00 34 ILE A C 19
ATOM 26198 O O . ILE A 1 38 ? -22.475 5.330 -5.675 1.00 0.00 34 ILE A O 19
ATOM 26214 N N . THR A 1 39 ? -22.120 6.017 -3.568 1.00 0.00 35 THR A N 19
ATOM 26215 C CA . THR A 1 39 ? -23.003 7.169 -3.660 1.00 0.00 35 THR A CA 19
ATOM 26216 C C . THR A 1 39 ? -22.618 8.224 -2.624 1.00 0.00 35 THR A C 19
ATOM 26217 O O . THR A 1 39 ? -22.947 8.092 -1.444 1.00 0.00 35 THR A O 19
ATOM 26228 N N . PRO A 1 40 ? -21.889 9.269 -3.042 1.00 0.00 36 PRO A N 19
ATOM 26229 C CA . PRO A 1 40 ? -21.533 10.382 -2.157 1.00 0.00 36 PRO A CA 19
ATOM 26230 C C . PRO A 1 40 ? -22.772 11.075 -1.603 1.00 0.00 36 PRO A C 19
ATOM 26231 O O . PRO A 1 40 ? -23.577 11.624 -2.358 1.00 0.00 36 PRO A O 19
ATOM 26242 N N . SER A 1 41 ? -22.925 11.050 -0.286 1.00 0.00 37 SER A N 19
ATOM 26243 C CA . SER A 1 41 ? -24.110 11.597 0.360 1.00 0.00 37 SER A CA 19
ATOM 26244 C C . SER A 1 41 ? -24.021 13.116 0.497 1.00 0.00 37 SER A C 19
ATOM 26245 O O . SER A 1 41 ? -24.051 13.662 1.602 1.00 0.00 37 SER A O 19
ATOM 26253 N N . GLU A 1 42 ? -23.914 13.786 -0.639 1.00 0.00 38 GLU A N 19
ATOM 26254 C CA . GLU A 1 42 ? -23.904 15.234 -0.686 1.00 0.00 38 GLU A CA 19
ATOM 26255 C C . GLU A 1 42 ? -24.855 15.700 -1.781 1.00 0.00 38 GLU A C 19
ATOM 26256 O O . GLU A 1 42 ? -24.439 16.213 -2.819 1.00 0.00 38 GLU A O 19
ATOM 26268 N N . LEU A 1 43 ? -26.134 15.476 -1.549 1.00 0.00 39 LEU A N 19
ATOM 26269 C CA . LEU A 1 43 ? -27.163 15.852 -2.498 1.00 0.00 39 LEU A CA 19
ATOM 26270 C C . LEU A 1 43 ? -28.405 16.290 -1.735 1.00 0.00 39 LEU A C 19
ATOM 26271 O O . LEU A 1 43 ? -29.421 15.592 -1.710 1.00 0.00 39 LEU A O 19
ATOM 26287 N N . VAL A 1 44 ? -28.315 17.447 -1.103 1.00 0.00 40 VAL A N 19
ATOM 26288 C CA . VAL A 1 44 ? -29.423 17.975 -0.325 1.00 0.00 40 VAL A CA 19
ATOM 26289 C C . VAL A 1 44 ? -30.297 18.849 -1.216 1.00 0.00 40 VAL A C 19
ATOM 26290 O O . VAL A 1 44 ? -30.413 20.062 -1.028 1.00 0.00 40 VAL A O 19
ATOM 26303 N N . SER A 1 45 ? -30.868 18.215 -2.224 1.00 0.00 41 SER A N 19
ATOM 26304 C CA . SER A 1 45 ? -31.774 18.875 -3.153 1.00 0.00 41 SER A CA 19
ATOM 26305 C C . SER A 1 45 ? -32.696 17.843 -3.802 1.00 0.00 41 SER A C 19
ATOM 26306 O O . SER A 1 45 ? -32.472 17.431 -4.943 1.00 0.00 41 SER A O 19
ATOM 26314 N N . PRO A 1 46 ? -33.740 17.402 -3.079 1.00 0.00 42 PRO A N 19
ATOM 26315 C CA . PRO A 1 46 ? -34.717 16.427 -3.581 1.00 0.00 42 PRO A CA 19
ATOM 26316 C C . PRO A 1 46 ? -35.694 17.051 -4.579 1.00 0.00 42 PRO A C 19
ATOM 26317 O O . PRO A 1 46 ? -36.885 16.738 -4.584 1.00 0.00 42 PRO A O 19
ATOM 26328 N N . THR A 1 47 ? -35.173 17.931 -5.417 1.00 0.00 43 THR A N 19
ATOM 26329 C CA . THR A 1 47 ? -35.964 18.619 -6.419 1.00 0.00 43 THR A CA 19
ATOM 26330 C C . THR A 1 47 ? -35.799 17.939 -7.777 1.00 0.00 43 THR A C 19
ATOM 26331 O O . THR A 1 47 ? -34.734 18.030 -8.388 1.00 0.00 43 THR A O 19
ATOM 26342 N N . PRO A 1 48 ? -36.825 17.219 -8.255 1.00 0.00 44 PRO A N 19
ATOM 26343 C CA . PRO A 1 48 ? -36.782 16.574 -9.569 1.00 0.00 44 PRO A CA 19
ATOM 26344 C C . PRO A 1 48 ? -36.821 17.599 -10.703 1.00 0.00 44 PRO A C 19
ATOM 26345 O O . PRO A 1 48 ? -37.894 18.029 -11.133 1.00 0.00 44 PRO A O 19
ATOM 26356 N N . SER A 1 49 ? -35.645 18.000 -11.164 1.00 0.00 45 SER A N 19
ATOM 26357 C CA . SER A 1 49 ? -35.534 18.974 -12.240 1.00 0.00 45 SER A CA 19
ATOM 26358 C C . SER A 1 49 ? -35.872 18.330 -13.581 1.00 0.00 45 SER A C 19
ATOM 26359 O O . SER A 1 49 ? -35.093 17.537 -14.114 1.00 0.00 45 SER A O 19
ATOM 26367 N N . ARG A 1 50 ? -37.039 18.661 -14.111 1.00 0.00 46 ARG A N 19
ATOM 26368 C CA . ARG A 1 50 ? -37.475 18.130 -15.390 1.00 0.00 46 ARG A CA 19
ATOM 26369 C C . ARG A 1 50 ? -37.605 19.270 -16.393 1.00 0.00 46 ARG A C 19
ATOM 26370 O O . ARG A 1 50 ? -38.032 20.364 -16.026 1.00 0.00 46 ARG A O 19
ATOM 26391 N N . ALA A 1 51 ? -37.223 19.017 -17.645 1.00 0.00 47 ALA A N 19
ATOM 26392 C CA . ALA A 1 51 ? -37.262 20.039 -18.690 1.00 0.00 47 ALA A CA 19
ATOM 26393 C C . ALA A 1 51 ? -36.331 21.196 -18.338 1.00 0.00 47 ALA A C 19
ATOM 26394 O O . ALA A 1 51 ? -36.750 22.354 -18.254 1.00 0.00 47 ALA A O 19
ATOM 26401 N N . ASN A 1 52 ? -35.062 20.869 -18.139 1.00 0.00 48 ASN A N 19
ATOM 26402 C CA . ASN A 1 52 ? -34.076 21.843 -17.683 1.00 0.00 48 ASN A CA 19
ATOM 26403 C C . ASN A 1 52 ? -33.028 22.090 -18.768 1.00 0.00 48 ASN A C 19
ATOM 26404 O O . ASN A 1 52 ? -32.228 21.205 -19.083 1.00 0.00 48 ASN A O 19
ATOM 26415 N N . SER A 1 53 ? -33.055 23.279 -19.359 1.00 0.00 49 SER A N 19
ATOM 26416 C CA . SER A 1 53 ? -32.087 23.652 -20.384 1.00 0.00 49 SER A CA 19
ATOM 26417 C C . SER A 1 53 ? -31.939 25.172 -20.454 1.00 0.00 49 SER A C 19
ATOM 26418 O O . SER A 1 53 ? -32.117 25.779 -21.510 1.00 0.00 49 SER A O 19
ATOM 26426 N N . ARG A 1 54 ? -31.616 25.779 -19.322 1.00 0.00 50 ARG A N 19
ATOM 26427 C CA . ARG A 1 54 ? -31.435 27.228 -19.251 1.00 0.00 50 ARG A CA 19
ATOM 26428 C C . ARG A 1 54 ? -29.955 27.566 -19.428 1.00 0.00 50 ARG A C 19
ATOM 26429 O O . ARG A 1 54 ? -29.584 28.715 -19.669 1.00 0.00 50 ARG A O 19
ATOM 26450 N N . ARG A 1 55 ? -29.118 26.544 -19.327 1.00 0.00 51 ARG A N 19
ATOM 26451 C CA . ARG A 1 55 ? -27.675 26.706 -19.479 1.00 0.00 51 ARG A CA 19
ATOM 26452 C C . ARG A 1 55 ? -27.329 27.017 -20.936 1.00 0.00 51 ARG A C 19
ATOM 26453 O O . ARG A 1 55 ? -27.871 26.398 -21.854 1.00 0.00 51 ARG A O 19
ATOM 26474 N N . GLU A 1 56 ? -26.422 27.974 -21.131 1.00 0.00 52 GLU A N 19
ATOM 26475 C CA . GLU A 1 56 ? -25.956 28.361 -22.457 1.00 0.00 52 GLU A CA 19
ATOM 26476 C C . GLU A 1 56 ? -24.672 29.166 -22.346 1.00 0.00 52 GLU A C 19
ATOM 26477 O O . GLU A 1 56 ? -24.667 30.288 -21.843 1.00 0.00 52 GLU A O 19
ATOM 26489 N N . ILE A 1 57 ? -23.589 28.586 -22.831 1.00 0.00 53 ILE A N 19
ATOM 26490 C CA . ILE A 1 57 ? -22.277 29.208 -22.757 1.00 0.00 53 ILE A CA 19
ATOM 26491 C C . ILE A 1 57 ? -22.099 30.200 -23.905 1.00 0.00 53 ILE A C 19
ATOM 26492 O O . ILE A 1 57 ? -21.165 31.003 -23.925 1.00 0.00 53 ILE A O 19
ATOM 26508 N N . GLU A 1 58 ? -23.034 30.159 -24.848 1.00 0.00 54 GLU A N 19
ATOM 26509 C CA . GLU A 1 58 ? -23.034 31.083 -25.982 1.00 0.00 54 GLU A CA 19
ATOM 26510 C C . GLU A 1 58 ? -23.316 32.515 -25.510 1.00 0.00 54 GLU A C 19
ATOM 26511 O O . GLU A 1 58 ? -23.217 33.464 -26.287 1.00 0.00 54 GLU A O 19
ATOM 26523 N N . SER A 1 59 ? -23.686 32.640 -24.232 1.00 0.00 55 SER A N 19
ATOM 26524 C CA . SER A 1 59 ? -23.966 33.931 -23.601 1.00 0.00 55 SER A CA 19
ATOM 26525 C C . SER A 1 59 ? -25.318 34.474 -24.050 1.00 0.00 55 SER A C 19
ATOM 26526 O O . SER A 1 59 ? -25.555 35.684 -24.046 1.00 0.00 55 SER A O 19
ATOM 26534 N N . LEU A 1 60 ? -26.208 33.557 -24.408 1.00 0.00 56 LEU A N 19
ATOM 26535 C CA . LEU A 1 60 ? -27.564 33.909 -24.806 1.00 0.00 56 LEU A CA 19
ATOM 26536 C C . LEU A 1 60 ? -28.365 34.400 -23.609 1.00 0.00 56 LEU A C 19
ATOM 26537 O O . LEU A 1 60 ? -29.170 35.324 -23.719 1.00 0.00 56 LEU A O 19
ATOM 26553 N N . ILE A 1 61 ? -28.115 33.795 -22.458 1.00 0.00 57 ILE A N 19
ATOM 26554 C CA . ILE A 1 61 ? -28.843 34.129 -21.244 1.00 0.00 57 ILE A CA 19
ATOM 26555 C C . ILE A 1 61 ? -28.224 35.354 -20.580 1.00 0.00 57 ILE A C 19
ATOM 26556 O O . ILE A 1 61 ? -28.857 36.031 -19.773 1.00 0.00 57 ILE A O 19
ATOM 26572 N N . ASP A 1 62 ? -26.992 35.659 -20.961 1.00 0.00 58 ASP A N 19
ATOM 26573 C CA . ASP A 1 62 ? -26.276 36.797 -20.391 1.00 0.00 58 ASP A CA 19
ATOM 26574 C C . ASP A 1 62 ? -26.969 38.100 -20.770 1.00 0.00 58 ASP A C 19
ATOM 26575 O O . ASP A 1 62 ? -27.035 39.041 -19.978 1.00 0.00 58 ASP A O 19
ATOM 26584 N N . SER A 1 63 ? -27.513 38.134 -21.977 1.00 0.00 59 SER A N 19
ATOM 26585 C CA . SER A 1 63 ? -28.246 39.298 -22.455 1.00 0.00 59 SER A CA 19
ATOM 26586 C C . SER A 1 63 ? -29.585 39.420 -21.729 1.00 0.00 59 SER A C 19
ATOM 26587 O O . SER A 1 63 ? -30.095 40.523 -21.520 1.00 0.00 59 SER A O 19
ATOM 26595 N N . ILE A 1 64 ? -30.130 38.280 -21.318 1.00 0.00 60 ILE A N 19
ATOM 26596 C CA . ILE A 1 64 ? -31.367 38.250 -20.560 1.00 0.00 60 ILE A CA 19
ATOM 26597 C C . ILE A 1 64 ? -31.093 38.692 -19.130 1.00 0.00 60 ILE A C 19
ATOM 26598 O O . ILE A 1 64 ? -31.897 39.382 -18.506 1.00 0.00 60 ILE A O 19
ATOM 26614 N N . LEU A 1 65 ? -29.920 38.318 -18.642 1.00 0.00 61 LEU A N 19
ATOM 26615 C CA . LEU A 1 65 ? -29.477 38.684 -17.307 1.00 0.00 61 LEU A CA 19
ATOM 26616 C C . LEU A 1 65 ? -29.232 40.194 -17.254 1.00 0.00 61 LEU A C 19
ATOM 26617 O O . LEU A 1 65 ? -29.307 40.822 -16.198 1.00 0.00 61 LEU A O 19
ATOM 26633 N N . SER A 1 66 ? -28.982 40.773 -18.421 1.00 0.00 62 SER A N 19
ATOM 26634 C CA . SER A 1 66 ? -28.738 42.204 -18.530 1.00 0.00 62 SER A CA 19
ATOM 26635 C C . SER A 1 66 ? -30.033 42.946 -18.866 1.00 0.00 62 SER A C 19
ATOM 26636 O O . SER A 1 66 ? -30.030 44.164 -19.054 1.00 0.00 62 SER A O 19
ATOM 26644 N N . SER A 1 67 ? -31.135 42.192 -18.944 1.00 0.00 63 SER A N 19
ATOM 26645 C CA . SER A 1 67 ? -32.469 42.746 -19.220 1.00 0.00 63 SER A CA 19
ATOM 26646 C C . SER A 1 67 ? -32.535 43.431 -20.588 1.00 0.00 63 SER A C 19
ATOM 26647 O O . SER A 1 67 ? -33.475 44.172 -20.875 1.00 0.00 63 SER A O 19
ATOM 26655 N N . SER A 1 68 ? -31.562 43.157 -21.441 1.00 0.00 64 SER A N 19
ATOM 26656 C CA . SER A 1 68 ? -31.472 43.819 -22.730 1.00 0.00 64 SER A CA 19
ATOM 26657 C C . SER A 1 68 ? -31.316 42.797 -23.849 1.00 0.00 64 SER A C 19
ATOM 26658 O O . SER A 1 68 ? -30.407 42.889 -24.679 1.00 0.00 64 SER A O 19
ATOM 26666 N N . ALA A 1 69 ? -32.205 41.819 -23.863 1.00 0.00 65 ALA A N 19
ATOM 26667 C CA . ALA A 1 69 ? -32.164 40.769 -24.862 1.00 0.00 65 ALA A CA 19
ATOM 26668 C C . ALA A 1 69 ? -33.020 41.134 -26.071 1.00 0.00 65 ALA A C 19
ATOM 26669 O O . ALA A 1 69 ? -34.214 40.837 -26.110 1.00 0.00 65 ALA A O 19
ATOM 26676 N N . GLY A 1 70 ? -32.409 41.794 -27.044 1.00 0.00 66 GLY A N 19
ATOM 26677 C CA . GLY A 1 70 ? -33.109 42.122 -28.267 1.00 0.00 66 GLY A CA 19
ATOM 26678 C C . GLY A 1 70 ? -33.748 43.496 -28.231 1.00 0.00 66 GLY A C 19
ATOM 26679 O O . GLY A 1 70 ? -34.328 43.895 -27.220 1.00 0.00 66 GLY A O 19
ATOM 26683 N N . ALA A 1 71 ? -33.649 44.220 -29.341 1.00 0.00 67 ALA A N 19
ATOM 26684 C CA . ALA A 1 71 ? -34.252 45.542 -29.453 1.00 0.00 67 ALA A CA 19
ATOM 26685 C C . ALA A 1 71 ? -35.731 45.429 -29.814 1.00 0.00 67 ALA A C 19
ATOM 26686 O O . ALA A 1 71 ? -36.189 45.985 -30.813 1.00 0.00 67 ALA A O 19
ATOM 26693 N N . ASN A 1 72 ? -36.468 44.689 -28.998 1.00 0.00 68 ASN A N 19
ATOM 26694 C CA . ASN A 1 72 ? -37.896 44.491 -29.214 1.00 0.00 68 ASN A CA 19
ATOM 26695 C C . ASN A 1 72 ? -38.643 44.720 -27.910 1.00 0.00 68 ASN A C 19
ATOM 26696 O O . ASN A 1 72 ? -39.287 43.813 -27.376 1.00 0.00 68 ASN A O 19
ATOM 26707 N N . SER A 1 73 ? -38.534 45.946 -27.409 1.00 0.00 69 SER A N 19
ATOM 26708 C CA . SER A 1 73 ? -39.139 46.344 -26.138 1.00 0.00 69 SER A CA 19
ATOM 26709 C C . SER A 1 73 ? -38.562 45.536 -24.976 1.00 0.00 69 SER A C 19
ATOM 26710 O O . SER A 1 73 ? -39.232 44.665 -24.423 1.00 0.00 69 SER A O 19
ATOM 26718 N N . PRO A 1 74 ? -37.301 45.807 -24.595 1.00 0.00 70 PRO A N 19
ATOM 26719 C CA . PRO A 1 74 ? -36.664 45.129 -23.465 1.00 0.00 70 PRO A CA 19
ATOM 26720 C C . PRO A 1 74 ? -37.284 45.561 -22.139 1.00 0.00 70 PRO A C 19
ATOM 26721 O O . PRO A 1 74 ? -37.719 46.704 -21.994 1.00 0.00 70 PRO A O 19
ATOM 26732 N N . ARG A 1 75 ? -37.326 44.643 -21.182 1.00 0.00 71 ARG A N 19
ATOM 26733 C CA . ARG A 1 75 ? -37.964 44.898 -19.894 1.00 0.00 71 ARG A CA 19
ATOM 26734 C C . ARG A 1 75 ? -37.119 45.861 -19.061 1.00 0.00 71 ARG A C 19
ATOM 26735 O O . ARG A 1 75 ? -36.276 45.442 -18.265 1.00 0.00 71 ARG A O 19
ATOM 26756 N N . ARG A 1 76 ? -37.344 47.154 -19.269 1.00 0.00 72 ARG A N 19
ATOM 26757 C CA . ARG A 1 76 ? -36.601 48.192 -18.565 1.00 0.00 72 ARG A CA 19
ATOM 26758 C C . ARG A 1 76 ? -37.520 49.337 -18.154 1.00 0.00 72 ARG A C 19
ATOM 26759 O O . ARG A 1 76 ? -37.203 50.509 -18.365 1.00 0.00 72 ARG A O 19
ATOM 26780 N N . GLY A 1 77 ? -38.651 48.992 -17.566 1.00 0.00 73 GLY A N 19
ATOM 26781 C CA . GLY A 1 77 ? -39.597 49.998 -17.131 1.00 0.00 73 GLY A CA 19
ATOM 26782 C C . GLY A 1 77 ? -40.880 49.379 -16.624 1.00 0.00 73 GLY A C 19
ATOM 26783 O O . GLY A 1 77 ? -40.988 49.062 -15.440 1.00 0.00 73 GLY A O 19
ATOM 26787 N N . SER A 1 78 ? -41.842 49.194 -17.526 1.00 0.00 74 SER A N 19
ATOM 26788 C CA . SER A 1 78 ? -43.123 48.583 -17.185 1.00 0.00 74 SER A CA 19
ATOM 26789 C C . SER A 1 78 ? -43.848 49.412 -16.123 1.00 0.00 74 SER A C 19
ATOM 26790 O O . SER A 1 78 ? -44.302 48.886 -15.104 1.00 0.00 74 SER A O 19
ATOM 26798 N N . ARG A 1 79 ? -43.961 50.711 -16.373 1.00 0.00 75 ARG A N 19
ATOM 26799 C CA . ARG A 1 79 ? -44.596 51.621 -15.426 1.00 0.00 75 ARG A CA 19
ATOM 26800 C C . ARG A 1 79 ? -45.447 52.639 -16.174 1.00 0.00 75 ARG A C 19
ATOM 26801 O O . ARG A 1 79 ? -44.927 53.408 -16.980 1.00 0.00 75 ARG A O 19
ATOM 26822 N N . PRO A 1 80 ? -46.766 52.656 -15.934 1.00 0.00 76 PRO A N 19
ATOM 26823 C CA . PRO A 1 80 ? -47.662 53.625 -16.564 1.00 0.00 76 PRO A CA 19
ATOM 26824 C C . PRO A 1 80 ? -47.394 55.036 -16.060 1.00 0.00 76 PRO A C 19
ATOM 26825 O O . PRO A 1 80 ? -47.741 55.379 -14.932 1.00 0.00 76 PRO A O 19
ATOM 26836 N N . ASN A 1 81 ? -46.753 55.842 -16.890 1.00 0.00 77 ASN A N 19
ATOM 26837 C CA . ASN A 1 81 ? -46.439 57.222 -16.527 1.00 0.00 77 ASN A CA 19
ATOM 26838 C C . ASN A 1 81 ? -47.642 58.122 -16.779 1.00 0.00 77 ASN A C 19
ATOM 26839 O O . ASN A 1 81 ? -47.706 58.825 -17.791 1.00 0.00 77 ASN A O 19
ATOM 26850 N N . SER A 1 82 ? -48.606 58.084 -15.871 1.00 0.00 78 SER A N 19
ATOM 26851 C CA . SER A 1 82 ? -49.807 58.896 -16.002 1.00 0.00 78 SER A CA 19
ATOM 26852 C C . SER A 1 82 ? -50.298 59.356 -14.635 1.00 0.00 78 SER A C 19
ATOM 26853 O O . SER A 1 82 ? -51.462 59.161 -14.283 1.00 0.00 78 SER A O 19
ATOM 26861 N N . VAL A 1 83 ? -49.410 59.970 -13.867 1.00 0.00 79 VAL A N 19
ATOM 26862 C CA . VAL A 1 83 ? -49.753 60.442 -12.533 1.00 0.00 79 VAL A CA 19
ATOM 26863 C C . VAL A 1 83 ? -50.459 61.795 -12.620 1.00 0.00 79 VAL A C 19
ATOM 26864 O O . VAL A 1 83 ? -49.955 62.818 -12.154 1.00 0.00 79 VAL A O 19
ATOM 26877 N N . ILE A 1 84 ? -51.627 61.789 -13.239 1.00 0.00 80 ILE A N 19
ATOM 26878 C CA . ILE A 1 84 ? -52.403 63.001 -13.427 1.00 0.00 80 ILE A CA 19
ATOM 26879 C C . ILE A 1 84 ? -53.597 62.997 -12.478 1.00 0.00 80 ILE A C 19
ATOM 26880 O O . ILE A 1 84 ? -54.747 62.835 -12.892 1.00 0.00 80 ILE A O 19
ATOM 26896 N N . SER A 1 85 ? -53.304 63.150 -11.196 1.00 0.00 81 SER A N 19
ATOM 26897 C CA . SER A 1 85 ? -54.333 63.156 -10.166 1.00 0.00 81 SER A CA 19
ATOM 26898 C C . SER A 1 85 ? -53.759 63.632 -8.831 1.00 0.00 81 SER A C 19
ATOM 26899 O O . SER A 1 85 ? -53.990 64.768 -8.421 1.00 0.00 81 SER A O 19
ATOM 26907 N N . THR A 1 86 ? -52.981 62.782 -8.173 1.00 0.00 82 THR A N 19
ATOM 26908 C CA . THR A 1 86 ? -52.417 63.110 -6.874 1.00 0.00 82 THR A CA 19
ATOM 26909 C C . THR A 1 86 ? -50.983 63.608 -7.006 1.00 0.00 82 THR A C 19
ATOM 26910 O O . THR A 1 86 ? -50.057 63.046 -6.420 1.00 0.00 82 THR A O 19
ATOM 26921 N N . GLY A 1 87 ? -50.809 64.665 -7.781 1.00 0.00 83 GLY A N 19
ATOM 26922 C CA . GLY A 1 87 ? -49.492 65.234 -7.980 1.00 0.00 83 GLY A CA 19
ATOM 26923 C C . GLY A 1 87 ? -49.505 66.342 -9.007 1.00 0.00 83 GLY A C 19
ATOM 26924 O O . GLY A 1 87 ? -48.489 66.617 -9.647 1.00 0.00 83 GLY A O 19
ATOM 26928 N N . GLU A 1 88 ? -50.656 66.985 -9.154 1.00 0.00 84 GLU A N 19
ATOM 26929 C CA . GLU A 1 88 ? -50.841 68.029 -10.148 1.00 0.00 84 GLU A CA 19
ATOM 26930 C C . GLU A 1 88 ? -52.212 68.671 -9.974 1.00 0.00 84 GLU A C 19
ATOM 26931 O O . GLU A 1 88 ? -53.209 68.210 -10.532 1.00 0.00 84 GLU A O 19
ATOM 26943 N N . LEU A 1 89 ? -52.261 69.711 -9.162 1.00 0.00 85 LEU A N 19
ATOM 26944 C CA . LEU A 1 89 ? -53.494 70.441 -8.929 1.00 0.00 85 LEU A CA 19
ATOM 26945 C C . LEU A 1 89 ? -53.260 71.939 -9.128 1.00 0.00 85 LEU A C 19
ATOM 26946 O O . LEU A 1 89 ? -54.125 72.763 -8.826 1.00 0.00 85 LEU A O 19
ATOM 26962 N N . SER A 1 90 ? -52.073 72.275 -9.642 1.00 0.00 86 SER A N 19
ATOM 26963 C CA . SER A 1 90 ? -51.646 73.672 -9.817 1.00 0.00 86 SER A CA 19
ATOM 26964 C C . SER A 1 90 ? -51.519 74.383 -8.468 1.00 0.00 86 SER A C 19
ATOM 26965 O O . SER A 1 90 ? -51.356 75.604 -8.400 1.00 0.00 86 SER A O 19
ATOM 26973 N N . THR A 1 91 ? -51.592 73.605 -7.403 1.00 0.00 87 THR A N 19
ATOM 26974 C CA . THR A 1 91 ? -51.501 74.114 -6.043 1.00 0.00 87 THR A CA 19
ATOM 26975 C C . THR A 1 91 ? -51.151 72.956 -5.123 1.00 0.00 87 THR A C 19
ATOM 26976 O O . THR A 1 91 ? -52.015 72.392 -4.453 1.00 0.00 87 THR A O 19
ATOM 26987 N N . ASP A 1 92 ? -49.885 72.583 -5.123 1.00 0.00 88 ASP A N 19
ATOM 26988 C CA . ASP A 1 92 ? -49.434 71.414 -4.384 1.00 0.00 88 ASP A CA 19
ATOM 26989 C C . ASP A 1 92 ? -48.192 71.759 -3.588 1.00 0.00 88 ASP A C 19
ATOM 26990 O O . ASP A 1 92 ? -48.322 72.054 -2.384 1.00 0.00 88 ASP A O 19
ATOM 27000 N N . GLY A 1 1 ? -59.803 4.176 6.085 1.00 0.00 -3 GLY A N 20
ATOM 27001 C CA . GLY A 1 1 ? -59.254 2.911 5.547 1.00 0.00 -3 GLY A CA 20
ATOM 27002 C C . GLY A 1 1 ? -59.822 2.584 4.184 1.00 0.00 -3 GLY A C 20
ATOM 27003 O O . GLY A 1 1 ? -60.026 3.476 3.360 1.00 0.00 -3 GLY A O 20
ATOM 27009 N N . ALA A 1 2 ? -60.087 1.309 3.947 1.00 0.00 -2 ALA A N 20
ATOM 27010 C CA . ALA A 1 2 ? -60.620 0.864 2.671 1.00 0.00 -2 ALA A CA 20
ATOM 27011 C C . ALA A 1 2 ? -61.644 -0.243 2.875 1.00 0.00 -2 ALA A C 20
ATOM 27012 O O . ALA A 1 2 ? -61.285 -1.406 3.064 1.00 0.00 -2 ALA A O 20
ATOM 27019 N N . HIS A 1 3 ? -62.917 0.124 2.847 1.00 0.00 -1 HIS A N 20
ATOM 27020 C CA . HIS A 1 3 ? -63.997 -0.843 3.011 1.00 0.00 -1 HIS A CA 20
ATOM 27021 C C . HIS A 1 3 ? -64.219 -1.606 1.709 1.00 0.00 -1 HIS A C 20
ATOM 27022 O O . HIS A 1 3 ? -64.558 -2.791 1.713 1.00 0.00 -1 HIS A O 20
ATOM 27037 N N . MET A 1 4 ? -64.028 -0.915 0.598 1.00 0.00 0 MET A N 20
ATOM 27038 C CA . MET A 1 4 ? -64.141 -1.528 -0.715 1.00 0.00 0 MET A CA 20
ATOM 27039 C C . MET A 1 4 ? -62.773 -1.567 -1.382 1.00 0.00 0 MET A C 20
ATOM 27040 O O . MET A 1 4 ? -61.759 -1.316 -0.725 1.00 0.00 0 MET A O 20
ATOM 27054 N N . MET A 1 5 ? -62.748 -1.901 -2.673 1.00 0.00 1 MET A N 20
ATOM 27055 C CA . MET A 1 5 ? -61.505 -1.911 -3.445 1.00 0.00 1 MET A CA 20
ATOM 27056 C C . MET A 1 5 ? -60.518 -2.914 -2.839 1.00 0.00 1 MET A C 20
ATOM 27057 O O . MET A 1 5 ? -59.317 -2.658 -2.723 1.00 0.00 1 MET A O 20
ATOM 27071 N N . GLN A 1 6 ? -61.051 -4.070 -2.466 1.00 0.00 2 GLN A N 20
ATOM 27072 C CA . GLN A 1 6 ? -60.277 -5.100 -1.784 1.00 0.00 2 GLN A CA 20
ATOM 27073 C C . GLN A 1 6 ? -59.276 -5.752 -2.732 1.00 0.00 2 GLN A C 20
ATOM 27074 O O . GLN A 1 6 ? -58.208 -6.190 -2.307 1.00 0.00 2 GLN A O 20
ATOM 27088 N N . ALA A 1 7 ? -59.617 -5.803 -4.014 1.00 0.00 3 ALA A N 20
ATOM 27089 C CA . ALA A 1 7 ? -58.718 -6.361 -5.015 1.00 0.00 3 ALA A CA 20
ATOM 27090 C C . ALA A 1 7 ? -57.411 -5.582 -5.057 1.00 0.00 3 ALA A C 20
ATOM 27091 O O . ALA A 1 7 ? -56.325 -6.162 -4.989 1.00 0.00 3 ALA A O 20
ATOM 27098 N N . ARG A 1 8 ? -57.521 -4.262 -5.143 1.00 0.00 4 ARG A N 20
ATOM 27099 C CA . ARG A 1 8 ? -56.346 -3.408 -5.176 1.00 0.00 4 ARG A CA 20
ATOM 27100 C C . ARG A 1 8 ? -55.669 -3.395 -3.815 1.00 0.00 4 ARG A C 20
ATOM 27101 O O . ARG A 1 8 ? -54.455 -3.560 -3.720 1.00 0.00 4 ARG A O 20
ATOM 27122 N N . ARG A 1 9 ? -56.457 -3.201 -2.757 1.00 0.00 5 ARG A N 20
ATOM 27123 C CA . ARG A 1 9 ? -55.929 -3.154 -1.397 1.00 0.00 5 ARG A CA 20
ATOM 27124 C C . ARG A 1 9 ? -55.163 -4.428 -1.031 1.00 0.00 5 ARG A C 20
ATOM 27125 O O . ARG A 1 9 ? -54.212 -4.377 -0.253 1.00 0.00 5 ARG A O 20
ATOM 27146 N N . GLU A 1 10 ? -55.548 -5.565 -1.604 1.00 0.00 6 GLU A N 20
ATOM 27147 C CA . GLU A 1 10 ? -54.854 -6.820 -1.326 1.00 0.00 6 GLU A CA 20
ATOM 27148 C C . GLU A 1 10 ? -53.482 -6.802 -1.996 1.00 0.00 6 GLU A C 20
ATOM 27149 O O . GLU A 1 10 ? -52.481 -7.240 -1.423 1.00 0.00 6 GLU A O 20
ATOM 27161 N N . GLU A 1 11 ? -53.451 -6.256 -3.206 1.00 0.00 7 GLU A N 20
ATOM 27162 C CA . GLU A 1 11 ? -52.226 -6.155 -3.987 1.00 0.00 7 GLU A CA 20
ATOM 27163 C C . GLU A 1 11 ? -51.299 -5.125 -3.351 1.00 0.00 7 GLU A C 20
ATOM 27164 O O . GLU A 1 11 ? -50.078 -5.271 -3.369 1.00 0.00 7 GLU A O 20
ATOM 27176 N N . LEU A 1 12 ? -51.899 -4.096 -2.765 1.00 0.00 8 LEU A N 20
ATOM 27177 C CA . LEU A 1 12 ? -51.147 -3.035 -2.119 1.00 0.00 8 LEU A CA 20
ATOM 27178 C C . LEU A 1 12 ? -50.404 -3.569 -0.902 1.00 0.00 8 LEU A C 20
ATOM 27179 O O . LEU A 1 12 ? -49.266 -3.191 -0.657 1.00 0.00 8 LEU A O 20
ATOM 27195 N N . LEU A 1 13 ? -51.046 -4.461 -0.156 1.00 0.00 9 LEU A N 20
ATOM 27196 C CA . LEU A 1 13 ? -50.414 -5.076 1.007 1.00 0.00 9 LEU A CA 20
ATOM 27197 C C . LEU A 1 13 ? -49.237 -5.937 0.576 1.00 0.00 9 LEU A C 20
ATOM 27198 O O . LEU A 1 13 ? -48.205 -5.980 1.249 1.00 0.00 9 LEU A O 20
ATOM 27214 N N . ALA A 1 14 ? -49.394 -6.602 -0.558 1.00 0.00 10 ALA A N 20
ATOM 27215 C CA . ALA A 1 14 ? -48.319 -7.376 -1.148 1.00 0.00 10 ALA A CA 20
ATOM 27216 C C . ALA A 1 14 ? -47.163 -6.452 -1.508 1.00 0.00 10 ALA A C 20
ATOM 27217 O O . ALA A 1 14 ? -45.996 -6.754 -1.258 1.00 0.00 10 ALA A O 20
ATOM 27224 N N . LYS A 1 15 ? -47.517 -5.299 -2.070 1.00 0.00 11 LYS A N 20
ATOM 27225 C CA . LYS A 1 15 ? -46.552 -4.265 -2.426 1.00 0.00 11 LYS A CA 20
ATOM 27226 C C . LYS A 1 15 ? -45.936 -3.641 -1.177 1.00 0.00 11 LYS A C 20
ATOM 27227 O O . LYS A 1 15 ? -44.872 -3.039 -1.234 1.00 0.00 11 LYS A O 20
ATOM 27246 N N . LYS A 1 16 ? -46.598 -3.813 -0.047 1.00 0.00 12 LYS A N 20
ATOM 27247 C CA . LYS A 1 16 ? -46.136 -3.202 1.185 1.00 0.00 12 LYS A CA 20
ATOM 27248 C C . LYS A 1 16 ? -45.100 -4.099 1.841 1.00 0.00 12 LYS A C 20
ATOM 27249 O O . LYS A 1 16 ? -44.136 -3.622 2.435 1.00 0.00 12 LYS A O 20
ATOM 27268 N N . ALA A 1 17 ? -45.296 -5.401 1.706 1.00 0.00 13 ALA A N 20
ATOM 27269 C CA . ALA A 1 17 ? -44.366 -6.375 2.244 1.00 0.00 13 ALA A CA 20
ATOM 27270 C C . ALA A 1 17 ? -43.139 -6.508 1.349 1.00 0.00 13 ALA A C 20
ATOM 27271 O O . ALA A 1 17 ? -42.003 -6.404 1.816 1.00 0.00 13 ALA A O 20
ATOM 27278 N N . ARG A 1 18 ? -43.382 -6.719 0.057 1.00 0.00 14 ARG A N 20
ATOM 27279 C CA . ARG A 1 18 ? -42.307 -6.931 -0.911 1.00 0.00 14 ARG A CA 20
ATOM 27280 C C . ARG A 1 18 ? -41.350 -5.743 -0.963 1.00 0.00 14 ARG A C 20
ATOM 27281 O O . ARG A 1 18 ? -40.133 -5.919 -0.936 1.00 0.00 14 ARG A O 20
ATOM 27302 N N . LEU A 1 19 ? -41.892 -4.534 -1.029 1.00 0.00 15 LEU A N 20
ATOM 27303 C CA . LEU A 1 19 ? -41.058 -3.346 -1.123 1.00 0.00 15 LEU A CA 20
ATOM 27304 C C . LEU A 1 19 ? -40.254 -3.135 0.152 1.00 0.00 15 LEU A C 20
ATOM 27305 O O . LEU A 1 19 ? -39.105 -2.710 0.096 1.00 0.00 15 LEU A O 20
ATOM 27321 N N . ALA A 1 20 ? -40.858 -3.437 1.295 1.00 0.00 16 ALA A N 20
ATOM 27322 C CA . ALA A 1 20 ? -40.191 -3.279 2.576 1.00 0.00 16 ALA A CA 20
ATOM 27323 C C . ALA A 1 20 ? -39.008 -4.237 2.705 1.00 0.00 16 ALA A C 20
ATOM 27324 O O . ALA A 1 20 ? -37.894 -3.821 3.027 1.00 0.00 16 ALA A O 20
ATOM 27331 N N . GLU A 1 21 ? -39.266 -5.523 2.477 1.00 0.00 17 GLU A N 20
ATOM 27332 C CA . GLU A 1 21 ? -38.210 -6.532 2.548 1.00 0.00 17 GLU A CA 20
ATOM 27333 C C . GLU A 1 21 ? -37.055 -6.196 1.599 1.00 0.00 17 GLU A C 20
ATOM 27334 O O . GLU A 1 21 ? -35.891 -6.256 1.997 1.00 0.00 17 GLU A O 20
ATOM 27346 N N . ILE A 1 22 ? -37.377 -5.837 0.358 1.00 0.00 18 ILE A N 20
ATOM 27347 C CA . ILE A 1 22 ? -36.367 -5.424 -0.610 1.00 0.00 18 ILE A CA 20
ATOM 27348 C C . ILE A 1 22 ? -35.639 -4.161 -0.144 1.00 0.00 18 ILE A C 20
ATOM 27349 O O . ILE A 1 22 ? -34.415 -4.061 -0.252 1.00 0.00 18 ILE A O 20
ATOM 27365 N N . LYS A 1 23 ? -36.407 -3.216 0.391 1.00 0.00 19 LYS A N 20
ATOM 27366 C CA . LYS A 1 23 ? -35.869 -1.945 0.870 1.00 0.00 19 LYS A CA 20
ATOM 27367 C C . LYS A 1 23 ? -34.776 -2.180 1.910 1.00 0.00 19 LYS A C 20
ATOM 27368 O O . LYS A 1 23 ? -33.678 -1.632 1.809 1.00 0.00 19 LYS A O 20
ATOM 27387 N N . ARG A 1 24 ? -35.074 -3.026 2.887 1.00 0.00 20 ARG A N 20
ATOM 27388 C CA . ARG A 1 24 ? -34.146 -3.311 3.972 1.00 0.00 20 ARG A CA 20
ATOM 27389 C C . ARG A 1 24 ? -32.859 -3.927 3.439 1.00 0.00 20 ARG A C 20
ATOM 27390 O O . ARG A 1 24 ? -31.768 -3.587 3.886 1.00 0.00 20 ARG A O 20
ATOM 27411 N N . GLN A 1 25 ? -33.002 -4.819 2.469 1.00 0.00 21 GLN A N 20
ATOM 27412 C CA . GLN A 1 25 ? -31.863 -5.517 1.884 1.00 0.00 21 GLN A CA 20
ATOM 27413 C C . GLN A 1 25 ? -30.923 -4.525 1.207 1.00 0.00 21 GLN A C 20
ATOM 27414 O O . GLN A 1 25 ? -29.709 -4.550 1.423 1.00 0.00 21 GLN A O 20
ATOM 27428 N N . ARG A 1 26 ? -31.507 -3.644 0.405 1.00 0.00 22 ARG A N 20
ATOM 27429 C CA . ARG A 1 26 ? -30.757 -2.641 -0.337 1.00 0.00 22 ARG A CA 20
ATOM 27430 C C . ARG A 1 26 ? -29.977 -1.713 0.599 1.00 0.00 22 ARG A C 20
ATOM 27431 O O . ARG A 1 26 ? -28.827 -1.364 0.324 1.00 0.00 22 ARG A O 20
ATOM 27452 N N . GLU A 1 27 ? -30.603 -1.325 1.701 1.00 0.00 23 GLU A N 20
ATOM 27453 C CA . GLU A 1 27 ? -29.953 -0.448 2.671 1.00 0.00 23 GLU A CA 20
ATOM 27454 C C . GLU A 1 27 ? -28.927 -1.205 3.503 1.00 0.00 23 GLU A C 20
ATOM 27455 O O . GLU A 1 27 ? -27.841 -0.691 3.782 1.00 0.00 23 GLU A O 20
ATOM 27467 N N . LEU A 1 28 ? -29.273 -2.423 3.888 1.00 0.00 24 LEU A N 20
ATOM 27468 C CA . LEU A 1 28 ? -28.408 -3.248 4.719 1.00 0.00 24 LEU A CA 20
ATOM 27469 C C . LEU A 1 28 ? -27.111 -3.582 3.991 1.00 0.00 24 LEU A C 20
ATOM 27470 O O . LEU A 1 28 ? -26.021 -3.460 4.551 1.00 0.00 24 LEU A O 20
ATOM 27486 N N . ARG A 1 29 ? -27.237 -4.004 2.742 1.00 0.00 25 ARG A N 20
ATOM 27487 C CA . ARG A 1 29 ? -26.077 -4.343 1.933 1.00 0.00 25 ARG A CA 20
ATOM 27488 C C . ARG A 1 29 ? -25.278 -3.103 1.576 1.00 0.00 25 ARG A C 20
ATOM 27489 O O . ARG A 1 29 ? -24.063 -3.170 1.418 1.00 0.00 25 ARG A O 20
ATOM 27510 N N . ALA A 1 30 ? -25.959 -1.972 1.455 1.00 0.00 26 ALA A N 20
ATOM 27511 C CA . ALA A 1 30 ? -25.289 -0.721 1.153 1.00 0.00 26 ALA A CA 20
ATOM 27512 C C . ALA A 1 30 ? -24.308 -0.371 2.256 1.00 0.00 26 ALA A C 20
ATOM 27513 O O . ALA A 1 30 ? -23.157 -0.034 1.982 1.00 0.00 26 ALA A O 20
ATOM 27520 N N . GLN A 1 31 ? -24.761 -0.453 3.501 1.00 0.00 27 GLN A N 20
ATOM 27521 C CA . GLN A 1 31 ? -23.892 -0.206 4.644 1.00 0.00 27 GLN A CA 20
ATOM 27522 C C . GLN A 1 31 ? -22.788 -1.255 4.749 1.00 0.00 27 GLN A C 20
ATOM 27523 O O . GLN A 1 31 ? -21.700 -0.956 5.236 1.00 0.00 27 GLN A O 20
ATOM 27537 N N . GLN A 1 32 ? -23.032 -2.470 4.267 1.00 0.00 28 GLN A N 20
ATOM 27538 C CA . GLN A 1 32 ? -22.053 -3.539 4.398 1.00 0.00 28 GLN A CA 20
ATOM 27539 C C . GLN A 1 32 ? -20.991 -3.435 3.309 1.00 0.00 28 GLN A C 20
ATOM 27540 O O . GLN A 1 32 ? -19.793 -3.478 3.583 1.00 0.00 28 GLN A O 20
ATOM 27554 N N . ALA A 1 33 ? -21.451 -3.299 2.069 1.00 0.00 29 ALA A N 20
ATOM 27555 C CA . ALA A 1 33 ? -20.570 -3.179 0.920 1.00 0.00 29 ALA A CA 20
ATOM 27556 C C . ALA A 1 33 ? -19.894 -1.818 0.891 1.00 0.00 29 ALA A C 20
ATOM 27557 O O . ALA A 1 33 ? -18.886 -1.622 0.209 1.00 0.00 29 ALA A O 20
ATOM 27564 N N . ALA A 1 34 ? -20.501 -0.881 1.617 1.00 0.00 30 ALA A N 20
ATOM 27565 C CA . ALA A 1 34 ? -19.947 0.453 1.832 1.00 0.00 30 ALA A CA 20
ATOM 27566 C C . ALA A 1 34 ? -20.101 1.321 0.595 1.00 0.00 30 ALA A C 20
ATOM 27567 O O . ALA A 1 34 ? -19.210 2.101 0.254 1.00 0.00 30 ALA A O 20
ATOM 27574 N N . GLY A 1 35 ? -21.232 1.177 -0.078 1.00 0.00 31 GLY A N 20
ATOM 27575 C CA . GLY A 1 35 ? -21.520 2.010 -1.226 1.00 0.00 31 GLY A CA 20
ATOM 27576 C C . GLY A 1 35 ? -22.129 1.237 -2.380 1.00 0.00 31 GLY A C 20
ATOM 27577 O O . GLY A 1 35 ? -23.327 1.346 -2.645 1.00 0.00 31 GLY A O 20
ATOM 27581 N N . ARG A 1 36 ? -21.312 0.445 -3.056 1.00 0.00 32 ARG A N 20
ATOM 27582 C CA . ARG A 1 36 ? -21.754 -0.288 -4.233 1.00 0.00 32 ARG A CA 20
ATOM 27583 C C . ARG A 1 36 ? -22.229 -1.678 -3.839 1.00 0.00 32 ARG A C 20
ATOM 27584 O O . ARG A 1 36 ? -21.483 -2.441 -3.227 1.00 0.00 32 ARG A O 20
ATOM 27605 N N . SER A 1 37 ? -23.474 -1.990 -4.184 1.00 0.00 33 SER A N 20
ATOM 27606 C CA . SER A 1 37 ? -24.062 -3.292 -3.885 1.00 0.00 33 SER A CA 20
ATOM 27607 C C . SER A 1 37 ? -23.161 -4.413 -4.390 1.00 0.00 33 SER A C 20
ATOM 27608 O O . SER A 1 37 ? -22.864 -4.487 -5.585 1.00 0.00 33 SER A O 20
ATOM 27616 N N . ILE A 1 38 ? -22.718 -5.264 -3.466 1.00 0.00 34 ILE A N 20
ATOM 27617 C CA . ILE A 1 38 ? -21.833 -6.382 -3.787 1.00 0.00 34 ILE A CA 20
ATOM 27618 C C . ILE A 1 38 ? -20.436 -5.877 -4.154 1.00 0.00 34 ILE A C 20
ATOM 27619 O O . ILE A 1 38 ? -20.117 -5.658 -5.323 1.00 0.00 34 ILE A O 20
ATOM 27635 N N . THR A 1 39 ? -19.623 -5.662 -3.133 1.00 0.00 35 THR A N 20
ATOM 27636 C CA . THR A 1 39 ? -18.234 -5.282 -3.320 1.00 0.00 35 THR A CA 20
ATOM 27637 C C . THR A 1 39 ? -17.345 -6.136 -2.417 1.00 0.00 35 THR A C 20
ATOM 27638 O O . THR A 1 39 ? -17.038 -5.752 -1.287 1.00 0.00 35 THR A O 20
ATOM 27649 N N . PRO A 1 40 ? -16.954 -7.330 -2.895 1.00 0.00 36 PRO A N 20
ATOM 27650 C CA . PRO A 1 40 ? -16.129 -8.262 -2.121 1.00 0.00 36 PRO A CA 20
ATOM 27651 C C . PRO A 1 40 ? -14.772 -7.672 -1.759 1.00 0.00 36 PRO A C 20
ATOM 27652 O O . PRO A 1 40 ? -13.910 -7.486 -2.622 1.00 0.00 36 PRO A O 20
ATOM 27663 N N . SER A 1 41 ? -14.590 -7.372 -0.485 1.00 0.00 37 SER A N 20
ATOM 27664 C CA . SER A 1 41 ? -13.330 -6.837 0.003 1.00 0.00 37 SER A CA 20
ATOM 27665 C C . SER A 1 41 ? -12.847 -7.634 1.208 1.00 0.00 37 SER A C 20
ATOM 27666 O O . SER A 1 41 ? -12.091 -7.133 2.044 1.00 0.00 37 SER A O 20
ATOM 27674 N N . GLU A 1 42 ? -13.272 -8.886 1.284 1.00 0.00 38 GLU A N 20
ATOM 27675 C CA . GLU A 1 42 ? -12.927 -9.738 2.413 1.00 0.00 38 GLU A CA 20
ATOM 27676 C C . GLU A 1 42 ? -11.578 -10.409 2.172 1.00 0.00 38 GLU A C 20
ATOM 27677 O O . GLU A 1 42 ? -11.445 -11.631 2.215 1.00 0.00 38 GLU A O 20
ATOM 27689 N N . LEU A 1 43 ? -10.581 -9.588 1.904 1.00 0.00 39 LEU A N 20
ATOM 27690 C CA . LEU A 1 43 ? -9.217 -10.059 1.730 1.00 0.00 39 LEU A CA 20
ATOM 27691 C C . LEU A 1 43 ? -8.276 -9.205 2.560 1.00 0.00 39 LEU A C 20
ATOM 27692 O O . LEU A 1 43 ? -7.275 -8.680 2.067 1.00 0.00 39 LEU A O 20
ATOM 27708 N N . VAL A 1 44 ? -8.608 -9.077 3.832 1.00 0.00 40 VAL A N 20
ATOM 27709 C CA . VAL A 1 44 ? -7.851 -8.237 4.739 1.00 0.00 40 VAL A CA 20
ATOM 27710 C C . VAL A 1 44 ? -6.803 -9.070 5.463 1.00 0.00 40 VAL A C 20
ATOM 27711 O O . VAL A 1 44 ? -6.978 -9.463 6.619 1.00 0.00 40 VAL A O 20
ATOM 27724 N N . SER A 1 45 ? -5.728 -9.372 4.760 1.00 0.00 41 SER A N 20
ATOM 27725 C CA . SER A 1 45 ? -4.636 -10.134 5.337 1.00 0.00 41 SER A CA 20
ATOM 27726 C C . SER A 1 45 ? -3.285 -9.514 4.975 1.00 0.00 41 SER A C 20
ATOM 27727 O O . SER A 1 45 ? -2.514 -10.089 4.206 1.00 0.00 41 SER A O 20
ATOM 27735 N N . PRO A 1 46 ? -2.983 -8.317 5.514 1.00 0.00 42 PRO A N 20
ATOM 27736 C CA . PRO A 1 46 ? -1.722 -7.625 5.246 1.00 0.00 42 PRO A CA 20
ATOM 27737 C C . PRO A 1 46 ? -0.555 -8.202 6.050 1.00 0.00 42 PRO A C 20
ATOM 27738 O O . PRO A 1 46 ? 0.581 -7.747 5.923 1.00 0.00 42 PRO A O 20
ATOM 27749 N N . THR A 1 47 ? -0.837 -9.200 6.876 1.00 0.00 43 THR A N 20
ATOM 27750 C CA . THR A 1 47 ? 0.186 -9.837 7.689 1.00 0.00 43 THR A CA 20
ATOM 27751 C C . THR A 1 47 ? 0.422 -11.269 7.202 1.00 0.00 43 THR A C 20
ATOM 27752 O O . THR A 1 47 ? -0.411 -12.148 7.431 1.00 0.00 43 THR A O 20
ATOM 27763 N N . PRO A 1 48 ? 1.539 -11.516 6.490 1.00 0.00 44 PRO A N 20
ATOM 27764 C CA . PRO A 1 48 ? 1.854 -12.841 5.933 1.00 0.00 44 PRO A CA 20
ATOM 27765 C C . PRO A 1 48 ? 2.292 -13.863 6.984 1.00 0.00 44 PRO A C 20
ATOM 27766 O O . PRO A 1 48 ? 3.394 -14.413 6.916 1.00 0.00 44 PRO A O 20
ATOM 27777 N N . SER A 1 49 ? 1.425 -14.124 7.945 1.00 0.00 45 SER A N 20
ATOM 27778 C CA . SER A 1 49 ? 1.678 -15.148 8.945 1.00 0.00 45 SER A CA 20
ATOM 27779 C C . SER A 1 49 ? 0.957 -16.434 8.559 1.00 0.00 45 SER A C 20
ATOM 27780 O O . SER A 1 49 ? 0.082 -16.912 9.284 1.00 0.00 45 SER A O 20
ATOM 27788 N N . ARG A 1 50 ? 1.330 -16.977 7.402 1.00 0.00 46 ARG A N 20
ATOM 27789 C CA . ARG A 1 50 ? 0.678 -18.153 6.840 1.00 0.00 46 ARG A CA 20
ATOM 27790 C C . ARG A 1 50 ? -0.801 -17.855 6.601 1.00 0.00 46 ARG A C 20
ATOM 27791 O O . ARG A 1 50 ? -1.693 -18.557 7.082 1.00 0.00 46 ARG A O 20
ATOM 27812 N N . ALA A 1 51 ? -1.036 -16.783 5.865 1.00 0.00 47 ALA A N 20
ATOM 27813 C CA . ALA A 1 51 ? -2.373 -16.355 5.505 1.00 0.00 47 ALA A CA 20
ATOM 27814 C C . ALA A 1 51 ? -2.371 -15.856 4.068 1.00 0.00 47 ALA A C 20
ATOM 27815 O O . ALA A 1 51 ? -2.508 -14.659 3.807 1.00 0.00 47 ALA A O 20
ATOM 27822 N N . ASN A 1 52 ? -2.195 -16.784 3.137 1.00 0.00 48 ASN A N 20
ATOM 27823 C CA . ASN A 1 52 ? -2.071 -16.441 1.723 1.00 0.00 48 ASN A CA 20
ATOM 27824 C C . ASN A 1 52 ? -3.427 -16.147 1.095 1.00 0.00 48 ASN A C 20
ATOM 27825 O O . ASN A 1 52 ? -3.873 -16.849 0.187 1.00 0.00 48 ASN A O 20
ATOM 27836 N N . SER A 1 53 ? -4.084 -15.110 1.588 1.00 0.00 49 SER A N 20
ATOM 27837 C CA . SER A 1 53 ? -5.318 -14.627 0.989 1.00 0.00 49 SER A CA 20
ATOM 27838 C C . SER A 1 53 ? -5.050 -13.317 0.257 1.00 0.00 49 SER A C 20
ATOM 27839 O O . SER A 1 53 ? -5.956 -12.520 0.010 1.00 0.00 49 SER A O 20
ATOM 27847 N N . ARG A 1 54 ? -3.792 -13.128 -0.118 1.00 0.00 50 ARG A N 20
ATOM 27848 C CA . ARG A 1 54 ? -3.346 -11.894 -0.746 1.00 0.00 50 ARG A CA 20
ATOM 27849 C C . ARG A 1 54 ? -3.400 -12.033 -2.263 1.00 0.00 50 ARG A C 20
ATOM 27850 O O . ARG A 1 54 ? -2.391 -12.332 -2.903 1.00 0.00 50 ARG A O 20
ATOM 27871 N N . ARG A 1 55 ? -4.574 -11.817 -2.837 1.00 0.00 51 ARG A N 20
ATOM 27872 C CA . ARG A 1 55 ? -4.754 -11.956 -4.273 1.00 0.00 51 ARG A CA 20
ATOM 27873 C C . ARG A 1 55 ? -5.995 -11.195 -4.727 1.00 0.00 51 ARG A C 20
ATOM 27874 O O . ARG A 1 55 ? -7.125 -11.650 -4.532 1.00 0.00 51 ARG A O 20
ATOM 27895 N N . GLU A 1 56 ? -5.767 -10.039 -5.335 1.00 0.00 52 GLU A N 20
ATOM 27896 C CA . GLU A 1 56 ? -6.836 -9.176 -5.806 1.00 0.00 52 GLU A CA 20
ATOM 27897 C C . GLU A 1 56 ? -6.230 -8.134 -6.747 1.00 0.00 52 GLU A C 20
ATOM 27898 O O . GLU A 1 56 ? -5.611 -7.166 -6.308 1.00 0.00 52 GLU A O 20
ATOM 27910 N N . ILE A 1 57 ? -6.406 -8.354 -8.042 1.00 0.00 53 ILE A N 20
ATOM 27911 C CA . ILE A 1 57 ? -5.728 -7.573 -9.069 1.00 0.00 53 ILE A CA 20
ATOM 27912 C C . ILE A 1 57 ? -6.143 -6.099 -9.043 1.00 0.00 53 ILE A C 20
ATOM 27913 O O . ILE A 1 57 ? -5.331 -5.216 -9.326 1.00 0.00 53 ILE A O 20
ATOM 27929 N N . GLU A 1 58 ? -7.384 -5.835 -8.656 1.00 0.00 54 GLU A N 20
ATOM 27930 C CA . GLU A 1 58 ? -7.912 -4.469 -8.664 1.00 0.00 54 GLU A CA 20
ATOM 27931 C C . GLU A 1 58 ? -7.135 -3.589 -7.685 1.00 0.00 54 GLU A C 20
ATOM 27932 O O . GLU A 1 58 ? -6.869 -2.414 -7.957 1.00 0.00 54 GLU A O 20
ATOM 27944 N N . SER A 1 59 ? -6.748 -4.166 -6.560 1.00 0.00 55 SER A N 20
ATOM 27945 C CA . SER A 1 59 ? -5.975 -3.446 -5.564 1.00 0.00 55 SER A CA 20
ATOM 27946 C C . SER A 1 59 ? -4.480 -3.620 -5.819 1.00 0.00 55 SER A C 20
ATOM 27947 O O . SER A 1 59 ? -3.664 -2.800 -5.396 1.00 0.00 55 SER A O 20
ATOM 27955 N N . LEU A 1 60 ? -4.136 -4.684 -6.534 1.00 0.00 56 LEU A N 20
ATOM 27956 C CA . LEU A 1 60 ? -2.748 -4.963 -6.886 1.00 0.00 56 LEU A CA 20
ATOM 27957 C C . LEU A 1 60 ? -2.220 -3.899 -7.841 1.00 0.00 56 LEU A C 20
ATOM 27958 O O . LEU A 1 60 ? -1.124 -3.371 -7.659 1.00 0.00 56 LEU A O 20
ATOM 27974 N N . ILE A 1 61 ? -3.023 -3.568 -8.843 1.00 0.00 57 ILE A N 20
ATOM 27975 C CA . ILE A 1 61 ? -2.639 -2.570 -9.832 1.00 0.00 57 ILE A CA 20
ATOM 27976 C C . ILE A 1 61 ? -2.672 -1.175 -9.215 1.00 0.00 57 ILE A C 20
ATOM 27977 O O . ILE A 1 61 ? -1.936 -0.281 -9.626 1.00 0.00 57 ILE A O 20
ATOM 27993 N N . ASP A 1 62 ? -3.497 -1.014 -8.189 1.00 0.00 58 ASP A N 20
ATOM 27994 C CA . ASP A 1 62 ? -3.632 0.272 -7.506 1.00 0.00 58 ASP A CA 20
ATOM 27995 C C . ASP A 1 62 ? -2.327 0.651 -6.813 1.00 0.00 58 ASP A C 20
ATOM 27996 O O . ASP A 1 62 ? -1.905 1.806 -6.844 1.00 0.00 58 ASP A O 20
ATOM 28005 N N . SER A 1 63 ? -1.679 -0.337 -6.216 1.00 0.00 59 SER A N 20
ATOM 28006 C CA . SER A 1 63 ? -0.407 -0.117 -5.548 1.00 0.00 59 SER A CA 20
ATOM 28007 C C . SER A 1 63 ? 0.717 0.082 -6.562 1.00 0.00 59 SER A C 20
ATOM 28008 O O . SER A 1 63 ? 1.698 0.771 -6.288 1.00 0.00 59 SER A O 20
ATOM 28016 N N . ILE A 1 64 ? 0.555 -0.501 -7.742 1.00 0.00 60 ILE A N 20
ATOM 28017 C CA . ILE A 1 64 ? 1.532 -0.354 -8.808 1.00 0.00 60 ILE A CA 20
ATOM 28018 C C . ILE A 1 64 ? 1.407 1.030 -9.438 1.00 0.00 60 ILE A C 20
ATOM 28019 O O . ILE A 1 64 ? 2.403 1.672 -9.780 1.00 0.00 60 ILE A O 20
ATOM 28035 N N . LEU A 1 65 ? 0.170 1.496 -9.536 1.00 0.00 61 LEU A N 20
ATOM 28036 C CA . LEU A 1 65 ? -0.128 2.796 -10.124 1.00 0.00 61 LEU A CA 20
ATOM 28037 C C . LEU A 1 65 ? 0.347 3.923 -9.212 1.00 0.00 61 LEU A C 20
ATOM 28038 O O . LEU A 1 65 ? 0.525 5.060 -9.648 1.00 0.00 61 LEU A O 20
ATOM 28054 N N . SER A 1 66 ? 0.589 3.594 -7.954 1.00 0.00 62 SER A N 20
ATOM 28055 C CA . SER A 1 66 ? 0.991 4.589 -6.972 1.00 0.00 62 SER A CA 20
ATOM 28056 C C . SER A 1 66 ? 2.390 4.273 -6.437 1.00 0.00 62 SER A C 20
ATOM 28057 O O . SER A 1 66 ? 2.623 4.274 -5.226 1.00 0.00 62 SER A O 20
ATOM 28065 N N . SER A 1 67 ? 3.315 3.982 -7.352 1.00 0.00 63 SER A N 20
ATOM 28066 C CA . SER A 1 67 ? 4.708 3.745 -6.986 1.00 0.00 63 SER A CA 20
ATOM 28067 C C . SER A 1 67 ? 5.597 3.635 -8.226 1.00 0.00 63 SER A C 20
ATOM 28068 O O . SER A 1 67 ? 6.489 4.459 -8.434 1.00 0.00 63 SER A O 20
ATOM 28076 N N . SER A 1 68 ? 5.340 2.635 -9.063 1.00 0.00 64 SER A N 20
ATOM 28077 C CA . SER A 1 68 ? 6.212 2.346 -10.194 1.00 0.00 64 SER A CA 20
ATOM 28078 C C . SER A 1 68 ? 5.691 2.960 -11.489 1.00 0.00 64 SER A C 20
ATOM 28079 O O . SER A 1 68 ? 6.327 2.852 -12.537 1.00 0.00 64 SER A O 20
ATOM 28087 N N . ALA A 1 69 ? 4.548 3.622 -11.412 1.00 0.00 65 ALA A N 20
ATOM 28088 C CA . ALA A 1 69 ? 3.953 4.253 -12.584 1.00 0.00 65 ALA A CA 20
ATOM 28089 C C . ALA A 1 69 ? 4.529 5.652 -12.785 1.00 0.00 65 ALA A C 20
ATOM 28090 O O . ALA A 1 69 ? 3.797 6.626 -12.989 1.00 0.00 65 ALA A O 20
ATOM 28097 N N . GLY A 1 70 ? 5.847 5.734 -12.724 1.00 0.00 66 GLY A N 20
ATOM 28098 C CA . GLY A 1 70 ? 6.535 6.999 -12.832 1.00 0.00 66 GLY A CA 20
ATOM 28099 C C . GLY A 1 70 ? 7.572 7.146 -11.741 1.00 0.00 66 GLY A C 20
ATOM 28100 O O . GLY A 1 70 ? 7.812 6.206 -10.983 1.00 0.00 66 GLY A O 20
ATOM 28104 N N . ALA A 1 71 ? 8.182 8.315 -11.645 1.00 0.00 67 ALA A N 20
ATOM 28105 C CA . ALA A 1 71 ? 9.183 8.567 -10.617 1.00 0.00 67 ALA A CA 20
ATOM 28106 C C . ALA A 1 71 ? 8.516 8.990 -9.312 1.00 0.00 67 ALA A C 20
ATOM 28107 O O . ALA A 1 71 ? 8.803 10.057 -8.768 1.00 0.00 67 ALA A O 20
ATOM 28114 N N . ASN A 1 72 ? 7.626 8.144 -8.812 1.00 0.00 68 ASN A N 20
ATOM 28115 C CA . ASN A 1 72 ? 6.879 8.449 -7.595 1.00 0.00 68 ASN A CA 20
ATOM 28116 C C . ASN A 1 72 ? 7.306 7.515 -6.477 1.00 0.00 68 ASN A C 20
ATOM 28117 O O . ASN A 1 72 ? 6.470 6.914 -5.801 1.00 0.00 68 ASN A O 20
ATOM 28128 N N . SER A 1 73 ? 8.620 7.402 -6.301 1.00 0.00 69 SER A N 20
ATOM 28129 C CA . SER A 1 73 ? 9.204 6.518 -5.297 1.00 0.00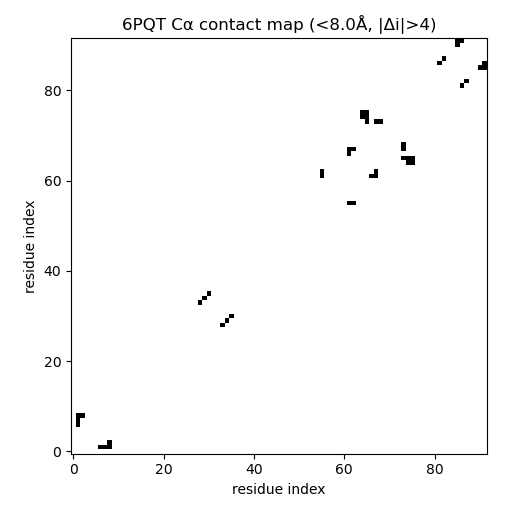 69 SER A CA 20
ATOM 28130 C C . SER A 1 73 ? 8.836 5.057 -5.589 1.00 0.00 69 SER A C 20
ATOM 28131 O O . SER A 1 73 ? 8.050 4.442 -4.864 1.00 0.00 69 SER A O 20
ATOM 28139 N N . PRO A 1 74 ? 9.426 4.477 -6.651 1.00 0.00 70 PRO A N 20
ATOM 28140 C CA . PRO A 1 74 ? 9.083 3.131 -7.116 1.00 0.00 70 PRO A CA 20
ATOM 28141 C C . PRO A 1 74 ? 9.719 2.029 -6.276 1.00 0.00 70 PRO A C 20
ATOM 28142 O O . PRO A 1 74 ? 9.835 0.883 -6.718 1.00 0.00 70 PRO A O 20
ATOM 28153 N N . ARG A 1 75 ? 10.135 2.380 -5.073 1.00 0.00 71 ARG A N 20
ATOM 28154 C CA . ARG A 1 75 ? 10.679 1.408 -4.139 1.00 0.00 71 ARG A CA 20
ATOM 28155 C C . ARG A 1 75 ? 9.776 1.305 -2.920 1.00 0.00 71 ARG A C 20
ATOM 28156 O O . ARG A 1 75 ? 10.019 0.506 -2.018 1.00 0.00 71 ARG A O 20
ATOM 28177 N N . ARG A 1 76 ? 8.724 2.114 -2.908 1.00 0.00 72 ARG A N 20
ATOM 28178 C CA . ARG A 1 76 ? 7.795 2.144 -1.791 1.00 0.00 72 ARG A CA 20
ATOM 28179 C C . ARG A 1 76 ? 6.405 1.701 -2.235 1.00 0.00 72 ARG A C 20
ATOM 28180 O O . ARG A 1 76 ? 5.641 2.488 -2.794 1.00 0.00 72 ARG A O 20
ATOM 28201 N N . GLY A 1 77 ? 6.092 0.432 -2.010 1.00 0.00 73 GLY A N 20
ATOM 28202 C CA . GLY A 1 77 ? 4.769 -0.071 -2.320 1.00 0.00 73 GLY A CA 20
ATOM 28203 C C . GLY A 1 77 ? 3.883 -0.137 -1.090 1.00 0.00 73 GLY A C 20
ATOM 28204 O O . GLY A 1 77 ? 4.037 0.662 -0.162 1.00 0.00 73 GLY A O 20
ATOM 28208 N N . SER A 1 78 ? 2.975 -1.104 -1.062 1.00 0.00 74 SER A N 20
ATOM 28209 C CA . SER A 1 78 ? 2.032 -1.244 0.041 1.00 0.00 74 SER A CA 20
ATOM 28210 C C . SER A 1 78 ? 2.579 -2.196 1.106 1.00 0.00 74 SER A C 20
ATOM 28211 O O . SER A 1 78 ? 1.870 -3.069 1.609 1.00 0.00 74 SER A O 20
ATOM 28219 N N . ARG A 1 79 ? 3.846 -2.013 1.445 1.00 0.00 75 ARG A N 20
ATOM 28220 C CA . ARG A 1 79 ? 4.532 -2.877 2.398 1.00 0.00 75 ARG A CA 20
ATOM 28221 C C . ARG A 1 79 ? 5.527 -2.043 3.192 1.00 0.00 75 ARG A C 20
ATOM 28222 O O . ARG A 1 79 ? 5.945 -0.985 2.727 1.00 0.00 75 ARG A O 20
ATOM 28243 N N . PRO A 1 80 ? 5.908 -2.481 4.403 1.00 0.00 76 PRO A N 20
ATOM 28244 C CA . PRO A 1 80 ? 6.889 -1.766 5.223 1.00 0.00 76 PRO A CA 20
ATOM 28245 C C . PRO A 1 80 ? 8.294 -1.857 4.637 1.00 0.00 76 PRO A C 20
ATOM 28246 O O . PRO A 1 80 ? 9.064 -2.764 4.966 1.00 0.00 76 PRO A O 20
ATOM 28257 N N . ASN A 1 81 ? 8.618 -0.921 3.761 1.00 0.00 77 ASN A N 20
ATOM 28258 C CA . ASN A 1 81 ? 9.927 -0.886 3.116 1.00 0.00 77 ASN A CA 20
ATOM 28259 C C . ASN A 1 81 ? 10.935 -0.165 3.997 1.00 0.00 77 ASN A C 20
ATOM 28260 O O . ASN A 1 81 ? 11.269 0.992 3.744 1.00 0.00 77 ASN A O 20
ATOM 28271 N N . SER A 1 82 ? 11.404 -0.855 5.033 1.00 0.00 78 SER A N 20
ATOM 28272 C CA . SER A 1 82 ? 12.372 -0.293 5.973 1.00 0.00 78 SER A CA 20
ATOM 28273 C C . SER A 1 82 ? 11.831 0.980 6.627 1.00 0.00 78 SER A C 20
ATOM 28274 O O . SER A 1 82 ? 12.209 2.095 6.265 1.00 0.00 78 SER A O 20
ATOM 28282 N N . VAL A 1 83 ? 10.946 0.799 7.601 1.00 0.00 79 VAL A N 20
ATOM 28283 C CA . VAL A 1 83 ? 10.339 1.921 8.307 1.00 0.00 79 VAL A CA 20
ATOM 28284 C C . VAL A 1 83 ? 11.309 2.451 9.360 1.00 0.00 79 VAL A C 20
ATOM 28285 O O . VAL A 1 83 ? 11.194 3.586 9.831 1.00 0.00 79 VAL A O 20
ATOM 28298 N N . ILE A 1 84 ? 12.291 1.630 9.689 1.00 0.00 80 ILE A N 20
ATOM 28299 C CA . ILE A 1 84 ? 13.284 1.986 10.687 1.00 0.00 80 ILE A CA 20
ATOM 28300 C C . ILE A 1 84 ? 14.413 2.781 10.037 1.00 0.00 80 ILE A C 20
ATOM 28301 O O . ILE A 1 84 ? 15.347 2.207 9.476 1.00 0.00 80 ILE A O 20
ATOM 28317 N N . SER A 1 85 ? 14.307 4.097 10.093 1.00 0.00 81 SER A N 20
ATOM 28318 C CA . SER A 1 85 ? 15.308 4.972 9.501 1.00 0.00 81 SER A CA 20
ATOM 28319 C C . SER A 1 85 ? 16.514 5.140 10.421 1.00 0.00 81 SER A C 20
ATOM 28320 O O . SER A 1 85 ? 17.642 5.302 9.954 1.00 0.00 81 SER A O 20
ATOM 28328 N N . THR A 1 86 ? 16.287 5.074 11.730 1.00 0.00 82 THR A N 20
ATOM 28329 C CA . THR A 1 86 ? 17.372 5.204 12.690 1.00 0.00 82 THR A CA 20
ATOM 28330 C C . THR A 1 86 ? 17.983 3.841 12.994 1.00 0.00 82 THR A C 20
ATOM 28331 O O . THR A 1 86 ? 18.414 3.564 14.116 1.00 0.00 82 THR A O 20
ATOM 28342 N N . GLY A 1 87 ? 18.002 2.992 11.978 1.00 0.00 83 GLY A N 20
ATOM 28343 C CA . GLY A 1 87 ? 18.571 1.671 12.105 1.00 0.00 83 GLY A CA 20
ATOM 28344 C C . GLY A 1 87 ? 19.134 1.191 10.790 1.00 0.00 83 GLY A C 20
ATOM 28345 O O . GLY A 1 87 ? 19.155 -0.007 10.508 1.00 0.00 83 GLY A O 20
ATOM 28349 N N . GLU A 1 88 ? 19.594 2.139 9.990 1.00 0.00 84 GLU A N 20
ATOM 28350 C CA . GLU A 1 88 ? 20.152 1.846 8.681 1.00 0.00 84 GLU A CA 20
ATOM 28351 C C . GLU A 1 88 ? 21.606 2.289 8.637 1.00 0.00 84 GLU A C 20
ATOM 28352 O O . GLU A 1 88 ? 21.980 3.171 7.859 1.00 0.00 84 GLU A O 20
ATOM 28364 N N . LEU A 1 89 ? 22.416 1.685 9.496 1.00 0.00 85 LEU A N 20
ATOM 28365 C CA . LEU A 1 89 ? 23.831 2.022 9.595 1.00 0.00 85 LEU A CA 20
ATOM 28366 C C . LEU A 1 89 ? 24.571 1.646 8.320 1.00 0.00 85 LEU A C 20
ATOM 28367 O O . LEU A 1 89 ? 24.808 0.469 8.047 1.00 0.00 85 LEU A O 20
ATOM 28383 N N . SER A 1 90 ? 24.901 2.654 7.532 1.00 0.00 86 SER A N 20
ATOM 28384 C CA . SER A 1 90 ? 25.689 2.469 6.329 1.00 0.00 86 SER A CA 20
ATOM 28385 C C . SER A 1 90 ? 26.767 3.543 6.266 1.00 0.00 86 SER A C 20
ATOM 28386 O O . SER A 1 90 ? 26.775 4.392 5.374 1.00 0.00 86 SER A O 20
ATOM 28394 N N . THR A 1 91 ? 27.658 3.511 7.245 1.00 0.00 87 THR A N 20
ATOM 28395 C CA . THR A 1 91 ? 28.724 4.493 7.347 1.00 0.00 87 THR A CA 20
ATOM 28396 C C . THR A 1 91 ? 30.069 3.790 7.536 1.00 0.00 87 THR A C 20
ATOM 28397 O O . THR A 1 91 ? 30.850 4.121 8.431 1.00 0.00 87 THR A O 20
ATOM 28408 N N . ASP A 1 92 ? 30.330 2.809 6.689 1.00 0.00 88 ASP A N 20
ATOM 28409 C CA . ASP A 1 92 ? 31.563 2.037 6.766 1.00 0.00 88 ASP A CA 20
ATOM 28410 C C . ASP A 1 92 ? 32.132 1.823 5.373 1.00 0.00 88 ASP A C 20
ATOM 28411 O O . ASP A 1 92 ? 31.339 1.761 4.409 1.00 0.00 88 ASP A O 20
#

Nearest PDB structures (foldseek):
  6pqt-assembly1_A  TM=2.902E-01  e=3.041E-09  Thermochaetoides thermophila DSM 1495
  6pqt-assembly1_A  TM=1.011E+00  e=2.181E-14  Thermochaetoides thermophila DSM 1495
  6pqt-assembly1_A  TM=3.021E-01  e=1.378E-09  Thermochaetoides thermophila DSM 1495
  6pqt-assembly1_A  TM=3.238E-01  e=3.777E-09  Thermochaetoides thermophila DSM 1495

GO terms:
  GO:0005515 protein binding (F, IPI)

Foldseek 3Di:
DDPDPVVVVVVVVVVVVVVVVVVCVVVVQCVVCVHDRDNDPPQPPLDPPVRPSPDDVVVVVVQCCQAVVDPNPVQDGPHCNCPPPVPPDDDD